Protein 5HXY (pdb70)

Radius of gyration: 38.68 Å; Cα contacts (8 Å, |Δi|>4): 2162; chains: 6; bounding box: 114×107×66 Å

Structure (mmCIF, N/CA/C/O backbone):
data_5HXY
#
_entry.id   5HXY
#
_cell.length_a   182.860
_cell.length_b   105.968
_cell.length_c   115.586
_cell.angle_alpha   90.00
_cell.angle_beta   110.01
_cell.angle_gamma   90.00
#
_symmetry.space_group_name_H-M   'C 1 2 1'
#
loop_
_entity.id
_entity.type
_entity.pdbx_description
1 polymer 'Tyrosine recombinase XerA'
2 non-polymer 'PHOSPHATE ION'
3 water water
#
loop_
_atom_site.group_PDB
_atom_site.id
_atom_site.type_symbol
_atom_site.label_atom_id
_atom_site.label_alt_id
_atom_site.label_comp_id
_atom_site.label_asym_id
_atom_site.label_entity_id
_atom_site.label_seq_id
_atom_site.pdbx_PDB_ins_code
_atom_site.Cartn_x
_atom_site.Cartn_y
_atom_site.Cartn_z
_atom_site.occupancy
_atom_site.B_iso_or_equiv
_atom_site.auth_seq_id
_atom_site.auth_comp_id
_atom_site.auth_asym_id
_atom_site.auth_atom_id
_atom_site.pdbx_PDB_model_num
ATOM 1 N N . GLU A 1 38 ? -35.105 -63.053 -36.356 1.00 58.47 4 GLU A N 1
ATOM 2 C CA . GLU A 1 38 ? -36.036 -62.196 -37.146 1.00 60.51 4 GLU A CA 1
ATOM 3 C C . GLU A 1 38 ? -35.405 -60.791 -37.347 1.00 61.19 4 GLU A C 1
ATOM 4 O O . GLU A 1 38 ? -34.643 -60.546 -38.323 1.00 51.86 4 GLU A O 1
ATOM 10 N N . THR A 1 39 ? -35.698 -59.897 -36.396 1.00 57.15 5 THR A N 1
ATOM 11 C CA . THR A 1 39 ? -35.014 -58.630 -36.269 1.00 53.18 5 THR A CA 1
ATOM 12 C C . THR A 1 39 ? -33.574 -58.949 -35.831 1.00 49.38 5 THR A C 1
ATOM 13 O O . THR A 1 39 ? -32.636 -58.243 -36.173 1.00 47.18 5 THR A O 1
ATOM 17 N N . ASN A 1 40 ? -33.405 -60.050 -35.110 1.00 45.89 6 ASN A N 1
ATOM 18 C CA . ASN A 1 40 ? -32.081 -60.572 -34.814 1.00 43.48 6 ASN A CA 1
ATOM 19 C C . ASN A 1 40 ? -31.334 -60.875 -36.067 1.00 41.12 6 ASN A C 1
ATOM 20 O O . ASN A 1 40 ? -30.150 -60.554 -36.189 1.00 42.19 6 ASN A O 1
ATOM 25 N N . GLU A 1 41 ? -32.009 -61.492 -37.020 1.00 40.14 7 GLU A N 1
ATOM 26 C CA . GLU A 1 41 ? -31.334 -61.784 -38.263 1.00 41.55 7 GLU A CA 1
ATOM 27 C C . GLU A 1 41 ? -30.947 -60.495 -38.990 1.00 35.65 7 GLU A C 1
ATOM 28 O O . GLU A 1 41 ? -29.856 -60.419 -39.544 1.00 34.48 7 GLU A O 1
ATOM 34 N N . TYR A 1 42 ? -31.790 -59.467 -38.962 1.00 32.15 8 TYR A N 1
ATOM 35 C CA . TYR A 1 42 ? -31.341 -58.181 -39.526 1.00 31.66 8 TYR A CA 1
ATOM 36 C C . TYR A 1 42 ? -30.118 -57.594 -38.780 1.00 30.17 8 TYR A C 1
ATOM 37 O O . TYR A 1 42 ? -29.119 -57.226 -39.419 1.00 27.84 8 TYR A O 1
ATOM 46 N N . LEU A 1 43 ? -30.180 -57.531 -37.441 1.00 28.86 9 LEU A N 1
ATOM 47 C CA . LEU A 1 43 ? -29.019 -57.072 -36.641 1.00 28.82 9 LEU A CA 1
ATOM 48 C C . LEU A 1 43 ? -27.765 -57.913 -36.886 1.00 29.98 9 LEU A C 1
ATOM 49 O O . LEU A 1 43 ? -26.634 -57.408 -36.857 1.00 31.13 9 LEU A O 1
ATOM 54 N N . SER A 1 44 ? -27.958 -59.197 -37.119 1.00 31.28 10 SER A N 1
ATOM 55 C CA . SER A 1 44 ? -26.830 -60.093 -37.236 1.00 32.79 10 SER A CA 1
ATOM 56 C C . SER A 1 44 ? -26.092 -59.842 -38.538 1.00 33.54 10 SER A C 1
ATOM 57 O O . SER A 1 44 ? -24.867 -59.886 -38.574 1.00 34.28 10 SER A O 1
ATOM 60 N N . ARG A 1 45 ? -26.821 -59.558 -39.605 1.00 33.71 11 ARG A N 1
ATOM 61 C CA . ARG A 1 45 ? -26.162 -59.224 -40.859 1.00 36.55 11 ARG A CA 1
ATOM 62 C C . ARG A 1 45 ? -25.560 -57.834 -40.740 1.00 35.34 11 ARG A C 1
ATOM 63 O O . ARG A 1 45 ? -24.489 -57.549 -41.304 1.00 36.97 11 ARG A O 1
ATOM 71 N N . PHE A 1 46 ? -26.243 -56.955 -40.004 1.00 32.85 12 PHE A N 1
ATOM 72 C CA . PHE A 1 46 ? -25.709 -55.616 -39.778 1.00 28.69 12 PHE A CA 1
ATOM 73 C C . PHE A 1 46 ? -24.315 -55.723 -39.141 1.00 28.30 12 PHE A C 1
ATOM 74 O O . PHE A 1 46 ? -23.358 -55.135 -39.644 1.00 25.84 12 PHE A O 1
ATOM 82 N N . VAL A 1 47 ? -24.195 -56.530 -38.089 1.00 29.87 13 VAL A N 1
ATOM 83 C CA . VAL A 1 47 ? -22.889 -56.739 -37.415 1.00 32.65 13 VAL A CA 1
ATOM 84 C C . VAL A 1 47 ? -21.812 -57.372 -38.330 1.00 35.73 13 VAL A C 1
ATOM 85 O O . VAL A 1 47 ? -20.642 -56.937 -38.396 1.00 31.55 13 VAL A O 1
ATOM 89 N N . GLU A 1 48 ? -22.230 -58.418 -39.030 1.00 38.76 14 GLU A N 1
ATOM 90 C CA . GLU A 1 48 ? -21.361 -59.082 -39.954 1.00 39.53 14 GLU A CA 1
ATOM 91 C C . GLU A 1 48 ? -20.822 -58.059 -40.957 1.00 36.75 14 GLU A C 1
ATOM 92 O O . GLU A 1 48 ? -19.638 -58.092 -41.278 1.00 34.90 14 GLU A O 1
ATOM 98 N N . TYR A 1 49 ? -21.678 -57.150 -41.433 1.00 33.93 15 TYR A N 1
ATOM 99 C CA . TYR A 1 49 ? -21.239 -56.118 -42.384 1.00 31.91 15 TYR A CA 1
ATOM 100 C C . TYR A 1 49 ? -20.274 -55.143 -41.754 1.00 32.35 15 TYR A C 1
ATOM 101 O O . TYR A 1 49 ? -19.256 -54.792 -42.350 1.00 32.66 15 TYR A O 1
ATOM 118 N N . THR A 1 51 ? -18.486 -55.799 -39.198 1.00 32.16 17 THR A N 1
ATOM 119 C CA . THR A 1 51 ? -17.239 -56.549 -38.926 1.00 35.73 17 THR A CA 1
ATOM 120 C C . THR A 1 51 ? -16.351 -56.510 -40.182 1.00 33.24 17 THR A C 1
ATOM 121 O O . THR A 1 51 ? -15.215 -56.066 -40.111 1.00 28.39 17 THR A O 1
ATOM 125 N N . GLY A 1 52 ? -16.919 -56.927 -41.323 1.00 36.43 18 GLY A N 1
ATOM 126 C CA .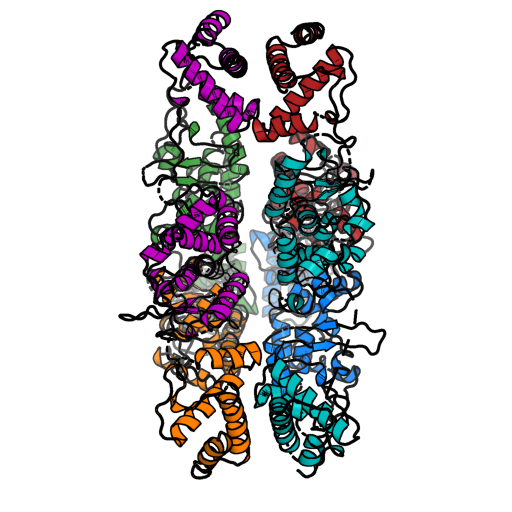 GLY A 1 52 ? -16.306 -56.799 -42.655 1.00 36.30 18 GLY A CA 1
ATOM 127 C C . GLY A 1 52 ? -15.690 -55.434 -42.965 1.00 38.93 18 GLY A C 1
ATOM 128 O O . GLY A 1 52 ? -14.602 -55.363 -43.522 1.00 34.87 18 GLY A O 1
ATOM 129 N N . GLU A 1 53 ? -16.365 -54.347 -42.584 1.00 39.98 19 GLU A N 1
ATOM 130 C CA . GLU A 1 53 ? -15.880 -52.976 -42.856 1.00 40.20 19 GLU A CA 1
ATOM 131 C C . GLU A 1 53 ? -14.766 -52.532 -41.854 1.00 38.27 19 GLU A C 1
ATOM 132 O O . GLU A 1 53 ? -14.205 -51.433 -41.952 1.00 30.95 19 GLU A O 1
ATOM 138 N N . ARG A 1 54 ? -14.454 -53.404 -40.897 1.00 42.40 20 ARG A N 1
ATOM 139 C CA . ARG A 1 54 ? -13.337 -53.205 -39.956 1.00 45.80 20 ARG A CA 1
ATOM 140 C C . ARG A 1 54 ? -13.594 -52.165 -38.849 1.00 44.50 20 ARG A C 1
ATOM 141 O O . ARG A 1 54 ? -12.680 -51.419 -38.498 1.00 45.50 20 ARG A O 1
ATOM 149 N N . LYS A 1 55 ? -14.811 -52.116 -38.292 1.00 40.00 21 LYS A N 1
ATOM 150 C CA . LYS A 1 55 ? -15.111 -51.161 -37.224 1.00 36.43 21 LYS A CA 1
ATOM 151 C C . LYS A 1 55 ? -14.715 -51.757 -35.895 1.00 36.90 21 LYS A C 1
ATOM 152 O O . LYS A 1 55 ? -14.535 -52.959 -35.789 1.00 34.41 21 LYS A O 1
ATOM 158 N N . SER A 1 56 ? -14.580 -50.918 -34.871 1.00 37.20 22 SER A N 1
ATOM 159 C CA . SER A 1 56 ? -14.312 -51.435 -33.536 1.00 35.75 22 SER A CA 1
ATOM 160 C C . SER A 1 56 ? -15.537 -52.142 -32.937 1.00 37.11 22 SER A C 1
ATOM 161 O O . SER A 1 56 ? -16.680 -51.883 -33.319 1.00 37.60 22 SER A O 1
ATOM 164 N N . ARG A 1 57 ? -15.278 -53.055 -32.014 1.00 39.26 23 ARG A N 1
ATOM 165 C CA . ARG A 1 57 ? -16.318 -53.636 -31.175 1.00 43.81 23 ARG A CA 1
ATOM 166 C C . ARG A 1 57 ? -17.163 -52.531 -30.577 1.00 42.95 23 ARG A C 1
ATOM 167 O O . ARG A 1 57 ? -18.396 -52.612 -30.579 1.00 44.63 23 ARG A O 1
ATOM 175 N N . TYR A 1 58 ? -16.489 -51.498 -30.062 1.00 42.22 24 TYR A N 1
ATOM 176 C CA . TYR A 1 58 ? -17.174 -50.353 -29.449 1.00 38.34 24 TYR A CA 1
ATOM 177 C C . TYR A 1 58 ? -18.178 -49.745 -30.401 1.00 34.87 24 TYR A C 1
ATOM 178 O O . TYR A 1 58 ? -19.319 -49.535 -30.017 1.00 34.56 24 TYR A O 1
ATOM 187 N N . THR A 1 59 ? -17.773 -49.491 -31.645 1.00 32.49 25 THR A N 1
ATOM 188 C CA . THR A 1 59 ? -18.659 -48.803 -32.583 1.00 30.26 25 THR A CA 1
ATOM 189 C C . THR A 1 59 ? -19.846 -49.679 -32.914 1.00 30.00 25 THR A C 1
ATOM 190 O O . THR A 1 59 ? -20.984 -49.259 -32.753 1.00 32.22 25 THR A O 1
ATOM 194 N N . ILE A 1 60 ? -19.580 -50.915 -33.302 1.00 28.20 26 ILE A N 1
ATOM 195 C CA . ILE A 1 60 ? -20.617 -51.890 -33.595 1.00 27.33 26 ILE A CA 1
ATOM 196 C C . ILE A 1 60 ? -21.673 -51.929 -32.493 1.00 26.93 26 ILE A C 1
ATOM 197 O O . ILE A 1 60 ? -22.904 -51.903 -32.778 1.00 24.31 26 ILE A O 1
ATOM 202 N N . LYS A 1 61 ? -21.206 -52.016 -31.248 1.00 27.08 27 LYS A N 1
ATOM 203 C CA . LYS A 1 61 ? -22.133 -52.169 -30.101 1.00 27.99 27 LYS A CA 1
ATOM 204 C C . LYS A 1 61 ? -23.083 -50.996 -30.047 1.00 25.51 27 LYS A C 1
ATOM 205 O O . LYS A 1 61 ? -24.286 -51.165 -29.873 1.00 25.43 27 LYS A O 1
ATOM 211 N N . GLU A 1 62 ? -22.542 -49.808 -30.278 1.00 24.93 28 GLU A N 1
ATOM 212 C CA . GLU A 1 62 ? -23.367 -48.598 -30.382 1.00 24.03 28 GLU A CA 1
ATOM 213 C C . GLU A 1 62 ? -24.335 -48.618 -31.595 1.00 22.68 28 GLU A C 1
ATOM 214 O O . GLU A 1 62 ? -25.520 -48.317 -31.459 1.00 21.12 28 GLU A O 1
ATOM 220 N N . TYR A 1 63 ? -23.802 -48.918 -32.773 1.00 21.35 29 TYR A N 1
ATOM 221 C CA . TYR A 1 63 ? -24.584 -48.828 -33.953 1.00 22.75 29 TYR A CA 1
ATOM 222 C C . TYR A 1 63 ? -25.715 -49.792 -33.801 1.00 22.20 29 TYR A C 1
ATOM 223 O O . TYR A 1 63 ? -26.868 -49.415 -33.974 1.00 23.26 29 TYR A O 1
ATOM 232 N N . ARG A 1 64 ? -25.371 -51.016 -33.410 1.00 22.76 30 ARG A N 1
ATOM 233 C CA . ARG A 1 64 ? -26.335 -52.042 -33.142 1.00 22.57 30 ARG A CA 1
ATOM 234 C C . ARG A 1 64 ? -27.377 -51.535 -32.180 1.00 22.53 30 ARG A C 1
ATOM 235 O O . ARG A 1 64 ? -28.578 -51.628 -32.439 1.00 24.06 30 ARG A O 1
ATOM 243 N N . PHE A 1 65 ? -26.960 -50.995 -31.049 1.00 21.44 31 PHE A N 1
ATOM 244 C CA . PHE A 1 65 ? -27.992 -50.623 -30.052 1.00 20.81 31 PHE A CA 1
ATOM 245 C C . PHE A 1 65 ? -28.999 -49.610 -30.634 1.00 19.72 31 PHE A C 1
ATOM 246 O O . PHE A 1 65 ? -30.204 -49.677 -30.383 1.00 18.45 31 PHE A O 1
ATOM 254 N N . LEU A 1 66 ? -28.470 -48.677 -31.409 1.00 19.49 32 LEU A N 1
ATOM 255 C CA . LEU A 1 66 ? -29.257 -47.602 -31.977 1.00 20.28 32 LEU A CA 1
ATOM 256 C C . LEU A 1 66 ? -30.256 -48.062 -33.042 1.00 19.92 32 LEU A C 1
ATOM 257 O O . LEU A 1 66 ? -31.364 -47.510 -33.167 1.00 17.95 32 LEU A O 1
ATOM 262 N N . VAL A 1 67 ? -29.824 -49.046 -33.831 1.00 20.83 33 VAL A N 1
ATOM 263 C CA . VAL A 1 67 ? -30.661 -49.603 -34.876 1.00 21.42 33 VAL A CA 1
ATOM 264 C C . VAL A 1 67 ? -31.739 -50.474 -34.277 1.00 20.76 33 VAL A C 1
ATOM 265 O O . VAL A 1 67 ? -32.886 -50.457 -34.732 1.00 22.41 33 VAL A O 1
ATOM 269 N N . ASP A 1 68 ? -31.387 -51.198 -33.232 1.00 20.81 34 ASP A N 1
ATOM 270 C CA . ASP A 1 68 ? -32.353 -51.981 -32.484 1.00 22.43 34 ASP A CA 1
ATOM 271 C C . ASP A 1 68 ? -33.512 -51.079 -32.010 1.00 22.82 34 ASP A C 1
ATOM 272 O O . ASP A 1 68 ? -34.700 -51.403 -32.266 1.00 23.03 34 ASP A O 1
ATOM 277 N N . GLN A 1 69 ? -33.193 -49.933 -31.391 1.00 22.19 35 GLN A N 1
ATOM 278 C CA . GLN A 1 69 ? -34.264 -49.002 -30.986 1.00 22.93 35 GLN A CA 1
ATOM 279 C C . GLN A 1 69 ? -35.052 -48.432 -32.172 1.00 22.98 35 GLN A C 1
ATOM 280 O O . GLN A 1 69 ? -36.269 -48.203 -32.069 1.00 24.70 35 GLN A O 1
ATOM 286 N N . PHE A 1 70 ? -34.397 -48.268 -33.311 1.00 22.20 36 PHE A N 1
ATOM 287 C CA . PHE A 1 70 ? -35.110 -47.920 -34.554 1.00 23.56 36 PHE A CA 1
ATOM 288 C C . PHE A 1 70 ? -36.184 -48.959 -34.956 1.00 24.35 36 PHE A C 1
ATOM 289 O O . PHE A 1 70 ? -37.367 -48.633 -35.062 1.00 24.34 36 PHE A O 1
ATOM 297 N N . LEU A 1 71 ? -35.769 -50.219 -35.124 1.00 25.39 37 LEU A N 1
ATOM 298 C CA . LEU A 1 71 ? -36.712 -51.326 -35.385 1.00 25.42 37 LEU A CA 1
ATOM 299 C C . LEU A 1 71 ? -37.772 -51.425 -34.306 1.00 26.67 37 LEU A C 1
ATOM 300 O O . LEU A 1 71 ? -38.959 -51.490 -34.596 1.00 26.83 37 LEU A O 1
ATOM 305 N N . SER A 1 72 ? -37.350 -51.406 -33.053 1.00 27.02 38 SER A N 1
ATOM 306 C CA . SER A 1 72 ? -38.301 -51.509 -31.976 1.00 28.41 38 SER A CA 1
ATOM 307 C C . SER A 1 72 ? -39.399 -50.445 -32.098 1.00 28.19 38 SER A C 1
ATOM 308 O O . SER A 1 72 ? -40.587 -50.700 -31.851 1.00 24.79 38 SER A O 1
ATOM 311 N N . PHE A 1 73 ? -38.993 -49.236 -32.490 1.00 28.27 39 PHE A N 1
ATOM 312 C CA . PHE A 1 73 ? -39.940 -48.144 -32.604 1.00 27.78 39 PHE A CA 1
ATOM 313 C C . PHE A 1 73 ? -40.785 -48.260 -33.871 1.00 30.50 39 PHE A C 1
ATOM 314 O O . PHE A 1 73 ? -41.951 -47.881 -33.863 1.00 29.82 39 PHE A O 1
ATOM 330 N N . ASN A 1 75 ? -41.366 -51.172 -35.660 1.00 32.43 41 ASN A N 1
ATOM 331 C CA . ASN A 1 75 ? -42.165 -52.358 -35.467 1.00 31.21 41 ASN A CA 1
ATOM 332 C C . ASN A 1 75 ? -42.723 -52.807 -36.792 1.00 31.27 41 ASN A C 1
ATOM 333 O O . ASN A 1 75 ? -43.914 -53.071 -36.937 1.00 27.06 41 ASN A O 1
ATOM 338 N N . LYS A 1 76 ? -41.850 -52.838 -37.785 1.00 31.66 42 LYS A N 1
ATOM 339 C CA . LYS A 1 76 ? -42.241 -53.281 -39.089 1.00 30.97 42 LYS A CA 1
ATOM 340 C C . LYS A 1 76 ? -41.015 -53.534 -39.926 1.00 31.78 42 LYS A C 1
ATOM 341 O O . LYS A 1 76 ? -39.925 -53.173 -39.548 1.00 31.41 42 LYS A O 1
ATOM 347 N N . LYS A 1 77 ? -41.180 -54.180 -41.068 1.00 35.64 43 LYS A N 1
ATOM 348 C CA . LYS A 1 77 ? -40.013 -54.613 -41.808 1.00 37.54 43 LYS A CA 1
ATOM 349 C C . LYS A 1 77 ? -39.395 -53.369 -42.444 1.00 36.09 43 LYS A C 1
ATOM 350 O O . LYS A 1 77 ? -40.110 -52.481 -42.879 1.00 37.43 43 LYS A O 1
ATOM 356 N N . PRO A 1 78 ? -38.063 -53.288 -42.452 1.00 33.33 44 PRO A N 1
ATOM 357 C CA . PRO A 1 78 ? -37.292 -52.211 -43.017 1.00 31.00 44 PRO A CA 1
ATOM 358 C C . PRO A 1 78 ? -37.744 -51.774 -44.415 1.00 32.67 44 PRO A C 1
ATOM 359 O O . PRO A 1 78 ? -37.855 -50.591 -44.698 1.00 31.44 44 PRO A O 1
ATOM 363 N N . ASP A 1 79 ? -37.981 -52.726 -45.301 1.00 37.31 45 ASP A N 1
ATOM 364 C CA . ASP A 1 79 ? -38.404 -52.399 -46.677 1.00 38.20 45 ASP A CA 1
ATOM 365 C C . ASP A 1 79 ? -39.787 -51.733 -46.662 1.00 35.70 45 ASP A C 1
ATOM 366 O O . ASP A 1 79 ? -40.126 -50.995 -47.568 1.00 36.04 45 ASP A O 1
ATOM 371 N N . GLU A 1 80 ? -40.559 -51.963 -45.612 1.00 33.84 46 GLU A N 1
ATOM 372 C CA . GLU A 1 80 ? -41.899 -51.384 -45.492 1.00 36.02 46 GLU A CA 1
ATOM 373 C C . GLU A 1 80 ? -41.964 -49.972 -44.885 1.00 32.54 46 GLU A C 1
ATOM 374 O O . GLU A 1 80 ? -43.049 -49.409 -44.755 1.00 34.33 46 GLU A O 1
ATOM 380 N N . ILE A 1 81 ? -40.822 -49.412 -44.515 1.00 29.14 47 ILE A N 1
ATOM 381 C CA . ILE A 1 81 ? -40.762 -48.122 -43.829 1.00 27.90 47 ILE A CA 1
ATOM 382 C C . ILE A 1 81 ? -40.949 -46.931 -44.769 1.00 27.30 47 ILE A C 1
ATOM 383 O O . ILE A 1 81 ? -40.215 -46.787 -45.742 1.00 27.46 47 ILE A O 1
ATOM 388 N N . THR A 1 82 ? -41.935 -46.080 -44.440 1.00 26.60 48 THR A N 1
ATOM 389 C CA . THR A 1 82 ? -42.389 -44.974 -45.282 1.00 24.79 48 THR A CA 1
ATOM 390 C C . THR A 1 82 ? -41.814 -43.640 -44.857 1.00 24.73 48 THR A C 1
ATOM 391 O O . THR A 1 82 ? -41.298 -43.500 -43.752 1.00 23.20 48 THR A O 1
ATOM 395 N N . PRO A 1 83 ? -41.936 -42.627 -45.713 1.00 24.80 49 PRO A N 1
ATOM 396 C CA . PRO A 1 83 ? -41.381 -41.344 -45.283 1.00 27.53 49 PRO A CA 1
ATOM 397 C C . PRO A 1 83 ? -41.961 -40.808 -43.969 1.00 28.23 49 PRO A C 1
ATOM 398 O O . PRO A 1 83 ? -41.224 -40.262 -43.147 1.00 31.86 49 PRO A O 1
ATOM 410 N N . ASP A 1 85 ? -43.161 -42.559 -41.564 1.00 25.37 51 ASP A N 1
ATOM 411 C CA . ASP A 1 85 ? -42.551 -43.354 -40.540 1.00 25.01 51 ASP A CA 1
ATOM 412 C C . ASP A 1 85 ? -41.255 -42.659 -40.108 1.00 24.08 51 ASP A C 1
ATOM 413 O O . ASP A 1 85 ? -41.006 -42.434 -38.913 1.00 23.87 51 ASP A O 1
ATOM 418 N N . ILE A 1 86 ? -40.446 -42.285 -41.085 1.00 22.61 52 ILE A N 1
ATOM 419 C CA . ILE A 1 86 ? -39.188 -41.676 -40.767 1.00 22.52 52 ILE A CA 1
ATOM 420 C C . ILE A 1 86 ? -39.407 -40.392 -39.938 1.00 23.12 52 ILE A C 1
ATOM 421 O O . ILE A 1 86 ? -38.672 -40.160 -38.968 1.00 22.12 52 ILE A O 1
ATOM 426 N N . GLU A 1 87 ? -40.425 -39.611 -40.286 1.00 21.75 53 GLU A N 1
ATOM 427 C CA . GLU A 1 87 ? -40.638 -38.362 -39.623 1.00 24.09 53 GLU A CA 1
ATOM 428 C C . GLU A 1 87 ? -41.143 -38.613 -38.210 1.00 26.10 53 GLU A C 1
ATOM 429 O O . GLU A 1 87 ? -40.909 -37.805 -37.287 1.00 27.83 53 GLU A O 1
ATOM 435 N N . ARG A 1 88 ? -41.789 -39.753 -38.014 1.00 25.08 54 ARG A N 1
ATOM 436 C CA . ARG A 1 88 ? -42.206 -40.120 -36.675 1.00 25.22 54 ARG A CA 1
ATOM 437 C C . ARG A 1 88 ? -40.997 -40.543 -35.828 1.00 24.58 54 ARG A C 1
ATOM 438 O O . ARG A 1 88 ? -40.896 -40.231 -34.653 1.00 26.47 54 ARG A O 1
ATOM 446 N N . TYR A 1 89 ? -40.055 -41.210 -36.447 1.00 23.65 55 TYR A N 1
ATOM 447 C CA . TYR A 1 89 ? -38.871 -41.653 -35.750 1.00 23.74 55 TYR A CA 1
ATOM 448 C C . TYR A 1 89 ? -37.933 -40.486 -35.361 1.00 24.93 55 TYR A C 1
ATOM 449 O O . TYR A 1 89 ? -37.318 -40.492 -34.300 1.00 24.84 55 TYR A O 1
ATOM 458 N N . LYS A 1 90 ? -37.819 -39.487 -36.226 1.00 26.72 56 LYS A N 1
ATOM 459 C CA . LYS A 1 90 ? -36.992 -38.331 -35.927 1.00 26.47 56 LYS A CA 1
ATOM 460 C C . LYS A 1 90 ? -37.569 -37.548 -34.771 1.00 26.27 56 LYS A C 1
ATOM 461 O O . LYS A 1 90 ? -36.842 -37.000 -33.975 1.00 24.85 56 LYS A O 1
ATOM 467 N N . ASN A 1 91 ? -38.894 -37.511 -34.696 1.00 27.82 57 ASN A N 1
ATOM 468 C CA . ASN A 1 91 ? -39.604 -36.790 -33.637 1.00 26.43 57 ASN A CA 1
ATOM 469 C C . ASN A 1 91 ? -39.488 -37.577 -32.373 1.00 24.77 57 ASN A C 1
ATOM 470 O O . ASN A 1 91 ? -39.428 -37.027 -31.293 1.00 27.05 57 ASN A O 1
ATOM 475 N N . PHE A 1 92 ? -39.462 -38.889 -32.524 1.00 24.48 58 PHE A N 1
ATOM 476 C CA . PHE A 1 92 ? -39.179 -39.774 -31.431 1.00 22.26 58 PHE A CA 1
ATOM 477 C C . PHE A 1 92 ? -37.784 -39.473 -30.818 1.00 21.81 58 PHE A C 1
ATOM 478 O O . PHE A 1 92 ? -37.616 -39.393 -29.599 1.00 19.55 58 PHE A O 1
ATOM 486 N N . LEU A 1 93 ? -36.787 -39.322 -31.669 1.00 21.86 59 LEU A N 1
ATOM 487 C CA . LEU A 1 93 ? -35.447 -39.093 -31.173 1.00 23.41 59 LEU A CA 1
ATOM 488 C C . LEU A 1 93 ? -35.388 -37.762 -30.481 1.00 24.87 59 LEU A C 1
ATOM 489 O O . LEU A 1 93 ? -35.023 -37.686 -29.307 1.00 25.26 59 LEU A O 1
ATOM 494 N N . ALA A 1 94 ? -35.782 -36.724 -31.211 1.00 25.78 60 ALA A N 1
ATOM 495 C CA . ALA A 1 94 ? -35.654 -35.332 -30.748 1.00 25.04 60 ALA A CA 1
ATOM 496 C C . ALA A 1 94 ? -36.565 -34.966 -29.604 1.00 24.53 60 ALA A C 1
ATOM 497 O O . ALA A 1 94 ? -36.156 -34.241 -28.726 1.00 23.47 60 ALA A O 1
ATOM 499 N N . VAL A 1 95 ? -37.801 -35.458 -29.609 1.00 25.94 61 VAL A N 1
ATOM 500 C CA . VAL A 1 95 ? -38.772 -35.055 -28.589 1.00 25.43 61 VAL A CA 1
ATOM 501 C C . VAL A 1 95 ? -38.844 -36.054 -27.473 1.00 27.64 61 VAL A C 1
ATOM 502 O O . VAL A 1 95 ? -38.497 -35.738 -26.355 1.00 31.67 61 VAL A O 1
ATOM 506 N N . LYS A 1 96 ? -39.268 -37.268 -27.766 1.00 28.29 62 LYS A N 1
ATOM 507 C CA . LYS A 1 96 ? -39.483 -38.259 -26.723 1.00 30.59 62 LYS A CA 1
ATOM 508 C C . LYS A 1 96 ? -38.188 -38.686 -26.019 1.00 29.74 62 LYS A C 1
ATOM 509 O O . LYS A 1 96 ? -38.161 -38.870 -24.816 1.00 29.45 62 LYS A O 1
ATOM 515 N N . LYS A 1 97 ? -37.117 -38.890 -26.762 1.00 29.21 63 LYS A N 1
ATOM 516 C CA . LYS A 1 97 ? -35.871 -39.355 -26.150 1.00 29.95 63 LYS A CA 1
ATOM 517 C C . LYS A 1 97 ? -34.931 -38.191 -25.784 1.00 26.99 63 LYS A C 1
ATOM 518 O O . LYS A 1 97 ? -33.915 -38.410 -25.182 1.00 23.94 63 LYS A O 1
ATOM 524 N N . ARG A 1 98 ? -35.296 -36.975 -26.197 1.00 27.24 64 ARG A N 1
ATOM 525 C CA . ARG A 1 98 ? -34.521 -35.699 -26.025 1.00 25.08 64 ARG A CA 1
ATOM 526 C C . ARG A 1 98 ? -33.044 -35.724 -26.413 1.00 22.98 64 ARG A C 1
ATOM 527 O O . ARG A 1 98 ? -32.223 -35.111 -25.808 1.00 24.37 64 ARG A O 1
ATOM 535 N N . TYR A 1 99 ? -32.739 -36.410 -27.489 1.00 23.15 65 TYR A N 1
ATOM 536 C CA . TYR A 1 99 ? -31.385 -36.519 -27.986 1.00 23.02 65 TYR A CA 1
ATOM 537 C C . TYR A 1 99 ? -30.858 -35.165 -28.396 1.00 23.14 65 TYR A C 1
ATOM 538 O O . TYR A 1 99 ? -31.585 -34.318 -28.928 1.00 22.92 65 TYR A O 1
ATOM 547 N N . SER A 1 100 ? -29.567 -34.974 -28.188 1.00 22.37 66 SER A N 1
ATOM 548 C CA . SER A 1 100 ? -28.897 -33.853 -28.773 1.00 23.09 66 SER A CA 1
ATOM 549 C C . SER A 1 100 ? -28.835 -34.067 -30.302 1.00 24.94 66 SER A C 1
ATOM 550 O O . SER A 1 100 ? -29.197 -35.133 -30.814 1.00 24.10 66 SER A O 1
ATOM 553 N N . LYS A 1 101 ? -28.360 -33.055 -31.014 1.00 25.60 67 LYS A N 1
ATOM 554 C CA . LYS A 1 101 ? -28.190 -33.151 -32.454 1.00 27.52 67 LYS A CA 1
ATOM 555 C C . LYS A 1 101 ? -27.141 -34.170 -32.799 1.00 25.43 67 LYS A C 1
ATOM 556 O O . LYS A 1 101 ? -27.302 -34.904 -33.741 1.00 28.56 67 LYS A O 1
ATOM 562 N N . THR A 1 102 ? -26.040 -34.160 -32.063 1.00 23.76 68 THR A N 1
ATOM 563 C CA . THR A 1 102 ? -24.953 -35.113 -32.205 1.00 20.67 68 THR A CA 1
ATOM 564 C C . THR A 1 102 ? -25.518 -36.538 -32.093 1.00 20.40 68 THR A C 1
ATOM 565 O O . THR A 1 102 ? -25.217 -37.407 -32.909 1.00 21.11 68 THR A O 1
ATOM 569 N N . SER A 1 103 ? -26.359 -36.774 -31.095 1.00 20.45 69 SER A N 1
ATOM 570 C CA . SER A 1 103 ? -26.960 -38.081 -30.914 1.00 19.44 69 SER A CA 1
ATOM 571 C C . SER A 1 103 ? -27.973 -38.355 -32.032 1.00 20.78 69 SER A C 1
ATOM 572 O O . SER A 1 103 ? -28.037 -39.456 -32.555 1.00 22.48 69 SER A O 1
ATOM 575 N N . GLN A 1 104 ? -28.780 -37.377 -32.395 1.00 21.51 70 GLN A N 1
ATOM 576 C CA . GLN A 1 104 ? -29.685 -37.565 -33.494 1.00 22.46 70 GLN A CA 1
ATOM 577 C C . GLN A 1 104 ? -28.932 -38.007 -34.767 1.00 23.88 70 GLN A C 1
ATOM 578 O O . GLN A 1 104 ? -29.345 -38.947 -35.473 1.00 24.48 70 GLN A O 1
ATOM 584 N N . TYR A 1 105 ? -27.829 -37.331 -35.051 1.00 24.89 71 TYR A N 1
ATOM 585 C CA . TYR A 1 105 ? -27.027 -37.629 -36.224 1.00 27.64 71 TYR A CA 1
ATOM 586 C C . TYR A 1 105 ? -26.389 -38.987 -36.148 1.00 26.31 71 TYR A C 1
ATOM 587 O O . TYR A 1 105 ? -26.300 -39.660 -37.150 1.00 26.91 71 TYR A O 1
ATOM 596 N N . LEU A 1 106 ? -25.957 -39.403 -34.966 1.00 25.80 72 LEU A N 1
ATOM 597 C CA . LEU A 1 106 ? -25.324 -40.701 -34.837 1.00 24.59 72 LEU A CA 1
ATOM 598 C C . LEU A 1 106 ? -26.326 -41.829 -35.137 1.00 24.91 72 LEU A C 1
ATOM 599 O O . LEU A 1 106 ? -25.982 -42.786 -35.829 1.00 26.01 72 LEU A O 1
ATOM 604 N N . ALA A 1 107 ? -27.542 -41.720 -34.593 1.00 22.58 73 ALA A N 1
ATOM 605 C CA . ALA A 1 107 ? -28.614 -42.668 -34.852 1.00 22.80 73 ALA A CA 1
ATOM 606 C C . ALA A 1 107 ? -28.921 -42.763 -36.324 1.00 23.62 73 ALA A C 1
ATOM 607 O O . ALA A 1 107 ? -29.017 -43.860 -36.869 1.00 24.21 73 ALA A O 1
ATOM 609 N N . ILE A 1 108 ? -29.043 -41.602 -36.955 1.00 24.63 74 ILE A N 1
ATOM 610 C CA . ILE A 1 108 ? -29.421 -41.499 -38.350 1.00 26.19 74 ILE A CA 1
ATOM 611 C C . ILE A 1 108 ? -28.371 -42.146 -39.223 1.00 25.64 74 ILE A C 1
ATOM 612 O O . ILE A 1 108 ? -28.689 -42.850 -40.188 1.00 24.81 74 ILE A O 1
ATOM 617 N N . LYS A 1 109 ? -27.121 -41.954 -38.837 1.00 27.47 75 LYS A N 1
ATOM 618 C CA . LYS A 1 109 ? -25.962 -42.550 -39.521 1.00 27.42 75 LYS A CA 1
ATOM 619 C C . LYS A 1 109 ? -25.926 -44.043 -39.328 1.00 25.52 75 LYS A C 1
ATOM 620 O O . LYS A 1 109 ? -25.556 -44.797 -40.237 1.00 27.19 75 LYS A O 1
ATOM 626 N N . ALA A 1 110 ? -26.295 -44.483 -38.143 1.00 23.05 76 ALA A N 1
ATOM 627 C CA . ALA A 1 110 ? -26.387 -45.906 -37.884 1.00 22.75 76 ALA A CA 1
ATOM 628 C C . ALA A 1 110 ? -27.464 -46.625 -38.750 1.00 22.96 76 ALA A C 1
ATOM 629 O O . ALA A 1 110 ? -27.240 -47.709 -39.279 1.00 21.01 76 ALA A O 1
ATOM 631 N N . VAL A 1 111 ? -28.629 -46.004 -38.874 1.00 23.89 77 VAL A N 1
ATOM 632 C CA . VAL A 1 111 ? -29.761 -46.559 -39.594 1.00 23.18 77 VAL A CA 1
ATOM 633 C C . VAL A 1 111 ? -29.453 -46.605 -41.093 1.00 24.50 77 VAL A C 1
ATOM 634 O O . VAL A 1 111 ? -29.793 -47.568 -41.808 1.00 21.90 77 VAL A O 1
ATOM 638 N N . LYS A 1 112 ? -28.794 -45.555 -41.572 1.00 26.05 78 LYS A N 1
ATOM 639 C CA . LYS A 1 112 ? -28.395 -45.495 -42.985 1.00 25.21 78 LYS A CA 1
ATOM 640 C C . LYS A 1 112 ? -27.436 -46.623 -43.290 1.00 23.89 78 LYS A C 1
ATOM 641 O O . LYS A 1 112 ? -27.630 -47.373 -44.242 1.00 23.92 78 LYS A O 1
ATOM 647 N N . LEU A 1 113 ? -26.395 -46.735 -42.478 1.00 22.01 79 LEU A N 1
ATOM 648 C CA . LEU A 1 113 ? -25.476 -47.817 -42.652 1.00 20.08 79 LEU A CA 1
ATOM 649 C C . LEU A 1 113 ? -26.218 -49.146 -42.596 1.00 21.26 79 LEU A C 1
ATOM 650 O O . LEU A 1 113 ? -25.812 -50.115 -43.215 1.00 21.84 79 LEU A O 1
ATOM 655 N N . PHE A 1 114 ? -27.309 -49.200 -41.857 1.00 21.98 80 PHE A N 1
ATOM 656 C CA . PHE A 1 114 ? -27.994 -50.445 -41.694 1.00 22.33 80 PHE A CA 1
ATOM 657 C C . PHE A 1 114 ? -28.720 -50.694 -43.020 1.00 22.45 80 PHE A C 1
ATOM 658 O O . PHE A 1 114 ? -28.709 -51.792 -43.549 1.00 23.21 80 PHE A O 1
ATOM 666 N N . TYR A 1 115 ? -29.286 -49.656 -43.587 1.00 21.72 81 TYR A N 1
ATOM 667 C CA . TYR A 1 115 ? -29.931 -49.817 -44.844 1.00 23.89 81 TYR A CA 1
ATOM 668 C C . TYR A 1 115 ? -28.919 -50.275 -45.898 1.00 26.25 81 TYR A C 1
ATOM 669 O O . TYR A 1 115 ? -29.175 -51.203 -46.676 1.00 28.04 81 TYR A O 1
ATOM 678 N N . LYS A 1 116 ? -27.752 -49.656 -45.901 1.00 27.98 82 LYS A N 1
ATOM 679 C CA . LYS A 1 116 ? -26.698 -50.033 -46.822 1.00 28.61 82 LYS A CA 1
ATOM 680 C C . LYS A 1 116 ? -26.313 -51.490 -46.607 1.00 31.18 82 LYS A C 1
ATOM 681 O O . LYS A 1 116 ? -26.170 -52.248 -47.552 1.00 33.52 82 LYS A O 1
ATOM 687 N N . ALA A 1 117 ? -26.173 -51.906 -45.363 1.00 31.41 83 ALA A N 1
ATOM 688 C CA . ALA A 1 117 ? -25.843 -53.289 -45.098 1.00 31.51 83 ALA A CA 1
ATOM 689 C C . ALA A 1 117 ? -26.884 -54.272 -45.683 1.00 30.30 83 ALA A C 1
ATOM 690 O O . ALA A 1 117 ? -26.554 -55.359 -46.098 1.00 29.18 83 ALA A O 1
ATOM 692 N N . LEU A 1 118 ? -28.144 -53.905 -45.711 1.00 30.12 84 LEU A N 1
ATOM 693 C CA . LEU A 1 118 ? -29.139 -54.873 -46.094 1.00 32.32 84 LEU A CA 1
ATOM 694 C C . LEU A 1 118 ? -29.360 -54.822 -47.583 1.00 31.57 84 LEU A C 1
ATOM 695 O O . LEU A 1 118 ? -30.278 -55.443 -48.083 1.00 30.97 84 LEU A O 1
ATOM 700 N N . ASP A 1 119 ? -28.528 -54.081 -48.296 1.00 32.58 85 ASP A N 1
ATOM 701 C CA . ASP A 1 119 ? -28.770 -53.838 -49.717 1.00 35.05 85 ASP A CA 1
ATOM 702 C C . ASP A 1 119 ? -30.183 -53.365 -49.907 1.00 38.18 85 ASP A C 1
ATOM 703 O O . ASP A 1 119 ? -30.839 -53.730 -50.878 1.00 41.99 85 ASP A O 1
ATOM 708 N N . LEU A 1 120 ? -30.683 -52.592 -48.951 1.00 38.37 86 LEU A N 1
ATOM 709 C CA . LEU A 1 120 ? -31.989 -52.006 -49.113 1.00 37.39 86 LEU A CA 1
ATOM 710 C C . LEU A 1 120 ? -31.802 -50.551 -49.468 1.00 37.61 86 LEU A C 1
ATOM 711 O O . LEU A 1 120 ? -30.733 -49.959 -49.311 1.00 35.64 86 LEU A O 1
ATOM 716 N N . ARG A 1 121 ? -32.872 -49.980 -49.968 1.00 40.18 87 ARG A N 1
ATOM 717 C CA . ARG A 1 121 ? -32.915 -48.577 -50.251 1.00 42.79 87 ARG A CA 1
ATOM 718 C C . ARG A 1 121 ? -32.964 -47.745 -48.982 1.00 38.87 87 ARG A C 1
ATOM 719 O O . ARG A 1 121 ? -33.878 -47.912 -48.183 1.00 40.77 87 ARG A O 1
ATOM 727 N N . VAL A 1 122 ? -32.058 -46.782 -48.858 1.00 34.09 88 VAL A N 1
ATOM 728 C CA . VAL A 1 122 ? -32.101 -45.840 -47.753 1.00 34.19 88 VAL A CA 1
ATOM 729 C C . VAL A 1 122 ? -33.274 -44.869 -47.857 1.00 34.47 88 VAL A C 1
ATOM 730 O O . VAL A 1 122 ? -33.346 -44.082 -48.799 1.00 33.37 88 VAL A O 1
ATOM 734 N N . PRO A 1 123 ? -34.184 -44.895 -46.874 1.00 37.08 89 PRO A N 1
ATOM 735 C CA . PRO A 1 123 ? -35.282 -43.931 -46.928 1.00 37.17 89 PRO A CA 1
ATOM 736 C C . PRO A 1 123 ? -34.706 -42.551 -47.182 1.00 38.23 89 PRO A C 1
ATOM 737 O O . PRO A 1 123 ? -33.809 -42.126 -46.472 1.00 39.84 89 PRO A O 1
ATOM 741 N N . ILE A 1 124 ? -35.173 -41.900 -48.238 1.00 40.43 90 ILE A N 1
ATOM 742 C CA . ILE A 1 124 ? -34.679 -40.576 -48.609 1.00 40.89 90 ILE A CA 1
ATOM 743 C C . ILE A 1 124 ? -34.869 -39.569 -47.492 1.00 37.47 90 ILE A C 1
ATOM 744 O O . ILE A 1 124 ? -34.157 -38.600 -47.425 1.00 37.47 90 ILE A O 1
ATOM 749 N N . ASN A 1 125 ? -35.800 -39.828 -46.590 1.00 36.25 91 ASN A N 1
ATOM 750 C CA . ASN A 1 125 ? -36.092 -38.885 -45.517 1.00 34.56 91 ASN A CA 1
ATOM 751 C C . ASN A 1 125 ? -35.076 -38.822 -44.396 1.00 34.09 91 ASN A C 1
ATOM 752 O O . ASN A 1 125 ? -35.159 -37.941 -43.536 1.00 33.68 91 ASN A O 1
ATOM 757 N N . LEU A 1 126 ? -34.166 -39.786 -44.365 1.00 32.40 92 LEU A N 1
ATOM 758 C CA . LEU A 1 126 ? -33.145 -39.806 -43.348 1.00 33.05 92 LEU A CA 1
ATOM 759 C C . LEU A 1 126 ? -32.089 -38.732 -43.576 1.00 39.46 92 LEU A C 1
ATOM 760 O O . LEU A 1 126 ? -31.636 -38.089 -42.631 1.00 41.43 92 LEU A O 1
ATOM 765 N N . THR A 1 127 ? -31.752 -38.502 -44.834 1.00 46.36 93 THR A N 1
ATOM 766 C CA . THR A 1 127 ? -30.617 -37.676 -45.198 1.00 54.71 93 THR A CA 1
ATOM 767 C C . THR A 1 127 ? -30.915 -36.159 -45.320 1.00 61.78 93 THR A C 1
ATOM 768 O O . THR A 1 127 ? -29.972 -35.341 -45.281 1.00 60.90 93 THR A O 1
ATOM 772 N N . PRO A 1 128 ? -32.213 -35.778 -45.321 1.00 63.89 94 PRO A N 1
ATOM 773 C CA . PRO A 1 128 ? -33.003 -34.972 -46.306 1.00 64.28 94 PRO A CA 1
ATOM 774 C C . PRO A 1 128 ? -32.448 -33.631 -46.872 1.00 62.10 94 PRO A C 1
ATOM 775 O O . PRO A 1 128 ? -31.338 -33.196 -46.492 1.00 53.26 94 PRO A O 1
ATOM 779 N N . PRO A 1 129 ? -33.226 -32.979 -47.784 1.00 61.38 95 PRO A N 1
ATOM 780 C CA . PRO A 1 129 ? -32.756 -31.746 -48.450 1.00 63.71 95 PRO A CA 1
ATOM 781 C C . PRO A 1 129 ? -32.372 -30.684 -47.432 1.00 70.65 95 PRO A C 1
ATOM 782 O O . PRO A 1 129 ? -33.150 -30.390 -46.517 1.00 72.49 95 PRO A O 1
ATOM 786 N N . LYS A 1 130 ? -31.194 -30.102 -47.625 1.00 72.47 96 LYS A N 1
ATOM 787 C CA . LYS A 1 130 ? -30.434 -29.461 -46.547 1.00 75.30 96 LYS A CA 1
ATOM 788 C C . LYS A 1 130 ? -30.633 -27.941 -46.414 1.00 76.88 96 LYS A C 1
ATOM 789 O O . LYS A 1 130 ? -30.996 -27.263 -47.392 1.00 71.35 96 LYS A O 1
ATOM 795 N N . ARG A 1 131 ? -30.397 -27.430 -45.195 1.00 73.97 97 ARG A N 1
ATOM 796 C CA . ARG A 1 131 ? -30.160 -25.994 -44.935 1.00 73.54 97 ARG A CA 1
ATOM 797 C C . ARG A 1 131 ? -29.427 -25.368 -46.153 1.00 75.05 97 ARG A C 1
ATOM 798 O O . ARG A 1 131 ? -28.490 -25.980 -46.677 1.00 79.94 97 ARG A O 1
ATOM 806 N N . PRO A 1 132 ? -29.818 -24.147 -46.590 1.00 75.51 98 PRO A N 1
ATOM 807 C CA . PRO A 1 132 ? -29.384 -23.637 -47.905 1.00 74.26 98 PRO A CA 1
ATOM 808 C C . PRO A 1 132 ? -27.878 -23.808 -48.225 1.00 75.27 98 PRO A C 1
ATOM 809 O O . PRO A 1 132 ? -27.023 -23.514 -47.379 1.00 68.14 98 PRO A O 1
ATOM 813 N N . SER A 1 133 ? -27.591 -24.271 -49.451 1.00 78.94 99 SER A N 1
ATOM 814 C CA . SER A 1 133 ? -26.225 -24.365 -50.011 1.00 74.60 99 SER A CA 1
ATOM 815 C C . SER A 1 133 ? -25.503 -22.994 -50.054 1.00 79.67 99 SER A C 1
ATOM 816 O O . SER A 1 133 ? -26.113 -21.950 -49.830 1.00 82.94 99 SER A O 1
ATOM 819 N N . HIS A 1 134 ? -24.204 -23.029 -50.349 1.00 81.65 100 HIS A N 1
ATOM 820 C CA . HIS A 1 134 ? -23.305 -21.860 -50.337 1.00 79.82 100 HIS A CA 1
ATOM 821 C C . HIS A 1 134 ? -23.967 -20.492 -50.330 1.00 79.25 100 HIS A C 1
ATOM 822 O O . HIS A 1 134 ? -24.713 -20.147 -51.245 1.00 82.47 100 HIS A O 1
ATOM 837 N N . PRO A 1 136 ? -21.413 -17.025 -49.015 1.00 66.04 102 PRO A N 1
ATOM 838 C CA . PRO A 1 136 ? -20.052 -17.052 -48.477 1.00 63.42 102 PRO A CA 1
ATOM 839 C C . PRO A 1 136 ? -20.003 -17.001 -46.960 1.00 60.18 102 PRO A C 1
ATOM 840 O O . PRO A 1 136 ? -20.936 -16.543 -46.294 1.00 55.66 102 PRO A O 1
ATOM 844 N N . VAL A 1 137 ? -18.885 -17.485 -46.451 1.00 55.41 103 VAL A N 1
ATOM 845 C CA . VAL A 1 137 ? -18.734 -17.836 -45.062 1.00 50.60 103 VAL A CA 1
ATOM 846 C C . VAL A 1 137 ? -17.666 -16.910 -44.472 1.00 47.19 103 VAL A C 1
ATOM 847 O O . VAL A 1 137 ? -16.725 -16.491 -45.167 1.00 47.55 103 VAL A O 1
ATOM 851 N N . TYR A 1 138 ? -17.829 -16.578 -43.194 1.00 41.28 104 TYR A N 1
ATOM 852 C CA . TYR A 1 138 ? -16.928 -15.662 -42.527 1.00 35.97 104 TYR A CA 1
ATOM 853 C C . TYR A 1 138 ? -16.605 -16.191 -41.140 1.00 35.83 104 TYR A C 1
ATOM 854 O O . TYR A 1 138 ? -17.048 -17.271 -40.778 1.00 34.95 104 TYR A O 1
ATOM 863 N N . LEU A 1 139 ? -15.815 -15.435 -40.383 1.00 34.72 105 LEU A N 1
ATOM 864 C CA . LEU A 1 139 ? -15.305 -15.870 -39.097 1.00 32.69 105 LEU A CA 1
ATOM 865 C C . LEU A 1 139 ? -16.246 -15.575 -37.950 1.00 33.05 105 LEU A C 1
ATOM 866 O O . LEU A 1 139 ? -17.002 -14.560 -37.947 1.00 30.92 105 LEU A O 1
ATOM 871 N N . SER A 1 140 ? -16.176 -16.463 -36.950 1.00 33.21 106 SER A N 1
ATOM 872 C CA . SER A 1 140 ? -16.804 -16.206 -35.659 1.00 32.44 106 SER A CA 1
ATOM 873 C C . SER A 1 140 ? -16.012 -15.122 -34.943 1.00 32.85 106 SER A C 1
ATOM 874 O O . SER A 1 140 ? -14.805 -14.970 -35.140 1.00 31.61 106 SER A O 1
ATOM 877 N N . GLU A 1 141 ? -16.703 -14.363 -34.117 1.00 36.75 107 GLU A N 1
ATOM 878 C CA . GLU A 1 141 ? -16.050 -13.366 -33.253 1.00 43.39 107 GLU A CA 1
ATOM 879 C C . GLU A 1 141 ? -14.841 -14.026 -32.519 1.00 46.43 107 GLU A C 1
ATOM 880 O O . GLU A 1 141 ? -13.735 -13.467 -32.497 1.00 45.43 107 GLU A O 1
ATOM 886 N N . ASP A 1 142 ? -15.032 -15.247 -32.015 1.00 47.93 108 ASP A N 1
ATOM 887 C CA . ASP A 1 142 ? -13.927 -16.034 -31.455 1.00 52.59 108 ASP A CA 1
ATOM 888 C C . ASP A 1 142 ? -12.779 -16.343 -32.467 1.00 52.18 108 ASP A C 1
ATOM 889 O O . ASP A 1 142 ? -11.599 -16.208 -32.114 1.00 55.68 108 ASP A O 1
ATOM 894 N N . GLU A 1 143 ? -13.110 -16.724 -33.708 1.00 51.41 109 GLU A N 1
ATOM 895 C CA . GLU A 1 143 ? -12.083 -16.970 -34.776 1.00 48.15 109 GLU A CA 1
ATOM 896 C C . GLU A 1 143 ? -11.237 -15.722 -35.096 1.00 44.68 109 GLU A C 1
ATOM 897 O O . GLU A 1 143 ? -10.020 -15.794 -35.291 1.00 39.10 109 GLU A O 1
ATOM 903 N N . ALA A 1 144 ? -11.900 -14.576 -35.138 1.00 44.39 110 ALA A N 1
ATOM 904 C CA . ALA A 1 144 ? -11.216 -13.298 -35.273 1.00 41.85 110 ALA A CA 1
ATOM 905 C C . ALA A 1 144 ? -10.154 -13.131 -34.164 1.00 40.65 110 ALA A C 1
ATOM 906 O O . ALA A 1 144 ? -8.966 -12.879 -34.446 1.00 37.78 110 ALA A O 1
ATOM 908 N N . LYS A 1 145 ? -10.574 -13.299 -32.907 1.00 39.33 111 LYS A N 1
ATOM 909 C CA . LYS A 1 145 ? -9.633 -13.190 -31.788 1.00 38.23 111 LYS A CA 1
ATOM 910 C C . LYS A 1 145 ? -8.452 -14.112 -32.013 1.00 37.04 111 LYS A C 1
ATOM 911 O O . LYS A 1 145 ? -7.318 -13.698 -31.917 1.00 37.72 111 LYS A O 1
ATOM 917 N N . ARG A 1 146 ? -8.724 -15.356 -32.353 1.00 37.47 112 ARG A N 1
ATOM 918 C CA . ARG A 1 146 ? -7.646 -16.286 -32.642 1.00 40.18 112 ARG A CA 1
ATOM 919 C C . ARG A 1 146 ? -6.779 -15.903 -33.822 1.00 40.62 112 ARG A C 1
ATOM 920 O O . ARG A 1 146 ? -5.603 -16.260 -33.876 1.00 41.97 112 ARG A O 1
ATOM 928 N N . LEU A 1 147 ? -7.370 -15.213 -34.785 1.00 44.46 113 LEU A N 1
ATOM 929 C CA . LEU A 1 147 ? -6.652 -14.824 -36.015 1.00 47.89 113 LEU A CA 1
ATOM 930 C C . LEU A 1 147 ? -5.637 -13.701 -35.711 1.00 45.73 113 LEU A C 1
ATOM 931 O O . LEU A 1 147 ? -4.440 -13.749 -36.060 1.00 40.69 113 LEU A O 1
ATOM 936 N N . ILE A 1 148 ? -6.157 -12.698 -35.034 1.00 44.09 114 ILE A N 1
ATOM 937 C CA . ILE A 1 148 ? -5.357 -11.628 -34.513 1.00 42.23 114 ILE A CA 1
ATOM 938 C C . ILE A 1 148 ? -4.277 -12.158 -33.598 1.00 41.77 114 ILE A C 1
ATOM 939 O O . ILE A 1 148 ? -3.101 -12.009 -33.892 1.00 37.84 114 ILE A O 1
ATOM 944 N N . GLU A 1 149 ? -4.673 -12.805 -32.509 1.00 48.18 115 GLU A N 1
ATOM 945 C CA . GLU A 1 149 ? -3.703 -13.251 -31.514 1.00 50.64 115 GLU A CA 1
ATOM 946 C C . GLU A 1 149 ? -2.587 -14.103 -32.113 1.00 47.05 115 GLU A C 1
ATOM 947 O O . GLU A 1 149 ? -1.416 -13.942 -31.781 1.00 47.33 115 GLU A O 1
ATOM 953 N N . ALA A 1 150 ? -2.918 -14.984 -33.028 1.00 44.34 116 ALA A N 1
ATOM 954 C CA . ALA A 1 150 ? -1.856 -15.747 -33.678 1.00 44.80 116 ALA A CA 1
ATOM 955 C C . ALA A 1 150 ? -0.727 -14.870 -34.194 1.00 42.32 116 ALA A C 1
ATOM 956 O O . ALA A 1 150 ? 0.346 -15.358 -34.457 1.00 45.61 116 ALA A O 1
ATOM 958 N N . ALA A 1 151 ? -0.971 -13.571 -34.336 1.00 46.53 117 ALA A N 1
ATOM 959 C CA . ALA A 1 151 ? -0.026 -12.638 -34.967 1.00 44.39 117 ALA A CA 1
ATOM 960 C C . ALA A 1 151 ? 0.702 -11.685 -34.003 1.00 45.78 117 ALA A C 1
ATOM 961 O O . ALA A 1 151 ? 1.520 -10.882 -34.456 1.00 41.70 117 ALA A O 1
ATOM 963 N N . SER A 1 152 ? 0.408 -11.774 -32.698 1.00 45.94 118 SER A N 1
ATOM 964 C CA . SER A 1 152 ? 1.049 -10.937 -31.677 1.00 45.56 118 SER A CA 1
ATOM 965 C C . SER A 1 152 ? 2.554 -11.149 -31.595 1.00 43.65 118 SER A C 1
ATOM 966 O O . SER A 1 152 ? 3.262 -10.271 -31.150 1.00 46.58 118 SER A O 1
ATOM 969 N N . SER A 1 153 ? 3.054 -12.295 -32.028 1.00 41.30 119 SER A N 1
ATOM 970 C CA . SER A 1 153 ? 4.506 -12.506 -32.090 1.00 43.00 119 SER A CA 1
ATOM 971 C C . SER A 1 153 ? 5.236 -11.527 -33.013 1.00 41.19 119 SER A C 1
ATOM 972 O O . SER A 1 153 ? 6.437 -11.371 -32.919 1.00 42.76 119 SER A O 1
ATOM 975 N N . ASP A 1 154 ? 4.501 -10.889 -33.910 1.00 40.86 120 ASP A N 1
ATOM 976 C CA . ASP A 1 154 ? 5.064 -10.230 -35.098 1.00 38.33 120 ASP A CA 1
ATOM 977 C C . ASP A 1 154 ? 4.421 -8.847 -35.221 1.00 38.63 120 ASP A C 1
ATOM 978 O O . ASP A 1 154 ? 3.274 -8.726 -35.624 1.00 35.34 120 ASP A O 1
ATOM 983 N N . THR A 1 155 ? 5.163 -7.813 -34.845 1.00 40.68 121 THR A N 1
ATOM 984 C CA . THR A 1 155 ? 4.585 -6.490 -34.653 1.00 40.15 121 THR A CA 1
ATOM 985 C C . THR A 1 155 ? 3.934 -6.022 -35.959 1.00 38.82 121 THR A C 1
ATOM 986 O O . THR A 1 155 ? 2.804 -5.539 -35.949 1.00 37.95 121 THR A O 1
ATOM 990 N N . ARG A 1 156 ? 4.635 -6.215 -37.077 1.00 38.06 122 ARG A N 1
ATOM 991 C CA . ARG A 1 156 ? 4.127 -5.875 -38.396 1.00 36.94 122 ARG A CA 1
ATOM 992 C C . ARG A 1 156 ? 2.907 -6.690 -38.771 1.00 35.80 122 ARG A C 1
ATOM 993 O O . ARG A 1 156 ? 1.925 -6.133 -39.204 1.00 37.73 122 ARG A O 1
ATOM 1009 N N . TYR A 1 158 ? 0.887 -8.128 -36.847 1.00 31.55 124 TYR A N 1
ATOM 1010 C CA . TYR A 1 158 ? -0.134 -7.820 -35.874 1.00 29.28 124 TYR A CA 1
ATOM 1011 C C . TYR A 1 158 ? -0.780 -6.497 -36.216 1.00 29.14 124 TYR A C 1
ATOM 1012 O O . TYR A 1 158 ? -1.980 -6.306 -36.100 1.00 27.86 124 TYR A O 1
ATOM 1021 N N . ALA A 1 159 ? 0.020 -5.559 -36.653 1.00 29.04 125 ALA A N 1
ATOM 1022 C CA . ALA A 1 159 ? -0.556 -4.296 -36.990 1.00 31.08 125 ALA A CA 1
ATOM 1023 C C . ALA A 1 159 ? -1.329 -4.468 -38.321 1.00 32.69 125 ALA A C 1
ATOM 1024 O O . ALA A 1 159 ? -2.438 -3.940 -38.476 1.00 34.66 125 ALA A O 1
ATOM 1026 N N . ILE A 1 160 ? -0.792 -5.255 -39.251 1.00 32.03 126 ILE A N 1
ATOM 1027 C CA . ILE A 1 160 ? -1.492 -5.485 -40.509 1.00 31.55 126 ILE A CA 1
ATOM 1028 C C . ILE A 1 160 ? -2.866 -6.070 -40.266 1.00 31.69 126 ILE A C 1
ATOM 1029 O O . ILE A 1 160 ? -3.853 -5.534 -40.728 1.00 34.36 126 ILE A O 1
ATOM 1034 N N . VAL A 1 161 ? -2.919 -7.158 -39.509 1.00 32.26 127 VAL A N 1
ATOM 1035 C CA . VAL A 1 161 ? -4.160 -7.876 -39.264 1.00 32.01 127 VAL A CA 1
ATOM 1036 C C . VAL A 1 161 ? -5.159 -7.024 -38.551 1.00 29.62 127 VAL A C 1
ATOM 1037 O O . VAL A 1 161 ? -6.345 -7.195 -38.704 1.00 26.48 127 VAL A O 1
ATOM 1041 N N . SER A 1 162 ? -4.665 -6.143 -37.708 1.00 29.89 128 SER A N 1
ATOM 1042 C CA . SER A 1 162 ? -5.544 -5.381 -36.894 1.00 31.11 128 SER A CA 1
ATOM 1043 C C . SER A 1 162 ? -6.243 -4.343 -37.761 1.00 29.56 128 SER A C 1
ATOM 1044 O O . SER A 1 162 ? -7.443 -4.141 -37.671 1.00 28.42 128 SER A O 1
ATOM 1047 N N . VAL A 1 163 ? -5.495 -3.731 -38.653 1.00 28.82 129 VAL A N 1
ATOM 1048 C CA . VAL A 1 163 ? -6.085 -2.746 -39.525 1.00 28.24 129 VAL A CA 1
ATOM 1049 C C . VAL A 1 163 ? -7.185 -3.375 -40.397 1.00 28.42 129 VAL A C 1
ATOM 1050 O O . VAL A 1 163 ? -8.279 -2.787 -40.541 1.00 29.89 129 VAL A O 1
ATOM 1054 N N . LEU A 1 164 ? -6.925 -4.538 -40.989 1.00 24.90 130 LEU A N 1
ATOM 1055 C CA . LEU A 1 164 ? -7.950 -5.106 -41.846 1.00 25.89 130 LEU A CA 1
ATOM 1056 C C . LEU A 1 164 ? -9.174 -5.504 -41.006 1.00 26.42 130 LEU A C 1
ATOM 1057 O O . LEU A 1 164 ? -10.329 -5.314 -41.429 1.00 29.62 130 LEU A O 1
ATOM 1062 N N . ALA A 1 165 ? -8.930 -6.042 -39.812 1.00 23.60 131 ALA A N 1
ATOM 1063 C CA . ALA A 1 165 ? -10.006 -6.580 -39.016 1.00 22.59 131 ALA A CA 1
ATOM 1064 C C . ALA A 1 165 ? -10.830 -5.488 -38.396 1.00 23.42 131 ALA A C 1
ATOM 1065 O O . ALA A 1 165 ? -12.040 -5.663 -38.193 1.00 21.11 131 ALA A O 1
ATOM 1067 N N . TYR A 1 166 ? -10.181 -4.364 -38.081 1.00 24.43 132 TYR A N 1
ATOM 1068 C CA . TYR A 1 166 ? -10.856 -3.289 -37.368 1.00 25.58 132 TYR A CA 1
ATOM 1069 C C . TYR A 1 166 ? -11.382 -2.166 -38.245 1.00 24.21 132 TYR A C 1
ATOM 1070 O O . TYR A 1 166 ? -12.295 -1.473 -37.823 1.00 23.85 132 TYR A O 1
ATOM 1079 N N . THR A 1 167 ? -10.823 -1.966 -39.447 1.00 24.86 133 THR A N 1
ATOM 1080 C CA . THR A 1 167 ? -11.192 -0.789 -40.316 1.00 23.86 133 THR A CA 1
ATOM 1081 C C . THR A 1 167 ? -11.969 -1.131 -41.565 1.00 24.51 133 THR A C 1
ATOM 1082 O O . THR A 1 167 ? -12.647 -0.278 -42.095 1.00 26.27 133 THR A O 1
ATOM 1086 N N . GLY A 1 168 ? -11.852 -2.356 -42.051 1.00 25.21 134 GLY A N 1
ATOM 1087 C CA . GLY A 1 168 ? -12.660 -2.802 -43.180 1.00 26.97 134 GLY A CA 1
ATOM 1088 C C . GLY A 1 168 ? -12.083 -2.463 -44.531 1.00 26.78 134 GLY A C 1
ATOM 1089 O O . GLY A 1 168 ? -12.717 -2.709 -45.563 1.00 23.54 134 GLY A O 1
ATOM 1090 N N . VAL A 1 169 ? -10.865 -1.916 -44.526 1.00 26.59 135 VAL A N 1
ATOM 1091 C CA . VAL A 1 169 ? -10.162 -1.560 -45.770 1.00 24.57 135 VAL A CA 1
ATOM 1092 C C . VAL A 1 169 ? -9.804 -2.754 -46.629 1.00 24.19 135 VAL A C 1
ATOM 1093 O O . VAL A 1 169 ? -9.731 -3.887 -46.158 1.00 26.02 135 VAL A O 1
ATOM 1097 N N . ARG A 1 170 ? -9.547 -2.471 -47.890 1.00 24.23 136 ARG A N 1
ATOM 1098 C CA . ARG A 1 170 ? -9.151 -3.478 -48.863 1.00 26.41 136 ARG A CA 1
ATOM 1099 C C . ARG A 1 170 ? -7.641 -3.614 -48.848 1.00 26.89 136 ARG A C 1
ATOM 1100 O O . ARG A 1 170 ? -6.906 -2.655 -48.650 1.00 23.89 136 ARG A O 1
ATOM 1108 N N . VAL A 1 171 ? -7.197 -4.831 -49.090 1.00 29.66 137 VAL A N 1
ATOM 1109 C CA . VAL A 1 171 ? -5.812 -5.087 -49.420 1.00 34.54 137 VAL A CA 1
ATOM 1110 C C . VAL A 1 171 ? -5.618 -4.168 -50.599 1.00 37.57 137 VAL A C 1
ATOM 1111 O O . VAL A 1 171 ? -6.512 -4.028 -51.438 1.00 46.52 137 VAL A O 1
ATOM 1115 N N . GLY A 1 172 ? -4.509 -3.476 -50.685 1.00 35.76 138 GLY A N 1
ATOM 1116 C CA . GLY A 1 172 ? -4.405 -2.576 -51.827 1.00 31.36 138 GLY A CA 1
ATOM 1117 C C . GLY A 1 172 ? -4.549 -1.223 -51.257 1.00 28.92 138 GLY A C 1
ATOM 1118 O O . GLY A 1 172 ? -3.647 -0.415 -51.365 1.00 31.48 138 GLY A O 1
ATOM 1119 N N . GLU A 1 173 ? -5.653 -0.983 -50.581 1.00 27.67 139 GLU A N 1
ATOM 1120 C CA . GLU A 1 173 ? -5.808 0.267 -49.884 1.00 26.62 139 GLU A CA 1
ATOM 1121 C C . GLU A 1 173 ? -4.787 0.265 -48.751 1.00 26.62 139 GLU A C 1
ATOM 1122 O O . GLU A 1 173 ? -4.074 1.229 -48.564 1.00 24.72 139 GLU A O 1
ATOM 1128 N N . LEU A 1 174 ? -4.683 -0.858 -48.048 1.00 26.58 140 LEU A N 1
ATOM 1129 C CA . LEU A 1 174 ? -3.658 -1.036 -47.005 1.00 27.57 140 LEU A CA 1
ATOM 1130 C C . LEU A 1 174 ? -2.225 -0.922 -47.546 1.00 28.22 140 LEU A C 1
ATOM 1131 O O . LEU A 1 174 ? -1.364 -0.343 -46.919 1.00 27.15 140 LEU A O 1
ATOM 1136 N N . CYS A 1 175 ? -1.988 -1.466 -48.726 1.00 31.55 141 CYS A N 1
ATOM 1137 C CA . CYS A 1 175 ? -0.663 -1.445 -49.338 1.00 31.37 141 CYS A CA 1
ATOM 1138 C C . CYS A 1 175 ? -0.226 -0.022 -49.662 1.00 33.64 141 CYS A C 1
ATOM 1139 O O . CYS A 1 175 ? 0.931 0.341 -49.438 1.00 36.95 141 CYS A O 1
ATOM 1142 N N . ASN A 1 176 ? -1.168 0.784 -50.134 1.00 34.37 142 ASN A N 1
ATOM 1143 C CA . ASN A 1 176 ? -0.908 2.162 -50.510 1.00 34.87 142 ASN A CA 1
ATOM 1144 C C . ASN A 1 176 ? -1.122 3.187 -49.420 1.00 34.28 142 ASN A C 1
ATOM 1145 O O . ASN A 1 176 ? -1.000 4.376 -49.688 1.00 33.63 142 ASN A O 1
ATOM 1150 N N . LEU A 1 177 ? -1.502 2.757 -48.214 1.00 33.29 143 LEU A N 1
ATOM 1151 C CA . LEU A 1 177 ? -1.446 3.650 -47.056 1.00 32.08 143 LEU A CA 1
ATOM 1152 C C . LEU A 1 177 ? -0.064 4.315 -46.925 1.00 32.25 143 LEU A C 1
ATOM 1153 O O . LEU A 1 177 ? 0.968 3.663 -47.074 1.00 29.93 143 LEU A O 1
ATOM 1158 N N . LYS A 1 178 ? -0.075 5.624 -46.688 1.00 32.62 144 LYS A N 1
ATOM 1159 C CA . LYS A 1 178 ? 1.125 6.387 -46.361 1.00 34.58 144 LYS A CA 1
ATOM 1160 C C . LYS A 1 178 ? 1.212 6.612 -44.860 1.00 36.22 144 LYS A C 1
ATOM 1161 O O . LYS A 1 178 ? 0.193 6.745 -44.189 1.00 37.26 144 LYS A O 1
ATOM 1167 N N . ILE A 1 179 ? 2.423 6.667 -44.320 1.00 37.68 145 ILE A N 1
ATOM 1168 C CA . ILE A 1 179 ? 2.580 6.902 -42.889 1.00 35.29 145 ILE A CA 1
ATOM 1169 C C . ILE A 1 179 ? 1.721 8.108 -42.463 1.00 35.31 145 ILE A C 1
ATOM 1170 O O . ILE A 1 179 ? 0.977 8.041 -41.473 1.00 36.44 145 ILE A O 1
ATOM 1175 N N . SER A 1 180 ? 1.774 9.185 -43.247 1.00 31.81 146 SER A N 1
ATOM 1176 C CA . SER A 1 180 ? 1.009 10.387 -42.944 1.00 30.48 146 SER A CA 1
ATOM 1177 C C . SER A 1 180 ? -0.516 10.238 -43.021 1.00 29.06 146 SER A C 1
ATOM 1178 O O . SER A 1 180 ? -1.225 11.151 -42.661 1.00 27.07 146 SER A O 1
ATOM 1181 N N . ASP A 1 181 ? -1.024 9.114 -43.516 1.00 28.58 147 ASP A N 1
ATOM 1182 C CA . ASP A 1 181 ? -2.465 8.876 -43.528 1.00 26.05 147 ASP A CA 1
ATOM 1183 C C . ASP A 1 181 ? -2.996 8.436 -42.197 1.00 25.21 147 ASP A C 1
ATOM 1184 O O . ASP A 1 181 ? -4.200 8.406 -42.029 1.00 24.28 147 ASP A O 1
ATOM 1189 N N . VAL A 1 182 ? -2.112 8.013 -41.296 1.00 25.03 148 VAL A N 1
ATOM 1190 C CA . VAL A 1 182 ? -2.503 7.522 -40.001 1.00 25.12 148 VAL A CA 1
ATOM 1191 C C . VAL A 1 182 ? -2.567 8.675 -39.032 1.00 26.36 148 VAL A C 1
ATOM 1192 O O . VAL A 1 182 ? -1.669 9.490 -38.963 1.00 28.17 148 VAL A O 1
ATOM 1196 N N . ASP A 1 183 ? -3.616 8.724 -38.242 1.00 27.84 149 ASP A N 1
ATOM 1197 C CA . ASP A 1 183 ? -3.655 9.668 -37.170 1.00 28.28 149 ASP A CA 1
ATOM 1198 C C . ASP A 1 183 ? -4.095 8.952 -35.923 1.00 29.27 149 ASP A C 1
ATOM 1199 O O . ASP A 1 183 ? -5.294 8.818 -35.671 1.00 27.90 149 ASP A O 1
ATOM 1204 N N . LEU A 1 184 ? -3.098 8.481 -35.166 1.00 32.76 150 LEU A N 1
ATOM 1205 C CA . LEU A 1 184 ? -3.306 7.656 -33.972 1.00 33.24 150 LEU A CA 1
ATOM 1206 C C . LEU A 1 184 ? -4.183 8.382 -32.963 1.00 34.66 150 LEU A C 1
ATOM 1207 O O . LEU A 1 184 ? -5.198 7.869 -32.515 1.00 38.81 150 LEU A O 1
ATOM 1212 N N . GLN A 1 185 ? -3.832 9.618 -32.673 1.00 34.85 151 GLN A N 1
ATOM 1213 C CA . GLN A 1 185 ? -4.471 10.353 -31.611 1.00 35.31 151 GLN A CA 1
ATOM 1214 C C . GLN A 1 185 ? -5.955 10.556 -31.880 1.00 31.94 151 GLN A C 1
ATOM 1215 O O . GLN A 1 185 ? -6.743 10.562 -30.966 1.00 30.08 151 GLN A O 1
ATOM 1221 N N . GLU A 1 186 ? -6.331 10.686 -33.137 1.00 31.08 152 GLU A N 1
ATOM 1222 C CA . GLU A 1 186 ? -7.732 10.818 -33.515 1.00 30.98 152 GLU A CA 1
ATOM 1223 C C . GLU A 1 186 ? -8.353 9.479 -33.950 1.00 27.74 152 GLU A C 1
ATOM 1224 O O . GLU A 1 186 ? -9.501 9.455 -34.417 1.00 23.27 152 GLU A O 1
ATOM 1230 N N . SER A 1 187 ? -7.594 8.379 -33.848 1.00 26.35 153 SER A N 1
ATOM 1231 C CA . SER A 1 187 ? -8.097 7.053 -34.214 1.00 26.07 153 SER A CA 1
ATOM 1232 C C . SER A 1 187 ? -8.685 7.011 -35.610 1.00 25.30 153 SER A C 1
ATOM 1233 O O . SER A 1 187 ? -9.753 6.461 -35.820 1.00 24.80 153 SER A O 1
ATOM 1236 N N . ILE A 1 188 ? -7.962 7.583 -36.566 1.00 26.67 154 ILE A N 1
ATOM 1237 C CA . ILE A 1 188 ? -8.439 7.714 -37.945 1.00 27.16 154 ILE A CA 1
ATOM 1238 C C . ILE A 1 188 ? -7.329 7.404 -38.932 1.00 25.87 154 ILE A C 1
ATOM 1239 O O . ILE A 1 188 ? -6.170 7.763 -38.728 1.00 22.34 154 ILE A O 1
ATOM 1244 N N . ILE A 1 189 ? -7.703 6.741 -40.013 1.00 26.65 155 ILE A N 1
ATOM 1245 C CA . ILE A 1 189 ? -6.819 6.588 -41.150 1.00 27.92 155 ILE A CA 1
ATOM 1246 C C . ILE A 1 189 ? -7.498 7.278 -42.304 1.00 28.95 155 ILE A C 1
ATOM 1247 O O . ILE A 1 189 ? -8.703 7.160 -42.475 1.00 32.56 155 ILE A O 1
ATOM 1252 N N . ASN A 1 190 ? -6.722 8.009 -43.080 1.00 30.02 156 ASN A N 1
ATOM 1253 C CA . ASN A 1 190 ? -7.213 8.654 -44.286 1.00 31.12 156 ASN A CA 1
ATOM 1254 C C . ASN A 1 190 ? -6.872 7.741 -45.458 1.00 31.22 156 ASN A C 1
ATOM 1255 O O . ASN A 1 190 ? -5.708 7.345 -45.649 1.00 30.24 156 ASN A O 1
ATOM 1260 N N . VAL A 1 191 ? -7.886 7.377 -46.221 1.00 30.34 157 VAL A N 1
ATOM 1261 C CA . VAL A 1 191 ? -7.718 6.414 -47.279 1.00 32.05 157 VAL A CA 1
ATOM 1262 C C . VAL A 1 191 ? -7.954 7.083 -48.594 1.00 33.91 157 VAL A C 1
ATOM 1263 O O . VAL A 1 191 ? -9.097 7.326 -48.932 1.00 34.89 157 VAL A O 1
ATOM 1267 N N . ARG A 1 192 ? -6.873 7.357 -49.324 1.00 41.26 158 ARG A N 1
ATOM 1268 C CA . ARG A 1 192 ? -6.918 8.068 -50.625 1.00 51.03 158 ARG A CA 1
ATOM 1269 C C . ARG A 1 192 ? -6.554 7.238 -51.856 1.00 51.57 158 ARG A C 1
ATOM 1270 O O . ARG A 1 192 ? -5.871 6.220 -51.770 1.00 49.49 158 ARG A O 1
ATOM 1278 N N . SER A 1 193 ? -7.000 7.701 -53.019 1.00 60.71 159 SER A N 1
ATOM 1279 C CA . SER A 1 193 ? -6.963 6.838 -54.184 1.00 64.83 159 SER A CA 1
ATOM 1280 C C . SER A 1 193 ? -5.950 6.783 -55.308 1.00 70.46 159 SER A C 1
ATOM 1281 O O . SER A 1 193 ? -5.454 7.811 -55.789 1.00 71.38 159 SER A O 1
ATOM 1284 N N . GLY A 1 194 ? -5.626 5.532 -55.649 1.00 78.20 160 GLY A N 1
ATOM 1285 C CA . GLY A 1 194 ? -5.077 5.125 -56.951 1.00 83.14 160 GLY A CA 1
ATOM 1286 C C . GLY A 1 194 ? -6.004 4.131 -57.685 1.00 84.70 160 GLY A C 1
ATOM 1287 O O . GLY A 1 194 ? -5.696 2.927 -57.695 1.00 80.73 160 GLY A O 1
ATOM 1288 N N . LYS A 1 195 ? -7.138 4.571 -58.280 1.00 80.70 161 LYS A N 1
ATOM 1289 C CA . LYS A 1 195 ? -7.667 5.967 -58.246 1.00 69.97 161 LYS A CA 1
ATOM 1290 C C . LYS A 1 195 ? -9.035 6.054 -58.920 1.00 59.98 161 LYS A C 1
ATOM 1291 O O . LYS A 1 195 ? -9.551 5.078 -59.471 1.00 51.60 161 LYS A O 1
ATOM 1297 N N . GLY A 1 196 ? -9.570 7.265 -58.917 1.00 55.97 162 GLY A N 1
ATOM 1298 C CA . GLY A 1 196 ? -10.949 7.548 -59.232 1.00 53.93 162 GLY A CA 1
ATOM 1299 C C . GLY A 1 196 ? -11.379 8.584 -58.224 1.00 54.11 162 GLY A C 1
ATOM 1300 O O . GLY A 1 196 ? -12.379 9.256 -58.432 1.00 54.87 162 GLY A O 1
ATOM 1301 N N . ASP A 1 197 ? -10.582 8.726 -57.152 1.00 58.75 163 ASP A N 1
ATOM 1302 C CA . ASP A 1 197 ? -10.894 9.548 -55.958 1.00 61.87 163 ASP A CA 1
ATOM 1303 C C . ASP A 1 197 ? -12.072 8.941 -55.167 1.00 62.40 163 ASP A C 1
ATOM 1304 O O . ASP A 1 197 ? -13.123 9.573 -55.007 1.00 59.29 163 ASP A O 1
ATOM 1309 N N . LYS A 1 198 ? -11.912 7.709 -54.693 1.00 64.78 164 LYS A N 1
ATOM 1310 C CA . LYS A 1 198 ? -12.919 7.033 -53.859 1.00 62.57 164 LYS A CA 1
ATOM 1311 C C . LYS A 1 198 ? -12.561 7.126 -52.359 1.00 57.20 164 LYS A C 1
ATOM 1312 O O . LYS A 1 198 ? -12.612 6.178 -51.566 1.00 49.33 164 LYS A O 1
ATOM 1318 N N . ASP A 1 199 ? -12.239 8.347 -52.009 1.00 49.59 165 ASP A N 1
ATOM 1319 C CA . ASP A 1 199 ? -11.537 8.709 -50.817 1.00 45.53 165 ASP A CA 1
ATOM 1320 C C . ASP A 1 199 ? -12.431 8.682 -49.598 1.00 40.49 165 ASP A C 1
ATOM 1321 O O . ASP A 1 199 ? -13.588 9.075 -49.687 1.00 44.59 165 ASP A O 1
ATOM 1326 N N . ARG A 1 200 ? -11.902 8.251 -48.460 1.00 32.59 166 ARG A N 1
ATOM 1327 C CA . ARG A 1 200 ? -12.673 8.290 -47.229 1.00 28.99 166 ARG A CA 1
ATOM 1328 C C . ARG A 1 200 ? -11.758 8.125 -46.052 1.00 26.94 166 ARG A C 1
ATOM 1329 O O . ARG A 1 200 ? -10.603 7.794 -46.198 1.00 27.22 166 ARG A O 1
ATOM 1337 N N . ILE A 1 201 ? -12.277 8.345 -44.869 1.00 27.83 167 ILE A N 1
ATOM 1338 C CA . ILE A 1 201 ? -11.550 7.933 -43.676 1.00 28.00 167 ILE A CA 1
ATOM 1339 C C . ILE A 1 201 ? -12.167 6.659 -43.155 1.00 27.04 167 ILE A C 1
ATOM 1340 O O . ILE A 1 201 ? -13.336 6.397 -43.401 1.00 23.21 167 ILE A O 1
ATOM 1345 N N . VAL A 1 202 ? -11.340 5.883 -42.458 1.00 29.49 168 VAL A N 1
ATOM 1346 C CA . VAL A 1 202 ? -11.787 4.741 -41.656 1.00 28.80 168 VAL A CA 1
ATOM 1347 C C . VAL A 1 202 ? -11.427 5.032 -40.194 1.00 27.34 168 VAL A C 1
ATOM 1348 O O . VAL A 1 202 ? -10.636 5.923 -39.921 1.00 28.40 168 VAL A O 1
ATOM 1352 N N . ILE A 1 203 ? -12.052 4.313 -39.275 1.00 26.96 169 ILE A N 1
ATOM 1353 C CA . ILE A 1 203 ? -11.940 4.557 -37.853 1.00 26.27 169 ILE A CA 1
ATOM 1354 C C . ILE A 1 203 ? -11.365 3.268 -37.299 1.00 27.03 169 ILE A C 1
ATOM 1355 O O . ILE A 1 203 ? -11.812 2.190 -37.694 1.00 26.86 169 ILE A O 1
ATOM 1368 N N . ALA A 1 205 ? -10.425 0.818 -33.869 1.00 33.29 171 ALA A N 1
ATOM 1369 C CA . ALA A 1 205 ? -10.738 0.562 -32.449 1.00 32.60 171 ALA A CA 1
ATOM 1370 C C . ALA A 1 205 ? -9.495 0.757 -31.614 1.00 32.23 171 ALA A C 1
ATOM 1371 O O . ALA A 1 205 ? -8.383 0.718 -32.123 1.00 34.07 171 ALA A O 1
ATOM 1373 N N . GLU A 1 206 ? -9.680 0.917 -30.321 1.00 33.26 172 GLU A N 1
ATOM 1374 C CA . GLU A 1 206 ? -8.567 1.115 -29.399 1.00 35.59 172 GLU A CA 1
ATOM 1375 C C . GLU A 1 206 ? -7.438 0.107 -29.634 1.00 33.50 172 GLU A C 1
ATOM 1376 O O . GLU A 1 206 ? -6.263 0.472 -29.680 1.00 32.62 172 GLU A O 1
ATOM 1382 N N . GLU A 1 207 ? -7.793 -1.160 -29.804 1.00 30.06 173 GLU A N 1
ATOM 1383 C CA . GLU A 1 207 ? -6.779 -2.205 -29.847 1.00 30.62 173 GLU A CA 1
ATOM 1384 C C . GLU A 1 207 ? -5.965 -2.138 -31.127 1.00 30.85 173 GLU A C 1
ATOM 1385 O O . GLU A 1 207 ? -4.757 -2.452 -31.146 1.00 31.35 173 GLU A O 1
ATOM 1391 N N . CYS A 1 208 ? -6.622 -1.666 -32.172 1.00 29.05 174 CYS A N 1
ATOM 1392 C CA . CYS A 1 208 ? -5.969 -1.376 -33.425 1.00 28.28 174 CYS A CA 1
ATOM 1393 C C . CYS A 1 208 ? -5.103 -0.118 -33.332 1.00 28.38 174 CYS A C 1
ATOM 1394 O O . CYS A 1 208 ? -4.039 -0.041 -33.939 1.00 30.21 174 CYS A O 1
ATOM 1397 N N . VAL A 1 209 ? -5.543 0.886 -32.600 1.00 26.32 175 VAL A N 1
ATOM 1398 C CA . VAL A 1 209 ? -4.670 2.014 -32.393 1.00 27.93 175 VAL A CA 1
ATOM 1399 C C . VAL A 1 209 ? -3.364 1.579 -31.702 1.00 30.56 175 VAL A C 1
ATOM 1400 O O . VAL A 1 209 ? -2.317 2.101 -32.030 1.00 33.35 175 VAL A O 1
ATOM 1404 N N . LYS A 1 210 ? -3.415 0.631 -30.767 1.00 33.03 176 LYS A N 1
ATOM 1405 C CA . LYS A 1 210 ? -2.197 0.189 -30.040 1.00 35.26 176 LYS A CA 1
ATOM 1406 C C . LYS A 1 210 ? -1.292 -0.644 -30.911 1.00 32.17 176 LYS A C 1
ATOM 1407 O O . LYS A 1 210 ? -0.067 -0.514 -30.854 1.00 29.36 176 LYS A O 1
ATOM 1413 N N . ALA A 1 211 ? -1.915 -1.525 -31.693 1.00 32.60 177 ALA A N 1
ATOM 1414 C CA . ALA A 1 211 ? -1.215 -2.381 -32.652 1.00 31.92 177 ALA A CA 1
ATOM 1415 C C . ALA A 1 211 ? -0.382 -1.586 -33.656 1.00 30.36 177 ALA A C 1
ATOM 1416 O O . ALA A 1 211 ? 0.814 -1.783 -33.793 1.00 35.32 177 ALA A O 1
ATOM 1418 N N . LEU A 1 212 ? -1.015 -0.680 -34.356 1.00 28.15 178 LEU A N 1
ATOM 1419 C CA . LEU A 1 212 ? -0.313 0.120 -35.330 1.00 28.18 178 LEU A CA 1
ATOM 1420 C C . LEU A 1 212 ? 0.773 0.903 -34.620 1.00 27.80 178 LEU A C 1
ATOM 1421 O O . LEU A 1 212 ? 1.893 1.001 -35.107 1.00 24.12 178 LEU A O 1
ATOM 1426 N N . GLY A 1 213 ? 0.410 1.432 -33.448 1.00 27.74 179 GLY A N 1
ATOM 1427 C CA . GLY A 1 213 ? 1.279 2.253 -32.637 1.00 27.23 179 GLY A CA 1
ATOM 1428 C C . GLY A 1 213 ? 2.628 1.656 -32.369 1.00 27.49 179 GLY A C 1
ATOM 1429 O O . GLY A 1 213 ? 3.627 2.352 -32.477 1.00 26.91 179 GLY A O 1
ATOM 1430 N N . SER A 1 214 ? 2.646 0.367 -32.032 1.00 27.30 180 SER A N 1
ATOM 1431 C CA . SER A 1 214 ? 3.884 -0.376 -31.856 1.00 26.09 180 SER A CA 1
ATOM 1432 C C . SER A 1 214 ? 4.584 -0.616 -33.152 1.00 26.16 180 SER A C 1
ATOM 1433 O O . SER A 1 214 ? 5.800 -0.796 -33.171 1.00 28.02 180 SER A O 1
ATOM 1436 N N . TYR A 1 215 ? 3.838 -0.699 -34.241 1.00 27.13 181 TYR A N 1
ATOM 1437 C CA . TYR A 1 215 ? 4.495 -0.894 -35.522 1.00 28.97 181 TYR A CA 1
ATOM 1438 C C . TYR A 1 215 ? 5.159 0.400 -36.004 1.00 27.71 181 TYR A C 1
ATOM 1439 O O . TYR A 1 215 ? 6.244 0.386 -36.557 1.00 27.29 181 TYR A O 1
ATOM 1448 N N . LEU A 1 216 ? 4.479 1.514 -35.827 1.00 27.63 182 LEU A N 1
ATOM 1449 C CA . LEU A 1 216 ? 5.005 2.783 -36.245 1.00 28.21 182 LEU A CA 1
ATOM 1450 C C . LEU A 1 216 ? 6.237 3.127 -35.472 1.00 31.83 182 LEU A C 1
ATOM 1451 O O . LEU A 1 216 ? 7.065 3.883 -35.939 1.00 33.76 182 LEU A O 1
ATOM 1456 N N . ASP A 1 217 ? 6.375 2.601 -34.272 1.00 34.27 183 ASP A N 1
ATOM 1457 C CA . ASP A 1 217 ? 7.585 2.879 -33.550 1.00 36.26 183 ASP A CA 1
ATOM 1458 C C . ASP A 1 217 ? 8.745 2.305 -34.336 1.00 36.24 183 ASP A C 1
ATOM 1459 O O . ASP A 1 217 ? 9.722 2.994 -34.584 1.00 37.76 183 ASP A O 1
ATOM 1464 N N . LEU A 1 218 ? 8.610 1.069 -34.795 1.00 35.95 184 LEU A N 1
ATOM 1465 C CA . LEU A 1 218 ? 9.672 0.456 -35.570 1.00 33.95 184 LEU A CA 1
ATOM 1466 C C . LEU A 1 218 ? 9.832 1.193 -36.892 1.00 34.88 184 LEU A C 1
ATOM 1467 O O . LEU A 1 218 ? 10.941 1.658 -37.230 1.00 35.73 184 LEU A O 1
ATOM 1472 N N . ARG A 1 219 ? 8.711 1.324 -37.610 1.00 32.23 185 ARG A N 1
ATOM 1473 C CA . ARG A 1 219 ? 8.684 1.844 -38.972 1.00 30.19 185 ARG A CA 1
ATOM 1474 C C . ARG A 1 219 ? 9.417 3.135 -39.074 1.00 29.52 185 ARG A C 1
ATOM 1475 O O . ARG A 1 219 ? 10.078 3.415 -40.079 1.00 29.01 185 ARG A O 1
ATOM 1483 N N . LEU A 1 220 ? 9.270 3.934 -38.027 1.00 29.43 186 LEU A N 1
ATOM 1484 C CA . LEU A 1 220 ? 9.825 5.262 -37.997 1.00 29.39 186 LEU A CA 1
ATOM 1485 C C . LEU A 1 220 ? 11.328 5.228 -37.939 1.00 30.24 186 LEU A C 1
ATOM 1486 O O . LEU A 1 220 ? 11.971 6.122 -38.450 1.00 32.07 186 LEU A O 1
ATOM 1491 N N . SER A 1 221 ? 11.906 4.197 -37.340 1.00 34.92 187 SER A N 1
ATOM 1492 C CA . SER A 1 221 ? 13.366 4.139 -37.272 1.00 39.65 187 SER A CA 1
ATOM 1493 C C . SER A 1 221 ? 13.989 3.548 -38.538 1.00 39.12 187 SER A C 1
ATOM 1494 O O . SER A 1 221 ? 15.196 3.557 -38.653 1.00 39.87 187 SER A O 1
ATOM 1505 N N . ASP A 1 223 ? 15.315 3.167 -42.345 1.00 56.81 189 ASP A N 1
ATOM 1506 C CA . ASP A 1 223 ? 15.915 4.046 -43.360 1.00 59.12 189 ASP A CA 1
ATOM 1507 C C . ASP A 1 223 ? 15.465 3.582 -44.716 1.00 52.87 189 ASP A C 1
ATOM 1508 O O . ASP A 1 223 ? 16.199 2.931 -45.443 1.00 62.85 189 ASP A O 1
ATOM 1513 N N . THR A 1 224 ? 14.232 3.932 -45.029 1.00 45.11 190 THR A N 1
ATOM 1514 C CA . THR A 1 224 ? 13.562 3.505 -46.225 1.00 40.67 190 THR A CA 1
ATOM 1515 C C . THR A 1 224 ? 13.631 4.637 -47.236 1.00 38.92 190 THR A C 1
ATOM 1516 O O . THR A 1 224 ? 13.781 5.789 -46.857 1.00 37.06 190 THR A O 1
ATOM 1520 N N . ASP A 1 225 ? 13.535 4.294 -48.517 1.00 40.57 191 ASP A N 1
ATOM 1521 C CA . ASP A 1 225 ? 13.442 5.283 -49.618 1.00 43.67 191 ASP A CA 1
ATOM 1522 C C . ASP A 1 225 ? 11.976 5.650 -49.938 1.00 41.85 191 ASP A C 1
ATOM 1523 O O . ASP A 1 225 ? 11.670 6.147 -51.015 1.00 39.76 191 ASP A O 1
ATOM 1528 N N . ASN A 1 226 ? 11.077 5.386 -48.997 1.00 40.97 192 ASN A N 1
ATOM 1529 C CA . ASN A 1 226 ? 9.664 5.623 -49.187 1.00 38.06 192 ASN A CA 1
ATOM 1530 C C . ASN A 1 226 ? 9.041 5.962 -47.839 1.00 39.37 192 ASN A C 1
ATOM 1531 O O . ASN A 1 226 ? 9.693 5.776 -46.800 1.00 36.47 192 ASN A O 1
ATOM 1536 N N . ASP A 1 227 ? 7.804 6.480 -47.874 1.00 39.49 193 ASP A N 1
ATOM 1537 C CA . ASP A 1 227 ? 6.983 6.774 -46.672 1.00 37.90 193 ASP A CA 1
ATOM 1538 C C . ASP A 1 227 ? 5.702 5.944 -46.622 1.00 41.03 193 ASP A C 1
ATOM 1539 O O . ASP A 1 227 ? 4.694 6.369 -46.053 1.00 46.00 193 ASP A O 1
ATOM 1544 N N . TYR A 1 228 ? 5.706 4.787 -47.263 1.00 39.12 194 TYR A N 1
ATOM 1545 C CA . TYR A 1 228 ? 4.604 3.866 -47.108 1.00 37.71 194 TYR A CA 1
ATOM 1546 C C . TYR A 1 228 ? 4.550 3.362 -45.701 1.00 36.00 194 TYR A C 1
ATOM 1547 O O . TYR A 1 228 ? 5.589 3.129 -45.096 1.00 33.98 194 TYR A O 1
ATOM 1556 N N . LEU A 1 229 ? 3.332 3.159 -45.204 1.00 35.28 195 LEU A N 1
ATOM 1557 C CA . LEU A 1 229 ? 3.133 2.768 -43.821 1.00 34.58 195 LEU A CA 1
ATOM 1558 C C . LEU A 1 229 ? 3.675 1.367 -43.564 1.00 35.84 195 LEU A C 1
ATOM 1559 O O . LEU A 1 229 ? 4.539 1.201 -42.697 1.00 40.16 195 LEU A O 1
ATOM 1564 N N . PHE A 1 230 ? 3.168 0.372 -44.291 1.00 34.51 196 PHE A N 1
ATOM 1565 C CA . PHE A 1 230 ? 3.623 -1.006 -44.127 1.00 35.83 196 PHE A CA 1
ATOM 1566 C C . PHE A 1 230 ? 4.642 -1.271 -45.235 1.00 36.97 196 PHE A C 1
ATOM 1567 O O . PHE A 1 230 ? 4.377 -0.938 -46.401 1.00 35.51 196 PHE A O 1
ATOM 1575 N N . VAL A 1 231 ? 5.795 -1.848 -44.867 1.00 35.91 197 VAL A N 1
ATOM 1576 C CA . VAL A 1 231 ? 6.863 -2.177 -45.828 1.00 35.54 197 VAL A CA 1
ATOM 1577 C C . VAL A 1 231 ? 7.402 -3.575 -45.656 1.00 36.60 197 VAL A C 1
ATOM 1578 O O . VAL A 1 231 ? 7.462 -4.075 -44.549 1.00 35.90 197 VAL A O 1
ATOM 1582 N N . SER A 1 232 ? 7.826 -4.167 -46.778 1.00 42.23 198 SER A N 1
ATOM 1583 C CA . SER A 1 232 ? 8.244 -5.565 -46.863 1.00 44.33 198 SER A CA 1
ATOM 1584 C C . SER A 1 232 ? 9.598 -5.704 -46.239 1.00 46.82 198 SER A C 1
ATOM 1585 O O . SER A 1 232 ? 10.156 -4.711 -45.763 1.00 51.75 198 SER A O 1
ATOM 1588 N N . ASN A 1 233 ? 10.138 -6.924 -46.250 1.00 46.32 199 ASN A N 1
ATOM 1589 C CA . ASN A 1 233 ? 11.482 -7.157 -45.738 1.00 46.56 199 ASN A CA 1
ATOM 1590 C C . ASN A 1 233 ? 12.518 -6.400 -46.562 1.00 50.01 199 ASN A C 1
ATOM 1591 O O . ASN A 1 233 ? 13.534 -5.954 -46.022 1.00 50.71 199 ASN A O 1
ATOM 1596 N N . ARG A 1 234 ? 12.244 -6.201 -47.851 1.00 49.89 200 ARG A N 1
ATOM 1597 C CA . ARG A 1 234 ? 13.071 -5.307 -48.655 1.00 49.99 200 ARG A CA 1
ATOM 1598 C C . ARG A 1 234 ? 12.724 -3.825 -48.449 1.00 50.18 200 ARG A C 1
ATOM 1599 O O . ARG A 1 234 ? 13.056 -2.984 -49.303 1.00 47.05 200 ARG A O 1
ATOM 1607 N N . ARG A 1 235 ? 12.089 -3.515 -47.307 1.00 48.73 201 ARG A N 1
ATOM 1608 C CA . ARG A 1 235 ? 11.662 -2.164 -46.957 1.00 47.52 201 ARG A CA 1
ATOM 1609 C C . ARG A 1 235 ? 10.971 -1.423 -48.139 1.00 43.39 201 ARG A C 1
ATOM 1610 O O . ARG A 1 235 ? 11.145 -0.226 -48.310 1.00 44.02 201 ARG A O 1
ATOM 1618 N N . VAL A 1 236 ? 10.205 -2.113 -48.969 1.00 42.06 202 VAL A N 1
ATOM 1619 C CA . VAL A 1 236 ? 9.403 -1.414 -49.990 1.00 42.00 202 VAL A CA 1
ATOM 1620 C C . VAL A 1 236 ? 7.954 -1.726 -49.721 1.00 38.36 202 VAL A C 1
ATOM 1621 O O . VAL A 1 236 ? 7.637 -2.687 -49.032 1.00 32.44 202 VAL A O 1
ATOM 1625 N N . ARG A 1 237 ? 7.088 -0.906 -50.296 1.00 38.93 203 ARG A N 1
ATOM 1626 C CA . ARG A 1 237 ? 5.659 -1.194 -50.359 1.00 42.21 203 ARG A CA 1
ATOM 1627 C C . ARG A 1 237 ? 5.384 -2.685 -50.627 1.00 39.31 203 ARG A C 1
ATOM 1628 O O . ARG A 1 237 ? 6.056 -3.311 -51.440 1.00 36.52 203 ARG A O 1
ATOM 1636 N N . PHE A 1 238 ? 4.402 -3.234 -49.924 1.00 38.41 204 PHE A N 1
ATOM 1637 C CA . PHE A 1 238 ? 3.963 -4.593 -50.162 1.00 35.85 204 PHE A CA 1
ATOM 1638 C C . PHE A 1 238 ? 3.265 -4.712 -51.493 1.00 38.27 204 PHE A C 1
ATOM 1639 O O . PHE A 1 238 ? 2.712 -3.744 -52.032 1.00 36.51 204 PHE A O 1
ATOM 1647 N N . ASP A 1 239 ? 3.270 -5.952 -51.969 1.00 41.45 205 ASP A N 1
ATOM 1648 C CA . ASP A 1 239 ? 2.491 -6.394 -53.099 1.00 41.37 205 ASP A CA 1
ATOM 1649 C C . ASP A 1 239 ? 1.202 -6.958 -52.553 1.00 39.64 205 ASP A C 1
ATOM 1650 O O . ASP A 1 239 ? 1.224 -7.748 -51.594 1.00 36.56 205 ASP A O 1
ATOM 1655 N N . THR A 1 240 ? 0.083 -6.568 -53.167 1.00 39.36 206 THR A N 1
ATOM 1656 C CA . THR A 1 240 ? -1.236 -7.059 -52.753 1.00 39.49 206 THR A CA 1
ATOM 1657 C C . THR A 1 240 ? -1.254 -8.582 -52.565 1.00 39.32 206 THR A C 1
ATOM 1658 O O . THR A 1 240 ? -1.994 -9.117 -51.744 1.00 42.37 206 THR A O 1
ATOM 1662 N N . SER A 1 241 ? -0.436 -9.283 -53.329 1.00 38.95 207 SER A N 1
ATOM 1663 C CA . SER A 1 241 ? -0.467 -10.730 -53.309 1.00 38.60 207 SER A CA 1
ATOM 1664 C C . SER A 1 241 ? 0.139 -11.286 -52.027 1.00 37.22 207 SER A C 1
ATOM 1665 O O . SER A 1 241 ? -0.458 -12.143 -51.367 1.00 35.06 207 SER A O 1
ATOM 1668 N N . THR A 1 242 ? 1.331 -10.785 -51.697 1.00 36.08 208 THR A N 1
ATOM 1669 C CA . THR A 1 242 ? 2.035 -11.111 -50.452 1.00 34.93 208 THR A CA 1
ATOM 1670 C C . THR A 1 242 ? 1.204 -10.940 -49.202 1.00 36.20 208 THR A C 1
ATOM 1671 O O . THR A 1 242 ? 1.364 -11.704 -48.263 1.00 41.53 208 THR A O 1
ATOM 1675 N N . ILE A 1 243 ? 0.313 -9.946 -49.182 1.00 36.86 209 ILE A N 1
ATOM 1676 C CA . ILE A 1 243 ? -0.513 -9.703 -48.008 1.00 38.05 209 ILE A CA 1
ATOM 1677 C C . ILE A 1 243 ? -1.496 -10.838 -47.836 1.00 40.68 209 ILE A C 1
ATOM 1678 O O . ILE A 1 243 ? -1.766 -11.275 -46.717 1.00 38.57 209 ILE A O 1
ATOM 1683 N N . GLU A 1 244 ? -2.038 -11.297 -48.960 1.00 43.14 210 GLU A N 1
ATOM 1684 C CA . GLU A 1 244 ? -3.064 -12.330 -48.950 1.00 43.16 210 GLU A CA 1
ATOM 1685 C C . GLU A 1 244 ? -2.474 -13.644 -48.506 1.00 41.76 210 GLU A C 1
ATOM 1686 O O . GLU A 1 244 ? -3.123 -14.402 -47.789 1.00 37.16 210 GLU A O 1
ATOM 1692 N N . ARG A 1 245 ? -1.253 -13.913 -48.966 1.00 40.36 211 ARG A N 1
ATOM 1693 C CA . ARG A 1 245 ? -0.485 -15.042 -48.489 1.00 43.74 211 ARG A CA 1
ATOM 1694 C C . ARG A 1 245 ? -0.400 -15.011 -46.976 1.00 41.41 211 ARG A C 1
ATOM 1695 O O . ARG A 1 245 ? -0.711 -15.979 -46.302 1.00 40.12 211 ARG A O 1
ATOM 1711 N N . ILE A 1 247 ? -2.175 -13.457 -44.736 1.00 41.12 213 ILE A N 1
ATOM 1712 C CA . ILE A 1 247 ? -3.501 -13.592 -44.115 1.00 39.88 213 ILE A CA 1
ATOM 1713 C C . ILE A 1 247 ? -3.901 -15.065 -44.153 1.00 37.96 213 ILE A C 1
ATOM 1714 O O . ILE A 1 247 ? -4.176 -15.651 -43.126 1.00 38.76 213 ILE A O 1
ATOM 1719 N N . ARG A 1 248 ? -3.909 -15.646 -45.341 1.00 42.14 214 ARG A N 1
ATOM 1720 C CA . ARG A 1 248 ? -3.961 -17.093 -45.519 1.00 46.52 214 ARG A CA 1
ATOM 1721 C C . ARG A 1 248 ? -3.098 -17.864 -44.477 1.00 45.40 214 ARG A C 1
ATOM 1722 O O . ARG A 1 248 ? -3.647 -18.634 -43.675 1.00 41.91 214 ARG A O 1
ATOM 1730 N N . ASP A 1 249 ? -1.777 -17.661 -44.456 1.00 42.99 215 ASP A N 1
ATOM 1731 C CA . ASP A 1 249 ? -0.921 -18.481 -43.565 1.00 44.61 215 ASP A CA 1
ATOM 1732 C C . ASP A 1 249 ? -1.315 -18.256 -42.113 1.00 44.74 215 ASP A C 1
ATOM 1733 O O . ASP A 1 249 ? -1.576 -19.197 -41.373 1.00 49.46 215 ASP A O 1
ATOM 1738 N N . LEU A 1 250 ? -1.410 -16.998 -41.715 1.00 44.65 216 LEU A N 1
ATOM 1739 C CA . LEU A 1 250 ? -1.852 -16.671 -40.359 1.00 43.77 216 LEU A CA 1
ATOM 1740 C C . LEU A 1 250 ? -3.122 -17.432 -39.913 1.00 41.88 216 LEU A C 1
ATOM 1741 O O . LEU A 1 250 ? -3.307 -17.720 -38.717 1.00 41.10 216 LEU A O 1
ATOM 1746 N N . GLY A 1 251 ? -4.009 -17.706 -40.864 1.00 39.98 217 GLY A N 1
ATOM 1747 C CA . GLY A 1 251 ? -5.248 -18.403 -40.584 1.00 39.82 217 GLY A CA 1
ATOM 1748 C C . GLY A 1 251 ? -5.007 -19.854 -40.266 1.00 38.52 217 GLY A C 1
ATOM 1749 O O . GLY A 1 251 ? -5.683 -20.439 -39.413 1.00 36.62 217 GLY A O 1
ATOM 1750 N N . LYS A 1 252 ? -4.043 -20.439 -40.960 1.00 40.43 218 LYS A N 1
ATOM 1751 C CA . LYS A 1 252 ? -3.605 -21.786 -40.631 1.00 44.83 218 LYS A CA 1
ATOM 1752 C C . LYS A 1 252 ? -2.946 -21.755 -39.265 1.00 44.87 218 LYS A C 1
ATOM 1753 O O . LYS A 1 252 ? -3.308 -22.519 -38.359 1.00 45.33 218 LYS A O 1
ATOM 1759 N N . LYS A 1 253 ? -2.002 -20.841 -39.104 1.00 42.95 219 LYS A N 1
ATOM 1760 C CA . LYS A 1 253 ? -1.234 -20.797 -37.872 1.00 46.96 219 LYS A CA 1
ATOM 1761 C C . LYS A 1 253 ? -2.167 -20.696 -36.670 1.00 45.30 219 LYS A C 1
ATOM 1762 O O . LYS A 1 253 ? -1.810 -21.099 -35.570 1.00 42.29 219 LYS A O 1
ATOM 1768 N N . ALA A 1 254 ? -3.378 -20.189 -36.896 1.00 45.72 220 ALA A N 1
ATOM 1769 C CA . ALA A 1 254 ? -4.368 -20.020 -35.834 1.00 44.21 220 ALA A CA 1
ATOM 1770 C C . ALA A 1 254 ? -5.263 -21.244 -35.647 1.00 41.60 220 ALA A C 1
ATOM 1771 O O . ALA A 1 254 ? -6.152 -21.229 -34.808 1.00 40.52 220 ALA A O 1
ATOM 1773 N N . GLY A 1 255 ? -5.040 -22.283 -36.443 1.00 41.66 221 GLY A N 1
ATOM 1774 C CA . GLY A 1 255 ? -5.931 -23.446 -36.484 1.00 45.72 221 GLY A CA 1
ATOM 1775 C C . GLY A 1 255 ? -7.380 -23.125 -36.864 1.00 48.96 221 GLY A C 1
ATOM 1776 O O . GLY A 1 255 ? -8.315 -23.435 -36.117 1.00 51.14 221 GLY A O 1
ATOM 1777 N N . ILE A 1 256 ? -7.565 -22.494 -38.022 1.00 49.04 222 ILE A N 1
ATOM 1778 C CA . ILE A 1 256 ? -8.885 -22.105 -38.487 1.00 45.52 222 ILE A CA 1
ATOM 1779 C C . ILE A 1 256 ? -9.171 -22.996 -39.662 1.00 45.02 222 ILE A C 1
ATOM 1780 O O . ILE A 1 256 ? -8.386 -23.053 -40.604 1.00 39.28 222 ILE A O 1
ATOM 1785 N N . GLN A 1 257 ? -10.288 -23.711 -39.605 1.00 46.72 223 GLN A N 1
ATOM 1786 C CA . GLN A 1 257 ? -10.580 -24.649 -40.651 1.00 47.89 223 GLN A CA 1
ATOM 1787 C C . GLN A 1 257 ? -10.860 -23.852 -41.906 1.00 48.85 223 GLN A C 1
ATOM 1788 O O . GLN A 1 257 ? -10.288 -24.147 -42.964 1.00 46.96 223 GLN A O 1
ATOM 1794 N N . LYS A 1 258 ? -11.699 -22.815 -41.750 1.00 47.23 224 LYS A N 1
ATOM 1795 C CA . LYS A 1 258 ? -12.173 -21.952 -42.844 1.00 45.31 224 LYS A CA 1
ATOM 1796 C C . LYS A 1 258 ? -10.993 -21.272 -43.479 1.00 44.75 224 LYS A C 1
ATOM 1797 O O . LYS A 1 258 ? -10.083 -20.871 -42.758 1.00 50.01 224 LYS A O 1
ATOM 1803 N N . LYS A 1 259 ? -10.975 -21.119 -44.798 1.00 43.64 225 LYS A N 1
ATOM 1804 C CA . LYS A 1 259 ? -9.842 -20.420 -45.411 1.00 45.74 225 LYS A CA 1
ATOM 1805 C C . LYS A 1 259 ? -9.997 -18.922 -45.177 1.00 44.86 225 LYS A C 1
ATOM 1806 O O . LYS A 1 259 ? -11.040 -18.323 -45.483 1.00 43.68 225 LYS A O 1
ATOM 1812 N N . VAL A 1 260 ? -8.972 -18.303 -44.615 1.00 41.80 226 VAL A N 1
ATOM 1813 C CA . VAL A 1 260 ? -9.098 -16.892 -44.277 1.00 41.87 226 VAL A CA 1
ATOM 1814 C C . VAL A 1 260 ? -8.406 -16.007 -45.336 1.00 39.37 226 VAL A C 1
ATOM 1815 O O . VAL A 1 260 ? -7.280 -16.245 -45.750 1.00 37.37 226 VAL A O 1
ATOM 1819 N N . THR A 1 261 ? -9.166 -15.020 -45.812 1.00 40.17 227 THR A N 1
ATOM 1820 C CA . THR A 1 261 ? -8.749 -14.080 -46.854 1.00 38.74 227 THR A CA 1
ATOM 1821 C C . THR A 1 261 ? -9.274 -12.709 -46.487 1.00 37.14 227 THR A C 1
ATOM 1822 O O . THR A 1 261 ? -10.141 -12.575 -45.633 1.00 38.84 227 THR A O 1
ATOM 1826 N N . PRO A 1 262 ? -8.757 -11.680 -47.133 1.00 35.75 228 PRO A N 1
ATOM 1827 C CA . PRO A 1 262 ? -9.174 -10.344 -46.773 1.00 36.20 228 PRO A CA 1
ATOM 1828 C C . PRO A 1 262 ? -10.668 -10.091 -46.920 1.00 33.99 228 PRO A C 1
ATOM 1829 O O . PRO A 1 262 ? -11.250 -9.405 -46.091 1.00 33.03 228 PRO A O 1
ATOM 1833 N N . HIS A 1 263 ? -11.264 -10.662 -47.956 1.00 33.61 229 HIS A N 1
ATOM 1834 C CA . HIS A 1 263 ? -12.691 -10.562 -48.201 1.00 31.75 229 HIS A CA 1
ATOM 1835 C C . HIS A 1 263 ? -13.465 -11.151 -47.046 1.00 34.59 229 HIS A C 1
ATOM 1836 O O . HIS A 1 263 ? -14.466 -10.572 -46.605 1.00 39.25 229 HIS A O 1
ATOM 1843 N N . VAL A 1 264 ? -13.020 -12.312 -46.572 1.00 33.76 230 VAL A N 1
ATOM 1844 C CA . VAL A 1 264 ? -13.645 -12.948 -45.427 1.00 33.90 230 VAL A CA 1
ATOM 1845 C C . VAL A 1 264 ? -13.557 -12.082 -44.170 1.00 34.01 230 VAL A C 1
ATOM 1846 O O . VAL A 1 264 ? -14.552 -11.965 -43.417 1.00 33.84 230 VAL A O 1
ATOM 1850 N N . LEU A 1 265 ? -12.384 -11.490 -43.942 1.00 32.14 231 LEU A N 1
ATOM 1851 C CA . LEU A 1 265 ? -12.177 -10.624 -42.774 1.00 32.29 231 LEU A CA 1
ATOM 1852 C C . LEU A 1 265 ? -13.104 -9.474 -42.858 1.00 30.92 231 LEU A C 1
ATOM 1853 O O . LEU A 1 265 ? -13.586 -8.989 -41.867 1.00 35.31 231 LEU A O 1
ATOM 1858 N N . ARG A 1 266 ? -13.359 -9.033 -44.058 1.00 30.60 232 ARG A N 1
ATOM 1859 C CA . ARG A 1 266 ? -14.138 -7.841 -44.222 1.00 34.54 232 ARG A CA 1
ATOM 1860 C C . ARG A 1 266 ? -15.600 -8.255 -44.030 1.00 34.04 232 ARG A C 1
ATOM 1861 O O . ARG A 1 266 ? -16.393 -7.551 -43.417 1.00 32.15 232 ARG A O 1
ATOM 1869 N N . HIS A 1 267 ? -15.961 -9.427 -44.526 1.00 34.08 233 HIS A N 1
ATOM 1870 C CA . HIS A 1 267 ? -17.299 -9.941 -44.263 1.00 32.18 233 HIS A CA 1
ATOM 1871 C C . HIS A 1 267 ? -17.512 -10.068 -42.754 1.00 27.91 233 HIS A C 1
ATOM 1872 O O . HIS A 1 267 ? -18.583 -9.829 -42.231 1.00 25.38 233 HIS A O 1
ATOM 1879 N N . THR A 1 268 ? -16.459 -10.473 -42.070 1.00 27.19 234 THR A N 1
ATOM 1880 C CA . THR A 1 268 ? -16.476 -10.655 -40.637 1.00 25.64 234 THR A CA 1
ATOM 1881 C C . THR A 1 268 ? -16.729 -9.323 -39.944 1.00 24.95 234 THR A C 1
ATOM 1882 O O . THR A 1 268 ? -17.527 -9.226 -39.049 1.00 24.26 234 THR A O 1
ATOM 1886 N N . PHE A 1 269 ? -16.023 -8.292 -40.369 1.00 25.54 235 PHE A N 1
ATOM 1887 C CA . PHE A 1 269 ? -16.051 -7.022 -39.675 1.00 26.18 235 PHE A CA 1
ATOM 1888 C C . PHE A 1 269 ? -17.392 -6.361 -39.883 1.00 26.43 235 PHE A C 1
ATOM 1889 O O . PHE A 1 269 ? -18.019 -5.892 -38.962 1.00 29.12 235 PHE A O 1
ATOM 1897 N N . ALA A 1 270 ? -17.849 -6.351 -41.111 1.00 28.72 236 ALA A N 1
ATOM 1898 C CA . ALA A 1 270 ? -19.034 -5.614 -41.470 1.00 27.66 236 ALA A CA 1
ATOM 1899 C C . ALA A 1 270 ? -20.208 -6.274 -40.822 1.00 26.37 236 ALA A C 1
ATOM 1900 O O . ALA A 1 270 ? -21.116 -5.613 -40.363 1.00 26.54 236 ALA A O 1
ATOM 1902 N N . THR A 1 271 ? -20.170 -7.588 -40.763 1.00 26.88 237 THR A N 1
ATOM 1903 C CA . THR A 1 271 ? -21.172 -8.357 -40.012 1.00 28.74 237 THR A CA 1
ATOM 1904 C C . THR A 1 271 ? -21.201 -8.070 -38.500 1.00 27.22 237 THR A C 1
ATOM 1905 O O . THR A 1 271 ? -22.270 -8.037 -37.893 1.00 26.30 237 THR A O 1
ATOM 1909 N N . SER A 1 272 ? -20.036 -7.872 -37.895 1.00 27.62 238 SER A N 1
ATOM 1910 C CA . SER A 1 272 ? -19.972 -7.599 -36.463 1.00 29.00 238 SER A CA 1
ATOM 1911 C C . SER A 1 272 ? -20.587 -6.252 -36.166 1.00 28.88 238 SER A C 1
ATOM 1912 O O . SER A 1 272 ? -21.310 -6.100 -35.176 1.00 29.89 238 SER A O 1
ATOM 1915 N N . VAL A 1 273 ? -20.293 -5.272 -37.019 1.00 27.49 239 VAL A N 1
ATOM 1916 C CA . VAL A 1 273 ? -20.838 -3.932 -36.860 1.00 27.06 239 VAL A CA 1
ATOM 1917 C C . VAL A 1 273 ? -22.351 -3.954 -36.948 1.00 26.73 239 VAL A C 1
ATOM 1918 O O . VAL A 1 273 ? -23.053 -3.205 -36.258 1.00 26.91 239 VAL A O 1
ATOM 1922 N N . LEU A 1 274 ? -22.856 -4.816 -37.808 1.00 27.52 240 LEU A N 1
ATOM 1923 C CA . LEU A 1 274 ? -24.297 -4.950 -37.973 1.00 28.62 240 LEU A CA 1
ATOM 1924 C C . LEU A 1 274 ? -24.887 -5.620 -36.727 1.00 28.96 240 LEU A C 1
ATOM 1925 O O . LEU A 1 274 ? -25.797 -5.088 -36.086 1.00 28.20 240 LEU A O 1
ATOM 1930 N N . ARG A 1 275 ? -24.336 -6.771 -36.370 1.00 28.59 241 ARG A N 1
ATOM 1931 C CA . ARG A 1 275 ? -24.749 -7.439 -35.139 1.00 29.92 241 ARG A CA 1
ATOM 1932 C C . ARG A 1 275 ? -24.696 -6.480 -33.977 1.00 29.62 241 ARG A C 1
ATOM 1933 O O . ARG A 1 275 ? -25.527 -6.563 -33.107 1.00 29.59 241 ARG A O 1
ATOM 1941 N N . ASN A 1 276 ? -23.748 -5.548 -33.989 1.00 30.55 242 ASN A N 1
ATOM 1942 C CA . ASN A 1 276 ? -23.680 -4.525 -32.967 1.00 31.49 242 ASN A CA 1
ATOM 1943 C C . ASN A 1 276 ? -24.526 -3.283 -33.169 1.00 30.62 242 ASN A C 1
ATOM 1944 O O . ASN A 1 276 ? -24.222 -2.260 -32.581 1.00 29.90 242 ASN A O 1
ATOM 1949 N N . GLY A 1 277 ? -25.571 -3.352 -33.989 1.00 31.02 243 GLY A N 1
ATOM 1950 C CA . GLY A 1 277 ? -26.507 -2.226 -34.140 1.00 30.03 243 GLY A CA 1
ATOM 1951 C C . GLY A 1 277 ? -26.129 -1.115 -35.120 1.00 32.04 243 GLY A C 1
ATOM 1952 O O . GLY A 1 277 ? -26.796 -0.083 -35.166 1.00 33.38 243 GLY A O 1
ATOM 1953 N N . GLY A 1 278 ? -25.077 -1.310 -35.917 1.00 31.34 244 GLY A N 1
ATOM 1954 C CA . GLY A 1 278 ? -24.686 -0.324 -36.914 1.00 29.45 244 GLY A CA 1
ATOM 1955 C C . GLY A 1 278 ? -25.552 -0.466 -38.158 1.00 28.39 244 GLY A C 1
ATOM 1956 O O . GLY A 1 278 ? -25.673 -1.559 -38.684 1.00 29.08 244 GLY A O 1
ATOM 1957 N N . ASP A 1 279 ? -26.146 0.644 -38.606 1.00 27.63 245 ASP A N 1
ATOM 1958 C CA . ASP A 1 279 ? -27.065 0.705 -39.752 1.00 26.23 245 ASP A CA 1
ATOM 1959 C C . ASP A 1 279 ? -26.287 0.397 -41.043 1.00 26.23 245 ASP A C 1
ATOM 1960 O O . ASP A 1 279 ? -25.125 0.799 -41.218 1.00 24.71 245 ASP A O 1
ATOM 1965 N N . ILE A 1 280 ? -26.955 -0.312 -41.949 1.00 26.27 246 ILE A N 1
ATOM 1966 C CA . ILE A 1 280 ? -26.362 -0.692 -43.253 1.00 25.47 246 ILE A CA 1
ATOM 1967 C C . ILE A 1 280 ? -25.701 0.457 -44.018 1.00 24.65 246 ILE A C 1
ATOM 1968 O O . ILE A 1 280 ? -24.602 0.288 -44.552 1.00 25.22 246 ILE A O 1
ATOM 1973 N N . ARG A 1 281 ? -26.378 1.605 -44.071 1.00 24.78 247 ARG A N 1
ATOM 1974 C CA . ARG A 1 281 ? -25.871 2.816 -44.754 1.00 24.68 247 ARG A CA 1
ATOM 1975 C C . ARG A 1 281 ? -24.600 3.340 -44.119 1.00 23.62 247 ARG A C 1
ATOM 1976 O O . ARG A 1 281 ? -23.785 3.946 -44.782 1.00 24.47 247 ARG A O 1
ATOM 1984 N N . PHE A 1 282 ? -24.456 3.136 -42.822 1.00 22.38 248 PHE A N 1
ATOM 1985 C CA . PHE A 1 282 ? -23.276 3.573 -42.128 1.00 21.95 248 PHE A CA 1
ATOM 1986 C C . PHE A 1 282 ? -22.193 2.601 -42.524 1.00 21.35 248 PHE A C 1
ATOM 1987 O O . PHE A 1 282 ? -21.120 3.001 -42.903 1.00 22.55 248 PHE A O 1
ATOM 1995 N N . ILE A 1 283 ? -22.480 1.317 -42.450 1.00 21.30 249 ILE A N 1
ATOM 1996 C CA . ILE A 1 283 ? -21.470 0.315 -42.778 1.00 22.25 249 ILE A CA 1
ATOM 1997 C C . ILE A 1 283 ? -20.969 0.603 -44.206 1.00 22.10 249 ILE A C 1
ATOM 1998 O O . ILE A 1 283 ? -19.779 0.503 -44.513 1.00 21.75 249 ILE A O 1
ATOM 2003 N N . GLN A 1 284 ? -21.889 1.008 -45.069 1.00 21.49 250 GLN A N 1
ATOM 2004 C CA . GLN A 1 284 ? -21.552 1.362 -46.430 1.00 21.90 250 GLN A CA 1
ATOM 2005 C C . GLN A 1 284 ? -20.540 2.526 -46.447 1.00 21.35 250 GLN A C 1
ATOM 2006 O O . GLN A 1 284 ? -19.558 2.535 -47.190 1.00 21.09 250 GLN A O 1
ATOM 2012 N N . GLN A 1 285 ? -20.760 3.502 -45.600 1.00 20.85 251 GLN A N 1
ATOM 2013 C CA . GLN A 1 285 ? -19.852 4.614 -45.574 1.00 22.29 251 GLN A CA 1
ATOM 2014 C C . GLN A 1 285 ? -18.452 4.157 -45.235 1.00 21.51 251 GLN A C 1
ATOM 2015 O O . GLN A 1 285 ? -17.511 4.490 -45.946 1.00 22.21 251 GLN A O 1
ATOM 2021 N N . ILE A 1 286 ? -18.353 3.378 -44.164 1.00 21.18 252 ILE A N 1
ATOM 2022 C CA . ILE A 1 286 ? -17.087 2.884 -43.637 1.00 21.02 252 ILE A CA 1
ATOM 2023 C C . ILE A 1 286 ? -16.302 2.067 -44.664 1.00 19.97 252 ILE A C 1
ATOM 2024 O O . ILE A 1 286 ? -15.109 2.331 -44.923 1.00 19.54 252 ILE A O 1
ATOM 2029 N N . LEU A 1 287 ? -16.963 1.091 -45.258 1.00 19.62 253 LEU A N 1
ATOM 2030 C CA . LEU A 1 287 ? -16.303 0.247 -46.286 1.00 19.62 253 LEU A CA 1
ATOM 2031 C C . LEU A 1 287 ? -16.014 0.988 -47.579 1.00 18.24 253 LEU A C 1
ATOM 2032 O O . LEU A 1 287 ? -15.227 0.523 -48.365 1.00 18.54 253 LEU A O 1
ATOM 2037 N N . GLY A 1 288 ? -16.647 2.136 -47.773 1.00 19.30 254 GLY A N 1
ATOM 2038 C CA . GLY A 1 288 ? -16.439 2.984 -48.957 1.00 20.77 254 GLY A CA 1
ATOM 2039 C C . GLY A 1 288 ? -17.199 2.482 -50.183 1.00 21.26 254 GLY A C 1
ATOM 2040 O O . GLY A 1 288 ? -16.675 2.524 -51.274 1.00 22.57 254 GLY A O 1
ATOM 2041 N N . HIS A 1 289 ? -18.427 1.989 -49.998 1.00 22.48 255 HIS A N 1
ATOM 2042 C CA . HIS A 1 289 ? -19.196 1.360 -51.075 1.00 22.14 255 HIS A CA 1
ATOM 2043 C C . HIS A 1 289 ? -20.183 2.364 -51.648 1.00 24.00 255 HIS A C 1
ATOM 2044 O O . HIS A 1 289 ? -20.894 3.064 -50.915 1.00 23.73 255 HIS A O 1
ATOM 2051 N N . ALA A 1 290 ? -20.201 2.433 -52.971 1.00 25.16 256 ALA A N 1
ATOM 2052 C CA . ALA A 1 290 ? -21.092 3.332 -53.709 1.00 25.13 256 ALA A CA 1
ATOM 2053 C C . ALA A 1 290 ? -22.512 2.874 -53.644 1.00 24.42 256 ALA A C 1
ATOM 2054 O O . ALA A 1 290 ? -23.388 3.700 -53.543 1.00 24.64 256 ALA A O 1
ATOM 2056 N N . SER A 1 291 ? -22.749 1.564 -53.689 1.00 26.16 257 SER A N 1
ATOM 2057 C CA . SER A 1 291 ? -24.099 1.064 -53.512 1.00 26.59 257 SER A CA 1
ATOM 2058 C C . SER A 1 291 ? -24.176 -0.016 -52.478 1.00 28.11 257 SER A C 1
ATOM 2059 O O . SER A 1 291 ? -23.298 -0.880 -52.362 1.00 26.40 257 SER A O 1
ATOM 2062 N N . VAL A 1 292 ? -25.284 0.056 -51.754 1.00 28.31 258 VAL A N 1
ATOM 2063 C CA . VAL A 1 292 ? -25.644 -0.917 -50.772 1.00 29.51 258 VAL A CA 1
ATOM 2064 C C . VAL A 1 292 ? -25.651 -2.335 -51.311 1.00 29.35 258 VAL A C 1
ATOM 2065 O O . VAL A 1 292 ? -25.498 -3.278 -50.531 1.00 34.51 258 VAL A O 1
ATOM 2069 N N . ALA A 1 293 ? -25.821 -2.524 -52.615 1.00 26.21 259 ALA A N 1
ATOM 2070 C CA . ALA A 1 293 ? -25.785 -3.903 -53.139 1.00 25.14 259 ALA A CA 1
ATOM 2071 C C . ALA A 1 293 ? -24.448 -4.581 -52.830 1.00 24.56 259 ALA A C 1
ATOM 2072 O O . ALA A 1 293 ? -24.364 -5.794 -52.747 1.00 25.95 259 ALA A O 1
ATOM 2074 N N . THR A 1 294 ? -23.409 -3.778 -52.714 1.00 25.43 260 THR A N 1
ATOM 2075 C CA . THR A 1 294 ? -22.070 -4.248 -52.432 1.00 27.92 260 THR A CA 1
ATOM 2076 C C . THR A 1 294 ? -21.940 -4.495 -50.917 1.00 27.89 260 THR A C 1
ATOM 2077 O O . THR A 1 294 ? -21.510 -5.560 -50.450 1.00 27.44 260 THR A O 1
ATOM 2081 N N . THR A 1 295 ? -22.386 -3.515 -50.157 1.00 27.47 261 THR A N 1
ATOM 2082 C CA . THR A 1 295 ? -22.416 -3.612 -48.728 1.00 28.38 261 THR A CA 1
ATOM 2083 C C . THR A 1 295 ? -23.264 -4.847 -48.310 1.00 28.69 261 THR A C 1
ATOM 2084 O O . THR A 1 295 ? -22.904 -5.562 -47.352 1.00 27.64 261 THR A O 1
ATOM 2088 N N . GLN A 1 296 ? -24.354 -5.133 -49.025 1.00 26.56 262 GLN A N 1
ATOM 2089 C CA . GLN A 1 296 ? -25.103 -6.365 -48.739 1.00 27.07 262 GLN A CA 1
ATOM 2090 C C . GLN A 1 296 ? -24.241 -7.619 -48.782 1.00 26.51 262 GLN A C 1
ATOM 2091 O O . GLN A 1 296 ? -24.399 -8.499 -47.968 1.00 24.35 262 GLN A O 1
ATOM 2097 N N . ILE A 1 297 ? -23.323 -7.706 -49.729 1.00 25.54 263 ILE A N 1
ATOM 2098 C CA . ILE A 1 297 ? -22.525 -8.913 -49.810 1.00 27.16 263 ILE A CA 1
ATOM 2099 C C . ILE A 1 297 ? -21.783 -9.208 -48.507 1.00 26.92 263 ILE A C 1
ATOM 2100 O O . ILE A 1 297 ? -21.723 -10.338 -48.107 1.00 27.52 263 ILE A O 1
ATOM 2105 N N . TYR A 1 298 ? -21.228 -8.184 -47.862 1.00 27.61 264 TYR A N 1
ATOM 2106 C CA . TYR A 1 298 ? -20.451 -8.336 -46.632 1.00 25.91 264 TYR A CA 1
ATOM 2107 C C . TYR A 1 298 ? -21.293 -8.320 -45.356 1.00 25.68 264 TYR A C 1
ATOM 2108 O O . TYR A 1 298 ? -20.761 -8.448 -44.256 1.00 24.84 264 TYR A O 1
ATOM 2117 N N . THR A 1 299 ? -22.606 -8.189 -45.478 1.00 25.11 265 THR A N 1
ATOM 2118 C CA . THR A 1 299 ? -23.445 -8.223 -44.288 1.00 24.28 265 THR A CA 1
ATOM 2119 C C . THR A 1 299 ? -24.415 -9.385 -44.272 1.00 24.99 265 THR A C 1
ATOM 2120 O O . THR A 1 299 ? -25.366 -9.393 -43.493 1.00 24.25 265 THR A O 1
ATOM 2124 N N . HIS A 1 300 ? -24.164 -10.370 -45.135 1.00 26.34 266 HIS A N 1
ATOM 2125 C CA . HIS A 1 300 ? -24.978 -11.569 -45.148 1.00 28.84 266 HIS A CA 1
ATOM 2126 C C . HIS A 1 300 ? -24.696 -12.327 -43.836 1.00 28.67 266 HIS A C 1
ATOM 2127 O O . HIS A 1 300 ? -23.560 -12.759 -43.599 1.00 29.14 266 HIS A O 1
ATOM 2134 N N . LEU A 1 301 ? -25.713 -12.470 -42.995 1.00 27.97 267 LEU A N 1
ATOM 2135 C CA . LEU A 1 301 ? -25.538 -13.067 -41.658 1.00 29.83 267 LEU A CA 1
ATOM 2136 C C . LEU A 1 301 ? -25.605 -14.581 -41.716 1.00 32.24 267 LEU A C 1
ATOM 2137 O O . LEU A 1 301 ? -26.243 -15.122 -42.619 1.00 33.09 267 LEU A O 1
ATOM 2142 N N . ASN A 1 302 ? -24.945 -15.252 -40.766 1.00 31.83 268 ASN A N 1
ATOM 2143 C CA . ASN A 1 302 ? -25.009 -16.719 -40.673 1.00 30.52 268 ASN A CA 1
ATOM 2144 C C . ASN A 1 302 ? -26.238 -17.156 -39.851 1.00 27.83 268 ASN A C 1
ATOM 2145 O O . ASN A 1 302 ? -26.968 -16.331 -39.338 1.00 26.26 268 ASN A O 1
ATOM 2150 N N . ASP A 1 303 ? -26.479 -18.446 -39.723 1.00 28.71 269 ASP A N 1
ATOM 2151 C CA . ASP A 1 303 ? -27.755 -18.856 -39.171 1.00 30.99 269 ASP A CA 1
ATOM 2152 C C . ASP A 1 303 ? -27.832 -18.407 -37.735 1.00 32.37 269 ASP A C 1
ATOM 2153 O O . ASP A 1 303 ? -28.793 -17.752 -37.323 1.00 33.84 269 ASP A O 1
ATOM 2158 N N . SER A 1 304 ? -26.806 -18.749 -36.971 1.00 31.52 270 SER A N 1
ATOM 2159 C CA . SER A 1 304 ? -26.737 -18.316 -35.578 1.00 30.31 270 SER A CA 1
ATOM 2160 C C . SER A 1 304 ? -27.001 -16.802 -35.444 1.00 27.74 270 SER A C 1
ATOM 2161 O O . SER A 1 304 ? -27.874 -16.349 -34.657 1.00 27.28 270 SER A O 1
ATOM 2164 N N . ALA A 1 305 ? -26.259 -16.016 -36.217 1.00 25.09 271 ALA A N 1
ATOM 2165 C CA . ALA A 1 305 ? -26.383 -14.575 -36.109 1.00 24.20 271 ALA A CA 1
ATOM 2166 C C . ALA A 1 305 ? -27.793 -14.178 -36.420 1.00 22.83 271 ALA A C 1
ATOM 2167 O O . ALA A 1 305 ? -28.401 -13.405 -35.708 1.00 21.92 271 ALA A O 1
ATOM 2169 N N . LEU A 1 306 ? -28.328 -14.737 -37.483 1.00 23.15 272 LEU A N 1
ATOM 2170 C CA . LEU A 1 306 ? -29.644 -14.317 -37.958 1.00 23.76 272 LEU A CA 1
ATOM 2171 C C . LEU A 1 306 ? -30.706 -14.596 -36.917 1.00 23.57 272 LEU A C 1
ATOM 2172 O O . LEU A 1 306 ? -31.619 -13.783 -36.724 1.00 23.47 272 LEU A O 1
ATOM 2177 N N . ARG A 1 307 ? -30.584 -15.736 -36.244 1.00 23.69 273 ARG A N 1
ATOM 2178 C CA . ARG A 1 307 ? -31.548 -16.098 -35.209 1.00 25.64 273 ARG A CA 1
ATOM 2179 C C . ARG A 1 307 ? -31.455 -15.113 -34.031 1.00 25.84 273 ARG A C 1
ATOM 2180 O O . ARG A 1 307 ? -32.473 -14.713 -33.475 1.00 22.75 273 ARG A O 1
ATOM 2188 N N . GLU A 1 308 ? -30.233 -14.735 -33.669 1.00 26.86 274 GLU A N 1
ATOM 2189 C CA . GLU A 1 308 ? -30.037 -13.744 -32.620 1.00 30.65 274 GLU A CA 1
ATOM 2190 C C . GLU A 1 308 ? -30.696 -12.410 -32.971 1.00 28.16 274 GLU A C 1
ATOM 2191 O O . GLU A 1 308 ? -31.430 -11.797 -32.173 1.00 26.60 274 GLU A O 1
ATOM 2205 N N . TYR A 1 310 ? -32.971 -11.903 -35.017 1.00 27.06 276 TYR A N 1
ATOM 2206 C CA . TYR A 1 310 ? -34.404 -12.067 -34.977 1.00 25.93 276 TYR A CA 1
ATOM 2207 C C . TYR A 1 310 ? -34.956 -11.935 -33.570 1.00 26.28 276 TYR A C 1
ATOM 2208 O O . TYR A 1 310 ? -35.905 -11.208 -33.357 1.00 25.64 276 TYR A O 1
ATOM 2217 N N . THR A 1 311 ? -34.389 -12.677 -32.626 1.00 29.40 277 THR A N 1
ATOM 2218 C CA . THR A 1 311 ? -34.836 -12.633 -31.230 1.00 30.54 277 THR A CA 1
ATOM 2219 C C . THR A 1 311 ? -34.828 -11.174 -30.784 1.00 30.49 277 THR A C 1
ATOM 2220 O O . THR A 1 311 ? -35.840 -10.634 -30.298 1.00 27.27 277 THR A O 1
ATOM 2224 N N . GLN A 1 312 ? -33.683 -10.545 -31.019 1.00 29.34 278 GLN A N 1
ATOM 2225 C CA . GLN A 1 312 ? -33.478 -9.180 -30.621 1.00 30.75 278 GLN A CA 1
ATOM 2226 C C . GLN A 1 312 ? -34.455 -8.208 -31.204 1.00 29.52 278 GLN A C 1
ATOM 2227 O O . GLN A 1 312 ? -34.766 -7.228 -30.562 1.00 30.17 278 GLN A O 1
ATOM 2233 N N . HIS A 1 313 ? -34.931 -8.442 -32.415 1.00 29.14 279 HIS A N 1
ATOM 2234 C CA . HIS A 1 313 ? -35.830 -7.486 -33.053 1.00 29.27 279 HIS A CA 1
ATOM 2235 C C . HIS A 1 313 ? -37.150 -8.111 -33.554 1.00 30.81 279 HIS A C 1
ATOM 2236 O O . HIS A 1 313 ? -37.797 -7.596 -34.485 1.00 31.90 279 HIS A O 1
ATOM 2243 N N . ARG A 1 314 ? -37.554 -9.189 -32.894 1.00 30.76 280 ARG A N 1
ATOM 2244 C CA . ARG A 1 314 ? -38.724 -9.980 -33.251 1.00 29.64 280 ARG A CA 1
ATOM 2245 C C . ARG A 1 314 ? -39.951 -9.145 -33.340 1.00 31.35 280 ARG A C 1
ATOM 2246 O O . ARG A 1 314 ? -40.045 -8.155 -32.629 1.00 31.96 280 ARG A O 1
ATOM 2254 N N . PRO A 1 315 ? -40.932 -9.575 -34.154 1.00 34.24 281 PRO A N 1
ATOM 2255 C CA . PRO A 1 315 ? -42.182 -8.852 -34.280 1.00 37.29 281 PRO A CA 1
ATOM 2256 C C . PRO A 1 315 ? -42.984 -9.005 -33.027 1.00 38.01 281 PRO A C 1
ATOM 2257 O O . PRO A 1 315 ? -43.108 -10.111 -32.541 1.00 36.59 281 PRO A O 1
ATOM 2261 N N . ARG A 1 316 ? -43.530 -7.900 -32.531 1.00 43.99 282 ARG A N 1
ATOM 2262 C CA . ARG A 1 316 ? -44.164 -7.863 -31.219 1.00 51.26 282 ARG A CA 1
ATOM 2263 C C . ARG A 1 316 ? -45.697 -7.881 -31.358 1.00 51.21 282 ARG A C 1
ATOM 2264 O O . ARG A 1 316 ? -46.339 -6.828 -31.468 1.00 49.43 282 ARG A O 1
ATOM 2272 N N . TYR A 1 317 ? -46.256 -9.094 -31.400 1.00 47.31 283 TYR A N 1
ATOM 2273 C CA . TYR A 1 317 ? -47.696 -9.314 -31.281 1.00 42.78 283 TYR A CA 1
ATOM 2274 C C . TYR A 1 317 ? -47.944 -10.819 -31.042 1.00 43.22 283 TYR A C 1
ATOM 2275 O O . TYR A 1 317 ? -48.958 -11.209 -30.443 1.00 38.82 283 TYR A O 1
ATOM 2284 N N . GLU B 1 38 ? 15.647 44.590 -18.113 1.00 56.42 4 GLU B N 1
ATOM 2285 C CA . GLU B 1 38 ? 14.217 44.451 -17.671 1.00 63.82 4 GLU B CA 1
ATOM 2286 C C . GLU B 1 38 ? 13.861 42.948 -17.498 1.00 69.38 4 GLU B C 1
ATOM 2287 O O . GLU B 1 38 ? 14.391 42.270 -16.601 1.00 76.63 4 GLU B O 1
ATOM 2293 N N . THR B 1 39 ? 12.933 42.458 -18.329 1.00 59.65 5 THR B N 1
ATOM 2294 C CA . THR B 1 39 ? 12.766 41.027 -18.662 1.00 52.44 5 THR B CA 1
ATOM 2295 C C . THR B 1 39 ? 14.080 40.277 -18.926 1.00 45.17 5 THR B C 1
ATOM 2296 O O . THR B 1 39 ? 14.367 39.297 -18.272 1.00 42.94 5 THR B O 1
ATOM 2300 N N . ASN B 1 40 ? 14.856 40.747 -19.896 1.00 46.72 6 ASN B N 1
ATOM 2301 C CA . ASN B 1 40 ? 16.187 40.224 -20.189 1.00 48.52 6 ASN B CA 1
ATOM 2302 C C . ASN B 1 40 ? 16.913 39.918 -18.901 1.00 43.55 6 ASN B C 1
ATOM 2303 O O . ASN B 1 40 ? 17.544 38.887 -18.782 1.00 39.23 6 ASN B O 1
ATOM 2308 N N . GLU B 1 41 ? 16.856 40.872 -17.967 1.00 42.34 7 GLU B N 1
ATOM 2309 C CA . GLU B 1 41 ? 17.546 40.770 -16.681 1.00 40.23 7 GLU B CA 1
ATOM 2310 C C . GLU B 1 41 ? 17.010 39.572 -15.898 1.00 35.60 7 GLU B C 1
ATOM 2311 O O . GLU B 1 41 ? 17.769 38.680 -15.490 1.00 36.79 7 GLU B O 1
ATOM 2317 N N . TYR B 1 42 ? 15.698 39.549 -15.708 1.00 30.93 8 TYR B N 1
ATOM 2318 C CA . TYR B 1 42 ? 15.052 38.415 -15.060 1.00 28.68 8 TYR B CA 1
ATOM 2319 C C . TYR B 1 42 ? 15.437 37.135 -15.696 1.00 26.58 8 TYR B C 1
ATOM 2320 O O . TYR B 1 42 ? 15.783 36.201 -14.992 1.00 25.17 8 TYR B O 1
ATOM 2329 N N . LEU B 1 43 ? 15.369 37.096 -17.019 1.00 26.28 9 LEU B N 1
ATOM 2330 C CA . LEU B 1 43 ? 15.707 35.881 -17.746 1.00 29.77 9 LEU B CA 1
ATOM 2331 C C . LEU B 1 43 ?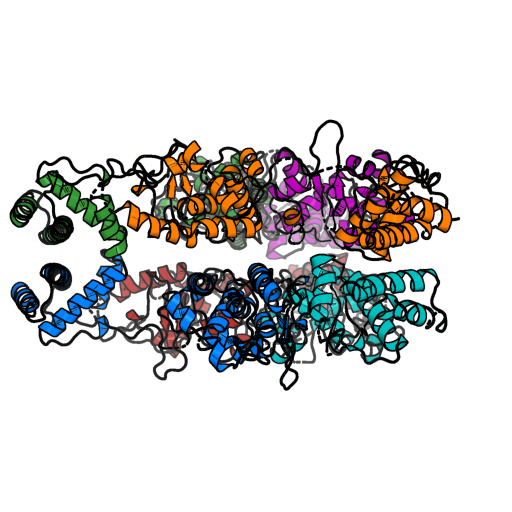 17.153 35.465 -17.506 1.00 29.48 9 LEU B C 1
ATOM 2332 O O . LEU B 1 43 ? 17.481 34.299 -17.343 1.00 29.31 9 LEU B O 1
ATOM 2337 N N . SER B 1 44 ? 17.998 36.465 -17.519 1.00 30.49 10 SER B N 1
ATOM 2338 C CA . SER B 1 44 ? 19.397 36.301 -17.357 1.00 33.75 10 SER B CA 1
ATOM 2339 C C . SER B 1 44 ? 19.642 35.561 -16.061 1.00 31.36 10 SER B C 1
ATOM 2340 O O . SER B 1 44 ? 20.284 34.502 -16.067 1.00 31.60 10 SER B O 1
ATOM 2343 N N . ARG B 1 45 ? 19.076 36.089 -14.979 1.00 29.25 11 ARG B N 1
ATOM 2344 C CA . ARG B 1 45 ? 19.152 35.455 -13.659 1.00 30.61 11 ARG B CA 1
ATOM 2345 C C . ARG B 1 45 ? 18.646 34.020 -13.684 1.00 28.60 11 ARG B C 1
ATOM 2346 O O . ARG B 1 45 ? 19.236 33.127 -13.121 1.00 31.76 11 ARG B O 1
ATOM 2354 N N . PHE B 1 46 ? 17.511 33.831 -14.336 1.00 26.71 12 PHE B N 1
ATOM 2355 C CA . PHE B 1 46 ? 16.879 32.539 -14.473 1.00 24.53 12 PHE B CA 1
ATOM 2356 C C . PHE B 1 46 ? 17.766 31.507 -15.157 1.00 23.75 12 PHE B C 1
ATOM 2357 O O . PHE B 1 46 ? 17.802 30.374 -14.730 1.00 22.44 12 PHE B O 1
ATOM 2365 N N . VAL B 1 47 ? 18.424 31.882 -16.245 1.00 23.57 13 VAL B N 1
ATOM 2366 C CA . VAL B 1 47 ? 19.346 30.988 -16.914 1.00 25.26 13 VAL B CA 1
ATOM 2367 C C . VAL B 1 47 ? 20.570 30.673 -16.021 1.00 24.53 13 VAL B C 1
ATOM 2368 O O . VAL B 1 47 ? 21.033 29.515 -15.964 1.00 20.84 13 VAL B O 1
ATOM 2372 N N . GLU B 1 48 ? 21.024 31.678 -15.279 1.00 24.60 14 GLU B N 1
ATOM 2373 C CA . GLU B 1 48 ? 22.152 31.480 -14.381 1.00 27.96 14 GLU B CA 1
ATOM 2374 C C . GLU B 1 48 ? 21.811 30.350 -13.439 1.00 24.37 14 GLU B C 1
ATOM 2375 O O . GLU B 1 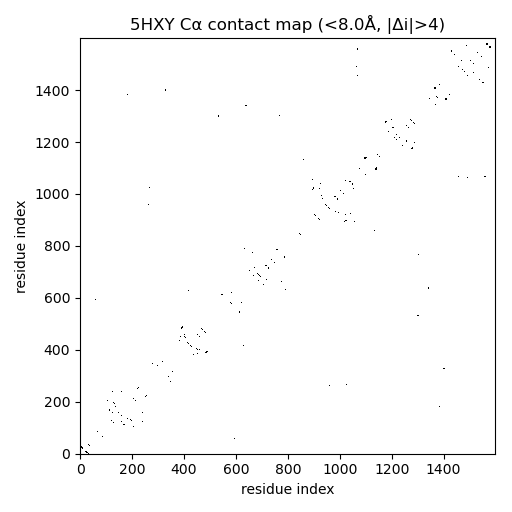48 ? 22.500 29.310 -13.387 1.00 22.18 14 GLU B O 1
ATOM 2381 N N . TYR B 1 49 ? 20.694 30.526 -12.765 1.00 22.30 15 TYR B N 1
ATOM 2382 C CA . TYR B 1 49 ? 20.248 29.526 -11.833 1.00 24.20 15 TYR B CA 1
ATOM 2383 C C . TYR B 1 49 ? 20.247 28.136 -12.442 1.00 27.20 15 TYR B C 1
ATOM 2384 O O . TYR B 1 49 ? 20.810 27.206 -11.842 1.00 26.40 15 TYR B O 1
ATOM 2401 N N . THR B 1 51 ? 21.657 26.972 -15.183 1.00 31.42 17 THR B N 1
ATOM 2402 C CA . THR B 1 51 ? 23.036 26.531 -15.503 1.00 31.23 17 THR B CA 1
ATOM 2403 C C . THR B 1 51 ? 23.794 25.923 -14.296 1.00 32.17 17 THR B C 1
ATOM 2404 O O . THR B 1 51 ? 24.438 24.863 -14.436 1.00 30.92 17 THR B O 1
ATOM 2408 N N . GLY B 1 52 ? 23.672 26.557 -13.127 1.00 29.99 18 GLY B N 1
ATOM 2409 C CA . GLY B 1 52 ? 24.172 25.963 -11.890 1.00 32.70 18 GLY B CA 1
ATOM 2410 C C . GLY B 1 52 ? 23.461 24.674 -11.499 1.00 36.74 18 GLY B C 1
ATOM 2411 O O . GLY B 1 52 ? 24.010 23.822 -10.792 1.00 36.79 18 GLY B O 1
ATOM 2412 N N . GLU B 1 53 ? 22.225 24.519 -11.959 1.00 40.54 19 GLU B N 1
ATOM 2413 C CA . GLU B 1 53 ? 21.463 23.284 -11.722 1.00 41.50 19 GLU B CA 1
ATOM 2414 C C . GLU B 1 53 ? 21.923 22.142 -12.614 1.00 38.04 19 GLU B C 1
ATOM 2415 O O . GLU B 1 53 ? 21.490 21.018 -12.457 1.00 33.01 19 GLU B O 1
ATOM 2421 N N . ARG B 1 54 ? 22.791 22.462 -13.564 1.00 43.23 20 ARG B N 1
ATOM 2422 C CA . ARG B 1 54 ? 23.361 21.500 -14.491 1.00 48.01 20 ARG B CA 1
ATOM 2423 C C . ARG B 1 54 ? 22.326 21.009 -15.479 1.00 43.85 20 ARG B C 1
ATOM 2424 O O . ARG B 1 54 ? 22.465 19.910 -15.994 1.00 40.95 20 ARG B O 1
ATOM 2432 N N . LYS B 1 55 ? 21.298 21.819 -15.747 1.00 43.75 21 LYS B N 1
ATOM 2433 C CA . LYS B 1 55 ? 20.294 21.484 -16.781 1.00 41.01 21 LYS B CA 1
ATOM 2434 C C . LYS B 1 55 ? 20.935 21.641 -18.124 1.00 38.20 21 LYS B C 1
ATOM 2435 O O . LYS B 1 55 ? 21.745 22.530 -18.316 1.00 34.25 21 LYS B O 1
ATOM 2441 N N . SER B 1 56 ? 20.543 20.792 -19.062 1.00 39.34 22 SER B N 1
ATOM 2442 C CA . SER B 1 56 ? 21.044 20.884 -20.415 1.00 41.35 22 SER B CA 1
ATOM 2443 C C . SER B 1 56 ? 20.663 22.231 -20.992 1.00 42.84 22 SER B C 1
ATOM 2444 O O . SER B 1 56 ? 19.714 22.863 -20.530 1.00 43.28 22 SER B O 1
ATOM 2447 N N . ARG B 1 57 ? 21.408 22.658 -22.008 1.00 46.39 23 ARG B N 1
ATOM 2448 C CA . ARG B 1 57 ? 21.122 23.894 -22.754 1.00 47.29 23 ARG B CA 1
ATOM 2449 C C . ARG B 1 57 ? 19.772 23.806 -23.453 1.00 42.28 23 ARG B C 1
ATOM 2450 O O . ARG B 1 57 ? 19.088 24.805 -23.602 1.00 39.26 23 ARG B O 1
ATOM 2458 N N . TYR B 1 58 ? 19.415 22.599 -23.889 1.00 40.93 24 TYR B N 1
ATOM 2459 C CA . TYR B 1 58 ? 18.173 22.360 -24.603 1.00 38.40 24 TYR B CA 1
ATOM 2460 C C . TYR B 1 58 ? 17.007 22.598 -23.665 1.00 35.78 24 TYR B C 1
ATOM 2461 O O . TYR B 1 58 ? 16.091 23.323 -23.985 1.00 32.52 24 TYR B O 1
ATOM 2470 N N . THR B 1 59 ? 17.047 21.973 -22.495 1.00 35.59 25 THR B N 1
ATOM 2471 C CA . THR B 1 59 ? 16.104 22.315 -21.447 1.00 33.98 25 THR B CA 1
ATOM 2472 C C . THR B 1 59 ? 16.076 23.841 -21.210 1.00 34.28 25 THR B C 1
ATOM 2473 O O . THR B 1 59 ? 15.016 24.490 -21.199 1.00 32.90 25 THR B O 1
ATOM 2477 N N . ILE B 1 60 ? 17.261 24.404 -21.037 1.00 31.51 26 ILE B N 1
ATOM 2478 C CA . ILE B 1 60 ? 17.371 25.805 -20.717 1.00 33.45 26 ILE B CA 1
ATOM 2479 C C . ILE B 1 60 ? 16.668 26.670 -21.769 1.00 30.31 26 ILE B C 1
ATOM 2480 O O . ILE B 1 60 ? 15.864 27.530 -21.415 1.00 25.22 26 ILE B O 1
ATOM 2485 N N . LYS B 1 61 ? 16.945 26.420 -23.048 1.00 30.14 27 LYS B N 1
ATOM 2486 C CA . LYS B 1 61 ? 16.304 27.181 -24.132 1.00 29.39 27 LYS B CA 1
ATOM 2487 C C . LYS B 1 61 ? 14.773 27.064 -24.044 1.00 27.50 27 LYS B C 1
ATOM 2488 O O . LYS B 1 61 ? 14.072 28.028 -24.281 1.00 28.86 27 LYS B O 1
ATOM 2494 N N . GLU B 1 62 ? 14.245 25.902 -23.685 1.00 25.42 28 GLU B N 1
ATOM 2495 C CA . GLU B 1 62 ? 12.789 25.745 -23.592 1.00 25.51 28 GLU B CA 1
ATOM 2496 C C . GLU B 1 62 ? 12.164 26.471 -22.387 1.00 24.58 28 GLU B C 1
ATOM 2497 O O . GLU B 1 62 ? 11.147 27.134 -22.528 1.00 24.16 28 GLU B O 1
ATOM 2503 N N . TYR B 1 63 ? 12.764 26.336 -21.211 1.00 23.95 29 TYR B N 1
ATOM 2504 C CA . TYR B 1 63 ? 12.173 26.906 -20.009 1.00 23.64 29 TYR B CA 1
ATOM 2505 C C . TYR B 1 63 ? 12.188 28.421 -20.171 1.00 23.75 29 TYR B C 1
ATOM 2506 O O . TYR B 1 63 ? 11.272 29.133 -19.749 1.00 20.91 29 TYR B O 1
ATOM 2515 N N . ARG B 1 64 ? 13.257 28.895 -20.791 1.00 25.44 30 ARG B N 1
ATOM 2516 C CA . ARG B 1 64 ? 13.461 30.323 -21.065 1.00 26.30 30 ARG B CA 1
ATOM 2517 C C . ARG B 1 64 ? 12.403 30.884 -22.024 1.00 24.40 30 ARG B C 1
ATOM 2518 O O . ARG B 1 64 ? 11.871 31.978 -21.833 1.00 23.65 30 ARG B O 1
ATOM 2526 N N . PHE B 1 65 ? 12.092 30.136 -23.059 1.00 22.36 31 PHE B N 1
ATOM 2527 C CA . PHE B 1 65 ? 11.029 30.566 -23.940 1.00 22.44 31 PHE B CA 1
ATOM 2528 C C . PHE B 1 65 ? 9.682 30.641 -23.220 1.00 21.52 31 PHE B C 1
ATOM 2529 O O . PHE B 1 65 ? 8.876 31.483 -23.564 1.00 21.54 31 PHE B O 1
ATOM 2537 N N . LEU B 1 66 ? 9.424 29.760 -22.259 1.00 20.28 32 LEU B N 1
ATOM 2538 C CA . LEU B 1 66 ? 8.080 29.698 -21.659 1.00 21.65 32 LEU B CA 1
ATOM 2539 C C . LEU B 1 66 ? 7.908 30.827 -20.657 1.00 20.62 32 LEU B C 1
ATOM 2540 O O . LEU B 1 66 ? 6.864 31.500 -20.595 1.00 20.69 32 LEU B O 1
ATOM 2545 N N . VAL B 1 67 ? 8.957 31.067 -19.904 1.00 20.65 33 VAL B N 1
ATOM 2546 C CA . VAL B 1 67 ? 8.948 32.148 -18.941 1.00 19.87 33 VAL B CA 1
ATOM 2547 C C . VAL B 1 67 ? 9.033 33.485 -19.670 1.00 20.76 33 VAL B C 1
ATOM 2548 O O . VAL B 1 67 ? 8.583 34.504 -19.167 1.00 19.05 33 VAL B O 1
ATOM 2552 N N . ASP B 1 68 ? 9.577 33.496 -20.880 1.00 23.29 34 ASP B N 1
ATOM 2553 C CA . ASP B 1 68 ? 9.541 34.741 -21.622 1.00 26.21 34 ASP B CA 1
ATOM 2554 C C . ASP B 1 68 ? 8.073 35.060 -21.954 1.00 26.83 34 ASP B C 1
ATOM 2555 O O . ASP B 1 68 ? 7.625 36.196 -21.848 1.00 25.85 34 ASP B O 1
ATOM 2560 N N . GLN B 1 69 ? 7.302 34.033 -22.273 1.00 27.37 35 GLN B N 1
ATOM 2561 C CA . GLN B 1 69 ? 5.916 34.265 -22.653 1.00 27.75 35 GLN B CA 1
ATOM 2562 C C . GLN B 1 69 ? 5.107 34.600 -21.417 1.00 25.19 35 GLN B C 1
ATOM 2563 O O . GLN B 1 69 ? 4.203 35.412 -21.448 1.00 23.03 35 GLN B O 1
ATOM 2569 N N . PHE B 1 70 ? 5.432 33.953 -20.326 1.00 25.87 36 PHE B N 1
ATOM 2570 C CA . PHE B 1 70 ? 4.823 34.307 -19.048 1.00 26.26 36 PHE B CA 1
ATOM 2571 C C . PHE B 1 70 ? 4.998 35.824 -18.855 1.00 25.84 36 PHE B C 1
ATOM 2572 O O . PHE B 1 70 ? 4.008 36.549 -18.771 1.00 24.85 36 PHE B O 1
ATOM 2580 N N . LEU B 1 71 ? 6.238 36.310 -18.858 1.00 24.08 37 LEU B N 1
ATOM 2581 C CA . LEU B 1 71 ? 6.472 37.710 -18.504 1.00 23.42 37 LEU B CA 1
ATOM 2582 C C . LEU B 1 71 ? 5.815 38.635 -19.514 1.00 23.64 37 LEU B C 1
ATOM 2583 O O . LEU B 1 71 ? 5.228 39.640 -19.140 1.00 21.14 37 LEU B O 1
ATOM 2588 N N . SER B 1 72 ? 5.902 38.309 -20.797 1.00 24.68 38 SER B N 1
ATOM 2589 C CA . SER B 1 72 ? 5.406 39.254 -21.765 1.00 26.95 38 SER B CA 1
ATOM 2590 C C . SER B 1 72 ? 3.858 39.336 -21.655 1.00 27.50 38 SER B C 1
ATOM 2591 O O . SER B 1 72 ? 3.259 40.427 -21.726 1.00 28.05 38 SER B O 1
ATOM 2594 N N . PHE B 1 73 ? 3.227 38.209 -21.362 1.00 26.34 39 PHE B N 1
ATOM 2595 C CA . PHE B 1 73 ? 1.797 38.203 -21.151 1.00 25.43 39 PHE B CA 1
ATOM 2596 C C . PHE B 1 73 ? 1.414 38.927 -19.881 1.00 26.32 39 PHE B C 1
ATOM 2597 O O . PHE B 1 73 ? 0.525 39.747 -19.867 1.00 23.57 39 PHE B O 1
ATOM 2613 N N . ASN B 1 75 ? 3.199 41.016 -18.084 1.00 33.80 41 ASN B N 1
ATOM 2614 C CA . ASN B 1 75 ? 3.586 42.384 -18.296 1.00 32.72 41 ASN B CA 1
ATOM 2615 C C . ASN B 1 75 ? 3.594 43.219 -17.033 1.00 32.00 41 ASN B C 1
ATOM 2616 O O . ASN B 1 75 ? 3.021 44.275 -16.968 1.00 32.73 41 ASN B O 1
ATOM 2621 N N . LYS B 1 76 ? 4.279 42.706 -16.032 1.00 32.26 42 LYS B N 1
ATOM 2622 C CA . LYS B 1 76 ? 4.492 43.369 -14.769 1.00 32.87 42 LYS B CA 1
ATOM 2623 C C . LYS B 1 76 ? 5.580 42.553 -14.082 1.00 31.63 42 LYS B C 1
ATOM 2624 O O . LYS B 1 76 ? 6.171 41.689 -14.707 1.00 28.79 42 LYS B O 1
ATOM 2630 N N . LYS B 1 77 ? 5.845 42.819 -12.816 1.00 34.06 43 LYS B N 1
ATOM 2631 C CA . LYS B 1 77 ? 7.018 42.263 -12.152 1.00 35.66 43 LYS B CA 1
ATOM 2632 C C . LYS B 1 77 ? 6.640 41.004 -11.388 1.00 34.35 43 LYS B C 1
ATOM 2633 O O . LYS B 1 77 ? 5.638 40.988 -10.672 1.00 35.43 43 LYS B O 1
ATOM 2639 N N . PRO B 1 78 ? 7.414 39.922 -11.566 1.00 31.05 44 PRO B N 1
ATOM 2640 C CA . PRO B 1 78 ? 7.156 38.682 -10.884 1.00 30.05 44 PRO B CA 1
ATOM 2641 C C . PRO B 1 78 ? 6.528 38.872 -9.514 1.00 28.03 44 PRO B C 1
ATOM 2642 O O . PRO B 1 78 ? 5.591 38.180 -9.161 1.00 27.42 44 PRO B O 1
ATOM 2646 N N . ASP B 1 79 ? 7.060 39.789 -8.739 1.00 28.64 45 ASP B N 1
ATOM 2647 C CA . ASP B 1 79 ? 6.648 39.881 -7.345 1.00 33.49 45 ASP B CA 1
ATOM 2648 C C . ASP B 1 79 ? 5.299 40.525 -7.171 1.00 32.95 45 ASP B C 1
ATOM 2649 O O . ASP B 1 79 ? 4.811 40.559 -6.063 1.00 38.89 45 ASP B O 1
ATOM 2654 N N . GLU B 1 80 ? 4.697 40.997 -8.259 1.00 33.60 46 GLU B N 1
ATOM 2655 C CA . GLU B 1 80 ? 3.406 41.685 -8.248 1.00 36.05 46 GLU B CA 1
ATOM 2656 C C . GLU B 1 80 ? 2.252 40.847 -8.789 1.00 36.88 46 GLU B C 1
ATOM 2657 O O . GLU B 1 80 ? 1.088 41.210 -8.642 1.00 36.63 46 GLU B O 1
ATOM 2663 N N . ILE B 1 81 ? 2.579 39.722 -9.407 1.00 35.94 47 ILE B N 1
ATOM 2664 C CA . ILE B 1 81 ? 1.591 38.820 -9.960 1.00 32.14 47 ILE B CA 1
ATOM 2665 C C . ILE B 1 81 ? 0.636 38.343 -8.876 1.00 29.58 47 ILE B C 1
ATOM 2666 O O . ILE B 1 81 ? 1.071 37.864 -7.863 1.00 29.40 47 ILE B O 1
ATOM 2671 N N . THR B 1 82 ? -0.666 38.440 -9.129 1.00 29.04 48 THR B N 1
ATOM 2672 C CA . THR B 1 82 ? -1.721 38.076 -8.162 1.00 27.06 48 THR B CA 1
ATOM 2673 C C . THR B 1 82 ? -2.360 36.740 -8.528 1.00 26.24 48 THR B C 1
ATOM 2674 O O . THR B 1 82 ? -2.152 36.207 -9.624 1.00 23.94 48 THR B O 1
ATOM 2678 N N . PRO B 1 83 ? -3.150 36.184 -7.608 1.00 25.55 49 PRO B N 1
ATOM 2679 C CA . PRO B 1 83 ? -3.894 35.000 -7.972 1.00 25.73 49 PRO B CA 1
ATOM 2680 C C . PRO B 1 83 ? -4.672 35.185 -9.276 1.00 26.14 49 PRO B C 1
ATOM 2681 O O . PRO B 1 83 ? -4.618 34.273 -10.138 1.00 26.10 49 PRO B O 1
ATOM 2693 N N . ASP B 1 85 ? -4.007 37.151 -11.798 1.00 27.33 51 ASP B N 1
ATOM 2694 C CA . ASP B 1 85 ? -3.086 37.146 -12.944 1.00 27.18 51 ASP B CA 1
ATOM 2695 C C . ASP B 1 85 ? -2.803 35.713 -13.377 1.00 25.14 51 ASP B C 1
ATOM 2696 O O . ASP B 1 85 ? -2.763 35.398 -14.566 1.00 24.51 51 ASP B O 1
ATOM 2701 N N . ILE B 1 86 ? -2.596 34.852 -12.394 1.00 22.34 52 ILE B N 1
ATOM 2702 C CA . ILE B 1 86 ? -2.250 33.477 -12.658 1.00 21.61 52 ILE B CA 1
ATOM 2703 C C . ILE B 1 86 ? -3.423 32.754 -13.350 1.00 19.96 52 ILE B C 1
ATOM 2704 O O . ILE B 1 86 ? -3.186 31.950 -14.252 1.00 19.75 52 ILE B O 1
ATOM 2709 N N . GLU B 1 87 ? -4.670 33.016 -12.939 1.00 18.47 53 GLU B N 1
ATOM 2710 C CA . GLU B 1 87 ? -5.816 32.435 -13.645 1.00 18.03 53 GLU B CA 1
ATOM 2711 C C . GLU B 1 87 ? -5.912 32.944 -15.064 1.00 17.65 53 GLU B C 1
ATOM 2712 O O . GLU B 1 87 ? -6.130 32.178 -16.015 1.00 19.25 53 GLU B O 1
ATOM 2718 N N . ARG B 1 88 ? -5.716 34.235 -15.221 1.00 18.80 54 ARG B N 1
ATOM 2719 C CA . ARG B 1 88 ? -5.624 34.834 -16.550 1.00 20.10 54 ARG B CA 1
ATOM 2720 C C . ARG B 1 88 ? -4.488 34.239 -17.366 1.00 18.50 54 ARG B C 1
ATOM 2721 O O . ARG B 1 88 ? -4.627 34.136 -18.551 1.00 18.84 54 ARG B O 1
ATOM 2729 N N . TYR B 1 89 ? -3.380 33.828 -16.744 1.00 18.47 55 TYR B N 1
ATOM 2730 C CA . TYR B 1 89 ? -2.283 33.153 -17.502 1.00 18.41 55 TYR B CA 1
ATOM 2731 C C . TYR B 1 89 ? -2.661 31.726 -17.936 1.00 18.90 55 TYR B C 1
ATOM 2732 O O . TYR B 1 89 ? -2.415 31.355 -19.089 1.00 17.36 55 TYR B O 1
ATOM 2741 N N . LYS B 1 90 ? -3.286 30.965 -17.032 1.00 18.47 56 LYS B N 1
ATOM 2742 C CA . LYS B 1 90 ? -3.648 29.578 -17.323 1.00 20.07 56 LYS B CA 1
ATOM 2743 C C . LYS B 1 90 ? -4.644 29.519 -18.451 1.00 20.37 56 LYS B C 1
ATOM 2744 O O . LYS B 1 90 ? -4.559 28.693 -19.334 1.00 19.16 56 LYS B O 1
ATOM 2750 N N . ASN B 1 91 ? -5.588 30.442 -18.425 1.00 22.88 57 ASN B N 1
ATOM 2751 C CA . ASN B 1 91 ? -6.529 30.600 -19.519 1.00 22.39 57 ASN B CA 1
ATOM 2752 C C . ASN B 1 91 ? -5.827 30.951 -20.825 1.00 22.46 57 ASN B C 1
ATOM 2753 O O . ASN B 1 91 ? -6.230 30.470 -21.912 1.00 22.46 57 ASN B O 1
ATOM 2758 N N . PHE B 1 92 ? -4.808 31.799 -20.752 1.00 21.20 58 PHE B N 1
ATOM 2759 C CA . PHE B 1 92 ? -4.068 32.117 -21.972 1.00 22.24 58 PHE B CA 1
ATOM 2760 C C . PHE B 1 92 ? -3.424 30.841 -22.562 1.00 21.66 58 PHE B C 1
ATOM 2761 O O . PHE B 1 92 ? -3.531 30.596 -23.757 1.00 22.21 58 PHE B O 1
ATOM 2769 N N . LEU B 1 93 ? -2.842 29.988 -21.733 1.00 20.75 59 LEU B N 1
ATOM 2770 C CA . LEU B 1 93 ? -2.218 28.774 -22.244 1.00 21.80 59 LEU B CA 1
ATOM 2771 C C . LEU B 1 93 ? -3.299 27.822 -22.791 1.00 23.09 59 LEU B C 1
ATOM 2772 O O . LEU B 1 93 ? -3.165 27.231 -23.880 1.00 21.32 59 LEU B O 1
ATOM 2777 N N . ALA B 1 94 ? -4.364 27.651 -22.012 1.00 22.75 60 ALA B N 1
ATOM 2778 C CA . ALA B 1 94 ? -5.319 26.609 -22.318 1.00 23.03 60 ALA B CA 1
ATOM 2779 C C . ALA B 1 94 ? -6.242 27.046 -23.433 1.00 22.39 60 ALA B C 1
ATOM 2780 O O . ALA B 1 94 ? -6.506 26.267 -24.310 1.00 23.34 60 ALA B O 1
ATOM 2782 N N . VAL B 1 95 ? -6.665 28.292 -23.461 1.00 21.68 61 VAL B N 1
ATOM 2783 C CA . VAL B 1 95 ? -7.578 28.706 -24.499 1.00 22.71 61 VAL B CA 1
ATOM 2784 C C . VAL B 1 95 ? -6.896 29.424 -25.641 1.00 24.78 61 VAL B C 1
ATOM 2785 O O . VAL B 1 95 ? -6.967 29.015 -26.783 1.00 28.20 61 VAL B O 1
ATOM 2789 N N . LYS B 1 96 ? -6.235 30.520 -25.356 1.00 29.79 62 LYS B N 1
ATOM 2790 C CA . LYS B 1 96 ? -5.610 31.295 -26.408 1.00 32.87 62 LYS B CA 1
ATOM 2791 C C . LYS B 1 96 ? -4.644 30.444 -27.217 1.00 30.75 62 LYS B C 1
ATOM 2792 O O . LYS B 1 96 ? -4.644 30.491 -28.431 1.00 30.16 62 LYS B O 1
ATOM 2798 N N . LYS B 1 97 ? -3.802 29.683 -26.537 1.00 29.95 63 LYS B N 1
ATOM 2799 C CA . LYS B 1 97 ? -2.776 28.918 -27.207 1.00 30.53 63 LYS B CA 1
ATOM 2800 C C . LYS B 1 97 ? -3.179 27.489 -27.503 1.00 29.16 63 LYS B C 1
ATOM 2801 O O . LYS B 1 97 ? -2.537 26.847 -28.317 1.00 29.16 63 LYS B O 1
ATOM 2807 N N . ARG B 1 98 ? -4.229 26.998 -26.843 1.00 30.17 64 ARG B N 1
ATOM 2808 C CA . ARG B 1 98 ? -4.696 25.602 -26.949 1.00 29.67 64 ARG B CA 1
ATOM 2809 C C . ARG B 1 98 ? -3.584 24.586 -26.716 1.00 27.25 64 ARG B C 1
ATOM 2810 O O . ARG B 1 98 ? -3.514 23.545 -27.395 1.00 28.18 64 ARG B O 1
ATOM 2818 N N . TYR B 1 99 ? -2.750 24.871 -25.728 1.00 25.97 65 TYR B N 1
ATOM 2819 C CA . TYR B 1 99 ? -1.735 23.937 -25.266 1.00 25.50 65 TYR B CA 1
ATOM 2820 C C . TYR B 1 99 ? -2.391 22.601 -24.824 1.00 25.63 65 TYR B C 1
ATOM 2821 O O . TYR B 1 99 ? -3.485 22.592 -24.219 1.00 23.45 65 TYR B O 1
ATOM 2830 N N . SER B 1 100 ? -1.708 21.485 -25.086 1.00 24.64 66 SER B N 1
ATOM 2831 C CA . SER B 1 100 ? -2.091 20.248 -24.470 1.00 25.86 66 SER B CA 1
ATOM 2832 C C . SER B 1 100 ? -1.838 20.407 -22.975 1.00 27.71 66 SER B C 1
ATOM 2833 O O . SER B 1 100 ? -1.138 21.322 -22.552 1.00 28.26 66 SER B O 1
ATOM 2836 N N . LYS B 1 101 ? -2.389 19.511 -22.176 1.00 26.69 67 LYS B N 1
ATOM 2837 C CA . LYS B 1 101 ? -2.088 19.505 -20.764 1.00 27.05 67 LYS B CA 1
ATOM 2838 C C . LYS B 1 101 ? -0.609 19.368 -20.467 1.00 27.51 67 LYS B C 1
ATOM 2839 O O . LYS B 1 101 ? -0.113 20.009 -19.549 1.00 28.79 67 LYS B O 1
ATOM 2845 N N . THR B 1 102 ? 0.082 18.535 -21.249 1.00 26.31 68 THR B N 1
ATOM 2846 C CA . THR B 1 102 ? 1.504 18.312 -21.090 1.00 23.43 68 THR B CA 1
ATOM 2847 C C . THR B 1 102 ? 2.236 19.664 -21.260 1.00 23.55 68 THR B C 1
ATOM 2848 O O . THR B 1 102 ? 3.126 19.999 -20.471 1.00 26.18 68 THR B O 1
ATOM 2852 N N . SER B 1 103 ? 1.844 20.438 -22.263 1.00 21.10 69 SER B N 1
ATOM 2853 C CA . SER B 1 103 ? 2.477 21.712 -22.538 1.00 21.63 69 SER B CA 1
ATOM 2854 C C . SER B 1 103 ? 2.157 22.710 -21.445 1.00 23.41 69 SER B C 1
ATOM 2855 O O . SER B 1 103 ? 2.965 23.591 -21.125 1.00 25.49 69 SER B O 1
ATOM 2858 N N . GLN B 1 104 ? 0.980 22.560 -20.851 1.00 24.02 70 GLN B N 1
ATOM 2859 C CA . GLN B 1 104 ? 0.574 23.401 -19.760 1.00 22.69 70 GLN B CA 1
ATOM 2860 C C . GLN B 1 104 ? 1.413 23.102 -18.559 1.00 24.24 70 GLN B C 1
ATOM 2861 O O . GLN B 1 104 ? 1.991 24.004 -17.984 1.00 24.45 70 GLN B O 1
ATOM 2867 N N . TYR B 1 105 ? 1.497 21.831 -18.183 1.00 26.80 71 TYR B N 1
ATOM 2868 C CA . TYR B 1 105 ? 2.243 21.455 -16.994 1.00 30.90 71 TYR B CA 1
ATOM 2869 C C . TYR B 1 105 ? 3.693 21.914 -17.091 1.00 28.71 71 TYR B C 1
ATOM 2870 O O . TYR B 1 105 ? 4.241 22.475 -16.150 1.00 29.56 71 TYR B O 1
ATOM 2879 N N . LEU B 1 106 ? 4.303 21.652 -18.234 1.00 26.68 72 LEU B N 1
ATOM 2880 C CA . LEU B 1 106 ? 5.688 22.028 -18.475 1.00 25.77 72 LEU B CA 1
ATOM 2881 C C . LEU B 1 106 ? 5.842 23.567 -18.261 1.00 26.08 72 LEU B C 1
ATOM 2882 O O . LEU B 1 106 ? 6.696 24.027 -17.484 1.00 25.76 72 LEU B O 1
ATOM 2887 N N . ALA B 1 107 ? 4.953 24.345 -18.868 1.00 23.78 73 ALA B N 1
ATOM 2888 C CA . ALA B 1 107 ? 5.026 25.786 -18.715 1.00 24.78 73 ALA B CA 1
ATOM 2889 C C . ALA B 1 107 ? 4.885 26.224 -17.276 1.00 25.08 73 ALA B C 1
ATOM 2890 O O . ALA B 1 107 ? 5.574 27.138 -16.819 1.00 22.84 73 ALA B O 1
ATOM 2892 N N . ILE B 1 108 ? 3.947 25.589 -16.585 1.00 24.82 74 ILE B N 1
ATOM 2893 C CA . ILE B 1 108 ? 3.724 25.867 -15.196 1.00 23.72 74 ILE B CA 1
ATOM 2894 C C . ILE B 1 108 ? 4.884 25.355 -14.397 1.00 23.40 74 ILE B C 1
ATOM 2895 O O . ILE B 1 108 ? 5.269 25.969 -13.425 1.00 24.95 74 ILE B O 1
ATOM 2900 N N . LYS B 1 109 ? 5.488 24.251 -14.813 1.00 23.73 75 LYS B N 1
ATOM 2901 C CA . LYS B 1 109 ? 6.687 23.775 -14.123 1.00 22.62 75 LYS B CA 1
ATOM 2902 C C . LYS B 1 109 ? 7.856 24.759 -14.269 1.00 21.34 75 LYS B C 1
ATOM 2903 O O . LYS B 1 109 ? 8.625 24.953 -13.336 1.00 22.04 75 LYS B O 1
ATOM 2909 N N . ALA B 1 110 ? 7.974 25.380 -15.438 1.00 19.19 76 ALA B N 1
ATOM 2910 C CA . ALA B 1 110 ? 9.030 26.369 -15.695 1.00 18.84 76 ALA B CA 1
ATOM 2911 C C . ALA B 1 110 ? 8.839 27.666 -14.901 1.00 19.28 76 ALA B C 1
ATOM 2912 O O . ALA B 1 110 ? 9.788 28.270 -14.429 1.00 17.64 76 ALA B O 1
ATOM 2914 N N . VAL B 1 111 ? 7.596 28.110 -14.773 1.00 20.17 77 VAL B N 1
ATOM 2915 C CA . VAL B 1 111 ? 7.329 29.386 -14.103 1.00 19.42 77 VAL B CA 1
ATOM 2916 C C . VAL B 1 111 ? 7.675 29.246 -12.617 1.00 21.03 77 VAL B C 1
ATOM 2917 O O . VAL B 1 111 ? 8.283 30.111 -12.010 1.00 19.55 77 VAL B O 1
ATOM 2921 N N . LYS B 1 112 ? 7.307 28.102 -12.065 1.00 23.93 78 LYS B N 1
ATOM 2922 C CA . LYS B 1 112 ? 7.594 27.786 -10.709 1.00 25.62 78 LYS B CA 1
ATOM 2923 C C . LYS B 1 112 ? 9.058 27.896 -10.426 1.00 28.30 78 LYS B C 1
ATOM 2924 O O . LYS B 1 112 ? 9.452 28.550 -9.428 1.00 27.79 78 LYS B O 1
ATOM 2930 N N . LEU B 1 113 ? 9.863 27.247 -11.288 1.00 27.26 79 LEU B N 1
ATOM 2931 C CA . LEU B 1 113 ? 11.314 27.247 -11.114 1.00 24.44 79 LEU B CA 1
ATOM 2932 C C . LEU B 1 113 ? 11.852 28.668 -11.227 1.00 22.10 79 LEU B C 1
ATOM 2933 O O . LEU B 1 113 ? 12.711 29.096 -10.481 1.00 22.53 79 LEU B O 1
ATOM 2938 N N . PHE B 1 114 ? 11.294 29.421 -12.144 1.00 21.25 80 PHE B N 1
ATOM 2939 C CA . PHE B 1 114 ? 11.623 30.827 -12.286 1.00 20.14 80 PHE B CA 1
ATOM 2940 C C . PHE B 1 114 ? 11.434 31.607 -10.970 1.00 19.51 80 PHE B C 1
ATOM 2941 O O . PHE B 1 114 ? 12.213 32.472 -10.629 1.00 17.69 80 PHE B O 1
ATOM 2949 N N . TYR B 1 115 ? 10.400 31.290 -10.223 1.00 20.33 81 TYR B N 1
ATOM 2950 C CA . TYR B 1 115 ? 10.221 31.918 -8.924 1.00 21.87 81 TYR B CA 1
ATOM 2951 C C . TYR B 1 115 ? 11.261 31.387 -7.972 1.00 22.83 81 TYR B C 1
ATOM 2952 O O . TYR B 1 115 ? 11.841 32.135 -7.165 1.00 24.00 81 TYR B O 1
ATOM 2961 N N . LYS B 1 116 ? 11.494 30.092 -8.024 1.00 22.48 82 LYS B N 1
ATOM 2962 C CA . LYS B 1 116 ? 12.503 29.570 -7.169 1.00 24.26 82 LYS B CA 1
ATOM 2963 C C . LYS B 1 116 ? 13.816 30.323 -7.421 1.00 24.36 82 LYS B C 1
ATOM 2964 O O . LYS B 1 116 ? 14.457 30.753 -6.468 1.00 24.30 82 LYS B O 1
ATOM 2970 N N . ALA B 1 117 ? 14.176 30.528 -8.693 1.00 23.95 83 ALA B N 1
ATOM 2971 C CA . ALA B 1 117 ? 15.458 31.170 -9.062 1.00 24.15 83 ALA B CA 1
ATOM 2972 C C . ALA B 1 117 ? 15.576 32.573 -8.559 1.00 22.72 83 ALA B C 1
ATOM 2973 O O . ALA B 1 117 ? 16.631 33.028 -8.240 1.00 25.31 83 ALA B O 1
ATOM 2975 N N . LEU B 1 118 ? 14.480 33.274 -8.518 1.00 22.00 84 LEU B N 1
ATOM 2976 C CA . LEU B 1 118 ? 14.495 34.626 -8.014 1.00 22.27 84 LEU B CA 1
ATOM 2977 C C . LEU B 1 118 ? 14.200 34.697 -6.528 1.00 20.24 84 LEU B C 1
ATOM 2978 O O . LEU B 1 118 ? 14.009 35.760 -6.038 1.00 19.41 84 LEU B O 1
ATOM 2983 N N . ASP B 1 119 ? 14.156 33.569 -5.827 1.00 21.16 85 ASP B N 1
ATOM 2984 C CA . ASP B 1 119 ? 13.846 33.532 -4.392 1.00 20.85 85 ASP B CA 1
ATOM 2985 C C . ASP B 1 119 ? 12.628 34.417 -4.077 1.00 22.50 85 ASP B C 1
ATOM 2986 O O . ASP B 1 119 ? 12.647 35.204 -3.147 1.00 21.41 85 ASP B O 1
ATOM 2991 N N . LEU B 1 120 ? 11.570 34.297 -4.877 1.00 24.99 86 LEU B N 1
ATOM 2992 C CA . LEU B 1 120 ? 10.258 34.868 -4.518 1.00 25.54 86 LEU B CA 1
ATOM 2993 C C . LEU B 1 120 ? 9.301 33.744 -4.268 1.00 25.23 86 LEU B C 1
ATOM 2994 O O . LEU B 1 120 ? 9.407 32.712 -4.898 1.00 23.71 86 LEU B O 1
ATOM 2999 N N . ARG B 1 121 ? 8.342 33.958 -3.377 1.00 30.09 87 ARG B N 1
ATOM 3000 C CA . ARG B 1 121 ? 7.374 32.902 -3.033 1.00 34.18 87 ARG B CA 1
ATOM 3001 C C . ARG B 1 121 ? 6.494 32.647 -4.235 1.00 31.45 87 ARG B C 1
ATOM 3002 O O . ARG B 1 121 ? 5.975 33.583 -4.843 1.00 31.05 87 ARG B O 1
ATOM 3010 N N . VAL B 1 122 ? 6.344 31.376 -4.582 1.00 30.48 88 VAL B N 1
ATOM 3011 C CA . VAL B 1 122 ? 5.526 30.988 -5.726 1.00 29.35 88 VAL B CA 1
ATOM 3012 C C . VAL B 1 122 ? 4.091 31.459 -5.516 1.00 29.12 88 VAL B C 1
ATOM 3013 O O . VAL B 1 122 ? 3.549 31.332 -4.410 1.00 25.96 88 VAL B O 1
ATOM 3017 N N . PRO B 1 123 ? 3.469 32.050 -6.560 1.00 32.12 89 PRO B N 1
ATOM 3018 C CA . PRO B 1 123 ? 2.015 32.288 -6.388 1.00 31.28 89 PRO B CA 1
ATOM 3019 C C . PRO B 1 123 ? 1.292 30.939 -6.162 1.00 30.90 89 PRO B C 1
ATOM 3020 O O . PRO B 1 123 ? 1.658 29.909 -6.788 1.00 28.53 89 PRO B O 1
ATOM 3024 N N . ILE B 1 124 ? 0.319 30.930 -5.249 1.00 32.07 90 ILE B N 1
ATOM 3025 C CA . ILE B 1 124 ? -0.322 29.663 -4.827 1.00 34.52 90 ILE B CA 1
ATOM 3026 C C . ILE B 1 124 ? -1.263 29.045 -5.884 1.00 34.69 90 ILE B C 1
ATOM 3027 O O . ILE B 1 124 ? -1.394 27.825 -5.950 1.00 35.35 90 ILE B O 1
ATOM 3032 N N . ASN B 1 125 ? -1.881 29.884 -6.710 1.00 34.82 91 ASN B N 1
ATOM 3033 C CA . ASN B 1 125 ? -2.768 29.442 -7.787 1.00 37.66 91 ASN B CA 1
ATOM 3034 C C . ASN B 1 125 ? -2.077 28.635 -8.862 1.00 38.44 91 ASN B C 1
ATOM 3035 O O . ASN B 1 125 ? -2.718 27.900 -9.586 1.00 41.03 91 ASN B O 1
ATOM 3040 N N . LEU B 1 126 ? -0.777 28.832 -9.003 1.00 39.43 92 LEU B N 1
ATOM 3041 C CA . LEU B 1 126 ? 0.047 28.044 -9.916 1.00 40.43 92 LEU B CA 1
ATOM 3042 C C . LEU B 1 126 ? 0.068 26.583 -9.521 1.00 46.76 92 LEU B C 1
ATOM 3043 O O . LEU B 1 126 ? 0.105 25.683 -10.381 1.00 45.40 92 LEU B O 1
ATOM 3048 N N . THR B 1 127 ? 0.070 26.364 -8.203 1.00 55.91 93 THR B N 1
ATOM 3049 C CA . THR B 1 127 ? 0.068 25.032 -7.625 1.00 61.69 93 THR B CA 1
ATOM 3050 C C . THR B 1 127 ? -1.375 24.643 -7.197 1.00 67.37 93 THR B C 1
ATOM 3051 O O . THR B 1 127 ? -1.730 24.704 -6.011 1.00 71.59 93 THR B O 1
ATOM 3055 N N . PRO B 1 128 ? -2.228 24.263 -8.172 1.00 75.01 94 PRO B N 1
ATOM 3056 C CA . PRO B 1 128 ? -3.580 23.873 -7.780 1.00 80.13 94 PRO B CA 1
ATOM 3057 C C . PRO B 1 128 ? -3.565 22.467 -7.147 1.00 81.49 94 PRO B C 1
ATOM 3058 O O . PRO B 1 128 ? -2.856 21.586 -7.660 1.00 84.20 94 PRO B O 1
ATOM 3062 N N . PRO B 1 129 ? -4.328 22.258 -6.042 1.00 78.18 95 PRO B N 1
ATOM 3063 C CA . PRO B 1 129 ? -4.264 21.007 -5.245 1.00 79.40 95 PRO B CA 1
ATOM 3064 C C . PRO B 1 129 ? -4.813 19.740 -5.938 1.00 76.41 95 PRO B C 1
ATOM 3065 O O . PRO B 1 129 ? -6.015 19.630 -6.193 1.00 66.35 95 PRO B O 1
ATOM 3069 N N . PRO B 1 132 ? -9.862 15.203 -7.095 1.00 69.72 98 PRO B N 1
ATOM 3070 C CA . PRO B 1 132 ? -10.288 14.460 -5.919 1.00 72.55 98 PRO B CA 1
ATOM 3071 C C . PRO B 1 132 ? -9.495 13.162 -5.659 1.00 75.92 98 PRO B C 1
ATOM 3072 O O . PRO B 1 132 ? -8.712 13.093 -4.689 1.00 77.81 98 PRO B O 1
ATOM 3076 N N . SER B 1 133 ? -9.709 12.159 -6.513 1.00 75.41 99 SER B N 1
ATOM 3077 C CA . SER B 1 133 ? -8.990 10.858 -6.506 1.00 73.97 99 SER B CA 1
ATOM 3078 C C . SER B 1 133 ? -8.657 10.162 -5.148 1.00 73.41 99 SER B C 1
ATOM 3079 O O . SER B 1 133 ? -7.553 9.661 -4.986 1.00 78.57 99 SER B O 1
ATOM 3082 N N . HIS B 1 134 ? -9.613 10.093 -4.213 1.00 72.07 100 HIS B N 1
ATOM 3083 C CA . HIS B 1 134 ? -9.423 9.387 -2.931 1.00 67.06 100 HIS B CA 1
ATOM 3084 C C . HIS B 1 134 ? -10.167 8.036 -2.872 1.00 67.60 100 HIS B C 1
ATOM 3085 O O . HIS B 1 134 ? -10.240 7.398 -1.813 1.00 65.79 100 HIS B O 1
ATOM 3100 N N . PRO B 1 136 ? -10.934 3.985 -4.390 1.00 53.02 102 PRO B N 1
ATOM 3101 C CA . PRO B 1 136 ? -10.147 2.831 -4.874 1.00 49.04 102 PRO B CA 1
ATOM 3102 C C . PRO B 1 136 ? -10.040 2.755 -6.390 1.00 42.80 102 PRO B C 1
ATOM 3103 O O . PRO B 1 136 ? -11.003 3.086 -7.080 1.00 44.35 102 PRO B O 1
ATOM 3107 N N . VAL B 1 137 ? -8.877 2.350 -6.896 1.00 36.15 103 VAL B N 1
ATOM 3108 C CA . VAL B 1 137 ? -8.644 2.376 -8.336 1.00 35.52 103 VAL B CA 1
ATOM 3109 C C . VAL B 1 137 ? -8.904 0.995 -8.935 1.00 33.12 103 VAL B C 1
ATOM 3110 O O . VAL B 1 137 ? -8.955 -0.026 -8.228 1.00 28.36 103 VAL B O 1
ATOM 3114 N N . TYR B 1 138 ? -9.113 0.983 -10.241 1.00 28.99 104 TYR B N 1
ATOM 3115 C CA . TYR B 1 138 ? -9.344 -0.268 -10.897 1.00 30.99 104 TYR B CA 1
ATOM 3116 C C . TYR B 1 138 ? -8.733 -0.201 -12.302 1.00 32.48 104 TYR B C 1
ATOM 3117 O O . TYR B 1 138 ? -8.000 0.740 -12.632 1.00 34.14 104 TYR B O 1
ATOM 3126 N N . LEU B 1 139 ? -8.995 -1.218 -13.103 1.00 31.10 105 LEU B N 1
ATOM 3127 C CA . LEU B 1 139 ? -8.284 -1.410 -14.331 1.00 32.75 105 LEU B CA 1
ATOM 3128 C C . LEU B 1 139 ? -9.074 -0.798 -15.466 1.00 34.29 105 LEU B C 1
ATOM 3129 O O . LEU B 1 139 ? -10.291 -0.966 -15.525 1.00 31.95 105 LEU B O 1
ATOM 3134 N N . SER B 1 140 ? -8.367 -0.111 -16.372 1.00 36.00 106 SER B N 1
ATOM 3135 C CA . SER B 1 140 ? -8.901 0.176 -17.705 1.00 37.28 106 SER B CA 1
ATOM 3136 C C . SER B 1 140 ? -9.252 -1.132 -18.431 1.00 39.29 106 SER B C 1
ATOM 3137 O O . SER B 1 140 ? -8.786 -2.209 -18.049 1.00 39.97 106 SER B O 1
ATOM 3140 N N . GLU B 1 141 ? -10.050 -1.032 -19.486 1.00 43.48 107 GLU B N 1
ATOM 3141 C CA . GLU B 1 141 ? -10.466 -2.217 -20.231 1.00 46.89 107 GLU B CA 1
ATOM 3142 C C . GLU B 1 141 ? -9.264 -2.884 -20.940 1.00 47.37 107 GLU B C 1
ATOM 3143 O O . GLU B 1 141 ? -9.240 -4.090 -21.143 1.00 49.40 107 GLU B O 1
ATOM 3149 N N . ASP B 1 142 ? -8.240 -2.109 -21.253 1.00 49.34 108 ASP B N 1
ATOM 3150 C CA . ASP B 1 142 ? -7.079 -2.640 -21.961 1.00 46.88 108 ASP B CA 1
ATOM 3151 C C . ASP B 1 142 ? -6.078 -3.172 -20.970 1.00 42.04 108 ASP B C 1
ATOM 3152 O O . ASP B 1 142 ? -5.398 -4.150 -21.236 1.00 43.82 108 ASP B O 1
ATOM 3157 N N . GLU B 1 143 ? -5.975 -2.530 -19.822 1.00 36.91 109 GLU B N 1
ATOM 3158 C CA . GLU B 1 143 ? -5.189 -3.099 -18.762 1.00 36.52 109 GLU B CA 1
ATOM 3159 C C . GLU B 1 143 ? -5.664 -4.520 -18.445 1.00 35.94 109 GLU B C 1
ATOM 3160 O O . GLU B 1 143 ? -4.843 -5.395 -18.139 1.00 40.87 109 GLU B O 1
ATOM 3166 N N . ALA B 1 144 ? -6.974 -4.741 -18.518 1.00 32.85 110 ALA B N 1
ATOM 3167 C CA . ALA B 1 144 ? -7.566 -6.046 -18.266 1.00 32.02 110 ALA B CA 1
ATOM 3168 C C . ALA B 1 144 ? -7.274 -7.004 -19.376 1.00 32.99 110 ALA B C 1
ATOM 3169 O O . ALA B 1 144 ? -7.178 -8.209 -19.122 1.00 33.28 110 ALA B O 1
ATOM 3171 N N . LYS B 1 145 ? -7.171 -6.501 -20.609 1.00 33.53 111 LYS B N 1
ATOM 3172 C CA . LYS B 1 145 ? -6.851 -7.374 -21.738 1.00 35.50 111 LYS B CA 1
ATOM 3173 C C . LYS B 1 145 ? -5.443 -7.842 -21.620 1.00 35.49 111 LYS B C 1
ATOM 3174 O O . LYS B 1 145 ? -5.151 -8.999 -21.896 1.00 36.44 111 LYS B O 1
ATOM 3180 N N . ARG B 1 146 ? -4.583 -6.924 -21.197 1.00 35.13 112 ARG B N 1
ATOM 3181 C CA . ARG B 1 146 ? -3.164 -7.188 -21.007 1.00 34.27 112 ARG B CA 1
ATOM 3182 C C . ARG B 1 146 ? -2.931 -8.145 -19.836 1.00 31.99 112 ARG B C 1
ATOM 3183 O O . ARG B 1 146 ? -2.115 -9.043 -19.929 1.00 32.19 112 ARG B O 1
ATOM 3191 N N . LEU B 1 147 ? -3.649 -7.953 -18.734 1.00 31.32 113 LEU B N 1
ATOM 3192 C CA . LEU B 1 147 ? -3.583 -8.888 -17.591 1.00 29.03 113 LEU B CA 1
ATOM 3193 C C . LEU B 1 147 ? -3.959 -10.332 -18.017 1.00 29.97 113 LEU B C 1
ATOM 3194 O O . LEU B 1 147 ? -3.342 -11.310 -17.572 1.00 27.60 113 LEU B O 1
ATOM 3199 N N . ILE B 1 148 ? -4.961 -10.430 -18.902 1.00 29.76 114 ILE B N 1
ATOM 3200 C CA . ILE B 1 148 ? -5.483 -11.687 -19.349 1.00 30.48 114 ILE B CA 1
ATOM 3201 C C . ILE B 1 148 ? -4.604 -12.308 -20.436 1.00 33.39 114 ILE B C 1
ATOM 3202 O O . ILE B 1 148 ? -4.372 -13.507 -20.429 1.00 35.56 114 ILE B O 1
ATOM 3207 N N . GLU B 1 149 ? -4.102 -11.517 -21.365 1.00 36.33 115 GLU B N 1
ATOM 3208 C CA . GLU B 1 149 ? -3.139 -12.040 -22.325 1.00 36.87 115 GLU B CA 1
ATOM 3209 C C . GLU B 1 149 ? -1.815 -12.446 -21.630 1.00 34.49 115 GLU B C 1
ATOM 3210 O O . GLU B 1 149 ? -1.137 -13.385 -22.046 1.00 37.78 115 GLU B O 1
ATOM 3216 N N . ALA B 1 150 ? -1.471 -11.782 -20.544 1.00 30.89 116 ALA B N 1
ATOM 3217 C CA . ALA B 1 150 ? -0.252 -12.120 -19.805 1.00 31.09 116 ALA B CA 1
ATOM 3218 C C . ALA B 1 150 ? -0.253 -13.512 -19.199 1.00 32.55 116 ALA B C 1
ATOM 3219 O O . ALA B 1 150 ? 0.774 -13.957 -18.691 1.00 29.95 116 ALA B O 1
ATOM 3221 N N . ALA B 1 151 ? -1.425 -14.145 -19.150 1.00 34.26 117 ALA B N 1
ATOM 3222 C CA . ALA B 1 151 ? -1.563 -15.499 -18.591 1.00 34.10 117 ALA B CA 1
ATOM 3223 C C . ALA B 1 151 ? -1.791 -16.553 -19.676 1.00 33.29 117 ALA B C 1
ATOM 3224 O O . ALA B 1 151 ? -1.690 -17.732 -19.402 1.00 30.90 117 ALA B O 1
ATOM 3226 N N . SER B 1 152 ? -2.132 -16.104 -20.888 1.00 35.13 118 SER B N 1
ATOM 3227 C CA . SER B 1 152 ? -2.358 -16.970 -22.056 1.00 37.83 118 SER B CA 1
ATOM 3228 C C . SER B 1 152 ? -1.342 -18.093 -22.216 1.00 32.20 118 SER B C 1
ATOM 3229 O O . SER B 1 152 ? -1.639 -19.070 -22.853 1.00 27.86 118 SER B O 1
ATOM 3232 N N . SER B 1 153 ? -0.133 -17.924 -21.691 1.00 30.91 119 SER B N 1
ATOM 3233 C CA . SER B 1 153 ? 0.840 -19.005 -21.736 1.00 31.03 119 SER B CA 1
ATOM 3234 C C . SER B 1 153 ? 0.696 -20.073 -20.623 1.00 30.10 119 SER B C 1
ATOM 3235 O O . SER B 1 153 ? 1.311 -21.119 -20.752 1.00 31.52 119 SER B O 1
ATOM 3238 N N . ASP B 1 154 ? -0.056 -19.815 -19.544 1.00 28.59 120 ASP B N 1
ATOM 3239 C CA . ASP B 1 154 ? -0.217 -20.796 -18.428 1.00 29.38 120 ASP B CA 1
ATOM 3240 C C . ASP B 1 154 ? -1.680 -21.165 -18.243 1.00 26.70 120 ASP B C 1
ATOM 3241 O O . ASP B 1 154 ? -2.465 -20.408 -17.682 1.00 26.96 120 ASP B O 1
ATOM 3246 N N . THR B 1 155 ? -2.044 -22.347 -18.708 1.00 25.12 121 THR B N 1
ATOM 3247 C CA . THR B 1 155 ? -3.453 -22.747 -18.767 1.00 23.24 121 THR B CA 1
ATOM 3248 C C . THR B 1 155 ? -4.197 -22.506 -17.481 1.00 20.15 121 THR B C 1
ATOM 3249 O O . THR B 1 155 ? -5.263 -21.985 -17.499 1.00 17.55 121 THR B O 1
ATOM 3253 N N . ARG B 1 156 ? -3.607 -22.897 -16.370 1.00 19.86 122 ARG B N 1
ATOM 3254 C CA . ARG B 1 156 ? -4.225 -22.684 -15.100 1.00 20.36 122 ARG B CA 1
ATOM 3255 C C . ARG B 1 156 ? -4.417 -21.218 -14.814 1.00 21.30 122 ARG B C 1
ATOM 3256 O O . ARG B 1 156 ? -5.473 -20.809 -14.392 1.00 23.41 122 ARG B O 1
ATOM 3272 N N . TYR B 1 158 ? -4.470 -18.605 -16.731 1.00 22.24 124 TYR B N 1
ATOM 3273 C CA . TYR B 1 158 ? -5.373 -18.074 -17.734 1.00 22.98 124 TYR B CA 1
ATOM 3274 C C . TYR B 1 158 ? -6.799 -18.346 -17.346 1.00 23.51 124 TYR B C 1
ATOM 3275 O O . TYR B 1 158 ? -7.621 -17.443 -17.434 1.00 27.65 124 TYR B O 1
ATOM 3284 N N . ALA B 1 159 ? -7.100 -19.580 -16.922 1.00 22.52 125 ALA B N 1
ATOM 3285 C CA . ALA B 1 159 ? -8.458 -19.945 -16.531 1.00 21.62 125 ALA B CA 1
ATOM 3286 C C . ALA B 1 159 ? -8.820 -19.250 -15.241 1.00 20.49 125 ALA B C 1
ATOM 3287 O O . ALA B 1 159 ? -9.960 -18.803 -15.078 1.00 19.84 125 ALA B O 1
ATOM 3289 N N . ILE B 1 160 ? -7.861 -19.191 -14.321 1.00 19.00 126 ILE B N 1
ATOM 3290 C CA . ILE B 1 160 ? -8.093 -18.510 -13.061 1.00 19.63 126 ILE B CA 1
ATOM 3291 C C . ILE B 1 160 ? -8.460 -17.043 -13.272 1.00 18.43 126 ILE B C 1
ATOM 3292 O O . ILE B 1 160 ? -9.416 -16.575 -12.740 1.00 17.72 126 ILE B O 1
ATOM 3297 N N . VAL B 1 161 ? -7.686 -16.312 -14.042 1.00 20.06 127 VAL B N 1
ATOM 3298 C CA . VAL B 1 161 ? -7.906 -14.880 -14.106 1.00 21.59 127 VAL B CA 1
ATOM 3299 C C . VAL B 1 161 ? -9.174 -14.632 -14.875 1.00 22.09 127 VAL B C 1
ATOM 3300 O O . VAL B 1 161 ? -9.822 -13.608 -14.684 1.00 23.71 127 VAL B O 1
ATOM 3304 N N . SER B 1 162 ? -9.521 -15.554 -15.765 1.00 21.70 128 SER B N 1
ATOM 3305 C CA . SER B 1 162 ? -10.677 -15.353 -16.616 1.00 21.14 128 SER B CA 1
ATOM 3306 C C . SER B 1 162 ? -11.971 -15.531 -15.846 1.00 21.37 128 SER B C 1
ATOM 3307 O O . SER B 1 162 ? -12.917 -14.763 -16.014 1.00 22.00 128 SER B O 1
ATOM 3310 N N . VAL B 1 163 ? -11.996 -16.535 -14.976 1.00 20.59 129 VAL B N 1
ATOM 3311 C CA . VAL B 1 163 ? -13.134 -16.766 -14.129 1.00 19.53 129 VAL B CA 1
ATOM 3312 C C . VAL B 1 163 ? -13.379 -15.555 -13.238 1.00 18.39 129 VAL B C 1
ATOM 3313 O O . VAL B 1 163 ? -14.468 -15.006 -13.236 1.00 20.59 129 VAL B O 1
ATOM 3317 N N . LEU B 1 164 ? -12.377 -15.143 -12.499 1.00 16.02 130 LEU B N 1
ATOM 3318 C CA . LEU B 1 164 ? -12.427 -13.887 -11.747 1.00 15.42 130 LEU B CA 1
ATOM 3319 C C . LEU B 1 164 ? -12.947 -12.682 -12.551 1.00 15.33 130 LEU B C 1
ATOM 3320 O O . LEU B 1 164 ? -13.858 -11.961 -12.132 1.00 14.18 130 LEU B O 1
ATOM 3325 N N . ALA B 1 165 ? -12.324 -12.454 -13.699 1.00 16.15 131 ALA B N 1
ATOM 3326 C CA . ALA B 1 165 ? -12.580 -11.265 -14.480 1.00 17.01 131 ALA B CA 1
ATOM 3327 C C . ALA B 1 165 ? -13.927 -11.295 -15.135 1.00 17.32 131 ALA B C 1
ATOM 3328 O O . ALA B 1 165 ? -14.484 -10.241 -15.409 1.00 18.01 131 ALA B O 1
ATOM 3330 N N . TYR B 1 166 ? -14.439 -12.487 -15.438 1.00 17.29 132 TYR B N 1
ATOM 3331 C CA . TYR B 1 166 ? -15.687 -12.568 -16.179 1.00 17.63 132 TYR B CA 1
ATOM 3332 C C . TYR B 1 166 ? -16.861 -12.860 -15.323 1.00 16.33 132 TYR B C 1
ATOM 3333 O O . TYR B 1 166 ? -17.966 -12.670 -15.766 1.00 16.34 132 TYR B O 1
ATOM 3342 N N . THR B 1 167 ? -16.640 -13.377 -14.124 1.00 16.71 133 THR B N 1
ATOM 3343 C CA . THR B 1 167 ? -17.745 -13.791 -13.249 1.00 16.94 133 THR B CA 1
ATOM 3344 C C . THR B 1 167 ? -17.940 -12.902 -12.020 1.00 16.42 133 THR B C 1
ATOM 3345 O O . THR B 1 167 ? -19.039 -12.843 -11.475 1.00 15.41 133 THR B O 1
ATOM 3349 N N . GLY B 1 168 ? -16.877 -12.245 -11.572 1.00 15.73 134 GLY B N 1
ATOM 3350 C CA . GLY B 1 168 ? -16.951 -11.431 -10.371 1.00 16.20 134 GLY B CA 1
ATOM 3351 C C . GLY B 1 168 ? -17.000 -12.178 -9.050 1.00 16.37 134 GLY B C 1
ATOM 3352 O O . GLY B 1 168 ? -17.281 -11.572 -8.021 1.00 17.04 134 GLY B O 1
ATOM 3353 N N . VAL B 1 169 ? -16.729 -13.482 -9.050 1.00 16.18 135 VAL B N 1
ATOM 3354 C CA . VAL B 1 169 ? -16.753 -14.253 -7.800 1.00 16.59 135 VAL B CA 1
ATOM 3355 C C . VAL B 1 169 ? -15.594 -13.901 -6.878 1.00 15.99 135 VAL B C 1
ATOM 3356 O O . VAL B 1 169 ? -14.551 -13.500 -7.326 1.00 16.31 135 VAL B O 1
ATOM 3360 N N . ARG B 1 170 ? -15.799 -14.111 -5.592 1.00 16.99 136 ARG B N 1
ATOM 3361 C CA . ARG B 1 170 ? -14.788 -13.899 -4.552 1.00 18.36 136 ARG B CA 1
ATOM 3362 C C . ARG B 1 170 ? -13.657 -14.954 -4.592 1.00 17.33 136 ARG B C 1
ATOM 3363 O O . ARG B 1 170 ? -13.793 -16.072 -5.081 1.00 14.27 136 ARG B O 1
ATOM 3371 N N . VAL B 1 171 ? -12.516 -14.566 -4.076 1.00 18.10 137 VAL B N 1
ATOM 3372 C CA . VAL B 1 171 ? -11.364 -15.436 -4.123 1.00 18.76 137 VAL B CA 1
ATOM 3373 C C . VAL B 1 171 ? -11.616 -16.718 -3.287 1.00 16.73 137 VAL B C 1
ATOM 3374 O O . VAL B 1 171 ? -11.307 -17.816 -3.696 1.00 15.93 137 VAL B O 1
ATOM 3378 N N . GLY B 1 172 ? -12.230 -16.581 -2.149 1.00 15.87 138 GLY B N 1
ATOM 3379 C CA . GLY B 1 172 ? -12.645 -17.767 -1.428 1.00 17.51 138 GLY B CA 1
ATOM 3380 C C . GLY B 1 172 ? -13.564 -18.706 -2.207 1.00 17.67 138 GLY B C 1
ATOM 3381 O O . GLY B 1 172 ? -13.418 -19.927 -2.147 1.00 18.63 138 GLY B O 1
ATOM 3382 N N . GLU B 1 173 ? -14.512 -18.138 -2.941 1.00 17.01 139 GLU B N 1
ATOM 3383 C CA . GLU B 1 173 ? -15.426 -18.933 -3.741 1.00 16.48 139 GLU B CA 1
ATOM 3384 C C . GLU B 1 173 ? -14.715 -19.697 -4.853 1.00 15.73 139 GLU B C 1
ATOM 3385 O O . GLU B 1 173 ? -15.042 -20.822 -5.158 1.00 15.99 139 GLU B O 1
ATOM 3391 N N . LEU B 1 174 ? -13.736 -19.074 -5.459 1.00 16.10 140 LEU B N 1
ATOM 3392 C CA . LEU B 1 174 ? -12.986 -19.697 -6.505 1.00 16.96 140 LEU B CA 1
ATOM 3393 C C . LEU B 1 174 ? -12.199 -20.848 -5.978 1.00 16.60 140 LEU B C 1
ATOM 3394 O O . LEU B 1 174 ? -12.156 -21.922 -6.594 1.00 14.79 140 LEU B O 1
ATOM 3399 N N . CYS B 1 175 ? -11.587 -20.639 -4.819 1.00 17.82 141 CYS B N 1
ATOM 3400 C CA . CYS B 1 175 ? -10.791 -21.723 -4.216 1.00 18.55 141 CYS B CA 1
ATOM 3401 C C . CYS B 1 175 ? -11.643 -22.954 -3.894 1.00 18.69 141 CYS B C 1
ATOM 3402 O O . CYS B 1 175 ? -11.140 -24.064 -4.005 1.00 18.58 141 CYS B O 1
ATOM 3405 N N . ASN B 1 176 ? -12.915 -22.749 -3.519 1.00 19.66 142 ASN B N 1
ATOM 3406 C CA . ASN B 1 176 ? -13.796 -23.852 -3.063 1.00 20.27 142 ASN B CA 1
ATOM 3407 C C . ASN B 1 176 ? -14.619 -24.531 -4.133 1.00 18.35 142 ASN B C 1
ATOM 3408 O O . ASN B 1 176 ? -15.224 -25.569 -3.874 1.00 16.54 142 ASN B O 1
ATOM 3413 N N . LEU B 1 177 ? -14.588 -23.977 -5.337 1.00 18.21 143 LEU B N 1
ATOM 3414 C CA . LEU B 1 177 ? -15.250 -24.622 -6.479 1.00 18.53 143 LEU B CA 1
ATOM 3415 C C . LEU B 1 177 ? -14.765 -26.055 -6.759 1.00 19.10 143 LEU B C 1
ATOM 3416 O O . LEU B 1 177 ? -13.552 -26.345 -6.804 1.00 17.08 143 LEU B O 1
ATOM 3421 N N . LYS B 1 178 ? -15.748 -26.930 -6.969 1.00 19.01 144 LYS B N 1
ATOM 3422 C CA . LYS B 1 178 ? -15.497 -28.306 -7.348 1.00 19.33 144 LYS B CA 1
ATOM 3423 C C . LYS B 1 178 ? -15.657 -28.423 -8.856 1.00 18.78 144 LYS B C 1
ATOM 3424 O O . LYS B 1 178 ? -16.250 -27.549 -9.485 1.00 18.65 144 LYS B O 1
ATOM 3430 N N . ILE B 1 179 ? -15.107 -29.480 -9.442 1.00 19.00 145 ILE B N 1
ATOM 3431 C CA . ILE B 1 179 ? -15.240 -29.700 -10.873 1.00 20.15 145 ILE B CA 1
ATOM 3432 C C . ILE B 1 179 ? -16.735 -29.615 -11.227 1.00 19.48 145 ILE B C 1
ATOM 3433 O O . ILE B 1 179 ? -17.128 -28.894 -12.139 1.00 21.88 145 ILE B O 1
ATOM 3438 N N . SER B 1 180 ? -17.557 -30.365 -10.518 1.00 17.72 146 SER B N 1
ATOM 3439 C CA . SER B 1 180 ? -18.964 -30.494 -10.835 1.00 17.55 146 SER B CA 1
ATOM 3440 C C . SER B 1 180 ? -19.833 -29.193 -10.724 1.00 17.45 146 SER B C 1
ATOM 3441 O O . SER B 1 180 ? -20.991 -29.219 -11.136 1.00 16.38 146 SER B O 1
ATOM 3444 N N . ASP B 1 181 ? -19.269 -28.126 -10.121 1.00 16.81 147 ASP B N 1
ATOM 3445 C CA . ASP B 1 181 ? -19.880 -26.816 -9.966 1.00 16.20 147 ASP B CA 1
ATOM 3446 C C . ASP B 1 181 ? -19.877 -26.062 -11.298 1.00 17.43 147 ASP B C 1
ATOM 3447 O O . ASP B 1 181 ? -20.561 -25.081 -11.460 1.00 17.13 147 ASP B O 1
ATOM 3452 N N . VAL B 1 182 ? -19.112 -26.538 -12.262 1.00 18.52 148 VAL B N 1
ATOM 3453 C CA . VAL B 1 182 ? -18.986 -25.889 -13.537 1.00 19.24 148 VAL B CA 1
ATOM 3454 C C . VAL B 1 182 ? -19.874 -26.612 -14.570 1.00 19.55 148 VAL B C 1
ATOM 3455 O O . VAL B 1 182 ? -19.685 -27.774 -14.805 1.00 21.32 148 VAL B O 1
ATOM 3459 N N . ASP B 1 183 ? -20.775 -25.914 -15.226 1.00 18.19 149 ASP B N 1
ATOM 3460 C CA . ASP B 1 183 ? -21.435 -26.452 -16.380 1.00 20.29 149 ASP B CA 1
ATOM 3461 C C . ASP B 1 183 ? -21.024 -25.634 -17.595 1.00 22.31 149 ASP B C 1
ATOM 3462 O O . ASP B 1 183 ? -21.527 -24.490 -17.771 1.00 23.95 149 ASP B O 1
ATOM 3467 N N . LEU B 1 184 ? -20.114 -26.180 -18.406 1.00 21.58 150 LEU B N 1
ATOM 3468 C CA . LEU B 1 184 ? -19.475 -25.416 -19.503 1.00 23.08 150 LEU B CA 1
ATOM 3469 C C . LEU B 1 184 ? -20.401 -25.188 -20.637 1.00 24.43 150 LEU B C 1
ATOM 3470 O O . LEU B 1 184 ? -20.474 -24.107 -21.170 1.00 26.38 150 LEU B O 1
ATOM 3475 N N . GLN B 1 185 ? -21.091 -26.246 -21.030 1.00 26.78 151 GLN B N 1
ATOM 3476 C CA . GLN B 1 185 ? -22.023 -26.179 -22.125 1.00 28.56 151 GLN B CA 1
ATOM 3477 C C . GLN B 1 185 ? -23.090 -25.117 -21.840 1.00 27.63 151 GLN B C 1
ATOM 3478 O O . GLN B 1 185 ? -23.525 -24.460 -22.755 1.00 32.29 151 GLN B O 1
ATOM 3484 N N . GLU B 1 186 ? -23.448 -24.887 -20.586 1.00 26.59 152 GLU B N 1
ATOM 3485 C CA . GLU B 1 186 ? -24.495 -23.919 -20.249 1.00 26.76 152 GLU B CA 1
ATOM 3486 C C . GLU B 1 186 ? -23.925 -22.573 -19.779 1.00 25.65 152 GLU B C 1
ATOM 3487 O O . GLU B 1 186 ? -24.668 -21.691 -19.329 1.00 23.78 152 GLU B O 1
ATOM 3493 N N . SER B 1 187 ? -22.610 -22.425 -19.870 1.00 24.83 153 SER B N 1
ATOM 3494 C CA . SER B 1 187 ? -21.905 -21.204 -19.434 1.00 26.55 153 SER B CA 1
ATOM 3495 C C . SER B 1 187 ? -22.162 -20.743 -17.984 1.00 25.39 153 SER B C 1
ATOM 3496 O O . SER B 1 187 ? -22.165 -19.553 -17.685 1.00 23.89 153 SER B O 1
ATOM 3499 N N . ILE B 1 188 ? -22.335 -21.692 -17.084 1.00 25.22 154 ILE B N 1
ATOM 3500 C CA . ILE B 1 188 ? -22.704 -21.379 -15.716 1.00 24.82 154 ILE B CA 1
ATOM 3501 C C . ILE B 1 188 ? -21.725 -21.963 -14.701 1.00 22.95 154 ILE B C 1
ATOM 3502 O O . ILE B 1 188 ? -21.175 -23.053 -14.938 1.00 22.68 154 ILE B O 1
ATOM 3507 N N . ILE B 1 189 ? -21.503 -21.253 -13.595 1.00 19.87 155 ILE B N 1
ATOM 3508 C CA . ILE B 1 189 ? -20.844 -21.858 -12.443 1.00 19.50 155 ILE B CA 1
ATOM 3509 C C . ILE B 1 189 ? -21.763 -21.776 -11.236 1.00 22.75 155 ILE B C 1
ATOM 3510 O O . ILE B 1 189 ? -22.374 -20.732 -10.975 1.00 23.33 155 ILE B O 1
ATOM 3515 N N . ASN B 1 190 ? -21.870 -22.884 -10.513 1.00 24.76 156 ASN B N 1
ATOM 3516 C CA . ASN B 1 190 ? -22.630 -22.928 -9.289 1.00 27.35 156 ASN B CA 1
ATOM 3517 C C . ASN B 1 190 ? -21.725 -22.614 -8.144 1.00 25.79 156 ASN B C 1
ATOM 3518 O O . ASN B 1 190 ? -20.720 -23.302 -7.959 1.00 22.43 156 ASN B O 1
ATOM 3523 N N . VAL B 1 191 ? -22.075 -21.596 -7.355 1.00 25.41 157 VAL B N 1
ATOM 3524 C CA . VAL B 1 191 ? -21.225 -21.230 -6.215 1.00 27.51 157 VAL B CA 1
ATOM 3525 C C . VAL B 1 191 ? -21.936 -21.399 -4.906 1.00 27.74 157 VAL B C 1
ATOM 3526 O O . VAL B 1 191 ? -22.842 -20.661 -4.577 1.00 28.69 157 VAL B O 1
ATOM 3530 N N . ARG B 1 192 ? -21.507 -22.388 -4.152 1.00 32.63 158 ARG B N 1
ATOM 3531 C CA . ARG B 1 192 ? -22.234 -22.808 -2.943 1.00 38.73 158 ARG B CA 1
ATOM 3532 C C . ARG B 1 192 ? -21.515 -22.237 -1.752 1.00 43.89 158 ARG B C 1
ATOM 3533 O O . ARG B 1 192 ? -20.522 -22.782 -1.349 1.00 44.25 158 ARG B O 1
ATOM 3541 N N . SER B 1 193 ? -21.981 -21.104 -1.223 1.00 56.24 159 SER B N 1
ATOM 3542 C CA . SER B 1 193 ? -21.375 -20.525 0.004 1.00 61.40 159 SER B CA 1
ATOM 3543 C C . SER B 1 193 ? -21.744 -21.359 1.253 1.00 61.27 159 SER B C 1
ATOM 3544 O O . SER B 1 193 ? -22.484 -20.908 2.133 1.00 70.72 159 SER B O 1
ATOM 3547 N N . ASP B 1 197 ? -26.423 -19.812 3.594 1.00 71.19 163 ASP B N 1
ATOM 3548 C CA . ASP B 1 197 ? -27.081 -20.262 2.373 1.00 66.53 163 ASP B CA 1
ATOM 3549 C C . ASP B 1 197 ? -27.338 -19.130 1.332 1.00 64.21 163 ASP B C 1
ATOM 3550 O O . ASP B 1 197 ? -28.472 -18.724 1.026 1.00 63.69 163 ASP B O 1
ATOM 3555 N N . LYS B 1 198 ? -26.253 -18.658 0.756 1.00 61.48 164 LYS B N 1
ATOM 3556 C CA . LYS B 1 198 ? -26.297 -17.578 -0.210 1.00 57.56 164 LYS B CA 1
ATOM 3557 C C . LYS B 1 198 ? -25.767 -18.185 -1.520 1.00 49.75 164 LYS B C 1
ATOM 3558 O O . LYS B 1 198 ? -24.951 -17.606 -2.272 1.00 45.29 164 LYS B O 1
ATOM 3564 N N . ASP B 1 199 ? -26.241 -19.395 -1.765 1.00 40.16 165 ASP B N 1
ATOM 3565 C CA . ASP B 1 199 ? -25.944 -20.080 -2.991 1.00 35.96 165 ASP B CA 1
ATOM 3566 C C . ASP B 1 199 ? -26.440 -19.281 -4.199 1.00 30.45 165 ASP B C 1
ATOM 3567 O O . ASP B 1 199 ? -27.474 -18.640 -4.145 1.00 27.90 165 ASP B O 1
ATOM 3572 N N . ARG B 1 200 ? -25.660 -19.284 -5.268 1.00 25.37 166 ARG B N 1
ATOM 3573 C CA . ARG B 1 200 ? -26.032 -18.596 -6.477 1.00 23.04 166 ARG B CA 1
ATOM 3574 C C . ARG B 1 200 ? -25.294 -19.167 -7.661 1.00 22.13 166 ARG B C 1
ATOM 3575 O O . ARG B 1 200 ? -24.351 -19.905 -7.530 1.00 22.95 166 ARG B O 1
ATOM 3583 N N . ILE B 1 201 ? -25.691 -18.790 -8.849 1.00 22.86 167 ILE B N 1
ATOM 3584 C CA . ILE B 1 201 ? -24.870 -19.144 -9.996 1.00 22.84 167 ILE B CA 1
ATOM 3585 C C . ILE B 1 201 ? -24.358 -17.851 -10.556 1.00 21.47 167 ILE B C 1
ATOM 3586 O O . ILE B 1 201 ? -24.932 -16.779 -10.331 1.00 20.72 167 ILE B O 1
ATOM 3591 N N . VAL B 1 202 ? -23.238 -17.969 -11.235 1.00 19.88 168 VAL B N 1
ATOM 3592 C CA . VAL B 1 202 ? -22.655 -16.890 -11.961 1.00 18.51 168 VAL B CA 1
ATOM 3593 C C . VAL B 1 202 ? -22.491 -17.322 -13.410 1.00 18.55 168 VAL B C 1
ATOM 3594 O O . VAL B 1 202 ? -22.552 -18.512 -13.739 1.00 16.52 168 VAL B O 1
ATOM 3598 N N . ILE B 1 203 ? -22.308 -16.334 -14.270 1.00 19.15 169 ILE B N 1
ATOM 3599 C CA . ILE B 1 203 ? -22.301 -16.587 -15.673 1.00 20.89 169 ILE B CA 1
ATOM 3600 C C . ILE B 1 203 ? -20.949 -16.266 -16.206 1.00 21.60 169 ILE B C 1
ATOM 3601 O O . ILE B 1 203 ? -20.217 -15.491 -15.594 1.00 24.23 169 ILE B O 1
ATOM 3614 N N . ALA B 1 205 ? -18.750 -15.475 -19.810 1.00 24.18 171 ALA B N 1
ATOM 3615 C CA . ALA B 1 205 ? -18.553 -15.216 -21.212 1.00 24.27 171 ALA B CA 1
ATOM 3616 C C . ALA B 1 205 ? -17.867 -16.354 -21.923 1.00 24.45 171 ALA B C 1
ATOM 3617 O O . ALA B 1 205 ? -17.122 -17.119 -21.353 1.00 22.27 171 ALA B O 1
ATOM 3619 N N . GLU B 1 206 ? -18.098 -16.408 -23.220 1.00 29.00 172 GLU B N 1
ATOM 3620 C CA . GLU B 1 206 ? -17.517 -17.410 -24.086 1.00 30.67 172 GLU B CA 1
ATOM 3621 C C . GLU B 1 206 ? -16.016 -17.597 -23.900 1.00 27.14 172 GLU B C 1
ATOM 3622 O O . GLU B 1 206 ? -15.510 -18.709 -23.919 1.00 27.13 172 GLU B O 1
ATOM 3628 N N . GLU B 1 207 ? -15.290 -16.504 -23.746 1.00 24.66 173 GLU B N 1
ATOM 3629 C CA . GLU B 1 207 ? -13.848 -16.582 -23.562 1.00 23.88 173 GLU B CA 1
ATOM 3630 C C . GLU B 1 207 ? -13.520 -17.314 -22.274 1.00 23.40 173 GLU B C 1
ATOM 3631 O O . GLU B 1 207 ? -12.476 -17.985 -22.138 1.00 21.46 173 GLU B O 1
ATOM 3637 N N . CYS B 1 208 ? -14.384 -17.111 -21.286 1.00 23.22 174 CYS B N 1
ATOM 3638 C CA . CYS B 1 208 ? -14.170 -17.737 -19.986 1.00 22.53 174 CYS B CA 1
ATOM 3639 C C . CYS B 1 208 ? -14.425 -19.211 -20.132 1.00 20.94 174 CYS B C 1
ATOM 3640 O O . CYS B 1 208 ? -13.622 -20.030 -19.655 1.00 21.54 174 CYS B O 1
ATOM 3643 N N . VAL B 1 209 ? -15.497 -19.522 -20.841 1.00 19.07 175 VAL B N 1
ATOM 3644 C CA . VAL B 1 209 ? -15.889 -20.886 -21.071 1.00 20.73 175 VAL B CA 1
ATOM 3645 C C . VAL B 1 209 ? -14.729 -21.624 -21.719 1.00 22.85 175 VAL B C 1
ATOM 3646 O O . VAL B 1 209 ? -14.393 -22.745 -21.313 1.00 21.89 175 VAL B O 1
ATOM 3650 N N . LYS B 1 210 ? -14.100 -20.975 -22.694 1.00 23.39 176 LYS B N 1
ATOM 3651 C CA . LYS B 1 210 ? -13.020 -21.601 -23.435 1.00 24.70 176 LYS B CA 1
ATOM 3652 C C . LYS B 1 210 ? -11.747 -21.738 -22.619 1.00 23.95 176 LYS B C 1
ATOM 3653 O O . LYS B 1 210 ? -11.046 -22.759 -22.711 1.00 25.77 176 LYS B O 1
ATOM 3659 N N . ALA B 1 211 ? -11.419 -20.731 -21.828 1.00 22.03 177 ALA B N 1
ATOM 3660 C CA . ALA B 1 211 ? -10.216 -20.836 -21.004 1.00 22.38 177 ALA B CA 1
ATOM 3661 C C . ALA B 1 211 ? -10.440 -21.920 -19.963 1.00 23.01 177 ALA B C 1
ATOM 3662 O O . ALA B 1 211 ? -9.610 -22.799 -19.773 1.00 23.34 177 ALA B O 1
ATOM 3664 N N . LEU B 1 212 ? -11.594 -21.878 -19.313 1.00 22.44 178 LEU B N 1
ATOM 3665 C CA . LEU B 1 212 ? -11.899 -22.873 -18.307 1.00 22.17 178 LEU B CA 1
ATOM 3666 C C . LEU B 1 212 ? -11.997 -24.289 -18.886 1.00 21.01 178 LEU B C 1
ATOM 3667 O O . LEU B 1 212 ? -11.492 -25.239 -18.303 1.00 22.20 178 LEU B O 1
ATOM 3672 N N . GLY B 1 213 ? -12.619 -24.424 -20.041 1.00 21.64 179 GLY B N 1
ATOM 3673 C CA . GLY B 1 213 ? -12.679 -25.709 -20.753 1.00 21.51 179 GLY B CA 1
ATOM 3674 C C . GLY B 1 213 ? -11.282 -26.239 -21.042 1.00 22.48 179 GLY B C 1
ATOM 3675 O O . GLY B 1 213 ? -11.013 -27.412 -20.818 1.00 25.03 179 GLY B O 1
ATOM 3676 N N . SER B 1 214 ? -10.370 -25.383 -21.505 1.00 22.16 180 SER B N 1
ATOM 3677 C CA . SER B 1 214 ? -9.007 -25.820 -21.769 1.00 20.57 180 SER B CA 1
ATOM 3678 C C . SER B 1 214 ? -8.304 -26.233 -20.499 1.00 20.19 180 SER B C 1
ATOM 3679 O O . SER B 1 214 ? -7.578 -27.233 -20.522 1.00 20.27 180 SER B O 1
ATOM 3682 N N . TYR B 1 215 ? -8.521 -25.534 -19.381 1.00 19.22 181 TYR B N 1
ATOM 3683 C CA . TYR B 1 215 ? -7.892 -25.982 -18.113 1.00 19.10 181 TYR B CA 1
ATOM 3684 C C . TYR B 1 215 ? -8.506 -27.269 -17.614 1.00 19.68 181 TYR B C 1
ATOM 3685 O O . TYR B 1 215 ? -7.808 -28.069 -16.998 1.00 18.31 181 TYR B O 1
ATOM 3694 N N . LEU B 1 216 ? -9.800 -27.481 -17.886 1.00 19.95 182 LEU B N 1
ATOM 3695 C CA . LEU B 1 216 ? -10.421 -28.741 -17.485 1.00 19.57 182 LEU B CA 1
ATOM 3696 C C . LEU B 1 216 ? -9.790 -29.945 -18.216 1.00 21.29 182 LEU B C 1
ATOM 3697 O O . LEU B 1 216 ? -9.780 -31.064 -17.700 1.00 21.57 182 LEU B O 1
ATOM 3702 N N . ASP B 1 217 ? -9.237 -29.750 -19.408 1.00 23.55 183 ASP B N 1
ATOM 3703 C CA . ASP B 1 217 ? -8.648 -30.894 -20.111 1.00 24.71 183 ASP B CA 1
ATOM 3704 C C . ASP B 1 217 ? -7.400 -31.368 -19.385 1.00 25.42 183 ASP B C 1
ATOM 3705 O O . ASP B 1 217 ? -7.098 -32.563 -19.360 1.00 25.17 183 ASP B O 1
ATOM 3710 N N . LEU B 1 218 ? -6.674 -30.414 -18.809 1.00 26.28 184 LEU B N 1
ATOM 3711 C CA . LEU B 1 218 ? -5.484 -30.707 -18.019 1.00 26.10 184 LEU B CA 1
ATOM 3712 C C . LEU B 1 218 ? -5.862 -31.309 -16.689 1.00 22.92 184 LEU B C 1
ATOM 3713 O O . LEU B 1 218 ? -5.305 -32.321 -16.268 1.00 21.94 184 LEU B O 1
ATOM 3718 N N . ARG B 1 219 ? -6.818 -30.680 -16.032 1.00 22.55 185 ARG B N 1
ATOM 3719 C CA . ARG B 1 219 ? -7.195 -31.014 -14.643 1.00 22.29 185 ARG B CA 1
ATOM 3720 C C . ARG B 1 219 ? -7.828 -32.380 -14.548 1.00 22.05 185 ARG B C 1
ATOM 3721 O O . ARG B 1 219 ? -7.509 -33.138 -13.657 1.00 22.19 185 ARG B O 1
ATOM 3729 N N . LEU B 1 220 ? -8.753 -32.665 -15.456 1.00 23.24 186 LEU B N 1
ATOM 3730 C CA . LEU B 1 220 ? -9.412 -33.947 -15.502 1.00 23.27 186 LEU B CA 1
ATOM 3731 C C . LEU B 1 220 ? -8.418 -35.087 -15.557 1.00 25.41 186 LEU B C 1
ATOM 3732 O O . LEU B 1 220 ? -8.617 -36.116 -14.932 1.00 30.67 186 LEU B O 1
ATOM 3737 N N . SER B 1 221 ? -7.329 -34.912 -16.276 1.00 26.79 187 SER B N 1
ATOM 3738 C CA . SER B 1 221 ? -6.394 -36.014 -16.486 1.00 27.99 187 SER B CA 1
ATOM 3739 C C . SER B 1 221 ? -5.521 -36.317 -15.265 1.00 28.31 187 SER B C 1
ATOM 3740 O O . SER B 1 221 ? -4.671 -37.167 -15.372 1.00 26.34 187 SER B O 1
ATOM 3751 N N . ASP B 1 223 ? -4.644 -37.192 -11.176 1.00 35.44 189 ASP B N 1
ATOM 3752 C CA . ASP B 1 223 ? -5.186 -38.163 -10.198 1.00 38.86 189 ASP B CA 1
ATOM 3753 C C . ASP B 1 223 ? -5.153 -37.616 -8.776 1.00 36.51 189 ASP B C 1
ATOM 3754 O O . ASP B 1 223 ? -4.430 -38.105 -7.900 1.00 38.49 189 ASP B O 1
ATOM 3759 N N . THR B 1 224 ? -5.952 -36.589 -8.563 1.00 31.42 190 THR B N 1
ATOM 3760 C CA . THR B 1 224 ? -6.011 -35.896 -7.299 1.00 29.08 190 THR B CA 1
ATOM 3761 C C . THR B 1 224 ? -6.835 -36.680 -6.256 1.00 28.06 190 THR B C 1
ATOM 3762 O O . THR B 1 224 ? -7.727 -37.439 -6.616 1.00 25.62 190 THR B O 1
ATOM 3766 N N . ASP B 1 225 ? -6.556 -36.456 -4.971 1.00 27.17 191 ASP B N 1
ATOM 3767 C CA . ASP B 1 225 ? -7.362 -37.039 -3.887 1.00 27.28 191 ASP B CA 1
ATOM 3768 C C . ASP B 1 225 ? -8.560 -36.167 -3.609 1.00 23.80 191 ASP B C 1
ATOM 3769 O O . ASP B 1 225 ? -9.092 -36.174 -2.505 1.00 23.18 191 ASP B O 1
ATOM 3774 N N . ASN B 1 226 ? -8.953 -35.377 -4.601 1.00 21.71 192 ASN B N 1
ATOM 3775 C CA . ASN B 1 226 ? -9.920 -34.312 -4.391 1.00 20.09 192 ASN B CA 1
ATOM 3776 C C . ASN B 1 226 ? -10.528 -33.934 -5.753 1.00 19.08 192 ASN B C 1
ATOM 3777 O O . ASN B 1 226 ? -9.993 -34.286 -6.788 1.00 16.94 192 ASN B O 1
ATOM 3782 N N . ASP B 1 227 ? -11.685 -33.278 -5.740 1.00 20.17 193 ASP B N 1
ATOM 3783 C CA . ASP B 1 227 ? -12.306 -32.758 -6.988 1.00 19.93 193 ASP B CA 1
ATOM 3784 C C . ASP B 1 227 ? -12.505 -31.231 -6.998 1.00 19.02 193 ASP B C 1
ATOM 3785 O O . ASP B 1 227 ? -13.444 -30.731 -7.603 1.00 19.45 193 ASP B O 1
ATOM 3790 N N . TYR B 1 228 ? -11.644 -30.506 -6.290 1.00 18.45 194 TYR B N 1
ATOM 3791 C CA . TYR B 1 228 ? -11.545 -29.055 -6.433 1.00 17.56 194 TYR B CA 1
ATOM 3792 C C . TYR B 1 228 ? -11.211 -28.702 -7.853 1.00 17.36 194 TYR B C 1
ATOM 3793 O O . TYR B 1 228 ? -10.377 -29.310 -8.468 1.00 18.61 194 TYR B O 1
ATOM 3802 N N . LEU B 1 229 ? -11.889 -27.698 -8.372 1.00 17.64 195 LEU B N 1
ATOM 3803 C CA . LEU B 1 229 ? -11.719 -27.327 -9.754 1.00 17.43 195 LEU B CA 1
ATOM 3804 C C . LEU B 1 229 ? -10.301 -26.879 -9.999 1.00 17.01 195 LEU B C 1
ATOM 3805 O O . LEU B 1 229 ? -9.638 -27.440 -10.869 1.00 18.25 195 LEU B O 1
ATOM 3810 N N . PHE B 1 230 ? -9.874 -25.861 -9.249 1.00 16.83 196 PHE B N 1
ATOM 3811 C CA . PHE B 1 230 ? -8.532 -25.315 -9.320 1.00 17.03 196 PHE B CA 1
ATOM 3812 C C . PHE B 1 230 ? -7.688 -25.953 -8.252 1.00 18.00 196 PHE B C 1
ATOM 3813 O O . PHE B 1 230 ? -8.022 -25.937 -7.083 1.00 19.07 196 PHE B O 1
ATOM 3821 N N . VAL B 1 231 ? -6.542 -26.453 -8.654 1.00 18.28 197 VAL B N 1
ATOM 3822 C CA . VAL B 1 231 ? -5.709 -27.182 -7.777 1.00 19.03 197 VAL B CA 1
ATOM 3823 C C . VAL B 1 231 ? -4.297 -26.599 -7.899 1.00 19.51 197 VAL B C 1
ATOM 3824 O O . VAL B 1 231 ? -3.869 -26.147 -8.980 1.00 17.85 197 VAL B O 1
ATOM 3828 N N . SER B 1 232 ? -3.580 -26.632 -6.785 1.00 19.34 198 SER B N 1
ATOM 3829 C CA . SER B 1 232 ? -2.248 -26.066 -6.704 1.00 20.79 198 SER B CA 1
ATOM 3830 C C . SER B 1 232 ? -1.204 -26.954 -7.356 1.00 22.69 198 SER B C 1
ATOM 3831 O O . SER B 1 232 ? -1.464 -28.107 -7.761 1.00 24.22 198 SER B O 1
ATOM 3834 N N . ASN B 1 233 ? 0.014 -26.435 -7.410 1.00 24.13 199 ASN B N 1
ATOM 3835 C CA . ASN B 1 233 ? 1.163 -27.260 -7.790 1.00 23.72 199 ASN B CA 1
ATOM 3836 C C . ASN B 1 233 ? 1.275 -28.526 -6.971 1.00 23.18 199 ASN B C 1
ATOM 3837 O O . ASN B 1 233 ? 1.823 -29.487 -7.459 1.00 24.16 199 ASN B O 1
ATOM 3842 N N . ARG B 1 234 ? 0.741 -28.538 -5.755 1.00 22.30 200 ARG B N 1
ATOM 3843 C CA . ARG B 1 234 ? 0.773 -29.737 -4.926 1.00 22.15 200 ARG B CA 1
ATOM 3844 C C . ARG B 1 234 ? -0.540 -30.507 -5.028 1.00 22.51 200 ARG B C 1
ATOM 3845 O O . ARG B 1 234 ? -0.760 -31.482 -4.334 1.00 21.41 200 ARG B O 1
ATOM 3853 N N . ARG B 1 235 ? -1.421 -30.024 -5.898 1.00 25.01 201 ARG B N 1
ATOM 3854 C CA . ARG B 1 235 ? -2.626 -30.744 -6.339 1.00 24.03 201 ARG B CA 1
ATOM 3855 C C . ARG B 1 235 ? -3.714 -30.755 -5.309 1.00 20.96 201 ARG B C 1
ATOM 3856 O O . ARG B 1 235 ? -4.524 -31.667 -5.254 1.00 19.81 201 ARG B O 1
ATOM 3864 N N . VAL B 1 236 ? -3.720 -29.726 -4.488 1.00 19.99 202 VAL B N 1
ATOM 3865 C CA . VAL B 1 236 ? -4.739 -29.551 -3.495 1.00 18.86 202 VAL B CA 1
ATOM 3866 C C . VAL B 1 236 ? -5.342 -28.172 -3.631 1.00 18.53 202 VAL B C 1
ATOM 3867 O O . VAL B 1 236 ? -4.857 -27.354 -4.394 1.00 18.71 202 VAL B O 1
ATOM 3871 N N . ARG B 1 237 ? -6.406 -27.932 -2.868 1.00 18.91 203 ARG B N 1
ATOM 3872 C CA . ARG B 1 237 ? -7.098 -26.667 -2.821 1.00 18.96 203 ARG B CA 1
ATOM 3873 C C . ARG B 1 237 ? -6.103 -25.521 -2.666 1.00 18.91 203 ARG B C 1
ATOM 3874 O O . ARG B 1 237 ? -5.158 -25.654 -1.914 1.00 19.21 203 ARG B O 1
ATOM 3882 N N . PHE B 1 238 ? -6.303 -24.415 -3.387 1.00 18.12 204 PHE B N 1
ATOM 3883 C CA . PHE B 1 238 ? -5.575 -23.180 -3.091 1.00 17.86 204 PHE B CA 1
ATOM 3884 C C . PHE B 1 238 ? -6.019 -22.462 -1.791 1.00 20.05 204 PHE B C 1
ATOM 3885 O O . PHE B 1 238 ? -7.229 -22.372 -1.480 1.00 18.37 204 PHE B O 1
ATOM 3893 N N . ASP B 1 239 ? -5.046 -21.925 -1.049 1.00 22.58 205 ASP B N 1
ATOM 3894 C CA . ASP B 1 239 ? -5.348 -20.902 -0.046 1.00 26.00 205 ASP B CA 1
ATOM 3895 C C . ASP B 1 239 ? -5.541 -19.558 -0.791 1.00 24.73 205 ASP B C 1
ATOM 3896 O O . ASP B 1 239 ? -4.922 -19.345 -1.830 1.00 24.11 205 ASP B O 1
ATOM 3901 N N . THR B 1 240 ? -6.383 -18.672 -0.264 1.00 23.04 206 THR B N 1
ATOM 3902 C CA . THR B 1 240 ? -6.741 -17.415 -0.942 1.00 22.36 206 THR B CA 1
ATOM 3903 C C . THR B 1 240 ? -5.549 -16.517 -1.126 1.00 21.45 206 THR B C 1
ATOM 3904 O O . THR B 1 240 ? -5.387 -15.931 -2.153 1.00 21.92 206 THR B O 1
ATOM 3908 N N . SER B 1 241 ? -4.674 -16.443 -0.147 1.00 22.62 207 SER B N 1
ATOM 3909 C CA . SER B 1 241 ? -3.382 -15.748 -0.329 1.00 23.40 207 SER B CA 1
ATOM 3910 C C . SER B 1 241 ? -2.581 -16.198 -1.584 1.00 22.08 207 SER B C 1
ATOM 3911 O O . SER B 1 241 ? -1.963 -15.374 -2.292 1.00 22.09 207 SER B O 1
ATOM 3914 N N . THR B 1 242 ? -2.564 -17.493 -1.856 1.00 20.21 208 THR B N 1
ATOM 3915 C CA . THR B 1 242 ? -1.830 -17.974 -3.031 1.00 19.29 208 THR B CA 1
ATOM 3916 C C . THR B 1 242 ? -2.423 -17.406 -4.318 1.00 20.11 208 THR B C 1
ATOM 3917 O O . THR B 1 242 ? -1.683 -16.953 -5.216 1.00 20.65 208 THR B O 1
ATOM 3921 N N . ILE B 1 243 ? -3.746 -17.385 -4.417 1.00 20.76 209 ILE B N 1
ATOM 3922 C CA . ILE B 1 243 ? -4.367 -16.830 -5.620 1.00 21.99 209 ILE B CA 1
ATOM 3923 C C . ILE B 1 243 ? -4.029 -15.348 -5.715 1.00 22.79 209 ILE B C 1
ATOM 3924 O O . ILE B 1 243 ? -3.727 -14.842 -6.780 1.00 22.47 209 ILE B O 1
ATOM 3929 N N . GLU B 1 244 ? -4.093 -14.653 -4.584 1.00 24.63 210 GLU B N 1
ATOM 3930 C CA . GLU B 1 244 ? -3.759 -13.249 -4.536 1.00 25.77 210 GLU B CA 1
ATOM 3931 C C . GLU B 1 244 ? -2.336 -13.030 -5.013 1.00 25.21 210 GLU B C 1
ATOM 3932 O O . GLU B 1 244 ? -2.093 -12.121 -5.785 1.00 22.90 210 GLU B O 1
ATOM 3938 N N . ARG B 1 245 ? -1.402 -13.859 -4.563 1.00 25.27 211 ARG B N 1
ATOM 3939 C CA . ARG B 1 245 ? -0.020 -13.687 -4.977 1.00 27.41 211 ARG B CA 1
ATOM 3940 C C . ARG B 1 245 ? 0.092 -13.894 -6.466 1.00 26.06 211 ARG B C 1
ATOM 3941 O O . ARG B 1 245 ? 0.649 -13.057 -7.179 1.00 25.15 211 ARG B O 1
ATOM 3957 N N . ILE B 1 247 ? -1.968 -13.317 -8.647 1.00 27.50 213 ILE B N 1
ATOM 3958 C CA . ILE B 1 247 ? -2.593 -12.239 -9.386 1.00 28.22 213 ILE B CA 1
ATOM 3959 C C . ILE B 1 247 ? -1.833 -10.937 -9.293 1.00 26.52 213 ILE B C 1
ATOM 3960 O O . ILE B 1 247 ? -1.847 -10.176 -10.226 1.00 25.31 213 ILE B O 1
ATOM 3965 N N . ARG B 1 248 ? -1.218 -10.674 -8.155 1.00 28.62 214 ARG B N 1
ATOM 3966 C CA . ARG B 1 248 ? -0.299 -9.555 -7.991 1.00 31.54 214 ARG B CA 1
ATOM 3967 C C . ARG B 1 248 ? 0.789 -9.692 -9.053 1.00 30.43 214 ARG B C 1
ATOM 3968 O O . ARG B 1 248 ? 0.989 -8.781 -9.865 1.00 27.39 214 ARG B O 1
ATOM 3976 N N . ASP B 1 249 ? 1.428 -10.867 -9.085 1.00 29.80 215 ASP B N 1
ATOM 3977 C CA . ASP B 1 249 ? 2.562 -11.130 -9.988 1.00 29.51 215 ASP B CA 1
ATOM 3978 C C . ASP B 1 249 ? 2.144 -11.190 -11.432 1.00 28.30 215 ASP B C 1
ATOM 3979 O O . ASP B 1 249 ? 2.933 -10.854 -12.295 1.00 31.75 215 ASP B O 1
ATOM 3984 N N . LEU B 1 250 ? 0.914 -11.580 -11.721 1.00 27.33 216 LEU B N 1
ATOM 3985 C CA . LEU B 1 250 ? 0.447 -11.460 -13.087 1.00 28.84 216 LEU B CA 1
ATOM 3986 C C . LEU B 1 250 ? 0.327 -9.995 -13.533 1.00 30.28 216 LEU B C 1
ATOM 3987 O O . LEU B 1 250 ? 0.441 -9.705 -14.718 1.00 29.81 216 LEU B O 1
ATOM 3992 N N . GLY B 1 251 ? 0.030 -9.084 -12.601 1.00 31.42 217 GLY B N 1
ATOM 3993 C CA . GLY B 1 251 ? -0.184 -7.677 -12.959 1.00 31.66 217 GLY B CA 1
ATOM 3994 C C . GLY B 1 251 ? 1.133 -7.089 -13.394 1.00 33.14 217 GLY B C 1
ATOM 3995 O O . GLY B 1 251 ? 1.239 -6.465 -14.457 1.00 34.70 217 GLY B O 1
ATOM 3996 N N . LYS B 1 252 ? 2.137 -7.323 -12.557 1.00 34.23 218 LYS B N 1
ATOM 3997 C CA . LYS B 1 252 ? 3.504 -6.935 -12.822 1.00 38.02 218 LYS B CA 1
ATOM 3998 C C . LYS B 1 252 ? 3.986 -7.500 -14.143 1.00 38.41 218 LYS B C 1
ATOM 3999 O O . LYS B 1 252 ? 4.521 -6.776 -14.956 1.00 35.07 218 LYS B O 1
ATOM 4005 N N . LYS B 1 253 ? 3.777 -8.787 -14.371 1.00 39.69 219 LYS B N 1
ATOM 4006 C CA . LYS B 1 253 ? 4.225 -9.371 -15.626 1.00 39.71 219 LYS B CA 1
ATOM 4007 C C . LYS B 1 253 ? 3.621 -8.616 -16.810 1.00 36.89 219 LYS B C 1
ATOM 4008 O O . LYS B 1 253 ? 4.310 -8.377 -17.791 1.00 37.82 219 LYS B O 1
ATOM 4014 N N . ALA B 1 254 ? 2.359 -8.198 -16.718 1.00 37.20 220 ALA B N 1
ATOM 4015 C CA . ALA B 1 254 ? 1.714 -7.447 -17.829 1.00 35.96 220 ALA B CA 1
ATOM 4016 C C . ALA B 1 254 ? 2.106 -5.956 -17.887 1.00 34.11 220 ALA B C 1
ATOM 4017 O O . ALA B 1 254 ? 1.546 -5.177 -18.669 1.00 28.99 220 ALA B O 1
ATOM 4019 N N . GLY B 1 255 ? 3.055 -5.562 -17.048 1.00 33.67 221 GLY B N 1
ATOM 4020 C CA . GLY B 1 255 ? 3.507 -4.197 -17.016 1.00 36.75 221 GLY B CA 1
ATOM 4021 C C . GLY B 1 255 ? 2.538 -3.197 -16.403 1.00 39.38 221 GLY B C 1
ATOM 4022 O O . GLY B 1 255 ? 2.735 -2.005 -16.559 1.00 41.43 221 GLY B O 1
ATOM 4023 N N . ILE B 1 256 ? 1.516 -3.667 -15.688 1.00 41.31 222 ILE B N 1
ATOM 4024 C CA . ILE B 1 256 ? 0.526 -2.785 -15.085 1.00 38.88 222 ILE B CA 1
ATOM 4025 C C . ILE B 1 256 ? 1.090 -2.243 -13.793 1.00 40.41 222 ILE B C 1
ATOM 4026 O O . ILE B 1 256 ? 1.692 -2.974 -13.004 1.00 38.67 222 ILE B O 1
ATOM 4031 N N . GLN B 1 257 ? 0.890 -0.957 -13.569 1.00 42.10 223 GLN B N 1
ATOM 4032 C CA . GLN B 1 257 ? 1.557 -0.329 -12.472 1.00 45.03 223 GLN B CA 1
ATOM 4033 C C . GLN B 1 257 ? 0.647 -0.249 -11.277 1.00 42.66 223 GLN B C 1
ATOM 4034 O O . GLN B 1 257 ? 1.116 -0.206 -10.122 1.00 38.70 223 GLN B O 1
ATOM 4040 N N . LYS B 1 258 ? -0.655 -0.240 -11.542 1.00 38.67 224 LYS B N 1
ATOM 4041 C CA . LYS B 1 258 ? -1.607 -0.374 -10.453 1.00 38.30 224 LYS B CA 1
ATOM 4042 C C . LYS B 1 258 ? -1.457 -1.783 -9.885 1.00 38.59 224 LYS B C 1
ATOM 4043 O O . LYS B 1 258 ? -1.320 -2.757 -10.640 1.00 38.94 224 LYS B O 1
ATOM 4049 N N . LYS B 1 259 ? -1.451 -1.851 -8.557 1.00 37.48 225 LYS B N 1
ATOM 4050 C CA . LYS B 1 259 ? -1.572 -3.073 -7.777 1.00 37.95 225 LYS B CA 1
ATOM 4051 C C . LYS B 1 259 ? -2.826 -3.798 -8.270 1.00 35.48 225 LYS B C 1
ATOM 4052 O O . LYS B 1 259 ? -3.910 -3.225 -8.283 1.00 36.12 225 LYS B O 1
ATOM 4058 N N . VAL B 1 260 ? -2.695 -5.039 -8.705 1.00 33.14 226 VAL B N 1
ATOM 4059 C CA . VAL B 1 260 ? -3.854 -5.772 -9.213 1.00 30.44 226 VAL B CA 1
ATOM 4060 C C . VAL B 1 260 ? -4.274 -6.761 -8.177 1.00 28.37 226 VAL B C 1
ATOM 4061 O O . VAL B 1 260 ? -3.526 -7.688 -7.912 1.00 29.61 226 VAL B O 1
ATOM 4065 N N . THR B 1 261 ? -5.446 -6.553 -7.582 1.00 26.67 227 THR B N 1
ATOM 4066 C CA . THR B 1 261 ? -6.004 -7.522 -6.640 1.00 27.14 227 THR B CA 1
ATOM 4067 C C . THR B 1 261 ? -7.340 -8.088 -7.115 1.00 27.93 227 THR B C 1
ATOM 4068 O O . THR B 1 261 ? -7.962 -7.570 -8.055 1.00 27.00 227 THR B O 1
ATOM 4072 N N . PRO B 1 262 ? -7.783 -9.175 -6.473 1.00 27.96 228 PRO B N 1
ATOM 4073 C CA . PRO B 1 262 ? -9.108 -9.715 -6.769 1.00 26.83 228 PRO B CA 1
ATOM 4074 C C . PRO B 1 262 ? -10.185 -8.650 -6.657 1.00 26.20 228 PRO B C 1
ATOM 4075 O O . PRO B 1 262 ? -11.105 -8.593 -7.455 1.00 26.90 228 PRO B O 1
ATOM 4079 N N . HIS B 1 263 ? -10.062 -7.822 -5.637 1.00 28.35 229 HIS B N 1
ATOM 4080 C CA . HIS B 1 263 ? -11.007 -6.714 -5.407 1.00 28.24 229 HIS B CA 1
ATOM 4081 C C . HIS B 1 263 ? -11.008 -5.748 -6.633 1.00 27.18 229 HIS B C 1
ATOM 4082 O O . HIS B 1 263 ? -12.065 -5.370 -7.156 1.00 25.20 229 HIS B O 1
ATOM 4089 N N . VAL B 1 264 ? -9.805 -5.414 -7.092 1.00 24.37 230 VAL B N 1
ATOM 4090 C CA . VAL B 1 264 ? -9.608 -4.540 -8.203 1.00 23.78 230 VAL B CA 1
ATOM 4091 C C . VAL B 1 264 ? -10.198 -5.114 -9.468 1.00 24.89 230 VAL B C 1
ATOM 4092 O O . VAL B 1 264 ? -10.603 -4.370 -10.357 1.00 26.40 230 VAL B O 1
ATOM 4096 N N . LEU B 1 265 ? -10.196 -6.436 -9.580 1.00 25.76 231 LEU B N 1
ATOM 4097 C CA . LEU B 1 265 ? -10.797 -7.124 -10.732 1.00 24.88 231 LEU B CA 1
ATOM 4098 C C . LEU B 1 265 ? -12.296 -7.249 -10.586 1.00 23.25 231 LEU B C 1
ATOM 4099 O O . LEU B 1 265 ? -13.038 -7.195 -11.578 1.00 23.14 231 LEU B O 1
ATOM 4104 N N . ARG B 1 266 ? -12.742 -7.464 -9.361 1.00 21.43 232 ARG B N 1
ATOM 4105 C CA . ARG B 1 266 ? -14.169 -7.446 -9.099 1.00 22.82 232 ARG B CA 1
ATOM 4106 C C . ARG B 1 266 ? -14.722 -6.019 -9.461 1.00 21.81 232 ARG B C 1
ATOM 4107 O O . ARG B 1 266 ? -15.698 -5.897 -10.162 1.00 18.81 232 ARG B O 1
ATOM 4115 N N . HIS B 1 267 ? -14.021 -4.958 -9.037 1.00 22.37 233 HIS B N 1
ATOM 4116 C CA . HIS B 1 267 ? -14.344 -3.560 -9.406 1.00 21.73 233 HIS B CA 1
ATOM 4117 C C . HIS B 1 267 ? -14.331 -3.385 -10.906 1.00 21.74 233 HIS B C 1
ATOM 4118 O O . HIS B 1 267 ? -15.271 -2.836 -11.522 1.00 20.65 233 HIS B O 1
ATOM 4125 N N . THR B 1 268 ? -13.251 -3.856 -11.511 1.00 21.48 234 THR B N 1
ATOM 4126 C CA . THR B 1 268 ? -13.148 -3.809 -12.977 1.00 22.11 234 THR B CA 1
ATOM 4127 C C . THR B 1 268 ? -14.331 -4.436 -13.696 1.00 21.51 234 THR B C 1
ATOM 4128 O O . THR B 1 268 ? -14.851 -3.875 -14.643 1.00 21.75 234 THR B O 1
ATOM 4132 N N . PHE B 1 269 ? -14.792 -5.579 -13.216 1.00 22.34 235 PHE B N 1
ATOM 4133 C CA . PHE B 1 269 ? -15.846 -6.311 -13.913 1.00 21.28 235 PHE B CA 1
ATOM 4134 C C . PHE B 1 269 ? -17.191 -5.631 -13.699 1.00 20.82 235 PHE B C 1
ATOM 4135 O O . PHE B 1 269 ? -17.988 -5.485 -14.634 1.00 23.40 235 PHE B O 1
ATOM 4143 N N . ALA B 1 270 ? -17.442 -5.191 -12.482 1.00 19.42 236 ALA B N 1
ATOM 4144 C CA . ALA B 1 270 ? -18.743 -4.598 -12.149 1.00 20.28 236 ALA B CA 1
ATOM 4145 C C . ALA B 1 270 ? -18.974 -3.307 -12.895 1.00 20.90 236 ALA B C 1
ATOM 4146 O O . ALA B 1 270 ? -20.057 -3.094 -13.440 1.00 19.69 236 ALA B O 1
ATOM 4148 N N . THR B 1 271 ? -17.945 -2.453 -12.928 1.00 21.32 237 THR B N 1
ATOM 4149 C CA . THR B 1 271 ? -18.057 -1.181 -13.630 1.00 21.60 237 THR B CA 1
ATOM 4150 C C . THR B 1 271 ? -18.191 -1.427 -15.111 1.00 20.87 237 THR B C 1
ATOM 4151 O O . THR B 1 271 ? -18.914 -0.732 -15.811 1.00 20.32 237 THR B O 1
ATOM 4155 N N . SER B 1 272 ? -17.505 -2.451 -15.577 1.00 21.19 238 SER B N 1
ATOM 4156 C CA . SER B 1 272 ? -17.538 -2.813 -16.981 1.00 20.68 238 SER B CA 1
ATOM 4157 C C . SER B 1 272 ? -18.954 -3.151 -17.387 1.00 20.19 238 SER B C 1
ATOM 4158 O O . SER B 1 272 ? -19.442 -2.679 -18.422 1.00 19.58 238 SER B O 1
ATOM 4161 N N . VAL B 1 273 ? -19.636 -3.930 -16.554 1.00 19.55 239 VAL B N 1
ATOM 4162 C CA . VAL B 1 273 ? -21.001 -4.324 -16.863 1.00 18.74 239 VAL B CA 1
ATOM 4163 C C . VAL B 1 273 ? -21.950 -3.157 -16.843 1.00 19.26 239 VAL B C 1
ATOM 4164 O O . VAL B 1 273 ? -22.772 -2.960 -17.771 1.00 21.39 239 VAL B O 1
ATOM 4168 N N . LEU B 1 274 ? -21.840 -2.369 -15.792 1.00 19.49 240 LEU B N 1
ATOM 4169 C CA . LEU B 1 274 ? -22.609 -1.141 -15.691 1.00 19.59 240 LEU B CA 1
ATOM 4170 C C . LEU B 1 274 ? -22.442 -0.336 -16.972 1.00 20.37 240 LEU B C 1
ATOM 4171 O O . LEU B 1 274 ? -23.407 -0.001 -17.632 1.00 20.76 240 LEU B O 1
ATOM 4176 N N . ARG B 1 275 ? -21.201 -0.092 -17.360 1.00 22.19 241 ARG B N 1
ATOM 4177 C CA . ARG B 1 275 ? -20.895 0.638 -18.602 1.00 23.41 241 ARG B CA 1
ATOM 4178 C C . ARG B 1 275 ? -21.545 0.069 -19.870 1.00 24.45 241 ARG B C 1
ATOM 4179 O O . ARG B 1 275 ? -21.744 0.779 -20.860 1.00 24.75 241 ARG B O 1
ATOM 4187 N N . ASN B 1 276 ? -21.833 -1.221 -19.831 1.00 24.70 242 ASN B N 1
ATOM 4188 C CA . ASN B 1 276 ? -22.507 -1.907 -20.880 1.00 24.46 242 ASN B CA 1
ATOM 4189 C C . ASN B 1 276 ? -23.998 -2.029 -20.577 1.00 21.34 242 ASN B C 1
ATOM 4190 O O . ASN B 1 276 ? -24.651 -2.959 -20.970 1.00 20.30 242 ASN B O 1
ATOM 4195 N N . GLY B 1 277 ? -24.533 -1.079 -19.856 1.00 20.47 243 GLY B N 1
ATOM 4196 C CA . GLY B 1 277 ? -25.962 -1.006 -19.665 1.00 21.18 243 GLY B CA 1
ATOM 4197 C C . GLY B 1 277 ? -26.548 -1.896 -18.575 1.00 21.51 243 GLY B C 1
ATOM 4198 O O . GLY B 1 277 ? -27.783 -1.995 -18.433 1.00 19.68 243 GLY B O 1
ATOM 4199 N N . GLY B 1 278 ? -25.684 -2.562 -17.815 1.00 21.39 244 GLY B N 1
ATOM 4200 C CA . GLY B 1 278 ? -26.186 -3.475 -16.787 1.00 21.76 244 GLY B CA 1
ATOM 4201 C C . GLY B 1 278 ? -26.777 -2.731 -15.611 1.00 21.25 244 GLY B C 1
ATOM 4202 O O . GLY B 1 278 ? -26.166 -1.812 -15.091 1.00 20.83 244 GLY B O 1
ATOM 4203 N N . ASP B 1 279 ? -27.967 -3.120 -15.176 1.00 21.93 245 ASP B N 1
ATOM 4204 C CA . ASP B 1 279 ? -28.617 -2.398 -14.064 1.00 21.49 245 ASP B CA 1
ATOM 4205 C C . ASP B 1 279 ? -27.994 -2.798 -12.725 1.00 22.25 245 ASP B C 1
ATOM 4206 O O . ASP B 1 279 ? -27.622 -3.965 -12.506 1.00 26.24 245 ASP B O 1
ATOM 4211 N N . ILE B 1 280 ? -27.858 -1.832 -11.834 1.00 21.13 246 ILE B N 1
ATOM 4212 C CA . ILE B 1 280 ? -27.193 -2.057 -10.549 1.00 20.63 246 ILE B CA 1
ATOM 4213 C C . ILE B 1 280 ? -27.761 -3.223 -9.751 1.00 19.23 246 ILE B C 1
ATOM 4214 O O . ILE B 1 280 ? -27.017 -3.983 -9.183 1.00 19.26 246 ILE B O 1
ATOM 4219 N N . ARG B 1 281 ? -29.069 -3.401 -9.750 1.00 19.41 247 ARG B N 1
ATOM 4220 C CA . ARG B 1 281 ? -29.707 -4.548 -9.100 1.00 20.84 247 ARG B CA 1
ATOM 4221 C C . ARG B 1 281 ? -29.309 -5.884 -9.739 1.00 20.84 247 ARG B C 1
ATOM 4222 O O . ARG B 1 281 ? -29.163 -6.900 -9.047 1.00 20.63 247 ARG B O 1
ATOM 4230 N N . PHE B 1 282 ? -29.118 -5.871 -11.054 1.00 19.28 248 PHE B N 1
ATOM 4231 C CA . PHE B 1 282 ? -28.654 -7.050 -11.751 1.00 19.39 248 PHE B CA 1
ATOM 4232 C C . PHE B 1 282 ? -27.240 -7.375 -11.295 1.00 18.85 248 PHE B C 1
ATOM 4233 O O . PHE B 1 282 ? -26.904 -8.497 -10.974 1.00 18.96 248 PHE B O 1
ATOM 4241 N N . ILE B 1 283 ? -26.413 -6.365 -11.268 1.00 18.79 249 ILE B N 1
ATOM 4242 C CA . ILE B 1 283 ? -25.032 -6.545 -10.890 1.00 17.96 249 ILE B CA 1
ATOM 4243 C C . ILE B 1 283 ? -24.936 -7.102 -9.473 1.00 17.22 249 ILE B C 1
ATOM 4244 O O . ILE B 1 283 ? -24.130 -7.973 -9.198 1.00 14.29 249 ILE B O 1
ATOM 4249 N N . GLN B 1 284 ? -25.804 -6.597 -8.609 1.00 18.09 250 GLN B N 1
ATOM 4250 C CA . GLN B 1 284 ? -25.889 -7.039 -7.234 1.00 20.20 250 GLN B CA 1
ATOM 4251 C C . GLN B 1 284 ? -26.183 -8.534 -7.143 1.00 21.29 250 GLN B C 1
ATOM 4252 O O . GLN B 1 284 ? -25.686 -9.226 -6.236 1.00 23.22 250 GLN B O 1
ATOM 4258 N N . GLN B 1 285 ? -26.997 -9.043 -8.054 1.00 19.75 251 GLN B N 1
ATOM 4259 C CA . GLN B 1 285 ? -27.346 -10.432 -7.995 1.00 19.73 251 GLN B CA 1
ATOM 4260 C C . GLN B 1 285 ? -26.206 -11.328 -8.453 1.00 18.17 251 GLN B C 1
ATOM 4261 O O . GLN B 1 285 ? -26.040 -12.458 -7.955 1.00 16.20 251 GLN B O 1
ATOM 4267 N N . ILE B 1 286 ? -25.461 -10.822 -9.426 1.00 16.63 252 ILE B N 1
ATOM 4268 C CA . ILE B 1 286 ? -24.377 -11.569 -10.002 1.00 16.22 252 ILE B CA 1
ATOM 4269 C C . ILE B 1 286 ? -23.326 -11.732 -8.919 1.00 16.50 252 ILE B C 1
ATOM 4270 O O . ILE B 1 286 ? -22.677 -12.781 -8.783 1.00 15.64 252 ILE B O 1
ATOM 4275 N N . LEU B 1 287 ? -23.188 -10.689 -8.113 1.00 16.84 253 LEU B N 1
ATOM 4276 C CA . LEU B 1 287 ? -22.066 -10.639 -7.176 1.00 16.52 253 LEU B CA 1
ATOM 4277 C C . LEU B 1 287 ? -22.368 -11.346 -5.894 1.00 15.77 253 LEU B C 1
ATOM 4278 O O . LEU B 1 287 ? -21.490 -11.611 -5.154 1.00 15.49 253 LEU B O 1
ATOM 4283 N N . GLY B 1 288 ? -23.628 -11.631 -5.639 1.00 18.11 254 GLY B N 1
ATOM 4284 C CA . GLY B 1 288 ? -24.060 -12.205 -4.380 1.00 18.80 254 GLY B CA 1
ATOM 4285 C C . GLY B 1 288 ? -24.138 -11.193 -3.260 1.00 20.22 254 GLY B C 1
ATOM 4286 O O . GLY B 1 288 ? -23.879 -11.526 -2.152 1.00 22.77 254 GLY B O 1
ATOM 4287 N N . HIS B 1 289 ? -24.528 -9.957 -3.520 1.00 21.06 255 HIS B N 1
ATOM 4288 C CA . HIS B 1 289 ? -24.569 -8.966 -2.453 1.00 20.59 255 HIS B CA 1
ATOM 4289 C C . HIS B 1 289 ? -25.929 -8.849 -1.786 1.00 20.85 255 HIS B C 1
ATOM 4290 O O . HIS B 1 289 ? -26.914 -8.554 -2.453 1.00 21.01 255 HIS B O 1
ATOM 4297 N N . ALA B 1 290 ? -25.989 -9.040 -0.465 1.00 21.57 256 ALA B N 1
ATOM 4298 C CA . ALA B 1 290 ? -27.253 -8.839 0.278 1.00 21.54 256 ALA B CA 1
ATOM 4299 C C . ALA B 1 290 ? -27.729 -7.366 0.172 1.00 23.36 256 ALA B C 1
ATOM 4300 O O . ALA B 1 290 ? -28.907 -7.077 0.001 1.00 21.40 256 ALA B O 1
ATOM 4302 N N . SER B 1 291 ? -26.788 -6.432 0.258 1.00 23.42 257 SER B N 1
ATOM 4303 C CA . SER B 1 291 ? -27.141 -5.043 0.215 1.00 24.03 257 SER B CA 1
ATOM 4304 C C . SER B 1 291 ? -26.485 -4.358 -0.972 1.00 24.53 257 SER B C 1
ATOM 4305 O O . SER B 1 291 ? -25.328 -4.653 -1.316 1.00 24.72 257 SER B O 1
ATOM 4308 N N . VAL B 1 292 ? -27.233 -3.435 -1.574 1.00 21.66 258 VAL B N 1
ATOM 4309 C CA . VAL B 1 292 ? -26.776 -2.754 -2.730 1.00 21.22 258 VAL B CA 1
ATOM 4310 C C . VAL B 1 292 ? -25.689 -1.762 -2.344 1.00 20.36 258 VAL B C 1
ATOM 4311 O O . VAL B 1 292 ? -24.887 -1.370 -3.183 1.00 21.31 258 VAL B O 1
ATOM 4315 N N . ALA B 1 293 ? -25.650 -1.364 -1.093 1.00 18.61 259 ALA B N 1
ATOM 4316 C CA . ALA B 1 293 ? -24.536 -0.533 -0.627 1.00 18.76 259 ALA B CA 1
ATOM 4317 C C . ALA B 1 293 ? -23.180 -1.243 -0.824 1.00 18.42 259 ALA B C 1
ATOM 4318 O O . ALA B 1 293 ? -22.153 -0.624 -1.021 1.00 17.57 259 ALA B O 1
ATOM 4320 N N . THR B 1 294 ? -23.174 -2.555 -0.821 1.00 19.70 260 THR B N 1
ATOM 4321 C CA . THR B 1 294 ? -21.932 -3.249 -1.120 1.00 20.50 260 THR B CA 1
ATOM 4322 C C . THR B 1 294 ? -21.588 -3.176 -2.611 1.00 20.06 260 THR B C 1
ATOM 4323 O O . THR B 1 294 ? -20.447 -2.914 -2.992 1.00 19.85 260 THR B O 1
ATOM 4327 N N . THR B 1 295 ? -22.600 -3.391 -3.439 1.00 19.44 261 THR B N 1
ATOM 4328 C CA . THR B 1 295 ? -22.442 -3.318 -4.879 1.00 19.28 261 THR B CA 1
ATOM 4329 C C . THR B 1 295 ? -21.936 -1.988 -5.334 1.00 19.35 261 THR B C 1
ATOM 4330 O O . THR B 1 295 ? -21.267 -1.927 -6.340 1.00 18.20 261 THR B O 1
ATOM 4334 N N . GLN B 1 296 ? -22.234 -0.930 -4.581 1.00 21.81 262 GLN B N 1
ATOM 4335 C CA . GLN B 1 296 ? -21.790 0.445 -4.909 1.00 22.51 262 GLN B CA 1
ATOM 4336 C C . GLN B 1 296 ? -20.296 0.591 -4.855 1.00 22.44 262 GLN B C 1
ATOM 4337 O O . GLN B 1 296 ? -19.726 1.300 -5.667 1.00 20.84 262 GLN B O 1
ATOM 4343 N N . ILE B 1 297 ? -19.656 -0.090 -3.904 1.00 22.27 263 ILE B N 1
ATOM 4344 C CA . ILE B 1 297 ? -18.198 0.019 -3.766 1.00 22.15 263 ILE B CA 1
ATOM 4345 C C . ILE B 1 297 ? -17.528 -0.380 -5.090 1.00 22.29 263 ILE B C 1
ATOM 4346 O O . ILE B 1 297 ? -16.536 0.215 -5.527 1.00 21.72 263 ILE B O 1
ATOM 4351 N N . TYR B 1 298 ? -18.128 -1.377 -5.736 1.00 22.12 264 TYR B N 1
ATOM 4352 C CA . TYR B 1 298 ? -17.560 -2.014 -6.891 1.00 21.33 264 TYR B CA 1
ATOM 4353 C C . TYR B 1 298 ? -17.933 -1.314 -8.192 1.00 22.57 264 TYR B C 1
ATOM 4354 O O . TYR B 1 298 ? -17.326 -1.607 -9.226 1.00 23.71 264 TYR B O 1
ATOM 4363 N N . THR B 1 299 ? -18.902 -0.391 -8.151 1.00 22.11 265 THR B N 1
ATOM 4364 C CA . THR B 1 299 ? -19.427 0.246 -9.376 1.00 20.48 265 THR B CA 1
ATOM 4365 C C . THR B 1 299 ? -19.185 1.744 -9.420 1.00 21.47 265 THR B C 1
ATOM 4366 O O . THR B 1 299 ? -19.748 2.448 -10.260 1.00 21.20 265 THR B O 1
ATOM 4370 N N . HIS B 1 300 ? -18.348 2.229 -8.509 1.00 22.23 266 HIS B N 1
ATOM 4371 C CA . HIS B 1 300 ? -17.823 3.584 -8.585 1.00 21.95 266 HIS B CA 1
ATOM 4372 C C . HIS B 1 300 ? -16.927 3.717 -9.784 1.00 21.38 266 HIS B C 1
ATOM 4373 O O . HIS B 1 300 ? -15.912 3.048 -9.852 1.00 19.52 266 HIS B O 1
ATOM 4380 N N . LEU B 1 301 ? -17.318 4.564 -10.741 1.00 23.29 267 LEU B N 1
ATOM 4381 C CA . LEU B 1 301 ? -16.554 4.772 -11.997 1.00 22.15 267 LEU B CA 1
ATOM 4382 C C . LEU B 1 301 ? -15.409 5.767 -11.857 1.00 22.48 267 LEU B C 1
ATOM 4383 O O . LEU B 1 301 ? -15.437 6.612 -10.989 1.00 22.06 267 LEU B O 1
ATOM 4388 N N . ASN B 1 302 ? -14.402 5.659 -12.720 1.00 24.35 268 ASN B N 1
ATOM 4389 C CA . ASN B 1 302 ? -13.316 6.641 -12.793 1.00 25.51 268 ASN B CA 1
ATOM 4390 C C . ASN B 1 302 ? -13.785 7.808 -13.626 1.00 25.05 268 ASN B C 1
ATOM 4391 O O . ASN B 1 302 ? -14.860 7.760 -14.197 1.00 26.28 268 ASN B O 1
ATOM 4396 N N . ASP B 1 303 ? -12.969 8.845 -13.714 1.00 24.27 269 ASP B N 1
ATOM 4397 C CA . ASP B 1 303 ? -13.445 10.094 -14.211 1.00 25.29 269 ASP B CA 1
ATOM 4398 C C . ASP B 1 303 ? -13.736 9.923 -15.690 1.00 24.58 269 ASP B C 1
ATOM 4399 O O . ASP B 1 303 ? -14.756 10.365 -16.215 1.00 21.94 269 ASP B O 1
ATOM 4404 N N . SER B 1 304 ? -12.855 9.223 -16.359 1.00 24.86 270 SER B N 1
ATOM 4405 C CA . SER B 1 304 ? -13.036 8.992 -17.762 1.00 26.31 270 SER B CA 1
ATOM 4406 C C . SER B 1 304 ? -14.409 8.352 -18.036 1.00 26.78 270 SER B C 1
ATOM 4407 O O . SER B 1 304 ? -15.133 8.746 -18.974 1.00 25.94 270 SER B O 1
ATOM 4410 N N . ALA B 1 305 ? -14.760 7.351 -17.223 1.00 25.19 271 ALA B N 1
ATOM 4411 C CA . ALA B 1 305 ? -15.968 6.591 -17.474 1.00 24.11 271 ALA B CA 1
ATOM 4412 C C . ALA B 1 305 ? -17.160 7.399 -17.118 1.00 22.77 271 ALA B C 1
ATOM 4413 O O . ALA B 1 305 ? -18.182 7.325 -17.797 1.00 23.40 271 ALA B O 1
ATOM 4415 N N . LEU B 1 306 ? -17.047 8.158 -16.043 1.00 21.70 272 LEU B N 1
ATOM 4416 C CA . LEU B 1 306 ? -18.142 9.046 -15.647 1.00 22.79 272 LEU B CA 1
ATOM 4417 C C . LEU B 1 306 ? -18.605 9.906 -16.778 1.00 22.63 272 LEU B C 1
ATOM 4418 O O . LEU B 1 306 ? -19.821 10.112 -16.966 1.00 18.91 272 LEU B O 1
ATOM 4423 N N . ARG B 1 307 ? -17.610 10.458 -17.484 1.00 25.01 273 ARG B N 1
ATOM 4424 C CA . ARG B 1 307 ? -17.865 11.418 -18.551 1.00 26.15 273 ARG B CA 1
ATOM 4425 C C . ARG B 1 307 ? -18.490 10.664 -19.727 1.00 26.55 273 ARG B C 1
ATOM 4426 O O . ARG B 1 307 ? -19.526 11.116 -20.259 1.00 24.64 273 ARG B O 1
ATOM 4434 N N . GLU B 1 308 ? -17.916 9.503 -20.071 1.00 26.07 274 GLU B N 1
ATOM 4435 C CA . GLU B 1 308 ? -18.493 8.646 -21.110 1.00 26.95 274 GLU B CA 1
ATOM 4436 C C . GLU B 1 308 ? -19.990 8.410 -20.834 1.00 26.01 274 GLU B C 1
ATOM 4437 O O . GLU B 1 308 ? -20.865 8.555 -21.717 1.00 26.43 274 GLU B O 1
ATOM 4451 N N . TYR B 1 310 ? -21.993 10.032 -18.705 1.00 23.05 276 TYR B N 1
ATOM 4452 C CA . TYR B 1 310 ? -22.799 11.228 -18.714 1.00 20.95 276 TYR B CA 1
ATOM 4453 C C . TYR B 1 310 ? -23.146 11.554 -20.161 1.00 21.41 276 TYR B C 1
ATOM 4454 O O . TYR B 1 310 ? -24.246 11.965 -20.464 1.00 19.80 276 TYR B O 1
ATOM 4463 N N . THR B 1 311 ? -22.168 11.398 -21.046 1.00 22.41 277 THR B N 1
ATOM 4464 C CA . THR B 1 311 ? -22.340 11.834 -22.387 1.00 23.98 277 THR B CA 1
ATOM 4465 C C . THR B 1 311 ? -23.532 11.136 -22.993 1.00 25.77 277 THR B C 1
ATOM 4466 O O . THR B 1 311 ? -24.375 11.771 -23.594 1.00 26.20 277 THR B O 1
ATOM 4470 N N . GLN B 1 312 ? -23.629 9.833 -22.792 1.00 27.15 278 GLN B N 1
ATOM 4471 C CA . GLN B 1 312 ? -24.688 9.085 -23.439 1.00 26.89 278 GLN B CA 1
ATOM 4472 C C . GLN B 1 312 ? -25.984 9.089 -22.706 1.00 24.30 278 GLN B C 1
ATOM 4473 O O . GLN B 1 312 ? -26.938 8.643 -23.261 1.00 26.51 278 GLN B O 1
ATOM 4479 N N . HIS B 1 313 ? -26.031 9.578 -21.479 1.00 22.16 279 HIS B N 1
ATOM 4480 C CA . HIS B 1 313 ? -27.300 9.767 -20.773 1.00 20.98 279 HIS B CA 1
ATOM 4481 C C . HIS B 1 313 ? -27.580 11.244 -20.371 1.00 20.47 279 HIS B C 1
ATOM 4482 O O . HIS B 1 313 ? -28.472 11.528 -19.612 1.00 19.35 279 HIS B O 1
ATOM 4489 N N . ARG B 1 314 ? -26.848 12.185 -20.922 1.00 21.93 280 ARG B N 1
ATOM 4490 C CA . ARG B 1 314 ? -27.012 13.586 -20.536 1.00 24.33 280 ARG B CA 1
ATOM 4491 C C . ARG B 1 314 ? -28.469 14.069 -20.432 1.00 26.00 280 ARG B C 1
ATOM 4492 O O . ARG B 1 314 ? -29.352 13.628 -21.191 1.00 28.99 280 ARG B O 1
ATOM 4500 N N . PRO B 1 315 ? -28.734 15.005 -19.521 1.00 25.68 281 PRO B N 1
ATOM 4501 C CA . PRO B 1 315 ? -30.060 15.598 -19.554 1.00 26.38 281 PRO B CA 1
ATOM 4502 C C . PRO B 1 315 ? -30.387 16.218 -20.914 1.00 29.60 281 PRO B C 1
ATOM 4503 O O . PRO B 1 315 ? -29.492 16.592 -21.692 1.00 28.38 281 PRO B O 1
ATOM 4507 N N . ARG B 1 316 ? -31.678 16.307 -21.189 1.00 34.01 282 ARG B N 1
ATOM 4508 C CA . ARG B 1 316 ? -32.135 16.655 -22.505 1.00 39.95 282 ARG B CA 1
ATOM 4509 C C . ARG B 1 316 ? -32.897 17.951 -22.515 1.00 39.61 282 ARG B C 1
ATOM 4510 O O . ARG B 1 316 ? -34.103 17.991 -22.501 1.00 44.96 282 ARG B O 1
ATOM 4518 N N . TYR B 1 317 ? -32.147 19.022 -22.516 1.00 38.90 283 TYR B N 1
ATOM 4519 C CA . TYR B 1 317 ? -32.700 20.338 -22.597 1.00 37.99 283 TYR B CA 1
ATOM 4520 C C . TYR B 1 317 ? -31.547 21.294 -22.874 1.00 40.66 283 TYR B C 1
ATOM 4521 O O . TYR B 1 317 ? -30.387 20.847 -22.927 1.00 40.92 283 TYR B O 1
ATOM 4530 N N . GLU C 1 38 ? -15.228 -60.857 -18.690 1.00 49.84 4 GLU C N 1
ATOM 4531 C CA . GLU C 1 38 ? -15.311 -60.405 -17.270 1.00 54.96 4 GLU C CA 1
ATOM 4532 C C . GLU C 1 38 ? -16.307 -59.259 -17.075 1.00 56.89 4 GLU C C 1
ATOM 4533 O O . GLU C 1 38 ? -17.067 -59.278 -16.096 1.00 59.52 4 GLU C O 1
ATOM 4539 N N . THR C 1 39 ? -16.287 -58.249 -17.965 1.00 52.10 5 THR C N 1
ATOM 4540 C CA . THR C 1 39 ? -17.331 -57.194 -17.949 1.00 45.13 5 THR C CA 1
ATOM 4541 C C . THR C 1 39 ? -18.685 -57.774 -18.375 1.00 37.46 5 THR C C 1
ATOM 4542 O O . THR C 1 39 ? -19.727 -57.322 -17.933 1.00 31.94 5 THR C O 1
ATOM 4546 N N . ASN C 1 40 ? -18.669 -58.833 -19.165 1.00 37.84 6 ASN C N 1
ATOM 4547 C CA . ASN C 1 40 ? -19.904 -59.602 -19.379 1.00 41.43 6 ASN C CA 1
ATOM 4548 C C . ASN C 1 40 ? -20.483 -60.167 -18.067 1.00 36.46 6 ASN C C 1
ATOM 4549 O O . ASN C 1 40 ? -21.688 -60.159 -17.907 1.00 34.70 6 ASN C O 1
ATOM 4554 N N . GLU C 1 41 ? -19.625 -60.642 -17.151 1.00 33.40 7 GLU C N 1
ATOM 4555 C CA . GLU C 1 41 ? -20.055 -61.087 -15.812 1.00 33.45 7 GLU C CA 1
ATOM 4556 C C . GLU C 1 41 ? -20.836 -59.977 -15.085 1.00 32.92 7 GLU C C 1
ATOM 4557 O O . GLU C 1 41 ? -21.901 -60.190 -14.488 1.00 33.79 7 GLU C O 1
ATOM 4563 N N . TYR C 1 42 ? -20.298 -58.776 -15.163 1.00 30.67 8 TYR C N 1
ATOM 4564 C CA . TYR C 1 42 ? -20.905 -57.626 -14.538 1.00 27.86 8 TYR C CA 1
ATOM 4565 C C . TYR C 1 42 ? -22.243 -57.311 -15.200 1.00 24.88 8 TYR C C 1
ATOM 4566 O O . TYR C 1 42 ? -23.214 -57.048 -14.555 1.00 23.59 8 TYR C O 1
ATOM 4575 N N . LEU C 1 43 ? -22.279 -57.362 -16.511 1.00 25.35 9 LEU C N 1
ATOM 4576 C CA . LEU C 1 43 ? -23.482 -57.044 -17.232 1.00 26.07 9 LEU C CA 1
ATOM 4577 C C . LEU C 1 43 ? -24.531 -58.106 -17.034 1.00 26.68 9 LEU C C 1
ATOM 4578 O O . LEU C 1 43 ? -25.715 -57.779 -16.900 1.00 26.14 9 LEU C O 1
ATOM 4583 N N . SER C 1 44 ? -24.068 -59.358 -16.957 1.00 26.76 10 SER C N 1
ATOM 4584 C CA . SER C 1 44 ? -24.907 -60.490 -16.666 1.00 28.45 10 SER C CA 1
ATOM 4585 C C . SER C 1 44 ? -25.570 -60.337 -15.310 1.00 26.50 10 SER C C 1
ATOM 4586 O O . SER C 1 44 ? -26.765 -60.550 -15.177 1.00 27.67 10 SER C O 1
ATOM 4589 N N . ARG C 1 45 ? -24.805 -59.979 -14.293 1.00 25.08 11 ARG C N 1
ATOM 4590 C CA . ARG C 1 45 ? -25.403 -59.737 -12.991 1.00 24.91 11 ARG C CA 1
ATOM 4591 C C . ARG C 1 45 ? -26.327 -58.557 -13.061 1.00 23.68 11 ARG C C 1
ATOM 4592 O O . ARG C 1 45 ? -27.436 -58.585 -12.523 1.00 23.12 11 ARG C O 1
ATOM 4600 N N . PHE C 1 46 ? -25.867 -57.515 -13.749 1.00 22.83 12 PHE C N 1
ATOM 4601 C CA . PHE C 1 46 ? -26.674 -56.337 -13.933 1.00 21.98 12 PHE C CA 1
ATOM 4602 C C . PHE C 1 46 ? -28.027 -56.691 -14.504 1.00 22.45 12 PHE C C 1
ATOM 4603 O O . PHE C 1 46 ? -29.020 -56.331 -13.894 1.00 22.96 12 PHE C O 1
ATOM 4611 N N . VAL C 1 47 ? -28.090 -57.425 -15.618 1.00 22.34 13 VAL C N 1
ATOM 4612 C CA . VAL C 1 47 ? -29.413 -57.749 -16.202 1.00 23.60 13 VAL C CA 1
ATOM 4613 C C . VAL C 1 47 ? -30.319 -58.669 -15.361 1.00 23.89 13 VAL C C 1
ATOM 4614 O O . VAL C 1 47 ? -31.514 -58.432 -15.330 1.00 24.89 13 VAL C O 1
ATOM 4618 N N . GLU C 1 48 ? -29.758 -59.680 -14.681 1.00 25.97 14 GLU C N 1
ATOM 4619 C CA . GLU C 1 48 ? -30.488 -60.509 -13.680 1.00 28.12 14 GLU C CA 1
ATOM 4620 C C . GLU C 1 48 ? -31.235 -59.613 -12.771 1.00 25.64 14 GLU C C 1
ATOM 4621 O O . GLU C 1 48 ? -32.438 -59.756 -12.602 1.00 27.64 14 GLU C O 1
ATOM 4627 N N . TYR C 1 49 ? -30.483 -58.726 -12.127 1.00 24.29 15 TYR C N 1
ATOM 4628 C CA . TYR C 1 49 ? -31.031 -57.783 -11.178 1.00 24.64 15 TYR C CA 1
ATOM 4629 C C . TYR C 1 49 ? -32.169 -57.034 -11.795 1.00 23.70 15 TYR C C 1
ATOM 4630 O O . TYR C 1 49 ? -33.226 -56.941 -11.214 1.00 22.89 15 TYR C O 1
ATOM 4647 N N . THR C 1 51 ? -33.965 -57.828 -14.547 1.00 26.73 17 THR C N 1
ATOM 4648 C CA . THR C 1 51 ? -35.045 -58.805 -14.758 1.00 27.20 17 THR C CA 1
ATOM 4649 C C . THR C 1 51 ? -35.904 -58.951 -13.467 1.00 28.58 17 THR C C 1
ATOM 4650 O O . THR C 1 51 ? -37.133 -58.889 -13.491 1.00 25.22 17 THR C O 1
ATOM 4654 N N . GLY C 1 52 ? -35.232 -59.098 -12.332 1.00 30.74 18 GLY C N 1
ATOM 4655 C CA . GLY C 1 52 ? -35.898 -59.130 -11.037 1.00 31.88 18 GLY C CA 1
ATOM 4656 C C . GLY C 1 52 ? -36.787 -57.949 -10.727 1.00 33.36 18 GLY C C 1
ATOM 4657 O O . GLY C 1 52 ? -37.870 -58.108 -10.169 1.00 34.03 18 GLY C O 1
ATOM 4658 N N . GLU C 1 53 ? -36.361 -56.753 -11.100 1.00 35.87 19 GLU C N 1
ATOM 4659 C CA . GLU C 1 53 ? -37.256 -55.574 -10.974 1.00 36.15 19 GLU C CA 1
ATOM 4660 C C . GLU C 1 53 ? -38.441 -55.535 -11.980 1.00 33.10 19 GLU C C 1
ATOM 4661 O O . GLU C 1 53 ? -39.279 -54.650 -11.901 1.00 30.66 19 GLU C O 1
ATOM 4667 N N . ARG C 1 54 ? -38.504 -56.470 -12.923 1.00 35.11 20 ARG C N 1
ATOM 4668 C CA . ARG C 1 54 ? -39.562 -56.517 -13.921 1.00 36.31 20 ARG C CA 1
ATOM 4669 C C . ARG C 1 54 ? -39.394 -55.397 -14.899 1.00 37.38 20 ARG C C 1
ATOM 4670 O O . ARG C 1 54 ? -40.390 -54.923 -15.442 1.00 42.17 20 ARG C O 1
ATOM 4678 N N . LYS C 1 55 ? -38.175 -54.934 -15.146 1.00 35.42 21 LYS C N 1
ATOM 4679 C CA . LYS C 1 55 ? -38.029 -53.860 -16.140 1.00 35.08 21 LYS C CA 1
ATOM 4680 C C . LYS C 1 55 ? -38.306 -54.464 -17.483 1.00 32.66 21 LYS C C 1
ATOM 4681 O O . LYS C 1 55 ? -38.142 -55.663 -17.636 1.00 35.25 21 LYS C O 1
ATOM 4687 N N . SER C 1 56 ? -38.733 -53.650 -18.439 1.00 31.21 22 SER C N 1
ATOM 4688 C CA . SER C 1 56 ? -38.997 -54.116 -19.806 1.00 33.55 22 SER C CA 1
ATOM 4689 C C . SER C 1 56 ? -37.700 -54.451 -20.539 1.00 35.86 22 SER C C 1
ATOM 4690 O O . SER C 1 56 ? -36.688 -53.798 -20.357 1.00 37.33 22 SER C O 1
ATOM 4693 N N . ARG C 1 57 ? -37.731 -55.453 -21.400 1.00 40.03 23 ARG C N 1
ATOM 4694 C CA . ARG C 1 57 ? -36.549 -55.784 -22.201 1.00 42.85 23 ARG C CA 1
ATOM 4695 C C . ARG C 1 57 ? -35.959 -54.563 -22.937 1.00 37.87 23 ARG C C 1
ATOM 4696 O O . ARG C 1 57 ? -34.769 -54.501 -23.210 1.00 33.13 23 ARG C O 1
ATOM 4704 N N . TYR C 1 58 ? -36.817 -53.600 -23.242 1.00 35.73 24 TYR C N 1
ATOM 4705 C CA . TYR C 1 58 ? -36.426 -52.402 -23.916 1.00 31.89 24 TYR C CA 1
ATOM 4706 C C . TYR C 1 58 ? -35.555 -51.559 -22.998 1.00 30.84 24 TYR C C 1
ATOM 4707 O O . TYR C 1 58 ? -34.517 -51.032 -23.440 1.00 25.80 24 TYR C O 1
ATOM 4716 N N . THR C 1 59 ? -35.999 -51.400 -21.744 1.00 28.00 25 THR C N 1
ATOM 4717 C CA . THR C 1 59 ? -35.248 -50.621 -20.780 1.00 26.71 25 THR C CA 1
ATOM 4718 C C . THR C 1 59 ? -33.930 -51.312 -20.504 1.00 26.20 25 THR C C 1
ATOM 4719 O O . THR C 1 59 ? -32.912 -50.662 -20.341 1.00 24.90 25 THR C O 1
ATOM 4723 N N . ILE C 1 60 ? -33.964 -52.634 -20.420 1.00 25.08 26 ILE C N 1
ATOM 4724 C CA . ILE C 1 60 ? -32.810 -53.409 -19.966 1.00 25.10 26 ILE C CA 1
ATOM 4725 C C . ILE C 1 60 ? -31.707 -53.293 -21.015 1.00 23.39 26 ILE C C 1
ATOM 4726 O O . ILE C 1 60 ? -30.583 -52.980 -20.699 1.00 22.23 26 ILE C O 1
ATOM 4731 N N . LYS C 1 61 ? -32.051 -53.533 -22.271 1.00 22.93 27 LYS C N 1
ATOM 4732 C CA . LYS C 1 61 ? -31.121 -53.325 -23.362 1.00 23.73 27 LYS C CA 1
ATOM 4733 C C . LYS C 1 61 ? -30.544 -51.917 -23.323 1.00 22.72 27 LYS C C 1
ATOM 4734 O O . LYS C 1 61 ? -29.348 -51.735 -23.575 1.00 19.53 27 LYS C O 1
ATOM 4740 N N . GLU C 1 62 ? -31.384 -50.913 -23.044 1.00 23.00 28 GLU C N 1
ATOM 4741 C CA . GLU C 1 62 ? -30.859 -49.550 -22.997 1.00 24.28 28 GLU C CA 1
ATOM 4742 C C . GLU C 1 62 ? -29.851 -49.373 -21.838 1.00 23.11 28 GLU C C 1
ATOM 4743 O O . GLU C 1 62 ? -28.744 -48.937 -22.057 1.00 23.64 28 GLU C O 1
ATOM 4749 N N . TYR C 1 63 ? -30.210 -49.794 -20.639 1.00 22.51 29 TYR C N 1
ATOM 4750 C CA . TYR C 1 63 ? -29.353 -49.597 -19.489 1.00 22.54 29 TYR C CA 1
ATOM 4751 C C . TYR C 1 63 ? -28.044 -50.418 -19.656 1.00 22.85 29 TYR C C 1
ATOM 4752 O O . TYR C 1 63 ? -26.966 -50.000 -19.259 1.00 19.96 29 TYR C O 1
ATOM 4761 N N . ARG C 1 64 ? -28.159 -51.583 -20.278 1.00 23.33 30 ARG C N 1
ATOM 4762 C CA . ARG C 1 64 ? -27.011 -52.445 -20.490 1.00 22.37 30 ARG C CA 1
ATOM 4763 C C . ARG C 1 64 ? -26.038 -51.770 -21.426 1.00 21.46 30 ARG C C 1
ATOM 4764 O O . ARG C 1 64 ? -24.796 -51.906 -21.283 1.00 17.96 30 ARG C O 1
ATOM 4772 N N . PHE C 1 65 ? -26.619 -51.036 -22.392 1.00 19.40 31 PHE C N 1
ATOM 4773 C CA . PHE C 1 65 ? -25.820 -50.386 -23.380 1.00 18.07 31 PHE C CA 1
ATOM 4774 C C . PHE C 1 65 ? -25.026 -49.282 -22.716 1.00 16.83 31 PHE C C 1
ATOM 4775 O O . PHE C 1 65 ? -23.855 -49.129 -22.976 1.00 15.46 31 PHE C O 1
ATOM 4783 N N . LEU C 1 66 ? -25.655 -48.545 -21.826 1.00 16.39 32 LEU C N 1
ATOM 4784 C CA . LEU C 1 66 ? -25.014 -47.386 -21.206 1.00 16.33 32 LEU C CA 1
ATOM 4785 C C . LEU C 1 66 ? -23.960 -47.825 -20.239 1.00 16.66 32 LEU C C 1
ATOM 4786 O O . LEU C 1 66 ? -22.780 -47.436 -20.329 1.00 16.54 32 LEU C O 1
ATOM 4791 N N . VAL C 1 67 ? -24.331 -48.723 -19.353 1.00 17.73 33 VAL C N 1
ATOM 4792 C CA . VAL C 1 67 ? -23.315 -49.323 -18.483 1.00 18.07 33 VAL C CA 1
ATOM 4793 C C . VAL C 1 67 ? -22.196 -50.026 -19.258 1.00 19.35 33 VAL C C 1
ATOM 4794 O O . VAL C 1 67 ? -21.034 -50.034 -18.819 1.00 20.47 33 VAL C O 1
ATOM 4798 N N . ASP C 1 68 ? -22.499 -50.564 -20.435 1.00 22.64 34 ASP C N 1
ATOM 4799 C CA . ASP C 1 68 ? -21.430 -51.231 -21.189 1.00 23.83 34 ASP C CA 1
ATOM 4800 C C . ASP C 1 68 ? -20.439 -50.174 -21.548 1.00 22.27 34 ASP C C 1
ATOM 4801 O O . ASP C 1 68 ? -19.265 -50.330 -21.373 1.00 22.80 34 ASP C O 1
ATOM 4806 N N . GLN C 1 69 ? -20.937 -49.056 -22.008 1.00 21.89 35 GLN C N 1
ATOM 4807 C CA . GLN C 1 69 ? -20.062 -47.939 -22.332 1.00 20.90 35 GLN C CA 1
ATOM 4808 C C . GLN C 1 69 ? -19.293 -47.357 -21.117 1.00 19.12 35 GLN C C 1
ATOM 4809 O O . GLN C 1 69 ? -18.122 -47.033 -21.195 1.00 17.39 35 GLN C O 1
ATOM 4815 N N . PHE C 1 70 ? -19.963 -47.250 -19.994 1.00 19.72 36 PHE C N 1
ATOM 4816 C CA . PHE C 1 70 ? -19.309 -46.846 -18.769 1.00 19.87 36 PHE C CA 1
ATOM 4817 C C . PHE C 1 70 ? -18.132 -47.777 -18.562 1.00 21.60 36 PHE C C 1
ATOM 4818 O O . PHE C 1 70 ? -17.000 -47.305 -18.451 1.00 20.38 36 PHE C O 1
ATOM 4826 N N . LEU C 1 71 ? -18.364 -49.089 -18.568 1.00 22.89 37 LEU C N 1
ATOM 4827 C CA . LEU C 1 71 ? -17.253 -49.999 -18.222 1.00 23.89 37 LEU C CA 1
ATOM 4828 C C . LEU C 1 71 ? -16.161 -49.906 -19.225 1.00 24.53 37 LEU C C 1
ATOM 4829 O O . LEU C 1 71 ? -15.013 -50.009 -18.851 1.00 26.53 37 LEU C O 1
ATOM 4834 N N . SER C 1 72 ? -16.501 -49.743 -20.501 1.00 25.26 38 SER C N 1
ATOM 4835 C CA . SER C 1 72 ? -15.467 -49.569 -21.512 1.00 25.80 38 SER C CA 1
ATOM 4836 C C . SER C 1 72 ? -14.609 -48.359 -21.263 1.00 23.96 38 SER C C 1
ATOM 4837 O O . SER C 1 72 ? -13.384 -48.441 -21.376 1.00 23.56 38 SER C O 1
ATOM 4840 N N . PHE C 1 73 ? -15.263 -47.226 -21.023 1.00 22.11 39 PHE C N 1
ATOM 4841 C CA . PHE C 1 73 ? -14.528 -46.015 -20.790 1.00 21.62 39 PHE C CA 1
ATOM 4842 C C . PHE C 1 73 ? -13.656 -46.122 -19.537 1.00 22.84 39 PHE C C 1
ATOM 4843 O O . PHE C 1 73 ? -12.549 -45.641 -19.491 1.00 24.09 39 PHE C O 1
ATOM 4859 N N . ASN C 1 75 ? -12.541 -48.958 -17.856 1.00 29.53 41 ASN C N 1
ATOM 4860 C CA . ASN C 1 75 ? -11.518 -49.946 -18.015 1.00 27.71 41 ASN C CA 1
ATOM 4861 C C . ASN C 1 75 ? -10.840 -50.291 -16.697 1.00 27.59 41 ASN C C 1
ATOM 4862 O O . ASN C 1 75 ? -9.682 -50.586 -16.685 1.00 29.50 41 ASN C O 1
ATOM 4867 N N . LYS C 1 76 ? -11.565 -50.203 -15.584 1.00 29.77 42 LYS C N 1
ATOM 4868 C CA . LYS C 1 76 ? -11.112 -50.624 -14.246 1.00 28.21 42 LYS C CA 1
ATOM 4869 C C . LYS C 1 76 ? -12.223 -51.480 -13.703 1.00 30.72 42 LYS C C 1
ATOM 4870 O O . LYS C 1 76 ? -13.262 -51.648 -14.354 1.00 31.44 42 LYS C O 1
ATOM 4876 N N . LYS C 1 77 ? -12.043 -52.026 -12.511 1.00 33.18 43 LYS C N 1
ATOM 4877 C CA . LYS C 1 77 ? -13.130 -52.766 -11.880 1.00 34.52 43 LYS C CA 1
ATOM 4878 C C . LYS C 1 77 ? -14.065 -51.724 -11.245 1.00 31.95 43 LYS C C 1
ATOM 4879 O O . LYS C 1 77 ? -13.598 -50.679 -10.781 1.00 33.08 43 LYS C O 1
ATOM 4885 N N . PRO C 1 78 ? -15.366 -51.991 -11.194 1.00 27.60 44 PRO C N 1
ATOM 4886 C CA . PRO C 1 78 ? -16.316 -51.037 -10.628 1.00 27.72 44 PRO C CA 1
ATOM 4887 C C . PRO C 1 78 ? -15.973 -50.496 -9.252 1.00 27.43 44 PRO C C 1
ATOM 4888 O O . PRO C 1 78 ? -16.109 -49.311 -9.030 1.00 28.61 44 PRO C O 1
ATOM 4892 N N . ASP C 1 79 ? -15.531 -51.354 -8.345 1.00 29.32 45 ASP C N 1
ATOM 4893 C CA . ASP C 1 79 ? -15.220 -50.968 -6.952 1.00 30.01 45 ASP C CA 1
ATOM 4894 C C . ASP C 1 79 ? -13.899 -50.205 -6.797 1.00 28.39 45 ASP C C 1
ATOM 4895 O O . ASP C 1 79 ? -13.517 -49.902 -5.681 1.00 27.01 45 ASP C O 1
ATOM 4900 N N . GLU C 1 80 ? -13.204 -49.917 -7.902 1.00 26.69 46 GLU C N 1
ATOM 4901 C CA . GLU C 1 80 ? -11.993 -49.116 -7.888 1.00 27.38 46 GLU C CA 1
ATOM 4902 C C . GLU C 1 80 ? -12.158 -47.724 -8.436 1.00 26.30 46 GLU C C 1
ATOM 4903 O O . GLU C 1 80 ? -11.191 -47.024 -8.594 1.00 24.95 46 GLU C O 1
ATOM 4909 N N . ILE C 1 81 ? -13.375 -47.322 -8.768 1.00 28.34 47 ILE C N 1
ATOM 4910 C CA . ILE C 1 81 ? -13.565 -46.112 -9.551 1.00 26.55 47 ILE C CA 1
ATOM 4911 C C . ILE C 1 81 ? -13.544 -45.006 -8.553 1.00 24.23 47 ILE C C 1
ATOM 4912 O O . ILE C 1 81 ? -14.291 -45.061 -7.602 1.00 24.13 47 ILE C O 1
ATOM 4917 N N . THR C 1 82 ? -12.698 -44.002 -8.790 1.00 24.10 48 THR C N 1
ATOM 4918 C CA . THR C 1 82 ? -12.473 -42.856 -7.853 1.00 23.73 48 THR C CA 1
ATOM 4919 C C . THR C 1 82 ? -13.336 -41.632 -8.155 1.00 23.32 48 THR C C 1
ATOM 4920 O O . THR C 1 82 ? -14.013 -41.596 -9.176 1.00 24.97 48 THR C O 1
ATOM 4924 N N . PRO C 1 83 ? -13.308 -40.601 -7.291 1.00 21.23 49 PRO C N 1
ATOM 4925 C CA . PRO C 1 83 ? -14.101 -39.446 -7.691 1.00 20.93 49 PRO C CA 1
ATOM 4926 C C . PRO C 1 83 ? -13.669 -38.822 -9.024 1.00 21.91 49 PRO C C 1
ATOM 4927 O O . PRO C 1 83 ? -14.563 -38.397 -9.773 1.00 25.58 49 PRO C O 1
ATOM 4939 N N . ASP C 1 85 ? -12.205 -40.463 -11.783 1.00 26.03 51 ASP C N 1
ATOM 4940 C CA . ASP C 1 85 ? -12.732 -41.328 -12.860 1.00 25.16 51 ASP C CA 1
ATOM 4941 C C . ASP C 1 85 ? -14.109 -40.845 -13.292 1.00 24.24 51 ASP C C 1
ATOM 4942 O O . ASP C 1 85 ? -14.366 -40.694 -14.487 1.00 23.64 51 ASP C O 1
ATOM 4947 N N . ILE C 1 86 ? -14.968 -40.589 -12.306 1.00 21.88 52 ILE C N 1
ATOM 4948 C CA . ILE C 1 86 ? -16.342 -40.197 -12.558 1.00 22.18 52 ILE C CA 1
ATOM 4949 C C . ILE C 1 86 ? -16.412 -38.806 -13.274 1.00 23.21 52 ILE C C 1
ATOM 4950 O O . ILE C 1 86 ? -17.190 -38.606 -14.228 1.00 23.79 52 ILE C O 1
ATOM 4955 N N . GLU C 1 87 ? -15.591 -37.852 -12.832 1.00 21.97 53 GLU C N 1
ATOM 4956 C CA . GLU C 1 87 ? -15.533 -36.561 -13.504 1.00 20.94 53 GLU C CA 1
ATOM 4957 C C . GLU C 1 87 ? -15.018 -36.734 -14.902 1.00 19.65 53 GLU C C 1
ATOM 4958 O O . GLU C 1 87 ? -15.404 -35.981 -15.796 1.00 18.63 53 GLU C O 1
ATOM 4964 N N . ARG C 1 88 ? -14.125 -37.698 -15.097 1.00 18.83 54 ARG C N 1
ATOM 4965 C CA . ARG C 1 88 ? -13.694 -38.025 -16.460 1.00 19.56 54 ARG C CA 1
ATOM 4966 C C . ARG C 1 88 ? -14.852 -38.612 -17.277 1.00 18.95 54 ARG C C 1
ATOM 4967 O O . ARG C 1 88 ? -15.049 -38.282 -18.436 1.00 19.16 54 ARG C O 1
ATOM 4975 N N . TYR C 1 89 ? -15.620 -39.481 -16.662 1.00 17.99 55 TYR C N 1
ATOM 4976 C CA . TYR C 1 89 ? -16.734 -40.080 -17.355 1.00 17.83 55 TYR C CA 1
ATOM 4977 C C . TYR C 1 89 ? -17.761 -38.991 -17.740 1.00 17.79 55 TYR C C 1
ATOM 4978 O O . TYR C 1 89 ? -18.231 -38.909 -18.873 1.00 17.52 55 TYR C O 1
ATOM 4987 N N . LYS C 1 90 ? -18.094 -38.142 -16.799 1.00 18.02 56 LYS C N 1
ATOM 4988 C CA . LYS C 1 90 ? -19.065 -37.096 -17.077 1.00 18.82 56 LYS C CA 1
ATOM 4989 C C . LYS C 1 90 ? -18.654 -36.228 -18.265 1.00 17.68 56 LYS C C 1
ATOM 4990 O O . LYS C 1 90 ? -19.461 -35.859 -19.091 1.00 18.35 56 LYS C O 1
ATOM 4996 N N . ASN C 1 91 ? -17.386 -35.904 -18.322 1.00 17.61 57 ASN C N 1
ATOM 4997 C CA . ASN C 1 91 ? -16.794 -35.184 -19.444 1.00 18.12 57 ASN C CA 1
ATOM 4998 C C . ASN C 1 91 ? -16.906 -35.991 -20.755 1.00 19.05 57 ASN C C 1
ATOM 4999 O O . ASN C 1 91 ? -17.210 -35.426 -21.825 1.00 19.64 57 ASN C O 1
ATOM 5004 N N . PHE C 1 92 ? -16.687 -37.300 -20.657 1.00 18.44 58 PHE C N 1
ATOM 5005 C CA . PHE C 1 92 ? -16.909 -38.199 -21.776 1.00 18.98 58 PHE C CA 1
ATOM 5006 C C . PHE C 1 92 ? -18.367 -38.035 -22.245 1.00 18.35 58 PHE C C 1
ATOM 5007 O O . PHE C 1 92 ? -18.623 -37.828 -23.413 1.00 16.96 58 PHE C O 1
ATOM 5015 N N . LEU C 1 93 ? -19.314 -38.041 -21.324 1.00 18.17 59 LEU C N 1
ATOM 5016 C CA . LEU C 1 93 ? -20.696 -37.956 -21.733 1.00 18.77 59 LEU C CA 1
ATOM 5017 C C . LEU C 1 93 ? -21.015 -36.604 -22.348 1.00 19.23 59 LEU C C 1
ATOM 5018 O O . LEU C 1 93 ? -21.604 -36.515 -23.429 1.00 17.65 59 LEU C O 1
ATOM 5023 N N . ALA C 1 94 ? -20.608 -35.552 -21.644 1.00 19.77 60 ALA C N 1
ATOM 5024 C CA . ALA C 1 94 ? -20.958 -34.202 -22.045 1.00 19.85 60 ALA C CA 1
ATOM 5025 C C . ALA C 1 94 ? -20.131 -33.645 -23.210 1.00 19.30 60 ALA C C 1
ATOM 5026 O O . ALA C 1 94 ? -20.650 -32.940 -24.018 1.00 18.75 60 ALA C O 1
ATOM 5028 N N . VAL C 1 95 ? -18.863 -33.978 -23.324 1.00 20.93 61 VAL C N 1
ATOM 5029 C CA . VAL C 1 95 ? -18.051 -33.363 -24.345 1.00 22.61 61 VAL C CA 1
ATOM 5030 C C . VAL C 1 95 ? -17.771 -34.297 -25.518 1.00 25.97 61 VAL C C 1
ATOM 5031 O O . VAL C 1 95 ? -17.914 -33.904 -26.676 1.00 31.14 61 VAL C O 1
ATOM 5035 N N . LYS C 1 96 ? -17.353 -35.520 -25.261 1.00 29.38 62 LYS C N 1
ATOM 5036 C CA . LYS C 1 96 ? -17.031 -36.400 -26.361 1.00 30.50 62 LYS C CA 1
ATOM 5037 C C . LYS C 1 96 ? -18.257 -36.934 -27.015 1.00 28.91 62 LYS C C 1
ATOM 5038 O O . LYS C 1 96 ? -18.363 -36.878 -28.224 1.00 33.90 62 LYS C O 1
ATOM 5044 N N . LYS C 1 97 ? -19.175 -37.482 -26.244 1.00 26.56 63 LYS C N 1
ATOM 5045 C CA . LYS C 1 97 ? -20.407 -37.997 -26.802 1.00 27.16 63 LYS C CA 1
ATOM 5046 C C . LYS C 1 97 ? -21.364 -36.843 -27.143 1.00 26.86 63 LYS C C 1
ATOM 5047 O O . LYS C 1 97 ? -22.214 -36.989 -28.018 1.00 25.97 63 LYS C O 1
ATOM 5053 N N . ARG C 1 98 ? -21.212 -35.705 -26.446 1.00 25.53 64 ARG C N 1
ATOM 5054 C CA . ARG C 1 98 ? -22.048 -34.527 -26.607 1.00 25.17 64 ARG C CA 1
ATOM 5055 C C . ARG C 1 98 ? -23.515 -34.869 -26.300 1.00 22.76 64 ARG C C 1
ATOM 5056 O O . ARG C 1 98 ? -24.449 -34.449 -26.983 1.00 21.87 64 ARG C O 1
ATOM 5064 N N . TYR C 1 99 ? -23.705 -35.643 -25.260 1.00 20.46 65 TYR C N 1
ATOM 5065 C CA . TYR C 1 99 ? -25.037 -36.040 -24.867 1.00 20.97 65 TYR C CA 1
ATOM 5066 C C . TYR C 1 99 ? -25.818 -34.802 -24.445 1.00 21.43 65 TYR C C 1
ATOM 5067 O O . TYR C 1 99 ? -25.252 -33.821 -24.011 1.00 22.37 65 TYR C O 1
ATOM 5076 N N . SER C 1 100 ? -27.130 -34.866 -24.552 1.00 21.34 66 SER C N 1
ATOM 5077 C CA . SER C 1 100 ? -27.960 -33.859 -23.940 1.00 21.11 66 SER C CA 1
ATOM 5078 C C . SER C 1 100 ? -28.032 -34.159 -22.469 1.00 21.98 66 SER C C 1
ATOM 5079 O O . SER C 1 100 ? -27.622 -35.233 -21.985 1.00 21.25 66 SER C O 1
ATOM 5082 N N . LYS C 1 101 ? -28.557 -33.197 -21.745 1.00 22.63 67 LYS C N 1
ATOM 5083 C CA . LYS C 1 101 ? -28.640 -33.353 -20.337 1.00 23.36 67 LYS C CA 1
ATOM 5084 C C . LYS C 1 101 ? -29.510 -34.561 -20.050 1.00 23.04 67 LYS C C 1
ATOM 5085 O O . LYS C 1 101 ? -29.168 -35.388 -19.214 1.00 22.46 67 LYS C O 1
ATOM 5091 N N . THR C 1 102 ? -30.614 -34.686 -20.774 1.00 22.22 68 THR C N 1
ATOM 5092 C CA . THR C 1 102 ? -31.498 -35.835 -20.597 1.00 20.70 68 THR C CA 1
ATOM 5093 C C . THR C 1 102 ? -30.744 -37.184 -20.763 1.00 20.83 68 THR C C 1
ATOM 5094 O O . THR C 1 102 ? -30.954 -38.143 -19.984 1.00 18.89 68 THR C O 1
ATOM 5098 N N . SER C 1 103 ? -29.871 -37.246 -21.769 1.00 20.56 69 SER C N 1
ATOM 5099 C CA . SER C 1 103 ? -29.075 -38.449 -22.039 1.00 21.14 69 SER C CA 1
ATOM 5100 C C . SER C 1 103 ? -28.002 -38.708 -20.927 1.00 22.54 69 SER C C 1
ATOM 5101 O O . SER C 1 103 ? -27.659 -39.857 -20.614 1.00 22.76 69 SER C O 1
ATOM 5104 N N . GLN C 1 104 ? -27.471 -37.632 -20.362 1.00 22.48 70 GLN C N 1
ATOM 5105 C CA . GLN C 1 104 ? -26.508 -37.739 -19.286 1.00 21.88 70 GLN C CA 1
ATOM 5106 C C . GLN C 1 104 ? -27.167 -38.306 -18.075 1.00 21.67 70 GLN C C 1
ATOM 5107 O O . GLN C 1 104 ? -26.629 -39.246 -17.488 1.00 20.53 70 GLN C O 1
ATOM 5113 N N . TYR C 1 105 ? -28.353 -37.789 -17.741 1.00 23.13 71 TYR C N 1
ATOM 5114 C CA . TYR C 1 105 ? -29.059 -38.196 -16.507 1.00 24.53 71 TYR C CA 1
ATOM 5115 C C . TYR C 1 105 ? -29.423 -39.635 -16.596 1.00 22.74 71 TYR C C 1
ATOM 5116 O O . TYR C 1 105 ? -29.225 -40.360 -15.648 1.00 22.62 71 TYR C O 1
ATOM 5125 N N . LEU C 1 106 ? -29.923 -40.047 -17.744 1.00 22.38 72 LEU C N 1
ATOM 5126 C CA . LEU C 1 106 ? -30.222 -41.449 -17.991 1.00 22.52 72 LEU C CA 1
ATOM 5127 C C . LEU C 1 106 ? -29.017 -42.365 -17.770 1.00 22.89 72 LEU C C 1
ATOM 5128 O O . LEU C 1 106 ? -29.117 -43.350 -17.027 1.00 26.08 72 LEU C O 1
ATOM 5133 N N . ALA C 1 107 ? -27.885 -42.052 -18.391 1.00 21.73 73 ALA C N 1
ATOM 5134 C CA . ALA C 1 107 ? -26.674 -42.851 -18.236 1.00 20.02 73 ALA C CA 1
ATOM 5135 C C . ALA C 1 107 ? -26.311 -42.928 -16.791 1.00 20.64 73 ALA C C 1
ATOM 5136 O O . ALA C 1 107 ? -26.016 -43.970 -16.253 1.00 21.46 73 ALA C O 1
ATOM 5138 N N . ILE C 1 108 ? -26.376 -41.806 -16.129 1.00 22.48 74 ILE C N 1
ATOM 5139 C CA . ILE C 1 108 ? -26.015 -41.741 -14.705 1.00 22.42 74 ILE C CA 1
ATOM 5140 C C . ILE C 1 108 ? -26.937 -42.595 -13.870 1.00 21.53 74 ILE C C 1
ATOM 5141 O O . ILE C 1 108 ? -26.499 -43.320 -12.996 1.00 23.29 74 ILE C O 1
ATOM 5146 N N . LYS C 1 109 ? -28.210 -42.535 -14.197 1.00 21.47 75 LYS C N 1
ATOM 5147 C CA . LYS C 1 109 ? -29.240 -43.332 -13.558 1.00 20.19 75 LYS C CA 1
ATOM 5148 C C . LYS C 1 109 ? -28.975 -44.838 -13.718 1.00 19.03 75 LYS C C 1
ATOM 5149 O O . LYS C 1 109 ? -29.141 -45.606 -12.767 1.00 17.42 75 LYS C O 1
ATOM 5155 N N . ALA C 1 110 ? -28.508 -45.235 -14.901 1.00 18.14 76 ALA C N 1
ATOM 5156 C CA . ALA C 1 110 ? -28.202 -46.634 -15.171 1.00 18.27 76 ALA C CA 1
ATOM 5157 C C . ALA C 1 110 ? -26.963 -47.097 -14.437 1.00 18.55 76 ALA C C 1
ATOM 5158 O O . ALA C 1 110 ? -26.919 -48.206 -13.907 1.00 17.94 76 ALA C O 1
ATOM 5160 N N . VAL C 1 111 ? -25.941 -46.247 -14.418 1.00 18.42 77 VAL C N 1
ATOM 5161 C CA . VAL C 1 111 ? -24.740 -46.565 -13.698 1.00 17.75 77 VAL C CA 1
ATOM 5162 C C . VAL C 1 111 ? -25.039 -46.687 -12.215 1.00 18.34 77 VAL C C 1
ATOM 5163 O O . VAL C 1 111 ? -24.498 -47.541 -11.560 1.00 17.47 77 VAL C O 1
ATOM 5167 N N . LYS C 1 112 ? -25.910 -45.853 -11.668 1.00 20.40 78 LYS C N 1
ATOM 5168 C CA . LYS C 1 112 ? -26.198 -45.993 -10.233 1.00 21.44 78 LYS C CA 1
ATOM 5169 C C . LYS C 1 112 ? -26.843 -47.350 -9.915 1.00 20.19 78 LYS C C 1
ATOM 5170 O O . LYS C 1 112 ? -26.392 -48.045 -9.013 1.00 21.16 78 LYS C O 1
ATOM 5176 N N . LEU C 1 113 ? -27.897 -47.686 -10.658 1.00 18.65 79 LEU C N 1
ATOM 5177 C CA . LEU C 1 113 ? -28.620 -48.957 -10.571 1.00 18.88 79 LEU C CA 1
ATOM 5178 C C . LEU C 1 113 ? -27.628 -50.130 -10.690 1.00 17.99 79 LEU C C 1
ATOM 5179 O O . LEU C 1 113 ? -27.664 -51.118 -9.959 1.00 16.14 79 LEU C O 1
ATOM 5184 N N . PHE C 1 114 ? -26.676 -49.947 -11.579 1.00 18.03 80 PHE C N 1
ATOM 5185 C CA . PHE C 1 114 ? -25.622 -50.883 -11.729 1.00 18.40 80 PHE C CA 1
ATOM 5186 C C . PHE C 1 114 ? -24.877 -51.095 -10.409 1.00 18.86 80 PHE C C 1
ATOM 5187 O O . PHE C 1 114 ? -24.613 -52.243 -10.019 1.00 18.59 80 PHE C O 1
ATOM 5195 N N . TYR C 1 115 ? -24.552 -50.026 -9.695 1.00 18.39 81 TYR C N 1
ATOM 5196 C CA . TYR C 1 115 ? -23.788 -50.210 -8.459 1.00 19.16 81 TYR C CA 1
ATOM 5197 C C . TYR C 1 115 ? -24.666 -50.871 -7.413 1.00 19.75 81 TYR C C 1
ATOM 5198 O O . TYR C 1 115 ? -24.203 -51.706 -6.610 1.00 18.05 81 TYR C O 1
ATOM 5207 N N . LYS C 1 116 ? -25.933 -50.480 -7.420 1.00 20.39 82 LYS C N 1
ATOM 5208 C CA . LYS C 1 116 ? -26.876 -51.107 -6.537 1.00 22.67 82 LYS C CA 1
ATOM 5209 C C . LYS C 1 116 ? -26.986 -52.623 -6.866 1.00 23.54 82 LYS C C 1
ATOM 5210 O O . LYS C 1 116 ? -27.039 -53.452 -5.956 1.00 21.78 82 LYS C O 1
ATOM 5216 N N . ALA C 1 117 ? -26.998 -52.964 -8.163 1.00 24.38 83 ALA C N 1
ATOM 5217 C CA . ALA C 1 117 ? -27.204 -54.355 -8.601 1.00 25.14 83 ALA C CA 1
ATOM 5218 C C . ALA C 1 117 ? -26.055 -55.185 -8.139 1.00 24.01 83 ALA C C 1
ATOM 5219 O O . ALA C 1 117 ? -26.195 -56.363 -7.930 1.00 24.43 83 ALA C O 1
ATOM 5221 N N . LEU C 1 118 ? -24.904 -54.553 -7.989 1.00 24.35 84 LEU C N 1
ATOM 5222 C CA . LEU C 1 118 ? -23.701 -55.240 -7.538 1.00 23.51 84 LEU C CA 1
ATOM 5223 C C . LEU C 1 118 ? -23.421 -55.055 -6.049 1.00 22.21 84 LEU C C 1
ATOM 5224 O O . LEU C 1 118 ? -22.367 -55.465 -5.590 1.00 23.64 84 LEU C O 1
ATOM 5229 N N . ASP C 1 119 ? -24.341 -54.440 -5.305 1.00 20.09 85 ASP C N 1
ATOM 5230 C CA . ASP C 1 119 ? -24.130 -54.174 -3.908 1.00 19.61 85 ASP C CA 1
ATOM 5231 C C . ASP C 1 119 ? -22.767 -53.468 -3.656 1.00 20.67 85 ASP C C 1
ATOM 5232 O O . ASP C 1 119 ? -22.105 -53.759 -2.697 1.00 20.66 85 ASP C O 1
ATOM 5237 N N . LEU C 1 120 ? -22.338 -52.556 -4.524 1.00 21.60 86 LEU C N 1
ATOM 5238 C CA . LEU C 1 120 ? -21.107 -51.769 -4.290 1.00 22.99 86 LEU C CA 1
ATOM 5239 C C . LEU C 1 120 ? -21.485 -50.322 -3.953 1.00 25.60 86 LEU C C 1
ATOM 5240 O O . LEU C 1 120 ? -22.522 -49.841 -4.455 1.00 25.18 86 LEU C O 1
ATOM 5245 N N . ARG C 1 121 ? -20.703 -49.668 -3.072 1.00 29.08 87 ARG C N 1
ATOM 5246 C CA . ARG C 1 121 ? -20.983 -48.272 -2.633 1.00 34.49 87 ARG C CA 1
ATOM 5247 C C . ARG C 1 121 ? -21.033 -47.455 -3.902 1.00 29.46 87 ARG C C 1
ATOM 5248 O O . ARG C 1 121 ? -20.110 -47.504 -4.702 1.00 26.46 87 ARG C O 1
ATOM 5256 N N . VAL C 1 122 ? -22.130 -46.765 -4.136 1.00 26.61 88 VAL C N 1
ATOM 5257 C CA . VAL C 1 122 ? -22.208 -46.006 -5.347 1.00 30.02 88 VAL C CA 1
ATOM 5258 C C . VAL C 1 122 ? -21.318 -44.757 -5.235 1.00 31.62 88 VAL C C 1
ATOM 5259 O O . VAL C 1 122 ? -21.570 -43.910 -4.396 1.00 35.21 88 VAL C O 1
ATOM 5263 N N . PRO C 1 123 ? -20.296 -44.609 -6.095 1.00 31.82 89 PRO C N 1
ATOM 5264 C CA . PRO C 1 123 ? -19.475 -43.357 -6.110 1.00 30.48 89 PRO C CA 1
ATOM 5265 C C . PRO C 1 123 ? -20.239 -42.027 -5.907 1.00 30.39 89 PRO C C 1
ATOM 5266 O O . PRO C 1 123 ? -21.160 -41.688 -6.662 1.00 28.31 89 PRO C O 1
ATOM 5270 N N . ILE C 1 124 ? -19.797 -41.281 -4.901 1.00 32.15 90 ILE C N 1
ATOM 5271 C CA . ILE C 1 124 ? -20.470 -40.075 -4.398 1.00 34.29 90 ILE C CA 1
ATOM 5272 C C . ILE C 1 124 ? -20.605 -38.927 -5.417 1.00 33.17 90 ILE C C 1
ATOM 5273 O O . ILE C 1 124 ? -21.558 -38.139 -5.324 1.00 29.41 90 ILE C O 1
ATOM 5278 N N . ASN C 1 125 ? -19.669 -38.860 -6.377 1.00 32.28 91 ASN C N 1
ATOM 5279 C CA . ASN C 1 125 ? -19.700 -37.894 -7.477 1.00 32.46 91 ASN C CA 1
ATOM 5280 C C . ASN C 1 125 ? -20.774 -38.141 -8.571 1.00 34.52 91 ASN C C 1
ATOM 5281 O O . ASN C 1 125 ? -20.856 -37.382 -9.555 1.00 35.43 91 ASN C O 1
ATOM 5286 N N . LEU C 1 126 ? -21.568 -39.198 -8.453 1.00 34.49 92 LEU C N 1
ATOM 5287 C CA . LEU C 1 126 ? -22.640 -39.425 -9.427 1.00 34.32 92 LEU C CA 1
ATOM 5288 C C . LEU C 1 126 ? -23.870 -38.694 -8.974 1.00 35.11 92 LEU C C 1
ATOM 5289 O O . LEU C 1 126 ? -24.706 -38.335 -9.762 1.00 34.65 92 LEU C O 1
ATOM 5294 N N . THR C 1 127 ? -23.977 -38.499 -7.675 1.00 42.79 93 THR C N 1
ATOM 5295 C CA . THR C 1 127 ? -25.019 -37.674 -7.066 1.00 50.07 93 THR C CA 1
ATOM 5296 C C . THR C 1 127 ? -24.418 -36.360 -6.549 1.00 53.83 93 THR C C 1
ATOM 5297 O O . THR C 1 127 ? -24.249 -36.203 -5.332 1.00 55.79 93 THR C O 1
ATOM 5301 N N . PRO C 1 128 ? -24.095 -35.409 -7.459 1.00 58.35 94 PRO C N 1
ATOM 5302 C CA . PRO C 1 128 ? -23.700 -34.073 -6.977 1.00 62.76 94 PRO C CA 1
ATOM 5303 C C . PRO C 1 128 ? -24.909 -33.301 -6.436 1.00 64.05 94 PRO C C 1
ATOM 5304 O O . PRO C 1 128 ? -26.057 -33.615 -6.788 1.00 62.07 94 PRO C O 1
ATOM 5308 N N . PRO C 1 129 ? -24.661 -32.267 -5.622 1.00 70.01 95 PRO C N 1
ATOM 5309 C CA . PRO C 1 129 ? -25.805 -31.533 -5.068 1.00 72.84 95 PRO C CA 1
ATOM 5310 C C . PRO C 1 129 ? -26.488 -30.678 -6.159 1.00 73.72 95 PRO C C 1
ATOM 5311 O O . PRO C 1 129 ? -25.898 -30.459 -7.220 1.00 75.13 95 PRO C O 1
ATOM 5315 N N . LYS C 1 130 ? -27.712 -30.215 -5.911 1.00 72.68 96 LYS C N 1
ATOM 5316 C CA . LYS C 1 130 ? -28.461 -29.452 -6.921 1.00 74.89 96 LYS C CA 1
ATOM 5317 C C . LYS C 1 130 ? -27.930 -28.017 -7.126 1.00 74.64 96 LYS C C 1
ATOM 5318 O O . LYS C 1 130 ? -26.992 -27.585 -6.446 1.00 66.26 96 LYS C O 1
ATOM 5324 N N . ARG C 1 131 ? -28.517 -27.308 -8.097 1.00 77.24 97 ARG C N 1
ATOM 5325 C CA . ARG C 1 131 ? -28.208 -25.897 -8.351 1.00 73.89 97 ARG C CA 1
ATOM 5326 C C . ARG C 1 131 ? -28.733 -24.993 -7.236 1.00 78.36 97 ARG C C 1
ATOM 5327 O O . ARG C 1 131 ? -29.740 -25.344 -6.594 1.00 81.99 97 ARG C O 1
ATOM 5335 N N . PRO C 1 132 ? -28.065 -23.826 -7.002 1.00 77.01 98 PRO C N 1
ATOM 5336 C CA . PRO C 1 132 ? -28.734 -22.830 -6.177 1.00 76.89 98 PRO C CA 1
ATOM 5337 C C . PRO C 1 132 ? -30.138 -22.497 -6.711 1.00 80.08 98 PRO C C 1
ATOM 5338 O O . PRO C 1 132 ? -30.263 -21.930 -7.809 1.00 81.07 98 PRO C O 1
ATOM 5342 N N . SER C 1 133 ? -31.158 -22.921 -5.947 1.00 79.26 99 SER C N 1
ATOM 5343 C CA . SER C 1 133 ? -32.571 -22.592 -6.183 1.00 82.44 99 SER C CA 1
ATOM 5344 C C . SER C 1 133 ? -33.378 -22.611 -4.865 1.00 83.85 99 SER C C 1
ATOM 5345 O O . SER C 1 133 ? -34.316 -23.396 -4.697 1.00 84.89 99 SER C O 1
ATOM 5348 N N . HIS C 1 134 ? -32.988 -21.743 -3.938 1.00 80.76 100 HIS C N 1
ATOM 5349 C CA . HIS C 1 134 ? -33.712 -21.533 -2.693 1.00 78.14 100 HIS C CA 1
ATOM 5350 C C . HIS C 1 134 ? -34.684 -20.365 -2.879 1.00 68.88 100 HIS C C 1
ATOM 5351 O O . HIS C 1 134 ? -35.526 -20.105 -2.015 1.00 65.44 100 HIS C O 1
ATOM 5366 N N . PRO C 1 136 ? -37.574 -17.726 -4.377 1.00 54.88 102 PRO C N 1
ATOM 5367 C CA . PRO C 1 136 ? -38.899 -17.694 -5.021 1.00 52.11 102 PRO C CA 1
ATOM 5368 C C . PRO C 1 136 ? -38.947 -17.901 -6.550 1.00 44.09 102 PRO C C 1
ATOM 5369 O O . PRO C 1 136 ? -38.190 -17.268 -7.295 1.00 40.73 102 PRO C O 1
ATOM 5373 N N . VAL C 1 137 ? -39.814 -18.810 -6.993 1.00 37.49 103 VAL C N 1
ATOM 5374 C CA . VAL C 1 137 ? -39.958 -19.061 -8.427 1.00 36.60 103 VAL C CA 1
ATOM 5375 C C . VAL C 1 137 ? -41.076 -18.201 -9.004 1.00 31.05 103 VAL C C 1
ATOM 5376 O O . VAL C 1 137 ? -42.015 -17.888 -8.290 1.00 29.28 103 VAL C O 1
ATOM 5380 N N . TYR C 1 138 ? -40.943 -17.836 -10.283 1.00 27.30 104 TYR C N 1
ATOM 5381 C CA . TYR C 1 138 ? -41.922 -17.022 -11.006 1.00 28.76 104 TYR C CA 1
ATOM 5382 C C . TYR C 1 138 ? -42.108 -17.520 -12.453 1.00 28.43 104 TYR C C 1
ATOM 5383 O O . TYR C 1 138 ? -41.375 -18.329 -12.917 1.00 31.06 104 TYR C O 1
ATOM 5392 N N . LEU C 1 139 ? -43.087 -17.007 -13.158 1.00 29.47 105 LEU C N 1
ATOM 5393 C CA . LEU C 1 139 ? -43.455 -17.538 -14.453 1.00 31.77 105 LEU C CA 1
ATOM 5394 C C . LEU C 1 139 ? -42.537 -17.096 -15.577 1.00 33.68 105 LEU C C 1
ATOM 5395 O O . LEU C 1 139 ? -42.140 -15.942 -15.628 1.00 34.21 105 LEU C O 1
ATOM 5400 N N . SER C 1 140 ? -42.276 -17.983 -16.533 1.00 35.64 106 SER C N 1
ATOM 5401 C CA . SER C 1 140 ? -41.593 -17.574 -17.763 1.00 37.16 106 SER C CA 1
ATOM 5402 C C . SER C 1 140 ? -42.487 -16.577 -18.451 1.00 38.20 106 SER C C 1
ATOM 5403 O O . SER C 1 140 ? -43.699 -16.600 -18.242 1.00 37.03 106 SER C O 1
ATOM 5406 N N . GLU C 1 141 ? -41.907 -15.697 -19.257 1.00 38.06 107 GLU C N 1
ATOM 5407 C CA . GLU C 1 141 ? -42.722 -14.864 -20.141 1.00 40.92 107 GLU C CA 1
ATOM 5408 C C . GLU C 1 141 ? -43.769 -15.670 -20.956 1.00 41.81 107 GLU C C 1
ATOM 5409 O O . GLU C 1 141 ? -44.825 -15.153 -21.265 1.00 40.43 107 GLU C O 1
ATOM 5415 N N . ASP C 1 142 ? -43.490 -16.930 -21.280 1.00 42.09 108 ASP C N 1
ATOM 5416 C CA . ASP C 1 142 ? -44.462 -17.748 -22.010 1.00 45.95 108 ASP C CA 1
ATOM 5417 C C . ASP C 1 142 ? -45.598 -18.192 -21.121 1.00 41.74 108 ASP C C 1
ATOM 5418 O O . ASP C 1 142 ? -46.772 -18.062 -21.503 1.00 38.32 108 ASP C O 1
ATOM 5423 N N . GLU C 1 143 ? -45.225 -18.774 -19.970 1.00 38.74 109 GLU C N 1
ATOM 5424 C CA . GLU C 1 143 ? -46.190 -19.288 -18.992 1.00 36.00 109 GLU C CA 1
ATOM 5425 C C . GLU C 1 143 ? -47.205 -18.200 -18.595 1.00 33.71 109 GLU C C 1
ATOM 5426 O O . GLU C 1 143 ? -48.307 -18.520 -18.164 1.00 34.59 109 GLU C O 1
ATOM 5432 N N . ALA C 1 144 ? -46.817 -16.930 -18.717 1.00 30.43 110 ALA C N 1
ATOM 5433 C CA . ALA C 1 144 ? -47.674 -15.819 -18.368 1.00 31.22 110 ALA C CA 1
ATOM 5434 C C . ALA C 1 144 ? -48.631 -15.580 -19.479 1.00 33.72 110 ALA C C 1
ATOM 5435 O O . ALA C 1 144 ? -49.805 -15.305 -19.264 1.00 34.75 110 ALA C O 1
ATOM 5437 N N . LYS C 1 145 ? -48.100 -15.659 -20.689 1.00 37.43 111 LYS C N 1
ATOM 5438 C CA . LYS C 1 145 ? -48.879 -15.435 -21.883 1.00 36.47 111 LYS C CA 1
ATOM 5439 C C . LYS C 1 145 ? -49.963 -16.475 -21.872 1.00 33.41 111 LYS C C 1
ATOM 5440 O O . LYS C 1 145 ? -51.099 -16.176 -22.225 1.00 35.92 111 LYS C O 1
ATOM 5446 N N . ARG C 1 146 ? -49.628 -17.685 -21.421 1.00 30.25 112 ARG C N 1
ATOM 5447 C CA . ARG C 1 146 ? -50.614 -18.755 -21.358 1.00 28.07 112 ARG C CA 1
ATOM 5448 C C . ARG C 1 146 ? -51.619 -18.612 -20.213 1.00 28.16 112 ARG C C 1
ATOM 5449 O O . ARG C 1 146 ? -52.785 -18.945 -20.365 1.00 29.44 112 ARG C O 1
ATOM 5457 N N . LEU C 1 147 ? -51.154 -18.165 -19.053 1.00 26.71 113 LEU C N 1
ATOM 5458 C CA . LEU C 1 147 ? -52.031 -17.908 -17.938 1.00 24.95 113 LEU C CA 1
ATOM 5459 C C . LEU C 1 147 ? -53.016 -16.781 -18.303 1.00 25.18 113 LEU C C 1
ATOM 5460 O O . LEU C 1 147 ? -54.206 -16.837 -17.979 1.00 21.49 113 LEU C O 1
ATOM 5465 N N . ILE C 1 148 ? -52.529 -15.762 -19.017 1.00 26.68 114 ILE C N 1
ATOM 5466 C CA . ILE C 1 148 ? -53.396 -14.659 -19.391 1.00 28.20 114 ILE C CA 1
ATOM 5467 C C . ILE C 1 148 ? -54.418 -15.101 -20.436 1.00 29.31 114 ILE C C 1
ATOM 5468 O O . ILE C 1 148 ? -55.613 -14.739 -20.372 1.00 28.85 114 ILE C O 1
ATOM 5473 N N . GLU C 1 149 ? -53.941 -15.844 -21.420 1.00 31.46 115 GLU C N 1
ATOM 5474 C CA . GLU C 1 149 ? -54.833 -16.363 -22.449 1.00 33.90 115 GLU C CA 1
ATOM 5475 C C . GLU C 1 149 ? -55.850 -17.350 -21.814 1.00 29.70 115 GLU C C 1
ATOM 5476 O O . GLU C 1 149 ? -57.066 -17.311 -22.097 1.00 27.92 115 GLU C O 1
ATOM 5482 N N . ALA C 1 150 ? -55.388 -18.181 -20.902 1.00 26.01 116 ALA C N 1
ATOM 5483 C CA . ALA C 1 150 ? -56.313 -19.097 -20.236 1.00 28.43 116 ALA C CA 1
ATOM 5484 C C . ALA C 1 150 ? -57.531 -18.427 -19.562 1.00 27.75 116 ALA C C 1
ATOM 5485 O O . ALA C 1 150 ? -58.438 -19.114 -19.136 1.00 28.34 116 ALA C O 1
ATOM 5487 N N . ALA C 1 151 ? -57.536 -17.108 -19.460 1.00 27.86 117 ALA C N 1
ATOM 5488 C CA . ALA C 1 151 ? -58.662 -16.368 -18.915 1.00 29.30 117 ALA C CA 1
ATOM 5489 C C . ALA C 1 151 ? -59.474 -15.578 -19.947 1.00 28.75 117 ALA C C 1
ATOM 5490 O O . ALA C 1 151 ? -60.469 -14.975 -19.577 1.00 29.20 117 ALA C O 1
ATOM 5492 N N . SER C 1 152 ? -59.045 -15.572 -21.209 1.00 30.91 118 SER C N 1
ATOM 5493 C CA . SER C 1 152 ? -59.767 -14.911 -22.344 1.00 32.02 118 SER C CA 1
ATOM 5494 C C . SER C 1 152 ? -61.281 -15.052 -22.391 1.00 30.63 118 SER C C 1
ATOM 5495 O O . SER C 1 152 ? -61.953 -14.157 -22.890 1.00 29.18 118 SER C O 1
ATOM 5498 N N . SER C 1 153 ? -61.813 -16.178 -21.938 1.00 29.28 119 SER C N 1
ATOM 5499 C CA . SER C 1 153 ? -63.250 -16.431 -22.106 1.00 30.20 119 SER C CA 1
ATOM 5500 C C . SER C 1 153 ? -64.120 -15.878 -20.986 1.00 28.42 119 SER C C 1
ATOM 5501 O O . SER C 1 153 ? -65.364 -15.971 -21.050 1.00 27.21 119 SER C O 1
ATOM 5504 N N . ASP C 1 154 ? -63.468 -15.350 -19.951 1.00 26.35 120 ASP C N 1
ATOM 5505 C CA . ASP C 1 154 ? -64.147 -14.728 -18.817 1.00 25.56 120 ASP C CA 1
ATOM 5506 C C . ASP C 1 154 ? -63.671 -13.280 -18.766 1.00 23.91 120 ASP C C 1
ATOM 5507 O O . ASP C 1 154 ? -62.499 -13.008 -18.527 1.00 22.68 120 ASP C O 1
ATOM 5512 N N . THR C 1 155 ? -64.585 -12.356 -19.019 1.00 23.36 121 THR C N 1
ATOM 5513 C CA . THR C 1 155 ? -64.274 -10.915 -19.052 1.00 21.28 121 THR C CA 1
ATOM 5514 C C . THR C 1 155 ? -63.699 -10.436 -17.738 1.00 20.70 121 THR C C 1
ATOM 5515 O O . THR C 1 155 ? -62.696 -9.756 -17.731 1.00 18.99 121 THR C O 1
ATOM 5519 N N . ARG C 1 156 ? -64.331 -10.798 -16.622 1.00 20.61 122 ARG C N 1
ATOM 5520 C CA . ARG C 1 156 ? -63.783 -10.436 -15.332 1.00 20.20 122 ARG C CA 1
ATOM 5521 C C . ARG C 1 156 ? -62.413 -11.000 -15.074 1.00 21.36 122 ARG C C 1
ATOM 5522 O O . ARG C 1 156 ? -61.526 -10.293 -14.613 1.00 23.95 122 ARG C O 1
ATOM 5538 N N . TYR C 1 158 ? -60.178 -12.162 -17.139 1.00 23.13 124 TYR C N 1
ATOM 5539 C CA . TYR C 1 158 ? -59.224 -11.624 -18.097 1.00 21.43 124 TYR C CA 1
ATOM 5540 C C . TYR C 1 158 ? -58.738 -10.253 -17.650 1.00 21.39 124 TYR C C 1
ATOM 5541 O O . TYR C 1 158 ? -57.547 -9.935 -17.764 1.00 20.13 124 TYR C O 1
ATOM 5550 N N . ALA C 1 159 ? -59.678 -9.437 -17.170 1.00 20.33 125 ALA C N 1
ATOM 5551 C CA . ALA C 1 159 ? -59.365 -8.109 -16.709 1.00 19.01 125 ALA C CA 1
ATOM 5552 C C . ALA C 1 159 ? -58.566 -8.152 -15.441 1.00 17.95 125 ALA C C 1
ATOM 5553 O O . ALA C 1 159 ? -57.630 -7.414 -15.319 1.00 17.35 125 ALA C O 1
ATOM 5555 N N . ILE C 1 160 ? -58.945 -9.000 -14.489 1.00 17.72 126 ILE C N 1
ATOM 5556 C CA . ILE C 1 160 ? -58.268 -9.030 -13.181 1.00 16.87 126 ILE C CA 1
ATOM 5557 C C . ILE C 1 160 ? -56.824 -9.415 -13.310 1.00 16.35 126 ILE C C 1
ATOM 5558 O O . ILE C 1 160 ? -55.941 -8.808 -12.726 1.00 16.19 126 ILE C O 1
ATOM 5563 N N . VAL C 1 161 ? -56.571 -10.418 -14.123 1.00 15.93 127 VAL C N 1
ATOM 5564 C CA . VAL C 1 161 ? -55.255 -10.955 -14.356 1.00 15.25 127 VAL C CA 1
ATOM 5565 C C . VAL C 1 161 ? -54.421 -10.045 -15.190 1.00 14.04 127 VAL C C 1
ATOM 5566 O O . VAL C 1 161 ? -53.267 -9.977 -15.039 1.00 14.22 127 VAL C O 1
ATOM 5570 N N . SER C 1 162 ? -55.033 -9.349 -16.095 1.00 13.76 128 SER C N 1
ATOM 5571 C CA . SER C 1 162 ? -54.274 -8.443 -16.909 1.00 14.04 128 SER C CA 1
ATOM 5572 C C . SER C 1 162 ? -53.783 -7.322 -16.046 1.00 13.82 128 SER C C 1
ATOM 5573 O O . SER C 1 162 ? -52.636 -6.939 -16.108 1.00 13.52 128 SER C O 1
ATOM 5576 N N . VAL C 1 163 ? -54.649 -6.823 -15.191 1.00 14.59 129 VAL C N 1
ATOM 5577 C CA . VAL C 1 163 ? -54.273 -5.733 -14.282 1.00 15.45 129 VAL C CA 1
ATOM 5578 C C . VAL C 1 163 ? -53.108 -6.106 -13.343 1.00 16.00 129 VAL C C 1
ATOM 5579 O O . VAL C 1 163 ? -52.177 -5.342 -13.200 1.00 15.55 129 VAL C O 1
ATOM 5583 N N . LEU C 1 164 ? -53.156 -7.283 -12.734 1.00 17.75 130 LEU C N 1
ATOM 5584 C CA . LEU C 1 164 ? -52.048 -7.727 -11.897 1.00 18.84 130 LEU C CA 1
ATOM 5585 C C . LEU C 1 164 ? -50.771 -7.902 -12.724 1.00 20.17 130 LEU C C 1
ATOM 5586 O O . LEU C 1 164 ? -49.683 -7.483 -12.322 1.00 20.33 130 LEU C O 1
ATOM 5591 N N . ALA C 1 165 ? -50.908 -8.495 -13.892 1.00 20.63 131 ALA C N 1
ATOM 5592 C CA . ALA C 1 165 ? -49.738 -8.823 -14.678 1.00 20.67 131 ALA C CA 1
ATOM 5593 C C . ALA C 1 165 ? -49.082 -7.624 -15.320 1.00 20.73 131 ALA C C 1
ATOM 5594 O O . ALA C 1 165 ? -47.871 -7.627 -15.537 1.00 21.33 131 ALA C O 1
ATOM 5596 N N . TYR C 1 166 ? -49.870 -6.615 -15.660 1.00 20.04 132 TYR C N 1
ATOM 5597 C CA . TYR C 1 166 ? -49.336 -5.425 -16.301 1.00 19.23 132 TYR C CA 1
ATOM 5598 C C . TYR C 1 166 ? -49.121 -4.216 -15.370 1.00 18.35 132 TYR C C 1
ATOM 5599 O O . TYR C 1 166 ? -48.364 -3.323 -15.735 1.00 20.44 132 TYR C O 1
ATOM 5608 N N . THR C 1 167 ? -49.758 -4.142 -14.203 1.00 17.19 133 THR C N 1
ATOM 5609 C CA . THR C 1 167 ? -49.514 -3.004 -13.320 1.00 16.33 133 THR C CA 1
ATOM 5610 C C . THR C 1 167 ? -48.598 -3.292 -12.133 1.00 17.34 133 THR C C 1
ATOM 5611 O O . THR C 1 167 ? -47.911 -2.393 -11.670 1.00 18.69 133 THR C O 1
ATOM 5615 N N . GLY C 1 168 ? -48.545 -4.532 -11.651 1.00 16.13 134 GLY C N 1
ATOM 5616 C CA . GLY C 1 168 ? -47.701 -4.819 -10.527 1.00 15.27 134 GLY C CA 1
ATOM 5617 C C . GLY C 1 168 ? -48.356 -4.482 -9.208 1.00 14.94 134 GLY C C 1
ATOM 5618 O O . GLY C 1 168 ? -47.737 -4.664 -8.193 1.00 13.15 134 GLY C O 1
ATOM 5619 N N . VAL C 1 169 ? -49.615 -4.023 -9.219 1.00 15.52 135 VAL C N 1
ATOM 5620 C CA . VAL C 1 169 ? -50.324 -3.732 -7.967 1.00 16.53 135 VAL C CA 1
ATOM 5621 C C . VAL C 1 169 ? -50.551 -4.959 -7.075 1.00 17.16 135 VAL C C 1
ATOM 5622 O O . VAL C 1 169 ? -50.585 -6.102 -7.538 1.00 17.97 135 VAL C O 1
ATOM 5626 N N . ARG C 1 170 ? -50.748 -4.678 -5.797 1.00 17.52 136 ARG C N 1
ATOM 5627 C CA . ARG C 1 170 ? -51.002 -5.673 -4.790 1.00 18.55 136 ARG C CA 1
ATOM 5628 C C . ARG C 1 170 ? -52.477 -6.121 -4.798 1.00 18.39 136 ARG C C 1
ATOM 5629 O O . ARG C 1 170 ? -53.394 -5.417 -5.230 1.00 17.62 136 ARG C O 1
ATOM 5637 N N . VAL C 1 171 ? -52.721 -7.269 -4.226 1.00 17.95 137 VAL C N 1
ATOM 5638 C CA . VAL C 1 171 ? -54.031 -7.844 -4.343 1.00 18.51 137 VAL C CA 1
ATOM 5639 C C . VAL C 1 171 ? -55.033 -6.991 -3.602 1.00 16.90 137 VAL C C 1
ATOM 5640 O O . VAL C 1 171 ? -56.110 -6.739 -4.116 1.00 15.89 137 VAL C O 1
ATOM 5644 N N . GLY C 1 172 ? -54.657 -6.513 -2.427 1.00 16.18 138 GLY C N 1
ATOM 5645 C CA . GLY C 1 172 ? -55.488 -5.554 -1.678 1.00 15.53 138 GLY C CA 1
ATOM 5646 C C . GLY C 1 172 ? -55.698 -4.199 -2.356 1.00 15.58 138 GLY C C 1
ATOM 5647 O O . GLY C 1 172 ? -56.740 -3.546 -2.184 1.00 17.22 138 GLY C O 1
ATOM 5648 N N . GLU C 1 173 ? -54.726 -3.749 -3.129 1.00 14.68 139 GLU C N 1
ATOM 5649 C CA . GLU C 1 173 ? -54.921 -2.542 -3.907 1.00 15.22 139 GLU C CA 1
ATOM 5650 C C . GLU C 1 173 ? -55.978 -2.779 -5.010 1.00 15.80 139 GLU C C 1
ATOM 5651 O O . GLU C 1 173 ? -56.824 -1.936 -5.275 1.00 15.66 139 GLU C O 1
ATOM 5657 N N . LEU C 1 174 ? -55.934 -3.966 -5.607 1.00 16.68 140 LEU C N 1
ATOM 5658 C CA . LEU C 1 174 ? -56.860 -4.324 -6.642 1.00 17.28 140 LEU C CA 1
ATOM 5659 C C . LEU C 1 174 ? -58.274 -4.490 -6.151 1.00 17.19 140 LEU C C 1
ATOM 5660 O O . LEU C 1 174 ? -59.208 -4.089 -6.808 1.00 18.45 140 LEU C O 1
ATOM 5665 N N . CYS C 1 175 ? -58.443 -5.074 -5.000 1.00 17.57 141 CYS C N 1
ATOM 5666 C CA . CYS C 1 175 ? -59.787 -5.156 -4.421 1.00 17.75 141 CYS C CA 1
ATOM 5667 C C . CYS C 1 175 ? -60.343 -3.786 -4.059 1.00 17.75 141 CYS C C 1
ATOM 5668 O O . CYS C 1 175 ? -61.525 -3.572 -4.120 1.00 16.33 141 CYS C O 1
ATOM 5671 N N . ASN C 1 176 ? -59.492 -2.849 -3.674 1.00 19.71 142 ASN C N 1
ATOM 5672 C CA . ASN C 1 176 ? -60.000 -1.528 -3.308 1.00 20.36 142 ASN C CA 1
ATOM 5673 C C . ASN C 1 176 ? -60.234 -0.532 -4.450 1.00 18.25 142 ASN C C 1
ATOM 5674 O O . ASN C 1 176 ? -60.908 0.488 -4.254 1.00 16.31 142 ASN C O 1
ATOM 5679 N N . LEU C 1 177 ? -59.731 -0.833 -5.643 1.00 16.81 143 LEU C N 1
ATOM 5680 C CA . LEU C 1 177 ? -59.926 0.099 -6.770 1.00 16.62 143 LEU C CA 1
ATOM 5681 C C . LEU C 1 177 ? -61.398 0.475 -6.997 1.00 16.07 143 LEU C C 1
ATOM 5682 O O . LEU C 1 177 ? -62.300 -0.378 -6.996 1.00 15.72 143 LEU C O 1
ATOM 5687 N N . LYS C 1 178 ? -61.635 1.755 -7.180 1.00 15.33 144 LYS C N 1
ATOM 5688 C CA . LYS C 1 178 ? -62.945 2.189 -7.627 1.00 16.26 144 LYS C CA 1
ATOM 5689 C C . LYS C 1 178 ? -62.940 2.347 -9.157 1.00 15.44 144 LYS C C 1
ATOM 5690 O O . LYS C 1 178 ? -61.872 2.509 -9.778 1.00 15.19 144 LYS C O 1
ATOM 5696 N N . ILE C 1 179 ? -64.113 2.301 -9.761 1.00 14.86 145 ILE C N 1
ATOM 5697 C CA . ILE C 1 179 ? -64.261 2.585 -11.188 1.00 15.63 145 ILE C CA 1
ATOM 5698 C C . ILE C 1 179 ? -63.601 3.909 -11.545 1.00 15.91 145 ILE C C 1
ATOM 5699 O O . ILE C 1 179 ? -62.764 3.957 -12.401 1.00 16.93 145 ILE C O 1
ATOM 5704 N N . SER C 1 180 ? -63.945 4.991 -10.883 1.00 16.96 146 SER C N 1
ATOM 5705 C CA . SER C 1 180 ? -63.292 6.280 -11.163 1.00 18.30 146 SER C CA 1
ATOM 5706 C C . SER C 1 180 ? -61.734 6.327 -11.046 1.00 20.35 146 SER C C 1
ATOM 5707 O O . SER C 1 180 ? -61.096 7.261 -11.557 1.00 20.88 146 SER C O 1
ATOM 5710 N N . ASP C 1 181 ? -61.121 5.337 -10.390 1.00 21.38 147 ASP C N 1
ATOM 5711 C CA . ASP C 1 181 ? -59.666 5.255 -10.343 1.00 19.86 147 ASP C CA 1
ATOM 5712 C C . ASP C 1 181 ? -59.078 4.889 -11.673 1.00 18.99 147 ASP C C 1
ATOM 5713 O O . ASP C 1 181 ? -57.912 5.077 -11.866 1.00 19.20 147 ASP C O 1
ATOM 5718 N N . VAL C 1 182 ? -59.876 4.342 -12.576 1.00 18.62 148 VAL C N 1
ATOM 5719 C CA . VAL C 1 182 ? -59.388 3.952 -13.880 1.00 19.02 148 VAL C CA 1
ATOM 5720 C C . VAL C 1 182 ? -59.527 5.113 -14.871 1.00 18.45 148 VAL C C 1
ATOM 5721 O O . VAL C 1 182 ? -60.472 5.835 -14.823 1.00 19.70 148 VAL C O 1
ATOM 5725 N N . ASP C 1 183 ? -58.537 5.316 -15.709 1.00 18.37 149 ASP C N 1
ATOM 5726 C CA . ASP C 1 183 ? -58.542 6.294 -16.769 1.00 18.93 149 ASP C CA 1
ATOM 5727 C C . ASP C 1 183 ? -57.973 5.521 -17.952 1.00 20.85 149 ASP C C 1
ATOM 5728 O O . ASP C 1 183 ? -56.733 5.422 -18.136 1.00 19.17 149 ASP C O 1
ATOM 5733 N N . LEU C 1 184 ? -58.891 4.924 -18.702 1.00 21.95 150 LEU C N 1
ATOM 5734 C CA . LEU C 1 184 ? -58.563 4.116 -19.852 1.00 23.55 150 LEU C CA 1
ATOM 5735 C C . LEU C 1 184 ? -57.808 4.882 -20.888 1.00 26.17 150 LEU C C 1
ATOM 5736 O O . LEU C 1 184 ? -56.787 4.419 -21.403 1.00 24.74 150 LEU C O 1
ATOM 5741 N N . GLN C 1 185 ? -58.299 6.075 -21.182 1.00 29.87 151 GLN C N 1
ATOM 5742 C CA . GLN C 1 185 ? -57.747 6.840 -22.294 1.00 32.45 151 GLN C CA 1
ATOM 5743 C C . GLN C 1 185 ? -56.360 7.378 -21.972 1.00 29.10 151 GLN C C 1
ATOM 5744 O O . GLN C 1 185 ? -55.677 7.775 -22.856 1.00 30.60 151 GLN C O 1
ATOM 5750 N N . GLU C 1 186 ? -55.932 7.383 -20.724 1.00 28.61 152 GLU C N 1
ATOM 5751 C CA . GLU C 1 186 ? -54.559 7.756 -20.395 1.00 29.09 152 GLU C CA 1
ATOM 5752 C C . GLU C 1 186 ? -53.688 6.564 -20.048 1.00 25.71 152 GLU C C 1
ATOM 5753 O O . GLU C 1 186 ? -52.530 6.722 -19.719 1.00 24.01 152 GLU C O 1
ATOM 5759 N N . SER C 1 187 ? -54.279 5.383 -20.047 1.00 24.67 153 SER C N 1
ATOM 5760 C CA . SER C 1 187 ? -53.639 4.142 -19.562 1.00 22.93 153 SER C CA 1
ATOM 5761 C C . SER C 1 187 ? -53.120 4.178 -18.109 1.00 22.18 153 SER C C 1
ATOM 5762 O O . SER C 1 187 ? -52.069 3.625 -17.811 1.00 20.77 153 SER C O 1
ATOM 5765 N N . ILE C 1 188 ? -53.873 4.801 -17.215 1.00 21.85 154 ILE C N 1
ATOM 5766 C CA . ILE C 1 188 ? -53.442 5.013 -15.864 1.00 21.80 154 ILE C CA 1
ATOM 5767 C C . ILE C 1 188 ? -54.463 4.463 -14.899 1.00 23.14 154 ILE C C 1
ATOM 5768 O O . ILE C 1 188 ? -55.632 4.469 -15.196 1.00 23.68 154 ILE C O 1
ATOM 5773 N N . ILE C 1 189 ? -54.007 4.033 -13.722 1.00 23.66 155 ILE C N 1
ATOM 5774 C CA . ILE C 1 189 ? -54.872 3.666 -12.614 1.00 22.36 155 ILE C CA 1
ATOM 5775 C C . ILE C 1 189 ? -54.430 4.387 -11.363 1.00 22.51 155 ILE C C 1
ATOM 5776 O O . ILE C 1 189 ? -53.226 4.484 -11.106 1.00 21.22 155 ILE C O 1
ATOM 5781 N N . ASN C 1 190 ? -55.388 4.885 -10.581 1.00 23.06 156 ASN C N 1
ATOM 5782 C CA . ASN C 1 190 ? -55.062 5.527 -9.313 1.00 24.28 156 ASN C CA 1
ATOM 5783 C C . ASN C 1 190 ? -55.098 4.534 -8.190 1.00 23.45 156 ASN C C 1
ATOM 5784 O O . ASN C 1 190 ? -56.124 3.880 -7.940 1.00 21.00 156 ASN C O 1
ATOM 5789 N N . VAL C 1 191 ? -54.001 4.450 -7.467 1.00 23.17 157 VAL C N 1
ATOM 5790 C CA . VAL C 1 191 ? -53.939 3.486 -6.402 1.00 24.72 157 VAL C CA 1
ATOM 5791 C C . VAL C 1 191 ? -53.847 4.270 -5.154 1.00 26.10 157 VAL C C 1
ATOM 5792 O O . VAL C 1 191 ? -52.801 4.869 -4.912 1.00 26.64 157 VAL C O 1
ATOM 5796 N N . ARG C 1 192 ? -54.904 4.287 -4.353 1.00 28.27 158 ARG C N 1
ATOM 5797 C CA . ARG C 1 192 ? -54.834 5.123 -3.168 1.00 34.93 158 ARG C CA 1
ATOM 5798 C C . ARG C 1 192 ? -54.978 4.444 -1.810 1.00 38.17 158 ARG C C 1
ATOM 5799 O O . ARG C 1 192 ? -55.862 3.646 -1.584 1.00 40.10 158 ARG C O 1
ATOM 5807 N N . SER C 1 193 ? -54.035 4.743 -0.924 1.00 47.50 159 SER C N 1
ATOM 5808 C CA . SER C 1 193 ? -53.978 4.163 0.422 1.00 52.94 159 SER C CA 1
ATOM 5809 C C . SER C 1 193 ? -52.877 4.872 1.217 1.00 56.46 159 SER C C 1
ATOM 5810 O O . SER C 1 193 ? -53.157 5.764 2.019 1.00 60.19 159 SER C O 1
ATOM 5813 N N . ASP C 1 197 ? -48.749 10.120 2.503 1.00 59.65 163 ASP C N 1
ATOM 5814 C CA . ASP C 1 197 ? -49.542 9.148 1.744 1.00 66.53 163 ASP C CA 1
ATOM 5815 C C . ASP C 1 197 ? -48.738 8.135 0.839 1.00 64.41 163 ASP C C 1
ATOM 5816 O O . ASP C 1 197 ? -47.682 8.456 0.268 1.00 56.18 163 ASP C O 1
ATOM 5821 N N . LYS C 1 198 ? -49.285 6.924 0.692 1.00 64.03 164 LYS C N 1
ATOM 5822 C CA . LYS C 1 198 ? -48.669 5.854 -0.127 1.00 63.10 164 LYS C CA 1
ATOM 5823 C C . LYS C 1 198 ? -49.399 5.728 -1.485 1.00 52.28 164 LYS C C 1
ATOM 5824 O O . LYS C 1 198 ? -49.271 4.738 -2.235 1.00 47.17 164 LYS C O 1
ATOM 5830 N N . ASP C 1 199 ? -50.150 6.775 -1.783 1.00 41.44 165 ASP C N 1
ATOM 5831 C CA . ASP C 1 199 ? -50.873 6.875 -3.009 1.00 37.27 165 ASP C CA 1
ATOM 5832 C C . ASP C 1 199 ? -49.951 6.946 -4.191 1.00 30.31 165 ASP C C 1
ATOM 5833 O O . ASP C 1 199 ? -49.027 7.699 -4.145 1.00 30.18 165 ASP C O 1
ATOM 5838 N N . ARG C 1 200 ? -50.216 6.198 -5.261 1.00 24.64 166 ARG C N 1
ATOM 5839 C CA . ARG C 1 200 ? -49.453 6.375 -6.485 1.00 21.49 166 ARG C CA 1
ATOM 5840 C C . ARG C 1 200 ? -50.324 6.080 -7.656 1.00 20.65 166 ARG C C 1
ATOM 5841 O O . ARG C 1 200 ? -51.408 5.563 -7.490 1.00 21.01 166 ARG C O 1
ATOM 5849 N N . ILE C 1 201 ? -49.828 6.385 -8.852 1.00 20.13 167 ILE C N 1
ATOM 5850 C CA . ILE C 1 201 ? -50.421 5.870 -10.075 1.00 19.80 167 ILE C CA 1
ATOM 5851 C C . ILE C 1 201 ? -49.636 4.689 -10.631 1.00 18.24 167 ILE C C 1
ATOM 5852 O O . ILE C 1 201 ? -48.476 4.482 -10.303 1.00 16.33 167 ILE C O 1
ATOM 5857 N N . VAL C 1 202 ? -50.319 3.904 -11.448 1.00 18.47 168 VAL C N 1
ATOM 5858 C CA . VAL C 1 202 ? -49.700 2.788 -12.145 1.00 19.23 168 VAL C CA 1
ATOM 5859 C C . VAL C 1 202 ? -50.111 2.806 -13.596 1.00 19.60 168 VAL C C 1
ATOM 5860 O O . VAL C 1 202 ? -51.164 3.356 -13.949 1.00 21.41 168 VAL C O 1
ATOM 5864 N N . ILE C 1 203 ? -49.291 2.203 -14.435 1.00 18.94 169 ILE C N 1
ATOM 5865 C CA . ILE C 1 203 ? -49.475 2.329 -15.870 1.00 19.37 169 ILE C CA 1
ATOM 5866 C C . ILE C 1 203 ? -49.990 1.033 -16.424 1.00 18.95 169 ILE C C 1
ATOM 5867 O O . ILE C 1 203 ? -49.770 -0.008 -15.848 1.00 19.49 169 ILE C O 1
ATOM 5880 N N . ALA C 1 205 ? -50.218 -1.307 -19.976 1.00 22.76 171 ALA C N 1
ATOM 5881 C CA . ALA C 1 205 ? -50.042 -1.701 -21.356 1.00 24.92 171 ALA C CA 1
ATOM 5882 C C . ALA C 1 205 ? -51.366 -1.681 -22.118 1.00 25.38 171 ALA C C 1
ATOM 5883 O O . ALA C 1 205 ? -52.408 -2.020 -21.560 1.00 24.64 171 ALA C O 1
ATOM 5885 N N . GLU C 1 206 ? -51.287 -1.330 -23.399 1.00 28.13 172 GLU C N 1
ATOM 5886 C CA . GLU C 1 206 ? -52.429 -1.283 -24.339 1.00 30.97 172 GLU C CA 1
ATOM 5887 C C . GLU C 1 206 ? -53.364 -2.477 -24.263 1.00 30.09 172 GLU C C 1
ATOM 5888 O O . GLU C 1 206 ? -54.580 -2.331 -24.411 1.00 31.01 172 GLU C O 1
ATOM 5894 N N . GLU C 1 207 ? -52.831 -3.658 -23.996 1.00 27.53 173 GLU C N 1
ATOM 5895 C CA . GLU C 1 207 ? -53.705 -4.818 -23.929 1.00 26.01 173 GLU C CA 1
ATOM 5896 C C . GLU C 1 207 ? -54.446 -4.922 -22.583 1.00 24.48 173 GLU C C 1
ATOM 5897 O O . GLU C 1 207 ? -55.522 -5.518 -22.482 1.00 22.64 173 GLU C O 1
ATOM 5903 N N . CYS C 1 208 ? -53.910 -4.263 -21.563 1.00 23.64 174 CYS C N 1
ATOM 5904 C CA . CYS C 1 208 ? -54.561 -4.231 -20.283 1.00 21.63 174 CYS C CA 1
ATOM 5905 C C . CYS C 1 208 ? -55.707 -3.244 -20.391 1.00 22.22 174 CYS C C 1
ATOM 5906 O O . CYS C 1 208 ? -56.835 -3.532 -19.968 1.00 23.25 174 CYS C O 1
ATOM 5909 N N . VAL C 1 209 ? -55.419 -2.085 -20.966 1.00 21.05 175 VAL C N 1
ATOM 5910 C CA . VAL C 1 209 ? -56.444 -1.113 -21.270 1.00 21.18 175 VAL C CA 1
ATOM 5911 C C . VAL C 1 209 ? -57.664 -1.775 -21.970 1.00 23.06 175 VAL C C 1
ATOM 5912 O O . VAL C 1 209 ? -58.840 -1.607 -21.592 1.00 21.17 175 VAL C O 1
ATOM 5916 N N . LYS C 1 210 ? -57.367 -2.570 -22.986 1.00 24.34 176 LYS C N 1
ATOM 5917 C CA . LYS C 1 210 ? -58.432 -3.177 -23.767 1.00 26.14 176 LYS C CA 1
ATOM 5918 C C . LYS C 1 210 ? -59.145 -4.213 -22.934 1.00 24.11 176 LYS C C 1
ATOM 5919 O O . LYS C 1 210 ? -60.359 -4.363 -22.998 1.00 24.84 176 LYS C O 1
ATOM 5925 N N . ALA C 1 211 ? -58.398 -4.923 -22.114 1.00 23.42 177 ALA C N 1
ATOM 5926 C CA . ALA C 1 211 ? -59.014 -5.997 -21.343 1.00 23.19 177 ALA C CA 1
ATOM 5927 C C . ALA C 1 211 ? -59.919 -5.413 -20.274 1.00 22.36 177 ALA C C 1
ATOM 5928 O O . ALA C 1 211 ? -61.061 -5.841 -20.123 1.00 23.66 177 ALA C O 1
ATOM 5930 N N . LEU C 1 212 ? -59.435 -4.395 -19.577 1.00 20.69 178 LEU C N 1
ATOM 5931 C CA . LEU C 1 212 ? -60.224 -3.777 -18.540 1.00 19.50 178 LEU C CA 1
ATOM 5932 C C . LEU C 1 212 ? -61.359 -2.994 -19.162 1.00 18.14 178 LEU C C 1
ATOM 5933 O O . LEU C 1 212 ? -62.460 -2.949 -18.643 1.00 17.43 178 LEU C O 1
ATOM 5938 N N . GLY C 1 213 ? -61.095 -2.384 -20.303 1.00 19.81 179 GLY C N 1
ATOM 5939 C CA . GLY C 1 213 ? -62.148 -1.705 -21.081 1.00 19.93 179 GLY C CA 1
ATOM 5940 C C . GLY C 1 213 ? -63.298 -2.672 -21.294 1.00 20.29 179 GLY C C 1
ATOM 5941 O O . GLY C 1 213 ? -64.474 -2.329 -21.076 1.00 20.99 179 GLY C O 1
ATOM 5942 N N . SER C 1 214 ? -62.980 -3.908 -21.665 1.00 18.80 180 SER C N 1
ATOM 5943 C CA . SER C 1 214 ? -64.063 -4.831 -21.894 1.00 18.66 180 SER C CA 1
ATOM 5944 C C . SER C 1 214 ? -64.799 -5.156 -20.653 1.00 17.41 180 SER C C 1
ATOM 5945 O O . SER C 1 214 ? -65.995 -5.289 -20.712 1.00 18.38 180 SER C O 1
ATOM 5948 N N . TYR C 1 215 ? -64.118 -5.289 -19.525 1.00 17.72 181 TYR C N 1
ATOM 5949 C CA . TYR C 1 215 ? -64.832 -5.635 -18.280 1.00 18.29 181 TYR C CA 1
ATOM 5950 C C . TYR C 1 215 ? -65.676 -4.452 -17.823 1.00 19.33 181 TYR C C 1
ATOM 5951 O O . TYR C 1 215 ? -66.757 -4.625 -17.314 1.00 20.21 181 TYR C O 1
ATOM 5960 N N . LEU C 1 216 ? -65.190 -3.252 -18.073 1.00 21.24 182 LEU C N 1
ATOM 5961 C CA . LEU C 1 216 ? -65.898 -2.057 -17.663 1.00 22.82 182 LEU C CA 1
ATOM 5962 C C . LEU C 1 216 ? -67.283 -2.033 -18.252 1.00 23.21 182 LEU C C 1
ATOM 5963 O O . LEU C 1 216 ? -68.270 -1.821 -17.537 1.00 22.06 182 LEU C O 1
ATOM 5968 N N . ASP C 1 217 ? -67.354 -2.304 -19.553 1.00 24.33 183 ASP C N 1
ATOM 5969 C CA . ASP C 1 217 ? -68.630 -2.298 -20.278 1.00 24.60 183 ASP C CA 1
ATOM 5970 C C . ASP C 1 217 ? -69.650 -3.162 -19.608 1.00 24.91 183 ASP C C 1
ATOM 5971 O O . ASP C 1 217 ? -70.800 -2.791 -19.527 1.00 30.13 183 ASP C O 1
ATOM 5976 N N . LEU C 1 218 ? -69.223 -4.296 -19.088 1.00 24.77 184 LEU C N 1
ATOM 5977 C CA . LEU C 1 218 ? -70.103 -5.193 -18.346 1.00 24.21 184 LEU C CA 1
ATOM 5978 C C . LEU C 1 218 ? -70.410 -4.661 -16.967 1.00 23.19 184 LEU C C 1
ATOM 5979 O O . LEU C 1 218 ? -71.539 -4.769 -16.464 1.00 20.45 184 LEU C O 1
ATOM 5984 N N . ARG C 1 219 ? -69.362 -4.115 -16.335 1.00 22.82 185 ARG C N 1
ATOM 5985 C CA . ARG C 1 219 ? -69.457 -3.566 -14.965 1.00 21.21 185 ARG C CA 1
ATOM 5986 C C . ARG C 1 219 ? -70.385 -2.361 -14.891 1.00 19.62 185 ARG C C 1
ATOM 5987 O O . ARG C 1 219 ? -71.105 -2.203 -13.920 1.00 17.49 185 ARG C O 1
ATOM 5995 N N . LEU C 1 220 ? -70.338 -1.518 -15.917 1.00 19.87 186 LEU C N 1
ATOM 5996 C CA . LEU C 1 220 ? -71.075 -0.273 -15.904 1.00 21.33 186 LEU C CA 1
ATOM 5997 C C . LEU C 1 220 ? -72.573 -0.521 -15.966 1.00 22.62 186 LEU C C 1
ATOM 5998 O O . LEU C 1 220 ? -73.343 0.279 -15.487 1.00 22.58 186 LEU C O 1
ATOM 6003 N N . SER C 1 221 ? -72.981 -1.651 -16.503 1.00 24.30 187 SER C N 1
ATOM 6004 C CA . SER C 1 221 ? -74.392 -1.938 -16.622 1.00 26.81 187 SER C CA 1
ATOM 6005 C C . SER C 1 221 ? -74.938 -2.623 -15.393 1.00 27.93 187 SER C C 1
ATOM 6006 O O . SER C 1 221 ? -76.096 -2.959 -15.395 1.00 29.64 187 SER C O 1
ATOM 6017 N N . ASP C 1 223 ? -76.225 -2.729 -11.403 1.00 36.01 189 ASP C N 1
ATOM 6018 C CA . ASP C 1 223 ? -76.756 -1.784 -10.410 1.00 37.33 189 ASP C CA 1
ATOM 6019 C C . ASP C 1 223 ? -76.416 -2.217 -8.980 1.00 35.32 189 ASP C C 1
ATOM 6020 O O . ASP C 1 223 ? -77.269 -2.533 -8.145 1.00 36.14 189 ASP C O 1
ATOM 6025 N N . THR C 1 224 ? -75.120 -2.215 -8.747 1.00 30.73 190 THR C N 1
ATOM 6026 C CA . THR C 1 224 ? -74.504 -2.469 -7.488 1.00 26.48 190 THR C CA 1
ATOM 6027 C C . THR C 1 224 ? -74.707 -1.303 -6.532 1.00 24.87 190 THR C C 1
ATOM 6028 O O . THR C 1 224 ? -74.866 -0.159 -6.948 1.00 24.28 190 THR C O 1
ATOM 6032 N N . ASP C 1 225 ? -74.674 -1.611 -5.243 1.00 23.81 191 ASP C N 1
ATOM 6033 C CA . ASP C 1 225 ? -74.642 -0.597 -4.190 1.00 23.26 191 ASP C CA 1
ATOM 6034 C C . ASP C 1 225 ? -73.239 -0.056 -3.947 1.00 20.00 191 ASP C C 1
ATOM 6035 O O . ASP C 1 225 ? -72.997 0.504 -2.931 1.00 19.29 191 ASP C O 1
ATOM 6040 N N . ASN C 1 226 ? -72.309 -0.261 -4.862 1.00 18.11 192 ASN C N 1
ATOM 6041 C CA . ASN C 1 226 ? -70.963 0.251 -4.686 1.00 17.16 192 ASN C CA 1
ATOM 6042 C C . ASN C 1 226 ? -70.394 0.627 -6.054 1.00 16.56 192 ASN C C 1
ATOM 6043 O O . ASN C 1 226 ? -71.025 0.331 -7.068 1.00 15.34 192 ASN C O 1
ATOM 6048 N N . ASP C 1 227 ? -69.226 1.269 -6.058 1.00 15.99 193 ASP C N 1
ATOM 6049 C CA . ASP C 1 227 ? -68.550 1.693 -7.278 1.00 16.58 193 ASP C CA 1
ATOM 6050 C C . ASP C 1 227 ? -67.166 1.000 -7.362 1.00 17.35 193 ASP C C 1
ATOM 6051 O O . ASP C 1 227 ? -66.264 1.455 -8.075 1.00 17.56 193 ASP C O 1
ATOM 6056 N N . TYR C 1 228 ? -67.021 -0.122 -6.659 1.00 17.21 194 TYR C N 1
ATOM 6057 C CA . TYR C 1 228 ? -65.800 -0.877 -6.714 1.00 16.88 194 TYR C CA 1
ATOM 6058 C C . TYR C 1 228 ? -65.557 -1.366 -8.136 1.00 18.28 194 TYR C C 1
ATOM 6059 O O . TYR C 1 228 ? -66.444 -1.870 -8.777 1.00 23.03 194 TYR C O 1
ATOM 6068 N N . LEU C 1 229 ? -64.358 -1.202 -8.658 1.00 17.91 195 LEU C N 1
ATOM 6069 C CA . LEU C 1 229 ? -64.116 -1.554 -10.043 1.00 17.06 195 LEU C CA 1
ATOM 6070 C C . LEU C 1 229 ? -64.385 -3.055 -10.324 1.00 16.62 195 LEU C C 1
ATOM 6071 O O . LEU C 1 229 ? -65.127 -3.380 -11.222 1.00 16.41 195 LEU C O 1
ATOM 6076 N N . PHE C 1 230 ? -63.743 -3.940 -9.566 1.00 14.83 196 PHE C N 1
ATOM 6077 C CA . PHE C 1 230 ? -63.971 -5.351 -9.663 1.00 14.50 196 PHE C CA 1
ATOM 6078 C C . PHE C 1 230 ? -64.938 -5.797 -8.589 1.00 14.39 196 PHE C C 1
ATOM 6079 O O . PHE C 1 230 ? -64.809 -5.436 -7.421 1.00 14.72 196 PHE C O 1
ATOM 6087 N N . VAL C 1 231 ? -65.842 -6.670 -8.970 1.00 14.11 197 VAL C N 1
ATOM 6088 C CA . VAL C 1 231 ? -66.953 -6.970 -8.144 1.00 15.49 197 VAL C CA 1
ATOM 6089 C C . VAL C 1 231 ? -67.187 -8.479 -8.218 1.00 16.48 197 VAL C C 1
ATOM 6090 O O . VAL C 1 231 ? -66.947 -9.112 -9.260 1.00 16.87 197 VAL C O 1
ATOM 6094 N N . SER C 1 232 ? -67.609 -9.061 -7.108 1.00 17.12 198 SER C N 1
ATOM 6095 C CA . SER C 1 232 ? -67.757 -10.493 -7.016 1.00 18.55 198 SER C CA 1
ATOM 6096 C C . SER C 1 232 ? -69.101 -10.921 -7.602 1.00 20.50 198 SER C C 1
ATOM 6097 O O . SER C 1 232 ? -69.904 -10.070 -8.016 1.00 22.38 198 SER C O 1
ATOM 6100 N N . ASN C 1 233 ? -69.360 -12.237 -7.611 1.00 21.60 199 ASN C N 1
ATOM 6101 C CA . ASN C 1 233 ? -70.634 -12.791 -8.064 1.00 20.88 199 ASN C CA 1
ATOM 6102 C C . ASN C 1 233 ? -71.819 -12.314 -7.302 1.00 21.03 199 ASN C C 1
ATOM 6103 O O . ASN C 1 233 ? -72.914 -12.284 -7.872 1.00 22.66 199 ASN C O 1
ATOM 6108 N N . ARG C 1 234 ? -71.602 -11.895 -6.052 1.00 19.03 200 ARG C N 1
ATOM 6109 C CA . ARG C 1 234 ? -72.620 -11.225 -5.259 1.00 17.62 200 ARG C CA 1
ATOM 6110 C C . ARG C 1 234 ? -72.634 -9.708 -5.419 1.00 19.72 200 ARG C C 1
ATOM 6111 O O . ARG C 1 234 ? -73.337 -8.972 -4.643 1.00 18.98 200 ARG C O 1
ATOM 6119 N N . ARG C 1 235 ? -71.837 -9.244 -6.377 1.00 21.00 201 ARG C N 1
ATOM 6120 C CA . ARG C 1 235 ? -71.764 -7.851 -6.731 1.00 23.64 201 ARG C CA 1
ATOM 6121 C C . ARG C 1 235 ? -71.223 -6.968 -5.614 1.00 23.14 201 ARG C C 1
ATOM 6122 O O . ARG C 1 235 ? -71.775 -5.903 -5.327 1.00 23.33 201 ARG C O 1
ATOM 6130 N N . VAL C 1 236 ? -70.121 -7.391 -5.024 1.00 22.10 202 VAL C N 1
ATOM 6131 C CA . VAL C 1 236 ? -69.634 -6.727 -3.843 1.00 23.87 202 VAL C CA 1
ATOM 6132 C C . VAL C 1 236 ? -68.080 -6.804 -3.815 1.00 23.48 202 VAL C C 1
ATOM 6133 O O . VAL C 1 236 ? -67.499 -7.663 -4.481 1.00 21.52 202 VAL C O 1
ATOM 6137 N N . ARG C 1 237 ? -67.403 -5.928 -3.061 1.00 22.51 203 ARG C N 1
ATOM 6138 C CA . ARG C 1 237 ? -65.922 -5.940 -3.038 1.00 21.46 203 ARG C CA 1
ATOM 6139 C C . ARG C 1 237 ? -65.320 -7.351 -2.831 1.00 18.84 203 ARG C C 1
ATOM 6140 O O . ARG C 1 237 ? -65.818 -8.077 -2.035 1.00 16.87 203 ARG C O 1
ATOM 6148 N N . PHE C 1 238 ? -64.263 -7.706 -3.565 1.00 17.24 204 PHE C N 1
ATOM 6149 C CA . PHE C 1 238 ? -63.575 -9.004 -3.415 1.00 16.20 204 PHE C CA 1
ATOM 6150 C C . PHE C 1 238 ? -62.703 -9.039 -2.146 1.00 17.98 204 PHE C C 1
ATOM 6151 O O . PHE C 1 238 ? -62.018 -8.021 -1.808 1.00 18.94 204 PHE C O 1
ATOM 6159 N N . ASP C 1 239 ? -62.711 -10.171 -1.432 1.00 17.84 205 ASP C N 1
ATOM 6160 C CA . ASP C 1 239 ? -61.664 -10.408 -0.431 1.00 18.31 205 ASP C CA 1
ATOM 6161 C C . ASP C 1 239 ? -60.367 -10.820 -1.144 1.00 18.08 205 ASP C C 1
ATOM 6162 O O . ASP C 1 239 ? -60.366 -11.386 -2.261 1.00 18.90 205 ASP C O 1
ATOM 6167 N N . THR C 1 240 ? -59.247 -10.513 -0.524 1.00 16.58 206 THR C N 1
ATOM 6168 C CA . THR C 1 240 ? -57.994 -10.843 -1.139 1.00 15.61 206 THR C CA 1
ATOM 6169 C C . THR C 1 240 ? -57.916 -12.365 -1.272 1.00 16.76 206 THR C C 1
ATOM 6170 O O . THR C 1 240 ? -57.431 -12.857 -2.243 1.00 16.33 206 THR C O 1
ATOM 6174 N N . SER C 1 241 ? -58.433 -13.121 -0.310 1.00 18.67 207 SER C N 1
ATOM 6175 C CA . SER C 1 241 ? -58.429 -14.575 -0.430 1.00 20.64 207 SER C CA 1
ATOM 6176 C C . SER C 1 241 ? -59.139 -15.045 -1.701 1.00 19.86 207 SER C C 1
ATOM 6177 O O . SER C 1 241 ? -58.713 -15.994 -2.353 1.00 21.30 207 SER C O 1
ATOM 6180 N N . THR C 1 242 ? -60.234 -14.395 -2.043 1.00 17.93 208 THR C N 1
ATOM 6181 C CA . THR C 1 242 ? -61.005 -14.841 -3.162 1.00 17.07 208 THR C CA 1
ATOM 6182 C C . THR C 1 242 ? -60.266 -14.673 -4.469 1.00 16.65 208 THR C C 1
ATOM 6183 O O . THR C 1 242 ? -60.333 -15.530 -5.314 1.00 16.91 208 THR C O 1
ATOM 6187 N N . ILE C 1 243 ? -59.587 -13.553 -4.625 1.00 17.05 209 ILE C N 1
ATOM 6188 C CA . ILE C 1 243 ? -58.780 -13.286 -5.795 1.00 17.85 209 ILE C CA 1
ATOM 6189 C C . ILE C 1 243 ? -57.642 -14.260 -5.828 1.00 19.43 209 ILE C C 1
ATOM 6190 O O . ILE C 1 243 ? -57.232 -14.694 -6.894 1.00 20.00 209 ILE C O 1
ATOM 6195 N N . GLU C 1 244 ? -57.106 -14.610 -4.659 1.00 22.14 210 GLU C N 1
ATOM 6196 C CA . GLU C 1 244 ? -56.046 -15.608 -4.606 1.00 22.30 210 GLU C CA 1
ATOM 6197 C C . GLU C 1 244 ? -56.526 -16.983 -5.123 1.00 23.54 210 GLU C C 1
ATOM 6198 O O . GLU C 1 244 ? -55.838 -17.574 -5.953 1.00 21.73 210 GLU C O 1
ATOM 6204 N N . ARG C 1 245 ? -57.713 -17.474 -4.744 1.00 25.75 211 ARG C N 1
ATOM 6205 C CA . ARG C 1 245 ? -58.171 -18.729 -5.395 1.00 28.63 211 ARG C CA 1
ATOM 6206 C C . ARG C 1 245 ? -58.362 -18.603 -6.913 1.00 26.02 211 ARG C C 1
ATOM 6207 O O . ARG C 1 245 ? -57.929 -19.461 -7.656 1.00 24.02 211 ARG C O 1
ATOM 6223 N N . ILE C 1 247 ? -56.689 -16.768 -8.957 1.00 25.71 213 ILE C N 1
ATOM 6224 C CA . ILE C 1 247 ? -55.372 -16.815 -9.584 1.00 26.20 213 ILE C CA 1
ATOM 6225 C C . ILE C 1 247 ? -54.803 -18.255 -9.506 1.00 25.47 213 ILE C C 1
ATOM 6226 O O . ILE C 1 247 ? -54.236 -18.759 -10.454 1.00 24.00 213 ILE C O 1
ATOM 6231 N N . ARG C 1 248 ? -54.946 -18.914 -8.369 1.00 27.65 214 ARG C N 1
ATOM 6232 C CA . ARG C 1 248 ? -54.414 -20.270 -8.220 1.00 30.69 214 ARG C CA 1
ATOM 6233 C C . ARG C 1 248 ? -55.102 -21.171 -9.246 1.00 29.07 214 ARG C C 1
ATOM 6234 O O . ARG C 1 248 ? -54.443 -21.865 -10.026 1.00 25.13 214 ARG C O 1
ATOM 6242 N N . ASP C 1 249 ? -56.436 -21.101 -9.264 1.00 27.44 215 ASP C N 1
ATOM 6243 C CA . ASP C 1 249 ? -57.228 -21.916 -10.153 1.00 26.73 215 ASP C CA 1
ATOM 6244 C C . ASP C 1 249 ? -56.974 -21.566 -11.611 1.00 26.05 215 ASP C C 1
ATOM 6245 O O . ASP C 1 249 ? -56.895 -22.452 -12.434 1.00 31.51 215 ASP C O 1
ATOM 6250 N N . LEU C 1 250 ? -56.803 -20.313 -11.966 1.00 24.85 216 LEU C N 1
ATOM 6251 C CA . LEU C 1 250 ? -56.464 -20.013 -13.355 1.00 25.02 216 LEU C CA 1
ATOM 6252 C C . LEU C 1 250 ? -55.116 -20.597 -13.721 1.00 28.90 216 LEU C C 1
ATOM 6253 O O . LEU C 1 250 ? -54.859 -20.940 -14.878 1.00 26.92 216 LEU C O 1
ATOM 6258 N N . GLY C 1 251 ? -54.218 -20.655 -12.733 1.00 33.22 217 GLY C N 1
ATOM 6259 C CA . GLY C 1 251 ? -52.939 -21.332 -12.910 1.00 33.44 217 GLY C CA 1
ATOM 6260 C C . GLY C 1 251 ? -53.161 -22.755 -13.385 1.00 32.71 217 GLY C C 1
ATOM 6261 O O . GLY C 1 251 ? -52.684 -23.145 -14.449 1.00 32.71 217 GLY C O 1
ATOM 6262 N N . LYS C 1 252 ? -53.907 -23.525 -12.614 1.00 34.44 218 LYS C N 1
ATOM 6263 C CA . LYS C 1 252 ? -54.146 -24.910 -13.001 1.00 39.78 218 LYS C CA 1
ATOM 6264 C C . LYS C 1 252 ? -54.767 -24.933 -14.388 1.00 37.42 218 LYS C C 1
ATOM 6265 O O . LYS C 1 252 ? -54.251 -25.547 -15.311 1.00 38.42 218 LYS C O 1
ATOM 6271 N N . LYS C 1 253 ? -55.837 -24.182 -14.548 1.00 37.92 219 LYS C N 1
ATOM 6272 C CA . LYS C 1 253 ? -56.547 -24.100 -15.821 1.00 36.14 219 LYS C CA 1
ATOM 6273 C C . LYS C 1 253 ? -55.615 -23.995 -17.025 1.00 34.99 219 LYS C C 1
ATOM 6274 O O . LYS C 1 253 ? -55.918 -24.555 -18.061 1.00 37.90 219 LYS C O 1
ATOM 6280 N N . ALA C 1 254 ? -54.479 -23.304 -16.901 1.00 36.11 220 ALA C N 1
ATOM 6281 C CA . ALA C 1 254 ? -53.563 -23.089 -18.058 1.00 35.82 220 ALA C CA 1
ATOM 6282 C C . ALA C 1 254 ? -52.420 -24.125 -18.188 1.00 34.04 220 ALA C C 1
ATOM 6283 O O . ALA C 1 254 ? -51.660 -24.104 -19.170 1.00 30.08 220 ALA C O 1
ATOM 6285 N N . GLY C 1 255 ? -52.326 -25.026 -17.216 1.00 33.60 221 GLY C N 1
ATOM 6286 C CA . GLY C 1 255 ? -51.421 -26.181 -17.301 1.00 35.23 221 GLY C CA 1
ATOM 6287 C C . GLY C 1 255 ? -50.048 -25.781 -16.836 1.00 36.88 221 GLY C C 1
ATOM 6288 O O . GLY C 1 255 ? -49.061 -26.052 -17.503 1.00 35.10 221 GLY C O 1
ATOM 6289 N N . ILE C 1 256 ? -49.997 -25.088 -15.699 1.00 40.60 222 ILE C N 1
ATOM 6290 C CA . ILE C 1 256 ? -48.745 -24.564 -15.185 1.00 40.39 222 ILE C CA 1
ATOM 6291 C C . ILE C 1 256 ? -48.508 -25.261 -13.880 1.00 37.58 222 ILE C C 1
ATOM 6292 O O . ILE C 1 256 ? -49.393 -25.303 -13.072 1.00 35.44 222 ILE C O 1
ATOM 6297 N N . GLN C 1 257 ? -47.324 -25.822 -13.677 1.00 41.51 223 GLN C N 1
ATOM 6298 C CA . GLN C 1 257 ? -47.092 -26.640 -12.477 1.00 45.26 223 GLN C CA 1
ATOM 6299 C C . GLN C 1 257 ? -46.823 -25.764 -11.314 1.00 44.14 223 GLN C C 1
ATOM 6300 O O . GLN C 1 257 ? -47.259 -26.045 -10.186 1.00 45.05 223 GLN C O 1
ATOM 6306 N N . LYS C 1 258 ? -46.077 -24.704 -11.580 1.00 41.01 224 LYS C N 1
ATOM 6307 C CA . LYS C 1 258 ? -45.823 -23.722 -10.543 1.00 39.09 224 LYS C CA 1
ATOM 6308 C C . LYS C 1 258 ? -47.136 -23.238 -9.936 1.00 37.18 224 LYS C C 1
ATOM 6309 O O . LYS C 1 258 ? -48.134 -22.998 -10.640 1.00 34.27 224 LYS C O 1
ATOM 6315 N N . LYS C 1 259 ? -47.120 -23.120 -8.622 1.00 35.26 225 LYS C N 1
ATOM 6316 C CA . LYS C 1 259 ? -48.187 -22.472 -7.898 1.00 35.65 225 LYS C CA 1
ATOM 6317 C C . LYS C 1 259 ? -48.185 -20.995 -8.337 1.00 35.92 225 LYS C C 1
ATOM 6318 O O . LYS C 1 259 ? -47.153 -20.306 -8.263 1.00 36.75 225 LYS C O 1
ATOM 6324 N N . VAL C 1 260 ? -49.323 -20.521 -8.837 1.00 32.58 226 VAL C N 1
ATOM 6325 C CA . VAL C 1 260 ? -49.458 -19.144 -9.317 1.00 28.41 226 VAL C CA 1
ATOM 6326 C C . VAL C 1 260 ? -50.167 -18.294 -8.271 1.00 26.73 226 VAL C C 1
ATOM 6327 O O . VAL C 1 260 ? -51.327 -18.552 -7.912 1.00 23.65 226 VAL C O 1
ATOM 6331 N N . THR C 1 261 ? -49.468 -17.253 -7.820 1.00 25.79 227 THR C N 1
ATOM 6332 C CA . THR C 1 261 ? -49.998 -16.320 -6.835 1.00 24.99 227 THR C CA 1
ATOM 6333 C C . THR C 1 261 ? -49.845 -14.865 -7.320 1.00 25.77 227 THR C C 1
ATOM 6334 O O . THR C 1 261 ? -49.169 -14.600 -8.311 1.00 26.69 227 THR C O 1
ATOM 6338 N N . PRO C 1 262 ? -50.503 -13.919 -6.643 1.00 24.35 228 PRO C N 1
ATOM 6339 C CA . PRO C 1 262 ? -50.298 -12.507 -6.874 1.00 24.31 228 PRO C CA 1
ATOM 6340 C C . PRO C 1 262 ? -48.833 -12.082 -6.723 1.00 23.71 228 PRO C C 1
ATOM 6341 O O . PRO C 1 262 ? -48.321 -11.303 -7.537 1.00 23.27 228 PRO C O 1
ATOM 6345 N N . HIS C 1 263 ? -48.174 -12.582 -5.688 1.00 21.70 229 HIS C N 1
ATOM 6346 C CA . HIS C 1 263 ? -46.747 -12.291 -5.500 1.00 22.63 229 HIS C CA 1
ATOM 6347 C C . HIS C 1 263 ? -45.903 -12.856 -6.681 1.00 21.49 229 HIS C C 1
ATOM 6348 O O . HIS C 1 263 ? -44.977 -12.227 -7.186 1.00 18.86 229 HIS C O 1
ATOM 6355 N N . VAL C 1 264 ? -46.245 -14.057 -7.122 1.00 21.28 230 VAL C N 1
ATOM 6356 C CA . VAL C 1 264 ? -45.596 -14.620 -8.274 1.00 21.22 230 VAL C CA 1
ATOM 6357 C C . VAL C 1 264 ? -45.819 -13.748 -9.499 1.00 21.96 230 VAL C C 1
ATOM 6358 O O . VAL C 1 264 ? -44.869 -13.472 -10.236 1.00 25.33 230 VAL C O 1
ATOM 6362 N N . LEU C 1 265 ? -47.044 -13.297 -9.725 1.00 20.76 231 LEU C N 1
ATOM 6363 C CA . LEU C 1 265 ? -47.311 -12.428 -10.866 1.00 20.89 231 LEU C CA 1
ATOM 6364 C C . LEU C 1 265 ? -46.558 -11.143 -10.799 1.00 19.74 231 LEU C C 1
ATOM 6365 O O . LEU C 1 265 ? -46.115 -10.635 -11.798 1.00 21.30 231 LEU C O 1
ATOM 6370 N N . ARG C 1 266 ? -46.440 -10.583 -9.621 1.00 19.85 232 ARG C N 1
ATOM 6371 C CA . ARG C 1 266 ? -45.742 -9.329 -9.478 1.00 20.91 232 ARG C CA 1
ATOM 6372 C C . ARG C 1 266 ? -44.258 -9.547 -9.781 1.00 19.79 232 ARG C C 1
ATOM 6373 O O . ARG C 1 266 ? -43.621 -8.740 -10.462 1.00 21.07 232 ARG C O 1
ATOM 6381 N N . HIS C 1 267 ? -43.715 -10.648 -9.289 1.00 19.30 233 HIS C N 1
ATOM 6382 C CA . HIS C 1 267 ? -42.320 -11.044 -9.581 1.00 19.85 233 HIS C CA 1
ATOM 6383 C C . HIS C 1 267 ? -42.119 -11.163 -11.076 1.00 18.66 233 HIS C C 1
ATOM 6384 O O . HIS C 1 267 ? -41.176 -10.663 -11.678 1.00 18.82 233 HIS C O 1
ATOM 6391 N N . THR C 1 268 ? -43.057 -11.827 -11.695 1.00 18.39 234 THR C N 1
ATOM 6392 C CA . THR C 1 268 ? -43.036 -11.955 -13.125 1.00 18.89 234 THR C CA 1
ATOM 6393 C C . THR C 1 268 ? -42.984 -10.606 -13.862 1.00 18.62 234 THR C C 1
ATOM 6394 O O . THR C 1 268 ? -42.159 -10.390 -14.795 1.00 18.09 234 THR C O 1
ATOM 6398 N N . PHE C 1 269 ? -43.850 -9.699 -13.416 1.00 18.37 235 PHE C N 1
ATOM 6399 C CA . PHE C 1 269 ? -43.960 -8.357 -13.985 1.00 17.78 235 PHE C CA 1
ATOM 6400 C C . PHE C 1 269 ? -42.697 -7.579 -13.787 1.00 16.44 235 PHE C C 1
ATOM 6401 O O . PHE C 1 269 ? -42.148 -7.070 -14.734 1.00 16.69 235 PHE C O 1
ATOM 6409 N N . ALA C 1 270 ? -42.222 -7.496 -12.548 1.00 16.02 236 ALA C N 1
ATOM 6410 C CA . ALA C 1 270 ? -41.043 -6.686 -12.248 1.00 15.81 236 ALA C CA 1
ATOM 6411 C C . ALA C 1 270 ? -39.795 -7.197 -12.942 1.00 15.63 236 ALA C C 1
ATOM 6412 O O . ALA C 1 270 ? -39.023 -6.385 -13.476 1.00 16.13 236 ALA C O 1
ATOM 6414 N N . THR C 1 271 ? -39.593 -8.506 -12.988 1.00 14.74 237 THR C N 1
ATOM 6415 C CA . THR C 1 271 ? -38.397 -8.996 -13.699 1.00 16.22 237 THR C CA 1
ATOM 6416 C C . THR C 1 271 ? -38.509 -8.776 -15.198 1.00 16.30 237 THR C C 1
ATOM 6417 O O . THR C 1 271 ? -37.504 -8.533 -15.884 1.00 15.35 237 THR C O 1
ATOM 6421 N N . SER C 1 272 ? -39.737 -8.855 -15.697 1.00 17.83 238 SER C N 1
ATOM 6422 C CA . SER C 1 272 ? -40.002 -8.577 -17.102 1.00 19.11 238 SER C CA 1
ATOM 6423 C C . SER C 1 272 ? -39.659 -7.127 -17.459 1.00 18.45 238 SER C C 1
ATOM 6424 O O . SER C 1 272 ? -39.079 -6.851 -18.510 1.00 16.24 238 SER C O 1
ATOM 6427 N N . VAL C 1 273 ? -39.953 -6.201 -16.555 1.00 18.34 239 VAL C N 1
ATOM 6428 C CA . VAL C 1 273 ? -39.550 -4.833 -16.803 1.00 18.37 239 VAL C CA 1
ATOM 6429 C C . VAL C 1 273 ? -38.019 -4.646 -16.717 1.00 17.74 239 VAL C C 1
ATOM 6430 O O . VAL C 1 273 ? -37.387 -3.979 -17.538 1.00 16.53 239 VAL C O 1
ATOM 6434 N N . LEU C 1 274 ? -37.408 -5.246 -15.719 1.00 18.22 240 LEU C N 1
ATOM 6435 C CA . LEU C 1 274 ? -35.967 -5.196 -15.644 1.00 18.79 240 LEU C CA 1
ATOM 6436 C C . LEU C 1 274 ? -35.306 -5.715 -16.923 1.00 20.03 240 LEU C C 1
ATOM 6437 O O . LEU C 1 274 ? -34.334 -5.128 -17.418 1.00 19.82 240 LEU C O 1
ATOM 6442 N N . ARG C 1 275 ? -35.821 -6.825 -17.441 1.00 21.86 241 ARG C N 1
ATOM 6443 C CA . ARG C 1 275 ? -35.267 -7.432 -18.665 1.00 24.18 241 ARG C CA 1
ATOM 6444 C C . ARG C 1 275 ? -35.526 -6.619 -19.919 1.00 23.66 241 ARG C C 1
ATOM 6445 O O . ARG C 1 275 ? -34.841 -6.813 -20.902 1.00 25.92 241 ARG C O 1
ATOM 6453 N N . ASN C 1 276 ? -36.507 -5.725 -19.887 1.00 23.76 242 ASN C N 1
ATOM 6454 C CA . ASN C 1 276 ? -36.715 -4.738 -20.958 1.00 22.46 242 ASN C CA 1
ATOM 6455 C C . ASN C 1 276 ? -36.095 -3.372 -20.632 1.00 20.24 242 ASN C C 1
ATOM 6456 O O . ASN C 1 276 ? -36.598 -2.366 -21.075 1.00 19.16 242 ASN C O 1
ATOM 6461 N N . GLY C 1 277 ? -35.008 -3.344 -19.876 1.00 19.13 243 GLY C N 1
ATOM 6462 C CA . GLY C 1 277 ? -34.232 -2.113 -19.687 1.00 19.27 243 GLY C CA 1
ATOM 6463 C C . GLY C 1 277 ? -34.753 -1.112 -18.628 1.00 19.37 243 GLY C C 1
ATOM 6464 O O . GLY C 1 277 ? -34.216 -0.001 -18.475 1.00 19.30 243 GLY C O 1
ATOM 6465 N N . GLY C 1 278 ? -35.786 -1.478 -17.890 1.00 17.62 244 GLY C N 1
ATOM 6466 C CA . GLY C 1 278 ? -36.226 -0.638 -16.784 1.00 17.87 244 GLY C CA 1
ATOM 6467 C C . GLY C 1 278 ? -35.273 -0.600 -15.593 1.00 17.43 244 GLY C C 1
ATOM 6468 O O . GLY C 1 278 ? -34.805 -1.641 -15.143 1.00 17.72 244 GLY C O 1
ATOM 6469 N N . ASP C 1 279 ? -34.970 0.600 -15.099 1.00 17.17 245 ASP C N 1
ATOM 6470 C CA . ASP C 1 279 ? -34.023 0.764 -13.988 1.00 16.42 245 ASP C CA 1
ATOM 6471 C C . ASP C 1 279 ? -34.718 0.347 -12.735 1.00 16.79 245 ASP C C 1
ATOM 6472 O O . ASP C 1 279 ? -35.933 0.552 -12.602 1.00 17.29 245 ASP C O 1
ATOM 6477 N N . ILE C 1 280 ? -33.977 -0.277 -11.827 1.00 17.61 246 ILE C N 1
ATOM 6478 C CA . ILE C 1 280 ? -34.568 -0.790 -10.570 1.00 17.84 246 ILE C CA 1
ATOM 6479 C C . ILE C 1 280 ? -35.401 0.275 -9.835 1.00 16.72 246 ILE C C 1
ATOM 6480 O O . ILE C 1 280 ? -36.478 -0.018 -9.307 1.00 15.38 246 ILE C O 1
ATOM 6485 N N . ARG C 1 281 ? -34.898 1.497 -9.812 1.00 15.96 247 ARG C N 1
ATOM 6486 C CA . ARG C 1 281 ? -35.520 2.565 -9.050 1.00 17.23 247 ARG C CA 1
ATOM 6487 C C . ARG C 1 281 ? -36.880 2.961 -9.689 1.00 17.04 247 ARG C C 1
ATOM 6488 O O . ARG C 1 281 ? -37.870 3.205 -8.995 1.00 16.09 247 ARG C O 1
ATOM 6496 N N . PHE C 1 282 ? -36.926 2.980 -11.012 1.00 16.39 248 PHE C N 1
ATOM 6497 C CA . PHE C 1 282 ? -38.179 3.205 -11.708 1.00 17.37 248 PHE C CA 1
ATOM 6498 C C . PHE C 1 282 ? -39.157 2.081 -11.360 1.00 18.39 248 PHE C C 1
ATOM 6499 O O . PHE C 1 282 ? -40.332 2.315 -11.079 1.00 19.31 248 PHE C O 1
ATOM 6507 N N . ILE C 1 283 ? -38.654 0.849 -11.375 1.00 18.33 249 ILE C N 1
ATOM 6508 C CA . ILE C 1 283 ? -39.469 -0.279 -10.960 1.00 17.22 249 ILE C CA 1
ATOM 6509 C C . ILE C 1 283 ? -39.948 -0.071 -9.554 1.00 16.58 249 ILE C C 1
ATOM 6510 O O . ILE C 1 283 ? -41.092 -0.370 -9.252 1.00 16.07 249 ILE C O 1
ATOM 6515 N N . GLN C 1 284 ? -39.057 0.446 -8.705 1.00 17.25 250 GLN C N 1
ATOM 6516 C CA . GLN C 1 284 ? -39.382 0.708 -7.305 1.00 15.98 250 GLN C CA 1
ATOM 6517 C C . GLN C 1 284 ? -40.597 1.628 -7.231 1.00 16.42 250 GLN C C 1
ATOM 6518 O O . GLN C 1 284 ? -41.497 1.397 -6.438 1.00 17.13 250 GLN C O 1
ATOM 6524 N N . GLN C 1 285 ? -40.661 2.620 -8.112 1.00 18.07 251 GLN C N 1
ATOM 6525 C CA . GLN C 1 285 ? -41.749 3.654 -8.085 1.00 18.25 251 GLN C CA 1
ATOM 6526 C C . GLN C 1 285 ? -43.074 3.095 -8.481 1.00 17.38 251 GLN C C 1
ATOM 6527 O O . GLN C 1 285 ? -44.073 3.311 -7.805 1.00 18.01 251 GLN C O 1
ATOM 6533 N N . ILE C 1 286 ? -43.054 2.369 -9.583 1.00 17.13 252 ILE C N 1
ATOM 6534 C CA . ILE C 1 286 ? -44.221 1.665 -10.084 1.00 17.42 252 ILE C CA 1
ATOM 6535 C C . ILE C 1 286 ? -44.828 0.742 -9.031 1.00 17.26 252 ILE C C 1
ATOM 6536 O O . ILE C 1 286 ? -46.036 0.645 -8.890 1.00 16.97 252 ILE C O 1
ATOM 6541 N N . LEU C 1 287 ? -44.009 0.051 -8.269 1.00 17.60 253 LEU C N 1
ATOM 6542 C CA . LEU C 1 287 ? -44.597 -0.902 -7.331 1.00 17.76 253 LEU C CA 1
ATOM 6543 C C . LEU C 1 287 ? -44.963 -0.247 -6.038 1.00 17.59 253 LEU C C 1
ATOM 6544 O O . LEU C 1 287 ? -45.641 -0.841 -5.225 1.00 17.22 253 LEU C O 1
ATOM 6549 N N . GLY C 1 288 ? -44.495 0.973 -5.824 1.00 18.23 254 GLY C N 1
ATOM 6550 C CA . GLY C 1 288 ? -44.798 1.670 -4.587 1.00 18.33 254 GLY C CA 1
ATOM 6551 C C . GLY C 1 288 ? -44.053 1.143 -3.400 1.00 18.71 254 GLY C C 1
ATOM 6552 O O . GLY C 1 288 ? -44.679 0.864 -2.391 1.00 19.07 254 GLY C O 1
ATOM 6553 N N . HIS C 1 289 ? -42.729 0.988 -3.529 1.00 20.30 255 HIS C N 1
ATOM 6554 C CA . HIS C 1 289 ? -41.868 0.516 -2.440 1.00 21.80 255 HIS C CA 1
ATOM 6555 C C . HIS C 1 289 ? -41.053 1.679 -1.858 1.00 23.10 255 HIS C C 1
ATOM 6556 O O . HIS C 1 289 ? -40.301 2.351 -2.590 1.00 24.93 255 HIS C O 1
ATOM 6563 N N . ALA C 1 290 ? -41.175 1.899 -0.555 1.00 22.93 256 ALA C N 1
ATOM 6564 C CA . ALA C 1 290 ? -40.348 2.886 0.185 1.00 23.64 256 ALA C CA 1
ATOM 6565 C C . ALA C 1 290 ? -38.853 2.625 0.090 1.00 25.43 256 ALA C C 1
ATOM 6566 O O . ALA C 1 290 ? -38.069 3.537 0.055 1.00 27.46 256 ALA C O 1
ATOM 6568 N N . SER C 1 291 ? -38.483 1.355 0.044 1.00 28.16 257 SER C N 1
ATOM 6569 C CA . SER C 1 291 ? -37.099 0.921 0.057 1.00 27.31 257 SER C CA 1
ATOM 6570 C C . SER C 1 291 ? -36.812 0.009 -1.153 1.00 27.16 257 SER C C 1
ATOM 6571 O O . SER C 1 291 ? -37.638 -0.859 -1.497 1.00 24.43 257 SER C O 1
ATOM 6574 N N . VAL C 1 292 ? -35.639 0.173 -1.780 1.00 23.83 258 VAL C N 1
ATOM 6575 C CA . VAL C 1 292 ? -35.291 -0.668 -2.908 1.00 22.21 258 VAL C CA 1
ATOM 6576 C C . VAL C 1 292 ? -35.007 -2.127 -2.506 1.00 21.84 258 VAL C C 1
ATOM 6577 O O . VAL C 1 292 ? -34.982 -3.030 -3.358 1.00 19.84 258 VAL C O 1
ATOM 6581 N N . ALA C 1 293 ? -34.757 -2.355 -1.226 1.00 21.02 259 ALA C N 1
ATOM 6582 C CA . ALA C 1 293 ? -34.583 -3.714 -0.723 1.00 21.18 259 ALA C CA 1
ATOM 6583 C C . ALA C 1 293 ? -35.872 -4.529 -0.901 1.00 21.82 259 ALA C C 1
ATOM 6584 O O . ALA C 1 293 ? -35.845 -5.750 -1.164 1.00 22.81 259 ALA C O 1
ATOM 6586 N N . THR C 1 294 ? -37.007 -3.876 -0.772 1.00 21.95 260 THR C N 1
ATOM 6587 C CA . THR C 1 294 ? -38.205 -4.629 -0.973 1.00 22.29 260 THR C CA 1
ATOM 6588 C C . THR C 1 294 ? -38.371 -4.928 -2.470 1.00 22.00 260 THR C C 1
ATOM 6589 O O . THR C 1 294 ? -38.791 -6.007 -2.832 1.00 24.12 260 THR C O 1
ATOM 6593 N N . THR C 1 295 ? -37.963 -4.017 -3.329 1.00 21.70 261 THR C N 1
ATOM 6594 C CA . THR C 1 295 ? -37.987 -4.241 -4.766 1.00 21.50 261 THR C CA 1
ATOM 6595 C C . THR C 1 295 ? -37.049 -5.356 -5.235 1.00 22.47 261 THR C C 1
ATOM 6596 O O . THR C 1 295 ? -37.324 -6.057 -6.213 1.00 23.49 261 THR C O 1
ATOM 6600 N N . GLN C 1 296 ? -35.943 -5.532 -4.548 1.00 23.59 262 GLN C N 1
ATOM 6601 C CA . GLN C 1 296 ? -34.999 -6.599 -4.907 1.00 23.59 262 GLN C CA 1
ATOM 6602 C C . GLN C 1 296 ? -35.736 -7.911 -4.908 1.00 22.30 262 GLN C C 1
ATOM 6603 O O . GLN C 1 296 ? -35.542 -8.717 -5.802 1.00 20.73 262 GLN C O 1
ATOM 6609 N N . ILE C 1 297 ? -36.598 -8.133 -3.916 1.00 21.51 263 ILE C N 1
ATOM 6610 C CA . ILE C 1 297 ? -37.291 -9.421 -3.815 1.00 21.17 263 ILE C CA 1
ATOM 6611 C C . ILE C 1 297 ? -37.985 -9.867 -5.119 1.00 20.17 263 ILE C C 1
ATOM 6612 O O . ILE C 1 297 ? -37.908 -11.042 -5.500 1.00 20.21 263 ILE C O 1
ATOM 6617 N N . TYR C 1 298 ? -38.617 -8.906 -5.789 1.00 18.56 264 TYR C N 1
ATOM 6618 C CA . TYR C 1 298 ? -39.406 -9.094 -6.998 1.00 17.60 264 TYR C CA 1
ATOM 6619 C C . TYR C 1 298 ? -38.596 -9.071 -8.289 1.00 17.16 264 TYR C C 1
ATOM 6620 O O . TYR C 1 298 ? -39.129 -9.273 -9.389 1.00 16.81 264 TYR C O 1
ATOM 6629 N N . THR C 1 299 ? -37.310 -8.784 -8.191 1.00 16.68 265 THR C N 1
ATOM 6630 C CA . THR C 1 299 ? -36.509 -8.611 -9.403 1.00 15.98 265 THR C CA 1
ATOM 6631 C C . THR C 1 299 ? -35.364 -9.603 -9.450 1.00 15.16 265 THR C C 1
ATOM 6632 O O . THR C 1 299 ? -34.477 -9.469 -10.263 1.00 14.22 265 THR C O 1
ATOM 6636 N N . HIS C 1 300 ? -35.417 -10.612 -8.585 1.00 15.80 266 HIS C N 1
ATOM 6637 C CA . HIS C 1 300 ? -34.491 -11.739 -8.605 1.00 17.13 266 HIS C CA 1
ATOM 6638 C C . HIS C 1 300 ? -34.727 -12.544 -9.880 1.00 18.00 266 HIS C C 1
ATOM 6639 O O . HIS C 1 300 ? -35.791 -13.119 -10.084 1.00 16.33 266 HIS C O 1
ATOM 6646 N N . LEU C 1 301 ? -33.716 -12.569 -10.743 1.00 19.00 267 LEU C N 1
ATOM 6647 C CA . LEU C 1 301 ? -33.783 -13.278 -11.997 1.00 19.29 267 LEU C CA 1
ATOM 6648 C C . LEU C 1 301 ? -33.498 -14.773 -11.878 1.00 20.08 267 LEU C C 1
ATOM 6649 O O . LEU C 1 301 ? -32.580 -15.192 -11.199 1.00 19.40 267 LEU C O 1
ATOM 6654 N N . ASN C 1 302 ? -34.305 -15.563 -12.572 1.00 21.49 268 ASN C N 1
ATOM 6655 C CA . ASN C 1 302 ? -34.078 -16.983 -12.676 1.00 22.81 268 ASN C CA 1
ATOM 6656 C C . ASN C 1 302 ? -32.821 -17.253 -13.507 1.00 21.56 268 ASN C C 1
ATOM 6657 O O . ASN C 1 302 ? -32.306 -16.351 -14.119 1.00 23.13 268 ASN C O 1
ATOM 6662 N N . ASP C 1 303 ? -32.354 -18.487 -13.563 1.00 21.22 269 ASP C N 1
ATOM 6663 C CA . ASP C 1 303 ? -31.063 -18.805 -14.178 1.00 22.24 269 ASP C CA 1
ATOM 6664 C C . ASP C 1 303 ? -30.995 -18.457 -15.642 1.00 22.70 269 ASP C C 1
ATOM 6665 O O . ASP C 1 303 ? -29.986 -18.014 -16.176 1.00 22.69 269 ASP C O 1
ATOM 6670 N N . SER C 1 304 ? -32.077 -18.714 -16.322 1.00 23.91 270 SER C N 1
ATOM 6671 C CA . SER C 1 304 ? -32.125 -18.478 -17.750 1.00 23.91 270 SER C CA 1
ATOM 6672 C C . SER C 1 304 ? -31.951 -16.945 -18.060 1.00 24.00 270 SER C C 1
ATOM 6673 O O . SER C 1 304 ? -31.173 -16.528 -18.931 1.00 22.92 270 SER C O 1
ATOM 6676 N N . ALA C 1 305 ? -32.696 -16.119 -17.334 1.00 23.02 271 ALA C N 1
ATOM 6677 C CA . ALA C 1 305 ? -32.738 -14.693 -17.606 1.00 23.66 271 ALA C CA 1
ATOM 6678 C C . ALA C 1 305 ? -31.495 -14.000 -17.133 1.00 22.52 271 ALA C C 1
ATOM 6679 O O . ALA C 1 305 ? -31.021 -13.106 -17.802 1.00 21.44 271 ALA C O 1
ATOM 6681 N N . LEU C 1 306 ? -30.948 -14.456 -16.010 1.00 22.69 272 LEU C N 1
ATOM 6682 C CA . LEU C 1 306 ? -29.599 -14.078 -15.611 1.00 22.97 272 LEU C CA 1
ATOM 6683 C C . LEU C 1 306 ? -28.672 -14.165 -16.783 1.00 23.08 272 LEU C C 1
ATOM 6684 O O . LEU C 1 306 ? -28.061 -13.153 -17.180 1.00 22.77 272 LEU C O 1
ATOM 6689 N N . ARG C 1 307 ? -28.579 -15.376 -17.341 1.00 23.02 273 ARG C N 1
ATOM 6690 C CA . ARG C 1 307 ? -27.627 -15.655 -18.400 1.00 23.29 273 ARG C CA 1
ATOM 6691 C C . ARG C 1 307 ? -27.874 -14.724 -19.569 1.00 22.69 273 ARG C C 1
ATOM 6692 O O . ARG C 1 307 ? -26.925 -14.169 -20.093 1.00 21.09 273 ARG C O 1
ATOM 6700 N N . GLU C 1 308 ? -29.133 -14.477 -19.913 1.00 24.77 274 GLU C N 1
ATOM 6701 C CA . GLU C 1 308 ? -29.442 -13.616 -21.064 1.00 27.14 274 GLU C CA 1
ATOM 6702 C C . GLU C 1 308 ? -28.994 -12.191 -20.826 1.00 25.14 274 GLU C C 1
ATOM 6703 O O . GLU C 1 308 ? -28.410 -11.532 -21.701 1.00 23.19 274 GLU C O 1
ATOM 6717 N N . TYR C 1 310 ? -26.666 -11.279 -18.762 1.00 19.21 276 TYR C N 1
ATOM 6718 C CA . TYR C 1 310 ? -25.228 -11.192 -18.745 1.00 18.46 276 TYR C CA 1
ATOM 6719 C C . TYR C 1 310 ? -24.772 -11.094 -20.166 1.00 18.76 276 TYR C C 1
ATOM 6720 O O . TYR C 1 310 ? -23.863 -10.361 -20.473 1.00 18.10 276 TYR C O 1
ATOM 6729 N N . THR C 1 311 ? -25.366 -11.868 -21.048 1.00 20.23 277 THR C N 1
ATOM 6730 C CA . THR C 1 311 ? -24.930 -11.811 -22.430 1.00 21.63 277 THR C CA 1
ATOM 6731 C C . THR C 1 311 ? -25.107 -10.386 -22.920 1.00 22.89 277 THR C C 1
ATOM 6732 O O . THR C 1 311 ? -24.208 -9.775 -23.455 1.00 21.81 277 THR C O 1
ATOM 6736 N N . GLN C 1 312 ? -26.270 -9.827 -22.649 1.00 25.41 278 GLN C N 1
ATOM 6737 C CA . GLN C 1 312 ? -26.557 -8.504 -23.124 1.00 25.84 278 GLN C CA 1
ATOM 6738 C C . GLN C 1 312 ? -25.683 -7.387 -22.573 1.00 24.95 278 GLN C C 1
ATOM 6739 O O . GLN C 1 312 ? -25.450 -6.408 -23.264 1.00 23.01 278 GLN C O 1
ATOM 6745 N N . HIS C 1 313 ? -25.214 -7.526 -21.331 1.00 25.24 279 HIS C N 1
ATOM 6746 C CA . HIS C 1 313 ? -24.401 -6.501 -20.666 1.00 23.69 279 HIS C CA 1
ATOM 6747 C C . HIS C 1 313 ? -23.008 -6.974 -20.219 1.00 24.22 279 HIS C C 1
ATOM 6748 O O . HIS C 1 313 ? -22.399 -6.404 -19.318 1.00 23.38 279 HIS C O 1
ATOM 6755 N N . ARG C 1 314 ? -22.488 -8.006 -20.865 1.00 25.38 280 ARG C N 1
ATOM 6756 C CA . ARG C 1 314 ? -21.222 -8.614 -20.433 1.00 26.80 280 ARG C CA 1
ATOM 6757 C C . ARG C 1 314 ? -20.063 -7.637 -20.334 1.00 29.01 280 ARG C C 1
ATOM 6758 O O . ARG C 1 314 ? -19.992 -6.683 -21.099 1.00 32.03 280 ARG C O 1
ATOM 6766 N N . PRO C 1 315 ? -19.096 -7.921 -19.465 1.00 30.08 281 PRO C N 1
ATOM 6767 C CA . PRO C 1 315 ? -17.898 -7.070 -19.497 1.00 31.72 281 PRO C CA 1
ATOM 6768 C C . PRO C 1 315 ? -17.267 -7.094 -20.885 1.00 31.66 281 PRO C C 1
ATOM 6769 O O . PRO C 1 315 ? -17.307 -8.095 -21.534 1.00 31.21 281 PRO C O 1
ATOM 6773 N N . ARG C 1 316 ? -16.700 -5.998 -21.333 1.00 34.69 282 ARG C N 1
ATOM 6774 C CA . ARG C 1 316 ? -16.171 -5.952 -22.679 1.00 39.06 282 ARG C CA 1
ATOM 6775 C C . ARG C 1 316 ? -14.648 -6.062 -22.709 1.00 37.37 282 ARG C C 1
ATOM 6776 O O . ARG C 1 316 ? -13.960 -5.102 -22.978 1.00 36.87 282 ARG C O 1
ATOM 6784 N N . TYR C 1 317 ? -14.109 -7.233 -22.436 1.00 35.32 283 TYR C N 1
ATOM 6785 C CA . TYR C 1 317 ? -12.679 -7.429 -22.595 1.00 35.01 283 TYR C CA 1
ATOM 6786 C C . TYR C 1 317 ? -12.431 -8.889 -22.880 1.00 35.70 283 TYR C C 1
ATOM 6787 O O . TYR C 1 317 ? -13.401 -9.637 -22.923 1.00 36.00 283 TYR C O 1
ATOM 6796 N N . ASN D 1 40 ? -80.376 33.513 -35.938 1.00 51.00 6 ASN D N 1
ATOM 6797 C CA . ASN D 1 40 ? -81.695 33.348 -35.227 1.00 55.81 6 ASN D CA 1
ATOM 6798 C C . ASN D 1 40 ? -82.731 32.743 -36.180 1.00 52.46 6 ASN D C 1
ATOM 6799 O O . ASN D 1 40 ? -83.289 31.665 -35.942 1.00 46.19 6 ASN D O 1
ATOM 6804 N N . GLU D 1 41 ? -82.946 33.464 -37.278 1.00 55.23 7 GLU D N 1
ATOM 6805 C CA . GLU D 1 41 ? -83.723 33.003 -38.431 1.00 51.55 7 GLU D CA 1
ATOM 6806 C C . GLU D 1 41 ? -82.923 31.910 -39.117 1.00 48.73 7 GLU D C 1
ATOM 6807 O O . GLU D 1 41 ? -83.435 30.833 -39.477 1.00 45.54 7 GLU D O 1
ATOM 6813 N N . TYR D 1 42 ? -81.650 32.232 -39.307 1.00 45.16 8 TYR D N 1
ATOM 6814 C CA . TYR D 1 42 ? -80.696 31.342 -39.912 1.00 41.65 8 TYR D CA 1
ATOM 6815 C C . TYR D 1 42 ? -80.734 29.982 -39.210 1.00 38.34 8 TYR D C 1
ATOM 6816 O O . TYR D 1 42 ? -80.772 28.935 -39.851 1.00 35.93 8 TYR D O 1
ATOM 6825 N N . LEU D 1 43 ? -80.759 30.032 -37.880 1.00 38.47 9 LEU D N 1
ATOM 6826 C CA . LEU D 1 43 ? -80.880 28.849 -37.012 1.00 37.99 9 LEU D CA 1
ATOM 6827 C C . LEU D 1 43 ? -82.188 28.090 -37.249 1.00 38.72 9 LEU D C 1
ATOM 6828 O O . LEU D 1 43 ? -82.186 26.853 -37.440 1.00 33.01 9 LEU D O 1
ATOM 6833 N N . SER D 1 44 ? -83.308 28.821 -37.231 1.00 41.03 10 SER D N 1
ATOM 6834 C CA . SER D 1 44 ? -84.611 28.162 -37.445 1.00 42.38 10 SER D CA 1
ATOM 6835 C C . SER D 1 44 ? -84.679 27.430 -38.783 1.00 42.67 10 SER D C 1
ATOM 6836 O O . SER D 1 44 ? -85.200 26.313 -38.841 1.00 40.77 10 SER D O 1
ATOM 6839 N N . ARG D 1 45 ? -84.142 28.054 -39.837 1.00 44.87 11 ARG D N 1
ATOM 6840 C CA . ARG D 1 45 ? -84.083 27.425 -41.165 1.00 51.31 11 ARG D CA 1
ATOM 6841 C C . ARG D 1 45 ? -83.295 26.094 -41.149 1.00 53.69 11 ARG D C 1
ATOM 6842 O O . ARG D 1 45 ? -83.673 25.116 -41.815 1.00 54.58 11 ARG D O 1
ATOM 6850 N N . PHE D 1 46 ? -82.193 26.074 -40.392 1.00 49.90 12 PHE D N 1
ATOM 6851 C CA . PHE D 1 46 ? -81.429 24.849 -40.138 1.00 46.49 12 PHE D CA 1
ATOM 6852 C C . PHE D 1 46 ? -82.328 23.762 -39.541 1.00 44.49 12 PHE D C 1
ATOM 6853 O O . PHE D 1 46 ? -82.411 22.650 -40.061 1.00 42.52 12 PHE D O 1
ATOM 6861 N N . VAL D 1 47 ? -82.989 24.088 -38.436 1.00 42.77 13 VAL D N 1
ATOM 6862 C CA . VAL D 1 47 ? -83.752 23.081 -37.707 1.00 43.65 13 VAL D CA 1
ATOM 6863 C C . VAL D 1 47 ? -84.899 22.704 -38.593 1.00 44.07 13 VAL D C 1
ATOM 6864 O O . VAL D 1 47 ? -85.323 21.555 -38.622 1.00 39.53 13 VAL D O 1
ATOM 6868 N N . GLU D 1 48 ? -85.377 23.680 -39.352 1.00 51.19 14 GLU D N 1
ATOM 6869 C CA . GLU D 1 48 ? -86.380 23.400 -40.370 1.00 56.75 14 GLU D CA 1
ATOM 6870 C C . GLU D 1 48 ? -85.858 22.337 -41.333 1.00 55.16 14 GLU D C 1
ATOM 6871 O O . GLU D 1 48 ? -86.516 21.309 -41.545 1.00 55.28 14 GLU D O 1
ATOM 6877 N N . TYR D 1 49 ? -84.667 22.567 -41.889 1.00 52.49 15 TYR D N 1
ATOM 6878 C CA . TYR D 1 49 ? -84.124 21.653 -42.885 1.00 49.65 15 TYR D CA 1
ATOM 6879 C C . TYR D 1 49 ? -83.865 20.285 -42.285 1.00 49.26 15 TYR D C 1
ATOM 6880 O O . TYR D 1 49 ? -84.083 19.283 -42.949 1.00 44.86 15 TYR D O 1
ATOM 6897 N N . THR D 1 51 ? -85.239 18.683 -39.494 1.00 56.10 17 THR D N 1
ATOM 6898 C CA . THR D 1 51 ? -86.514 17.964 -39.252 1.00 59.57 17 THR D CA 1
ATOM 6899 C C . THR D 1 51 ? -87.009 17.374 -40.568 1.00 61.35 17 THR D C 1
ATOM 6900 O O . THR D 1 51 ? -87.277 16.162 -40.677 1.00 50.99 17 THR D O 1
ATOM 6904 N N . GLY D 1 52 ? -87.098 18.261 -41.565 1.00 60.19 18 GLY D N 1
ATOM 6905 C CA . GLY D 1 52 ? -87.396 17.881 -42.924 1.00 59.80 18 GLY D CA 1
ATOM 6906 C C . GLY D 1 52 ? -86.697 16.597 -43.295 1.00 60.53 18 GLY D C 1
ATOM 6907 O O . GLY D 1 52 ? -87.298 15.723 -43.873 1.00 62.11 18 GLY D O 1
ATOM 6908 N N . GLU D 1 53 ? -85.427 16.461 -42.944 1.00 67.17 19 GLU D N 1
ATOM 6909 C CA . GLU D 1 53 ? -84.676 15.268 -43.330 1.00 68.60 19 GLU D CA 1
ATOM 6910 C C . GLU D 1 53 ? -84.700 14.170 -42.262 1.00 67.32 19 GLU D C 1
ATOM 6911 O O . GLU D 1 53 ? -83.946 13.196 -42.358 1.00 63.40 19 GLU D O 1
ATOM 6917 N N . ARG D 1 54 ? -85.558 14.319 -41.251 1.00 66.07 20 ARG D N 1
ATOM 6918 C CA . ARG D 1 54 ? -85.783 13.263 -40.257 1.00 66.31 20 ARG D CA 1
ATOM 6919 C C . ARG D 1 54 ? -84.555 12.946 -39.398 1.00 64.41 20 ARG D C 1
ATOM 6920 O O . ARG D 1 54 ? -84.071 11.819 -39.417 1.00 70.12 20 ARG D O 1
ATOM 6928 N N . LYS D 1 55 ? -84.058 13.928 -38.650 1.00 61.15 21 LYS D N 1
ATOM 6929 C CA . LYS D 1 55 ? -82.994 13.694 -37.663 1.00 57.95 21 LYS D CA 1
ATOM 6930 C C . LYS D 1 55 ? -83.646 13.654 -36.293 1.00 55.68 21 LYS D C 1
ATOM 6931 O O . LYS D 1 55 ? -84.596 14.398 -36.051 1.00 56.34 21 LYS D O 1
ATOM 6937 N N . SER D 1 56 ? -83.145 12.796 -35.404 1.00 53.39 22 SER D N 1
ATOM 6938 C CA . SER D 1 56 ? -83.663 12.691 -34.026 1.00 50.81 22 SER D CA 1
ATOM 6939 C C . SER D 1 56 ? -83.639 14.036 -33.318 1.00 48.69 22 SER D C 1
ATOM 6940 O O . SER D 1 56 ? -82.730 14.830 -33.541 1.00 51.12 22 SER D O 1
ATOM 6943 N N . ARG D 1 57 ? -84.607 14.270 -32.439 1.00 47.22 23 ARG D N 1
ATOM 6944 C CA . ARG D 1 57 ? -84.679 15.526 -31.684 1.00 51.64 23 ARG D CA 1
ATOM 6945 C C . ARG D 1 57 ? -83.370 15.782 -30.867 1.00 48.83 23 ARG D C 1
ATOM 6946 O O . ARG D 1 57 ? -83.059 16.913 -30.474 1.00 50.91 23 ARG D O 1
ATOM 6954 N N . TYR D 1 58 ? -82.606 14.730 -30.624 1.00 43.90 24 TYR D N 1
ATOM 6955 C CA . TYR D 1 58 ? -81.347 14.856 -29.914 1.00 43.98 24 TYR D CA 1
ATOM 6956 C C . TYR D 1 58 ? -80.307 15.422 -30.866 1.00 39.70 24 TYR D C 1
ATOM 6957 O O . TYR D 1 58 ? -79.731 16.481 -30.615 1.00 36.85 24 TYR D O 1
ATOM 6966 N N . THR D 1 59 ? -80.121 14.723 -31.979 1.00 38.21 25 THR D N 1
ATOM 6967 C CA . THR D 1 59 ? -79.180 15.125 -33.004 1.00 38.67 25 THR D CA 1
ATOM 6968 C C . THR D 1 59 ? -79.318 16.572 -33.351 1.00 40.03 25 THR D C 1
ATOM 6969 O O . THR D 1 59 ? -78.335 17.285 -33.411 1.00 46.20 25 THR D O 1
ATOM 6973 N N . ILE D 1 60 ? -80.550 16.995 -33.584 1.00 39.27 26 ILE D N 1
ATOM 6974 C CA . ILE D 1 60 ? -80.833 18.345 -34.018 1.00 36.57 26 ILE D CA 1
ATOM 6975 C C . ILE D 1 60 ? -80.447 19.332 -32.932 1.00 34.69 26 ILE D C 1
ATOM 6976 O O . ILE D 1 60 ? -79.734 20.287 -33.208 1.00 38.56 26 ILE D O 1
ATOM 6981 N N . LYS D 1 61 ? -80.869 19.098 -31.701 1.00 34.82 27 LYS D N 1
ATOM 6982 C CA . LYS D 1 61 ? -80.497 20.000 -30.607 1.00 35.67 27 LYS D CA 1
ATOM 6983 C C . LYS D 1 61 ? -78.983 20.239 -30.570 1.00 32.24 27 LYS D C 1
ATOM 6984 O O . LYS D 1 61 ? -78.519 21.363 -30.451 1.00 31.82 27 LYS D O 1
ATOM 6990 N N . GLU D 1 62 ? -78.218 19.172 -30.707 1.00 31.55 28 GLU D N 1
ATOM 6991 C CA . GLU D 1 62 ? -76.773 19.280 -30.625 1.00 31.20 28 GLU D CA 1
ATOM 6992 C C . GLU D 1 62 ? -76.243 19.989 -31.864 1.00 29.80 28 GLU D C 1
ATOM 6993 O O . GLU D 1 62 ? -75.514 20.953 -31.733 1.00 28.09 28 GLU D O 1
ATOM 6999 N N . TYR D 1 63 ? -76.647 19.554 -33.058 1.00 30.74 29 TYR D N 1
ATOM 7000 C CA . TYR D 1 63 ? -76.229 20.235 -34.287 1.00 31.94 29 TYR D CA 1
ATOM 7001 C C . TYR D 1 63 ? -76.486 21.692 -34.184 1.00 33.59 29 TYR D C 1
ATOM 7002 O O . TYR D 1 63 ? -75.621 22.518 -34.514 1.00 35.25 29 TYR D O 1
ATOM 7011 N N . ARG D 1 64 ? -77.668 22.026 -33.691 1.00 34.77 30 ARG D N 1
ATOM 7012 C CA . ARG D 1 64 ? -78.033 23.421 -33.586 1.00 37.13 30 ARG D CA 1
ATOM 7013 C C . ARG D 1 64 ? -77.124 24.177 -32.634 1.00 36.69 30 ARG D C 1
ATOM 7014 O O . ARG D 1 64 ? -76.728 25.335 -32.869 1.00 33.67 30 ARG D O 1
ATOM 7022 N N . PHE D 1 65 ? -76.838 23.535 -31.510 1.00 35.07 31 PHE D N 1
ATOM 7023 C CA . PHE D 1 65 ? -76.051 24.209 -30.505 1.00 32.02 31 PHE D CA 1
ATOM 7024 C C . PHE D 1 65 ? -74.708 24.484 -31.093 1.00 30.33 31 PHE D C 1
ATOM 7025 O O . PHE D 1 65 ? -74.160 25.563 -30.923 1.00 31.85 31 PHE D O 1
ATOM 7033 N N . LEU D 1 66 ? -74.191 23.494 -31.799 1.00 30.29 32 LEU D N 1
ATOM 7034 C CA . LEU D 1 66 ? -72.860 23.579 -32.377 1.00 31.44 32 LEU D CA 1
ATOM 7035 C C . LEU D 1 66 ? -72.717 24.761 -33.315 1.00 31.27 32 LEU D C 1
ATOM 7036 O O . LEU D 1 66 ? -71.732 25.539 -33.237 1.00 28.93 32 LEU D O 1
ATOM 7041 N N . VAL D 1 67 ? -73.729 24.902 -34.172 1.00 34.13 33 VAL D N 1
ATOM 7042 C CA . VAL D 1 67 ? -73.768 25.989 -35.144 1.00 34.81 33 VAL D CA 1
ATOM 7043 C C . VAL D 1 67 ? -73.970 27.342 -34.519 1.00 34.26 33 VAL D C 1
ATOM 7044 O O . VAL D 1 67 ? -73.285 28.299 -34.899 1.00 35.05 33 VAL D O 1
ATOM 7048 N N . ASP D 1 68 ? -74.876 27.436 -33.552 1.00 33.19 34 ASP D N 1
ATOM 7049 C CA . ASP D 1 68 ? -75.012 28.686 -32.816 1.00 33.90 34 ASP D CA 1
ATOM 7050 C C . ASP D 1 68 ? -73.640 29.224 -32.395 1.00 34.44 34 ASP D C 1
ATOM 7051 O O . ASP D 1 68 ? -73.291 30.368 -32.702 1.00 33.65 34 ASP D O 1
ATOM 7056 N N . GLN D 1 69 ? -72.868 28.395 -31.708 1.00 35.51 35 GLN D N 1
ATOM 7057 C CA . GLN D 1 69 ? -71.531 28.803 -31.217 1.00 37.46 35 GLN D CA 1
ATOM 7058 C C . GLN D 1 69 ? -70.575 29.181 -32.324 1.00 38.23 35 GLN D C 1
ATOM 7059 O O . GLN D 1 69 ? -69.621 29.952 -32.078 1.00 39.07 35 GLN D O 1
ATOM 7065 N N . PHE D 1 70 ? -70.813 28.594 -33.506 1.00 36.90 36 PHE D N 1
ATOM 7066 C CA . PHE D 1 70 ? -70.155 28.973 -34.771 1.00 36.33 36 PHE D CA 1
ATOM 7067 C C . PHE D 1 70 ? -70.429 30.434 -35.180 1.00 35.62 36 PHE D C 1
ATOM 7068 O O . PHE D 1 70 ? -69.503 31.217 -35.347 1.00 38.63 36 PHE D O 1
ATOM 7076 N N . LEU D 1 71 ? -71.706 30.800 -35.306 1.00 35.53 37 LEU D N 1
ATOM 7077 C CA . LEU D 1 71 ? -72.101 32.155 -35.684 1.00 32.62 37 LEU D CA 1
ATOM 7078 C C . LEU D 1 71 ? -71.575 33.135 -34.667 1.00 32.00 37 LEU D C 1
ATOM 7079 O O . LEU D 1 71 ? -70.832 34.049 -34.976 1.00 30.69 37 LEU D O 1
ATOM 7084 N N . SER D 1 72 ? -71.962 32.886 -33.438 1.00 32.73 38 SER D N 1
ATOM 7085 C CA . SER D 1 72 ? -71.403 33.510 -32.287 1.00 33.68 38 SER D CA 1
ATOM 7086 C C . SER D 1 72 ? -69.928 33.853 -32.494 1.00 37.63 38 SER D C 1
ATOM 7087 O O . SER D 1 72 ? -69.547 35.031 -32.391 1.00 43.66 38 SER D O 1
ATOM 7090 N N . PHE D 1 73 ? -69.103 32.851 -32.813 1.00 36.65 39 PHE D N 1
ATOM 7091 C CA . PHE D 1 73 ? -67.665 33.074 -33.021 1.00 37.08 39 PHE D CA 1
ATOM 7092 C C . PHE D 1 73 ? -67.347 33.786 -34.330 1.00 38.75 39 PHE D C 1
ATOM 7093 O O . PHE D 1 73 ? -66.405 34.577 -34.398 1.00 38.89 39 PHE D O 1
ATOM 7109 N N . ASN D 1 75 ? -69.387 35.906 -35.775 1.00 45.90 41 ASN D N 1
ATOM 7110 C CA . ASN D 1 75 ? -69.942 37.257 -35.642 1.00 44.56 41 ASN D CA 1
ATOM 7111 C C . ASN D 1 75 ? -70.073 38.034 -36.964 1.00 45.52 41 ASN D C 1
ATOM 7112 O O . ASN D 1 75 ? -69.697 39.207 -37.037 1.00 41.72 41 ASN D O 1
ATOM 7117 N N . LYS D 1 76 ? -70.575 37.357 -37.997 1.00 45.62 42 LYS D N 1
ATOM 7118 C CA . LYS D 1 76 ? -70.771 37.947 -39.319 1.00 49.42 42 LYS D CA 1
ATOM 7119 C C . LYS D 1 76 ? -71.693 37.012 -40.091 1.00 48.33 42 LYS D C 1
ATOM 7120 O O . LYS D 1 76 ? -72.133 36.035 -39.539 1.00 46.86 42 LYS D O 1
ATOM 7126 N N . LYS D 1 77 ? -71.964 37.271 -41.364 1.00 51.58 43 LYS D N 1
ATOM 7127 C CA . LYS D 1 77 ? -72.919 36.426 -42.090 1.00 53.84 43 LYS D CA 1
ATOM 7128 C C . LYS D 1 77 ? -72.256 35.285 -42.878 1.00 49.50 43 LYS D C 1
ATOM 7129 O O . LYS D 1 77 ? -71.150 35.450 -43.368 1.00 49.66 43 LYS D O 1
ATOM 7135 N N . PRO D 1 78 ? -72.959 34.139 -43.023 1.00 47.61 44 PRO D N 1
ATOM 7136 C CA . PRO D 1 78 ? -72.501 32.889 -43.636 1.00 47.06 44 PRO D CA 1
ATOM 7137 C C . PRO D 1 78 ? -71.876 32.978 -45.023 1.00 49.43 44 PRO D C 1
ATOM 7138 O O . PRO D 1 78 ? -70.768 32.461 -45.234 1.00 44.84 44 PRO D O 1
ATOM 7142 N N . ASP D 1 79 ? -72.586 33.600 -45.962 1.00 51.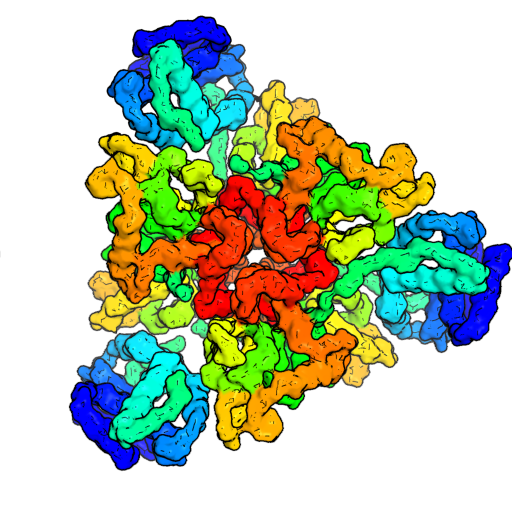26 45 ASP D N 1
ATOM 7143 C CA . ASP D 1 79 ? -72.040 33.801 -47.313 1.00 51.74 45 ASP D CA 1
ATOM 7144 C C . ASP D 1 79 ? -70.766 34.656 -47.284 1.00 46.01 45 ASP D C 1
ATOM 7145 O O . ASP D 1 79 ? -69.920 34.468 -48.127 1.00 44.93 45 ASP D O 1
ATOM 7150 N N . GLU D 1 80 ? -70.624 35.545 -46.293 1.00 46.32 46 GLU D N 1
ATOM 7151 C CA . GLU D 1 80 ? -69.469 36.454 -46.159 1.00 48.11 46 GLU D CA 1
ATOM 7152 C C . GLU D 1 80 ? -68.191 35.786 -45.563 1.00 49.84 46 GLU D C 1
ATOM 7153 O O . GLU D 1 80 ? -67.123 36.401 -45.463 1.00 50.12 46 GLU D O 1
ATOM 7159 N N . ILE D 1 81 ? -68.295 34.522 -45.181 1.00 51.54 47 ILE D N 1
ATOM 7160 C CA . ILE D 1 81 ? -67.250 33.874 -44.391 1.00 49.28 47 ILE D CA 1
ATOM 7161 C C . ILE D 1 81 ? -66.051 33.450 -45.220 1.00 42.05 47 ILE D C 1
ATOM 7162 O O . ILE D 1 81 ? -66.159 32.599 -46.103 1.00 36.00 47 ILE D O 1
ATOM 7167 N N . THR D 1 82 ? -64.908 34.058 -44.901 1.00 42.32 48 THR D N 1
ATOM 7168 C CA . THR D 1 82 ? -63.680 33.872 -45.666 1.00 42.42 48 THR D CA 1
ATOM 7169 C C . THR D 1 82 ? -63.092 32.546 -45.273 1.00 42.14 48 THR D C 1
ATOM 7170 O O . THR D 1 82 ? -63.183 32.177 -44.105 1.00 39.02 48 THR D O 1
ATOM 7174 N N . PRO D 1 83 ? -62.449 31.831 -46.224 1.00 46.29 49 PRO D N 1
ATOM 7175 C CA . PRO D 1 83 ? -61.659 30.647 -45.849 1.00 45.54 49 PRO D CA 1
ATOM 7176 C C . PRO D 1 83 ? -60.703 30.910 -44.670 1.00 40.77 49 PRO D C 1
ATOM 7177 O O . PRO D 1 83 ? -60.524 30.056 -43.827 1.00 38.92 49 PRO D O 1
ATOM 7189 N N . ASP D 1 85 ? -61.431 32.772 -42.248 1.00 34.45 51 ASP D N 1
ATOM 7190 C CA . ASP D 1 85 ? -62.262 32.758 -41.051 1.00 33.03 51 ASP D CA 1
ATOM 7191 C C . ASP D 1 85 ? -62.351 31.320 -40.568 1.00 32.51 51 ASP D C 1
ATOM 7192 O O . ASP D 1 85 ? -62.169 31.015 -39.401 1.00 37.65 51 ASP D O 1
ATOM 7197 N N . ILE D 1 86 ? -62.583 30.419 -41.485 1.00 32.71 52 ILE D N 1
ATOM 7198 C CA . ILE D 1 86 ? -62.697 29.024 -41.141 1.00 32.76 52 ILE D CA 1
ATOM 7199 C C . ILE D 1 86 ? -61.499 28.569 -40.298 1.00 33.10 52 ILE D C 1
ATOM 7200 O O . ILE D 1 86 ? -61.658 27.872 -39.287 1.00 32.28 52 ILE D O 1
ATOM 7205 N N . GLU D 1 87 ? -60.310 28.984 -40.713 1.00 30.79 53 GLU D N 1
ATOM 7206 C CA . GLU D 1 87 ? -59.098 28.597 -40.020 1.00 32.54 53 GLU D CA 1
ATOM 7207 C C . GLU D 1 87 ? -59.107 29.186 -38.608 1.00 33.32 53 GLU D C 1
ATOM 7208 O O . GLU D 1 87 ? -58.788 28.497 -37.637 1.00 29.81 53 GLU D O 1
ATOM 7214 N N . ARG D 1 88 ? -59.511 30.448 -38.491 1.00 36.15 54 ARG D N 1
ATOM 7215 C CA . ARG D 1 88 ? -59.639 31.062 -37.162 1.00 37.04 54 ARG D CA 1
ATOM 7216 C C . ARG D 1 88 ? -60.579 30.218 -36.306 1.00 34.90 54 ARG D C 1
ATOM 7217 O O . ARG D 1 88 ? -60.265 29.871 -35.162 1.00 33.70 54 ARG D O 1
ATOM 7225 N N . TYR D 1 89 ? -61.697 29.847 -36.912 1.00 32.67 55 TYR D N 1
ATOM 7226 C CA . TYR D 1 89 ? -62.709 29.016 -36.275 1.00 31.66 55 TYR D CA 1
ATOM 7227 C C . TYR D 1 89 ? -62.113 27.669 -35.795 1.00 34.46 55 TYR D C 1
ATOM 7228 O O . TYR D 1 89 ? -62.175 27.341 -34.587 1.00 34.50 55 TYR D O 1
ATOM 7237 N N . LYS D 1 90 ? -61.521 26.904 -36.717 1.00 34.17 56 LYS D N 1
ATOM 7238 C CA . LYS D 1 90 ? -60.984 25.567 -36.368 1.00 33.74 56 LYS D CA 1
ATOM 7239 C C . LYS D 1 90 ? -59.982 25.647 -35.209 1.00 32.11 56 LYS D C 1
ATOM 7240 O O . LYS D 1 90 ? -60.018 24.804 -34.292 1.00 29.33 56 LYS D O 1
ATOM 7246 N N . ASN D 1 91 ? -59.143 26.690 -35.244 1.00 29.04 57 ASN D N 1
ATOM 7247 C CA . ASN D 1 91 ? -58.217 26.980 -34.189 1.00 29.10 57 ASN D CA 1
ATOM 7248 C C . ASN D 1 91 ? -58.981 27.206 -32.913 1.00 29.74 57 ASN D C 1
ATOM 7249 O O . ASN D 1 91 ? -58.619 26.717 -31.858 1.00 30.20 57 ASN D O 1
ATOM 7254 N N . PHE D 1 92 ? -60.047 27.968 -33.018 1.00 31.38 58 PHE D N 1
ATOM 7255 C CA . PHE D 1 92 ? -60.965 28.130 -31.906 1.00 31.91 58 PHE D CA 1
ATOM 7256 C C . PHE D 1 92 ? -61.461 26.791 -31.348 1.00 29.68 58 PHE D C 1
ATOM 7257 O O . PHE D 1 92 ? -61.462 26.569 -30.141 1.00 27.30 58 PHE D O 1
ATOM 7265 N N . LEU D 1 93 ? -61.906 25.907 -32.222 1.00 28.40 59 LEU D N 1
ATOM 7266 C CA . LEU D 1 93 ? -62.372 24.632 -31.738 1.00 28.65 59 LEU D CA 1
ATOM 7267 C C . LEU D 1 93 ? -61.279 23.872 -31.019 1.00 30.77 59 LEU D C 1
ATOM 7268 O O . LEU D 1 93 ? -61.475 23.463 -29.866 1.00 30.34 59 LEU D O 1
ATOM 7273 N N . ALA D 1 94 ? -60.122 23.734 -31.669 1.00 31.20 60 ALA D N 1
ATOM 7274 C CA . ALA D 1 94 ? -59.030 22.907 -31.129 1.00 31.94 60 ALA D CA 1
ATOM 7275 C C . ALA D 1 94 ? -58.237 23.500 -29.967 1.00 31.46 60 ALA D C 1
ATOM 7276 O O . ALA D 1 94 ? -57.762 22.763 -29.150 1.00 31.35 60 ALA D O 1
ATOM 7278 N N . VAL D 1 95 ? -58.072 24.815 -29.898 1.00 31.87 61 VAL D N 1
ATOM 7279 C CA . VAL D 1 95 ? -57.191 25.418 -28.907 1.00 31.04 61 VAL D CA 1
ATOM 7280 C C . VAL D 1 95 ? -57.973 26.102 -27.798 1.00 32.37 61 VAL D C 1
ATOM 7281 O O . VAL D 1 95 ? -57.622 25.997 -26.617 1.00 31.13 61 VAL D O 1
ATOM 7285 N N . LYS D 1 96 ? -59.010 26.848 -28.165 1.00 33.36 62 LYS D N 1
ATOM 7286 C CA . LYS D 1 96 ? -59.713 27.587 -27.172 1.00 32.81 62 LYS D CA 1
ATOM 7287 C C . LYS D 1 96 ? -60.642 26.627 -26.474 1.00 32.59 62 LYS D C 1
ATOM 7288 O O . LYS D 1 96 ? -60.531 26.452 -25.253 1.00 33.28 62 LYS D O 1
ATOM 7294 N N . LYS D 1 97 ? -61.503 25.952 -27.231 1.00 30.10 63 LYS D N 1
ATOM 7295 C CA . LYS D 1 97 ? -62.433 24.989 -26.637 1.00 30.68 63 LYS D CA 1
ATOM 7296 C C . LYS D 1 97 ? -61.738 23.738 -26.176 1.00 30.46 63 LYS D C 1
ATOM 7297 O O . LYS D 1 97 ? -62.217 23.086 -25.278 1.00 30.62 63 LYS D O 1
ATOM 7303 N N . ARG D 1 98 ? -60.654 23.369 -26.850 1.00 31.66 64 ARG D N 1
ATOM 7304 C CA . ARG D 1 98 ? -59.905 22.112 -26.583 1.00 32.63 64 ARG D CA 1
ATOM 7305 C C . ARG D 1 98 ? -60.678 20.809 -26.872 1.00 30.05 64 ARG D C 1
ATOM 7306 O O . ARG D 1 98 ? -60.599 19.824 -26.147 1.00 27.26 64 ARG D O 1
ATOM 7314 N N . TYR D 1 99 ? -61.397 20.833 -27.985 1.00 29.60 65 TYR D N 1
ATOM 7315 C CA . TYR D 1 99 ? -62.152 19.697 -28.495 1.00 28.34 65 TYR D CA 1
ATOM 7316 C C . TYR D 1 99 ? -61.264 18.613 -28.985 1.00 27.42 65 TYR D C 1
ATOM 7317 O O . TYR D 1 99 ? -60.273 18.884 -29.639 1.00 29.39 65 TYR D O 1
ATOM 7326 N N . SER D 1 100 ? -61.650 17.380 -28.723 1.00 27.09 66 SER D N 1
ATOM 7327 C CA . SER D 1 100 ? -61.041 16.225 -29.376 1.00 27.90 66 SER D CA 1
ATOM 7328 C C . SER D 1 100 ? -61.285 16.212 -30.897 1.00 29.21 66 SER D C 1
ATOM 7329 O O . SER D 1 100 ? -62.148 16.927 -31.399 1.00 31.14 66 SER D O 1
ATOM 7332 N N . LYS D 1 101 ? -60.593 15.350 -31.633 1.00 28.73 67 LYS D N 1
ATOM 7333 C CA . LYS D 1 101 ? -60.847 15.268 -33.061 1.00 28.64 67 LYS D CA 1
ATOM 7334 C C . LYS D 1 101 ? -62.318 15.019 -33.308 1.00 27.42 67 LYS D C 1
ATOM 7335 O O . LYS D 1 101 ? -62.933 15.603 -34.200 1.00 25.82 67 LYS D O 1
ATOM 7341 N N . THR D 1 102 ? -62.877 14.132 -32.492 1.00 27.92 68 THR D N 1
ATOM 7342 C CA . THR D 1 102 ? -64.222 13.628 -32.701 1.00 27.21 68 THR D CA 1
ATOM 7343 C C . THR D 1 102 ? -65.206 14.786 -32.596 1.00 28.50 68 THR D C 1
ATOM 7344 O O . THR D 1 102 ? -65.976 15.019 -33.518 1.00 31.82 68 THR D O 1
ATOM 7348 N N . SER D 1 103 ? -65.145 15.530 -31.493 1.00 30.42 69 SER D N 1
ATOM 7349 C CA . SER D 1 103 ? -65.946 16.752 -31.296 1.00 29.52 69 SER D CA 1
ATOM 7350 C C . SER D 1 103 ? -65.683 17.725 -32.426 1.00 31.21 69 SER D C 1
ATOM 7351 O O . SER D 1 103 ? -66.629 18.268 -33.006 1.00 32.27 69 SER D O 1
ATOM 7354 N N . GLN D 1 104 ? -64.410 17.907 -32.785 1.00 30.73 70 GLN D N 1
ATOM 7355 C CA . GLN D 1 104 ? -64.065 18.812 -33.902 1.00 32.16 70 GLN D CA 1
ATOM 7356 C C . GLN D 1 104 ? -64.760 18.437 -35.205 1.00 31.99 70 GLN D C 1
ATOM 7357 O O . GLN D 1 104 ? -65.317 19.304 -35.881 1.00 29.20 70 GLN D O 1
ATOM 7363 N N . TYR D 1 105 ? -64.723 17.146 -35.530 1.00 32.85 71 TYR D N 1
ATOM 7364 C CA . TYR D 1 105 ? -65.359 16.633 -36.725 1.00 34.06 71 TYR D CA 1
ATOM 7365 C C . TYR D 1 105 ? -66.863 16.728 -36.612 1.00 32.32 71 TYR D C 1
ATOM 7366 O O . TYR D 1 105 ? -67.539 16.905 -37.614 1.00 34.06 71 TYR D O 1
ATOM 7375 N N . LEU D 1 106 ? -67.396 16.625 -35.402 1.00 31.19 72 LEU D N 1
ATOM 7376 C CA . LEU D 1 106 ? -68.839 16.743 -35.226 1.00 30.56 72 LEU D CA 1
ATOM 7377 C C . LEU D 1 106 ? -69.255 18.178 -35.454 1.00 29.91 72 LEU D C 1
ATOM 7378 O O . LEU D 1 106 ? -70.330 18.420 -35.969 1.00 31.42 72 LEU D O 1
ATOM 7383 N N . ALA D 1 107 ? -68.429 19.129 -35.043 1.00 29.40 73 ALA D N 1
ATOM 7384 C CA . ALA D 1 107 ? -68.762 20.514 -35.271 1.00 32.21 73 ALA D CA 1
ATOM 7385 C C . ALA D 1 107 ? -68.745 20.721 -36.761 1.00 34.34 73 ALA D C 1
ATOM 7386 O O . ALA D 1 107 ? -69.725 21.178 -37.333 1.00 36.26 73 ALA D O 1
ATOM 7388 N N . ILE D 1 108 ? -67.638 20.343 -37.393 1.00 36.97 74 ILE D N 1
ATOM 7389 C CA . ILE D 1 108 ? -67.411 20.660 -38.812 1.00 37.09 74 ILE D CA 1
ATOM 7390 C C . ILE D 1 108 ? -68.567 20.086 -39.599 1.00 38.81 74 ILE D C 1
ATOM 7391 O O . ILE D 1 108 ? -69.188 20.790 -40.379 1.00 37.47 74 ILE D O 1
ATOM 7396 N N . LYS D 1 109 ? -68.885 18.821 -39.323 1.00 42.61 75 LYS D N 1
ATOM 7397 C CA . LYS D 1 109 ? -69.988 18.126 -39.984 1.00 43.37 75 LYS D CA 1
ATOM 7398 C C . LYS D 1 109 ? -71.246 18.966 -39.884 1.00 43.92 75 LYS D C 1
ATOM 7399 O O . LYS D 1 109 ? -71.907 19.215 -40.878 1.00 46.56 75 LYS D O 1
ATOM 7405 N N . ALA D 1 110 ? -71.566 19.425 -38.679 1.00 42.08 76 ALA D N 1
ATOM 7406 C CA . ALA D 1 110 ? -72.778 20.217 -38.498 1.00 42.82 76 ALA D CA 1
ATOM 7407 C C . ALA D 1 110 ? -72.747 21.479 -39.357 1.00 40.80 76 ALA D C 1
ATOM 7408 O O . ALA D 1 110 ? -73.735 21.835 -39.960 1.00 38.74 76 ALA D O 1
ATOM 7410 N N . VAL D 1 111 ? -71.608 22.147 -39.413 1.00 41.44 77 VAL D N 1
ATOM 7411 C CA . VAL D 1 111 ? -71.527 23.405 -40.127 1.00 42.06 77 VAL D CA 1
ATOM 7412 C C . VAL D 1 111 ? -71.677 23.180 -41.640 1.00 44.79 77 VAL D C 1
ATOM 7413 O O . VAL D 1 111 ? -72.183 24.049 -42.347 1.00 45.13 77 VAL D O 1
ATOM 7417 N N . LYS D 1 112 ? -71.269 22.015 -42.128 1.00 44.41 78 LYS D N 1
ATOM 7418 C CA . LYS D 1 112 ? -71.403 21.725 -43.546 1.00 47.17 78 LYS D CA 1
ATOM 7419 C C . LYS D 1 112 ? -72.844 21.461 -43.892 1.00 47.09 78 LYS D C 1
ATOM 7420 O O . LYS D 1 112 ? -73.275 21.727 -45.011 1.00 54.27 78 LYS D O 1
ATOM 7426 N N . LEU D 1 113 ? -73.585 20.940 -42.933 1.00 42.70 79 LEU D N 1
ATOM 7427 C CA . LEU D 1 113 ? -75.008 20.786 -43.108 1.00 41.96 79 LEU D CA 1
ATOM 7428 C C . LEU D 1 113 ? -75.746 22.137 -43.020 1.00 42.65 79 LEU D C 1
ATOM 7429 O O . LEU D 1 113 ? -76.592 22.432 -43.833 1.00 44.44 79 LEU D O 1
ATOM 7434 N N . PHE D 1 114 ? -75.421 22.955 -42.031 1.00 45.23 80 PHE D N 1
ATOM 7435 C CA . PHE D 1 114 ? -75.925 24.330 -41.961 1.00 44.96 80 PHE D CA 1
ATOM 7436 C C . PHE D 1 114 ? -75.774 25.031 -43.290 1.00 42.95 80 PHE D C 1
ATOM 7437 O O . PHE D 1 114 ? -76.695 25.646 -43.750 1.00 40.64 80 PHE D O 1
ATOM 7445 N N . TYR D 1 115 ? -74.605 24.936 -43.899 1.00 42.08 81 TYR D N 1
ATOM 7446 C CA . TYR D 1 115 ? -74.427 25.488 -45.229 1.00 44.82 81 TYR D CA 1
ATOM 7447 C C . TYR D 1 115 ? -75.370 24.899 -46.269 1.00 46.07 81 TYR D C 1
ATOM 7448 O O . TYR D 1 115 ? -76.041 25.641 -46.988 1.00 46.84 81 TYR D O 1
ATOM 7457 N N . LYS D 1 116 ? -75.433 23.578 -46.358 1.00 44.74 82 LYS D N 1
ATOM 7458 C CA . LYS D 1 116 ? -76.366 22.964 -47.299 1.00 45.98 82 LYS D CA 1
ATOM 7459 C C . LYS D 1 116 ? -77.790 23.425 -46.954 1.00 44.19 82 LYS D C 1
ATOM 7460 O O . LYS D 1 116 ? -78.470 23.991 -47.785 1.00 39.38 82 LYS D O 1
ATOM 7466 N N . ALA D 1 117 ? -78.210 23.214 -45.711 1.00 46.46 83 ALA D N 1
ATOM 7467 C CA . ALA D 1 117 ? -79.523 23.669 -45.236 1.00 47.22 83 ALA D CA 1
ATOM 7468 C C . ALA D 1 117 ? -79.943 24.952 -45.923 1.00 48.54 83 ALA D C 1
ATOM 7469 O O . ALA D 1 117 ? -80.897 24.940 -46.682 1.00 50.85 83 ALA D O 1
ATOM 7471 N N . LEU D 1 118 ? -79.222 26.047 -45.703 1.00 47.28 84 LEU D N 1
ATOM 7472 C CA . LEU D 1 118 ? -79.572 27.287 -46.382 1.00 48.14 84 LEU D CA 1
ATOM 7473 C C . LEU D 1 118 ? -78.896 27.432 -47.742 1.00 49.99 84 LEU D C 1
ATOM 7474 O O . LEU D 1 118 ? -78.541 28.521 -48.151 1.00 53.20 84 LEU D O 1
ATOM 7479 N N . ASP D 1 119 ? -78.761 26.323 -48.462 1.00 54.77 85 ASP D N 1
ATOM 7480 C CA . ASP D 1 119 ? -78.404 26.344 -49.880 1.00 58.13 85 ASP D CA 1
ATOM 7481 C C . ASP D 1 119 ? -77.037 26.958 -50.239 1.00 61.94 85 ASP D C 1
ATOM 7482 O O . ASP D 1 119 ? -76.642 26.915 -51.403 1.00 64.76 85 ASP D O 1
ATOM 7487 N N . LEU D 1 120 ? -76.308 27.523 -49.276 1.00 60.37 86 LEU D N 1
ATOM 7488 C CA . LEU D 1 120 ? -75.045 28.175 -49.609 1.00 56.02 86 LEU D CA 1
ATOM 7489 C C . LEU D 1 120 ? -73.948 27.185 -49.880 1.00 56.21 86 LEU D C 1
ATOM 7490 O O . LEU D 1 120 ? -73.940 26.081 -49.334 1.00 55.60 86 LEU D O 1
ATOM 7495 N N . ARG D 1 121 ? -73.023 27.594 -50.741 1.00 60.25 87 ARG D N 1
ATOM 7496 C CA . ARG D 1 121 ? -71.833 26.803 -50.980 1.00 60.80 87 ARG D CA 1
ATOM 7497 C C . ARG D 1 121 ? -70.919 26.965 -49.791 1.00 56.02 87 ARG D C 1
ATOM 7498 O O . ARG D 1 121 ? -70.724 28.069 -49.258 1.00 44.22 87 ARG D O 1
ATOM 7506 N N . VAL D 1 122 ? -70.338 25.831 -49.436 1.00 54.14 88 VAL D N 1
ATOM 7507 C CA . VAL D 1 122 ? -69.735 25.638 -48.161 1.00 53.94 88 VAL D CA 1
ATOM 7508 C C . VAL D 1 122 ? -68.305 25.981 -48.405 1.00 58.16 88 VAL D C 1
ATOM 7509 O O . VAL D 1 122 ? -67.758 25.604 -49.450 1.00 61.22 88 VAL D O 1
ATOM 7513 N N . PRO D 1 123 ? -67.695 26.729 -47.472 1.00 58.31 89 PRO D N 1
ATOM 7514 C CA . PRO D 1 123 ? -66.324 27.077 -47.718 1.00 55.97 89 PRO D CA 1
ATOM 7515 C C . PRO D 1 123 ? -65.478 25.830 -47.919 1.00 52.53 89 PRO D C 1
ATOM 7516 O O . PRO D 1 123 ? -65.596 24.834 -47.213 1.00 46.08 89 PRO D O 1
ATOM 7520 N N . ILE D 1 124 ? -64.636 25.910 -48.925 1.00 51.73 90 ILE D N 1
ATOM 7521 C CA . ILE D 1 124 ? -63.797 24.810 -49.296 1.00 52.16 90 ILE D CA 1
ATOM 7522 C C . ILE D 1 124 ? -62.915 24.351 -48.098 1.00 47.34 90 ILE D C 1
ATOM 7523 O O . ILE D 1 124 ? -62.582 23.189 -48.014 1.00 47.90 90 ILE D O 1
ATOM 7528 N N . ASN D 1 125 ? -62.593 25.247 -47.163 1.00 47.06 91 ASN D N 1
ATOM 7529 C CA . ASN D 1 125 ? -61.701 24.928 -46.041 1.00 45.83 91 ASN D CA 1
ATOM 7530 C C . ASN D 1 125 ? -62.280 24.019 -45.000 1.00 47.69 91 ASN D C 1
ATOM 7531 O O . ASN D 1 125 ? -61.534 23.475 -44.206 1.00 42.14 91 ASN D O 1
ATOM 7536 N N . LEU D 1 126 ? -63.607 23.909 -44.952 1.00 52.65 92 LEU D N 1
ATOM 7537 C CA . LEU D 1 126 ? -64.263 22.914 -44.099 1.00 52.15 92 LEU D CA 1
ATOM 7538 C C . LEU D 1 126 ? -64.052 21.508 -44.661 1.00 56.26 92 LEU D C 1
ATOM 7539 O O . LEU D 1 126 ? -63.982 20.529 -43.907 1.00 53.00 92 LEU D O 1
ATOM 7544 N N . THR D 1 127 ? -63.950 21.423 -45.988 1.00 58.80 93 THR D N 1
ATOM 7545 C CA . THR D 1 127 ? -63.685 20.160 -46.676 1.00 64.44 93 THR D CA 1
ATOM 7546 C C . THR D 1 127 ? -62.175 20.070 -47.000 1.00 66.52 93 THR D C 1
ATOM 7547 O O . THR D 1 127 ? -61.759 20.235 -48.156 1.00 66.63 93 THR D O 1
ATOM 7551 N N . PRO D 1 128 ? -61.335 19.833 -45.967 1.00 67.62 94 PRO D N 1
ATOM 7552 C CA . PRO D 1 128 ? -59.905 19.851 -46.273 1.00 67.76 94 PRO D CA 1
ATOM 7553 C C . PRO D 1 128 ? -59.483 18.538 -46.957 1.00 71.55 94 PRO D C 1
ATOM 7554 O O . PRO D 1 128 ? -59.962 17.472 -46.554 1.00 63.74 94 PRO D O 1
ATOM 7558 N N . PRO D 1 129 ? -58.613 18.610 -47.992 1.00 80.01 95 PRO D N 1
ATOM 7559 C CA . PRO D 1 129 ? -58.048 17.384 -48.629 1.00 81.44 95 PRO D CA 1
ATOM 7560 C C . PRO D 1 129 ? -57.132 16.524 -47.727 1.00 70.70 95 PRO D C 1
ATOM 7561 O O . PRO D 1 129 ? -56.500 17.049 -46.814 1.00 62.60 95 PRO D O 1
ATOM 7565 N N . HIS D 1 134 ? -53.269 7.016 -49.886 1.00 79.63 100 HIS D N 1
ATOM 7566 C CA . HIS D 1 134 ? -52.159 6.924 -50.812 1.00 78.88 100 HIS D CA 1
ATOM 7567 C C . HIS D 1 134 ? -51.779 5.475 -51.167 1.00 78.68 100 HIS D C 1
ATOM 7568 O O . HIS D 1 134 ? -51.832 5.104 -52.337 1.00 75.10 100 HIS D O 1
ATOM 7583 N N . PRO D 1 136 ? -50.261 1.066 -49.879 1.00 73.84 102 PRO D N 1
ATOM 7584 C CA . PRO D 1 136 ? -50.725 -0.202 -49.300 1.00 70.17 102 PRO D CA 1
ATOM 7585 C C . PRO D 1 136 ? -50.842 -0.171 -47.792 1.00 64.28 102 PRO D C 1
ATOM 7586 O O . PRO D 1 136 ? -49.955 0.347 -47.091 1.00 63.88 102 PRO D O 1
ATOM 7590 N N . VAL D 1 137 ? -51.949 -0.735 -47.326 1.00 56.64 103 VAL D N 1
ATOM 7591 C CA . VAL D 1 137 ? -52.357 -0.694 -45.935 1.00 51.55 103 VAL D CA 1
ATOM 7592 C C . VAL D 1 137 ? -52.010 -2.042 -45.345 1.00 45.79 103 VAL D C 1
ATOM 7593 O O . VAL D 1 137 ? -52.054 -3.034 -46.049 1.00 42.97 103 VAL D O 1
ATOM 7597 N N . TYR D 1 138 ? -51.641 -2.059 -44.063 1.00 42.52 104 TYR D N 1
ATOM 7598 C CA . TYR D 1 138 ? -51.302 -3.290 -43.354 1.00 37.32 104 TYR D CA 1
ATOM 7599 C C . TYR D 1 138 ? -52.061 -3.332 -42.040 1.00 36.13 104 TYR D C 1
ATOM 7600 O O . TYR D 1 138 ? -52.977 -2.543 -41.852 1.00 37.03 104 TYR D O 1
ATOM 7609 N N . LEU D 1 139 ? -51.716 -4.251 -41.145 1.00 34.35 105 LEU D N 1
ATOM 7610 C CA . LEU D 1 139 ? -52.454 -4.420 -39.891 1.00 34.04 105 LEU D CA 1
ATOM 7611 C C . LEU D 1 139 ? -51.817 -3.690 -38.717 1.00 34.72 105 LEU D C 1
ATOM 7612 O O . LEU D 1 139 ? -50.601 -3.494 -38.671 1.00 32.24 105 LEU D O 1
ATOM 7617 N N . SER D 1 140 ? -52.655 -3.326 -37.751 1.00 35.76 106 SER D N 1
ATOM 7618 C CA . SER D 1 140 ? -52.172 -2.837 -36.471 1.00 38.48 106 SER D CA 1
ATOM 7619 C C . SER D 1 140 ? -51.715 -4.051 -35.649 1.00 39.17 106 SER D C 1
ATOM 7620 O O . SER D 1 140 ? -52.134 -5.178 -35.898 1.00 35.14 106 SER D O 1
ATOM 7623 N N . GLU D 1 141 ? -50.853 -3.825 -34.677 1.00 41.89 107 GLU D N 1
ATOM 7624 C CA . GLU D 1 141 ? -50.397 -4.934 -33.843 1.00 48.59 107 GLU D CA 1
ATOM 7625 C C . GLU D 1 141 ? -51.576 -5.599 -33.125 1.00 47.73 107 GLU D C 1
ATOM 7626 O O . GLU D 1 141 ? -51.562 -6.814 -32.902 1.00 47.51 107 GLU D O 1
ATOM 7632 N N . ASP D 1 142 ? -52.591 -4.798 -32.788 1.00 42.33 108 ASP D N 1
ATOM 7633 C CA . ASP D 1 142 ? -53.844 -5.321 -32.254 1.00 41.61 108 ASP D CA 1
ATOM 7634 C C . ASP D 1 142 ? -54.544 -6.245 -33.261 1.00 39.79 108 ASP D C 1
ATOM 7635 O O . ASP D 1 142 ? -54.860 -7.390 -32.946 1.00 38.35 108 ASP D O 1
ATOM 7640 N N . GLU D 1 143 ? -54.775 -5.724 -34.461 1.00 37.86 109 GLU D N 1
ATOM 7641 C CA . GLU D 1 143 ? -55.411 -6.468 -35.546 1.00 37.61 109 GLU D CA 1
ATOM 7642 C C . GLU D 1 143 ? -54.726 -7.835 -35.805 1.00 36.37 109 GLU D C 1
ATOM 7643 O O . GLU D 1 143 ? -55.397 -8.873 -35.950 1.00 34.80 109 GLU D O 1
ATOM 7649 N N . ALA D 1 144 ? -53.396 -7.844 -35.819 1.00 35.69 110 ALA D N 1
ATOM 7650 C CA . ALA D 1 144 ? -52.651 -9.068 -36.127 1.00 34.39 110 ALA D CA 1
ATOM 7651 C C . ALA D 1 144 ? -52.901 -10.090 -35.041 1.00 36.73 110 ALA D C 1
ATOM 7652 O O . ALA D 1 144 ? -53.305 -11.219 -35.314 1.00 37.36 110 ALA D O 1
ATOM 7654 N N . LYS D 1 145 ? -52.653 -9.668 -33.807 1.00 38.17 111 LYS D N 1
ATOM 7655 C CA . LYS D 1 145 ? -52.928 -10.453 -32.612 1.00 39.15 111 LYS D CA 1
ATOM 7656 C C . LYS D 1 145 ? -54.376 -10.972 -32.628 1.00 36.59 111 LYS D C 1
ATOM 7657 O O . LYS D 1 145 ? -54.624 -12.122 -32.296 1.00 39.98 111 LYS D O 1
ATOM 7663 N N . ARG D 1 146 ? -55.319 -10.139 -33.058 1.00 34.66 112 ARG D N 1
ATOM 7664 C CA . ARG D 1 146 ? -56.718 -10.559 -33.214 1.00 35.54 112 ARG D CA 1
ATOM 7665 C C . ARG D 1 146 ? -56.942 -11.496 -34.383 1.00 36.00 112 ARG D C 1
ATOM 7666 O O . ARG D 1 146 ? -57.862 -12.288 -34.336 1.00 38.97 112 ARG D O 1
ATOM 7674 N N . LEU D 1 147 ? -56.166 -11.376 -35.454 1.00 38.01 113 LEU D N 1
ATOM 7675 C CA . LEU D 1 147 ? -56.236 -12.371 -36.544 1.00 39.98 113 LEU D CA 1
ATOM 7676 C C . LEU D 1 147 ? -55.747 -13.741 -36.092 1.00 38.74 113 LEU D C 1
ATOM 7677 O O . LEU D 1 147 ? -56.395 -14.760 -36.298 1.00 43.25 113 LEU D O 1
ATOM 7682 N N . ILE D 1 148 ? -54.576 -13.731 -35.484 1.00 36.62 114 ILE D N 1
ATOM 7683 C CA . ILE D 1 148 ? -53.958 -14.910 -34.939 1.00 34.07 114 ILE D CA 1
ATOM 7684 C C . ILE D 1 148 ? -54.855 -15.585 -33.911 1.00 33.88 114 ILE D C 1
ATOM 7685 O O . ILE D 1 148 ? -55.111 -16.772 -34.025 1.00 31.87 114 ILE D O 1
ATOM 7690 N N . GLU D 1 149 ? -55.323 -14.846 -32.902 1.00 36.54 115 GLU D N 1
ATOM 7691 C CA . GLU D 1 149 ? -56.171 -15.457 -31.876 1.00 37.51 115 GLU D CA 1
ATOM 7692 C C . GLU D 1 149 ? -57.493 -15.917 -32.426 1.00 35.04 115 GLU D C 1
ATOM 7693 O O . GLU D 1 149 ? -58.036 -16.897 -31.951 1.00 34.21 115 GLU D O 1
ATOM 7699 N N . ALA D 1 150 ? -57.989 -15.248 -33.457 1.00 33.43 116 ALA D N 1
ATOM 7700 C CA . ALA D 1 150 ? -59.173 -15.731 -34.155 1.00 35.16 116 ALA D CA 1
ATOM 7701 C C . ALA D 1 150 ? -59.010 -17.142 -34.731 1.00 35.79 116 ALA D C 1
ATOM 7702 O O . ALA D 1 150 ? -60.002 -17.785 -35.012 1.00 35.45 116 ALA D O 1
ATOM 7704 N N . ALA D 1 151 ? -57.777 -17.615 -34.918 1.00 36.57 117 ALA D N 1
ATOM 7705 C CA . ALA D 1 151 ? -57.543 -18.981 -35.436 1.00 37.49 117 ALA D CA 1
ATOM 7706 C C . ALA D 1 151 ? -57.250 -20.016 -34.356 1.00 38.42 117 ALA D C 1
ATOM 7707 O O . ALA D 1 151 ? -57.038 -21.191 -34.669 1.00 37.88 117 ALA D O 1
ATOM 7709 N N . SER D 1 152 ? -57.272 -19.597 -33.093 1.00 39.15 118 SER D N 1
ATOM 7710 C CA . SER D 1 152 ? -56.773 -20.433 -31.996 1.00 37.96 118 SER D CA 1
ATOM 7711 C C . SER D 1 152 ? -57.511 -21.765 -31.891 1.00 34.65 118 SER D C 1
ATOM 7712 O O . SER D 1 152 ? -56.999 -22.733 -31.351 1.00 34.12 118 SER D O 1
ATOM 7715 N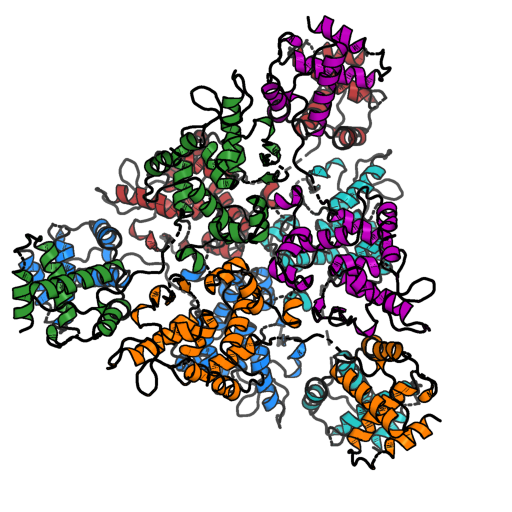 N . SER D 1 153 ? -58.693 -21.839 -32.462 1.00 35.17 119 SER D N 1
ATOM 7716 C CA . SER D 1 153 ? -59.500 -23.053 -32.339 1.00 34.85 119 SER D CA 1
ATOM 7717 C C . SER D 1 153 ? -59.200 -24.083 -33.446 1.00 35.04 119 SER D C 1
ATOM 7718 O O . SER D 1 153 ? -59.583 -25.241 -33.315 1.00 33.51 119 SER D O 1
ATOM 7721 N N . ASP D 1 154 ? -58.545 -23.662 -34.533 1.00 33.17 120 ASP D N 1
ATOM 7722 C CA . ASP D 1 154 ? -58.125 -24.575 -35.600 1.00 31.39 120 ASP D CA 1
ATOM 7723 C C . ASP D 1 154 ? -56.579 -24.744 -35.591 1.00 30.84 120 ASP D C 1
ATOM 7724 O O . ASP D 1 154 ? -55.824 -23.900 -36.134 1.00 26.64 120 ASP D O 1
ATOM 7729 N N . THR D 1 155 ? -56.109 -25.842 -34.987 1.00 30.06 121 THR D N 1
ATOM 7730 C CA . THR D 1 155 ? -54.667 -26.104 -34.899 1.00 28.81 121 THR D CA 1
ATOM 7731 C C . THR D 1 155 ? -53.949 -25.814 -36.222 1.00 28.16 121 THR D C 1
ATOM 7732 O O . THR D 1 155 ? -52.969 -25.068 -36.246 1.00 28.32 121 THR D O 1
ATOM 7736 N N . ARG D 1 156 ? -54.437 -26.387 -37.317 1.00 26.08 122 ARG D N 1
ATOM 7737 C CA . ARG D 1 156 ? -53.819 -26.127 -38.604 1.00 27.31 122 ARG D CA 1
ATOM 7738 C C . ARG D 1 156 ? -53.820 -24.649 -38.969 1.00 30.43 122 ARG D C 1
ATOM 7739 O O . ARG D 1 156 ? -52.782 -24.117 -39.369 1.00 29.62 122 ARG D O 1
ATOM 7755 N N . TYR D 1 158 ? -54.234 -22.013 -37.147 1.00 26.21 124 TYR D N 1
ATOM 7756 C CA . TYR D 1 158 ? -53.394 -21.328 -36.203 1.00 25.47 124 TYR D CA 1
ATOM 7757 C C . TYR D 1 158 ? -51.944 -21.399 -36.632 1.00 25.26 124 TYR D C 1
ATOM 7758 O O . TYR D 1 158 ? -51.223 -20.379 -36.606 1.00 23.89 124 TYR D O 1
ATOM 7767 N N . ALA D 1 159 ? -51.501 -22.596 -37.028 1.00 24.48 125 ALA D N 1
ATOM 7768 C CA . ALA D 1 159 ? -50.115 -22.741 -37.401 1.00 23.83 125 ALA D CA 1
ATOM 7769 C C . ALA D 1 159 ? -49.838 -22.010 -38.682 1.00 24.70 125 ALA D C 1
ATOM 7770 O O . ALA D 1 159 ? -48.794 -21.386 -38.802 1.00 26.16 125 ALA D O 1
ATOM 7772 N N . ILE D 1 160 ? -50.757 -22.072 -39.641 1.00 25.04 126 ILE D N 1
ATOM 7773 C CA . ILE D 1 160 ? -50.532 -21.419 -40.920 1.00 26.83 126 ILE D CA 1
ATOM 7774 C C . ILE D 1 160 ? -50.353 -19.927 -40.724 1.00 27.29 126 ILE D C 1
ATOM 7775 O O . ILE D 1 160 ? -49.419 -19.324 -41.258 1.00 28.68 126 ILE D O 1
ATOM 7780 N N . VAL D 1 161 ? -51.236 -19.341 -39.933 1.00 28.02 127 VAL D N 1
ATOM 7781 C CA . VAL D 1 161 ? -51.161 -17.910 -39.648 1.00 29.39 127 VAL D CA 1
ATOM 7782 C C . VAL D 1 161 ? -49.876 -17.566 -38.903 1.00 26.97 127 VAL D C 1
ATOM 7783 O O . VAL D 1 161 ? -49.184 -16.632 -39.254 1.00 27.85 127 VAL D O 1
ATOM 7787 N N . SER D 1 162 ? -49.581 -18.293 -37.851 1.00 25.77 128 SER D N 1
ATOM 7788 C CA . SER D 1 162 ? -48.348 -18.041 -37.133 1.00 27.19 128 SER D CA 1
ATOM 7789 C C . SER D 1 162 ? -47.111 -18.024 -38.032 1.00 27.27 128 SER D C 1
ATOM 7790 O O . SER D 1 162 ? -46.325 -17.058 -37.995 1.00 27.61 128 SER D O 1
ATOM 7793 N N . VAL D 1 163 ? -46.956 -19.046 -38.872 1.00 26.32 129 VAL D N 1
ATOM 7794 C CA . VAL D 1 163 ? -45.798 -19.094 -39.781 1.00 26.29 129 VAL D CA 1
ATOM 7795 C C . VAL D 1 163 ? -45.716 -17.818 -40.625 1.00 24.91 129 VAL D C 1
ATOM 7796 O O . VAL D 1 163 ? -44.688 -17.146 -40.640 1.00 24.63 129 VAL D O 1
ATOM 7800 N N . LEU D 1 164 ? -46.810 -17.464 -41.278 1.00 24.05 130 LEU D N 1
ATOM 7801 C CA . LEU D 1 164 ? -46.822 -16.294 -42.150 1.00 22.74 130 LEU D CA 1
ATOM 7802 C C . LEU D 1 164 ? -46.472 -15.048 -41.391 1.00 22.41 130 LEU D C 1
ATOM 7803 O O . LEU D 1 164 ? -45.563 -14.302 -41.779 1.00 22.57 130 LEU D O 1
ATOM 7808 N N . ALA D 1 165 ? -47.179 -14.849 -40.286 1.00 21.31 131 ALA D N 1
ATOM 7809 C CA . ALA D 1 165 ? -47.033 -13.649 -39.474 1.00 21.35 131 ALA D CA 1
ATOM 7810 C C . ALA D 1 165 ? -45.684 -13.508 -38.762 1.00 22.03 131 ALA D C 1
ATOM 7811 O O . ALA D 1 165 ? -45.219 -12.398 -38.546 1.00 21.79 131 ALA D O 1
ATOM 7813 N N . TYR D 1 166 ? -45.067 -14.617 -38.374 1.00 22.70 132 TYR D N 1
ATOM 7814 C CA . TYR D 1 166 ? -43.787 -14.527 -37.670 1.00 24.11 132 TYR D CA 1
ATOM 7815 C C . TYR D 1 166 ? -42.564 -14.745 -38.523 1.00 22.49 132 TYR D C 1
ATOM 7816 O O . TYR D 1 166 ? -41.491 -14.684 -38.002 1.00 25.22 132 TYR D O 1
ATOM 7825 N N . THR D 1 167 ? -42.688 -15.074 -39.797 1.00 22.32 133 THR D N 1
ATOM 7826 C CA . THR D 1 167 ? -41.488 -15.400 -40.590 1.00 22.28 133 THR D CA 1
ATOM 7827 C C . THR D 1 167 ? -41.452 -14.737 -41.956 1.00 23.53 133 THR D C 1
ATOM 7828 O O . THR D 1 167 ? -40.432 -14.827 -42.654 1.00 22.42 133 THR D O 1
ATOM 7832 N N . GLY D 1 168 ? -42.554 -14.101 -42.353 1.00 23.49 134 GLY D N 1
ATOM 7833 C CA . GLY D 1 168 ? -42.533 -13.266 -43.525 1.00 25.59 134 GLY D CA 1
ATOM 7834 C C . GLY D 1 168 ? -42.316 -14.048 -44.800 1.00 25.62 134 GLY D C 1
ATOM 7835 O O . GLY D 1 168 ? -41.841 -13.541 -45.812 1.00 27.95 134 GLY D O 1
ATOM 7836 N N . VAL D 1 169 ? -42.712 -15.290 -44.757 1.00 25.62 135 VAL D N 1
ATOM 7837 C CA . VAL D 1 169 ? -42.574 -16.160 -45.886 1.00 25.79 135 VAL D CA 1
ATOM 7838 C C . VAL D 1 169 ? -43.699 -15.915 -46.894 1.00 27.01 135 VAL D C 1
ATOM 7839 O O . VAL D 1 169 ? -44.799 -15.401 -46.570 1.00 28.69 135 VAL D O 1
ATOM 7843 N N . ARG D 1 170 ? -43.406 -16.288 -48.125 1.00 26.92 136 ARG D N 1
ATOM 7844 C CA . ARG D 1 170 ? -44.399 -16.299 -49.222 1.00 27.56 136 ARG D CA 1
ATOM 7845 C C . ARG D 1 170 ? -45.378 -17.461 -49.106 1.00 26.97 136 ARG D C 1
ATOM 7846 O O . ARG D 1 170 ? -45.061 -18.505 -48.546 1.00 24.06 136 ARG D O 1
ATOM 7854 N N . VAL D 1 171 ? -46.571 -17.277 -49.661 1.00 27.43 137 VAL D N 1
ATOM 7855 C CA . VAL D 1 171 ? -47.601 -18.300 -49.578 1.00 28.40 137 VAL D CA 1
ATOM 7856 C C . VAL D 1 171 ? -47.159 -19.483 -50.417 1.00 27.45 137 VAL D C 1
ATOM 7857 O O . VAL D 1 171 ? -47.431 -20.646 -50.104 1.00 25.67 137 VAL D O 1
ATOM 7861 N N . GLY D 1 172 ? -46.425 -19.184 -51.475 1.00 27.84 138 GLY D N 1
ATOM 7862 C CA . GLY D 1 172 ? -45.877 -20.243 -52.300 1.00 27.52 138 GLY D CA 1
ATOM 7863 C C . GLY D 1 172 ? -44.901 -21.082 -51.532 1.00 26.64 138 GLY D C 1
ATOM 7864 O O . GLY D 1 172 ? -44.903 -22.304 -51.645 1.00 29.25 138 GLY D O 1
ATOM 7865 N N . GLU D 1 173 ? -44.054 -20.421 -50.754 1.00 24.44 139 GLU D N 1
ATOM 7866 C CA . GLU D 1 173 ? -43.084 -21.116 -49.934 1.00 22.14 139 GLU D CA 1
ATOM 7867 C C . GLU D 1 173 ? -43.763 -21.950 -48.875 1.00 23.53 139 GLU D C 1
ATOM 7868 O O . GLU D 1 173 ? -43.386 -23.078 -48.633 1.00 25.63 139 GLU D O 1
ATOM 7874 N N . LEU D 1 174 ? -44.805 -21.422 -48.262 1.00 25.40 140 LEU D N 1
ATOM 7875 C CA . LEU D 1 174 ? -45.506 -22.159 -47.206 1.00 26.73 140 LEU D CA 1
ATOM 7876 C C . LEU D 1 174 ? -46.180 -23.452 -47.724 1.00 26.20 140 LEU D C 1
ATOM 7877 O O . LEU D 1 174 ? -46.343 -24.434 -46.978 1.00 26.76 140 LEU D O 1
ATOM 7882 N N . CYS D 1 175 ? -46.589 -23.417 -48.986 1.00 25.77 141 CYS D N 1
ATOM 7883 C CA . CYS D 1 175 ? -47.315 -24.508 -49.602 1.00 27.57 141 CYS D CA 1
ATOM 7884 C C . CYS D 1 175 ? -46.372 -25.615 -49.913 1.00 27.86 141 CYS D C 1
ATOM 7885 O O . CYS D 1 175 ? -46.757 -26.758 -49.850 1.00 28.74 141 CYS D O 1
ATOM 7888 N N . ASN D 1 176 ? -45.141 -25.266 -50.254 1.00 29.70 142 ASN D N 1
ATOM 7889 C CA . ASN D 1 176 ? -44.127 -26.255 -50.588 1.00 32.94 142 ASN D CA 1
ATOM 7890 C C . ASN D 1 176 ? -43.258 -26.702 -49.416 1.00 31.39 142 ASN D C 1
ATOM 7891 O O . ASN D 1 176 ? -42.294 -27.445 -49.585 1.00 31.82 142 ASN D O 1
ATOM 7896 N N . LEU D 1 177 ? -43.583 -26.235 -48.231 1.00 30.44 143 LEU D N 1
ATOM 7897 C CA . LEU D 1 177 ? -42.771 -26.554 -47.077 1.00 28.69 143 LEU D CA 1
ATOM 7898 C C . LEU D 1 177 ? -42.936 -28.058 -46.812 1.00 28.35 143 LEU D C 1
ATOM 7899 O O . LEU D 1 177 ? -44.020 -28.634 -47.032 1.00 24.43 143 LEU D O 1
ATOM 7904 N N . LYS D 1 178 ? -41.837 -28.673 -46.372 1.00 27.91 144 LYS D N 1
ATOM 7905 C CA . LYS D 1 178 ? -41.862 -30.052 -45.933 1.00 30.58 144 LYS D CA 1
ATOM 7906 C C . LYS D 1 178 ? -41.620 -30.183 -44.438 1.00 29.40 144 LYS D C 1
ATOM 7907 O O . LYS D 1 178 ? -41.082 -29.276 -43.795 1.00 33.11 144 LYS D O 1
ATOM 7913 N N . ILE D 1 179 ? -42.045 -31.313 -43.889 1.00 26.86 145 ILE D N 1
ATOM 7914 C CA . ILE D 1 179 ? -41.896 -31.585 -42.478 1.00 24.19 145 ILE D CA 1
ATOM 7915 C C . ILE D 1 179 ? -40.444 -31.561 -42.023 1.00 24.08 145 ILE D C 1
ATOM 7916 O O . ILE D 1 179 ? -40.134 -31.140 -40.903 1.00 26.84 145 ILE D O 1
ATOM 7921 N N . SER D 1 180 ? -39.536 -31.979 -42.886 1.00 23.71 146 SER D N 1
ATOM 7922 C CA . SER D 1 180 ? -38.128 -31.911 -42.549 1.00 22.90 146 SER D CA 1
ATOM 7923 C C . SER D 1 180 ? -37.565 -30.525 -42.739 1.00 22.58 146 SER D C 1
ATOM 7924 O O . SER D 1 180 ? -36.418 -30.305 -42.472 1.00 23.37 146 SER D O 1
ATOM 7927 N N . ASP D 1 181 ? -38.336 -29.581 -43.246 1.00 23.49 147 ASP D N 1
ATOM 7928 C CA . ASP D 1 181 ? -37.825 -28.222 -43.372 1.00 22.38 147 ASP D CA 1
ATOM 7929 C C . ASP D 1 181 ? -37.931 -27.496 -42.048 1.00 21.74 147 ASP D C 1
ATOM 7930 O O . ASP D 1 181 ? -37.492 -26.370 -41.928 1.00 21.57 147 ASP D O 1
ATOM 7935 N N . VAL D 1 182 ? -38.544 -28.114 -41.059 1.00 21.52 148 VAL D N 1
ATOM 7936 C CA . VAL D 1 182 ? -38.798 -27.395 -39.840 1.00 22.42 148 VAL D CA 1
ATOM 7937 C C . VAL D 1 182 ? -37.834 -27.898 -38.813 1.00 22.99 148 VAL D C 1
ATOM 7938 O O . VAL D 1 182 ? -37.583 -29.066 -38.752 1.00 24.59 148 VAL D O 1
ATOM 7942 N N . ASP D 1 183 ? -37.276 -27.008 -38.015 1.00 24.12 149 ASP D N 1
ATOM 7943 C CA . ASP D 1 183 ? -36.434 -27.421 -36.925 1.00 22.80 149 ASP D CA 1
ATOM 7944 C C . ASP D 1 183 ? -36.919 -26.665 -35.676 1.00 24.31 149 ASP D C 1
ATOM 7945 O O . ASP D 1 183 ? -36.461 -25.582 -35.366 1.00 24.39 149 ASP D O 1
ATOM 7950 N N . LEU D 1 184 ? -37.898 -27.236 -34.988 1.00 26.73 150 LEU D N 1
ATOM 7951 C CA . LEU D 1 184 ? -38.533 -26.569 -33.866 1.00 27.92 150 LEU D CA 1
ATOM 7952 C C . LEU D 1 184 ? -37.539 -26.210 -32.794 1.00 27.38 150 LEU D C 1
ATOM 7953 O O . LEU D 1 184 ? -37.566 -25.129 -32.246 1.00 28.33 150 LEU D O 1
ATOM 7958 N N . GLN D 1 185 ? -36.652 -27.124 -32.477 1.00 29.02 151 GLN D N 1
ATOM 7959 C CA . GLN D 1 185 ? -35.697 -26.868 -31.412 1.00 30.77 151 GLN D CA 1
ATOM 7960 C C . GLN D 1 185 ? -34.723 -25.711 -31.743 1.00 28.31 151 GLN D C 1
ATOM 7961 O O . GLN D 1 185 ? -34.243 -25.037 -30.855 1.00 26.09 151 GLN D O 1
ATOM 7967 N N . GLU D 1 186 ? -34.472 -25.455 -33.019 1.00 27.67 152 GLU D N 1
ATOM 7968 C CA . GLU D 1 186 ? -33.566 -24.396 -33.438 1.00 28.16 152 GLU D CA 1
ATOM 7969 C C . GLU D 1 186 ? -34.320 -23.173 -33.932 1.00 26.32 152 GLU D C 1
ATOM 7970 O O . GLU D 1 186 ? -33.720 -22.201 -34.369 1.00 24.71 152 GLU D O 1
ATOM 7976 N N . SER D 1 187 ? -35.639 -23.240 -33.842 1.00 25.99 153 SER D N 1
ATOM 7977 C CA . SER D 1 187 ? -36.539 -22.152 -34.237 1.00 26.36 153 SER D CA 1
ATOM 7978 C C . SER D 1 187 ? -36.356 -21.722 -35.663 1.00 24.05 153 SER D C 1
ATOM 7979 O O . SER D 1 187 ? -36.626 -20.571 -36.013 1.00 22.71 153 SER D O 1
ATOM 7982 N N . ILE D 1 188 ? -35.900 -22.648 -36.488 1.00 23.57 154 ILE D N 1
ATOM 7983 C CA . ILE D 1 188 ? -35.666 -22.347 -37.894 1.00 23.98 154 ILE D CA 1
ATOM 7984 C C . ILE D 1 188 ? -36.523 -23.175 -38.855 1.00 21.39 154 ILE D C 1
ATOM 7985 O O . ILE D 1 188 ? -36.804 -24.349 -38.587 1.00 18.46 154 ILE D O 1
ATOM 7990 N N . ILE D 1 189 ? -36.938 -22.537 -39.954 1.00 20.34 155 ILE D N 1
ATOM 7991 C CA . ILE D 1 189 ? -37.513 -23.251 -41.084 1.00 20.85 155 ILE D CA 1
ATOM 7992 C C . ILE D 1 189 ? -36.618 -23.076 -42.272 1.00 21.88 155 ILE D C 1
ATOM 7993 O O . ILE D 1 189 ? -36.326 -21.964 -42.613 1.00 23.40 155 ILE D O 1
ATOM 7998 N N . ASN D 1 190 ? -36.197 -24.159 -42.916 1.00 23.98 156 ASN D N 1
ATOM 7999 C CA . ASN D 1 190 ? -35.434 -24.059 -44.174 1.00 27.17 156 ASN D CA 1
ATOM 8000 C C . ASN D 1 190 ? -36.359 -23.820 -45.344 1.00 26.32 156 ASN D C 1
ATOM 8001 O O . ASN D 1 190 ? -37.332 -24.541 -45.492 1.00 27.84 156 ASN D O 1
ATOM 8006 N N . VAL D 1 191 ? -36.082 -22.799 -46.159 1.00 27.30 157 VAL D N 1
ATOM 8007 C CA . VAL D 1 191 ? -36.955 -22.441 -47.304 1.00 27.80 157 VAL D CA 1
ATOM 8008 C C . VAL D 1 191 ? -36.257 -22.637 -48.600 1.00 28.20 157 VAL D C 1
ATOM 8009 O O . VAL D 1 191 ? -35.334 -21.911 -48.879 1.00 26.63 157 VAL D O 1
ATOM 8013 N N . ARG D 1 192 ? -36.747 -23.579 -49.400 1.00 36.05 158 ARG D N 1
ATOM 8014 C CA . ARG D 1 192 ? -36.119 -23.994 -50.678 1.00 43.35 158 ARG D CA 1
ATOM 8015 C C . ARG D 1 192 ? -37.058 -23.824 -51.829 1.00 44.81 158 ARG D C 1
ATOM 8016 O O . ARG D 1 192 ? -38.241 -24.067 -51.704 1.00 41.70 158 ARG D O 1
ATOM 8024 N N . SER D 1 193 ? -36.508 -23.436 -52.967 1.00 56.14 159 SER D N 1
ATOM 8025 C CA . SER D 1 193 ? -37.302 -23.170 -54.177 1.00 59.70 159 SER D CA 1
ATOM 8026 C C . SER D 1 193 ? -36.813 -24.150 -55.238 1.00 61.29 159 SER D C 1
ATOM 8027 O O . SER D 1 193 ? -35.601 -24.423 -55.315 1.00 61.46 159 SER D O 1
ATOM 8030 N N . GLY D 1 194 ? -37.754 -24.715 -56.006 1.00 63.58 160 GLY D N 1
ATOM 8031 C CA . GLY D 1 194 ? -37.432 -25.653 -57.091 1.00 65.57 160 GLY D CA 1
ATOM 8032 C C . GLY D 1 194 ? -36.324 -25.092 -57.970 1.00 71.07 160 GLY D C 1
ATOM 8033 O O . GLY D 1 194 ? -35.296 -25.751 -58.191 1.00 65.97 160 GLY D O 1
ATOM 8034 N N . LYS D 1 195 ? -36.534 -23.854 -58.431 1.00 73.26 161 LYS D N 1
ATOM 8035 C CA . LYS D 1 195 ? -35.572 -23.113 -59.258 1.00 77.85 161 LYS D CA 1
ATOM 8036 C C . LYS D 1 195 ? -34.805 -22.165 -58.339 1.00 73.89 161 LYS D C 1
ATOM 8037 O O . LYS D 1 195 ? -35.362 -21.176 -57.863 1.00 67.42 161 LYS D O 1
ATOM 8043 N N . GLY D 1 196 ? -33.526 -22.482 -58.124 1.00 73.88 162 GLY D N 1
ATOM 8044 C CA . GLY D 1 196 ? -32.777 -22.067 -56.930 1.00 77.97 162 GLY D CA 1
ATOM 8045 C C . GLY D 1 196 ? -32.251 -20.645 -56.900 1.00 76.63 162 GLY D C 1
ATOM 8046 O O . GLY D 1 196 ? -31.072 -20.391 -57.217 1.00 74.40 162 GLY D O 1
ATOM 8047 N N . ASP D 1 197 ? -33.133 -19.729 -56.497 1.00 70.79 163 ASP D N 1
ATOM 8048 C CA . ASP D 1 197 ? -32.807 -18.308 -56.362 1.00 69.28 163 ASP D CA 1
ATOM 8049 C C . ASP D 1 197 ? -33.127 -17.883 -54.938 1.00 68.61 163 ASP D C 1
ATOM 8050 O O . ASP D 1 197 ? -34.280 -17.861 -54.496 1.00 65.69 163 ASP D O 1
ATOM 8055 N N . LYS D 1 198 ? -32.071 -17.506 -54.234 1.00 68.99 164 LYS D N 1
ATOM 8056 C CA . LYS D 1 198 ? -31.966 -17.801 -52.825 1.00 66.38 164 LYS D CA 1
ATOM 8057 C C . LYS D 1 198 ? -32.971 -18.650 -51.990 1.00 56.72 164 LYS D C 1
ATOM 8058 O O . LYS D 1 198 ? -34.089 -18.208 -51.653 1.00 49.09 164 LYS D O 1
ATOM 8064 N N . ASP D 1 199 ? -32.553 -19.877 -51.725 1.00 44.65 165 ASP D N 1
ATOM 8065 C CA . ASP D 1 199 ? -33.021 -20.602 -50.592 1.00 41.98 165 ASP D CA 1
ATOM 8066 C C . ASP D 1 199 ? -32.451 -19.955 -49.306 1.00 36.54 165 ASP D C 1
ATOM 8067 O O . ASP D 1 199 ? -31.289 -19.556 -49.264 1.00 30.16 165 ASP D O 1
ATOM 8072 N N . ARG D 1 200 ? -33.269 -19.878 -48.262 1.00 31.54 166 ARG D N 1
ATOM 8073 C CA . ARG D 1 200 ? -32.862 -19.188 -47.065 1.00 29.65 166 ARG D CA 1
ATOM 8074 C C . ARG D 1 200 ? -33.431 -19.878 -45.902 1.00 28.81 166 ARG D C 1
ATOM 8075 O O . ARG D 1 200 ? -34.237 -20.781 -46.053 1.00 32.23 166 ARG D O 1
ATOM 8083 N N . ILE D 1 201 ? -32.987 -19.492 -44.723 1.00 28.05 167 ILE D N 1
ATOM 8084 C CA . ILE D 1 201 ? -33.661 -19.929 -43.534 1.00 27.08 167 ILE D CA 1
ATOM 8085 C C . ILE D 1 201 ? -34.473 -18.766 -43.091 1.00 25.76 167 ILE D C 1
ATOM 8086 O O . ILE D 1 201 ? -34.161 -17.615 -43.437 1.00 22.23 167 ILE D O 1
ATOM 8091 N N . VAL D 1 202 ? -35.519 -19.074 -42.338 1.00 24.36 168 VAL D N 1
ATOM 8092 C CA . VAL D 1 202 ? -36.307 -18.044 -41.687 1.00 24.86 168 VAL D CA 1
ATOM 8093 C C . VAL D 1 202 ? -36.352 -18.425 -40.212 1.00 25.30 168 VAL D C 1
ATOM 8094 O O . VAL D 1 202 ? -36.106 -19.587 -39.870 1.00 24.25 168 VAL D O 1
ATOM 8098 N N . ILE D 1 203 ? -36.642 -17.448 -39.355 1.00 25.01 169 ILE D N 1
ATOM 8099 C CA . ILE D 1 203 ? -36.606 -17.657 -37.918 1.00 25.26 169 ILE D CA 1
ATOM 8100 C C . ILE D 1 203 ? -38.008 -17.557 -37.393 1.00 25.81 169 ILE D C 1
ATOM 8101 O O . ILE D 1 203 ? -38.821 -16.826 -37.950 1.00 29.79 169 ILE D O 1
ATOM 8114 N N . ALA D 1 205 ? -40.520 -17.068 -33.897 1.00 26.72 171 ALA D N 1
ATOM 8115 C CA . ALA D 1 205 ? -40.639 -16.679 -32.528 1.00 26.35 171 ALA D CA 1
ATOM 8116 C C . ALA D 1 205 ? -41.170 -17.867 -31.736 1.00 26.91 171 ALA D C 1
ATOM 8117 O O . ALA D 1 205 ? -41.693 -18.816 -32.311 1.00 25.60 171 ALA D O 1
ATOM 8119 N N . GLU D 1 206 ? -41.064 -17.797 -30.410 1.00 30.56 172 GLU D N 1
ATOM 8120 C CA . GLU D 1 206 ? -41.532 -18.881 -29.546 1.00 32.83 172 GLU D CA 1
ATOM 8121 C C . GLU D 1 206 ? -42.978 -19.211 -29.867 1.00 27.59 172 GLU D C 1
ATOM 8122 O O . GLU D 1 206 ? -43.327 -20.355 -30.082 1.00 27.40 172 GLU D O 1
ATOM 8128 N N . GLU D 1 207 ? -43.835 -18.220 -29.932 1.00 26.65 173 GLU D N 1
ATOM 8129 C CA . GLU D 1 207 ? -45.252 -18.560 -30.097 1.00 26.99 173 GLU D CA 1
ATOM 8130 C C . GLU D 1 207 ? -45.536 -19.265 -31.457 1.00 27.10 173 GLU D C 1
ATOM 8131 O O . GLU D 1 207 ? -46.343 -20.188 -31.527 1.00 26.27 173 GLU D O 1
ATOM 8137 N N . CYS D 1 208 ? -44.801 -18.903 -32.499 1.00 26.73 174 CYS D N 1
ATOM 8138 C CA . CYS D 1 208 ? -44.828 -19.695 -33.730 1.00 26.65 174 CYS D CA 1
ATOM 8139 C C . CYS D 1 208 ? -44.316 -21.142 -33.521 1.00 23.88 174 CYS D C 1
ATOM 8140 O O . CYS D 1 208 ? -44.956 -22.109 -33.947 1.00 21.62 174 CYS D O 1
ATOM 8143 N N . VAL D 1 209 ? -43.184 -21.272 -32.843 1.00 23.07 175 VAL D N 1
ATOM 8144 C CA . VAL D 1 209 ? -42.627 -22.592 -32.528 1.00 23.76 175 VAL D CA 1
ATOM 8145 C C . VAL D 1 209 ? -43.679 -23.473 -31.848 1.00 27.12 175 VAL D C 1
ATOM 8146 O O . VAL D 1 209 ? -43.858 -24.644 -32.186 1.00 28.28 175 VAL D O 1
ATOM 8150 N N . LYS D 1 210 ? -44.414 -22.907 -30.909 1.00 30.71 176 LYS D N 1
ATOM 8151 C CA . LYS D 1 210 ? -45.361 -23.716 -30.162 1.00 33.48 176 LYS D CA 1
ATOM 8152 C C . LYS D 1 210 ? -46.527 -24.107 -31.057 1.00 32.17 176 LYS D C 1
ATOM 8153 O O . LYS D 1 210 ? -46.846 -25.302 -31.199 1.00 30.40 176 LYS D O 1
ATOM 8159 N N . ALA D 1 211 ? -47.135 -23.092 -31.675 1.00 31.49 177 ALA D N 1
ATOM 8160 C CA . ALA D 1 211 ? -48.233 -23.273 -32.629 1.00 28.91 177 ALA D CA 1
ATOM 8161 C C . ALA D 1 211 ? -47.904 -24.376 -33.614 1.00 29.97 177 ALA D C 1
ATOM 8162 O O . ALA D 1 211 ? -48.673 -25.315 -33.804 1.00 30.25 177 ALA D O 1
ATOM 8164 N N . LEU D 1 212 ? -46.753 -24.254 -34.252 1.00 27.25 178 LEU D N 1
ATOM 8165 C CA . LEU D 1 212 ? -46.413 -25.203 -35.267 1.00 27.05 178 LEU D CA 1
ATOM 8166 C C . LEU D 1 212 ? -46.145 -26.567 -34.638 1.00 26.57 178 LEU D C 1
ATOM 8167 O O . LEU D 1 212 ? -46.411 -27.603 -35.259 1.00 25.21 178 LEU D O 1
ATOM 8172 N N . GLY D 1 213 ? -45.657 -26.569 -33.406 1.00 25.69 179 GLY D N 1
ATOM 8173 C CA . GLY D 1 213 ? -45.416 -27.832 -32.701 1.00 27.64 179 GLY D CA 1
ATOM 8174 C C . GLY D 1 213 ? -46.685 -28.633 -32.436 1.00 29.47 179 GLY D C 1
ATOM 8175 O O . GLY D 1 213 ? -46.714 -29.849 -32.620 1.00 31.95 179 GLY D O 1
ATOM 8176 N N . SER D 1 214 ? -47.736 -27.941 -31.998 1.00 30.56 180 SER D N 1
ATOM 8177 C CA . SER D 1 214 ? -49.017 -28.563 -31.762 1.00 30.86 180 SER D CA 1
ATOM 8178 C C . SER D 1 214 ? -49.601 -29.096 -33.053 1.00 31.25 180 SER D C 1
ATOM 8179 O O . SER D 1 214 ? -50.227 -30.169 -33.056 1.00 31.73 180 SER D O 1
ATOM 8182 N N . TYR D 1 215 ? -49.403 -28.372 -34.148 1.00 29.72 181 TYR D N 1
ATOM 8183 C CA . TYR D 1 215 ? -49.863 -28.891 -35.441 1.00 28.50 181 TYR D CA 1
ATOM 8184 C C . TYR D 1 215 ? -49.018 -30.076 -35.887 1.00 27.74 181 TYR D C 1
ATOM 8185 O O . TYR D 1 215 ? -49.556 -31.084 -36.304 1.00 27.72 181 TYR D O 1
ATOM 8194 N N . LEU D 1 216 ? -47.705 -30.022 -35.726 1.00 27.07 182 LEU D N 1
ATOM 8195 C CA . LEU D 1 216 ? -46.920 -31.206 -36.085 1.00 26.00 182 LEU D CA 1
ATOM 8196 C C . LEU D 1 216 ? -47.291 -32.486 -35.299 1.00 25.99 182 LEU D C 1
ATOM 8197 O O . LEU D 1 216 ? -47.247 -33.562 -35.853 1.00 26.08 182 LEU D O 1
ATOM 8202 N N . ASP D 1 217 ? -47.667 -32.389 -34.032 1.00 27.00 183 ASP D N 1
ATOM 8203 C CA . ASP D 1 217 ? -48.060 -33.585 -33.285 1.00 26.69 183 ASP D CA 1
ATOM 8204 C C . ASP D 1 217 ? -49.204 -34.211 -33.963 1.00 28.57 183 ASP D C 1
ATOM 8205 O O . ASP D 1 217 ? -49.329 -35.435 -33.950 1.00 29.60 183 ASP D O 1
ATOM 8210 N N . LEU D 1 218 ? -50.086 -33.371 -34.523 1.00 31.97 184 LEU D N 1
ATOM 8211 C CA . LEU D 1 218 ? -51.241 -33.869 -35.289 1.00 31.67 184 LEU D CA 1
ATOM 8212 C C . LEU D 1 218 ? -50.834 -34.393 -36.658 1.00 28.30 184 LEU D C 1
ATOM 8213 O O . LEU D 1 218 ? -51.145 -35.518 -36.993 1.00 27.68 184 LEU D O 1
ATOM 8218 N N . ARG D 1 219 ? -50.132 -33.569 -37.426 1.00 26.70 185 ARG D N 1
ATOM 8219 C CA . ARG D 1 219 ? -49.680 -33.913 -38.778 1.00 26.00 185 ARG D CA 1
ATOM 8220 C C . ARG D 1 219 ? -48.893 -35.224 -38.825 1.00 26.75 185 ARG D C 1
ATOM 8221 O O . ARG D 1 219 ? -49.065 -36.018 -39.748 1.00 26.44 185 ARG D O 1
ATOM 8229 N N . LEU D 1 220 ? -48.030 -35.447 -37.843 1.00 25.46 186 LEU D N 1
ATOM 8230 C CA . LEU D 1 220 ? -47.216 -36.660 -37.817 1.00 25.68 186 LEU D CA 1
ATOM 8231 C C . LEU D 1 220 ? -48.032 -37.924 -37.658 1.00 26.81 186 LEU D C 1
ATOM 8232 O O . LEU D 1 220 ? -47.519 -38.991 -37.921 1.00 30.95 186 LEU D O 1
ATOM 8237 N N . SER D 1 221 ? -49.268 -37.831 -37.209 1.00 28.19 187 SER D N 1
ATOM 8238 C CA . SER D 1 221 ? -50.072 -39.032 -37.030 1.00 33.01 187 SER D CA 1
ATOM 8239 C C . SER D 1 221 ? -50.858 -39.328 -38.295 1.00 35.40 187 SER D C 1
ATOM 8240 O O . SER D 1 221 ? -51.430 -40.403 -38.427 1.00 38.79 187 SER D O 1
ATOM 8251 N N . ASP D 1 223 ? -51.668 -40.258 -42.165 1.00 47.91 189 ASP D N 1
ATOM 8252 C CA . ASP D 1 223 ? -51.030 -41.078 -43.190 1.00 49.32 189 ASP D CA 1
ATOM 8253 C C . ASP D 1 223 ? -51.280 -40.432 -44.525 1.00 45.80 189 ASP D C 1
ATOM 8254 O O . ASP D 1 223 ? -52.424 -40.270 -44.971 1.00 51.16 189 ASP D O 1
ATOM 8259 N N . THR D 1 224 ? -50.177 -40.014 -45.127 1.00 41.05 190 THR D N 1
ATOM 8260 C CA . THR D 1 224 ? -50.194 -39.215 -46.312 1.00 36.78 190 THR D CA 1
ATOM 8261 C C . THR D 1 224 ? -49.218 -39.830 -47.282 1.00 35.36 190 THR D C 1
ATOM 8262 O O . THR D 1 224 ? -48.200 -40.377 -46.885 1.00 31.40 190 THR D O 1
ATOM 8266 N N . ASP D 1 225 ? -49.594 -39.751 -48.552 1.00 36.75 191 ASP D N 1
ATOM 8267 C CA . ASP D 1 225 ? -48.758 -40.059 -49.701 1.00 37.92 191 ASP D CA 1
ATOM 8268 C C . ASP D 1 225 ? -47.659 -39.003 -49.829 1.00 35.77 191 ASP D C 1
ATOM 8269 O O . ASP D 1 225 ? -46.853 -39.057 -50.757 1.00 38.40 191 ASP D O 1
ATOM 8274 N N . ASN D 1 226 ? -47.647 -38.014 -48.940 1.00 32.73 192 ASN D N 1
ATOM 8275 C CA . ASN D 1 226 ? -46.674 -36.933 -49.018 1.00 30.39 192 ASN D CA 1
ATOM 8276 C C . ASN D 1 226 ? -46.134 -36.531 -47.643 1.00 29.94 192 ASN D C 1
ATOM 8277 O O . ASN D 1 226 ? -46.687 -36.906 -46.604 1.00 27.71 192 ASN D O 1
ATOM 8282 N N . ASP D 1 227 ? -45.044 -35.762 -47.659 1.00 30.71 193 ASP D N 1
ATOM 8283 C CA . ASP D 1 227 ? -44.390 -35.273 -46.433 1.00 29.64 193 ASP D CA 1
ATOM 8284 C C . ASP D 1 227 ? -44.443 -33.748 -46.383 1.00 29.25 193 ASP D C 1
ATOM 8285 O O . ASP D 1 227 ? -43.565 -33.079 -45.805 1.00 26.57 193 ASP D O 1
ATOM 8290 N N . TYR D 1 228 ? -45.472 -33.191 -47.025 1.00 29.08 194 TYR D N 1
ATOM 8291 C CA . TYR D 1 228 ? -45.693 -31.761 -46.945 1.00 28.54 194 TYR D CA 1
ATOM 8292 C C . TYR D 1 228 ? -46.073 -31.424 -45.518 1.00 27.08 194 TYR D C 1
ATOM 8293 O O . TYR D 1 228 ? -46.895 -32.101 -44.922 1.00 25.65 194 TYR D O 1
ATOM 8302 N N . LEU D 1 229 ? -45.434 -30.399 -44.970 1.00 26.19 195 LEU D N 1
ATOM 8303 C CA . LEU D 1 229 ? -45.795 -29.892 -43.661 1.00 25.70 195 LEU D CA 1
ATOM 8304 C C . LEU D 1 229 ? -47.295 -29.609 -43.528 1.00 25.52 195 LEU D C 1
ATOM 8305 O O . LEU D 1 229 ? -47.971 -30.230 -42.727 1.00 27.77 195 LEU D O 1
ATOM 8310 N N . PHE D 1 230 ? -47.824 -28.690 -44.311 1.00 25.22 196 PHE D N 1
ATOM 8311 C CA . PHE D 1 230 ? -49.261 -28.411 -44.296 1.00 25.92 196 PHE D CA 1
ATOM 8312 C C . PHE D 1 230 ? -50.007 -29.169 -45.384 1.00 25.60 196 PHE D C 1
ATOM 8313 O O . PHE D 1 230 ? -49.604 -29.129 -46.544 1.00 29.68 196 PHE D O 1
ATOM 8321 N N . VAL D 1 231 ? -51.112 -29.816 -45.028 1.00 25.37 197 VAL D N 1
ATOM 8322 C CA . VAL D 1 231 ? -51.931 -30.492 -46.021 1.00 26.79 197 VAL D CA 1
ATOM 8323 C C . VAL D 1 231 ? -53.410 -30.105 -45.934 1.00 30.71 197 VAL D C 1
ATOM 8324 O O . VAL D 1 231 ? -53.893 -29.752 -44.852 1.00 34.59 197 VAL D O 1
ATOM 8328 N N . SER D 1 232 ? -54.109 -30.166 -47.073 1.00 31.41 198 SER D N 1
ATOM 8329 C CA . SER D 1 232 ? -55.566 -29.965 -47.145 1.00 31.32 198 SER D CA 1
ATOM 8330 C C . SER D 1 232 ? -56.340 -30.949 -46.261 1.00 35.50 198 SER D C 1
ATOM 8331 O O . SER D 1 232 ? -55.756 -31.852 -45.669 1.00 31.77 198 SER D O 1
ATOM 8334 N N . ASN D 1 233 ? -57.668 -30.776 -46.189 1.00 41.04 199 ASN D N 1
ATOM 8335 C CA . ASN D 1 233 ? -58.534 -31.742 -45.516 1.00 41.89 199 ASN D CA 1
ATOM 8336 C C . ASN D 1 233 ? -58.581 -33.051 -46.291 1.00 43.20 199 ASN D C 1
ATOM 8337 O O . ASN D 1 233 ? -59.064 -34.064 -45.778 1.00 41.24 199 ASN D O 1
ATOM 8342 N N . ARG D 1 234 ? -58.106 -33.020 -47.536 1.00 42.07 200 ARG D N 1
ATOM 8343 C CA . ARG D 1 234 ? -57.944 -34.230 -48.323 1.00 43.81 200 ARG D CA 1
ATOM 8344 C C . ARG D 1 234 ? -56.515 -34.722 -48.268 1.00 46.25 200 ARG D C 1
ATOM 8345 O O . ARG D 1 234 ? -56.089 -35.542 -49.093 1.00 44.79 200 ARG D O 1
ATOM 8353 N N . ARG D 1 235 ? -55.783 -34.217 -47.280 1.00 43.99 201 ARG D N 1
ATOM 8354 C CA . ARG D 1 235 ? -54.482 -34.749 -46.903 1.00 42.92 201 ARG D CA 1
ATOM 8355 C C . ARG D 1 235 ? -53.441 -34.543 -47.981 1.00 41.19 201 ARG D C 1
ATOM 8356 O O . ARG D 1 235 ? -52.517 -35.324 -48.104 1.00 39.78 201 ARG D O 1
ATOM 8364 N N . VAL D 1 236 ? -53.560 -33.444 -48.713 1.00 41.34 202 VAL D N 1
ATOM 8365 C CA . VAL D 1 236 ? -52.696 -33.201 -49.861 1.00 43.05 202 VAL D CA 1
ATOM 8366 C C . VAL D 1 236 ? -52.084 -31.784 -49.797 1.00 41.56 202 VAL D C 1
ATOM 8367 O O . VAL D 1 236 ? -52.539 -30.942 -49.006 1.00 36.82 202 VAL D O 1
ATOM 8371 N N . ARG D 1 237 ? -51.078 -31.520 -50.637 1.00 39.10 203 ARG D N 1
ATOM 8372 C CA . ARG D 1 237 ? -50.458 -30.192 -50.678 1.00 41.64 203 ARG D CA 1
ATOM 8373 C C . ARG D 1 237 ? -51.527 -29.122 -50.802 1.00 40.44 203 ARG D C 1
ATOM 8374 O O . ARG D 1 237 ? -52.546 -29.376 -51.430 1.00 46.82 203 ARG D O 1
ATOM 8382 N N . PHE D 1 238 ? -51.331 -27.952 -50.185 1.00 37.76 204 PHE D N 1
ATOM 8383 C CA . PHE D 1 238 ? -52.296 -26.857 -50.344 1.00 33.77 204 PHE D CA 1
ATOM 8384 C C . PHE D 1 238 ? -51.997 -26.158 -51.644 1.00 36.91 204 PHE D C 1
ATOM 8385 O O . PHE D 1 238 ? -50.871 -26.194 -52.147 1.00 31.94 204 PHE D O 1
ATOM 8393 N N . ASP D 1 239 ? -53.020 -25.477 -52.145 1.00 40.43 205 ASP D N 1
ATOM 8394 C CA . ASP D 1 239 ? -52.891 -24.623 -53.291 1.00 42.14 205 ASP D CA 1
ATOM 8395 C C . ASP D 1 239 ? -52.737 -23.200 -52.832 1.00 39.35 205 ASP D C 1
ATOM 8396 O O . ASP D 1 239 ? -53.327 -22.799 -51.820 1.00 37.62 205 ASP D O 1
ATOM 8401 N N . THR D 1 240 ? -51.991 -22.429 -53.616 1.00 37.91 206 THR D N 1
ATOM 8402 C CA . THR D 1 240 ? -51.718 -21.038 -53.291 1.00 41.12 206 THR D CA 1
ATOM 8403 C C . THR D 1 240 ? -53.025 -20.234 -53.101 1.00 43.92 206 THR D C 1
ATOM 8404 O O . THR D 1 240 ? -53.202 -19.552 -52.089 1.00 48.26 206 THR D O 1
ATOM 8408 N N . SER D 1 241 ? -53.968 -20.367 -54.030 1.00 44.49 207 SER D N 1
ATOM 8409 C CA . SER D 1 241 ? -55.272 -19.703 -53.911 1.00 40.35 207 SER D CA 1
ATOM 8410 C C . SER D 1 241 ? -56.063 -20.182 -52.685 1.00 37.41 207 SER D C 1
ATOM 8411 O O . SER D 1 241 ? -56.853 -19.409 -52.091 1.00 34.02 207 SER D O 1
ATOM 8414 N N . THR D 1 242 ? -55.889 -21.454 -52.316 1.00 36.42 208 THR D N 1
ATOM 8415 C CA . THR D 1 242 ? -56.596 -21.975 -51.126 1.00 36.55 208 THR D CA 1
ATOM 8416 C C . THR D 1 242 ? -56.104 -21.209 -49.857 1.00 35.05 208 THR D C 1
ATOM 8417 O O . THR D 1 242 ? -56.897 -20.679 -49.068 1.00 35.07 208 THR D O 1
ATOM 8421 N N . ILE D 1 243 ? -54.800 -21.091 -49.688 1.00 33.03 209 ILE D N 1
ATOM 8422 C CA . ILE D 1 243 ? -54.289 -20.388 -48.502 1.00 36.74 209 ILE D CA 1
ATOM 8423 C C . ILE D 1 243 ? -54.791 -18.952 -48.419 1.00 36.28 209 ILE D C 1
ATOM 8424 O O . ILE D 1 243 ? -55.132 -18.487 -47.341 1.00 36.25 209 ILE D O 1
ATOM 8429 N N . GLU D 1 244 ? -54.820 -18.283 -49.569 1.00 37.16 210 GLU D N 1
ATOM 8430 C CA . GLU D 1 244 ? -55.343 -16.932 -49.715 1.00 36.51 210 GLU D CA 1
ATOM 8431 C C . GLU D 1 244 ? -56.780 -16.830 -49.229 1.00 34.70 210 GLU D C 1
ATOM 8432 O O . GLU D 1 244 ? -57.122 -15.972 -48.406 1.00 33.92 210 GLU D O 1
ATOM 8438 N N . ARG D 1 245 ? -57.623 -17.717 -49.728 1.00 34.80 211 ARG D N 1
ATOM 8439 C CA . ARG D 1 245 ? -59.001 -17.779 -49.274 1.00 35.85 211 ARG D CA 1
ATOM 8440 C C . ARG D 1 245 ? -59.119 -17.907 -47.744 1.00 35.42 211 ARG D C 1
ATOM 8441 O O . ARG D 1 245 ? -59.917 -17.196 -47.111 1.00 33.91 211 ARG D O 1
ATOM 8457 N N . ILE D 1 247 ? -56.989 -17.209 -45.300 1.00 35.20 213 ILE D N 1
ATOM 8458 C CA . ILE D 1 247 ? -56.506 -15.978 -44.710 1.00 38.05 213 ILE D CA 1
ATOM 8459 C C . ILE D 1 247 ? -57.614 -14.891 -44.797 1.00 38.50 213 ILE D C 1
ATOM 8460 O O . ILE D 1 247 ? -58.139 -14.415 -43.772 1.00 33.97 213 ILE D O 1
ATOM 8465 N N . ARG D 1 248 ? -57.978 -14.553 -46.031 1.00 39.79 214 ARG D N 1
ATOM 8466 C CA . ARG D 1 248 ? -59.142 -13.729 -46.312 1.00 41.57 214 ARG D CA 1
ATOM 8467 C C . ARG D 1 248 ? -60.306 -13.953 -45.322 1.00 37.30 214 ARG D C 1
ATOM 8468 O O . ARG D 1 248 ? -60.769 -13.008 -44.701 1.00 37.81 214 ARG D O 1
ATOM 8476 N N . ASP D 1 249 ? -60.747 -15.195 -45.149 1.00 37.32 215 ASP D N 1
ATOM 8477 C CA . ASP D 1 249 ? -61.923 -15.487 -44.315 1.00 38.11 215 ASP D CA 1
ATOM 8478 C C . ASP D 1 249 ? -61.636 -15.246 -42.852 1.00 40.77 215 ASP D C 1
ATOM 8479 O O . ASP D 1 249 ? -62.541 -14.909 -42.086 1.00 41.40 215 ASP D O 1
ATOM 8484 N N . LEU D 1 250 ? -60.374 -15.422 -42.471 1.00 39.94 216 LEU D N 1
ATOM 8485 C CA . LEU D 1 250 ? -59.973 -15.285 -41.088 1.00 40.21 216 LEU D CA 1
ATOM 8486 C C . LEU D 1 250 ? -59.985 -13.804 -40.690 1.00 39.10 216 LEU D C 1
ATOM 8487 O O . LEU D 1 250 ? -60.304 -13.468 -39.554 1.00 38.33 216 LEU D O 1
ATOM 8492 N N . GLY D 1 251 ? -59.674 -12.927 -41.641 1.00 39.83 217 GLY D N 1
ATOM 8493 C CA . GLY D 1 251 ? -59.956 -11.503 -41.502 1.00 41.17 217 GLY D CA 1
ATOM 8494 C C . GLY D 1 251 ? -61.367 -11.242 -41.023 1.00 43.26 217 GLY D C 1
ATOM 8495 O O . GLY D 1 251 ? -61.574 -10.635 -39.960 1.00 44.06 217 GLY D O 1
ATOM 8496 N N . LYS D 1 252 ? -62.336 -11.736 -41.795 1.00 44.86 218 LYS D N 1
ATOM 8497 C CA . LYS D 1 252 ? -63.765 -11.530 -41.493 1.00 46.51 218 LYS D CA 1
ATOM 8498 C C . LYS D 1 252 ? -64.112 -12.137 -40.146 1.00 42.32 218 LYS D C 1
ATOM 8499 O O . LYS D 1 252 ? -64.984 -11.664 -39.445 1.00 43.78 218 LYS D O 1
ATOM 8505 N N . LYS D 1 253 ? -63.437 -13.208 -39.796 1.00 40.62 219 LYS D N 1
ATOM 8506 C CA . LYS D 1 253 ? -63.752 -13.922 -38.585 1.00 43.20 219 LYS D CA 1
ATOM 8507 C C . LYS D 1 253 ? -63.415 -13.089 -37.332 1.00 44.88 219 LYS D C 1
ATOM 8508 O O . LYS D 1 253 ? -64.211 -13.020 -36.387 1.00 46.13 219 LYS D O 1
ATOM 8514 N N . ALA D 1 254 ? -62.233 -12.475 -37.340 1.00 44.18 220 ALA D N 1
ATOM 8515 C CA . ALA D 1 254 ? -61.797 -11.562 -36.278 1.00 45.33 220 ALA D CA 1
ATOM 8516 C C . ALA D 1 254 ? -62.487 -10.208 -36.344 1.00 45.65 220 ALA D C 1
ATOM 8517 O O . ALA D 1 254 ? -62.251 -9.381 -35.481 1.00 44.74 220 ALA D O 1
ATOM 8519 N N . GLY D 1 255 ? -63.299 -9.983 -37.384 1.00 45.16 221 GLY D N 1
ATOM 8520 C CA . GLY D 1 255 ? -63.976 -8.718 -37.618 1.00 41.50 221 GLY D CA 1
ATOM 8521 C C . GLY D 1 255 ? -62.957 -7.614 -37.797 1.00 41.17 221 GLY D C 1
ATOM 8522 O O . GLY D 1 255 ? -62.862 -6.698 -36.974 1.00 35.82 221 GLY D O 1
ATOM 8523 N N . ILE D 1 256 ? -62.157 -7.722 -38.847 1.00 39.34 222 ILE D N 1
ATOM 8524 C CA . ILE D 1 256 ? -61.177 -6.692 -39.151 1.00 38.47 222 ILE D CA 1
ATOM 8525 C C . ILE D 1 256 ? -61.778 -6.094 -40.374 1.00 39.83 222 ILE D C 1
ATOM 8526 O O . ILE D 1 256 ? -62.171 -6.830 -41.234 1.00 36.27 222 ILE D O 1
ATOM 8531 N N . GLN D 1 257 ? -61.895 -4.771 -40.449 1.00 49.56 223 GLN D N 1
ATOM 8532 C CA . GLN D 1 257 ? -62.578 -4.172 -41.588 1.00 53.33 223 GLN D CA 1
ATOM 8533 C C . GLN D 1 257 ? -61.756 -4.379 -42.837 1.00 54.06 223 GLN D C 1
ATOM 8534 O O . GLN D 1 257 ? -62.311 -4.646 -43.892 1.00 57.29 223 GLN D O 1
ATOM 8540 N N . LYS D 1 258 ? -60.434 -4.301 -42.729 1.00 60.18 224 LYS D N 1
ATOM 8541 C CA . LYS D 1 258 ? -59.614 -4.293 -43.946 1.00 63.67 224 LYS D CA 1
ATOM 8542 C C . LYS D 1 258 ? -59.337 -5.674 -44.521 1.00 59.14 224 LYS D C 1
ATOM 8543 O O . LYS D 1 258 ? -59.295 -6.679 -43.809 1.00 54.76 224 LYS D O 1
ATOM 8549 N N . LYS D 1 259 ? -59.162 -5.690 -45.836 1.00 53.36 225 LYS D N 1
ATOM 8550 C CA . LYS D 1 259 ? -58.987 -6.905 -46.579 1.00 48.94 225 LYS D CA 1
ATOM 8551 C C . LYS D 1 259 ? -57.654 -7.475 -46.176 1.00 43.06 225 LYS D C 1
ATOM 8552 O O . LYS D 1 259 ? -56.650 -6.808 -46.322 1.00 40.72 225 LYS D O 1
ATOM 8558 N N . VAL D 1 260 ? -57.636 -8.706 -45.675 1.00 41.14 226 VAL D N 1
ATOM 8559 C CA . VAL D 1 260 ? -56.358 -9.361 -45.327 1.00 39.81 226 VAL D CA 1
ATOM 8560 C C . VAL D 1 260 ? -55.831 -10.378 -46.379 1.00 38.84 226 VAL D C 1
ATOM 8561 O O . VAL D 1 260 ? -56.351 -11.477 -46.562 1.00 35.68 226 VAL D O 1
ATOM 8565 N N . THR D 1 261 ? -54.795 -9.932 -47.079 1.00 40.01 227 THR D N 1
ATOM 8566 C CA . THR D 1 261 ? -54.043 -10.720 -48.036 1.00 40.54 227 THR D CA 1
ATOM 8567 C C . THR D 1 261 ? -52.757 -11.212 -47.385 1.00 40.13 227 THR D C 1
ATOM 8568 O O . THR D 1 261 ? -52.273 -10.607 -46.443 1.00 40.60 227 THR D O 1
ATOM 8572 N N . PRO D 1 262 ? -52.175 -12.296 -47.903 1.00 40.17 228 PRO D N 1
ATOM 8573 C CA . PRO D 1 262 ? -50.857 -12.688 -47.403 1.00 40.21 228 PRO D CA 1
ATOM 8574 C C . PRO D 1 262 ? -49.822 -11.564 -47.537 1.00 36.91 228 PRO D C 1
ATOM 8575 O O . PRO D 1 262 ? -48.957 -11.403 -46.674 1.00 33.27 228 PRO D O 1
ATOM 8579 N N . HIS D 1 263 ? -49.916 -10.807 -48.626 1.00 35.57 229 HIS D N 1
ATOM 8580 C CA . HIS D 1 263 ? -49.065 -9.645 -48.824 1.00 32.47 229 HIS D CA 1
ATOM 8581 C C . HIS D 1 263 ? -49.137 -8.738 -47.628 1.00 32.61 229 HIS D C 1
ATOM 8582 O O . HIS D 1 263 ? -48.119 -8.274 -47.128 1.00 33.45 229 HIS D O 1
ATOM 8589 N N . VAL D 1 264 ? -50.371 -8.473 -47.208 1.00 34.25 230 VAL D N 1
ATOM 8590 C CA . VAL D 1 264 ? -50.675 -7.585 -46.100 1.00 31.77 230 VAL D CA 1
ATOM 8591 C C . VAL D 1 264 ? -49.967 -8.045 -44.820 1.00 31.79 230 VAL D C 1
ATOM 8592 O O . VAL D 1 264 ? -49.320 -7.245 -44.151 1.00 31.86 230 VAL D O 1
ATOM 8596 N N . LEU D 1 265 ? -50.115 -9.325 -44.495 1.00 30.64 231 LEU D N 1
ATOM 8597 C CA . LEU D 1 265 ? -49.378 -9.976 -43.418 1.00 29.84 231 LEU D CA 1
ATOM 8598 C C . LEU D 1 265 ? -47.857 -9.774 -43.453 1.00 29.56 231 LEU D C 1
ATOM 8599 O O . LEU D 1 265 ? -47.212 -9.528 -42.438 1.00 25.98 231 LEU D O 1
ATOM 8604 N N . ARG D 1 266 ? -47.283 -9.881 -44.634 1.00 31.24 232 ARG D N 1
ATOM 8605 C CA . ARG D 1 266 ? -45.851 -9.764 -44.763 1.00 31.63 232 ARG D CA 1
ATOM 8606 C C . ARG D 1 266 ? -45.470 -8.292 -44.524 1.00 33.48 232 ARG D C 1
ATOM 8607 O O . ARG D 1 266 ? -44.447 -7.983 -43.876 1.00 32.85 232 ARG D O 1
ATOM 8615 N N . HIS D 1 267 ? -46.309 -7.369 -44.999 1.00 33.34 233 HIS D N 1
ATOM 8616 C CA . HIS D 1 267 ? -46.084 -5.935 -44.723 1.00 32.17 233 HIS D CA 1
ATOM 8617 C C . HIS D 1 267 ? -46.090 -5.620 -43.222 1.00 27.99 233 HIS D C 1
ATOM 8618 O O . HIS D 1 267 ? -45.337 -4.785 -42.767 1.00 26.90 233 HIS D O 1
ATOM 8625 N N . THR D 1 268 ? -46.934 -6.304 -42.463 1.00 27.45 234 THR D N 1
ATOM 8626 C CA . THR D 1 268 ? -47.045 -6.070 -41.015 1.00 25.71 234 THR D CA 1
ATOM 8627 C C . THR D 1 268 ? -45.908 -6.722 -40.310 1.00 23.54 234 THR D C 1
ATOM 8628 O O . THR D 1 268 ? -45.361 -6.164 -39.404 1.00 24.57 234 THR D O 1
ATOM 8632 N N . PHE D 1 269 ? -45.536 -7.913 -40.727 1.00 24.01 235 PHE D N 1
ATOM 8633 C CA . PHE D 1 269 ? -44.348 -8.525 -40.192 1.00 25.55 235 PHE D CA 1
ATOM 8634 C C . PHE D 1 269 ? -43.133 -7.595 -40.281 1.00 25.98 235 PHE D C 1
ATOM 8635 O O . PHE D 1 269 ? -42.592 -7.199 -39.260 1.00 27.43 235 PHE D O 1
ATOM 8643 N N . ALA D 1 270 ? -42.728 -7.261 -41.503 1.00 25.53 236 ALA D N 1
ATOM 8644 C CA . ALA D 1 270 ? -41.482 -6.561 -41.756 1.00 27.16 236 ALA D CA 1
ATOM 8645 C C . ALA D 1 270 ? -41.450 -5.218 -41.055 1.00 28.14 236 ALA D C 1
ATOM 8646 O O . ALA D 1 270 ? -40.414 -4.753 -40.574 1.00 28.25 236 ALA D O 1
ATOM 8648 N N . THR D 1 271 ? -42.607 -4.600 -41.002 1.00 27.83 237 THR D N 1
ATOM 8649 C CA . THR D 1 271 ? -42.759 -3.362 -40.311 1.00 27.47 237 THR D CA 1
ATOM 8650 C C . THR D 1 271 ? -42.627 -3.451 -38.767 1.00 25.50 237 THR D C 1
ATOM 8651 O O . THR D 1 271 ? -42.029 -2.566 -38.102 1.00 21.54 237 THR D O 1
ATOM 8655 N N . SER D 1 272 ? -43.175 -4.506 -38.202 1.00 23.19 238 SER D N 1
ATOM 8656 C CA . SER D 1 272 ? -43.011 -4.724 -36.768 1.00 25.33 238 SER D CA 1
ATOM 8657 C C . SER D 1 272 ? -41.539 -4.913 -36.422 1.00 26.02 238 SER D C 1
ATOM 8658 O O . SER D 1 272 ? -41.107 -4.570 -35.309 1.00 25.26 238 SER D O 1
ATOM 8661 N N . VAL D 1 273 ? -40.770 -5.447 -37.375 1.00 24.75 239 VAL D N 1
ATOM 8662 C CA . VAL D 1 273 ? -39.402 -5.737 -37.101 1.00 26.30 239 VAL D CA 1
ATOM 8663 C C . VAL D 1 273 ? -38.557 -4.476 -37.162 1.00 27.70 239 VAL D C 1
ATOM 8664 O O . VAL D 1 273 ? -37.586 -4.257 -36.365 1.00 25.20 239 VAL D O 1
ATOM 8668 N N . LEU D 1 274 ? -38.922 -3.659 -38.135 1.00 27.93 240 LEU D N 1
ATOM 8669 C CA . LEU D 1 274 ? -38.291 -2.374 -38.288 1.00 28.71 240 LEU D CA 1
ATOM 8670 C C . LEU D 1 274 ? -38.584 -1.667 -36.984 1.00 29.76 240 LEU D C 1
ATOM 8671 O O . LEU D 1 274 ? -37.670 -1.222 -36.300 1.00 30.12 240 LEU D O 1
ATOM 8676 N N . ARG D 1 275 ? -39.854 -1.662 -36.602 1.00 30.83 241 ARG D N 1
ATOM 8677 C CA . ARG D 1 275 ? -40.275 -0.915 -35.422 1.00 32.83 241 ARG D CA 1
ATOM 8678 C C . ARG D 1 275 ? -39.497 -1.382 -34.222 1.00 30.69 241 ARG D C 1
ATOM 8679 O O . ARG D 1 275 ? -39.142 -0.580 -33.374 1.00 28.35 241 ARG D O 1
ATOM 8687 N N . ASN D 1 276 ? -39.184 -2.665 -34.181 1.00 29.32 242 ASN D N 1
ATOM 8688 C CA . ASN D 1 276 ? -38.475 -3.201 -33.048 1.00 29.85 242 ASN D CA 1
ATOM 8689 C C . ASN D 1 276 ? -36.962 -3.156 -33.211 1.00 26.02 242 ASN D C 1
ATOM 8690 O O . ASN D 1 276 ? -36.255 -3.870 -32.528 1.00 22.11 242 ASN D O 1
ATOM 8695 N N . GLY D 1 277 ? -36.462 -2.320 -34.120 1.00 26.46 243 GLY D N 1
ATOM 8696 C CA . GLY D 1 277 ? -35.014 -2.077 -34.237 1.00 25.66 243 GLY D CA 1
ATOM 8697 C C . GLY D 1 277 ? -34.264 -2.929 -35.255 1.00 26.09 243 GLY D C 1
ATOM 8698 O O . GLY D 1 277 ? -33.045 -2.934 -35.292 1.00 24.62 243 GLY D O 1
ATOM 8699 N N . GLY D 1 278 ? -34.973 -3.665 -36.095 1.00 27.81 244 GLY D N 1
ATOM 8700 C CA . GLY D 1 278 ? -34.287 -4.522 -37.064 1.00 27.95 244 GLY D CA 1
ATOM 8701 C C . GLY D 1 278 ? -33.831 -3.689 -38.246 1.00 27.14 244 GLY D C 1
ATOM 8702 O O . GLY D 1 278 ? -34.570 -2.834 -38.718 1.00 26.59 244 GLY D O 1
ATOM 8703 N N . ASP D 1 279 ? -32.610 -3.919 -38.719 1.00 25.41 245 ASP D N 1
ATOM 8704 C CA . ASP D 1 279 ? -32.078 -3.094 -39.787 1.00 24.82 245 ASP D CA 1
ATOM 8705 C C . ASP D 1 279 ? -32.718 -3.524 -41.126 1.00 24.10 245 ASP D C 1
ATOM 8706 O O . ASP D 1 279 ? -33.061 -4.702 -41.335 1.00 25.74 245 ASP D O 1
ATOM 8711 N N . ILE D 1 280 ? -32.899 -2.573 -42.024 1.00 23.31 246 ILE D N 1
ATOM 8712 C CA . ILE D 1 280 ? -33.551 -2.862 -43.311 1.00 22.76 246 ILE D CA 1
ATOM 8713 C C . ILE D 1 280 ? -32.792 -3.921 -44.140 1.00 23.99 246 ILE D C 1
ATOM 8714 O O . ILE D 1 280 ? -33.416 -4.692 -44.877 1.00 24.99 246 ILE D O 1
ATOM 8719 N N . ARG D 1 281 ? -31.463 -3.960 -44.036 1.00 23.59 247 ARG D N 1
ATOM 8720 C CA . ARG D 1 281 ? -30.695 -4.967 -44.749 1.00 24.49 247 ARG D CA 1
ATOM 8721 C C . ARG D 1 281 ? -30.988 -6.334 -44.155 1.00 24.06 247 ARG D C 1
ATOM 8722 O O . ARG D 1 281 ? -30.970 -7.303 -44.882 1.00 24.22 247 ARG D O 1
ATOM 8730 N N . PHE D 1 282 ? -31.231 -6.410 -42.844 1.00 23.54 248 PHE D N 1
ATOM 8731 C CA . PHE D 1 282 ? -31.447 -7.694 -42.140 1.00 23.32 248 PHE D CA 1
ATOM 8732 C C . PHE D 1 282 ? -32.851 -8.183 -42.477 1.00 24.92 248 PHE D C 1
ATOM 8733 O O . PHE D 1 282 ? -33.113 -9.377 -42.632 1.00 24.94 248 PHE D O 1
ATOM 8741 N N . ILE D 1 283 ? -33.755 -7.226 -42.565 1.00 24.52 249 ILE D N 1
ATOM 8742 C CA . ILE D 1 283 ? -35.088 -7.518 -42.961 1.00 25.41 249 ILE D CA 1
ATOM 8743 C C . ILE D 1 283 ? -35.031 -8.085 -44.355 1.00 27.52 249 ILE D C 1
ATOM 8744 O O . ILE D 1 283 ? -35.747 -9.024 -44.686 1.00 31.34 249 ILE D O 1
ATOM 8749 N N . GLN D 1 284 ? -34.152 -7.522 -45.170 1.00 27.54 250 GLN D N 1
ATOM 8750 C CA . GLN D 1 284 ? -34.040 -7.939 -46.533 1.00 27.31 250 GLN D CA 1
ATOM 8751 C C . GLN D 1 284 ? -33.616 -9.402 -46.579 1.00 28.51 250 GLN D C 1
ATOM 8752 O O . GLN D 1 284 ? -34.165 -10.185 -47.373 1.00 28.30 250 GLN D O 1
ATOM 8758 N N . GLN D 1 285 ? -32.661 -9.791 -45.734 1.00 26.15 251 GLN D N 1
ATOM 8759 C CA . GLN D 1 285 ? -32.254 -11.179 -45.743 1.00 25.91 251 GLN D CA 1
ATOM 8760 C C . GLN D 1 285 ? -33.425 -12.065 -45.366 1.00 24.63 251 GLN D C 1
ATOM 8761 O O . GLN D 1 285 ? -33.695 -13.049 -46.046 1.00 23.65 251 GLN D O 1
ATOM 8767 N N . ILE D 1 286 ? -34.128 -11.696 -44.298 1.00 22.66 252 ILE D N 1
ATOM 8768 C CA . ILE D 1 286 ? -35.210 -12.528 -43.784 1.00 22.10 252 ILE D CA 1
ATOM 8769 C C . ILE D 1 286 ? -36.258 -12.794 -44.844 1.00 22.82 252 ILE D C 1
ATOM 8770 O O . ILE D 1 286 ? -36.665 -13.921 -45.041 1.00 21.36 252 ILE D O 1
ATOM 8775 N N . LEU D 1 287 ? -36.674 -11.751 -45.537 1.00 23.84 253 LEU D N 1
ATOM 8776 C CA . LEU D 1 287 ? -37.687 -11.887 -46.559 1.00 24.08 253 LEU D CA 1
ATOM 8777 C C . LEU D 1 287 ? -37.212 -12.590 -47.826 1.00 24.89 253 LEU D C 1
ATOM 8778 O O . LEU D 1 287 ? -38.018 -13.177 -48.548 1.00 24.78 253 LEU D O 1
ATOM 8783 N N . GLY D 1 288 ? -35.916 -12.513 -48.092 1.00 26.71 254 GLY D N 1
ATOM 8784 C CA . GLY D 1 288 ? -35.309 -13.117 -49.294 1.00 28.19 254 GLY D CA 1
ATOM 8785 C C . GLY D 1 288 ? -35.439 -12.239 -50.517 1.00 28.64 254 GLY D C 1
ATOM 8786 O O . GLY D 1 288 ? -35.712 -12.714 -51.607 1.00 28.93 254 GLY D O 1
ATOM 8787 N N . HIS D 1 289 ? -35.267 -10.944 -50.336 1.00 29.78 255 HIS D N 1
ATOM 8788 C CA . HIS D 1 289 ? -35.303 -10.022 -51.449 1.00 30.29 255 HIS D CA 1
ATOM 8789 C C . HIS D 1 289 ? -33.876 -9.768 -51.945 1.00 31.05 255 HIS D C 1
ATOM 8790 O O . HIS D 1 289 ? -33.008 -9.336 -51.168 1.00 31.03 255 HIS D O 1
ATOM 8797 N N . ALA D 1 290 ? -33.655 -9.971 -53.244 1.00 31.08 256 ALA D N 1
ATOM 8798 C CA . ALA D 1 290 ? -32.389 -9.584 -53.914 1.00 30.86 256 ALA D CA 1
ATOM 8799 C C . ALA D 1 290 ? -32.063 -8.053 -53.861 1.00 32.75 256 ALA D C 1
ATOM 8800 O O . ALA D 1 290 ? -30.896 -7.647 -53.756 1.00 32.37 256 ALA D O 1
ATOM 8802 N N . SER D 1 291 ? -33.094 -7.216 -53.926 1.00 34.00 257 SER D N 1
ATOM 8803 C CA . SER D 1 291 ? -32.936 -5.742 -53.871 1.00 34.51 257 SER D CA 1
ATOM 8804 C C . SER D 1 291 ? -33.683 -5.086 -52.662 1.00 29.60 257 SER D C 1
ATOM 8805 O O . SER D 1 291 ? -34.720 -5.551 -52.251 1.00 26.94 257 SER D O 1
ATOM 8808 N N . VAL D 1 292 ? -33.130 -4.036 -52.066 1.00 28.90 258 VAL D N 1
ATOM 8809 C CA . VAL D 1 292 ? -33.821 -3.397 -50.942 1.00 30.27 258 VAL D CA 1
ATOM 8810 C C . VAL D 1 292 ? -35.054 -2.690 -51.442 1.00 30.07 258 VAL D C 1
ATOM 8811 O O . VAL D 1 292 ? -35.977 -2.483 -50.675 1.00 29.78 258 VAL D O 1
ATOM 8815 N N . ALA D 1 293 ? -35.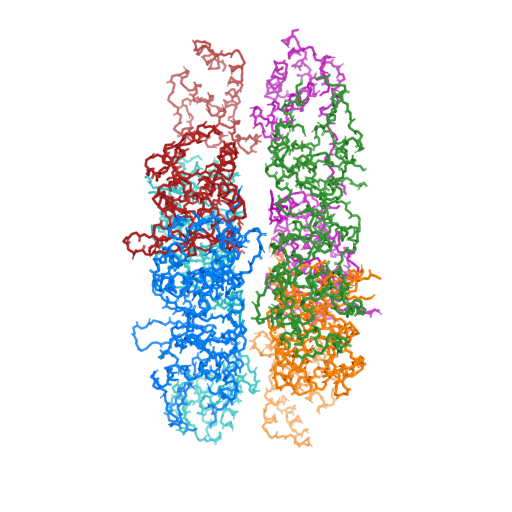065 -2.329 -52.726 1.00 29.81 259 ALA D N 1
ATOM 8816 C CA . ALA D 1 293 ? -36.222 -1.673 -53.321 1.00 28.31 259 ALA D CA 1
ATOM 8817 C C . ALA D 1 293 ? -37.498 -2.406 -52.972 1.00 27.91 259 ALA D C 1
ATOM 8818 O O . ALA D 1 293 ? -38.510 -1.810 -52.608 1.00 30.78 259 ALA D O 1
ATOM 8820 N N . THR D 1 294 ? -37.437 -3.716 -53.037 1.00 28.60 260 THR D N 1
ATOM 8821 C CA . THR D 1 294 ? -38.615 -4.511 -52.874 1.00 30.45 260 THR D CA 1
ATOM 8822 C C . THR D 1 294 ? -38.865 -4.639 -51.387 1.00 30.63 260 THR D C 1
ATOM 8823 O O . THR D 1 294 ? -40.024 -4.680 -50.929 1.00 33.42 260 THR D O 1
ATOM 8827 N N . THR D 1 295 ? -37.794 -4.703 -50.607 1.00 27.93 261 THR D N 1
ATOM 8828 C CA . THR D 1 295 ? -37.984 -4.666 -49.165 1.00 26.12 261 THR D CA 1
ATOM 8829 C C . THR D 1 295 ? -38.621 -3.338 -48.726 1.00 26.26 261 THR D C 1
ATOM 8830 O O . THR D 1 295 ? -39.433 -3.336 -47.813 1.00 28.89 261 THR D O 1
ATOM 8834 N N . GLN D 1 296 ? -38.295 -2.233 -49.393 1.00 25.84 262 GLN D N 1
ATOM 8835 C CA . GLN D 1 296 ? -38.908 -0.939 -49.080 1.00 28.58 262 GLN D CA 1
ATOM 8836 C C . GLN D 1 296 ? -40.452 -1.009 -49.071 1.00 29.40 262 GLN D C 1
ATOM 8837 O O . GLN D 1 296 ? -41.160 -0.502 -48.155 1.00 23.88 262 GLN D O 1
ATOM 8843 N N . ILE D 1 297 ? -40.953 -1.676 -50.106 1.00 31.59 263 ILE D N 1
ATOM 8844 C CA . ILE D 1 297 ? -42.368 -1.895 -50.280 1.00 31.40 263 ILE D CA 1
ATOM 8845 C C . ILE D 1 297 ? -43.033 -2.429 -49.012 1.00 30.08 263 ILE D C 1
ATOM 8846 O O . ILE D 1 297 ? -44.105 -1.938 -48.623 1.00 27.05 263 ILE D O 1
ATOM 8851 N N . TYR D 1 298 ? -42.374 -3.382 -48.349 1.00 29.03 264 TYR D N 1
ATOM 8852 C CA . TYR D 1 298 ? -42.959 -4.052 -47.171 1.00 29.93 264 TYR D CA 1
ATOM 8853 C C . TYR D 1 298 ? -42.653 -3.376 -45.830 1.00 29.09 264 TYR D C 1
ATOM 8854 O O . TYR D 1 298 ? -43.030 -3.876 -44.767 1.00 30.25 264 TYR D O 1
ATOM 8863 N N . THR D 1 299 ? -41.991 -2.234 -45.887 1.00 26.82 265 THR D N 1
ATOM 8864 C CA . THR D 1 299 ? -41.501 -1.593 -44.702 1.00 26.21 265 THR D CA 1
ATOM 8865 C C . THR D 1 299 ? -41.927 -0.124 -44.639 1.00 27.51 265 THR D C 1
ATOM 8866 O O . THR D 1 299 ? -41.350 0.689 -43.893 1.00 26.28 265 THR D O 1
ATOM 8870 N N . HIS D 1 300 ? -42.937 0.200 -45.444 1.00 26.86 266 HIS D N 1
ATOM 8871 C CA . HIS D 1 300 ? -43.531 1.502 -45.464 1.00 25.70 266 HIS D CA 1
ATOM 8872 C C . HIS D 1 300 ? -44.435 1.615 -44.257 1.00 25.58 266 HIS D C 1
ATOM 8873 O O . HIS D 1 300 ? -45.468 0.975 -44.200 1.00 24.39 266 HIS D O 1
ATOM 8880 N N . LEU D 1 301 ? -44.036 2.447 -43.301 1.00 26.38 267 LEU D N 1
ATOM 8881 C CA . LEU D 1 301 ? -44.722 2.593 -42.040 1.00 27.40 267 LEU D CA 1
ATOM 8882 C C . LEU D 1 301 ? -46.020 3.362 -42.233 1.00 28.20 267 LEU D C 1
ATOM 8883 O O . LEU D 1 301 ? -46.103 4.216 -43.097 1.00 26.12 267 LEU D O 1
ATOM 8888 N N . ASN D 1 302 ? -47.009 3.077 -41.390 1.00 30.30 268 ASN D N 1
ATOM 8889 C CA . ASN D 1 302 ? -48.231 3.895 -41.272 1.00 30.53 268 ASN D CA 1
ATOM 8890 C C . ASN D 1 302 ? -47.940 5.089 -40.337 1.00 30.06 268 ASN D C 1
ATOM 8891 O O . ASN D 1 302 ? -46.893 5.103 -39.679 1.00 28.52 268 ASN D O 1
ATOM 8896 N N . ASP D 1 303 ? -48.880 6.043 -40.247 1.00 30.92 269 ASP D N 1
ATOM 8897 C CA . ASP D 1 303 ? -48.624 7.381 -39.640 1.00 30.83 269 ASP D CA 1
ATOM 8898 C C . ASP D 1 303 ? -48.278 7.211 -38.191 1.00 29.80 269 ASP D C 1
ATOM 8899 O O . ASP D 1 303 ? -47.277 7.726 -37.719 1.00 32.01 269 ASP D O 1
ATOM 8904 N N . SER D 1 304 ? -49.102 6.458 -37.484 1.00 28.38 270 SER D N 1
ATOM 8905 C CA . SER D 1 304 ? -48.862 6.212 -36.072 1.00 27.22 270 SER D CA 1
ATOM 8906 C C . SER D 1 304 ? -47.430 5.720 -35.818 1.00 27.93 270 SER D C 1
ATOM 8907 O O . SER D 1 304 ? -46.719 6.282 -34.980 1.00 29.05 270 SER D O 1
ATOM 8910 N N . ALA D 1 305 ? -47.025 4.679 -36.544 1.00 27.10 271 ALA D N 1
ATOM 8911 C CA . ALA D 1 305 ? -45.718 4.082 -36.395 1.00 28.17 271 ALA D CA 1
ATOM 8912 C C . ALA D 1 305 ? -44.668 5.094 -36.783 1.00 29.67 271 ALA D C 1
ATOM 8913 O O . ALA D 1 305 ? -43.662 5.246 -36.091 1.00 32.81 271 ALA D O 1
ATOM 8915 N N . LEU D 1 306 ? -44.901 5.812 -37.871 1.00 29.68 272 LEU D N 1
ATOM 8916 C CA . LEU D 1 306 ? -43.914 6.804 -38.313 1.00 30.72 272 LEU D CA 1
ATOM 8917 C C . LEU D 1 306 ? -43.654 7.845 -37.219 1.00 28.46 272 LEU D C 1
ATOM 8918 O O . LEU D 1 306 ? -42.511 8.240 -37.000 1.00 28.62 272 LEU D O 1
ATOM 8923 N N . ARG D 1 307 ? -44.708 8.267 -36.519 1.00 26.88 273 ARG D N 1
ATOM 8924 C CA . ARG D 1 307 ? -44.553 9.258 -35.460 1.00 26.72 273 ARG D CA 1
ATOM 8925 C C . ARG D 1 307 ? -43.804 8.664 -34.283 1.00 27.01 273 ARG D C 1
ATOM 8926 O O . ARG D 1 307 ? -42.932 9.322 -33.686 1.00 24.08 273 ARG D O 1
ATOM 8934 N N . GLU D 1 308 ? -44.143 7.408 -33.975 1.00 27.28 274 GLU D N 1
ATOM 8935 C CA . GLU D 1 308 ? -43.497 6.670 -32.909 1.00 27.96 274 GLU D CA 1
ATOM 8936 C C . GLU D 1 308 ? -42.015 6.566 -33.195 1.00 26.62 274 GLU D C 1
ATOM 8937 O O . GLU D 1 308 ? -41.180 6.793 -32.313 1.00 26.76 274 GLU D O 1
ATOM 8951 N N . TYR D 1 310 ? -40.180 8.490 -35.205 1.00 26.36 276 TYR D N 1
ATOM 8952 C CA . TYR D 1 310 ? -39.520 9.806 -35.239 1.00 25.73 276 TYR D CA 1
ATOM 8953 C C . TYR D 1 310 ? -39.276 10.235 -33.817 1.00 27.39 276 TYR D C 1
ATOM 8954 O O . TYR D 1 310 ? -38.163 10.603 -33.441 1.00 27.39 276 TYR D O 1
ATOM 8963 N N . THR D 1 311 ? -40.331 10.183 -33.013 1.00 28.59 277 THR D N 1
ATOM 8964 C CA . THR D 1 311 ? -40.185 10.362 -31.585 1.00 30.48 277 THR D CA 1
ATOM 8965 C C . THR D 1 311 ? -38.979 9.617 -31.028 1.00 29.03 277 THR D C 1
ATOM 8966 O O . THR D 1 311 ? -38.327 10.138 -30.186 1.00 30.09 277 THR D O 1
ATOM 8970 N N . GLN D 1 312 ? -38.672 8.410 -31.488 1.00 31.88 278 GLN D N 1
ATOM 8971 C CA . GLN D 1 312 ? -37.561 7.645 -30.879 1.00 31.83 278 GLN D CA 1
ATOM 8972 C C . GLN D 1 312 ? -36.223 8.006 -31.460 1.00 30.34 278 GLN D C 1
ATOM 8973 O O . GLN D 1 312 ? -35.218 8.015 -30.767 1.00 29.97 278 GLN D O 1
ATOM 8979 N N . HIS D 1 313 ? -36.175 8.287 -32.742 1.00 29.97 279 HIS D N 1
ATOM 8980 C CA . HIS D 1 313 ? -34.900 8.605 -33.331 1.00 31.93 279 HIS D CA 1
ATOM 8981 C C . HIS D 1 313 ? -34.766 10.086 -33.774 1.00 32.77 279 HIS D C 1
ATOM 8982 O O . HIS D 1 313 ? -34.007 10.404 -34.686 1.00 33.43 279 HIS D O 1
ATOM 8989 N N . ARG D 1 314 ? -35.466 10.981 -33.070 1.00 33.50 280 ARG D N 1
ATOM 8990 C CA . ARG D 1 314 ? -35.560 12.429 -33.409 1.00 31.38 280 ARG D CA 1
ATOM 8991 C C . ARG D 1 314 ? -34.235 13.153 -33.529 1.00 29.67 280 ARG D C 1
ATOM 8992 O O . ARG D 1 314 ? -33.345 12.928 -32.722 1.00 27.78 280 ARG D O 1
ATOM 9000 N N . PRO D 1 315 ? -34.142 14.095 -34.481 1.00 32.60 281 PRO D N 1
ATOM 9001 C CA . PRO D 1 315 ? -32.947 14.920 -34.535 1.00 37.51 281 PRO D CA 1
ATOM 9002 C C . PRO D 1 315 ? -32.845 15.630 -33.221 1.00 40.43 281 PRO D C 1
ATOM 9003 O O . PRO D 1 315 ? -33.866 16.048 -32.680 1.00 40.92 281 PRO D O 1
ATOM 9007 N N . ARG D 1 316 ? -31.639 15.728 -32.685 1.00 48.85 282 ARG D N 1
ATOM 9008 C CA . ARG D 1 316 ? -31.453 16.383 -31.402 1.00 54.89 282 ARG D CA 1
ATOM 9009 C C . ARG D 1 316 ? -30.406 17.475 -31.587 1.00 50.53 282 ARG D C 1
ATOM 9010 O O . ARG D 1 316 ? -29.238 17.192 -31.867 1.00 53.84 282 ARG D O 1
ATOM 9018 N N . TYR D 1 317 ? -30.865 18.720 -31.531 1.00 46.26 283 TYR D N 1
ATOM 9019 C CA . TYR D 1 317 ? -29.972 19.865 -31.377 1.00 47.38 283 TYR D CA 1
ATOM 9020 C C . TYR D 1 317 ? -30.584 20.980 -30.536 1.00 49.19 283 TYR D C 1
ATOM 9021 O O . TYR D 1 317 ? -29.887 21.573 -29.728 1.00 47.51 283 TYR D O 1
ATOM 9030 N N . GLU E 1 38 ? -90.344 16.844 -15.704 1.00 60.48 4 GLU E N 1
ATOM 9031 C CA . GLU E 1 38 ? -90.094 17.413 -17.069 1.00 56.62 4 GLU E CA 1
ATOM 9032 C C . GLU E 1 38 ? -88.769 18.186 -17.116 1.00 58.42 4 GLU E C 1
ATOM 9033 O O . GLU E 1 38 ? -88.576 19.173 -16.384 1.00 63.23 4 GLU E O 1
ATOM 9039 N N . THR E 1 39 ? -87.884 17.735 -18.009 1.00 53.91 5 THR E N 1
ATOM 9040 C CA . THR E 1 39 ? -86.561 18.322 -18.223 1.00 50.50 5 THR E CA 1
ATOM 9041 C C . THR E 1 39 ? -86.648 19.799 -18.555 1.00 47.90 5 THR E C 1
ATOM 9042 O O . THR E 1 39 ? -85.924 20.617 -18.003 1.00 54.54 5 THR E O 1
ATOM 9046 N N . ASN E 1 40 ? -87.528 20.116 -19.485 1.00 44.51 6 ASN E N 1
ATOM 9047 C CA . ASN E 1 40 ? -87.860 21.479 -19.842 1.00 46.07 6 ASN E CA 1
ATOM 9048 C C . ASN E 1 40 ? -88.122 22.366 -18.585 1.00 43.62 6 ASN E C 1
ATOM 9049 O O . ASN E 1 40 ? -87.554 23.461 -18.481 1.00 41.66 6 ASN E O 1
ATOM 9054 N N . GLU E 1 41 ? -88.910 21.879 -17.614 1.00 42.46 7 GLU E N 1
ATOM 9055 C CA . GLU E 1 41 ? -89.087 22.591 -16.331 1.00 41.04 7 GLU E CA 1
ATOM 9056 C C . GLU E 1 41 ? -87.771 22.763 -15.578 1.00 39.38 7 GLU E C 1
ATOM 9057 O O . GLU E 1 41 ? -87.497 23.867 -15.078 1.00 40.32 7 GLU E O 1
ATOM 9063 N N . TYR E 1 42 ? -86.987 21.681 -15.462 1.00 34.63 8 TYR E N 1
ATOM 9064 C CA . TYR E 1 42 ? -85.694 21.731 -14.740 1.00 33.64 8 TYR E CA 1
ATOM 9065 C C . TYR E 1 42 ? -84.741 22.748 -15.337 1.00 30.13 8 TYR E C 1
ATOM 9066 O O . TYR E 1 42 ? -84.017 23.472 -14.622 1.00 28.27 8 TYR E O 1
ATOM 9075 N N . LEU E 1 43 ? -84.767 22.773 -16.657 1.00 27.98 9 LEU E N 1
ATOM 9076 C CA . LEU E 1 43 ? -83.915 23.634 -17.436 1.00 29.72 9 LEU E CA 1
ATOM 9077 C C . LEU E 1 43 ? -84.281 25.102 -17.331 1.00 30.90 9 LEU E C 1
ATOM 9078 O O . LEU E 1 43 ? -83.396 25.953 -17.422 1.00 31.78 9 LEU E O 1
ATOM 9083 N N . SER E 1 44 ? -85.563 25.403 -17.131 1.00 29.93 10 SER E N 1
ATOM 9084 C CA . SER E 1 44 ? -85.948 26.746 -16.761 1.00 30.55 10 SER E CA 1
ATOM 9085 C C . SER E 1 44 ? -85.387 27.102 -15.422 1.00 31.02 10 SER E C 1
ATOM 9086 O O . SER E 1 44 ? -84.664 28.087 -15.300 1.00 33.82 10 SER E O 1
ATOM 9089 N N . ARG E 1 45 ? -85.710 26.315 -14.409 1.00 31.30 11 ARG E N 1
ATOM 9090 C CA . ARG E 1 45 ? -85.130 26.549 -13.083 1.00 33.59 11 ARG E CA 1
ATOM 9091 C C . ARG E 1 45 ? -83.628 26.838 -13.234 1.00 31.36 11 ARG E C 1
ATOM 9092 O O . ARG E 1 45 ? -83.146 27.807 -12.684 1.00 32.99 11 ARG E O 1
ATOM 9100 N N . PHE E 1 46 ? -82.941 26.031 -14.046 1.00 29.43 12 PHE E N 1
ATOM 9101 C CA . PHE E 1 46 ? -81.488 26.119 -14.282 1.00 28.65 12 PHE E CA 1
ATOM 9102 C C . PHE E 1 46 ? -81.094 27.420 -14.928 1.00 27.60 12 PHE E C 1
ATOM 9103 O O . PHE E 1 46 ? -80.177 28.092 -14.483 1.00 28.96 12 PHE E O 1
ATOM 9111 N N . VAL E 1 47 ? -81.786 27.778 -15.994 1.00 29.86 13 VAL E N 1
ATOM 9112 C CA . VAL E 1 47 ? -81.475 29.007 -16.735 1.00 28.69 13 VAL E CA 1
ATOM 9113 C C . VAL E 1 47 ? -81.764 30.209 -15.859 1.00 27.36 13 VAL E C 1
ATOM 9114 O O . VAL E 1 47 ? -81.010 31.160 -15.841 1.00 27.58 13 VAL E O 1
ATOM 9118 N N . GLU E 1 48 ? -82.846 30.112 -15.106 1.00 27.80 14 GLU E N 1
ATOM 9119 C CA . GLU E 1 48 ? -83.312 31.168 -14.215 1.00 30.69 14 GLU E CA 1
ATOM 9120 C C . GLU E 1 48 ? -82.166 31.446 -13.253 1.00 32.08 14 GLU E C 1
ATOM 9121 O O . GLU E 1 48 ? -81.712 32.590 -13.160 1.00 33.21 14 GLU E O 1
ATOM 9127 N N . TYR E 1 49 ? -81.626 30.391 -12.629 1.00 31.60 15 TYR E N 1
ATOM 9128 C CA . TYR E 1 49 ? -80.548 30.503 -11.612 1.00 30.45 15 TYR E CA 1
ATOM 9129 C C . TYR E 1 49 ? -79.295 31.156 -12.180 1.00 31.31 15 TYR E C 1
ATOM 9130 O O . TYR E 1 49 ? -78.682 32.061 -11.592 1.00 27.05 15 TYR E O 1
ATOM 9147 N N . THR E 1 51 ? -79.011 33.048 -14.846 1.00 32.81 17 THR E N 1
ATOM 9148 C CA . THR E 1 51 ? -79.356 34.451 -15.064 1.00 32.67 17 THR E CA 1
ATOM 9149 C C . THR E 1 51 ? -79.191 35.262 -13.793 1.00 29.75 17 THR E C 1
ATOM 9150 O O . THR E 1 51 ? -78.550 36.288 -13.811 1.00 26.99 17 THR E O 1
ATOM 9154 N N . GLY E 1 52 ? -79.746 34.764 -12.695 1.00 31.61 18 GLY E N 1
ATOM 9155 C CA . GLY E 1 52 ? -79.423 35.255 -11.356 1.00 34.18 18 GLY E CA 1
ATOM 9156 C C . GLY E 1 52 ? -77.933 35.534 -11.194 1.00 38.39 18 GLY E C 1
ATOM 9157 O O . GLY E 1 52 ? -77.531 36.675 -10.992 1.00 40.96 18 GLY E O 1
ATOM 9158 N N . GLU E 1 53 ? -77.108 34.500 -11.336 1.00 42.05 19 GLU E N 1
ATOM 9159 C CA . GLU E 1 53 ? -75.632 34.633 -11.241 1.00 42.44 19 GLU E CA 1
ATOM 9160 C C . GLU E 1 53 ? -74.991 35.623 -12.233 1.00 44.60 19 GLU E C 1
ATOM 9161 O O . GLU E 1 53 ? -73.830 36.010 -12.094 1.00 41.27 19 GLU E O 1
ATOM 9167 N N . ARG E 1 54 ? -75.739 35.973 -13.268 1.00 47.49 20 ARG E N 1
ATOM 9168 C CA . ARG E 1 54 ? -75.327 36.973 -14.235 1.00 48.46 20 ARG E CA 1
ATOM 9169 C C . ARG E 1 54 ? -74.253 36.431 -15.155 1.00 45.16 20 ARG E C 1
ATOM 9170 O O . ARG E 1 54 ? -73.442 37.181 -15.687 1.00 46.71 20 ARG E O 1
ATOM 9178 N N . LYS E 1 55 ? -74.276 35.126 -15.385 1.00 44.86 21 LYS E N 1
ATOM 9179 C CA . LYS E 1 55 ? -73.433 34.549 -16.435 1.00 46.36 21 LYS E CA 1
ATOM 9180 C C . LYS E 1 55 ? -73.941 34.985 -17.810 1.00 45.17 21 LYS E C 1
ATOM 9181 O O . LYS E 1 55 ? -75.114 35.291 -17.966 1.00 48.24 21 LYS E O 1
ATOM 9187 N N . SER E 1 56 ? -73.055 35.016 -18.800 1.00 45.50 22 SER E N 1
ATOM 9188 C CA . SER E 1 56 ? -73.422 35.443 -20.146 1.00 44.18 22 SER E CA 1
ATOM 9189 C C . SER E 1 56 ? -74.367 34.442 -20.796 1.00 44.97 22 SER E C 1
ATOM 9190 O O . SER E 1 56 ? -74.350 33.239 -20.471 1.00 44.64 22 SER E O 1
ATOM 9193 N N . ARG E 1 57 ? -75.183 34.944 -21.722 1.00 44.79 23 ARG E N 1
ATOM 9194 C CA . ARG E 1 57 ? -76.107 34.094 -22.471 1.00 47.60 23 ARG E CA 1
ATOM 9195 C C . ARG E 1 57 ? -75.325 33.043 -23.286 1.00 47.40 23 ARG E C 1
ATOM 9196 O O . ARG E 1 57 ? -75.842 31.981 -23.601 1.00 43.24 23 ARG E O 1
ATOM 9204 N N . TYR E 1 58 ? -74.064 33.333 -23.599 1.00 46.31 24 TYR E N 1
ATOM 9205 C CA . TYR E 1 58 ? -73.220 32.366 -24.246 1.00 41.04 24 TYR E CA 1
ATOM 9206 C C . TYR E 1 58 ? -73.029 31.166 -23.339 1.00 38.08 24 TYR E C 1
ATOM 9207 O O . TYR E 1 58 ? -73.328 30.063 -23.747 1.00 35.08 24 TYR E O 1
ATOM 9216 N N . THR E 1 59 ? -72.561 31.375 -22.109 1.00 37.00 25 THR E N 1
ATOM 9217 C CA . THR E 1 59 ? -72.274 30.217 -21.228 1.00 38.84 25 THR E CA 1
ATOM 9218 C C . THR E 1 59 ? -73.570 29.510 -20.735 1.00 37.38 25 THR E C 1
ATOM 9219 O O . THR E 1 59 ? -73.605 28.292 -20.572 1.00 31.89 25 THR E O 1
ATOM 9223 N N . ILE E 1 60 ? -74.615 30.298 -20.491 1.00 36.72 26 ILE E N 1
ATOM 9224 C CA . ILE E 1 60 ? -75.935 29.760 -20.180 1.00 34.57 26 ILE E CA 1
ATOM 9225 C C . ILE E 1 60 ? -76.392 28.816 -21.278 1.00 32.49 26 ILE E C 1
ATOM 9226 O O . ILE E 1 60 ? -76.860 27.746 -21.001 1.00 29.41 26 ILE E O 1
ATOM 9231 N N . LYS E 1 61 ? -76.228 29.204 -22.532 1.00 36.10 27 LYS E N 1
ATOM 9232 C CA . LYS E 1 61 ? -76.653 28.353 -23.667 1.00 38.02 27 LYS E CA 1
ATOM 9233 C C . LYS E 1 61 ? -75.845 27.039 -23.703 1.00 35.13 27 LYS E C 1
ATOM 9234 O O . LYS E 1 61 ? -76.382 25.953 -23.985 1.00 33.08 27 LYS E O 1
ATOM 9240 N N . GLU E 1 62 ? -74.545 27.146 -23.413 1.00 32.08 28 GLU E N 1
ATOM 9241 C CA . GLU E 1 62 ? -73.685 25.976 -23.429 1.00 31.72 28 GLU E CA 1
ATOM 9242 C C . GLU E 1 62 ? -74.044 25.088 -22.237 1.00 27.20 28 GLU E C 1
ATOM 9243 O O . GLU E 1 62 ? -74.193 23.903 -22.383 1.00 26.72 28 GLU E O 1
ATOM 9249 N N . TYR E 1 63 ? -74.224 25.662 -21.074 1.00 24.18 29 TYR E N 1
ATOM 9250 C CA . TYR E 1 63 ? -74.472 24.852 -19.928 1.00 24.20 29 TYR E CA 1
ATOM 9251 C C . TYR E 1 63 ? -75.829 24.138 -20.068 1.00 26.27 29 TYR E C 1
ATOM 9252 O O . TYR E 1 63 ? -75.982 22.946 -19.696 1.00 28.02 29 TYR E O 1
ATOM 9261 N N . ARG E 1 64 ? -76.820 24.841 -20.602 1.00 25.83 30 ARG E N 1
ATOM 9262 C CA . ARG E 1 64 ? -78.123 24.231 -20.851 1.00 27.75 30 ARG E CA 1
ATOM 9263 C C . ARG E 1 64 ? -78.001 23.056 -21.796 1.00 27.74 30 ARG E C 1
ATOM 9264 O O . ARG E 1 64 ? -78.600 21.978 -21.585 1.00 28.68 30 ARG E O 1
ATOM 9272 N N . PHE E 1 65 ? -77.221 23.248 -22.848 1.00 25.34 31 PHE E N 1
ATOM 9273 C CA . PHE E 1 65 ? -77.030 22.167 -23.764 1.00 24.14 31 PHE E CA 1
ATOM 9274 C C . PHE E 1 65 ? -76.441 20.941 -23.059 1.00 23.35 31 PHE E C 1
ATOM 9275 O O . PHE E 1 65 ? -76.957 19.846 -23.176 1.00 21.74 31 PHE E O 1
ATOM 9283 N N . LEU E 1 66 ? -75.343 21.134 -22.332 1.00 22.56 32 LEU E N 1
ATOM 9284 C CA . LEU E 1 66 ? -74.667 20.005 -21.695 1.00 23.01 32 LEU E CA 1
ATOM 9285 C C . LEU E 1 66 ? -75.592 19.327 -20.704 1.00 22.18 32 LEU E C 1
ATOM 9286 O O . LEU E 1 66 ? -75.585 18.107 -20.590 1.00 20.14 32 LEU E O 1
ATOM 9291 N N . VAL E 1 67 ? -76.396 20.119 -19.993 1.00 22.02 33 VAL E N 1
ATOM 9292 C CA . VAL E 1 67 ? -77.253 19.533 -18.981 1.00 20.45 33 VAL E CA 1
ATOM 9293 C C . VAL E 1 67 ? -78.482 18.907 -19.636 1.00 21.54 33 VAL E C 1
ATOM 9294 O O . VAL E 1 67 ? -79.048 17.909 -19.106 1.00 18.58 33 VAL E O 1
ATOM 9298 N N . ASP E 1 68 ? -78.875 19.456 -20.794 1.00 22.60 34 ASP E N 1
ATOM 9299 C CA . ASP E 1 68 ? -79.917 18.809 -21.547 1.00 23.17 34 ASP E CA 1
ATOM 9300 C C . ASP E 1 68 ? -79.456 17.421 -21.903 1.00 23.66 34 ASP E C 1
ATOM 9301 O O . ASP E 1 68 ? -80.174 16.465 -21.687 1.00 24.88 34 ASP E O 1
ATOM 9306 N N . GLN E 1 69 ? -78.240 17.287 -22.404 1.00 24.73 35 GLN E N 1
ATOM 9307 C CA . GLN E 1 69 ? -77.714 15.946 -22.687 1.00 24.59 35 GLN E CA 1
ATOM 9308 C C . GLN E 1 69 ? -77.591 15.055 -21.453 1.00 23.97 35 GLN E C 1
ATOM 9309 O O . GLN E 1 69 ? -77.850 13.850 -21.526 1.00 25.31 35 GLN E O 1
ATOM 9315 N N . PHE E 1 70 ? -77.241 15.616 -20.313 1.00 23.64 36 PHE E N 1
ATOM 9316 C CA . PHE E 1 70 ? -77.172 14.805 -19.094 1.00 23.40 36 PHE E CA 1
ATOM 9317 C C . PHE E 1 70 ? -78.544 14.184 -18.801 1.00 24.13 36 PHE E C 1
ATOM 9318 O O . PHE E 1 70 ? -78.674 12.972 -18.580 1.00 22.01 36 PHE E O 1
ATOM 9326 N N . LEU E 1 71 ? -79.574 15.022 -18.870 1.00 25.78 37 LEU E N 1
ATOM 9327 C CA . LEU E 1 71 ? -80.944 14.582 -18.610 1.00 24.73 37 LEU E CA 1
ATOM 9328 C C . LEU E 1 71 ? -81.381 13.576 -19.644 1.00 26.56 37 LEU E C 1
ATOM 9329 O O . LEU E 1 71 ? -81.921 12.536 -19.264 1.00 25.29 37 LEU E O 1
ATOM 9334 N N . SER E 1 72 ? -81.179 13.888 -20.933 1.00 26.33 38 SER E N 1
ATOM 9335 C CA . SER E 1 72 ? -81.564 12.971 -21.992 1.00 28.71 38 SER E CA 1
ATOM 9336 C C . SER E 1 72 ? -81.008 11.570 -21.772 1.00 28.12 38 SER E C 1
ATOM 9337 O O . SER E 1 72 ? -81.680 10.589 -22.029 1.00 28.84 38 SER E O 1
ATOM 9340 N N . PHE E 1 73 ? -79.747 11.490 -21.365 1.00 26.69 39 PHE E N 1
ATOM 9341 C CA . PHE E 1 73 ? -79.078 10.213 -21.212 1.00 24.42 39 PHE E CA 1
ATOM 9342 C C . PHE E 1 73 ? -79.601 9.558 -19.975 1.00 25.07 39 PHE E C 1
ATOM 9343 O O . PHE E 1 73 ? -79.962 8.423 -20.016 1.00 26.13 39 PHE E O 1
ATOM 9359 N N . ASN E 1 75 ? -82.245 10.116 -18.144 1.00 35.22 41 ASN E N 1
ATOM 9360 C CA . ASN E 1 75 ? -83.673 9.892 -18.329 1.00 35.26 41 ASN E CA 1
ATOM 9361 C C . ASN E 1 75 ? -84.358 9.420 -17.060 1.00 34.05 41 ASN E C 1
ATOM 9362 O O . ASN E 1 75 ? -85.012 8.407 -17.059 1.00 35.93 41 ASN E O 1
ATOM 9367 N N . LYS E 1 76 ? -84.176 10.185 -15.982 1.00 34.67 42 LYS E N 1
ATOM 9368 C CA . LYS E 1 76 ? -84.825 9.971 -14.684 1.00 32.24 42 LYS E CA 1
ATOM 9369 C C . LYS E 1 76 ? -84.807 11.320 -14.034 1.00 32.60 42 LYS E C 1
ATOM 9370 O O . LYS E 1 76 ? -84.244 12.260 -14.583 1.00 33.23 42 LYS E O 1
ATOM 9376 N N . LYS E 1 77 ? -85.371 11.385 -12.841 1.00 32.62 43 LYS E N 1
ATOM 9377 C CA . LYS E 1 77 ? -85.366 12.573 -12.024 1.00 34.21 43 LYS E CA 1
ATOM 9378 C C . LYS E 1 77 ? -83.964 12.798 -11.452 1.00 32.59 43 LYS E C 1
ATOM 9379 O O . LYS E 1 77 ? -83.350 11.859 -10.949 1.00 31.47 43 LYS E O 1
ATOM 9385 N N . PRO E 1 78 ? -83.477 14.042 -11.482 1.00 29.58 44 PRO E N 1
ATOM 9386 C CA . PRO E 1 78 ? -82.174 14.345 -10.943 1.00 28.69 44 PRO E CA 1
ATOM 9387 C C . PRO E 1 78 ? -81.954 13.794 -9.542 1.00 28.19 44 PRO E C 1
ATOM 9388 O O . PRO E 1 78 ? -80.909 13.261 -9.262 1.00 27.07 44 PRO E O 1
ATOM 9392 N N . ASP E 1 79 ? -82.942 13.894 -8.672 1.00 30.42 45 ASP E N 1
ATOM 9393 C CA . ASP E 1 79 ? -82.768 13.436 -7.296 1.00 30.64 45 ASP E CA 1
ATOM 9394 C C . ASP E 1 79 ? -82.773 11.926 -7.199 1.00 30.73 45 ASP E C 1
ATOM 9395 O O . ASP E 1 79 ? -82.645 11.428 -6.111 1.00 28.32 45 ASP E O 1
ATOM 9400 N N . GLU E 1 80 ? -82.952 11.207 -8.312 1.00 32.88 46 GLU E N 1
ATOM 9401 C CA . GLU E 1 80 ? -82.945 9.720 -8.311 1.00 36.24 46 GLU E CA 1
ATOM 9402 C C . GLU E 1 80 ? -81.643 9.104 -8.847 1.00 35.08 46 GLU E C 1
ATOM 9403 O O . GLU E 1 80 ? -81.445 7.882 -8.796 1.00 34.97 46 GLU E O 1
ATOM 9409 N N . ILE E 1 81 ? -80.761 9.969 -9.331 1.00 32.61 47 ILE E N 1
ATOM 9410 C CA . ILE E 1 81 ? -79.539 9.582 -9.997 1.00 31.89 47 ILE E CA 1
ATOM 9411 C C . ILE E 1 81 ? -78.607 8.928 -8.986 1.00 30.01 47 ILE E C 1
ATOM 9412 O O . ILE E 1 81 ? -78.405 9.477 -7.926 1.00 31.61 47 ILE E O 1
ATOM 9417 N N . THR E 1 82 ? -78.037 7.772 -9.319 1.00 27.42 48 THR E N 1
ATOM 9418 C CA . THR E 1 82 ? -77.193 7.015 -8.386 1.00 25.87 48 THR E CA 1
ATOM 9419 C C . THR E 1 82 ? -75.683 7.141 -8.666 1.00 26.45 48 THR E C 1
ATOM 9420 O O . THR E 1 82 ? -75.254 7.604 -9.707 1.00 25.07 48 THR E O 1
ATOM 9424 N N . PRO E 1 83 ? -74.851 6.689 -7.731 1.00 26.13 49 PRO E N 1
ATOM 9425 C CA . PRO E 1 83 ? -73.454 6.764 -8.070 1.00 25.43 49 PRO E CA 1
ATOM 9426 C C . PRO E 1 83 ? -73.117 6.009 -9.362 1.00 25.58 49 PRO E C 1
ATOM 9427 O O . PRO E 1 83 ? -72.289 6.473 -10.123 1.00 28.59 49 PRO E O 1
ATOM 9439 N N . ASP E 1 85 ? -75.241 5.494 -11.960 1.00 22.09 51 ASP E N 1
ATOM 9440 C CA . ASP E 1 85 ? -75.682 6.354 -13.043 1.00 22.47 51 ASP E CA 1
ATOM 9441 C C . ASP E 1 85 ? -74.591 7.370 -13.405 1.00 21.04 51 ASP E C 1
ATOM 9442 O O . ASP E 1 85 ? -74.304 7.615 -14.571 1.00 21.00 51 ASP E O 1
ATOM 9447 N N . ILE E 1 86 ? -73.979 7.975 -12.414 1.00 19.95 52 ILE E N 1
ATOM 9448 C CA . ILE E 1 86 ? -72.890 8.893 -12.716 1.00 21.85 52 ILE E CA 1
ATOM 9449 C C . ILE E 1 86 ? -71.739 8.211 -13.486 1.00 20.52 52 ILE E C 1
ATOM 9450 O O . ILE E 1 86 ? -71.162 8.802 -14.418 1.00 20.01 52 ILE E O 1
ATOM 9455 N N . GLU E 1 87 ? -71.426 6.972 -13.138 1.00 20.24 53 GLU E N 1
ATOM 9456 C CA . GLU E 1 87 ? -70.323 6.269 -13.824 1.00 21.09 53 GLU E CA 1
ATOM 9457 C C . GLU E 1 87 ? -70.683 5.898 -15.253 1.00 21.04 53 GLU E C 1
ATOM 9458 O O . GLU E 1 87 ? -69.862 6.086 -16.189 1.00 20.05 53 GLU E O 1
ATOM 9464 N N . ARG E 1 88 ? -71.927 5.460 -15.453 1.00 19.56 54 ARG E N 1
ATOM 9465 C CA . ARG E 1 88 ? -72.410 5.321 -16.822 1.00 20.03 54 ARG E CA 1
ATOM 9466 C C . ARG E 1 88 ? -72.341 6.627 -17.584 1.00 21.29 54 ARG E C 1
ATOM 9467 O O . ARG E 1 88 ? -71.940 6.616 -18.727 1.00 21.75 54 ARG E O 1
ATOM 9475 N N . TYR E 1 89 ? -72.719 7.754 -16.961 1.00 22.66 55 TYR E N 1
ATOM 9476 C CA . TYR E 1 89 ? -72.685 9.075 -17.643 1.00 21.82 55 TYR E CA 1
ATOM 9477 C C . TYR E 1 89 ? -71.265 9.491 -18.032 1.00 22.40 55 TYR E C 1
ATOM 9478 O O . TYR E 1 89 ? -71.055 10.100 -19.095 1.00 21.71 55 TYR E O 1
ATOM 9487 N N . LYS E 1 90 ? -70.284 9.198 -17.184 1.00 21.76 56 LYS E N 1
ATOM 9488 C CA . LYS E 1 90 ? -68.902 9.636 -17.516 1.00 21.91 56 LYS E CA 1
ATOM 9489 C C . LYS E 1 90 ? -68.343 8.840 -18.646 1.00 20.02 56 LYS E C 1
ATOM 9490 O O . LYS E 1 90 ? -67.541 9.296 -19.412 1.00 20.02 56 LYS E O 1
ATOM 9496 N N . ASN E 1 91 ? -68.777 7.617 -18.743 1.00 22.79 57 ASN E N 1
ATOM 9497 C CA . ASN E 1 91 ? -68.321 6.744 -19.810 1.00 23.92 57 ASN E CA 1
ATOM 9498 C C . ASN E 1 91 ? -68.979 7.169 -21.099 1.00 22.19 57 ASN E C 1
ATOM 9499 O O . ASN E 1 91 ? -68.339 7.283 -22.143 1.00 22.72 57 ASN E O 1
ATOM 9504 N N . PHE E 1 92 ? -70.248 7.481 -21.005 1.00 20.87 58 PHE E N 1
ATOM 9505 C CA . PHE E 1 92 ? -70.918 8.117 -22.112 1.00 22.60 58 PHE E CA 1
ATOM 9506 C C . PHE E 1 92 ? -70.161 9.310 -22.685 1.00 20.82 58 PHE E C 1
ATOM 9507 O O . PHE E 1 92 ? -69.997 9.391 -23.887 1.00 21.55 58 PHE E O 1
ATOM 9515 N N . LEU E 1 93 ? -69.723 10.229 -21.842 1.00 20.16 59 LEU E N 1
ATOM 9516 C CA . LEU E 1 93 ? -68.872 11.335 -22.297 1.00 20.94 59 LEU E CA 1
ATOM 9517 C C . LEU E 1 93 ? -67.483 10.902 -22.776 1.00 22.50 59 LEU E C 1
ATOM 9518 O O . LEU E 1 93 ? -67.030 11.312 -23.847 1.00 21.06 59 LEU E O 1
ATOM 9523 N N . ALA E 1 94 ? -66.801 10.052 -22.002 1.00 24.77 60 ALA E N 1
ATOM 9524 C CA . ALA E 1 94 ? -65.405 9.670 -22.376 1.00 25.40 60 ALA E CA 1
ATOM 9525 C C . ALA E 1 94 ? -65.285 8.669 -23.528 1.00 23.84 60 ALA E C 1
ATOM 9526 O O . ALA E 1 94 ? -64.303 8.653 -24.221 1.00 22.71 60 ALA E O 1
ATOM 9528 N N . VAL E 1 95 ? -66.293 7.849 -23.740 1.00 23.76 61 VAL E N 1
ATOM 9529 C CA . VAL E 1 95 ? -66.168 6.787 -24.712 1.00 24.86 61 VAL E CA 1
ATOM 9530 C C . VAL E 1 95 ? -67.120 6.968 -25.844 1.00 24.88 61 VAL E C 1
ATOM 9531 O O . VAL E 1 95 ? -66.734 6.887 -26.992 1.00 24.11 61 VAL E O 1
ATOM 9535 N N . LYS E 1 96 ? -68.377 7.189 -25.512 1.00 27.50 62 LYS E N 1
ATOM 9536 C CA . LYS E 1 96 ? -69.374 7.340 -26.525 1.00 30.63 62 LYS E CA 1
ATOM 9537 C C . LYS E 1 96 ? -69.184 8.647 -27.310 1.00 31.80 62 LYS E C 1
ATOM 9538 O O . LYS E 1 96 ? -69.097 8.615 -28.548 1.00 30.86 62 LYS E O 1
ATOM 9544 N N . LYS E 1 97 ? -69.104 9.776 -26.608 1.00 31.00 63 LYS E N 1
ATOM 9545 C CA . LYS E 1 97 ? -68.894 11.075 -27.264 1.00 33.16 63 LYS E CA 1
ATOM 9546 C C . LYS E 1 97 ? -67.422 11.323 -27.622 1.00 32.46 63 LYS E C 1
ATOM 9547 O O . LYS E 1 97 ? -67.127 12.116 -28.485 1.00 31.14 63 LYS E O 1
ATOM 9553 N N . ARG E 1 98 ? -66.503 10.667 -26.919 1.00 35.44 64 ARG E N 1
ATOM 9554 C CA . ARG E 1 98 ? -65.057 10.848 -27.127 1.00 33.87 64 ARG E CA 1
ATOM 9555 C C . ARG E 1 98 ? -64.679 12.307 -26.838 1.00 32.97 64 ARG E C 1
ATOM 9556 O O . ARG E 1 98 ? -63.883 12.933 -27.555 1.00 30.84 64 ARG E O 1
ATOM 9564 N N . TYR E 1 99 ? -65.261 12.843 -25.769 1.00 29.72 65 TYR E N 1
ATOM 9565 C CA . TYR E 1 99 ? -64.924 14.188 -25.320 1.00 29.42 65 TYR E CA 1
ATOM 9566 C C . TYR E 1 99 ? -63.489 14.225 -24.817 1.00 27.95 65 TYR E C 1
ATOM 9567 O O . TYR E 1 99 ? -62.977 13.245 -24.292 1.00 25.34 65 TYR E O 1
ATOM 9576 N N . SER E 1 100 ? -62.868 15.393 -24.956 1.00 28.70 66 SER E N 1
ATOM 9577 C CA . SER E 1 100 ? -61.567 15.665 -24.380 1.00 26.20 66 SER E CA 1
ATOM 9578 C C . SER E 1 100 ? -61.763 15.822 -22.898 1.00 26.05 66 SER E C 1
ATOM 9579 O O . SER E 1 100 ? -62.880 16.018 -22.444 1.00 25.18 66 SER E O 1
ATOM 9582 N N . LYS E 1 101 ? -60.693 15.739 -22.122 1.00 27.33 67 LYS E N 1
ATOM 9583 C CA . LYS E 1 101 ? -60.853 15.908 -20.680 1.00 26.95 67 LYS E CA 1
ATOM 9584 C C . LYS E 1 101 ? -61.491 17.265 -20.414 1.00 24.83 67 LYS E C 1
ATOM 9585 O O . LYS E 1 101 ? -62.371 17.398 -19.551 1.00 22.06 67 LYS E O 1
ATOM 9591 N N . THR E 1 102 ? -61.056 18.254 -21.199 1.00 24.42 68 THR E N 1
ATOM 9592 C CA . THR E 1 102 ? -61.502 19.612 -21.020 1.00 24.46 68 THR E CA 1
ATOM 9593 C C . THR E 1 102 ? -63.009 19.696 -21.215 1.00 24.52 68 THR E C 1
ATOM 9594 O O . THR E 1 102 ? -63.711 20.224 -20.350 1.00 23.59 68 THR E O 1
ATOM 9598 N N . SER E 1 103 ? -63.493 19.132 -22.320 1.00 23.65 69 SER E N 1
ATOM 9599 C CA . SER E 1 103 ? -64.932 18.959 -22.564 1.00 23.07 69 SER E CA 1
ATOM 9600 C C . SER E 1 103 ? -65.699 18.243 -21.425 1.00 24.72 69 SER E C 1
ATOM 9601 O O . SER E 1 103 ? -66.837 18.635 -21.066 1.00 24.03 69 SER E O 1
ATOM 9604 N N . GLN E 1 104 ? -65.073 17.222 -20.848 1.00 25.22 70 GLN E N 1
ATOM 9605 C CA . GLN E 1 104 ? -65.678 16.450 -19.755 1.00 25.22 70 GLN E CA 1
ATOM 9606 C C . GLN E 1 104 ? -65.772 17.274 -18.493 1.00 25.03 70 GLN E C 1
ATOM 9607 O O . GLN E 1 104 ? -66.806 17.261 -17.840 1.00 23.77 70 GLN E O 1
ATOM 9613 N N . TYR E 1 105 ? -64.718 18.020 -18.163 1.00 26.84 71 TYR E N 1
ATOM 9614 C CA . TYR E 1 105 ? -64.763 18.889 -16.948 1.00 27.85 71 TYR E CA 1
ATOM 9615 C C . TYR E 1 105 ? -65.860 19.906 -17.030 1.00 25.26 71 TYR E C 1
ATOM 9616 O O . TYR E 1 105 ? -66.527 20.171 -16.031 1.00 25.62 71 TYR E O 1
ATOM 9625 N N . LEU E 1 106 ? -66.018 20.470 -18.219 1.00 23.58 72 LEU E N 1
ATOM 9626 C CA . LEU E 1 106 ? -67.062 21.438 -18.499 1.00 22.71 72 LEU E CA 1
ATOM 9627 C C . LEU E 1 106 ? -68.457 20.864 -18.279 1.00 21.41 72 LEU E C 1
ATOM 9628 O O . LEU E 1 106 ? -69.278 21.496 -17.613 1.00 20.84 72 LEU E O 1
ATOM 9633 N N . ALA E 1 107 ? -68.706 19.690 -18.856 1.00 19.76 73 ALA E N 1
ATOM 9634 C CA . ALA E 1 107 ? -69.958 18.984 -18.666 1.00 19.48 73 ALA E CA 1
ATOM 9635 C C . ALA E 1 107 ? -70.208 18.733 -17.197 1.00 20.50 73 ALA E C 1
ATOM 9636 O O . ALA E 1 107 ? -71.260 19.063 -16.672 1.00 19.89 73 ALA E O 1
ATOM 9638 N N . ILE E 1 108 ? -69.229 18.164 -16.533 1.00 20.97 74 ILE E N 1
ATOM 9639 C CA . ILE E 1 108 ? -69.325 17.951 -15.118 1.00 22.09 74 ILE E CA 1
ATOM 9640 C C . ILE E 1 108 ? -69.570 19.249 -14.356 1.00 21.71 74 ILE E C 1
ATOM 9641 O O . ILE E 1 108 ? -70.434 19.304 -13.506 1.00 21.74 74 ILE E O 1
ATOM 9646 N N . LYS E 1 109 ? -68.811 20.289 -14.665 1.00 22.38 75 LYS E N 1
ATOM 9647 C CA . LYS E 1 109 ? -68.981 21.578 -14.020 1.00 23.04 75 LYS E CA 1
ATOM 9648 C C . LYS E 1 109 ? -70.419 22.050 -14.189 1.00 23.53 75 LYS E C 1
ATOM 9649 O O . LYS E 1 109 ? -71.025 22.534 -13.246 1.00 24.30 75 LYS E O 1
ATOM 9655 N N . ALA E 1 110 ? -70.981 21.869 -15.378 1.00 23.86 76 ALA E N 1
ATOM 9656 C CA . ALA E 1 110 ? -72.359 22.304 -15.648 1.00 24.05 76 ALA E CA 1
ATOM 9657 C C . ALA E 1 110 ? -73.411 21.493 -14.889 1.00 23.19 76 ALA E C 1
ATOM 9658 O O . ALA E 1 110 ? -74.344 22.035 -14.276 1.00 20.44 76 ALA E O 1
ATOM 9660 N N . VAL E 1 111 ? -73.259 20.189 -14.885 1.00 23.69 77 VAL E N 1
ATOM 9661 C CA . VAL E 1 111 ? -74.221 19.391 -14.123 1.00 25.01 77 VAL E CA 1
ATOM 9662 C C . VAL E 1 111 ? -74.098 19.615 -12.600 1.00 26.33 77 VAL E C 1
ATOM 9663 O O . VAL E 1 111 ? -75.103 19.539 -11.882 1.00 24.66 77 VAL E O 1
ATOM 9667 N N . LYS E 1 112 ? -72.908 19.949 -12.096 1.00 27.57 78 LYS E N 1
ATOM 9668 C CA . LYS E 1 112 ? -72.822 20.281 -10.664 1.00 27.84 78 LYS E CA 1
ATOM 9669 C C . LYS E 1 112 ? -73.607 21.559 -10.377 1.00 26.73 78 LYS E C 1
ATOM 9670 O O . LYS E 1 112 ? -74.404 21.600 -9.446 1.00 27.77 78 LYS E O 1
ATOM 9676 N N . LEU E 1 113 ? -73.404 22.597 -11.181 1.00 24.85 79 LEU E N 1
ATOM 9677 C CA . LEU E 1 113 ? -74.148 23.846 -10.998 1.00 24.93 79 LEU E CA 1
ATOM 9678 C C . LEU E 1 113 ? -75.695 23.614 -11.005 1.00 24.01 79 LEU E C 1
ATOM 9679 O O . LEU E 1 113 ? -76.448 24.177 -10.208 1.00 22.43 79 LEU E O 1
ATOM 9684 N N . PHE E 1 114 ? -76.116 22.718 -11.886 1.00 22.87 80 PHE E N 1
ATOM 9685 C CA . PHE E 1 114 ? -77.489 22.418 -12.110 1.00 21.89 80 PHE E CA 1
ATOM 9686 C C . PHE E 1 114 ? -78.048 21.748 -10.883 1.00 22.25 80 PHE E C 1
ATOM 9687 O O . PHE E 1 114 ? -79.177 22.016 -10.481 1.00 21.64 80 PHE E O 1
ATOM 9695 N N . TYR E 1 115 ? -77.254 20.915 -10.240 1.00 22.76 81 TYR E N 1
ATOM 9696 C CA . TYR E 1 115 ? -77.684 20.400 -8.938 1.00 23.46 81 TYR E CA 1
ATOM 9697 C C . TYR E 1 115 ? -77.794 21.488 -7.881 1.00 24.32 81 TYR E C 1
ATOM 9698 O O . TYR E 1 115 ? -78.679 21.433 -7.020 1.00 23.99 81 TYR E O 1
ATOM 9707 N N . LYS E 1 116 ? -76.892 22.455 -7.919 1.00 25.42 82 LYS E N 1
ATOM 9708 C CA . LYS E 1 116 ? -76.969 23.596 -7.003 1.00 27.37 82 LYS E CA 1
ATOM 9709 C C . LYS E 1 116 ? -78.224 24.455 -7.340 1.00 27.60 82 LYS E C 1
ATOM 9710 O O . LYS E 1 116 ? -79.036 24.780 -6.464 1.00 27.22 82 LYS E O 1
ATOM 9716 N N . ALA E 1 117 ? -78.397 24.796 -8.610 1.00 24.58 83 ALA E N 1
ATOM 9717 C CA . ALA E 1 117 ? -79.618 25.468 -9.047 1.00 23.31 83 ALA E CA 1
ATOM 9718 C C . ALA E 1 117 ? -80.892 24.828 -8.461 1.00 22.85 83 ALA E C 1
ATOM 9719 O O . ALA E 1 117 ? -81.820 25.508 -8.061 1.00 21.15 83 ALA E O 1
ATOM 9721 N N . LEU E 1 118 ? -80.942 23.512 -8.394 1.00 22.76 84 LEU E N 1
ATOM 9722 C CA . LEU E 1 118 ? -82.143 22.862 -7.863 1.00 22.89 84 LEU E CA 1
ATOM 9723 C C . LEU E 1 118 ? -82.066 22.597 -6.382 1.00 22.93 84 LEU E C 1
ATOM 9724 O O . LEU E 1 118 ? -82.920 21.907 -5.852 1.00 25.08 84 LEU E O 1
ATOM 9729 N N . ASP E 1 119 ? -81.072 23.140 -5.693 1.00 22.75 85 ASP E N 1
ATOM 9730 C CA . ASP E 1 119 ? -80.926 22.873 -4.265 1.00 23.40 85 ASP E CA 1
ATOM 9731 C C . ASP E 1 119 ? -80.946 21.374 -4.010 1.00 24.79 85 ASP E C 1
ATOM 9732 O O . ASP E 1 119 ? -81.672 20.896 -3.169 1.00 21.08 85 ASP E O 1
ATOM 9737 N N . LEU E 1 120 ? -80.159 20.633 -4.786 1.00 28.75 86 LEU E N 1
ATOM 9738 C CA . LEU E 1 120 ? -80.087 19.172 -4.643 1.00 29.96 86 LEU E CA 1
ATOM 9739 C C . LEU E 1 120 ? -78.677 18.719 -4.358 1.00 28.58 86 LEU E C 1
ATOM 9740 O O . LEU E 1 120 ? -77.718 19.179 -4.981 1.00 24.56 86 LEU E O 1
ATOM 9745 N N . ARG E 1 121 ? -78.584 17.770 -3.438 1.00 32.53 87 ARG E N 1
ATOM 9746 C CA . ARG E 1 121 ? -77.299 17.224 -3.018 1.00 37.25 87 ARG E CA 1
ATOM 9747 C C . ARG E 1 121 ? -76.574 16.781 -4.273 1.00 34.02 87 ARG E C 1
ATOM 9748 O O . ARG E 1 121 ? -77.106 15.993 -5.055 1.00 30.23 87 ARG E O 1
ATOM 9756 N N . VAL E 1 122 ? -75.383 17.306 -4.505 1.00 33.55 88 VAL E N 1
ATOM 9757 C CA . VAL E 1 122 ? -74.670 16.883 -5.697 1.00 36.30 88 VAL E CA 1
ATOM 9758 C C . VAL E 1 122 ? -74.277 15.418 -5.531 1.00 32.73 88 VAL E C 1
ATOM 9759 O O . VAL E 1 122 ? -73.743 15.053 -4.473 1.00 30.68 88 VAL E O 1
ATOM 9763 N N . PRO E 1 123 ? -74.592 14.571 -6.541 1.00 32.83 89 PRO E N 1
ATOM 9764 C CA . PRO E 1 123 ? -74.070 13.203 -6.561 1.00 31.77 89 PRO E CA 1
ATOM 9765 C C . PRO E 1 123 ? -72.547 13.134 -6.303 1.00 32.20 89 PRO E C 1
ATOM 9766 O O . PRO E 1 123 ? -71.725 13.801 -6.968 1.00 27.70 89 PRO E O 1
ATOM 9770 N N . ILE E 1 124 ? -72.207 12.286 -5.343 1.00 33.93 90 ILE E N 1
ATOM 9771 C CA . ILE E 1 124 ? -70.846 12.127 -4.810 1.00 35.71 90 ILE E CA 1
ATOM 9772 C C . ILE E 1 124 ? -69.812 11.761 -5.884 1.00 32.44 90 ILE E C 1
ATOM 9773 O O . ILE E 1 124 ? -68.665 12.142 -5.781 1.00 31.15 90 ILE E O 1
ATOM 9778 N N . ASN E 1 125 ? -70.220 11.020 -6.908 1.00 32.52 91 ASN E N 1
ATOM 9779 C CA . ASN E 1 125 ? -69.270 10.544 -7.914 1.00 34.50 91 ASN E CA 1
ATOM 9780 C C . ASN E 1 125 ? -68.900 11.622 -8.930 1.00 33.11 91 ASN E C 1
ATOM 9781 O O . ASN E 1 125 ? -68.019 11.413 -9.757 1.00 31.46 91 ASN E O 1
ATOM 9786 N N . LEU E 1 126 ? -69.563 12.773 -8.879 1.00 35.95 92 LEU E N 1
ATOM 9787 C CA . LEU E 1 126 ? -69.163 13.909 -9.726 1.00 35.55 92 LEU E CA 1
ATOM 9788 C C . LEU E 1 126 ? -67.883 14.567 -9.211 1.00 37.17 92 LEU E C 1
ATOM 9789 O O . LEU E 1 126 ? -67.136 15.154 -9.972 1.00 34.96 92 LEU E O 1
ATOM 9794 N N . THR E 1 127 ? -67.624 14.483 -7.910 1.00 47.53 93 THR E N 1
ATOM 9795 C CA . THR E 1 127 ? -66.362 15.015 -7.352 1.00 50.74 93 THR E CA 1
ATOM 9796 C C . THR E 1 127 ? -65.447 13.864 -6.921 1.00 50.68 93 THR E C 1
ATOM 9797 O O . THR E 1 127 ? -65.208 13.663 -5.728 1.00 51.98 93 THR E O 1
ATOM 9801 N N . PRO E 1 128 ? -64.904 13.114 -7.893 1.00 52.75 94 PRO E N 1
ATOM 9802 C CA . PRO E 1 128 ? -64.078 11.946 -7.554 1.00 56.83 94 PRO E CA 1
ATOM 9803 C C . PRO E 1 128 ? -62.862 12.356 -6.700 1.00 56.79 94 PRO E C 1
ATOM 9804 O O . PRO E 1 128 ? -62.452 13.529 -6.743 1.00 56.52 94 PRO E O 1
ATOM 9808 N N . PRO E 1 129 ? -62.285 11.417 -5.928 1.00 58.29 95 PRO E N 1
ATOM 9809 C CA . PRO E 1 129 ? -61.004 11.741 -5.260 1.00 59.03 95 PRO E CA 1
ATOM 9810 C C . PRO E 1 129 ? -59.894 12.168 -6.236 1.00 59.28 95 PRO E C 1
ATOM 9811 O O . PRO E 1 129 ? -59.730 11.557 -7.298 1.00 48.57 95 PRO E O 1
ATOM 9815 N N . LYS E 1 130 ? -59.173 13.232 -5.872 1.00 60.23 96 LYS E N 1
ATOM 9816 C CA . LYS E 1 130 ? -58.027 13.724 -6.644 1.00 62.78 96 LYS E CA 1
ATOM 9817 C C . LYS E 1 130 ? -57.053 12.569 -6.993 1.00 59.92 96 LYS E C 1
ATOM 9818 O O . LYS E 1 130 ? -56.911 11.597 -6.235 1.00 58.24 96 LYS E O 1
ATOM 9824 N N . ARG E 1 131 ? -56.409 12.662 -8.155 1.00 58.77 97 ARG E N 1
ATOM 9825 C CA . ARG E 1 131 ? -55.287 11.786 -8.470 1.00 53.42 97 ARG E CA 1
ATOM 9826 C C . ARG E 1 131 ? -54.153 12.160 -7.510 1.00 55.49 97 ARG E C 1
ATOM 9827 O O . ARG E 1 131 ? -53.921 13.358 -7.287 1.00 52.16 97 ARG E O 1
ATOM 9835 N N . PRO E 1 132 ? -53.449 11.149 -6.945 1.00 56.17 98 PRO E N 1
ATOM 9836 C CA . PRO E 1 132 ? -52.274 11.434 -6.107 1.00 58.24 98 PRO E CA 1
ATOM 9837 C C . PRO E 1 132 ? -51.191 12.309 -6.769 1.00 65.00 98 PRO E C 1
ATOM 9838 O O . PRO E 1 132 ? -50.645 11.929 -7.843 1.00 62.22 98 PRO E O 1
ATOM 9842 N N . SER E 1 133 ? -50.893 13.448 -6.110 1.00 70.95 99 SER E N 1
ATOM 9843 C CA . SER E 1 133 ? -49.789 14.370 -6.484 1.00 73.57 99 SER E CA 1
ATOM 9844 C C . SER E 1 133 ? -49.145 15.141 -5.287 1.00 76.82 99 SER E C 1
ATOM 9845 O O . SER E 1 133 ? -48.754 16.317 -5.437 1.00 67.61 99 SER E O 1
ATOM 9848 N N . HIS E 1 134 ? -49.019 14.491 -4.121 1.00 77.97 100 HIS E N 1
ATOM 9849 C CA . HIS E 1 134 ? -48.424 15.145 -2.942 1.00 78.04 100 HIS E CA 1
ATOM 9850 C C . HIS E 1 134 ? -46.895 15.231 -3.017 1.00 71.76 100 HIS E C 1
ATOM 9851 O O . HIS E 1 134 ? -46.258 16.048 -2.339 1.00 72.01 100 HIS E O 1
ATOM 9866 N N . PRO E 1 136 ? -43.163 16.057 -4.326 1.00 52.12 102 PRO E N 1
ATOM 9867 C CA . PRO E 1 136 ? -42.501 17.233 -4.901 1.00 46.14 102 PRO E CA 1
ATOM 9868 C C . PRO E 1 136 ? -42.656 17.382 -6.410 1.00 37.20 102 PRO E C 1
ATOM 9869 O O . PRO E 1 136 ? -42.423 16.444 -7.117 1.00 35.70 102 PRO E O 1
ATOM 9873 N N . VAL E 1 137 ? -43.031 18.554 -6.889 1.00 32.57 103 VAL E N 1
ATOM 9874 C CA . VAL E 1 137 ? -43.079 18.789 -8.327 1.00 32.73 103 VAL E CA 1
ATOM 9875 C C . VAL E 1 137 ? -41.734 19.264 -8.811 1.00 30.15 103 VAL E C 1
ATOM 9876 O O . VAL E 1 137 ? -40.992 19.819 -8.035 1.00 32.93 103 VAL E O 1
ATOM 9880 N N . TYR E 1 138 ? -41.461 19.081 -10.102 1.00 29.46 104 TYR E N 1
ATOM 9881 C CA . TYR E 1 138 ? -40.267 19.605 -10.757 1.00 29.43 104 TYR E CA 1
ATOM 9882 C C . TYR E 1 138 ? -40.619 20.154 -12.143 1.00 29.60 104 TYR E C 1
ATOM 9883 O O . TYR E 1 138 ? -41.766 20.173 -12.524 1.00 29.49 104 TYR E O 1
ATOM 9892 N N . LEU E 1 139 ? -39.639 20.641 -12.883 1.00 31.86 105 LEU E N 1
ATOM 9893 C CA . LEU E 1 139 ? -39.903 21.332 -14.143 1.00 32.88 105 LEU E CA 1
ATOM 9894 C C . LEU E 1 139 ? -39.998 20.333 -15.265 1.00 35.71 105 LEU E C 1
ATOM 9895 O O . LEU E 1 139 ? -39.300 19.304 -15.257 1.00 36.51 105 LEU E O 1
ATOM 9900 N N . SER E 1 140 ? -40.831 20.658 -16.250 1.00 36.69 106 SER E N 1
ATOM 9901 C CA . SER E 1 140 ? -40.857 19.907 -17.495 1.00 38.16 106 SER E CA 1
ATOM 9902 C C . SER E 1 140 ? -39.631 20.265 -18.306 1.00 39.71 106 SER E C 1
ATOM 9903 O O . SER E 1 140 ? -39.019 21.310 -18.107 1.00 41.44 106 SER E O 1
ATOM 9906 N N . GLU E 1 141 ? -39.287 19.412 -19.248 1.00 39.51 107 GLU E N 1
ATOM 9907 C CA . GLU E 1 141 ? -38.234 19.750 -20.175 1.00 41.81 107 GLU E CA 1
ATOM 9908 C C . GLU E 1 141 ? -38.421 21.137 -20.742 1.00 38.72 107 GLU E C 1
ATOM 9909 O O . GLU E 1 141 ? -37.458 21.877 -20.881 1.00 38.58 107 GLU E O 1
ATOM 9915 N N . ASP E 1 142 ? -39.648 21.499 -21.080 1.00 36.92 108 ASP E N 1
ATOM 9916 C CA . ASP E 1 142 ? -39.823 22.786 -21.726 1.00 37.39 108 ASP E CA 1
ATOM 9917 C C . ASP E 1 142 ? -39.705 23.916 -20.721 1.00 33.15 108 ASP E C 1
ATOM 9918 O O . ASP E 1 142 ? -39.250 25.001 -21.065 1.00 32.32 108 ASP E O 1
ATOM 9923 N N . GLU E 1 143 ? -40.108 23.659 -19.487 1.00 31.55 109 GLU E N 1
ATOM 9924 C CA . GLU E 1 143 ? -39.953 24.652 -18.440 1.00 30.89 109 GLU E CA 1
ATOM 9925 C C . GLU E 1 143 ? -38.499 24.940 -18.169 1.00 30.96 109 GLU E C 1
ATOM 9926 O O . GLU E 1 143 ? -38.107 26.098 -18.099 1.00 30.38 109 GLU E O 1
ATOM 9932 N N . ALA E 1 144 ? -37.708 23.874 -18.060 1.00 31.09 110 ALA E N 1
ATOM 9933 C CA . ALA E 1 144 ? -36.272 23.979 -17.954 1.00 29.30 110 ALA E CA 1
ATOM 9934 C C . ALA E 1 144 ? -35.720 24.753 -19.129 1.00 29.97 110 ALA E C 1
ATOM 9935 O O . ALA E 1 144 ? -34.841 25.592 -18.957 1.00 29.22 110 ALA E O 1
ATOM 9937 N N . LYS E 1 145 ? -36.216 24.482 -20.329 1.00 30.98 111 LYS E N 1
ATOM 9938 C CA . LYS E 1 145 ? -35.658 25.168 -21.502 1.00 34.89 111 LYS E CA 1
ATOM 9939 C C . LYS E 1 145 ? -35.866 26.660 -21.371 1.00 33.42 111 LYS E C 1
ATOM 9940 O O . LYS E 1 145 ? -34.955 27.446 -21.602 1.00 32.08 111 LYS E O 1
ATOM 9946 N N . ARG E 1 146 ? -37.089 27.012 -20.984 1.00 32.04 112 ARG E N 1
ATOM 9947 C CA . ARG E 1 146 ? -37.485 28.369 -20.667 1.00 29.74 112 ARG E CA 1
ATOM 9948 C C . ARG E 1 146 ? -36.728 29.000 -19.481 1.00 29.70 112 ARG E C 1
ATOM 9949 O O . ARG E 1 146 ? -36.417 30.170 -19.505 1.00 31.62 112 ARG E O 1
ATOM 9957 N N . LEU E 1 147 ? -36.456 28.255 -18.431 1.00 31.62 113 LEU E N 1
ATOM 9958 C CA . LEU E 1 147 ? -35.673 28.803 -17.296 1.00 33.92 113 LEU E CA 1
ATOM 9959 C C . LEU E 1 147 ? -34.327 29.297 -17.819 1.00 32.43 113 LEU E C 1
ATOM 9960 O O . LEU E 1 147 ? -33.863 30.386 -17.512 1.00 37.15 113 LEU E O 1
ATOM 9965 N N . ILE E 1 148 ? -33.724 28.476 -18.649 1.00 30.25 114 ILE E N 1
ATOM 9966 C CA . ILE E 1 148 ? -32.393 28.704 -19.091 1.00 31.08 114 ILE E CA 1
ATOM 9967 C C . ILE E 1 148 ? -32.358 29.821 -20.152 1.00 33.33 114 ILE E C 1
ATOM 9968 O O . ILE E 1 148 ? -31.569 30.766 -20.051 1.00 31.44 114 ILE E O 1
ATOM 9973 N N . GLU E 1 149 ? -33.217 29.712 -21.157 1.00 35.01 115 GLU E N 1
ATOM 9974 C CA . GLU E 1 149 ? -33.386 30.783 -22.140 1.00 38.40 115 GLU E CA 1
ATOM 9975 C C . GLU E 1 149 ? -33.699 32.149 -21.502 1.00 33.15 115 GLU E C 1
ATOM 9976 O O . GLU E 1 149 ? -33.181 33.187 -21.931 1.00 32.30 115 GLU E O 1
ATOM 9982 N N . ALA E 1 150 ? -34.491 32.161 -20.448 1.00 29.28 116 ALA E N 1
ATOM 9983 C CA . ALA E 1 150 ? -34.769 33.422 -19.766 1.00 28.10 116 ALA E CA 1
ATOM 9984 C C . ALA E 1 150 ? -33.572 34.017 -19.064 1.00 27.04 116 ALA E C 1
ATOM 9985 O O . ALA E 1 150 ? -33.644 35.156 -18.671 1.00 29.06 116 ALA E O 1
ATOM 9987 N N . ALA E 1 151 ? -32.489 33.274 -18.878 1.00 25.74 117 ALA E N 1
ATOM 9988 C CA . ALA E 1 151 ? -31.306 33.843 -18.243 1.00 26.59 117 ALA E CA 1
ATOM 9989 C C . ALA E 1 151 ? -30.192 34.264 -19.187 1.00 27.58 117 ALA E C 1
ATOM 9990 O O . ALA E 1 151 ? -29.148 34.752 -18.750 1.00 25.33 117 ALA E O 1
ATOM 9992 N N . SER E 1 152 ? -30.408 34.066 -20.478 1.00 31.83 118 SER E N 1
ATOM 9993 C CA . SER E 1 152 ? -29.323 34.178 -21.464 1.00 34.95 118 SER E CA 1
ATOM 9994 C C . SER E 1 152 ? -28.988 35.617 -21.745 1.00 33.59 118 SER E C 1
ATOM 9995 O O . SER E 1 152 ? -28.000 35.902 -22.395 1.00 34.08 118 SER E O 1
ATOM 9998 N N . SER E 1 153 ? -29.809 36.524 -21.229 1.00 35.47 119 SER E N 1
ATOM 9999 C CA . SER E 1 153 ? -29.546 37.942 -21.393 1.00 36.20 119 SER E CA 1
ATOM 10000 C C . SER E 1 153 ? -28.586 38.469 -20.295 1.00 36.66 119 SER E C 1
ATOM 10001 O O . SER E 1 153 ? -28.386 39.680 -20.168 1.00 42.37 119 SER E O 1
ATOM 10004 N N . ASP E 1 154 ? -28.058 37.567 -19.471 1.00 35.04 120 ASP E N 1
ATOM 10005 C CA . ASP E 1 154 ? -27.093 37.900 -18.426 1.00 30.78 120 ASP E CA 1
ATOM 10006 C C . ASP E 1 154 ? -26.090 36.751 -18.313 1.00 28.48 120 ASP E C 1
ATOM 10007 O O . ASP E 1 154 ? -26.457 35.615 -17.983 1.00 24.76 120 ASP E O 1
ATOM 10012 N N . THR E 1 155 ? -24.829 37.064 -18.603 1.00 26.37 121 THR E N 1
ATOM 10013 C CA . THR E 1 155 ? -23.794 36.056 -18.689 1.00 24.43 121 THR E CA 1
ATOM 10014 C C . THR E 1 155 ? -23.635 35.259 -17.393 1.00 22.32 121 THR E C 1
ATOM 10015 O O . THR E 1 155 ? -23.620 34.036 -17.434 1.00 20.44 121 THR E O 1
ATOM 10019 N N . ARG E 1 156 ? -23.562 35.946 -16.262 1.00 19.83 122 ARG E N 1
ATOM 10020 C CA . ARG E 1 156 ? -23.502 35.248 -15.011 1.00 20.16 122 ARG E CA 1
ATOM 10021 C C . ARG E 1 156 ? -24.691 34.304 -14.781 1.00 21.60 122 ARG E C 1
ATOM 10022 O O . ARG E 1 156 ? -24.505 33.106 -14.560 1.00 22.43 122 ARG E O 1
ATOM 10038 N N . TYR E 1 158 ? -26.760 33.034 -16.671 1.00 21.06 124 TYR E N 1
ATOM 10039 C CA . TYR E 1 158 ? -26.799 31.975 -17.657 1.00 21.29 124 TYR E CA 1
ATOM 10040 C C . TYR E 1 158 ? -25.806 30.865 -17.294 1.00 20.03 124 TYR E C 1
ATOM 10041 O O . TYR E 1 158 ? -26.071 29.660 -17.481 1.00 19.45 124 TYR E O 1
ATOM 10050 N N . ALA E 1 159 ? -24.663 31.293 -16.762 1.00 18.07 125 ALA E N 1
ATOM 10051 C CA . ALA E 1 159 ? -23.649 30.391 -16.329 1.00 17.45 125 ALA E CA 1
ATOM 10052 C C . ALA E 1 159 ? -24.101 29.668 -15.080 1.00 17.67 125 ALA E C 1
ATOM 10053 O O . ALA E 1 159 ? -23.890 28.486 -14.950 1.00 16.73 125 ALA E O 1
ATOM 10055 N N . ILE E 1 160 ? -24.747 30.392 -14.168 1.00 18.54 126 ILE E N 1
ATOM 10056 C CA . ILE E 1 160 ? -25.217 29.807 -12.926 1.00 18.81 126 ILE E CA 1
ATOM 10057 C C . ILE E 1 160 ? -26.288 28.726 -13.120 1.00 19.36 126 ILE E C 1
ATOM 10058 O O . ILE E 1 160 ? -26.113 27.615 -12.717 1.00 19.89 126 ILE E O 1
ATOM 10063 N N . VAL E 1 161 ? -27.395 29.066 -13.735 1.00 20.55 127 VAL E N 1
ATOM 10064 C CA . VAL E 1 161 ? -28.474 28.119 -13.976 1.00 20.84 127 VAL E CA 1
ATOM 10065 C C . VAL E 1 161 ? -27.980 26.954 -14.811 1.00 21.02 127 VAL E C 1
ATOM 10066 O O . VAL E 1 161 ? -28.371 25.810 -14.582 1.00 21.47 127 VAL E O 1
ATOM 10070 N N . SER E 1 162 ? -27.123 27.218 -15.787 1.00 20.12 128 SER E N 1
ATOM 10071 C CA . SER E 1 162 ? -26.651 26.100 -16.595 1.00 19.08 128 SER E CA 1
ATOM 10072 C C . SER E 1 162 ? -25.893 25.109 -15.728 1.00 17.99 128 SER E C 1
ATOM 10073 O O . SER E 1 162 ? -26.122 23.920 -15.820 1.00 19.87 128 SER E O 1
ATOM 10076 N N . VAL E 1 163 ? -25.051 25.590 -14.829 1.00 16.32 129 VAL E N 1
ATOM 10077 C CA . VAL E 1 163 ? -24.243 24.692 -14.053 1.00 15.46 129 VAL E CA 1
ATOM 10078 C C . VAL E 1 163 ? -25.128 23.836 -13.162 1.00 15.25 129 VAL E C 1
ATOM 10079 O O . VAL E 1 163 ? -24.931 22.648 -13.071 1.00 14.11 129 VAL E O 1
ATOM 10083 N N . LEU E 1 164 ? -26.111 24.426 -12.518 1.00 16.27 130 LEU E N 1
ATOM 10084 C CA . LEU E 1 164 ? -26.999 23.656 -11.665 1.00 17.54 130 LEU E CA 1
ATOM 10085 C C . LEU E 1 164 ? -27.879 22.670 -12.465 1.00 18.66 130 LEU E C 1
ATOM 10086 O O . LEU E 1 164 ? -28.220 21.599 -11.996 1.00 19.54 130 LEU E O 1
ATOM 10091 N N . ALA E 1 165 ? -28.288 23.038 -13.666 1.00 19.33 131 ALA E N 1
ATOM 10092 C CA . ALA E 1 165 ? -29.258 22.213 -14.370 1.00 18.51 131 ALA E CA 1
ATOM 10093 C C . ALA E 1 165 ? -28.594 21.108 -15.089 1.00 18.10 131 ALA E C 1
ATOM 10094 O O . ALA E 1 165 ? -29.266 20.137 -15.365 1.00 18.10 131 ALA E O 1
ATOM 10096 N N . TYR E 1 166 ? -27.308 21.256 -15.413 1.00 17.82 132 TYR E N 1
ATOM 10097 C CA . TYR E 1 166 ? -26.572 20.247 -16.160 1.00 18.27 132 TYR E CA 1
ATOM 10098 C C . TYR E 1 166 ? -25.597 19.409 -15.331 1.00 18.03 132 TYR E C 1
ATOM 10099 O O . TYR E 1 166 ? -24.976 18.459 -15.870 1.00 17.42 132 TYR E O 1
ATOM 10108 N N . THR E 1 167 ? -25.406 19.781 -14.060 1.00 17.01 133 THR E N 1
ATOM 10109 C CA . THR E 1 167 ? -24.432 19.081 -13.179 1.00 16.37 133 THR E CA 1
ATOM 10110 C C . THR E 1 167 ? -25.072 18.457 -11.947 1.00 16.49 133 THR E C 1
ATOM 10111 O O . THR E 1 167 ? -24.578 17.459 -11.444 1.00 17.95 133 THR E O 1
ATOM 10115 N N . GLY E 1 168 ? -26.137 19.050 -11.453 1.00 15.92 134 GLY E N 1
ATOM 10116 C CA . GLY E 1 168 ? -26.819 18.530 -10.302 1.00 17.50 134 GLY E CA 1
ATOM 10117 C C . GLY E 1 168 ? -26.170 18.951 -9.004 1.00 18.56 134 GLY E C 1
ATOM 10118 O O . GLY E 1 168 ? -26.505 18.448 -7.929 1.00 19.85 134 GLY E O 1
ATOM 10119 N N . VAL E 1 169 ? -25.246 19.889 -9.093 1.00 18.44 135 VAL E N 1
ATOM 10120 C CA . VAL E 1 169 ? -24.456 20.263 -7.955 1.00 18.14 135 VAL E CA 1
ATOM 10121 C C . VAL E 1 169 ? -25.311 20.982 -6.896 1.00 18.97 135 VAL E C 1
ATOM 10122 O O . VAL E 1 169 ? -26.337 21.607 -7.218 1.00 18.67 135 VAL E O 1
ATOM 10126 N N . ARG E 1 170 ? -24.918 20.882 -5.625 1.00 18.74 136 ARG E N 1
ATOM 10127 C CA . ARG E 1 170 ? -25.624 21.626 -4.573 1.00 18.84 136 ARG E CA 1
ATOM 10128 C C . ARG E 1 170 ? -25.272 23.120 -4.585 1.00 18.32 136 ARG E C 1
ATOM 10129 O O . ARG E 1 170 ? -24.214 23.539 -5.047 1.00 17.21 136 ARG E O 1
ATOM 10137 N N . VAL E 1 171 ? -26.146 23.918 -4.002 1.00 17.95 137 VAL E N 1
ATOM 10138 C CA . VAL E 1 171 ? -26.010 25.335 -4.098 1.00 18.16 137 VAL E CA 1
ATOM 10139 C C . VAL E 1 171 ? -24.829 25.801 -3.273 1.00 16.52 137 VAL E C 1
ATOM 10140 O O . VAL E 1 171 ? -24.107 26.677 -3.692 1.00 16.10 137 VAL E O 1
ATOM 10144 N N . GLY E 1 172 ? -24.591 25.168 -2.148 1.00 15.53 138 GLY E N 1
ATOM 10145 C CA . GLY E 1 172 ? -23.409 25.455 -1.373 1.00 15.50 138 GLY E CA 1
ATOM 10146 C C . GLY E 1 172 ? -22.137 25.082 -2.093 1.00 16.10 138 GLY E C 1
ATOM 10147 O O . GLY E 1 172 ? -21.093 25.780 -1.996 1.00 16.27 138 GLY E O 1
ATOM 10148 N N . GLU E 1 173 ? -22.197 23.989 -2.839 1.00 16.13 139 GLU E N 1
ATOM 10149 C CA . GLU E 1 173 ? -21.042 23.594 -3.640 1.00 16.45 139 GLU E CA 1
ATOM 10150 C C . GLU E 1 173 ? -20.828 24.557 -4.764 1.00 16.17 139 GLU E C 1
ATOM 10151 O O . GLU E 1 173 ? -19.746 24.688 -5.212 1.00 16.50 139 GLU E O 1
ATOM 10157 N N . LEU E 1 174 ? -21.870 25.207 -5.252 1.00 16.97 140 LEU E N 1
ATOM 10158 C CA . LEU E 1 174 ? -21.717 26.144 -6.347 1.00 17.88 140 LEU E CA 1
ATOM 10159 C C . LEU E 1 174 ? -21.039 27.417 -5.875 1.00 18.36 140 LEU E C 1
ATOM 10160 O O . LEU E 1 174 ? -20.146 27.949 -6.521 1.00 18.68 140 LEU E O 1
ATOM 10165 N N . CYS E 1 175 ? -21.491 27.898 -4.739 1.00 19.48 141 CYS E N 1
ATOM 10166 C CA . CYS E 1 175 ? -20.902 29.046 -4.096 1.00 19.96 141 CYS E CA 1
ATOM 10167 C C . CYS E 1 175 ? -19.414 28.900 -3.779 1.00 20.13 141 CYS E C 1
ATOM 10168 O O . CYS E 1 175 ? -18.665 29.869 -3.893 1.00 20.05 141 CYS E O 1
ATOM 10171 N N . ASN E 1 176 ? -18.971 27.686 -3.461 1.00 20.77 142 ASN E N 1
ATOM 10172 C CA . ASN E 1 176 ? -17.571 27.472 -3.060 1.00 19.90 142 ASN E CA 1
ATOM 10173 C C . ASN E 1 176 ? -16.600 27.143 -4.183 1.00 18.95 142 ASN E C 1
ATOM 10174 O O . ASN E 1 176 ? -15.367 27.226 -4.035 1.00 17.47 142 ASN E O 1
ATOM 10179 N N . LEU E 1 177 ? -17.166 26.837 -5.343 1.00 19.26 143 LEU E N 1
ATOM 10180 C CA . LEU E 1 177 ? -16.364 26.588 -6.524 1.00 19.05 143 LEU E CA 1
ATOM 10181 C C . LEU E 1 177 ? -15.358 27.708 -6.794 1.00 19.29 143 LEU E C 1
ATOM 10182 O O . LEU E 1 177 ? -15.699 28.906 -6.764 1.00 17.31 143 LEU E O 1
ATOM 10187 N N . LYS E 1 178 ? -14.127 27.282 -7.071 1.00 18.94 144 LYS E N 1
ATOM 10188 C CA . LYS E 1 178 ? -13.049 28.165 -7.454 1.00 19.10 144 LYS E CA 1
ATOM 10189 C C . LYS E 1 178 ? -12.943 28.135 -8.957 1.00 17.57 144 LYS E C 1
ATOM 10190 O O . LYS E 1 178 ? -13.450 27.258 -9.592 1.00 15.17 144 LYS E O 1
ATOM 10196 N N . ILE E 1 179 ? -12.189 29.055 -9.522 1.00 18.37 145 ILE E N 1
ATOM 10197 C CA . ILE E 1 179 ? -11.965 29.049 -10.971 1.00 18.44 145 ILE E CA 1
ATOM 10198 C C . ILE E 1 179 ? -11.214 27.797 -11.394 1.00 17.59 145 ILE E C 1
ATOM 10199 O O . ILE E 1 179 ? -11.538 27.155 -12.400 1.00 17.42 145 ILE E O 1
ATOM 10204 N N . SER E 1 180 ? -10.200 27.460 -10.627 1.00 17.15 146 SER E N 1
ATOM 10205 C CA . SER E 1 180 ? -9.352 26.336 -10.994 1.00 18.00 146 SER E CA 1
ATOM 10206 C C . SER E 1 180 ? -10.051 24.982 -10.863 1.00 17.89 146 SER E C 1
ATOM 10207 O O . SER E 1 180 ? -9.518 24.004 -11.333 1.00 17.99 146 SER E O 1
ATOM 10210 N N . ASP E 1 181 ? -11.211 24.933 -10.218 1.00 17.49 147 ASP E N 1
ATOM 10211 C CA . ASP E 1 181 ? -11.999 23.727 -10.179 1.00 17.55 147 ASP E CA 1
ATOM 10212 C C . ASP E 1 181 ? -12.612 23.437 -11.547 1.00 18.71 147 ASP E C 1
ATOM 10213 O O . ASP E 1 181 ? -13.070 22.314 -11.793 1.00 17.54 147 ASP E O 1
ATOM 10218 N N . VAL E 1 182 ? -12.656 24.426 -12.432 1.00 18.01 148 VAL E N 1
ATOM 10219 C CA . VAL E 1 182 ? -13.290 24.203 -13.682 1.00 18.91 148 VAL E CA 1
ATOM 10220 C C . VAL E 1 182 ? -12.277 23.799 -14.725 1.00 20.22 148 VAL E C 1
ATOM 10221 O O . VAL E 1 182 ? -11.323 24.481 -14.948 1.00 23.35 148 VAL E O 1
ATOM 10225 N N . ASP E 1 183 ? -12.547 22.725 -15.431 1.00 21.15 149 ASP E N 1
ATOM 10226 C CA . ASP E 1 183 ? -11.756 22.375 -16.567 1.00 22.26 149 ASP E CA 1
ATOM 10227 C C . ASP E 1 183 ? -12.636 22.351 -17.789 1.00 22.78 149 ASP E C 1
ATOM 10228 O O . ASP E 1 183 ? -13.277 21.331 -18.067 1.00 23.98 149 ASP E O 1
ATOM 10233 N N . LEU E 1 184 ? -12.634 23.456 -18.534 1.00 24.09 150 LEU E N 1
ATOM 10234 C CA . LEU E 1 184 ? -13.548 23.630 -19.674 1.00 24.87 150 LEU E CA 1
ATOM 10235 C C . LEU E 1 184 ? -13.344 22.657 -20.784 1.00 24.74 150 LEU E C 1
ATOM 10236 O O . LEU E 1 184 ? -14.302 22.223 -21.364 1.00 27.17 150 LEU E O 1
ATOM 10241 N N . GLN E 1 185 ? -12.096 22.338 -21.079 1.00 26.61 151 GLN E N 1
ATOM 10242 C CA . GLN E 1 185 ? -11.765 21.432 -22.166 1.00 28.33 151 GLN E CA 1
ATOM 10243 C C . GLN E 1 185 ? -12.091 19.985 -21.834 1.00 27.41 151 GLN E C 1
ATOM 10244 O O . GLN E 1 185 ? -12.339 19.225 -22.734 1.00 30.18 151 GLN E O 1
ATOM 10250 N N . GLU E 1 186 ? -12.117 19.585 -20.570 1.00 25.40 152 GLU E N 1
ATOM 10251 C CA . GLU E 1 186 ? -12.401 18.183 -20.252 1.00 25.82 152 GLU E CA 1
ATOM 10252 C C . GLU E 1 186 ? -13.828 18.065 -19.809 1.00 24.43 152 GLU E C 1
ATOM 10253 O O . GLU E 1 186 ? -14.275 16.997 -19.402 1.00 22.46 152 GLU E O 1
ATOM 10259 N N . SER E 1 187 ? -14.520 19.194 -19.812 1.00 25.01 153 SER E N 1
ATOM 10260 C CA . SER E 1 187 ? -15.918 19.268 -19.438 1.00 25.23 153 SER E CA 1
ATOM 10261 C C . SER E 1 187 ? -16.177 18.802 -18.023 1.00 26.13 153 SER E C 1
ATOM 10262 O O . SER E 1 187 ? -17.167 18.100 -17.754 1.00 26.22 153 SER E O 1
ATOM 10265 N N . ILE E 1 188 ? -15.325 19.233 -17.105 1.00 25.01 154 ILE E N 1
ATOM 10266 C CA . ILE E 1 188 ? -15.356 18.702 -15.763 1.00 24.30 154 ILE E CA 1
ATOM 10267 C C . ILE E 1 188 ? -15.329 19.839 -14.766 1.00 22.52 154 ILE E C 1
ATOM 10268 O O . ILE E 1 188 ? -14.659 20.845 -14.995 1.00 19.86 154 ILE E O 1
ATOM 10273 N N . ILE E 1 189 ? -16.009 19.636 -13.641 1.00 20.71 155 ILE E N 1
ATOM 10274 C CA . ILE E 1 189 ? -15.828 20.489 -12.475 1.00 20.64 155 ILE E CA 1
ATOM 10275 C C . ILE E 1 189 ? -15.501 19.630 -11.257 1.00 22.21 155 ILE E C 1
ATOM 10276 O O . ILE E 1 189 ? -16.185 18.622 -11.015 1.00 21.39 155 ILE E O 1
ATOM 10281 N N . ASN E 1 190 ? -14.488 19.975 -10.467 1.00 23.69 156 ASN E N 1
ATOM 10282 C CA . ASN E 1 190 ? -14.417 19.256 -9.215 1.00 28.68 156 ASN E CA 1
ATOM 10283 C C . ASN E 1 190 ? -15.006 20.007 -8.066 1.00 28.36 156 ASN E C 1
ATOM 10284 O O . ASN E 1 190 ? -14.890 21.218 -7.981 1.00 26.68 156 ASN E O 1
ATOM 10289 N N . VAL E 1 191 ? -15.686 19.263 -7.214 1.00 27.04 157 VAL E N 1
ATOM 10290 C CA . VAL E 1 191 ? -16.363 19.862 -6.126 1.00 29.85 157 VAL E CA 1
ATOM 10291 C C . VAL E 1 191 ? -15.652 19.354 -4.906 1.00 28.94 157 VAL E C 1
ATOM 10292 O O . VAL E 1 191 ? -15.655 18.182 -4.641 1.00 28.96 157 VAL E O 1
ATOM 10296 N N . ARG E 1 192 ? -15.004 20.245 -4.189 1.00 32.43 158 ARG E N 1
ATOM 10297 C CA . ARG E 1 192 ? -14.206 19.865 -3.015 1.00 37.73 158 ARG E CA 1
ATOM 10298 C C . ARG E 1 192 ? -14.947 20.243 -1.738 1.00 42.30 158 ARG E C 1
ATOM 10299 O O . ARG E 1 192 ? -15.623 21.255 -1.699 1.00 44.12 158 ARG E O 1
ATOM 10307 N N . SER E 1 193 ? -14.868 19.397 -0.717 1.00 51.66 159 SER E N 1
ATOM 10308 C CA . SER E 1 193 ? -15.502 19.679 0.573 1.00 57.30 159 SER E CA 1
ATOM 10309 C C . SER E 1 193 ? -14.429 19.657 1.658 1.00 66.94 159 SER E C 1
ATOM 10310 O O . SER E 1 193 ? -13.403 18.980 1.494 1.00 68.25 159 SER E O 1
ATOM 10313 N N . GLY E 1 194 ? -14.655 20.395 2.750 1.00 71.92 160 GLY E N 1
ATOM 10314 C CA . GLY E 1 194 ? -13.659 20.518 3.827 1.00 72.63 160 GLY E CA 1
ATOM 10315 C C . GLY E 1 194 ? -13.613 19.339 4.802 1.00 81.48 160 GLY E C 1
ATOM 10316 O O . GLY E 1 194 ? -12.701 18.496 4.731 1.00 72.66 160 GLY E O 1
ATOM 10317 N N . LYS E 1 195 ? -14.610 19.284 5.701 1.00 91.75 161 LYS E N 1
ATOM 10318 C CA . LYS E 1 195 ? -14.614 18.383 6.899 1.00 95.13 161 LYS E CA 1
ATOM 10319 C C . LYS E 1 195 ? -14.465 16.882 6.613 1.00 90.92 161 LYS E C 1
ATOM 10320 O O . LYS E 1 195 ? -13.807 16.173 7.376 1.00 88.23 161 LYS E O 1
ATOM 10326 N N . GLY E 1 196 ? -15.111 16.400 5.556 1.00 86.80 162 GLY E N 1
ATOM 10327 C CA . GLY E 1 196 ? -14.964 15.012 5.125 1.00 86.10 162 GLY E CA 1
ATOM 10328 C C . GLY E 1 196 ? -14.523 15.005 3.682 1.00 86.29 162 GLY E C 1
ATOM 10329 O O . GLY E 1 196 ? -14.244 16.065 3.104 1.00 97.54 162 GLY E O 1
ATOM 10330 N N . ASP E 1 197 ? -14.449 13.815 3.097 1.00 78.83 163 ASP E N 1
ATOM 10331 C CA . ASP E 1 197 ? -14.221 13.693 1.660 1.00 71.48 163 ASP E CA 1
ATOM 10332 C C . ASP E 1 197 ? -15.302 12.883 0.959 1.00 67.28 163 ASP E C 1
ATOM 10333 O O . ASP E 1 197 ? -15.174 11.686 0.677 1.00 59.55 163 ASP E O 1
ATOM 10338 N N . LYS E 1 198 ? -16.398 13.566 0.698 1.00 64.69 164 LYS E N 1
ATOM 10339 C CA . LYS E 1 198 ? -17.167 13.245 -0.478 1.00 62.71 164 LYS E CA 1
ATOM 10340 C C . LYS E 1 198 ? -16.752 14.308 -1.542 1.00 49.02 164 LYS E C 1
ATOM 10341 O O . LYS E 1 198 ? -17.562 15.063 -2.075 1.00 44.95 164 LYS E O 1
ATOM 10347 N N . ASP E 1 199 ? -15.449 14.373 -1.788 1.00 37.98 165 ASP E N 1
ATOM 10348 C CA . ASP E 1 199 ? -14.912 14.993 -2.978 1.00 33.07 165 ASP E CA 1
ATOM 10349 C C . ASP E 1 199 ? -15.259 14.236 -4.245 1.00 29.56 165 ASP E C 1
ATOM 10350 O O . ASP E 1 199 ? -14.974 13.052 -4.324 1.00 29.95 165 ASP E O 1
ATOM 10355 N N . ARG E 1 200 ? -15.846 14.907 -5.240 1.00 25.43 166 ARG E N 1
ATOM 10356 C CA . ARG E 1 200 ? -16.158 14.245 -6.508 1.00 23.46 166 ARG E CA 1
ATOM 10357 C C . ARG E 1 200 ? -15.995 15.178 -7.685 1.00 22.97 166 ARG E C 1
ATOM 10358 O O . ARG E 1 200 ? -15.914 16.406 -7.534 1.00 24.11 166 ARG E O 1
ATOM 10366 N N . ILE E 1 201 ? -15.934 14.611 -8.877 1.00 22.76 167 ILE E N 1
ATOM 10367 C CA . ILE E 1 201 ? -16.028 15.445 -10.071 1.00 22.84 167 ILE E CA 1
ATOM 10368 C C . ILE E 1 201 ? -17.464 15.376 -10.511 1.00 21.21 167 ILE E C 1
ATOM 10369 O O . ILE E 1 201 ? -18.165 14.454 -10.131 1.00 19.24 167 ILE E O 1
ATOM 10374 N N . VAL E 1 202 ? -17.880 16.351 -11.312 1.00 19.66 168 VAL E N 1
ATOM 10375 C CA . VAL E 1 202 ? -19.132 16.268 -12.049 1.00 18.62 168 VAL E CA 1
ATOM 10376 C C . VAL E 1 202 ? -18.862 16.593 -13.507 1.00 18.39 168 VAL E C 1
ATOM 10377 O O . VAL E 1 202 ? -17.832 17.166 -13.839 1.00 20.56 168 VAL E O 1
ATOM 10381 N N . ILE E 1 203 ? -19.790 16.267 -14.377 1.00 18.27 169 ILE E N 1
ATOM 10382 C CA . ILE E 1 203 ? -19.583 16.452 -15.795 1.00 18.81 169 ILE E CA 1
ATOM 10383 C C . ILE E 1 203 ? -20.553 17.514 -16.273 1.00 18.79 169 ILE E C 1
ATOM 10384 O O . ILE E 1 203 ? -21.587 17.699 -15.693 1.00 19.44 169 ILE E O 1
ATOM 10397 N N . ALA E 1 205 ? -22.642 19.050 -19.757 1.00 21.41 171 ALA E N 1
ATOM 10398 C CA . ALA E 1 205 ? -23.002 19.129 -21.175 1.00 22.28 171 ALA E CA 1
ATOM 10399 C C . ALA E 1 205 ? -22.284 20.270 -21.905 1.00 23.36 171 ALA E C 1
ATOM 10400 O O . ALA E 1 205 ? -21.972 21.298 -21.316 1.00 24.46 171 ALA E O 1
ATOM 10402 N N . GLU E 1 206 ? -22.032 20.083 -23.190 1.00 25.09 172 GLU E N 1
ATOM 10403 C CA . GLU E 1 206 ? -21.560 21.129 -24.109 1.00 26.58 172 GLU E CA 1
ATOM 10404 C C . GLU E 1 206 ? -22.188 22.504 -23.877 1.00 24.81 172 GLU E C 1
ATOM 10405 O O . GLU E 1 206 ? -21.516 23.521 -23.840 1.00 24.95 172 GLU E O 1
ATOM 10411 N N . GLU E 1 207 ? -23.488 22.562 -23.714 1.00 23.38 173 GLU E N 1
ATOM 10412 C CA . GLU E 1 207 ? -24.105 23.865 -23.597 1.00 23.22 173 GLU E CA 1
ATOM 10413 C C . GLU E 1 207 ? -23.781 24.521 -22.274 1.00 22.23 173 GLU E C 1
ATOM 10414 O O . GLU E 1 207 ? -23.752 25.791 -22.192 1.00 22.87 173 GLU E O 1
ATOM 10420 N N . CYS E 1 208 ? -23.463 23.688 -21.272 1.00 19.80 174 CYS E N 1
ATOM 10421 C CA . CYS E 1 208 ? -22.962 24.198 -19.988 1.00 18.33 174 CYS E CA 1
ATOM 10422 C C . CYS E 1 208 ? -21.526 24.710 -20.145 1.00 17.23 174 CYS E C 1
ATOM 10423 O O . CYS E 1 208 ? -21.193 25.802 -19.718 1.00 17.97 174 CYS E O 1
ATOM 10426 N N . VAL E 1 209 ? -20.693 23.921 -20.772 1.00 16.01 175 VAL E N 1
ATOM 10427 C CA . VAL E 1 209 ? -19.339 24.319 -21.004 1.00 16.83 175 VAL E CA 1
ATOM 10428 C C . VAL E 1 209 ? -19.256 25.711 -21.697 1.00 18.31 175 VAL E C 1
ATOM 10429 O O . VAL E 1 209 ? -18.473 26.572 -21.299 1.00 17.10 175 VAL E O 1
ATOM 10433 N N . LYS E 1 210 ? -20.078 25.925 -22.713 1.00 19.22 176 LYS E N 1
ATOM 10434 C CA . LYS E 1 210 ? -20.009 27.141 -23.469 1.00 22.71 176 LYS E CA 1
ATOM 10435 C C . LYS E 1 210 ? -20.474 28.331 -22.631 1.00 22.56 176 LYS E C 1
ATOM 10436 O O . LYS E 1 210 ? -19.869 29.404 -22.632 1.00 21.79 176 LYS E O 1
ATOM 10442 N N . ALA E 1 211 ? -21.554 28.131 -21.907 1.00 23.99 177 ALA E N 1
ATOM 10443 C CA . ALA E 1 211 ? -22.026 29.126 -20.963 1.00 24.93 177 ALA E CA 1
ATOM 10444 C C . ALA E 1 211 ? -21.014 29.442 -19.914 1.00 23.74 177 ALA E C 1
ATOM 10445 O O . ALA E 1 211 ? -20.739 30.603 -19.654 1.00 26.02 177 ALA E O 1
ATOM 10447 N N . LEU E 1 212 ? -20.486 28.430 -19.248 1.00 22.37 178 LEU E N 1
ATOM 10448 C CA . LEU E 1 212 ? -19.602 28.750 -18.156 1.00 21.57 178 LEU E CA 1
ATOM 10449 C C . LEU E 1 212 ? -18.359 29.452 -18.726 1.00 19.79 178 LEU E C 1
ATOM 10450 O O . LEU E 1 212 ? -17.848 30.400 -18.143 1.00 18.79 178 LEU E O 1
ATOM 10455 N N . GLY E 1 213 ? -17.940 29.016 -19.908 1.00 19.49 179 GLY E N 1
ATOM 10456 C CA . GLY E 1 213 ? -16.842 29.637 -20.640 1.00 19.51 179 GLY E CA 1
ATOM 10457 C C . GLY E 1 213 ? -17.021 31.138 -20.808 1.00 19.54 179 GLY E C 1
ATOM 10458 O O . GLY E 1 213 ? -16.114 31.893 -20.554 1.00 20.32 179 GLY E O 1
ATOM 10459 N N . SER E 1 214 ? -18.200 31.557 -21.251 1.00 20.21 180 SER E N 1
ATOM 10460 C CA . SER E 1 214 ? -18.513 32.962 -21.456 1.00 19.61 180 SER E CA 1
ATOM 10461 C C . SER E 1 214 ? -18.493 33.740 -20.174 1.00 20.26 180 SER E C 1
ATOM 10462 O O . SER E 1 214 ? -18.072 34.901 -20.156 1.00 21.42 180 SER E O 1
ATOM 10465 N N . TYR E 1 215 ? -18.976 33.149 -19.099 1.00 20.13 181 TYR E N 1
ATOM 10466 C CA . TYR E 1 215 ? -18.834 33.837 -17.819 1.00 20.94 181 TYR E CA 1
ATOM 10467 C C . TYR E 1 215 ? -17.372 33.949 -17.414 1.00 21.91 181 TYR E C 1
ATOM 10468 O O . TYR E 1 215 ? -16.958 34.984 -16.961 1.00 21.05 181 TYR E O 1
ATOM 10477 N N . LEU E 1 216 ? -16.592 32.895 -17.614 1.00 24.64 182 LEU E N 1
ATOM 10478 C CA . LEU E 1 216 ? -15.173 32.996 -17.379 1.00 25.91 182 LEU E CA 1
ATOM 10479 C C . LEU E 1 216 ? -14.568 34.176 -18.123 1.00 24.74 182 LEU E C 1
ATOM 10480 O O . LEU E 1 216 ? -13.732 34.854 -17.604 1.00 26.50 182 LEU E O 1
ATOM 10485 N N . ASP E 1 217 ? -14.969 34.442 -19.342 1.00 26.84 183 ASP E N 1
ATOM 10486 C CA . ASP E 1 217 ? -14.247 35.471 -20.115 1.00 28.62 183 ASP E CA 1
ATOM 10487 C C . ASP E 1 217 ? -14.418 36.786 -19.387 1.00 28.59 183 ASP E C 1
ATOM 10488 O O . ASP E 1 217 ? -13.505 37.602 -19.306 1.00 30.00 183 ASP E O 1
ATOM 10493 N N . LEU E 1 218 ? -15.586 36.932 -18.785 1.00 27.33 184 LEU E N 1
ATOM 10494 C CA . LEU E 1 218 ? -15.929 38.100 -18.017 1.00 26.37 184 LEU E CA 1
ATOM 10495 C C . LEU E 1 218 ? -15.180 38.114 -16.689 1.00 23.68 184 LEU E C 1
ATOM 10496 O O . LEU E 1 218 ? -14.459 39.050 -16.407 1.00 22.09 184 LEU E O 1
ATOM 10501 N N . ARG E 1 219 ? -15.391 37.058 -15.904 1.00 22.26 185 ARG E N 1
ATOM 10502 C CA . ARG E 1 219 ? -14.837 36.880 -14.568 1.00 21.52 185 ARG E CA 1
ATOM 10503 C C . ARG E 1 219 ? -13.306 36.994 -14.529 1.00 21.75 185 ARG E C 1
ATOM 10504 O O . ARG E 1 219 ? -12.754 37.584 -13.594 1.00 21.31 185 ARG E O 1
ATOM 10512 N N . LEU E 1 220 ? -12.629 36.430 -15.514 1.00 21.89 186 LEU E N 1
ATOM 10513 C CA . LEU E 1 220 ? -11.184 36.468 -15.519 1.00 24.37 186 LEU E CA 1
ATOM 10514 C C . LEU E 1 220 ? -10.662 37.896 -15.599 1.00 27.48 186 LEU E C 1
ATOM 10515 O O . LEU E 1 220 ? -9.482 38.128 -15.343 1.00 32.37 186 LEU E O 1
ATOM 10520 N N . SER E 1 221 ? -11.504 38.851 -15.983 1.00 29.35 187 SER E N 1
ATOM 10521 C CA . SER E 1 221 ? -11.051 40.241 -16.150 1.00 29.07 187 SER E CA 1
ATOM 10522 C C . SER E 1 221 ? -11.325 41.086 -14.913 1.00 30.21 187 SER E C 1
ATOM 10523 O O . SER E 1 221 ? -11.075 42.279 -14.938 1.00 35.19 187 SER E O 1
ATOM 10534 N N . ASP E 1 223 ? -10.551 42.113 -10.979 1.00 34.48 189 ASP E N 1
ATOM 10535 C CA . ASP E 1 223 ? -9.401 42.082 -10.092 1.00 36.20 189 ASP E CA 1
ATOM 10536 C C . ASP E 1 223 ? -9.916 41.898 -8.658 1.00 33.79 189 ASP E C 1
ATOM 10537 O O . ASP E 1 223 ? -9.830 42.777 -7.801 1.00 36.18 189 ASP E O 1
ATOM 10542 N N . THR E 1 224 ? -10.443 40.711 -8.422 1.00 28.61 190 THR E N 1
ATOM 10543 C CA . THR E 1 224 ? -11.030 40.350 -7.172 1.00 26.05 190 THR E CA 1
ATOM 10544 C C . THR E 1 224 ? -10.030 39.920 -6.110 1.00 24.95 190 THR E C 1
ATOM 10545 O O . THR E 1 224 ? -9.019 39.360 -6.402 1.00 22.92 190 THR E O 1
ATOM 10549 N N . ASP E 1 225 ? -10.375 40.138 -4.849 1.00 26.70 191 ASP E N 1
ATOM 10550 C CA . ASP E 1 225 ? -9.536 39.743 -3.721 1.00 26.35 191 ASP E CA 1
ATOM 10551 C C . ASP E 1 225 ? -9.639 38.229 -3.443 1.00 23.48 191 ASP E C 1
ATOM 10552 O O . ASP E 1 225 ? -9.221 37.750 -2.399 1.00 22.24 191 ASP E O 1
ATOM 10557 N N . ASN E 1 226 ? -10.234 37.502 -4.378 1.00 22.42 192 ASN E N 1
ATOM 10558 C CA . ASN E 1 226 ? -10.485 36.075 -4.250 1.00 20.19 192 ASN E CA 1
ATOM 10559 C C . ASN E 1 226 ? -10.508 35.408 -5.622 1.00 18.46 192 ASN E C 1
ATOM 10560 O O . ASN E 1 226 ? -10.432 36.078 -6.615 1.00 18.52 192 ASN E O 1
ATOM 10565 N N . ASP E 1 227 ? -10.558 34.080 -5.652 1.00 18.13 193 ASP E N 1
ATOM 10566 C CA . ASP E 1 227 ? -10.651 33.305 -6.901 1.00 17.35 193 ASP E CA 1
ATOM 10567 C C . ASP E 1 227 ? -11.897 32.385 -6.980 1.00 16.39 193 ASP E C 1
ATOM 10568 O O . ASP E 1 227 ? -11.900 31.371 -7.678 1.00 18.59 193 ASP E O 1
ATOM 10573 N N . TYR E 1 228 ? -12.941 32.744 -6.269 1.00 14.93 194 TYR E N 1
ATOM 10574 C CA . TYR E 1 228 ? -14.215 32.087 -6.398 1.00 14.27 194 TYR E CA 1
ATOM 10575 C C . TYR E 1 228 ? -14.674 32.213 -7.816 1.00 14.46 194 TYR E C 1
ATOM 10576 O O . TYR E 1 228 ? -14.395 33.186 -8.495 1.00 13.38 194 TYR E O 1
ATOM 10585 N N . LEU E 1 229 ? -15.304 31.147 -8.299 1.00 16.18 195 LEU E N 1
ATOM 10586 C CA . LEU E 1 229 ? -15.740 31.066 -9.676 1.00 15.34 195 LEU E CA 1
ATOM 10587 C C . LEU E 1 229 ? -16.843 32.102 -9.872 1.00 16.64 195 LEU E C 1
ATOM 10588 O O . LEU E 1 229 ? -16.702 32.990 -10.685 1.00 16.95 195 LEU E O 1
ATOM 10593 N N . PHE E 1 230 ? -17.932 31.972 -9.119 1.00 16.22 196 PHE E N 1
ATOM 10594 C CA . PHE E 1 230 ? -19.024 32.898 -9.224 1.00 16.66 196 PHE E CA 1
ATOM 10595 C C . PHE E 1 230 ? -18.902 34.002 -8.169 1.00 17.17 196 PHE E C 1
ATOM 10596 O O . PHE E 1 230 ? -18.794 33.722 -6.964 1.00 17.02 196 PHE E O 1
ATOM 10604 N N . VAL E 1 231 ? -18.944 35.257 -8.605 1.00 16.71 197 VAL E N 1
ATOM 10605 C CA . VAL E 1 231 ? -18.920 36.338 -7.656 1.00 16.63 197 VAL E CA 1
ATOM 10606 C C . VAL E 1 231 ? -20.160 37.239 -7.725 1.00 16.43 197 VAL E C 1
ATOM 10607 O O . VAL E 1 231 ? -20.815 37.393 -8.757 1.00 15.12 197 VAL E O 1
ATOM 10611 N N . SER E 1 232 ? -20.465 37.829 -6.586 1.00 16.75 198 SER E N 1
ATOM 10612 C CA . SER E 1 232 ? -21.572 38.751 -6.455 1.00 17.77 198 SER E CA 1
ATOM 10613 C C . SER E 1 232 ? -21.285 40.152 -7.038 1.00 18.86 198 SER E C 1
ATOM 10614 O O . SER E 1 232 ? -20.251 40.442 -7.663 1.00 19.84 198 SER E O 1
ATOM 10617 N N . ASN E 1 233 ? -22.227 41.044 -6.862 1.00 20.76 199 ASN E N 1
ATOM 10618 C CA . ASN E 1 233 ? -22.081 42.391 -7.432 1.00 20.25 199 ASN E CA 1
ATOM 10619 C C . ASN E 1 233 ? -21.002 43.145 -6.679 1.00 20.93 199 ASN E C 1
ATOM 10620 O O . ASN E 1 233 ? -20.264 43.934 -7.250 1.00 22.10 199 ASN E O 1
ATOM 10625 N N . ARG E 1 234 ? -20.865 42.823 -5.407 1.00 20.56 200 ARG E N 1
ATOM 10626 C CA . ARG E 1 234 ? -19.731 43.268 -4.647 1.00 21.34 200 ARG E CA 1
ATOM 10627 C C . ARG E 1 234 ? -18.477 42.428 -4.870 1.00 22.30 200 ARG E C 1
ATOM 10628 O O . ARG E 1 234 ? -17.464 42.660 -4.234 1.00 22.37 200 ARG E O 1
ATOM 10636 N N . ARG E 1 235 ? -18.584 41.402 -5.698 1.00 26.72 201 ARG E N 1
ATOM 10637 C CA . ARG E 1 235 ? -17.432 40.660 -6.230 1.00 29.48 201 ARG E CA 1
ATOM 10638 C C . ARG E 1 235 ? -16.781 39.735 -5.220 1.00 27.61 201 ARG E C 1
ATOM 10639 O O . ARG E 1 235 ? -15.567 39.506 -5.238 1.00 31.75 201 ARG E O 1
ATOM 10647 N N . VAL E 1 236 ? -17.616 39.183 -4.355 1.00 24.41 202 VAL E N 1
ATOM 10648 C CA . VAL E 1 236 ? -17.193 38.237 -3.353 1.00 22.50 202 VAL E CA 1
ATOM 10649 C C . VAL E 1 236 ? -18.093 36.963 -3.439 1.00 23.07 202 VAL E C 1
ATOM 10650 O O . VAL E 1 236 ? -19.123 36.954 -4.127 1.00 22.88 202 VAL E O 1
ATOM 10654 N N . ARG E 1 237 ? -17.705 35.896 -2.746 1.00 20.94 203 ARG E N 1
ATOM 10655 C CA . ARG E 1 237 ? -18.467 34.652 -2.732 1.00 19.78 203 ARG E CA 1
ATOM 10656 C C . ARG E 1 237 ? -19.952 34.905 -2.500 1.00 17.85 203 ARG E C 1
ATOM 10657 O O . ARG E 1 237 ? -20.302 35.737 -1.716 1.00 15.90 203 ARG E O 1
ATOM 10665 N N . PHE E 1 238 ? -20.801 34.166 -3.204 1.00 16.98 204 PHE E N 1
ATOM 10666 C CA . PHE E 1 238 ? -22.256 34.237 -3.018 1.00 16.93 204 PHE E CA 1
ATOM 10667 C C . PHE E 1 238 ? -22.696 33.535 -1.734 1.00 18.20 204 PHE E C 1
ATOM 10668 O O . PHE E 1 238 ? -22.155 32.501 -1.326 1.00 17.74 204 PHE E O 1
ATOM 10676 N N . ASP E 1 239 ? -23.736 34.078 -1.125 1.00 19.85 205 ASP E N 1
ATOM 10677 C CA . ASP E 1 239 ? -24.418 33.363 -0.072 1.00 21.40 205 ASP E CA 1
ATOM 10678 C C . ASP E 1 239 ? -25.442 32.471 -0.739 1.00 20.01 205 ASP E C 1
ATOM 10679 O O . ASP E 1 239 ? -25.904 32.749 -1.844 1.00 20.62 205 ASP E O 1
ATOM 10684 N N . THR E 1 240 ? -25.765 31.374 -0.105 1.00 18.39 206 THR E N 1
ATOM 10685 C CA . THR E 1 240 ? -26.666 30.425 -0.714 1.00 17.31 206 THR E CA 1
ATOM 10686 C C . THR E 1 240 ? -28.026 31.037 -0.928 1.00 16.93 206 THR E C 1
ATOM 10687 O O . THR E 1 240 ? -28.654 30.801 -1.938 1.00 17.03 206 THR E O 1
ATOM 10691 N N . SER E 1 241 ? -28.474 31.869 -0.003 1.00 18.59 207 SER E N 1
ATOM 10692 C CA . SER E 1 241 ? -29.796 32.531 -0.137 1.00 18.82 207 SER E CA 1
ATOM 10693 C C . SER E 1 241 ? -29.874 33.477 -1.313 1.00 18.99 207 SER E C 1
ATOM 10694 O O . SER E 1 241 ? -30.951 33.701 -1.869 1.00 19.81 207 SER E O 1
ATOM 10697 N N . THR E 1 242 ? -28.742 34.053 -1.689 1.00 18.62 208 THR E N 1
ATOM 10698 C CA . THR E 1 242 ? -28.710 34.944 -2.837 1.00 18.95 208 THR E CA 1
ATOM 10699 C C . THR E 1 242 ? -28.884 34.119 -4.122 1.00 20.71 208 THR E C 1
ATOM 10700 O O . THR E 1 242 ? -29.538 34.537 -5.092 1.00 22.84 208 THR E O 1
ATOM 10704 N N . ILE E 1 243 ? -28.325 32.924 -4.140 1.00 21.96 209 ILE E N 1
ATOM 10705 C CA . ILE E 1 243 ? -28.463 32.114 -5.333 1.00 24.48 209 ILE E CA 1
ATOM 10706 C C . ILE E 1 243 ? -29.897 31.650 -5.409 1.00 25.44 209 ILE E C 1
ATOM 10707 O O . ILE E 1 243 ? -30.457 31.614 -6.498 1.00 23.96 209 ILE E O 1
ATOM 10712 N N . GLU E 1 244 ? -30.494 31.334 -4.253 1.00 26.60 210 GLU E N 1
ATOM 10713 C CA . GLU E 1 244 ? -31.900 30.915 -4.218 1.00 26.42 210 GLU E CA 1
ATOM 10714 C C . GLU E 1 244 ? -32.805 32.018 -4.727 1.00 24.69 210 GLU E C 1
ATOM 10715 O O . GLU E 1 244 ? -33.669 31.760 -5.555 1.00 25.37 210 GLU E O 1
ATOM 10721 N N . ARG E 1 245 ? -32.585 33.246 -4.282 1.00 24.47 211 ARG E N 1
ATOM 10722 C CA . ARG E 1 245 ? -33.394 34.382 -4.745 1.00 24.37 211 ARG E CA 1
ATOM 10723 C C . ARG E 1 245 ? -33.255 34.570 -6.234 1.00 21.01 211 ARG E C 1
ATOM 10724 O O . ARG E 1 245 ? -34.232 34.833 -6.918 1.00 17.86 211 ARG E O 1
ATOM 10740 N N . ILE E 1 247 ? -32.498 32.299 -8.422 1.00 17.84 213 ILE E N 1
ATOM 10741 C CA . ILE E 1 247 ? -33.185 31.229 -9.083 1.00 19.33 213 ILE E CA 1
ATOM 10742 C C . ILE E 1 247 ? -34.699 31.461 -9.028 1.00 20.03 213 ILE E C 1
ATOM 10743 O O . ILE E 1 247 ? -35.401 31.258 -10.024 1.00 18.48 213 ILE E O 1
ATOM 10748 N N . ARG E 1 248 ? -35.203 31.881 -7.881 1.00 20.74 214 ARG E N 1
ATOM 10749 C CA . ARG E 1 248 ? -36.633 32.069 -7.769 1.00 24.33 214 ARG E CA 1
ATOM 10750 C C . ARG E 1 248 ? -37.083 33.193 -8.729 1.00 23.16 214 ARG E C 1
ATOM 10751 O O . ARG E 1 248 ? -38.013 32.990 -9.503 1.00 24.29 214 ARG E O 1
ATOM 10759 N N . ASP E 1 249 ? -36.383 34.319 -8.777 1.00 22.02 215 ASP E N 1
ATOM 10760 C CA . ASP E 1 249 ? -36.849 35.414 -9.621 1.00 22.49 215 ASP E CA 1
ATOM 10761 C C . ASP E 1 249 ? -36.671 35.062 -11.116 1.00 22.98 215 ASP E C 1
ATOM 10762 O O . ASP E 1 249 ? -37.419 35.526 -11.954 1.00 23.89 215 ASP E O 1
ATOM 10767 N N . LEU E 1 250 ? -35.693 34.241 -11.454 1.00 23.78 216 LEU E N 1
ATOM 10768 C CA . LEU E 1 250 ? -35.601 33.740 -12.816 1.00 24.45 216 LEU E CA 1
ATOM 10769 C C . LEU E 1 250 ? -36.827 32.916 -13.154 1.00 26.93 216 LEU E C 1
ATOM 10770 O O . LEU E 1 250 ? -37.262 32.910 -14.288 1.00 28.58 216 LEU E O 1
ATOM 10775 N N . GLY E 1 251 ? -37.380 32.205 -12.178 1.00 29.05 217 GLY E N 1
ATOM 10776 C CA . GLY E 1 251 ? -38.521 31.339 -12.450 1.00 31.10 217 GLY E CA 1
ATOM 10777 C C . GLY E 1 251 ? -39.705 32.187 -12.858 1.00 32.92 217 GLY E C 1
ATOM 10778 O O . GLY E 1 251 ? -40.352 31.941 -13.879 1.00 29.71 217 GLY E O 1
ATOM 10779 N N . LYS E 1 252 ? -39.961 33.207 -12.047 1.00 35.55 218 LYS E N 1
ATOM 10780 C CA . LYS E 1 252 ? -40.951 34.203 -12.376 1.00 37.63 218 LYS E CA 1
ATOM 10781 C C . LYS E 1 252 ? -40.646 34.927 -13.704 1.00 37.18 218 LYS E C 1
ATOM 10782 O O . LYS E 1 252 ? -41.539 35.080 -14.516 1.00 35.88 218 LYS E O 1
ATOM 10788 N N . LYS E 1 253 ? -39.403 35.319 -13.970 1.00 36.47 219 LYS E N 1
ATOM 10789 C CA . LYS E 1 253 ? -39.118 35.993 -15.254 1.00 36.34 219 LYS E CA 1
ATOM 10790 C C . LYS E 1 253 ? -39.550 35.106 -16.424 1.00 32.50 219 LYS E C 1
ATOM 10791 O O . LYS E 1 253 ? -39.983 35.591 -17.415 1.00 28.14 219 LYS E O 1
ATOM 10797 N N . ALA E 1 254 ? -39.451 33.796 -16.267 1.00 33.19 220 ALA E N 1
ATOM 10798 C CA . ALA E 1 254 ? -39.773 32.859 -17.324 1.00 33.03 220 ALA E CA 1
ATOM 10799 C C . ALA E 1 254 ? -41.243 32.445 -17.325 1.00 31.19 220 ALA E C 1
ATOM 10800 O O . ALA E 1 254 ? -41.640 31.560 -18.077 1.00 28.43 220 ALA E O 1
ATOM 10802 N N . GLY E 1 255 ? -42.064 33.065 -16.493 1.00 30.54 221 GLY E N 1
ATOM 10803 C CA . GLY E 1 255 ? -43.486 32.723 -16.497 1.00 31.12 221 GLY E CA 1
ATOM 10804 C C . GLY E 1 255 ? -43.801 31.308 -16.024 1.00 31.60 221 GLY E C 1
ATOM 10805 O O . GLY E 1 255 ? -44.813 30.747 -16.385 1.00 32.14 221 GLY E O 1
ATOM 10806 N N . ILE E 1 256 ? -42.940 30.721 -15.203 1.00 31.41 222 ILE E N 1
ATOM 10807 C CA . ILE E 1 256 ? -43.207 29.396 -14.664 1.00 30.83 222 ILE E CA 1
ATOM 10808 C C . ILE E 1 256 ? -44.002 29.612 -13.399 1.00 31.97 222 ILE E C 1
ATOM 10809 O O . ILE E 1 256 ? -43.674 30.487 -12.610 1.00 29.64 222 ILE E O 1
ATOM 10814 N N . GLN E 1 257 ? -45.054 28.827 -13.200 1.00 35.39 223 GLN E N 1
ATOM 10815 C CA . GLN E 1 257 ? -45.939 29.080 -12.079 1.00 39.03 223 GLN E CA 1
ATOM 10816 C C . GLN E 1 257 ? -45.417 28.431 -10.843 1.00 38.06 223 GLN E C 1
ATOM 10817 O O . GLN E 1 257 ? -45.459 29.013 -9.758 1.00 40.94 223 GLN E O 1
ATOM 10823 N N . LYS E 1 258 ? -44.904 27.223 -10.976 1.00 37.47 224 LYS E N 1
ATOM 10824 C CA . LYS E 1 258 ? -44.296 26.591 -9.801 1.00 37.04 224 LYS E CA 1
ATOM 10825 C C . LYS E 1 258 ? -43.030 27.291 -9.368 1.00 36.94 224 LYS E C 1
ATOM 10826 O O . LYS E 1 258 ? -42.285 27.798 -10.219 1.00 35.78 224 LYS E O 1
ATOM 10832 N N . LYS E 1 259 ? -42.828 27.318 -8.040 1.00 38.51 225 LYS E N 1
ATOM 10833 C CA . LYS E 1 259 ? -41.611 27.862 -7.381 1.00 39.24 225 LYS E CA 1
ATOM 10834 C C . LYS E 1 259 ? -40.399 27.059 -7.816 1.00 35.42 225 LYS E C 1
ATOM 10835 O O . LYS E 1 259 ? -40.394 25.836 -7.716 1.00 34.11 225 LYS E O 1
ATOM 10841 N N . VAL E 1 260 ? -39.386 27.761 -8.300 1.00 33.02 226 VAL E N 1
ATOM 10842 C CA . VAL E 1 260 ? -38.178 27.147 -8.832 1.00 29.59 226 VAL E CA 1
ATOM 10843 C C . VAL E 1 260 ? -37.073 27.287 -7.808 1.00 27.73 226 VAL E C 1
ATOM 10844 O O . VAL E 1 260 ? -36.722 28.386 -7.425 1.00 27.00 226 VAL E O 1
ATOM 10848 N N . THR E 1 261 ? -36.540 26.160 -7.372 1.00 26.42 227 THR E N 1
ATOM 10849 C CA . THR E 1 261 ? -35.421 26.131 -6.445 1.00 26.65 227 THR E CA 1
ATOM 10850 C C . THR E 1 261 ? -34.289 25.263 -6.966 1.00 26.93 227 THR E C 1
ATOM 10851 O O . THR E 1 261 ? -34.472 24.526 -7.938 1.00 29.23 227 THR E O 1
ATOM 10855 N N . PRO E 1 262 ? -33.105 25.375 -6.356 1.00 24.91 228 PRO E N 1
ATOM 10856 C CA . PRO E 1 262 ? -32.030 24.460 -6.645 1.00 25.13 228 PRO E CA 1
ATOM 10857 C C . PRO E 1 262 ? -32.471 23.004 -6.508 1.00 24.04 228 PRO E C 1
ATOM 10858 O O . PRO E 1 262 ? -32.271 22.191 -7.413 1.00 21.66 228 PRO E O 1
ATOM 10862 N N . HIS E 1 263 ? -33.112 22.703 -5.391 1.00 25.03 229 HIS E N 1
ATOM 10863 C CA . HIS E 1 263 ? -33.681 21.361 -5.160 1.00 24.34 229 HIS E CA 1
ATOM 10864 C C . HIS E 1 263 ? -34.469 20.892 -6.386 1.00 23.42 229 HIS E C 1
ATOM 10865 O O . HIS E 1 263 ? -34.227 19.771 -6.906 1.00 22.87 229 HIS E O 1
ATOM 10872 N N . VAL E 1 264 ? -35.376 21.772 -6.843 1.00 21.85 230 VAL E N 1
ATOM 10873 C CA . VAL E 1 264 ? -36.282 21.511 -7.955 1.00 21.39 230 VAL E CA 1
ATOM 10874 C C . VAL E 1 264 ? -35.547 21.317 -9.259 1.00 22.23 230 VAL E C 1
ATOM 10875 O O . VAL E 1 264 ? -35.994 20.552 -10.129 1.00 21.44 230 VAL E O 1
ATOM 10879 N N . LEU E 1 265 ? -34.425 22.016 -9.398 1.00 23.16 231 LEU E N 1
ATOM 10880 C CA . LEU E 1 265 ? -33.577 21.875 -10.565 1.00 23.21 231 LEU E CA 1
ATOM 10881 C C . LEU E 1 265 ? -32.859 20.563 -10.539 1.00 22.04 231 LEU E C 1
ATOM 10882 O O . LEU E 1 265 ? -32.794 19.879 -11.542 1.00 22.77 231 LEU E O 1
ATOM 10887 N N . ARG E 1 266 ? -32.285 20.237 -9.390 1.00 21.89 232 ARG E N 1
ATOM 10888 C CA . ARG E 1 266 ? -31.559 18.996 -9.213 1.00 22.68 232 ARG E CA 1
ATOM 10889 C C . ARG E 1 266 ? -32.478 17.831 -9.480 1.00 22.74 232 ARG E C 1
ATOM 10890 O O . ARG E 1 266 ? -32.066 16.827 -10.062 1.00 21.40 232 ARG E O 1
ATOM 10898 N N . HIS E 1 267 ? -33.733 17.976 -9.055 1.00 23.56 233 HIS E N 1
ATOM 10899 C CA . HIS E 1 267 ? -34.754 16.956 -9.307 1.00 22.38 233 HIS E CA 1
ATOM 10900 C C . HIS E 1 267 ? -35.010 16.851 -10.793 1.00 19.50 233 HIS E C 1
ATOM 10901 O O . HIS E 1 267 ? -35.102 15.760 -11.337 1.00 20.92 233 HIS E O 1
ATOM 10908 N N . THR E 1 268 ? -35.085 17.987 -11.463 1.00 17.88 234 THR E N 1
ATOM 10909 C CA . THR E 1 268 ? -35.317 18.010 -12.896 1.00 16.00 234 THR E CA 1
ATOM 10910 C C . THR E 1 268 ? -34.185 17.301 -13.616 1.00 16.74 234 THR E C 1
ATOM 10911 O O . THR E 1 268 ? -34.420 16.454 -14.486 1.00 15.42 234 THR E O 1
ATOM 10915 N N . PHE E 1 269 ? -32.946 17.619 -13.218 1.00 17.32 235 PHE E N 1
ATOM 10916 C CA . PHE E 1 269 ? -31.736 17.029 -13.815 1.00 17.09 235 PHE E CA 1
ATOM 10917 C C . PHE E 1 269 ? -31.650 15.547 -13.618 1.00 17.88 235 PHE E C 1
ATOM 10918 O O . PHE E 1 269 ? -31.410 14.801 -14.573 1.00 18.68 235 PHE E O 1
ATOM 10926 N N . ALA E 1 270 ? -31.860 15.119 -12.381 1.00 17.98 236 ALA E N 1
ATOM 10927 C CA . ALA E 1 270 ? -31.766 13.703 -12.057 1.00 18.55 236 ALA E CA 1
ATOM 10928 C C . ALA E 1 270 ? -32.784 12.908 -12.836 1.00 18.07 236 ALA E C 1
ATOM 10929 O O . ALA E 1 270 ? -32.422 11.945 -13.516 1.00 16.75 236 ALA E O 1
ATOM 10931 N N . THR E 1 271 ? -34.043 13.327 -12.776 1.00 17.95 237 THR E N 1
ATOM 10932 C CA . THR E 1 271 ? -35.082 12.562 -13.481 1.00 19.47 237 THR E CA 1
ATOM 10933 C C . THR E 1 271 ? -34.783 12.501 -14.984 1.00 20.18 237 THR E C 1
ATOM 10934 O O . THR E 1 271 ? -35.026 11.500 -15.657 1.00 19.10 237 THR E O 1
ATOM 10938 N N . SER E 1 272 ? -34.186 13.566 -15.484 1.00 21.30 238 SER E N 1
ATOM 10939 C CA . SER E 1 272 ? -33.923 13.683 -16.887 1.00 21.84 238 SER E CA 1
ATOM 10940 C C . SER E 1 272 ? -32.875 12.679 -17.306 1.00 21.67 238 SER E C 1
ATOM 10941 O O . SER E 1 272 ? -33.004 12.015 -18.332 1.00 19.73 238 SER E O 1
ATOM 10944 N N . VAL E 1 273 ? -31.840 12.540 -16.480 1.00 21.98 239 VAL E N 1
ATOM 10945 C CA . VAL E 1 273 ? -30.798 11.579 -16.777 1.00 20.14 239 VAL E CA 1
ATOM 10946 C C . VAL E 1 273 ? -31.340 10.177 -16.682 1.00 19.50 239 VAL E C 1
ATOM 10947 O O . VAL E 1 273 ? -30.981 9.332 -17.455 1.00 18.44 239 VAL E O 1
ATOM 10951 N N . LEU E 1 274 ? -32.221 9.943 -15.731 1.00 21.18 240 LEU E N 1
ATOM 10952 C CA . LEU E 1 274 ? -32.845 8.623 -15.588 1.00 21.63 240 LEU E CA 1
ATOM 10953 C C . LEU E 1 274 ? -33.651 8.296 -16.840 1.00 23.26 240 LEU E C 1
ATOM 10954 O O . LEU E 1 274 ? -33.480 7.240 -17.416 1.00 25.20 240 LEU E O 1
ATOM 10959 N N . ARG E 1 275 ? -34.464 9.237 -17.298 1.00 25.28 241 ARG E N 1
ATOM 10960 C CA . ARG E 1 275 ? -35.242 9.067 -18.526 1.00 26.18 241 ARG E CA 1
ATOM 10961 C C . ARG E 1 275 ? -34.361 8.792 -19.738 1.00 25.61 241 ARG E C 1
ATOM 10962 O O . ARG E 1 275 ? -34.714 8.050 -20.660 1.00 23.35 241 ARG E O 1
ATOM 10970 N N . ASN E 1 276 ? -33.191 9.401 -19.755 1.00 25.31 242 ASN E N 1
ATOM 10971 C CA . ASN E 1 276 ? -32.277 9.148 -20.852 1.00 23.82 242 ASN E CA 1
ATOM 10972 C C . ASN E 1 276 ? -31.415 7.875 -20.578 1.00 21.91 242 ASN E C 1
ATOM 10973 O O . ASN E 1 276 ? -30.389 7.664 -21.198 1.00 22.48 242 ASN E O 1
ATOM 10978 N N . GLY E 1 277 ? -31.857 7.001 -19.668 1.00 21.16 243 GLY E N 1
ATOM 10979 C CA . GLY E 1 277 ? -31.209 5.687 -19.446 1.00 19.84 243 GLY E CA 1
ATOM 10980 C C . GLY E 1 277 ? -30.096 5.599 -18.385 1.00 19.20 243 GLY E C 1
ATOM 10981 O O . GLY E 1 277 ? -29.399 4.568 -18.255 1.00 16.79 243 GLY E O 1
ATOM 10982 N N . GLY E 1 278 ? -29.912 6.660 -17.610 1.00 17.60 244 GLY E N 1
ATOM 10983 C CA . GLY E 1 278 ? -28.853 6.658 -16.610 1.00 16.61 244 GLY E CA 1
ATOM 10984 C C . GLY E 1 278 ? -29.309 5.664 -15.596 1.00 16.51 244 GLY E C 1
ATOM 10985 O O . GLY E 1 278 ? -30.473 5.629 -15.264 1.00 15.89 244 GLY E O 1
ATOM 10986 N N . ASP E 1 279 ? -28.400 4.806 -15.168 1.00 17.51 245 ASP E N 1
ATOM 10987 C CA . ASP E 1 279 ? -28.654 3.907 -14.057 1.00 17.68 245 ASP E CA 1
ATOM 10988 C C . ASP E 1 279 ? -28.739 4.726 -12.788 1.00 16.32 245 ASP E C 1
ATOM 10989 O O . ASP E 1 279 ? -28.096 5.737 -12.688 1.00 16.13 245 ASP E O 1
ATOM 10994 N N . ILE E 1 280 ? -29.519 4.259 -11.822 1.00 16.62 246 ILE E N 1
ATOM 10995 C CA . ILE E 1 280 ? -29.790 4.988 -10.562 1.00 16.29 246 ILE E CA 1
ATOM 10996 C C . ILE E 1 280 ? -28.510 5.149 -9.766 1.00 16.95 246 ILE E C 1
ATOM 10997 O O . ILE E 1 280 ? -28.279 6.190 -9.162 1.00 15.82 246 ILE E O 1
ATOM 11002 N N . ARG E 1 281 ? -27.661 4.131 -9.807 1.00 18.37 247 ARG E N 1
ATOM 11003 C CA . ARG E 1 281 ? -26.392 4.182 -9.073 1.00 20.10 247 ARG E CA 1
ATOM 11004 C C . ARG E 1 281 ? -25.371 5.166 -9.695 1.00 19.13 247 ARG E C 1
ATOM 11005 O O . ARG E 1 281 ? -24.584 5.788 -8.970 1.00 18.54 247 ARG E O 1
ATOM 11013 N N . PHE E 1 282 ? -25.375 5.280 -11.021 1.00 17.18 248 PHE E N 1
ATOM 11014 C CA . PHE E 1 282 ? -24.579 6.298 -11.700 1.00 17.23 248 PHE E CA 1
ATOM 11015 C C . PHE E 1 282 ? -25.037 7.704 -11.277 1.00 17.39 248 PHE E C 1
ATOM 11016 O O . PHE E 1 282 ? -24.257 8.603 -10.981 1.00 17.12 248 PHE E O 1
ATOM 11024 N N . ILE E 1 283 ? -26.334 7.880 -11.224 1.00 17.78 249 ILE E N 1
ATOM 11025 C CA . ILE E 1 283 ? -26.883 9.155 -10.826 1.00 17.09 249 ILE E CA 1
ATOM 11026 C C . ILE E 1 283 ? -26.472 9.437 -9.384 1.00 16.89 249 ILE E C 1
ATOM 11027 O O . ILE E 1 283 ? -26.118 10.556 -9.034 1.00 15.95 249 ILE E O 1
ATOM 11032 N N . GLN E 1 284 ? -26.484 8.394 -8.563 1.00 17.50 250 GLN E N 1
ATOM 11033 C CA . GLN E 1 284 ? -26.040 8.499 -7.187 1.00 17.52 250 GLN E CA 1
ATOM 11034 C C . GLN E 1 284 ? -24.597 9.021 -7.099 1.00 18.16 250 GLN E C 1
ATOM 11035 O O . GLN E 1 284 ? -24.294 9.852 -6.243 1.00 19.04 250 GLN E O 1
ATOM 11041 N N . GLN E 1 285 ? -23.725 8.550 -7.988 1.00 17.93 251 GLN E N 1
ATOM 11042 C CA . GLN E 1 285 ? -22.339 8.978 -7.999 1.00 18.72 251 GLN E CA 1
ATOM 11043 C C . GLN E 1 285 ? -22.194 10.410 -8.450 1.00 18.36 251 GLN E C 1
ATOM 11044 O O . GLN E 1 285 ? -21.450 11.163 -7.852 1.00 19.01 251 GLN E O 1
ATOM 11050 N N . ILE E 1 286 ? -22.880 10.762 -9.525 1.00 17.95 252 ILE E N 1
ATOM 11051 C CA . ILE E 1 286 ? -22.865 12.125 -10.070 1.00 17.71 252 ILE E CA 1
ATOM 11052 C C . ILE E 1 286 ? -23.260 13.140 -9.012 1.00 17.87 252 ILE E C 1
ATOM 11053 O O . ILE E 1 286 ? -22.596 14.167 -8.809 1.00 18.79 252 ILE E O 1
ATOM 11058 N N . LEU E 1 287 ? -24.340 12.850 -8.328 1.00 18.12 253 LEU E N 1
ATOM 11059 C CA . LEU E 1 287 ? -24.822 13.756 -7.300 1.00 19.16 253 LEU E CA 1
ATOM 11060 C C . LEU E 1 287 ? -24.057 13.692 -5.979 1.00 19.66 253 LEU E C 1
ATOM 11061 O O . LEU E 1 287 ? -24.263 14.516 -5.118 1.00 21.08 253 LEU E O 1
ATOM 11066 N N . GLY E 1 288 ? -23.218 12.705 -5.785 1.00 20.82 254 GLY E N 1
ATOM 11067 C CA . GLY E 1 288 ? -22.531 12.588 -4.515 1.00 22.50 254 GLY E CA 1
ATOM 11068 C C . GLY E 1 288 ? -23.375 12.182 -3.334 1.00 23.61 254 GLY E C 1
ATOM 11069 O O . GLY E 1 288 ? -23.224 12.742 -2.264 1.00 25.37 254 GLY E O 1
ATOM 11070 N N . HIS E 1 289 ? -24.238 11.187 -3.489 1.00 25.25 255 HIS E N 1
ATOM 11071 C CA . HIS E 1 289 ? -25.013 10.698 -2.331 1.00 25.09 255 HIS E CA 1
ATOM 11072 C C . HIS E 1 289 ? -24.420 9.407 -1.755 1.00 23.54 255 HIS E C 1
ATOM 11073 O O . HIS E 1 289 ? -24.171 8.464 -2.491 1.00 22.84 255 HIS E O 1
ATOM 11080 N N . ALA E 1 290 ? -24.219 9.378 -0.442 1.00 22.84 256 ALA E N 1
ATOM 11081 C CA . ALA E 1 290 ? -23.793 8.154 0.275 1.00 23.04 256 ALA E CA 1
ATOM 11082 C C . ALA E 1 290 ? -24.804 7.029 0.126 1.00 22.61 256 ALA E C 1
ATOM 11083 O O . ALA E 1 290 ? -24.465 5.875 -0.066 1.00 23.15 256 ALA E O 1
ATOM 11085 N N . SER E 1 291 ? -26.066 7.388 0.210 1.00 23.45 257 SER E N 1
ATOM 11086 C CA . SER E 1 291 ? -27.123 6.414 0.269 1.00 23.51 257 SER E CA 1
ATOM 11087 C C . SER E 1 291 ? -28.106 6.633 -0.892 1.00 23.68 257 SER E C 1
ATOM 11088 O O . SER E 1 291 ? -28.470 7.775 -1.222 1.00 26.45 257 SER E O 1
ATOM 11091 N N . VAL E 1 292 ? -28.561 5.544 -1.496 1.00 22.17 258 VAL E N 1
ATOM 11092 C CA . VAL E 1 292 ? -29.387 5.647 -2.687 1.00 21.26 258 VAL E CA 1
ATOM 11093 C C . VAL E 1 292 ? -30.779 6.182 -2.274 1.00 20.09 258 VAL E C 1
ATOM 11094 O O . VAL E 1 292 ? -31.532 6.713 -3.093 1.00 19.19 258 VAL E O 1
ATOM 11098 N N . ALA E 1 293 ? -31.105 6.071 -0.997 1.00 19.21 259 ALA E N 1
ATOM 11099 C CA . ALA E 1 293 ? -32.373 6.597 -0.517 1.00 19.75 259 ALA E CA 1
ATOM 11100 C C . ALA E 1 293 ? -32.473 8.105 -0.763 1.00 20.52 259 ALA E C 1
ATOM 11101 O O . ALA E 1 293 ? -33.564 8.685 -0.874 1.00 21.04 259 ALA E O 1
ATOM 11103 N N . THR E 1 294 ? -31.332 8.751 -0.845 1.00 21.31 260 THR E N 1
ATOM 11104 C CA . THR E 1 294 ? -31.345 10.181 -1.074 1.00 22.37 260 THR E CA 1
ATOM 11105 C C . THR E 1 294 ? -31.578 10.505 -2.545 1.00 22.83 260 THR E C 1
ATOM 11106 O O . THR E 1 294 ? -32.289 11.442 -2.879 1.00 23.57 260 THR E O 1
ATOM 11110 N N . THR E 1 295 ? -30.975 9.715 -3.417 1.00 21.75 261 THR E N 1
ATOM 11111 C CA . THR E 1 295 ? -31.101 9.962 -4.823 1.00 21.62 261 THR E CA 1
ATOM 11112 C C . THR E 1 295 ? -32.487 9.570 -5.322 1.00 21.04 261 THR E C 1
ATOM 11113 O O . THR E 1 295 ? -32.925 10.037 -6.338 1.00 20.78 261 THR E O 1
ATOM 11117 N N . GLN E 1 296 ? -33.177 8.739 -4.557 1.00 21.41 262 GLN E N 1
ATOM 11118 C CA . GLN E 1 296 ? -34.527 8.367 -4.851 1.00 20.53 262 GLN E CA 1
ATOM 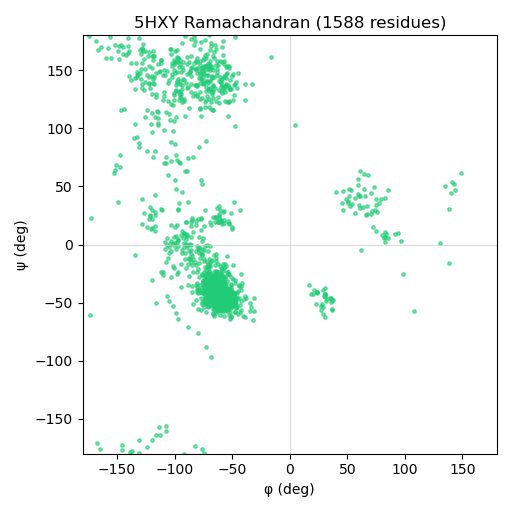11119 C C . GLN E 1 296 ? -35.415 9.581 -4.783 1.00 20.60 262 GLN E C 1
ATOM 11120 O O . GLN E 1 296 ? -36.406 9.697 -5.541 1.00 18.98 262 GLN E O 1
ATOM 11126 N N . ILE E 1 297 ? -35.091 10.492 -3.872 1.00 20.68 263 ILE E N 1
ATOM 11127 C CA . ILE E 1 297 ? -35.905 11.705 -3.726 1.00 21.61 263 ILE E CA 1
ATOM 11128 C C . ILE E 1 297 ? -35.909 12.447 -5.029 1.00 19.06 263 ILE E C 1
ATOM 11129 O O . ILE E 1 297 ? -36.938 12.936 -5.437 1.00 16.90 263 ILE E O 1
ATOM 11134 N N . TYR E 1 298 ? -34.751 12.455 -5.686 1.00 19.06 264 TYR E N 1
ATOM 11135 C CA . TYR E 1 298 ? -34.504 13.281 -6.851 1.00 19.12 264 TYR E CA 1
ATOM 11136 C C . TYR E 1 298 ? -34.884 12.617 -8.160 1.00 18.87 264 TYR E C 1
ATOM 11137 O O . TYR E 1 298 ? -34.747 13.197 -9.264 1.00 17.35 264 TYR E O 1
ATOM 11146 N N . THR E 1 299 ? -35.367 11.397 -8.055 1.00 19.19 265 THR E N 1
ATOM 11147 C CA . THR E 1 299 ? -35.605 10.592 -9.257 1.00 20.03 265 THR E CA 1
ATOM 11148 C C . THR E 1 299 ? -37.053 10.112 -9.319 1.00 19.48 265 THR E C 1
ATOM 11149 O O . THR E 1 299 ? -37.393 9.222 -10.077 1.00 18.57 265 THR E O 1
ATOM 11153 N N . HIS E 1 300 ? -37.896 10.729 -8.509 1.00 20.37 266 HIS E N 1
ATOM 11154 C CA . HIS E 1 300 ? -39.305 10.461 -8.543 1.00 21.15 266 HIS E CA 1
ATOM 11155 C C . HIS E 1 300 ? -39.881 11.091 -9.788 1.00 20.80 266 HIS E C 1
ATOM 11156 O O . HIS E 1 300 ? -39.705 12.273 -10.003 1.00 19.31 266 HIS E O 1
ATOM 11163 N N . LEU E 1 301 ? -40.528 10.292 -10.632 1.00 21.97 267 LEU E N 1
ATOM 11164 C CA . LEU E 1 301 ? -41.046 10.782 -11.923 1.00 22.11 267 LEU E CA 1
ATOM 11165 C C . LEU E 1 301 ? -42.480 11.254 -11.860 1.00 21.29 267 LEU E C 1
ATOM 11166 O O . LEU E 1 301 ? -43.305 10.672 -11.210 1.00 20.03 267 LEU E O 1
ATOM 11171 N N . ASN E 1 302 ? -42.749 12.313 -12.595 1.00 23.31 268 ASN E N 1
ATOM 11172 C CA . ASN E 1 302 ? -44.080 12.844 -12.754 1.00 24.32 268 ASN E CA 1
ATOM 11173 C C . ASN E 1 302 ? -44.849 11.825 -13.572 1.00 22.89 268 ASN E C 1
ATOM 11174 O O . ASN E 1 302 ? -44.255 10.915 -14.138 1.00 23.03 268 ASN E O 1
ATOM 11179 N N . ASP E 1 303 ? -46.159 11.967 -13.636 1.00 22.53 269 ASP E N 1
ATOM 11180 C CA . ASP E 1 303 ? -47.002 10.948 -14.280 1.00 22.96 269 ASP E CA 1
ATOM 11181 C C . ASP E 1 303 ? -46.717 10.799 -15.753 1.00 22.92 269 ASP E C 1
ATOM 11182 O O . ASP E 1 303 ? -46.616 9.700 -16.280 1.00 24.08 269 ASP E O 1
ATOM 11187 N N . SER E 1 304 ? -46.579 11.906 -16.450 1.00 22.63 270 SER E N 1
ATOM 11188 C CA . SER E 1 304 ? -46.275 11.831 -17.878 1.00 22.33 270 SER E CA 1
ATOM 11189 C C . SER E 1 304 ? -45.006 10.940 -18.163 1.00 21.10 270 SER E C 1
ATOM 11190 O O . SER E 1 304 ? -45.007 10.028 -18.961 1.00 18.55 270 SER E O 1
ATOM 11193 N N . ALA E 1 305 ? -43.920 11.236 -17.478 1.00 21.19 271 ALA E N 1
ATOM 11194 C CA . ALA E 1 305 ? -42.681 10.530 -17.696 1.00 21.25 271 ALA E CA 1
ATOM 11195 C C . ALA E 1 305 ? -42.770 9.120 -17.213 1.00 20.44 271 ALA E C 1
ATOM 11196 O O . ALA E 1 305 ? -42.155 8.231 -17.781 1.00 19.48 271 ALA E O 1
ATOM 11198 N N . LEU E 1 306 ? -43.523 8.911 -16.154 1.00 20.69 272 LEU E N 1
ATOM 11199 C CA . LEU E 1 306 ? -43.669 7.561 -15.659 1.00 21.04 272 LEU E CA 1
ATOM 11200 C C . LEU E 1 306 ? -44.258 6.748 -16.788 1.00 22.65 272 LEU E C 1
ATOM 11201 O O . LEU E 1 306 ? -43.750 5.673 -17.096 1.00 25.01 272 LEU E O 1
ATOM 11206 N N . ARG E 1 307 ? -45.296 7.295 -17.433 1.00 24.17 273 ARG E N 1
ATOM 11207 C CA . ARG E 1 307 ? -45.985 6.624 -18.527 1.00 23.64 273 ARG E CA 1
ATOM 11208 C C . ARG E 1 307 ? -45.091 6.385 -19.739 1.00 23.12 273 ARG E C 1
ATOM 11209 O O . ARG E 1 307 ? -45.167 5.328 -20.336 1.00 21.19 273 ARG E O 1
ATOM 11217 N N . GLU E 1 308 ? -44.246 7.354 -20.092 1.00 24.80 274 GLU E N 1
ATOM 11218 C CA . GLU E 1 308 ? -43.273 7.172 -21.174 1.00 24.44 274 GLU E CA 1
ATOM 11219 C C . GLU E 1 308 ? -42.328 6.056 -20.813 1.00 23.07 274 GLU E C 1
ATOM 11220 O O . GLU E 1 308 ? -42.090 5.131 -21.596 1.00 19.09 274 GLU E O 1
ATOM 11234 N N . TYR E 1 310 ? -42.728 3.591 -18.762 1.00 22.11 276 TYR E N 1
ATOM 11235 C CA . TYR E 1 310 ? -43.369 2.281 -18.829 1.00 21.39 276 TYR E CA 1
ATOM 11236 C C . TYR E 1 310 ? -43.525 1.799 -20.254 1.00 21.34 276 TYR E C 1
ATOM 11237 O O . TYR E 1 310 ? -43.366 0.653 -20.543 1.00 22.80 276 TYR E O 1
ATOM 11246 N N . THR E 1 311 ? -43.860 2.677 -21.159 1.00 22.24 277 THR E N 1
ATOM 11247 C CA . THR E 1 311 ? -43.958 2.300 -22.543 1.00 23.27 277 THR E CA 1
ATOM 11248 C C . THR E 1 311 ? -42.604 1.776 -23.024 1.00 24.96 277 THR E C 1
ATOM 11249 O O . THR E 1 311 ? -42.560 0.763 -23.661 1.00 26.93 277 THR E O 1
ATOM 11253 N N . GLN E 1 312 ? -41.503 2.444 -22.698 1.00 27.55 278 GLN E N 1
ATOM 11254 C CA . GLN E 1 312 ? -40.179 2.015 -23.180 1.00 29.77 278 GLN E CA 1
ATOM 11255 C C . GLN E 1 312 ? -39.667 0.697 -22.608 1.00 28.89 278 GLN E C 1
ATOM 11256 O O . GLN E 1 312 ? -38.825 0.052 -23.223 1.00 27.82 278 GLN E O 1
ATOM 11262 N N . HIS E 1 313 ? -40.088 0.361 -21.396 1.00 27.90 279 HIS E N 1
ATOM 11263 C CA . HIS E 1 313 ? -39.584 -0.842 -20.726 1.00 26.25 279 HIS E CA 1
ATOM 11264 C C . HIS E 1 313 ? -40.693 -1.716 -20.232 1.00 24.48 279 HIS E C 1
ATOM 11265 O O . HIS E 1 313 ? -40.574 -2.306 -19.159 1.00 24.48 279 HIS E O 1
ATOM 11272 N N . ARG E 1 314 ? -41.747 -1.824 -21.039 1.00 23.61 280 ARG E N 1
ATOM 11273 C CA . ARG E 1 314 ? -42.992 -2.475 -20.623 1.00 23.91 280 ARG E CA 1
ATOM 11274 C C . ARG E 1 314 ? -42.850 -3.968 -20.605 1.00 26.64 280 ARG E C 1
ATOM 11275 O O . ARG E 1 314 ? -42.160 -4.523 -21.458 1.00 28.97 280 ARG E O 1
ATOM 11283 N N . PRO E 1 315 ? -43.551 -4.640 -19.695 1.00 26.09 281 PRO E N 1
ATOM 11284 C CA . PRO E 1 315 ? -43.487 -6.081 -19.748 1.00 29.54 281 PRO E CA 1
ATOM 11285 C C . PRO E 1 315 ? -43.812 -6.549 -21.155 1.00 30.96 281 PRO E C 1
ATOM 11286 O O . PRO E 1 315 ? -44.655 -5.961 -21.802 1.00 27.66 281 PRO E O 1
ATOM 11290 N N . ARG E 1 316 ? -43.105 -7.585 -21.598 1.00 35.98 282 ARG E N 1
ATOM 11291 C CA . ARG E 1 316 ? -43.177 -8.087 -22.975 1.00 39.36 282 ARG E CA 1
ATOM 11292 C C . ARG E 1 316 ? -43.921 -9.408 -23.005 1.00 38.89 282 ARG E C 1
ATOM 11293 O O . ARG E 1 316 ? -43.316 -10.462 -23.190 1.00 39.83 282 ARG E O 1
ATOM 11301 N N . TYR E 1 317 ? -45.230 -9.332 -22.757 1.00 35.57 283 TYR E N 1
ATOM 11302 C CA . TYR E 1 317 ? -46.105 -10.496 -22.885 1.00 34.20 283 TYR E CA 1
ATOM 11303 C C . TYR E 1 317 ? -47.531 -10.053 -23.178 1.00 32.95 283 TYR E C 1
ATOM 11304 O O . TYR E 1 317 ? -47.769 -8.858 -23.240 1.00 31.62 283 TYR E O 1
ATOM 11313 N N . ASN F 1 40 ? 20.994 28.099 -36.584 1.00 59.13 6 ASN F N 1
ATOM 11314 C CA . ASN F 1 40 ? 22.419 28.388 -36.341 1.00 59.44 6 ASN F CA 1
ATOM 11315 C C . ASN F 1 40 ? 22.761 29.666 -37.098 1.00 62.29 6 ASN F C 1
ATOM 11316 O O . ASN F 1 40 ? 22.290 30.760 -36.707 1.00 56.13 6 ASN F O 1
ATOM 11321 N N . GLU F 1 41 ? 23.523 29.567 -38.187 1.00 59.10 7 GLU F N 1
ATOM 11322 C CA . GLU F 1 41 ? 23.585 30.712 -39.083 1.00 58.09 7 GLU F CA 1
ATOM 11323 C C . GLU F 1 41 ? 22.220 30.791 -39.799 1.00 52.34 7 GLU F C 1
ATOM 11324 O O . GLU F 1 41 ? 21.711 31.886 -40.132 1.00 48.42 7 GLU F O 1
ATOM 11330 N N . TYR F 1 42 ? 21.621 29.614 -39.977 1.00 46.79 8 TYR F N 1
ATOM 11331 C CA . TYR F 1 42 ? 20.227 29.485 -40.434 1.00 44.18 8 TYR F CA 1
ATOM 11332 C C . TYR F 1 42 ? 19.240 30.334 -39.629 1.00 38.38 8 TYR F C 1
ATOM 11333 O O . TYR F 1 42 ? 18.326 30.937 -40.181 1.00 33.87 8 TYR F O 1
ATOM 11342 N N . LEU F 1 43 ? 19.430 30.360 -38.316 1.00 37.39 9 LEU F N 1
ATOM 11343 C CA . LEU F 1 43 ? 18.443 30.969 -37.439 1.00 37.86 9 LEU F CA 1
ATOM 11344 C C . LEU F 1 43 ? 18.460 32.449 -37.654 1.00 36.94 9 LEU F C 1
ATOM 11345 O O . LEU F 1 43 ? 17.418 33.084 -37.764 1.00 35.23 9 LEU F O 1
ATOM 11350 N N . SER F 1 44 ? 19.665 33.003 -37.720 1.00 39.50 10 SER F N 1
ATOM 11351 C CA . SER F 1 44 ? 19.805 34.427 -37.928 1.00 38.76 10 SER F CA 1
ATOM 11352 C C . SER F 1 44 ? 19.199 34.952 -39.231 1.00 36.57 10 SER F C 1
ATOM 11353 O O . SER F 1 44 ? 18.555 35.989 -39.211 1.00 35.34 10 SER F O 1
ATOM 11356 N N . ARG F 1 45 ? 19.413 34.258 -40.347 1.00 38.74 11 ARG F N 1
ATOM 11357 C CA . ARG F 1 45 ? 18.705 34.594 -41.600 1.00 42.56 11 ARG F CA 1
ATOM 11358 C C . ARG F 1 45 ? 17.203 34.438 -41.423 1.00 39.60 11 ARG F C 1
ATOM 11359 O O . ARG F 1 45 ? 16.419 35.286 -41.858 1.00 34.15 11 ARG F O 1
ATOM 11367 N N . PHE F 1 46 ? 16.807 33.342 -40.772 1.00 41.98 12 PHE F N 1
ATOM 11368 C CA . PHE F 1 46 ? 15.388 33.085 -40.521 1.00 41.96 12 PHE F CA 1
ATOM 11369 C C . PHE F 1 46 ? 14.790 34.280 -39.814 1.00 43.78 12 PHE F C 1
ATOM 11370 O O . PHE F 1 46 ? 13.735 34.788 -40.208 1.00 46.36 12 PHE F O 1
ATOM 11378 N N . VAL F 1 47 ? 15.487 34.748 -38.787 1.00 41.14 13 VAL F N 1
ATOM 11379 C CA . VAL F 1 47 ? 15.015 35.894 -38.056 1.00 41.69 13 VAL F CA 1
ATOM 11380 C C . VAL F 1 47 ? 15.042 37.099 -38.970 1.00 41.90 13 VAL F C 1
ATOM 11381 O O . VAL F 1 47 ? 14.114 37.910 -38.995 1.00 38.97 13 VAL F O 1
ATOM 11385 N N . GLU F 1 48 ? 16.142 37.214 -39.706 1.00 45.98 14 GLU F N 1
ATOM 11386 C CA . GLU F 1 48 ? 16.350 38.340 -40.603 1.00 46.06 14 GLU F CA 1
ATOM 11387 C C . GLU F 1 48 ? 15.200 38.392 -41.607 1.00 42.82 14 GLU F C 1
ATOM 11388 O O . GLU F 1 48 ? 14.695 39.474 -41.934 1.00 37.21 14 GLU F O 1
ATOM 11394 N N . TYR F 1 49 ? 14.755 37.218 -42.053 1.00 41.51 15 TYR F N 1
ATOM 11395 C CA . TYR F 1 49 ? 13.614 37.160 -42.956 1.00 41.85 15 TYR F CA 1
ATOM 11396 C C . TYR F 1 49 ? 12.351 37.648 -42.279 1.00 40.55 15 TYR F C 1
ATOM 11397 O O . TYR F 1 49 ? 11.674 38.531 -42.802 1.00 43.16 15 TYR F O 1
ATOM 11414 N N . THR F 1 51 ? 11.826 39.534 -39.587 1.00 45.00 17 THR F N 1
ATOM 11415 C CA . THR F 1 51 ? 11.902 40.992 -39.323 1.00 48.78 17 THR F CA 1
ATOM 11416 C C . THR F 1 51 ? 11.388 41.692 -40.586 1.00 52.35 17 THR F C 1
ATOM 11417 O O . THR F 1 51 ? 10.405 42.439 -40.552 1.00 44.90 17 THR F O 1
ATOM 11421 N N . GLY F 1 52 ? 12.045 41.361 -41.703 1.00 52.60 18 GLY F N 1
ATOM 11422 C CA . GLY F 1 52 ? 11.704 41.845 -43.019 1.00 55.38 18 GLY F CA 1
ATOM 11423 C C . GLY F 1 52 ? 10.239 41.748 -43.385 1.00 57.75 18 GLY F C 1
ATOM 11424 O O . GLY F 1 52 ? 9.652 42.724 -43.843 1.00 58.92 18 GLY F O 1
ATOM 11425 N N . GLU F 1 53 ? 9.599 40.604 -43.197 1.00 57.52 19 GLU F N 1
ATOM 11426 C CA . GLU F 1 53 ? 8.169 40.596 -43.501 1.00 57.27 19 GLU F CA 1
ATOM 11427 C C . GLU F 1 53 ? 7.330 41.174 -42.366 1.00 53.64 19 GLU F C 1
ATOM 11428 O O . GLU F 1 53 ? 6.141 40.925 -42.310 1.00 48.82 19 GLU F O 1
ATOM 11434 N N . ARG F 1 54 ? 7.950 41.965 -41.488 1.00 55.18 20 ARG F N 1
ATOM 11435 C CA . ARG F 1 54 ? 7.240 42.724 -40.447 1.00 56.13 20 ARG F CA 1
ATOM 11436 C C . ARG F 1 54 ? 6.504 41.882 -39.381 1.00 55.49 20 ARG F C 1
ATOM 11437 O O . ARG F 1 54 ? 5.480 42.306 -38.848 1.00 52.66 20 ARG F O 1
ATOM 11445 N N . LYS F 1 55 ? 7.030 40.701 -39.047 1.00 54.78 21 LYS F N 1
ATOM 11446 C CA . LYS F 1 55 ? 6.431 39.887 -37.991 1.00 49.52 21 LYS F CA 1
ATOM 11447 C C . LYS F 1 55 ? 6.493 40.591 -36.650 1.00 47.91 21 LYS F C 1
ATOM 11448 O O . LYS F 1 55 ? 7.388 41.394 -36.397 1.00 42.90 21 LYS F O 1
ATOM 11454 N N . SER F 1 56 ? 5.519 40.276 -35.802 1.00 47.72 22 SER F N 1
ATOM 11455 C CA . SER F 1 56 ? 5.545 40.662 -34.395 1.00 48.56 22 SER F CA 1
ATOM 11456 C C . SER F 1 56 ? 6.846 40.236 -33.736 1.00 48.71 22 SER F C 1
ATOM 11457 O O . SER F 1 56 ? 7.465 39.267 -34.133 1.00 51.96 22 SER F O 1
ATOM 11460 N N . ARG F 1 57 ? 7.245 40.975 -32.721 1.00 49.60 23 ARG F N 1
ATOM 11461 C CA . ARG F 1 57 ? 8.391 40.619 -31.901 1.00 54.72 23 ARG F CA 1
ATOM 11462 C C . ARG F 1 57 ? 8.151 39.255 -31.226 1.00 48.63 23 ARG F C 1
ATOM 11463 O O . ARG F 1 57 ? 8.926 38.309 -31.370 1.00 49.64 23 ARG F O 1
ATOM 11471 N N . TYR F 1 58 ? 7.053 39.186 -30.502 1.00 43.72 24 TYR F N 1
ATOM 11472 C CA . TYR F 1 58 ? 6.608 37.984 -29.821 1.00 43.94 24 TYR F CA 1
ATOM 11473 C C . TYR F 1 58 ? 6.542 36.771 -30.769 1.00 40.70 24 TYR F C 1
ATOM 11474 O O . TYR F 1 58 ? 7.033 35.697 -30.452 1.00 36.37 24 TYR F O 1
ATOM 11483 N N . THR F 1 59 ? 5.927 36.950 -31.930 1.00 41.20 25 THR F N 1
ATOM 11484 C CA . THR F 1 59 ? 5.902 35.913 -32.965 1.00 38.71 25 THR F CA 1
ATOM 11485 C C . THR F 1 59 ? 7.302 35.473 -33.398 1.00 36.85 25 THR F C 1
ATOM 11486 O O . THR F 1 59 ? 7.630 34.277 -33.447 1.00 36.58 25 THR F O 1
ATOM 11490 N N . ILE F 1 60 ? 8.145 36.432 -33.699 1.00 34.53 26 ILE F N 1
ATOM 11491 C CA . ILE F 1 60 ? 9.482 36.075 -34.121 1.00 35.93 26 ILE F CA 1
ATOM 11492 C C . ILE F 1 60 ? 10.133 35.150 -33.092 1.00 32.89 26 ILE F C 1
ATOM 11493 O O . ILE F 1 60 ? 10.757 34.146 -33.478 1.00 31.98 26 ILE F O 1
ATOM 11498 N N . LYS F 1 61 ? 9.972 35.470 -31.805 1.00 32.46 27 LYS F N 1
ATOM 11499 C CA . LYS F 1 61 ? 10.574 34.661 -30.713 1.00 32.27 27 LYS F CA 1
ATOM 11500 C C . LYS F 1 61 ? 10.083 33.210 -30.732 1.00 30.06 27 LYS F C 1
ATOM 11501 O O . LYS F 1 61 ? 10.882 32.282 -30.826 1.00 28.36 27 LYS F O 1
ATOM 11507 N N . GLU F 1 62 ? 8.768 33.032 -30.710 1.00 30.12 28 GLU F N 1
ATOM 11508 C CA . GLU F 1 62 ? 8.147 31.691 -30.757 1.00 30.99 28 GLU F CA 1
ATOM 11509 C C . GLU F 1 62 ? 8.632 30.849 -31.950 1.00 29.43 28 GLU F C 1
ATOM 11510 O O . GLU F 1 62 ? 9.158 29.752 -31.788 1.00 27.95 28 GLU F O 1
ATOM 11516 N N . TYR F 1 63 ? 8.466 31.399 -33.141 1.00 28.79 29 TYR F N 1
ATOM 11517 C CA . TYR F 1 63 ? 8.912 30.739 -34.343 1.00 31.68 29 TYR F CA 1
ATOM 11518 C C . TYR F 1 63 ? 10.394 30.360 -34.216 1.00 32.60 29 TYR F C 1
ATOM 11519 O O . TYR F 1 63 ? 10.800 29.196 -34.443 1.00 34.04 29 TYR F O 1
ATOM 11528 N N . ARG F 1 64 ? 11.207 31.332 -33.836 1.00 31.71 30 ARG F N 1
ATOM 11529 C CA . ARG F 1 64 ? 12.618 31.034 -33.574 1.00 33.20 30 ARG F CA 1
ATOM 11530 C C . ARG F 1 64 ? 12.728 29.793 -32.684 1.00 28.14 30 ARG F C 1
ATOM 11531 O O . ARG F 1 64 ? 13.399 28.809 -33.016 1.00 26.13 30 ARG F O 1
ATOM 11539 N N . PHE F 1 65 ? 12.022 29.820 -31.570 1.00 25.24 31 PHE F N 1
ATOM 11540 C CA . PHE F 1 65 ? 12.130 28.728 -30.660 1.00 25.04 31 PHE F CA 1
ATOM 11541 C C . PHE F 1 65 ? 11.763 27.407 -31.346 1.00 25.13 31 PHE F C 1
ATOM 11542 O O . PHE F 1 65 ? 12.529 26.432 -31.345 1.00 22.53 31 PHE F O 1
ATOM 11550 N N . LEU F 1 66 ? 10.596 27.392 -31.967 1.00 25.79 32 LEU F N 1
ATOM 11551 C CA . LEU F 1 66 ? 10.110 26.173 -32.633 1.00 27.47 32 LEU F CA 1
ATOM 11552 C C . LEU F 1 66 ? 11.090 25.540 -33.646 1.00 27.47 32 LEU F C 1
ATOM 11553 O O . LEU F 1 66 ? 11.322 24.314 -33.643 1.00 24.73 32 LEU F O 1
ATOM 11558 N N . VAL F 1 67 ? 11.660 26.383 -34.508 1.00 29.96 33 VAL F N 1
ATOM 11559 C CA . VAL F 1 67 ? 12.666 25.906 -35.467 1.00 32.34 33 VAL F CA 1
ATOM 11560 C C . VAL F 1 67 ? 13.914 25.392 -34.729 1.00 32.49 33 VAL F C 1
ATOM 11561 O O . VAL F 1 67 ? 14.397 24.304 -35.038 1.00 33.92 33 VAL F O 1
ATOM 11565 N N . ASP F 1 68 ? 14.403 26.140 -33.730 1.00 30.28 34 ASP F N 1
ATOM 11566 C CA . ASP F 1 68 ? 15.587 25.725 -33.014 1.00 29.44 34 ASP F CA 1
ATOM 11567 C C . ASP F 1 68 ? 15.471 24.280 -32.547 1.00 28.57 34 ASP F C 1
ATOM 11568 O O . ASP F 1 68 ? 16.411 23.509 -32.673 1.00 27.21 34 ASP F O 1
ATOM 11573 N N . GLN F 1 69 ? 14.311 23.903 -32.035 1.00 31.32 35 GLN F N 1
ATOM 11574 C CA . GLN F 1 69 ? 14.086 22.502 -31.603 1.00 33.01 35 GLN F CA 1
ATOM 11575 C C . GLN F 1 69 ? 13.935 21.539 -32.774 1.00 31.29 35 GLN F C 1
ATOM 11576 O O . GLN F 1 69 ? 14.428 20.378 -32.718 1.00 29.54 35 GLN F O 1
ATOM 11582 N N . PHE F 1 70 ? 13.259 22.024 -33.824 1.00 28.36 36 PHE F N 1
ATOM 11583 C CA . PHE F 1 70 ? 13.225 21.311 -35.117 1.00 27.43 36 PHE F CA 1
ATOM 11584 C C . PHE F 1 70 ? 14.634 20.980 -35.597 1.00 28.95 36 PHE F C 1
ATOM 11585 O O . PHE F 1 70 ? 14.968 19.812 -35.726 1.00 31.80 36 PHE F O 1
ATOM 11593 N N . LEU F 1 71 ? 15.464 22.002 -35.820 1.00 30.02 37 LEU F N 1
ATOM 11594 C CA . LEU F 1 71 ? 16.872 21.812 -36.240 1.00 31.37 37 LEU F CA 1
ATOM 11595 C C . LEU F 1 71 ? 17.655 20.956 -35.293 1.00 29.13 37 LEU F C 1
ATOM 11596 O O . LEU F 1 71 ? 18.436 20.133 -35.715 1.00 30.69 37 LEU F O 1
ATOM 11601 N N . SER F 1 72 ? 17.447 21.158 -34.006 1.00 30.03 38 SER F N 1
ATOM 11602 C CA . SER F 1 72 ? 18.123 20.356 -32.995 1.00 30.92 38 SER F CA 1
ATOM 11603 C C . SER F 1 72 ? 17.717 18.883 -33.050 1.00 31.82 38 SER F C 1
ATOM 11604 O O . SER F 1 72 ? 18.524 17.990 -32.774 1.00 31.59 38 SER F O 1
ATOM 11607 N N . PHE F 1 73 ? 16.457 18.617 -33.378 1.00 32.98 39 PHE F N 1
ATOM 11608 C CA . PHE F 1 73 ? 15.982 17.229 -33.363 1.00 33.04 39 PHE F CA 1
ATOM 11609 C C . PHE F 1 73 ? 16.497 16.563 -34.610 1.00 36.52 39 PHE F C 1
ATOM 11610 O O . PHE F 1 73 ? 16.839 15.364 -34.620 1.00 36.48 39 PHE F O 1
ATOM 11626 N N . ASN F 1 75 ? 19.099 17.596 -36.283 1.00 39.20 41 ASN F N 1
ATOM 11627 C CA . ASN F 1 75 ? 20.549 17.476 -36.179 1.00 41.92 41 ASN F CA 1
ATOM 11628 C C . ASN F 1 75 ? 21.228 17.138 -37.507 1.00 41.64 41 ASN F C 1
ATOM 11629 O O . ASN F 1 75 ? 22.013 16.180 -37.601 1.00 40.13 41 ASN F O 1
ATOM 11634 N N . LYS F 1 76 ? 20.875 17.910 -38.533 1.00 40.20 42 LYS F N 1
ATOM 11635 C CA . LYS F 1 76 ? 21.483 17.818 -39.863 1.00 38.11 42 LYS F CA 1
ATOM 11636 C C . LYS F 1 76 ? 21.048 19.028 -40.666 1.00 36.05 42 LYS F C 1
ATOM 11637 O O . LYS F 1 76 ? 20.258 19.826 -40.211 1.00 33.80 42 LYS F O 1
ATOM 11643 N N . LYS F 1 77 ? 21.555 19.202 -41.860 1.00 37.65 43 LYS F N 1
ATOM 11644 C CA . LYS F 1 77 ? 21.252 20.446 -42.541 1.00 42.14 43 LYS F CA 1
ATOM 11645 C C . LYS F 1 77 ? 19.840 20.391 -43.079 1.00 38.87 43 LYS F C 1
ATOM 11646 O O . LYS F 1 77 ? 19.336 19.333 -43.413 1.00 36.62 43 LYS F O 1
ATOM 11652 N N . PRO F 1 78 ? 19.202 21.543 -43.195 1.00 38.48 44 PRO F N 1
ATOM 11653 C CA . PRO F 1 78 ? 17.803 21.566 -43.623 1.00 40.52 44 PRO F CA 1
ATOM 11654 C C . PRO F 1 78 ? 17.539 21.056 -45.059 1.00 41.54 44 PRO F C 1
ATOM 11655 O O . PRO F 1 78 ? 16.438 20.638 -45.353 1.00 42.99 44 PRO F O 1
ATOM 11659 N N . ASP F 1 79 ? 18.532 21.074 -45.935 1.00 45.09 45 ASP F N 1
ATOM 11660 C CA . ASP F 1 79 ? 18.337 20.574 -47.297 1.00 47.18 45 ASP F CA 1
ATOM 11661 C C . ASP F 1 79 ? 18.700 19.097 -47.407 1.00 45.90 45 ASP F C 1
ATOM 11662 O O . ASP F 1 79 ? 18.563 18.517 -48.453 1.00 48.73 45 ASP F O 1
ATOM 11667 N N . GLU F 1 80 ? 19.172 18.499 -46.326 1.00 49.46 46 GLU F N 1
ATOM 11668 C CA . GLU F 1 80 ? 19.463 17.073 -46.307 1.00 50.08 46 GLU F CA 1
ATOM 11669 C C . GLU F 1 80 ? 18.291 16.294 -45.708 1.00 47.50 46 GLU F C 1
ATOM 11670 O O . GLU F 1 80 ? 18.303 15.062 -45.677 1.00 49.08 46 GLU F O 1
ATOM 11676 N N . ILE F 1 81 ? 17.256 17.013 -45.287 1.00 45.98 47 ILE F N 1
ATOM 11677 C CA . ILE F 1 81 ? 16.118 16.415 -44.571 1.00 44.62 47 ILE F CA 1
ATOM 11678 C C . ILE F 1 81 ? 15.211 15.587 -45.486 1.00 39.03 47 ILE F C 1
ATOM 11679 O O . ILE F 1 81 ? 14.723 16.085 -46.490 1.00 34.55 47 ILE F O 1
ATOM 11684 N N . THR F 1 82 ? 15.008 14.325 -45.122 1.00 35.21 48 THR F N 1
ATOM 11685 C CA . THR F 1 82 ? 14.218 13.421 -45.914 1.00 35.02 48 THR F CA 1
ATOM 11686 C C . THR F 1 82 ? 12.787 13.403 -45.444 1.00 36.69 48 THR F C 1
ATOM 11687 O O . THR F 1 82 ? 12.519 13.640 -44.282 1.00 39.18 48 THR F O 1
ATOM 11691 N N . PRO F 1 83 ? 11.841 13.092 -46.343 1.00 36.72 49 PRO F N 1
ATOM 11692 C CA . PRO F 1 83 ? 10.482 12.827 -45.890 1.00 36.21 49 PRO F CA 1
ATOM 11693 C C . PRO F 1 83 ? 10.364 11.947 -44.632 1.00 36.34 49 PRO F C 1
ATOM 11694 O O . PRO F 1 83 ? 9.434 12.147 -43.865 1.00 41.05 49 PRO F O 1
ATOM 11706 N N . ASP F 1 85 ? 12.600 11.866 -42.293 1.00 31.50 51 ASP F N 1
ATOM 11707 C CA . ASP F 1 85 ? 13.054 12.764 -41.255 1.00 29.99 51 ASP F CA 1
ATOM 11708 C C . ASP F 1 85 ? 11.804 13.466 -40.787 1.00 29.74 51 ASP F C 1
ATOM 11709 O O . ASP F 1 85 ? 11.420 13.407 -39.630 1.00 28.54 51 ASP F O 1
ATOM 11714 N N . ILE F 1 86 ? 11.124 14.081 -41.739 1.00 30.71 52 ILE F N 1
ATOM 11715 C CA . ILE F 1 86 ? 9.918 14.819 -41.450 1.00 29.75 52 ILE F CA 1
ATOM 11716 C C . ILE F 1 86 ? 8.924 13.993 -40.656 1.00 30.69 52 ILE F C 1
ATOM 11717 O O . ILE F 1 86 ? 8.320 14.504 -39.683 1.00 29.43 52 ILE F O 1
ATOM 11722 N N . GLU F 1 87 ? 8.744 12.732 -41.052 1.00 27.65 53 GLU F N 1
ATOM 11723 C CA . GLU F 1 87 ? 7.812 11.904 -40.327 1.00 28.65 53 GLU F CA 1
ATOM 11724 C C . GLU F 1 87 ? 8.320 11.656 -38.934 1.00 29.17 53 GLU F C 1
ATOM 11725 O O . GLU F 1 87 ? 7.520 11.586 -38.019 1.00 31.66 53 GLU F O 1
ATOM 11731 N N . ARG F 1 88 ? 9.628 11.493 -38.761 1.00 26.44 54 ARG F N 1
ATOM 11732 C CA . ARG F 1 88 ? 10.164 11.360 -37.406 1.00 26.65 54 ARG F CA 1
ATOM 11733 C C . ARG F 1 88 ? 9.871 12.607 -36.594 1.00 25.81 54 ARG F C 1
ATOM 11734 O O . ARG F 1 88 ? 9.416 12.540 -35.471 1.00 28.73 54 ARG F O 1
ATOM 11742 N N . TYR F 1 89 ? 10.079 13.758 -37.186 1.00 26.10 55 TYR F N 1
ATOM 11743 C CA . TYR F 1 89 ? 9.800 15.012 -36.503 1.00 27.23 55 TYR F CA 1
ATOM 11744 C C . TYR F 1 89 ? 8.324 15.202 -36.068 1.00 28.81 55 TYR F C 1
ATOM 11745 O O . TYR F 1 89 ? 8.062 15.676 -34.973 1.00 26.54 55 TYR F O 1
ATOM 11754 N N . LYS F 1 90 ? 7.369 14.857 -36.938 1.00 32.98 56 LYS F N 1
ATOM 11755 C CA . LYS F 1 90 ? 5.913 14.936 -36.595 1.00 31.97 56 LYS F CA 1
ATOM 11756 C C . LYS F 1 90 ? 5.605 14.017 -35.418 1.00 28.97 56 LYS F C 1
ATOM 11757 O O . LYS F 1 90 ? 4.799 14.354 -34.558 1.00 25.22 56 LYS F O 1
ATOM 11763 N N . ASN F 1 91 ? 6.262 12.859 -35.390 1.00 26.32 57 ASN F N 1
ATOM 11764 C CA . ASN F 1 91 ? 6.133 11.978 -34.263 1.00 26.68 57 ASN F CA 1
ATOM 11765 C C . ASN F 1 91 ? 6.733 12.604 -33.035 1.00 25.89 57 ASN F C 1
ATOM 11766 O O . ASN F 1 91 ? 6.204 12.477 -31.970 1.00 28.00 57 ASN F O 1
ATOM 11771 N N . PHE F 1 92 ? 7.843 13.280 -33.184 1.00 24.93 58 PHE F N 1
ATOM 11772 C CA . PHE F 1 92 ? 8.451 13.951 -32.059 1.00 25.46 58 PHE F CA 1
ATOM 11773 C C . PHE F 1 92 ? 7.472 14.914 -31.371 1.00 25.30 58 PHE F C 1
ATOM 11774 O O . PHE F 1 92 ? 7.254 14.889 -30.136 1.00 22.61 58 PHE F O 1
ATOM 11782 N N . LEU F 1 93 ? 6.872 15.758 -32.197 1.00 26.01 59 LEU F N 1
ATOM 11783 C CA . LEU F 1 93 ? 5.919 16.727 -31.730 1.00 24.75 59 LEU F CA 1
ATOM 11784 C C . LEU F 1 93 ? 4.723 16.061 -31.097 1.00 25.32 59 LEU F C 1
ATOM 11785 O O . LEU F 1 93 ? 4.350 16.431 -29.980 1.00 26.94 59 LEU F O 1
ATOM 11790 N N . ALA F 1 94 ? 4.145 15.052 -31.746 1.00 24.91 60 ALA F N 1
ATOM 11791 C CA . ALA F 1 94 ? 2.865 14.455 -31.210 1.00 26.64 60 ALA F CA 1
ATOM 11792 C C . ALA F 1 94 ? 3.002 13.425 -30.052 1.00 26.27 60 ALA F C 1
ATOM 11793 O O . ALA F 1 94 ? 2.136 13.342 -29.187 1.00 23.46 60 ALA F O 1
ATOM 11795 N N . VAL F 1 95 ? 4.068 12.642 -30.043 1.00 27.64 61 VAL F N 1
ATOM 11796 C CA . VAL F 1 95 ? 4.238 11.638 -29.007 1.00 30.95 61 VAL F CA 1
ATOM 11797 C C . VAL F 1 95 ? 5.216 12.096 -27.934 1.00 32.17 61 VAL F C 1
ATOM 11798 O O . VAL F 1 95 ? 4.884 12.057 -26.735 1.00 30.64 61 VAL F O 1
ATOM 11802 N N . LYS F 1 96 ? 6.408 12.513 -28.365 1.00 32.58 62 LYS F N 1
ATOM 11803 C CA . LYS F 1 96 ? 7.443 12.927 -27.437 1.00 36.08 62 LYS F CA 1
ATOM 11804 C C . LYS F 1 96 ? 7.036 14.190 -26.683 1.00 34.68 62 LYS F C 1
ATOM 11805 O O . LYS F 1 96 ? 6.881 14.166 -25.479 1.00 32.67 62 LYS F O 1
ATOM 11811 N N . LYS F 1 97 ? 6.823 15.282 -27.400 1.00 35.55 63 LYS F N 1
ATOM 11812 C CA . LYS F 1 97 ? 6.390 16.524 -26.764 1.00 33.44 63 LYS F CA 1
ATOM 11813 C C . LYS F 1 97 ? 4.929 16.483 -26.337 1.00 32.96 63 LYS F C 1
ATOM 11814 O O . LYS F 1 97 ? 4.532 17.247 -25.472 1.00 27.39 63 LYS F O 1
ATOM 11820 N N . ARG F 1 98 ? 4.124 15.622 -26.972 1.00 33.06 64 ARG F N 1
ATOM 11821 C CA . ARG F 1 98 ? 2.667 15.567 -26.716 1.00 31.80 64 ARG F CA 1
ATOM 11822 C C . ARG F 1 98 ? 1.945 16.889 -27.019 1.00 26.79 64 ARG F C 1
ATOM 11823 O O . ARG F 1 98 ? 0.956 17.246 -26.396 1.00 24.72 64 ARG F O 1
ATOM 11831 N N . TYR F 1 99 ? 2.438 17.585 -28.026 1.00 25.03 65 TYR F N 1
ATOM 11832 C CA . TYR F 1 99 ? 1.823 18.838 -28.487 1.00 24.94 65 TYR F CA 1
ATOM 11833 C C . TYR F 1 99 ? 0.380 18.637 -28.839 1.00 22.39 65 TYR F C 1
ATOM 11834 O O . TYR F 1 99 ? 0.044 17.679 -29.488 1.00 23.18 65 TYR F O 1
ATOM 11843 N N . SER F 1 100 ? -0.458 19.566 -28.432 1.00 21.18 66 SER F N 1
ATOM 11844 C CA . SER F 1 100 ? -1.798 19.669 -28.970 1.00 21.46 66 SER F CA 1
ATOM 11845 C C . SER F 1 100 ? -1.751 19.829 -30.514 1.00 22.14 66 SER F C 1
ATOM 11846 O O . SER F 1 100 ? -0.774 20.304 -31.048 1.00 22.05 66 SER F O 1
ATOM 11849 N N . LYS F 1 101 ? -2.823 19.493 -31.210 1.00 24.70 67 LYS F N 1
ATOM 11850 C CA . LYS F 1 101 ? -2.916 19.751 -32.665 1.00 27.36 67 LYS F CA 1
ATOM 11851 C C . LYS F 1 101 ? -2.560 21.163 -33.053 1.00 26.30 67 LYS F C 1
ATOM 11852 O O . LYS F 1 101 ? -1.845 21.388 -34.038 1.00 26.30 67 LYS F O 1
ATOM 11858 N N . THR F 1 102 ? -3.095 22.121 -32.308 1.00 23.98 68 THR F N 1
ATOM 11859 C CA . THR F 1 102 ? -2.775 23.488 -32.573 1.00 23.55 68 THR F CA 1
ATOM 11860 C C . THR F 1 102 ? -1.258 23.753 -32.447 1.00 26.33 68 THR F C 1
ATOM 11861 O O . THR F 1 102 ? -0.671 24.467 -33.246 1.00 28.15 68 THR F O 1
ATOM 11865 N N . SER F 1 103 ? -0.620 23.154 -31.454 1.00 26.94 69 SER F N 1
ATOM 11866 C CA . SER F 1 103 ? 0.788 23.355 -31.291 1.00 26.91 69 SER F CA 1
ATOM 11867 C C . SER F 1 103 ? 1.567 22.668 -32.413 1.00 28.05 69 SER F C 1
ATOM 11868 O O . SER F 1 103 ? 2.555 23.200 -32.913 1.00 33.18 69 SER F O 1
ATOM 11871 N N . GLN F 1 104 ? 1.105 21.523 -32.860 1.00 26.82 70 GLN F N 1
ATOM 11872 C CA . GLN F 1 104 ? 1.717 20.895 -34.016 1.00 26.92 70 GLN F CA 1
ATOM 11873 C C . GLN F 1 104 ? 1.624 21.740 -35.253 1.00 27.79 70 GLN F C 1
ATOM 11874 O O . GLN F 1 104 ? 2.617 21.905 -35.961 1.00 27.83 70 GLN F O 1
ATOM 11880 N N . TYR F 1 105 ? 0.431 22.237 -35.546 1.00 29.69 71 TYR F N 1
ATOM 11881 C CA . TYR F 1 105 ? 0.259 23.031 -36.745 1.00 32.62 71 TYR F CA 1
ATOM 11882 C C . TYR F 1 105 ? 1.074 24.312 -36.706 1.00 30.66 71 TYR F C 1
ATOM 11883 O O . TYR F 1 105 ? 1.530 24.770 -37.739 1.00 27.85 71 TYR F O 1
ATOM 11892 N N . LEU F 1 106 ? 1.221 24.894 -35.522 1.00 30.62 72 LEU F N 1
ATOM 11893 C CA . LEU F 1 106 ? 2.023 26.087 -35.361 1.00 31.60 72 LEU F CA 1
ATOM 11894 C C . LEU F 1 106 ? 3.489 25.809 -35.656 1.00 32.72 72 LEU F C 1
ATOM 11895 O O . LEU F 1 106 ? 4.153 26.607 -36.299 1.00 30.56 72 LEU F O 1
ATOM 11900 N N . ALA F 1 107 ? 4.005 24.689 -35.169 1.00 33.12 73 ALA F N 1
ATOM 11901 C CA . ALA F 1 107 ? 5.402 24.375 -35.409 1.00 32.83 73 ALA F CA 1
ATOM 11902 C C . ALA F 1 107 ? 5.627 24.209 -36.893 1.00 32.60 73 ALA F C 1
ATOM 11903 O O . ALA F 1 107 ? 6.513 24.816 -37.466 1.00 34.80 73 ALA F O 1
ATOM 11905 N N . ILE F 1 108 ? 4.776 23.409 -37.512 1.00 34.93 74 ILE F N 1
ATOM 11906 C CA . ILE F 1 108 ? 4.865 23.097 -38.931 1.00 34.54 74 ILE F CA 1
ATOM 11907 C C . ILE F 1 108 ? 4.877 24.369 -39.741 1.00 33.74 74 ILE F C 1
ATOM 11908 O O . ILE F 1 108 ? 5.731 24.561 -40.588 1.00 34.65 74 ILE F O 1
ATOM 11913 N N . LYS F 1 109 ? 3.922 25.235 -39.458 1.00 33.10 75 LYS F N 1
ATOM 11914 C CA . LYS F 1 109 ? 3.877 26.562 -40.044 1.00 32.19 75 LYS F CA 1
ATOM 11915 C C . LYS F 1 109 ? 5.201 27.290 -39.931 1.00 32.45 75 LYS F C 1
ATOM 11916 O O . LYS F 1 109 ? 5.663 27.897 -40.886 1.00 34.02 75 LYS F O 1
ATOM 11922 N N . ALA F 1 110 ? 5.804 27.247 -38.754 1.00 33.55 76 ALA F N 1
ATOM 11923 C CA . ALA F 1 110 ? 7.046 27.954 -38.523 1.00 34.46 76 ALA F CA 1
ATOM 11924 C C . ALA F 1 110 ? 8.170 27.305 -39.284 1.00 36.74 76 ALA F C 1
ATOM 11925 O O . ALA F 1 110 ? 9.047 28.003 -39.745 1.00 38.79 76 ALA F O 1
ATOM 11927 N N . VAL F 1 111 ? 8.163 25.980 -39.415 1.00 39.11 77 VAL F N 1
ATOM 11928 C CA . VAL F 1 111 ? 9.197 25.315 -40.201 1.00 41.07 77 VAL F CA 1
ATOM 11929 C C . VAL F 1 111 ? 9.042 25.692 -41.680 1.00 45.87 77 VAL F C 1
ATOM 11930 O O . VAL F 1 111 ? 10.024 26.006 -42.358 1.00 48.65 77 VAL F O 1
ATOM 11934 N N . LYS F 1 112 ? 7.802 25.665 -42.167 1.00 49.02 78 LYS F N 1
ATOM 11935 C CA . LYS F 1 112 ? 7.479 26.012 -43.553 1.00 48.91 78 LYS F CA 1
ATOM 11936 C C . LYS F 1 112 ? 7.947 27.418 -43.906 1.00 48.83 78 LYS F C 1
ATOM 11937 O O . LYS F 1 112 ? 8.492 27.667 -44.988 1.00 50.15 78 LYS F O 1
ATOM 11943 N N . LEU F 1 113 ? 7.750 28.337 -42.981 1.00 45.68 79 LEU F N 1
ATOM 11944 C CA . LEU F 1 113 ? 8.263 29.668 -43.169 1.00 45.60 79 LEU F CA 1
ATOM 11945 C C . LEU F 1 113 ? 9.779 29.646 -43.214 1.00 44.13 79 LEU F C 1
ATOM 11946 O O . LEU F 1 113 ? 10.382 30.434 -43.923 1.00 44.74 79 LEU F O 1
ATOM 11951 N N . PHE F 1 114 ? 10.388 28.747 -42.450 1.00 44.22 80 PHE F N 1
ATOM 11952 C CA . PHE F 1 114 ? 11.851 28.665 -42.355 1.00 44.57 80 PHE F CA 1
ATOM 11953 C C . PHE F 1 114 ? 12.429 28.275 -43.686 1.00 46.51 80 PHE F C 1
ATOM 11954 O O . PHE F 1 114 ? 13.367 28.899 -44.146 1.00 57.08 80 PHE F O 1
ATOM 11962 N N . TYR F 1 115 ? 11.854 27.281 -44.338 1.00 44.37 81 TYR F N 1
ATOM 11963 C CA . TYR F 1 115 ? 12.355 26.905 -45.642 1.00 40.14 81 TYR F CA 1
ATOM 11964 C C . TYR F 1 115 ? 12.150 28.033 -46.655 1.00 42.94 81 TYR F C 1
ATOM 11965 O O . TYR F 1 115 ? 12.999 28.256 -47.535 1.00 40.43 81 TYR F O 1
ATOM 11974 N N . LYS F 1 116 ? 11.043 28.761 -46.539 1.00 45.36 82 LYS F N 1
ATOM 11975 C CA . LYS F 1 116 ? 10.796 29.869 -47.472 1.00 49.29 82 LYS F CA 1
ATOM 11976 C C . LYS F 1 116 ? 11.833 30.952 -47.233 1.00 53.52 82 LYS F C 1
ATOM 11977 O O . LYS F 1 116 ? 12.259 31.633 -48.158 1.00 54.83 82 LYS F O 1
ATOM 11983 N N . ALA F 1 117 ? 12.243 31.084 -45.975 1.00 58.26 83 ALA F N 1
ATOM 11984 C CA . ALA F 1 117 ? 13.260 32.041 -45.578 1.00 56.95 83 ALA F CA 1
ATOM 11985 C C . ALA F 1 117 ? 14.613 31.668 -46.137 1.00 53.26 83 ALA F C 1
ATOM 11986 O O . ALA F 1 117 ? 15.446 32.537 -46.322 1.00 56.92 83 ALA F O 1
ATOM 11988 N N . LEU F 1 118 ? 14.858 30.391 -46.387 1.00 50.85 84 LEU F N 1
ATOM 11989 C CA . LEU F 1 118 ? 16.162 29.996 -46.900 1.00 52.83 84 LEU F CA 1
ATOM 11990 C C . LEU F 1 118 ? 16.150 29.785 -48.417 1.00 51.21 84 LEU F C 1
ATOM 11991 O O . LEU F 1 118 ? 17.092 29.218 -48.961 1.00 51.92 84 LEU F O 1
ATOM 11996 N N . ASP F 1 119 ? 15.103 30.280 -49.086 1.00 49.85 85 ASP F N 1
ATOM 11997 C CA . ASP F 1 119 ? 14.867 30.029 -50.512 1.00 49.31 85 ASP F CA 1
ATOM 11998 C C . ASP F 1 119 ? 14.907 28.527 -50.844 1.00 48.32 85 ASP F C 1
ATOM 11999 O O . ASP F 1 119 ? 15.334 28.143 -51.925 1.00 49.27 85 ASP F O 1
ATOM 12004 N N . LEU F 1 120 ? 14.468 27.683 -49.905 1.00 49.30 86 LEU F N 1
ATOM 12005 C CA . LEU F 1 120 ? 14.594 26.221 -50.016 1.00 44.97 86 LEU F CA 1
ATOM 12006 C C . LEU F 1 120 ? 13.264 25.574 -50.244 1.00 41.85 86 LEU F C 1
ATOM 12007 O O . LEU F 1 120 ? 12.223 26.051 -49.798 1.00 40.90 86 LEU F O 1
ATOM 12012 N N . ARG F 1 121 ? 13.314 24.456 -50.929 1.00 42.22 87 ARG F N 1
ATOM 12013 C CA . ARG F 1 121 ? 12.119 23.719 -51.194 1.00 50.27 87 ARG F CA 1
ATOM 12014 C C . ARG F 1 121 ? 11.655 23.107 -49.883 1.00 50.04 87 ARG F C 1
ATOM 12015 O O . ARG F 1 121 ? 12.457 22.565 -49.094 1.00 44.52 87 ARG F O 1
ATOM 12023 N N . VAL F 1 122 ? 10.343 23.162 -49.685 1.00 51.24 88 VAL F N 1
ATOM 12024 C CA . VAL F 1 122 ? 9.727 22.576 -48.516 1.00 50.71 88 VAL F CA 1
ATOM 12025 C C . VAL F 1 122 ? 9.609 21.057 -48.686 1.00 50.63 88 VAL F C 1
ATOM 12026 O O . VAL F 1 122 ? 9.159 20.568 -49.720 1.00 56.90 88 VAL F O 1
ATOM 12030 N N . PRO F 1 123 ? 10.033 20.297 -47.669 1.00 49.67 89 PRO F N 1
ATOM 12031 C CA . PRO F 1 123 ? 9.720 18.878 -47.705 1.00 44.72 89 PRO F CA 1
ATOM 12032 C C . PRO F 1 123 ? 8.223 18.678 -47.924 1.00 43.91 89 PRO F C 1
ATOM 12033 O O . PRO F 1 123 ? 7.358 19.337 -47.315 1.00 37.19 89 PRO F O 1
ATOM 12037 N N . ILE F 1 124 ? 7.938 17.750 -48.804 1.00 46.18 90 ILE F N 1
ATOM 12038 C CA . ILE F 1 124 ? 6.601 17.547 -49.270 1.00 49.09 90 ILE F CA 1
ATOM 12039 C C . ILE F 1 124 ? 5.712 17.208 -48.049 1.00 48.97 90 ILE F C 1
ATOM 12040 O O . ILE F 1 124 ? 4.757 17.926 -47.743 1.00 50.74 90 ILE F O 1
ATOM 12045 N N . ASN F 1 125 ? 6.076 16.193 -47.284 1.00 50.18 91 ASN F N 1
ATOM 12046 C CA . ASN F 1 125 ? 5.102 15.604 -46.366 1.00 49.90 91 ASN F CA 1
ATOM 12047 C C . ASN F 1 125 ? 5.006 16.331 -45.059 1.00 46.67 91 ASN F C 1
ATOM 12048 O O . ASN F 1 125 ? 4.361 15.850 -44.142 1.00 48.20 91 ASN F O 1
ATOM 12053 N N . LEU F 1 126 ? 5.627 17.502 -44.989 1.00 51.38 92 LEU F N 1
ATOM 12054 C CA . LEU F 1 126 ? 5.434 18.439 -43.871 1.00 49.73 92 LEU F CA 1
ATOM 12055 C C . LEU F 1 126 ? 3.948 18.813 -43.799 1.00 54.53 92 LEU F C 1
ATOM 12056 O O . LEU F 1 126 ? 3.332 18.750 -42.726 1.00 58.71 92 LEU F O 1
ATOM 12061 N N . THR F 1 127 ? 3.371 19.129 -44.962 1.00 56.44 93 THR F N 1
ATOM 12062 C CA . THR F 1 127 ? 1.914 19.243 -45.114 1.00 56.83 93 THR F CA 1
ATOM 12063 C C . THR F 1 127 ? 1.345 17.827 -45.328 1.00 52.78 93 THR F C 1
ATOM 12064 O O . THR F 1 127 ? 0.322 17.439 -44.758 1.00 48.17 93 THR F O 1
ATOM 12076 N N . PRO F 1 136 ? -19.723 17.171 -49.995 1.00 88.80 102 PRO F N 1
ATOM 12077 C CA . PRO F 1 136 ? -20.730 18.074 -49.407 1.00 85.24 102 PRO F CA 1
ATOM 12078 C C . PRO F 1 136 ? -20.793 17.946 -47.884 1.00 77.58 102 PRO F C 1
ATOM 12079 O O . PRO F 1 136 ? -20.835 16.826 -47.370 1.00 69.01 102 PRO F O 1
ATOM 12083 N N . VAL F 1 137 ? -20.781 19.087 -47.188 1.00 73.00 103 VAL F N 1
ATOM 12084 C CA . VAL F 1 137 ? -20.730 19.123 -45.718 1.00 66.62 103 VAL F CA 1
ATOM 12085 C C . VAL F 1 137 ? -21.884 19.963 -45.162 1.00 57.67 103 VAL F C 1
ATOM 12086 O O . VAL F 1 137 ? -22.555 20.694 -45.887 1.00 55.05 103 VAL F O 1
ATOM 12090 N N . TYR F 1 138 ? -22.096 19.830 -43.862 1.00 49.14 104 TYR F N 1
ATOM 12091 C CA . TYR F 1 138 ? -23.291 20.261 -43.209 1.00 43.73 104 TYR F CA 1
ATOM 12092 C C . TYR F 1 138 ? -22.925 20.753 -41.834 1.00 41.00 104 TYR F C 1
ATOM 12093 O O . TYR F 1 138 ? -21.755 20.769 -41.476 1.00 39.87 104 TYR F O 1
ATOM 12102 N N . LEU F 1 139 ? -23.942 21.136 -41.068 1.00 40.53 105 LEU F N 1
ATOM 12103 C CA . LEU F 1 139 ? -23.787 21.716 -39.732 1.00 39.04 105 LEU F CA 1
ATOM 12104 C C . LEU F 1 139 ? -23.670 20.762 -38.561 1.00 37.12 105 LEU F C 1
ATOM 12105 O O . LEU F 1 139 ? -24.325 19.729 -38.513 1.00 35.81 105 LEU F O 1
ATOM 12110 N N . SER F 1 140 ? -22.864 21.164 -37.582 1.00 37.74 106 SER F N 1
ATOM 12111 C CA . SER F 1 140 ? -22.705 20.419 -36.355 1.00 39.99 106 SER F CA 1
ATOM 12112 C C . SER F 1 140 ? -23.965 20.608 -35.539 1.00 43.44 106 SER F C 1
ATOM 12113 O O . SER F 1 140 ? -24.637 21.633 -35.654 1.00 42.08 106 SER F O 1
ATOM 12116 N N . GLU F 1 141 ? -24.269 19.642 -34.687 1.00 45.12 107 GLU F N 1
ATOM 12117 C CA . GLU F 1 141 ? -25.433 19.748 -33.821 1.00 49.36 107 GLU F CA 1
ATOM 12118 C C . GLU F 1 141 ? -25.391 21.057 -32.976 1.00 54.39 107 GLU F C 1
ATOM 12119 O O . GLU F 1 141 ? -26.420 21.533 -32.492 1.00 53.78 107 GLU F O 1
ATOM 12125 N N . ASP F 1 142 ? -24.210 21.662 -32.849 1.00 57.14 108 ASP F N 1
ATOM 12126 C CA . ASP F 1 142 ? -24.087 22.967 -32.216 1.00 57.91 108 ASP F CA 1
ATOM 12127 C C . ASP F 1 142 ? -24.373 24.122 -33.214 1.00 59.69 108 ASP F C 1
ATOM 12128 O O . ASP F 1 142 ? -25.187 25.003 -32.924 1.00 60.37 108 ASP F O 1
ATOM 12133 N N . GLU F 1 143 ? -23.720 24.121 -34.378 1.00 55.44 109 GLU F N 1
ATOM 12134 C CA . GLU F 1 143 ? -23.982 25.147 -35.409 1.00 53.99 109 GLU F CA 1
ATOM 12135 C C . GLU F 1 143 ? -25.473 25.243 -35.798 1.00 53.44 109 GLU F C 1
ATOM 12136 O O . GLU F 1 143 ? -25.959 26.313 -36.143 1.00 53.45 109 GLU F O 1
ATOM 12142 N N . ALA F 1 144 ? -26.194 24.126 -35.743 1.00 54.13 110 ALA F N 1
ATOM 12143 C CA . ALA F 1 144 ? -27.616 24.104 -36.053 1.00 50.61 110 ALA F CA 1
ATOM 12144 C C . ALA F 1 144 ? -28.404 24.734 -34.933 1.00 50.52 110 ALA F C 1
ATOM 12145 O O . ALA F 1 144 ? -29.356 25.476 -35.182 1.00 52.44 110 ALA F O 1
ATOM 12147 N N . LYS F 1 145 ? -28.023 24.432 -33.694 1.00 50.38 111 LYS F N 1
ATOM 12148 C CA . LYS F 1 145 ? -28.625 25.093 -32.530 1.00 48.82 111 LYS F CA 1
ATOM 12149 C C . LYS F 1 145 ? -28.359 26.620 -32.587 1.00 47.26 111 LYS F C 1
ATOM 12150 O O . LYS F 1 145 ? -29.259 27.435 -32.412 1.00 45.72 111 LYS F O 1
ATOM 12156 N N . ARG F 1 146 ? -27.127 27.009 -32.874 1.00 44.46 112 ARG F N 1
ATOM 12157 C CA . ARG F 1 146 ? -26.842 28.421 -33.121 1.00 45.56 112 ARG F CA 1
ATOM 12158 C C . ARG F 1 146 ? -27.619 29.044 -34.303 1.00 40.27 112 ARG F C 1
ATOM 12159 O O . ARG F 1 146 ? -27.997 30.230 -34.251 1.00 32.88 112 ARG F O 1
ATOM 12167 N N . LEU F 1 147 ? -27.834 28.282 -35.365 1.00 38.26 113 LEU F N 1
ATOM 12168 C CA . LEU F 1 147 ? -28.662 28.788 -36.459 1.00 41.68 113 LEU F CA 1
ATOM 12169 C C . LEU F 1 147 ? -30.083 29.048 -35.953 1.00 42.65 113 LEU F C 1
ATOM 12170 O O . LEU F 1 147 ? -30.662 30.116 -36.155 1.00 40.03 113 LEU F O 1
ATOM 12175 N N . ILE F 1 148 ? -30.625 28.071 -35.247 1.00 43.33 114 ILE F N 1
ATOM 12176 C CA . ILE F 1 148 ? -31.964 28.193 -34.692 1.00 40.81 114 ILE F CA 1
ATOM 12177 C C . ILE F 1 148 ? -32.124 29.338 -33.686 1.00 42.47 114 ILE F C 1
ATOM 12178 O O . ILE F 1 148 ? -33.070 30.101 -33.810 1.00 40.40 114 ILE F O 1
ATOM 12183 N N . GLU F 1 149 ? -31.248 29.428 -32.681 1.00 46.96 115 GLU F N 1
ATOM 12184 C CA . GLU F 1 149 ? -31.245 30.571 -31.743 1.00 52.57 115 GLU F CA 1
ATOM 12185 C C . GLU F 1 149 ? -31.200 31.933 -32.467 1.00 47.01 115 GLU F C 1
ATOM 12186 O O . GLU F 1 149 ? -31.855 32.860 -32.057 1.00 44.32 115 GLU F O 1
ATOM 12192 N N . ALA F 1 150 ? -30.418 32.048 -33.533 1.00 45.20 116 ALA F N 1
ATOM 12193 C CA . ALA F 1 150 ? -30.286 33.307 -34.271 1.00 46.04 116 ALA F CA 1
ATOM 12194 C C . ALA F 1 150 ? -31.632 33.840 -34.755 1.00 47.68 116 ALA F C 1
ATOM 12195 O O . ALA F 1 150 ? -31.841 35.050 -34.802 1.00 49.40 116 ALA F O 1
ATOM 12197 N N . ALA F 1 151 ? -32.529 32.923 -35.111 1.00 47.32 117 ALA F N 1
ATOM 12198 C CA . ALA F 1 151 ? -33.882 33.249 -35.546 1.00 46.68 117 ALA F CA 1
ATOM 12199 C C . ALA F 1 151 ? -34.853 33.406 -34.376 1.00 47.28 117 ALA F C 1
ATOM 12200 O O . ALA F 1 151 ? -36.005 33.808 -34.560 1.00 50.93 117 ALA F O 1
ATOM 12202 N N . SER F 1 152 ? -34.398 33.078 -33.177 1.00 47.13 118 SER F N 1
ATOM 12203 C CA . SER F 1 152 ? -35.188 33.283 -31.969 1.00 47.55 118 SER F CA 1
ATOM 12204 C C . SER F 1 152 ? -35.878 34.658 -31.934 1.00 47.04 118 SER F C 1
ATOM 12205 O O . SER F 1 152 ? -36.972 34.779 -31.431 1.00 47.61 118 SER F O 1
ATOM 12208 N N . SER F 1 153 ? -35.225 35.694 -32.451 1.00 49.58 119 SER F N 1
ATOM 12209 C CA . SER F 1 153 ? -35.795 37.067 -32.479 1.00 48.89 119 SER F CA 1
ATOM 12210 C C . SER F 1 153 ? -37.086 37.203 -33.298 1.00 48.43 119 SER F C 1
ATOM 12211 O O . SER F 1 153 ? -38.035 37.812 -32.832 1.00 48.53 119 SER F O 1
ATOM 12214 N N . ASP F 1 154 ? -37.096 36.650 -34.520 1.00 47.25 120 ASP F N 1
ATOM 12215 C CA . ASP F 1 154 ? -38.210 36.797 -35.484 1.00 42.60 120 ASP F CA 1
ATOM 12216 C C . ASP F 1 154 ? -39.097 35.524 -35.577 1.00 44.54 120 ASP F C 1
ATOM 12217 O O . ASP F 1 154 ? -38.677 34.523 -36.190 1.00 50.04 120 ASP F O 1
ATOM 12222 N N . THR F 1 155 ? -40.321 35.586 -35.019 1.00 40.58 121 THR F N 1
ATOM 12223 C CA . THR F 1 155 ? -41.188 34.396 -34.818 1.00 38.55 121 THR F CA 1
ATOM 12224 C C . THR F 1 155 ? -41.448 33.614 -36.096 1.00 39.00 121 THR F C 1
ATOM 12225 O O . THR F 1 155 ? -41.574 32.393 -36.048 1.00 39.29 121 THR F O 1
ATOM 12229 N N . ARG F 1 156 ? -41.544 34.304 -37.228 1.00 35.59 122 ARG F N 1
ATOM 12230 C CA . ARG F 1 156 ? -41.726 33.610 -38.464 1.00 36.50 122 ARG F CA 1
ATOM 12231 C C . ARG F 1 156 ? -40.478 32.838 -38.847 1.00 38.00 122 ARG F C 1
ATOM 12232 O O . ARG F 1 156 ? -40.555 31.689 -39.276 1.00 38.18 122 ARG F O 1
ATOM 12248 N N . TYR F 1 158 ? -37.929 31.869 -37.003 1.00 33.05 124 TYR F N 1
ATOM 12249 C CA . TYR F 1 158 ? -37.824 30.776 -36.073 1.00 32.91 124 TYR F CA 1
ATOM 12250 C C . TYR F 1 158 ? -38.592 29.578 -36.613 1.00 32.18 124 TYR F C 1
ATOM 12251 O O . TYR F 1 158 ? -38.061 28.456 -36.663 1.00 32.31 124 TYR F O 1
ATOM 12260 N N . ALA F 1 159 ? -39.823 29.828 -37.051 1.00 29.33 125 ALA F N 1
ATOM 12261 C CA . ALA F 1 159 ? -40.705 28.744 -37.481 1.00 30.62 125 ALA F CA 1
ATOM 12262 C C . ALA F 1 159 ? -40.235 28.124 -38.767 1.00 31.88 125 ALA F C 1
ATOM 12263 O O . ALA F 1 159 ? -40.207 26.915 -38.889 1.00 33.22 125 ALA F O 1
ATOM 12265 N N . ILE F 1 160 ? -39.873 28.946 -39.735 1.00 30.95 126 ILE F N 1
ATOM 12266 C CA . ILE F 1 160 ? -39.450 28.421 -41.010 1.00 31.99 126 ILE F CA 1
ATOM 12267 C C . ILE F 1 160 ? -38.265 27.481 -40.816 1.00 34.04 126 ILE F C 1
ATOM 12268 O O . ILE F 1 160 ? -38.191 26.383 -41.393 1.00 37.63 126 ILE F O 1
ATOM 12273 N N . VAL F 1 161 ? -37.351 27.921 -39.977 1.00 34.35 127 VAL F N 1
ATOM 12274 C CA . VAL F 1 161 ? -36.123 27.202 -39.754 1.00 36.08 127 VAL F CA 1
ATOM 12275 C C . VAL F 1 161 ? -36.459 25.929 -38.996 1.00 32.54 127 VAL F C 1
ATOM 12276 O O . VAL F 1 161 ? -36.085 24.822 -39.381 1.00 30.87 127 VAL F O 1
ATOM 12280 N N . SER F 1 162 ? -37.201 26.099 -37.923 1.00 31.04 128 SER F N 1
ATOM 12281 C CA . SER F 1 162 ? -37.554 24.973 -37.100 1.00 30.27 128 SER F CA 1
ATOM 12282 C C . SER F 1 162 ? -38.105 23.830 -37.958 1.00 29.13 128 SER F C 1
ATOM 12283 O O . SER F 1 162 ? -37.751 22.678 -37.771 1.00 30.60 128 SER F O 1
ATOM 12286 N N . VAL F 1 163 ? -38.914 24.184 -38.937 1.00 26.52 129 VAL F N 1
ATOM 12287 C CA . VAL F 1 163 ? -39.636 23.234 -39.709 1.00 26.76 129 VAL F CA 1
ATOM 12288 C C . VAL F 1 163 ? -38.683 22.530 -40.657 1.00 25.68 129 VAL F C 1
ATOM 12289 O O . VAL F 1 163 ? -38.706 21.307 -40.778 1.00 22.04 129 VAL F O 1
ATOM 12293 N N . LEU F 1 164 ? -37.872 23.305 -41.366 1.00 27.03 130 LEU F N 1
ATOM 12294 C CA . LEU F 1 164 ? -36.856 22.705 -42.238 1.00 27.99 130 LEU F CA 1
ATOM 12295 C C . LEU F 1 164 ? -35.914 21.773 -41.406 1.00 28.70 130 LEU F C 1
ATOM 12296 O O . LEU F 1 164 ? -35.659 20.627 -41.760 1.00 28.92 130 LEU F O 1
ATOM 12301 N N . ALA F 1 165 ? -35.479 22.252 -40.252 1.00 27.84 131 ALA F N 1
ATOM 12302 C CA . ALA F 1 165 ? -34.545 21.521 -39.441 1.00 27.71 131 ALA F CA 1
ATOM 12303 C C . ALA F 1 165 ? -35.137 20.275 -38.816 1.00 28.14 131 ALA F C 1
ATOM 12304 O O . ALA F 1 165 ? -34.453 19.268 -38.686 1.00 24.50 131 ALA F O 1
ATOM 12306 N N . TYR F 1 166 ? -36.384 20.368 -38.363 1.00 27.61 132 TYR F N 1
ATOM 12307 C CA . TYR F 1 166 ? -37.018 19.242 -37.690 1.00 28.22 132 TYR F CA 1
ATOM 12308 C C . TYR F 1 166 ? -37.782 18.256 -38.577 1.00 26.06 132 TYR F C 1
ATOM 12309 O O . TYR F 1 166 ? -38.009 17.111 -38.150 1.00 24.83 132 TYR F O 1
ATOM 12318 N N . THR F 1 167 ? -38.178 18.670 -39.774 1.00 23.87 133 THR F N 1
ATOM 12319 C CA . THR F 1 167 ? -38.967 17.779 -40.641 1.00 22.93 133 THR F CA 1
ATOM 12320 C C . THR F 1 167 ? -38.284 17.291 -41.873 1.00 23.49 133 THR F C 1
ATOM 12321 O O . THR F 1 167 ? -38.721 16.300 -42.430 1.00 24.57 133 THR F O 1
ATOM 12325 N N . GLY F 1 168 ? -37.278 18.004 -42.360 1.00 23.57 134 GLY F N 1
ATOM 12326 C CA . GLY F 1 168 ? -36.594 17.549 -43.563 1.00 25.92 134 GLY F CA 1
ATOM 12327 C C . GLY F 1 168 ? -37.279 17.845 -44.898 1.00 27.28 134 GLY F C 1
ATOM 12328 O O . GLY F 1 168 ? -36.844 17.365 -45.959 1.00 27.18 134 GLY F O 1
ATOM 12329 N N . VAL F 1 169 ? -38.346 18.625 -44.872 1.00 25.91 135 VAL F N 1
ATOM 12330 C CA . VAL F 1 169 ? -39.036 18.925 -46.110 1.00 28.11 135 VAL F CA 1
ATOM 12331 C C . VAL F 1 169 ? -38.162 19.775 -47.061 1.00 29.83 135 VAL F C 1
ATOM 12332 O O . VAL F 1 169 ? -37.184 20.418 -46.648 1.00 28.17 135 VAL F O 1
ATOM 12336 N N . ARG F 1 170 ? -38.568 19.768 -48.325 1.00 30.85 136 ARG F N 1
ATOM 12337 C CA . ARG F 1 170 ? -37.936 20.552 -49.353 1.00 34.93 136 ARG F CA 1
ATOM 12338 C C . ARG F 1 170 ? -38.547 21.935 -49.394 1.00 36.52 136 ARG F C 1
ATOM 12339 O O . ARG F 1 170 ? -39.742 22.100 -49.141 1.00 37.27 136 ARG F O 1
ATOM 12347 N N . VAL F 1 171 ? -37.727 22.923 -49.738 1.00 37.78 137 VAL F N 1
ATOM 12348 C CA . VAL F 1 171 ? -38.178 24.326 -49.774 1.00 35.47 137 VAL F CA 1
ATOM 12349 C C . VAL F 1 171 ? -39.412 24.553 -50.600 1.00 32.14 137 VAL F C 1
ATOM 12350 O O . VAL F 1 171 ? -40.287 25.309 -50.188 1.00 28.86 137 VAL F O 1
ATOM 12354 N N . GLY F 1 172 ? -39.472 23.925 -51.772 1.00 32.06 138 GLY F N 1
ATOM 12355 C CA . GLY F 1 172 ? -40.676 23.993 -52.594 1.00 31.65 138 GLY F CA 1
ATOM 12356 C C . GLY F 1 172 ? -41.839 23.542 -51.728 1.00 32.56 138 GLY F C 1
ATOM 12357 O O . GLY F 1 172 ? -42.866 24.231 -51.620 1.00 33.82 138 GLY F O 1
ATOM 12358 N N . GLU F 1 173 ? -41.682 22.396 -51.071 1.00 31.14 139 GLU F N 1
ATOM 12359 C CA . GLU F 1 173 ? -42.771 21.902 -50.232 1.00 31.51 139 GLU F CA 1
ATOM 12360 C C . GLU F 1 173 ? -43.190 22.878 -49.150 1.00 31.85 139 GLU F C 1
ATOM 12361 O O . GLU F 1 173 ? -44.377 23.049 -48.912 1.00 35.90 139 GLU F O 1
ATOM 12367 N N . LEU F 1 174 ? -42.217 23.513 -48.508 1.00 31.78 140 LEU F N 1
ATOM 12368 C CA . LEU F 1 174 ? -42.479 24.455 -47.437 1.00 31.42 140 LEU F CA 1
ATOM 12369 C C . LEU F 1 174 ? -43.286 25.657 -47.888 1.00 34.10 140 LEU F C 1
ATOM 12370 O O . LEU F 1 174 ? -44.146 26.127 -47.171 1.00 34.24 140 LEU F O 1
ATOM 12375 N N . CYS F 1 175 ? -42.952 26.182 -49.058 1.00 37.57 141 CYS F N 1
ATOM 12376 C CA . CYS F 1 175 ? -43.598 27.368 -49.596 1.00 39.13 141 CYS F CA 1
ATOM 12377 C C . CYS F 1 175 ? -45.048 27.065 -49.990 1.00 38.49 141 CYS F C 1
ATOM 12378 O O . CYS F 1 175 ? -45.845 27.999 -50.126 1.00 44.82 141 CYS F O 1
ATOM 12381 N N . ASN F 1 176 ? -45.379 25.787 -50.159 1.00 31.97 142 ASN F N 1
ATOM 12382 C CA . ASN F 1 176 ? -46.717 25.380 -50.554 1.00 33.96 142 ASN F CA 1
ATOM 12383 C C . ASN F 1 176 ? -47.594 24.795 -49.436 1.00 33.79 142 ASN F C 1
ATOM 12384 O O . ASN F 1 176 ? -48.726 24.381 -49.677 1.00 30.09 142 ASN F O 1
ATOM 12389 N N . LEU F 1 177 ? -47.080 24.724 -48.221 1.00 33.95 143 LEU F N 1
ATOM 12390 C CA . LEU F 1 177 ? -47.912 24.335 -47.097 1.00 34.06 143 LEU F CA 1
ATOM 12391 C C . LEU F 1 177 ? -49.125 25.244 -46.919 1.00 33.02 143 LEU F C 1
ATOM 12392 O O . LEU F 1 177 ? -49.027 26.462 -46.966 1.00 32.26 143 LEU F O 1
ATOM 12397 N N . LYS F 1 178 ? -50.270 24.627 -46.681 1.00 33.58 144 LYS F N 1
ATOM 12398 C CA . LYS F 1 178 ? -51.437 25.360 -46.249 1.00 35.55 144 LYS F CA 1
ATOM 12399 C C . LYS F 1 178 ? -51.537 25.228 -44.754 1.00 35.68 144 LYS F C 1
ATOM 12400 O O . LYS F 1 178 ? -51.009 24.283 -44.171 1.00 38.16 144 LYS F O 1
ATOM 12406 N N . ILE F 1 179 ? -52.229 26.180 -44.141 1.00 33.21 145 ILE F N 1
ATOM 12407 C CA . ILE F 1 179 ? -52.494 26.147 -42.719 1.00 32.01 145 ILE F CA 1
ATOM 12408 C C . ILE F 1 179 ? -53.197 24.858 -42.302 1.00 31.67 145 ILE F C 1
ATOM 12409 O O . ILE F 1 179 ? -52.874 24.273 -41.284 1.00 32.68 145 ILE F O 1
ATOM 12414 N N . SER F 1 180 ? -54.177 24.435 -43.084 1.00 31.89 146 SER F N 1
ATOM 12415 C CA . SER F 1 180 ? -54.841 23.164 -42.862 1.00 31.53 146 SER F CA 1
ATOM 12416 C C . SER F 1 180 ? -53.910 21.962 -43.027 1.00 32.30 146 SER F C 1
ATOM 12417 O O . SER F 1 180 ? -54.308 20.851 -42.740 1.00 34.19 146 SER F O 1
ATOM 12420 N N . ASP F 1 181 ? -52.688 22.155 -43.506 1.00 32.56 147 ASP F N 1
ATOM 12421 C CA . ASP F 1 181 ? -51.753 21.037 -43.572 1.00 32.31 147 ASP F CA 1
ATOM 12422 C C . ASP F 1 181 ? -51.058 20.754 -42.269 1.00 27.97 147 ASP F C 1
ATOM 12423 O O . ASP F 1 181 ? -50.476 19.691 -42.109 1.00 24.90 147 ASP F O 1
ATOM 12428 N N . VAL F 1 182 ? -51.090 21.725 -41.373 1.00 26.41 148 VAL F N 1
ATOM 12429 C CA . VAL F 1 182 ? -50.541 21.553 -40.062 1.00 26.94 148 VAL F CA 1
ATOM 12430 C C . VAL F 1 182 ? -51.585 20.928 -39.157 1.00 26.49 148 VAL F C 1
ATOM 12431 O O . VAL F 1 182 ? -52.742 21.291 -39.201 1.00 29.97 148 VAL F O 1
ATOM 12435 N N . ASP F 1 183 ? -51.140 19.980 -38.349 1.00 26.82 149 ASP F N 1
ATOM 12436 C CA . ASP F 1 183 ? -51.883 19.451 -37.234 1.00 27.09 149 ASP F CA 1
ATOM 12437 C C . ASP F 1 183 ? -50.984 19.426 -35.967 1.00 29.10 149 ASP F C 1
ATOM 12438 O O . ASP F 1 183 ? -50.407 18.424 -35.598 1.00 28.79 149 ASP F O 1
ATOM 12443 N N . LEU F 1 184 ? -50.915 20.555 -35.286 1.00 33.53 150 LEU F N 1
ATOM 12444 C CA . LEU F 1 184 ? -50.099 20.708 -34.079 1.00 34.02 150 LEU F CA 1
ATOM 12445 C C . LEU F 1 184 ? -50.334 19.616 -33.040 1.00 34.64 150 LEU F C 1
ATOM 12446 O O . LEU F 1 184 ? -49.424 18.956 -32.574 1.00 36.61 150 LEU F O 1
ATOM 12451 N N . GLN F 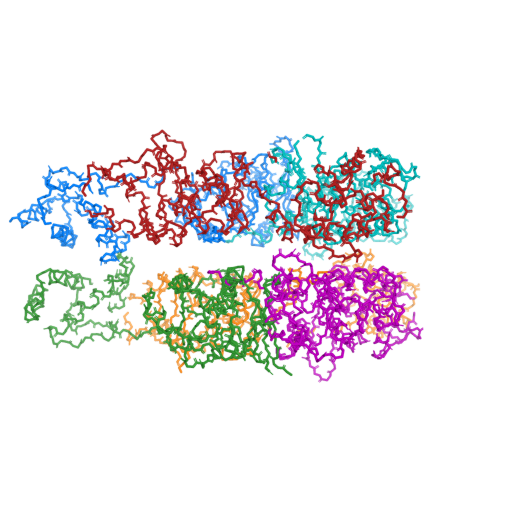1 185 ? -51.572 19.401 -32.679 1.00 38.41 151 GLN F N 1
ATOM 12452 C CA . GLN F 1 185 ? -51.857 18.384 -31.678 1.00 36.69 151 GLN F CA 1
ATOM 12453 C C . GLN F 1 185 ? -51.381 16.987 -32.058 1.00 32.15 151 GLN F C 1
ATOM 12454 O O . GLN F 1 185 ? -51.189 16.181 -31.179 1.00 30.63 151 GLN F O 1
ATOM 12460 N N . GLU F 1 186 ? -51.174 16.711 -33.342 1.00 31.44 152 GLU F N 1
ATOM 12461 C CA . GLU F 1 186 ? -50.735 15.399 -33.798 1.00 31.81 152 GLU F CA 1
ATOM 12462 C C . GLU F 1 186 ? -49.307 15.413 -34.279 1.00 33.07 152 GLU F C 1
ATOM 12463 O O . GLU F 1 186 ? -48.810 14.399 -34.768 1.00 33.99 152 GLU F O 1
ATOM 12469 N N . SER F 1 187 ? -48.639 16.551 -34.188 1.00 31.78 153 SER F N 1
ATOM 12470 C CA . SER F 1 187 ? -47.219 16.625 -34.541 1.00 32.65 153 SER F CA 1
ATOM 12471 C C . SER F 1 187 ? -46.917 16.257 -35.992 1.00 29.99 153 SER F C 1
ATOM 12472 O O . SER F 1 187 ? -45.831 15.796 -36.288 1.00 34.24 153 SER F O 1
ATOM 12475 N N . ILE F 1 188 ? -47.853 16.535 -36.882 1.00 28.47 154 ILE F N 1
ATOM 12476 C CA . ILE F 1 188 ? -47.815 16.066 -38.257 1.00 30.57 154 ILE F CA 1
ATOM 12477 C C . ILE F 1 188 ? -48.111 17.225 -39.210 1.00 30.66 154 ILE F C 1
ATOM 12478 O O . ILE F 1 188 ? -48.904 18.101 -38.886 1.00 25.99 154 ILE F O 1
ATOM 12483 N N . ILE F 1 189 ? -47.464 17.204 -40.381 1.00 30.01 155 ILE F N 1
ATOM 12484 C CA . ILE F 1 189 ? -47.759 18.127 -41.461 1.00 30.48 155 ILE F CA 1
ATOM 12485 C C . ILE F 1 189 ? -47.975 17.305 -42.700 1.00 32.04 155 ILE F C 1
ATOM 12486 O O . ILE F 1 189 ? -47.175 16.413 -42.991 1.00 31.24 155 ILE F O 1
ATOM 12491 N N . ASN F 1 190 ? -49.026 17.627 -43.445 1.00 33.86 156 ASN F N 1
ATOM 12492 C CA . ASN F 1 190 ? -49.313 16.944 -44.696 1.00 36.29 156 ASN F CA 1
ATOM 12493 C C . ASN F 1 190 ? -48.589 17.611 -45.812 1.00 36.36 156 ASN F C 1
ATOM 12494 O O . ASN F 1 190 ? -48.851 18.762 -46.111 1.00 39.81 156 ASN F O 1
ATOM 12499 N N . VAL F 1 191 ? -47.698 16.878 -46.448 1.00 36.27 157 VAL F N 1
ATOM 12500 C CA . VAL F 1 191 ? -46.967 17.390 -47.574 1.00 38.98 157 VAL F CA 1
ATOM 12501 C C . VAL F 1 191 ? -47.476 16.733 -48.852 1.00 42.58 157 VAL F C 1
ATOM 12502 O O . VAL F 1 191 ? -47.278 15.530 -49.082 1.00 40.95 157 VAL F O 1
ATOM 12506 N N . ARG F 1 192 ? -48.086 17.548 -49.705 1.00 47.46 158 ARG F N 1
ATOM 12507 C CA . ARG F 1 192 ? -48.696 17.056 -50.928 1.00 50.84 158 ARG F CA 1
ATOM 12508 C C . ARG F 1 192 ? -48.344 17.903 -52.138 1.00 51.66 158 ARG F C 1
ATOM 12509 O O . ARG F 1 192 ? -48.384 19.121 -52.048 1.00 45.32 158 ARG F O 1
ATOM 12517 N N . SER F 1 193 ? -47.973 17.229 -53.244 1.00 62.83 159 SER F N 1
ATOM 12518 C CA . SER F 1 193 ? -47.855 17.823 -54.607 1.00 64.61 159 SER F CA 1
ATOM 12519 C C . SER F 1 193 ? -49.163 17.602 -55.387 1.00 69.77 159 SER F C 1
ATOM 12520 O O . SER F 1 193 ? -49.579 18.470 -56.160 1.00 71.78 159 SER F O 1
ATOM 12523 N N . GLY F 1 194 ? -49.791 16.438 -55.177 1.00 72.20 160 GLY F N 1
ATOM 12524 C CA . GLY F 1 194 ? -50.963 15.989 -55.941 1.00 69.92 160 GLY F CA 1
ATOM 12525 C C . GLY F 1 194 ? -50.766 14.564 -56.440 1.00 67.12 160 GLY F C 1
ATOM 12526 O O . GLY F 1 194 ? -50.785 13.611 -55.648 1.00 59.99 160 GLY F O 1
ATOM 12527 N N . LYS F 1 198 ? -46.647 12.273 -55.271 1.00 58.62 164 LYS F N 1
ATOM 12528 C CA . LYS F 1 198 ? -46.830 11.309 -54.192 1.00 60.02 164 LYS F CA 1
ATOM 12529 C C . LYS F 1 198 ? -46.587 11.932 -52.804 1.00 59.92 164 LYS F C 1
ATOM 12530 O O . LYS F 1 198 ? -45.459 12.252 -52.399 1.00 61.36 164 LYS F O 1
ATOM 12536 N N . ASP F 1 199 ? -47.674 12.065 -52.066 1.00 51.13 165 ASP F N 1
ATOM 12537 C CA . ASP F 1 199 ? -47.694 12.871 -50.862 1.00 49.45 165 ASP F CA 1
ATOM 12538 C C . ASP F 1 199 ? -47.288 12.018 -49.648 1.00 42.47 165 ASP F C 1
ATOM 12539 O O . ASP F 1 199 ? -47.315 10.798 -49.710 1.00 40.48 165 ASP F O 1
ATOM 12544 N N . ARG F 1 200 ? -46.897 12.681 -48.569 1.00 35.70 166 ARG F N 1
ATOM 12545 C CA . ARG F 1 200 ? -46.462 12.021 -47.353 1.00 32.69 166 ARG F CA 1
ATOM 12546 C C . ARG F 1 200 ? -46.671 12.936 -46.159 1.00 33.33 166 ARG F C 1
ATOM 12547 O O . ARG F 1 200 ? -46.826 14.166 -46.295 1.00 32.59 166 ARG F O 1
ATOM 12555 N N . ILE F 1 201 ? -46.700 12.347 -44.975 1.00 33.35 167 ILE F N 1
ATOM 12556 C CA . ILE F 1 201 ? -46.677 13.168 -43.783 1.00 34.01 167 ILE F CA 1
ATOM 12557 C C . ILE F 1 201 ? -45.245 13.310 -43.360 1.00 31.92 167 ILE F C 1
ATOM 12558 O O . ILE F 1 201 ? -44.402 12.510 -43.740 1.00 29.51 167 ILE F O 1
ATOM 12563 N N . VAL F 1 202 ? -44.974 14.361 -42.609 1.00 32.31 168 VAL F N 1
ATOM 12564 C CA . VAL F 1 202 ? -43.724 14.470 -41.884 1.00 31.65 168 VAL F CA 1
ATOM 12565 C C . VAL F 1 202 ? -44.088 14.776 -40.431 1.00 29.78 168 VAL F C 1
ATOM 12566 O O . VAL F 1 202 ? -45.172 15.309 -40.146 1.00 29.19 168 VAL F O 1
ATOM 12570 N N . ILE F 1 203 ? -43.176 14.431 -39.538 1.00 27.81 169 ILE F N 1
ATOM 12571 C CA . ILE F 1 203 ? -43.390 14.528 -38.117 1.00 27.24 169 ILE F CA 1
ATOM 12572 C C . ILE F 1 203 ? -42.570 15.675 -37.547 1.00 27.69 169 ILE F C 1
ATOM 12573 O O . ILE F 1 203 ? -41.448 15.914 -37.997 1.00 26.72 169 ILE F O 1
ATOM 12586 N N . ALA F 1 205 ? -40.848 17.423 -34.063 1.00 27.94 171 ALA F N 1
ATOM 12587 C CA . ALA F 1 205 ? -40.456 17.439 -32.646 1.00 29.89 171 ALA F CA 1
ATOM 12588 C C . ALA F 1 205 ? -41.157 18.558 -31.894 1.00 28.81 171 ALA F C 1
ATOM 12589 O O . ALA F 1 205 ? -41.580 19.535 -32.487 1.00 29.40 171 ALA F O 1
ATOM 12591 N N . GLU F 1 206 ? -41.232 18.416 -30.581 1.00 31.43 172 GLU F N 1
ATOM 12592 C CA . GLU F 1 206 ? -41.981 19.331 -29.694 1.00 34.79 172 GLU F CA 1
ATOM 12593 C C . GLU F 1 206 ? -41.535 20.805 -29.875 1.00 33.15 172 GLU F C 1
ATOM 12594 O O . GLU F 1 206 ? -42.361 21.692 -30.032 1.00 31.89 172 GLU F O 1
ATOM 12600 N N . GLU F 1 207 ? -40.232 21.058 -29.878 1.00 31.67 173 GLU F N 1
ATOM 12601 C CA . GLU F 1 207 ? -39.709 22.386 -30.192 1.00 30.74 173 GLU F CA 1
ATOM 12602 C C . GLU F 1 207 ? -40.298 22.927 -31.512 1.00 30.49 173 GLU F C 1
ATOM 12603 O O . GLU F 1 207 ? -40.599 24.101 -31.611 1.00 29.05 173 GLU F O 1
ATOM 12609 N N . CYS F 1 208 ? -40.476 22.076 -32.525 1.00 30.55 174 CYS F N 1
ATOM 12610 C CA . CYS F 1 208 ? -41.033 22.537 -33.804 1.00 29.53 174 CYS F CA 1
ATOM 12611 C C . CYS F 1 208 ? -42.509 22.889 -33.645 1.00 29.82 174 CYS F C 1
ATOM 12612 O O . CYS F 1 208 ? -42.944 23.956 -34.053 1.00 33.27 174 CYS F O 1
ATOM 12615 N N . VAL F 1 209 ? -43.283 22.000 -33.050 1.00 27.57 175 VAL F N 1
ATOM 12616 C CA . VAL F 1 209 ? -44.669 22.305 -32.773 1.00 27.57 175 VAL F CA 1
ATOM 12617 C C . VAL F 1 209 ? -44.828 23.687 -32.110 1.00 32.49 175 VAL F C 1
ATOM 12618 O O . VAL F 1 209 ? -45.701 24.491 -32.505 1.00 33.41 175 VAL F O 1
ATOM 12622 N N . LYS F 1 210 ? -43.994 23.938 -31.095 1.00 34.19 176 LYS F N 1
ATOM 12623 C CA . LYS F 1 210 ? -44.081 25.148 -30.291 1.00 35.53 176 LYS F CA 1
ATOM 12624 C C . LYS F 1 210 ? -43.795 26.360 -31.182 1.00 35.40 176 LYS F C 1
ATOM 12625 O O . LYS F 1 210 ? -44.574 27.317 -31.224 1.00 34.56 176 LYS F O 1
ATOM 12631 N N . ALA F 1 211 ? -42.683 26.300 -31.903 1.00 34.28 177 ALA F N 1
ATOM 12632 C CA . ALA F 1 211 ? -42.311 27.371 -32.816 1.00 35.80 177 ALA F CA 1
ATOM 12633 C C . ALA F 1 211 ? -43.477 27.702 -33.735 1.00 35.11 177 ALA F C 1
ATOM 12634 O O . ALA F 1 211 ? -44.003 28.805 -33.714 1.00 39.40 177 ALA F O 1
ATOM 12636 N N . LEU F 1 212 ? -43.895 26.729 -34.524 1.00 34.77 178 LEU F N 1
ATOM 12637 C CA . LEU F 1 212 ? -44.921 26.948 -35.521 1.00 33.35 178 LEU F CA 1
ATOM 12638 C C . LEU F 1 212 ? -46.198 27.446 -34.879 1.00 33.33 178 LEU F C 1
ATOM 12639 O O . LEU F 1 212 ? -46.913 28.269 -35.441 1.00 33.32 178 LEU F O 1
ATOM 12644 N N . GLY F 1 213 ? -46.461 26.978 -33.671 1.00 35.63 179 GLY F N 1
ATOM 12645 C CA . GLY F 1 213 ? -47.656 27.381 -32.955 1.00 35.43 179 GLY F CA 1
ATOM 12646 C C . GLY F 1 213 ? -47.676 28.878 -32.725 1.00 35.88 179 GLY F C 1
ATOM 12647 O O . GLY F 1 213 ? -48.635 29.555 -33.102 1.00 31.27 179 GLY F O 1
ATOM 12648 N N . SER F 1 214 ? -46.591 29.367 -32.113 1.00 36.13 180 SER F N 1
ATOM 12649 C CA . SER F 1 214 ? -46.354 30.780 -31.916 1.00 35.42 180 SER F CA 1
ATOM 12650 C C . SER F 1 214 ? -46.612 31.494 -33.235 1.00 37.57 180 SER F C 1
ATOM 12651 O O . SER F 1 214 ? -47.391 32.442 -33.292 1.00 39.89 180 SER F O 1
ATOM 12654 N N . TYR F 1 215 ? -46.011 31.027 -34.318 1.00 35.97 181 TYR F N 1
ATOM 12655 C CA . TYR F 1 215 ? -46.236 31.723 -35.576 1.00 35.91 181 TYR F CA 1
ATOM 12656 C C . TYR F 1 215 ? -47.686 31.637 -36.024 1.00 36.55 181 TYR F C 1
ATOM 12657 O O . TYR F 1 215 ? -48.210 32.571 -36.616 1.00 35.83 181 TYR F O 1
ATOM 12666 N N . LEU F 1 216 ? -48.339 30.512 -35.756 1.00 38.26 182 LEU F N 1
ATOM 12667 C CA . LEU F 1 216 ? -49.731 30.365 -36.180 1.00 37.57 182 LEU F CA 1
ATOM 12668 C C . LEU F 1 216 ? -50.608 31.383 -35.432 1.00 35.68 182 LEU F C 1
ATOM 12669 O O . LEU F 1 216 ? -51.295 32.165 -36.039 1.00 33.36 182 LEU F O 1
ATOM 12674 N N . ASP F 1 217 ? -50.562 31.398 -34.114 1.00 37.77 183 ASP F N 1
ATOM 12675 C CA . ASP F 1 217 ? -51.301 32.408 -33.373 1.00 41.06 183 ASP F CA 1
ATOM 12676 C C . ASP F 1 217 ? -51.327 33.735 -34.157 1.00 41.96 183 ASP F C 1
ATOM 12677 O O . ASP F 1 217 ? -52.394 34.328 -34.393 1.00 37.27 183 ASP F O 1
ATOM 12682 N N . LEU F 1 218 ? -50.147 34.169 -34.584 1.00 42.60 184 LEU F N 1
ATOM 12683 C CA . LEU F 1 218 ? -50.002 35.401 -35.365 1.00 44.63 184 LEU F CA 1
ATOM 12684 C C . LEU F 1 218 ? -50.479 35.294 -36.826 1.00 44.65 184 LEU F C 1
ATOM 12685 O O . LEU F 1 218 ? -51.058 36.244 -37.350 1.00 50.13 184 LEU F O 1
ATOM 12690 N N . ARG F 1 219 ? -50.260 34.149 -37.478 1.00 38.97 185 ARG F N 1
ATOM 12691 C CA . ARG F 1 219 ? -50.570 34.022 -38.892 1.00 34.34 185 ARG F CA 1
ATOM 12692 C C . ARG F 1 219 ? -52.051 34.028 -39.117 1.00 35.13 185 ARG F C 1
ATOM 12693 O O . ARG F 1 219 ? -52.489 34.332 -40.218 1.00 34.29 185 ARG F O 1
ATOM 12701 N N . LEU F 1 220 ? -52.818 33.682 -38.085 1.00 36.63 186 LEU F N 1
ATOM 12702 C CA . LEU F 1 220 ? -54.280 33.495 -38.191 1.00 36.52 186 LEU F CA 1
ATOM 12703 C C . LEU F 1 220 ? -55.054 34.786 -38.052 1.00 40.50 186 LEU F C 1
ATOM 12704 O O . LEU F 1 220 ? -56.232 34.855 -38.418 1.00 40.05 186 LEU F O 1
ATOM 12709 N N . SER F 1 221 ? -54.412 35.814 -37.519 1.00 44.22 187 SER F N 1
ATOM 12710 C CA . SER F 1 221 ? -55.061 37.109 -37.450 1.00 48.06 187 SER F CA 1
ATOM 12711 C C . SER F 1 221 ? -54.827 37.984 -38.678 1.00 48.85 187 SER F C 1
ATOM 12712 O O . SER F 1 221 ? -55.282 39.115 -38.683 1.00 51.40 187 SER F O 1
ATOM 12723 N N . ASP F 1 223 ? -55.570 37.861 -42.150 1.00 51.25 189 ASP F N 1
ATOM 12724 C CA . ASP F 1 223 ? -56.578 38.276 -43.137 1.00 56.68 189 ASP F CA 1
ATOM 12725 C C . ASP F 1 223 ? -55.960 38.567 -44.508 1.00 52.25 189 ASP F C 1
ATOM 12726 O O . ASP F 1 223 ? -56.018 39.656 -45.058 1.00 47.74 189 ASP F O 1
ATOM 12731 N N . THR F 1 224 ? -55.371 37.520 -45.031 1.00 47.04 190 THR F N 1
ATOM 12732 C CA . THR F 1 224 ? -54.790 37.506 -46.315 1.00 44.63 190 THR F CA 1
ATOM 12733 C C . THR F 1 224 ? -55.837 37.020 -47.323 1.00 42.61 190 THR F C 1
ATOM 12734 O O . THR F 1 224 ? -56.972 36.726 -46.964 1.00 38.32 190 THR F O 1
ATOM 12738 N N . ASP F 1 225 ? -55.426 36.956 -48.582 1.00 44.22 191 ASP F N 1
ATOM 12739 C CA . ASP F 1 225 ? -56.211 36.401 -49.692 1.00 45.77 191 ASP F CA 1
ATOM 12740 C C . ASP F 1 225 ? -55.874 34.921 -49.953 1.00 43.13 191 ASP F C 1
ATOM 12741 O O . ASP F 1 225 ? -56.276 34.346 -50.958 1.00 42.45 191 ASP F O 1
ATOM 12746 N N . ASN F 1 226 ? -55.081 34.317 -49.080 1.00 41.72 192 ASN F N 1
ATOM 12747 C CA . ASN F 1 226 ? -54.583 32.956 -49.294 1.00 36.60 192 ASN F CA 1
ATOM 12748 C C . ASN F 1 226 ? -54.554 32.238 -47.960 1.00 35.75 192 ASN F C 1
ATOM 12749 O O . ASN F 1 226 ? -54.641 32.883 -46.900 1.00 29.83 192 ASN F O 1
ATOM 12754 N N . ASP F 1 227 ? -54.457 30.907 -48.022 1.00 35.16 193 ASP F N 1
ATOM 12755 C CA . ASP F 1 227 ? -54.336 30.079 -46.815 1.00 32.00 193 ASP F CA 1
ATOM 12756 C C . ASP F 1 227 ? -52.961 29.420 -46.708 1.00 33.74 193 ASP F C 1
ATOM 12757 O O . ASP F 1 227 ? -52.851 28.314 -46.127 1.00 30.30 193 ASP F O 1
ATOM 12762 N N . TYR F 1 228 ? -51.919 30.092 -47.252 1.00 33.99 194 TYR F N 1
ATOM 12763 C CA . TYR F 1 228 ? -50.539 29.586 -47.138 1.00 32.57 194 TYR F CA 1
ATOM 12764 C C . TYR F 1 228 ? -50.083 29.695 -45.699 1.00 32.60 194 TYR F C 1
ATOM 12765 O O . TYR F 1 228 ? -50.328 30.705 -45.031 1.00 30.76 194 TYR F O 1
ATOM 12774 N N . LEU F 1 229 ? -49.480 28.614 -45.209 1.00 31.04 195 LEU F N 1
ATOM 12775 C CA . LEU F 1 229 ? -48.932 28.606 -43.873 1.00 30.35 195 LEU F CA 1
ATOM 12776 C C . LEU F 1 229 ? -47.994 29.754 -43.670 1.00 28.27 195 LEU F C 1
ATOM 12777 O O . LEU F 1 229 ? -48.172 30.514 -42.759 1.00 26.94 195 LEU F O 1
ATOM 12782 N N . PHE F 1 230 ? -46.995 29.848 -44.532 1.00 31.29 196 PHE F N 1
ATOM 12783 C CA . PHE F 1 230 ? -45.908 30.810 -44.385 1.00 34.48 196 PHE F CA 1
ATOM 12784 C C . PHE F 1 230 ? -46.070 31.875 -45.450 1.00 36.18 196 PHE F C 1
ATOM 12785 O O . PHE F 1 230 ? -46.154 31.583 -46.657 1.00 38.88 196 PHE F O 1
ATOM 12793 N N . VAL F 1 231 ? -46.053 33.118 -45.011 1.00 36.10 197 VAL F N 1
ATOM 12794 C CA . VAL F 1 231 ? -46.418 34.196 -45.873 1.00 35.76 197 VAL F CA 1
ATOM 12795 C C . VAL F 1 231 ? -45.415 35.307 -45.744 1.00 36.15 197 VAL F C 1
ATOM 12796 O O . VAL F 1 231 ? -44.889 35.561 -44.660 1.00 36.10 197 VAL F O 1
ATOM 12800 N N . SER F 1 232 ? -45.141 35.955 -46.870 1.00 39.43 198 SER F N 1
ATOM 12801 C CA . SER F 1 232 ? -44.117 37.009 -46.967 1.00 40.21 198 SER F CA 1
ATOM 12802 C C . SER F 1 232 ? -44.497 38.308 -46.243 1.00 40.84 198 SER F C 1
ATOM 12803 O O . SER F 1 232 ? -45.576 38.422 -45.634 1.00 34.51 198 SER F O 1
ATOM 12806 N N . ASN F 1 233 ? -43.590 39.281 -46.310 1.00 43.17 199 ASN F N 1
ATOM 12807 C CA . ASN F 1 233 ? -43.864 40.622 -45.785 1.00 46.11 199 ASN F CA 1
ATOM 12808 C C . ASN F 1 233 ? -44.973 41.307 -46.551 1.00 47.14 199 ASN F C 1
ATOM 12809 O O . ASN F 1 233 ? -45.620 42.187 -46.004 1.00 49.40 199 ASN F O 1
ATOM 12814 N N . ARG F 1 234 ? -45.201 40.895 -47.803 1.00 48.27 200 ARG F N 1
ATOM 12815 C CA . ARG F 1 234 ? -46.382 41.319 -48.554 1.00 47.82 200 ARG F CA 1
ATOM 12816 C C . ARG F 1 234 ? -47.493 40.281 -48.455 1.00 48.54 200 ARG F C 1
ATOM 12817 O O . ARG F 1 234 ? -48.229 40.068 -49.415 1.00 52.73 200 ARG F O 1
ATOM 12825 N N . ARG F 1 235 ? -47.616 39.632 -47.296 1.00 46.38 201 ARG F N 1
ATOM 12826 C CA . ARG F 1 235 ? -48.739 38.732 -47.001 1.00 44.59 201 ARG F CA 1
ATOM 12827 C C . ARG F 1 235 ? -49.100 37.728 -48.095 1.00 42.44 201 ARG F C 1
ATOM 12828 O O . ARG F 1 235 ? -50.258 37.349 -48.206 1.00 41.56 201 ARG F O 1
ATOM 12836 N N . VAL F 1 236 ? -48.157 37.284 -48.906 1.00 40.10 202 VAL F N 1
ATOM 12837 C CA . VAL F 1 236 ? -48.528 36.339 -49.937 1.00 43.31 202 VAL F CA 1
ATOM 12838 C C . VAL F 1 236 ? -47.550 35.170 -49.907 1.00 43.74 202 VAL F C 1
ATOM 12839 O O . VAL F 1 236 ? -46.652 35.137 -49.061 1.00 43.65 202 VAL F O 1
ATOM 12843 N N . ARG F 1 237 ? -47.745 34.207 -50.804 1.00 44.35 203 ARG F N 1
ATOM 12844 C CA . ARG F 1 237 ? -46.856 33.043 -50.916 1.00 47.44 203 ARG F CA 1
ATOM 12845 C C . ARG F 1 237 ? -45.377 33.412 -51.052 1.00 46.51 203 ARG F C 1
ATOM 12846 O O . ARG F 1 237 ? -45.030 34.492 -51.535 1.00 52.47 203 ARG F O 1
ATOM 12854 N N . PHE F 1 238 ? -44.522 32.488 -50.620 1.00 46.67 204 PHE F N 1
ATOM 12855 C CA . PHE F 1 238 ? -43.068 32.595 -50.745 1.00 42.87 204 PHE F CA 1
ATOM 12856 C C . PHE F 1 238 ? -42.508 31.885 -51.966 1.00 43.68 204 PHE F C 1
ATOM 12857 O O . PHE F 1 238 ? -42.905 30.762 -52.299 1.00 43.82 204 PHE F O 1
ATOM 12865 N N . ASP F 1 239 ? -41.527 32.538 -52.583 1.00 47.02 205 ASP F N 1
ATOM 12866 C CA . ASP F 1 239 ? -40.627 31.896 -53.534 1.00 46.47 205 ASP F CA 1
ATOM 12867 C C . ASP F 1 239 ? -39.558 31.155 -52.790 1.00 43.83 205 ASP F C 1
ATOM 12868 O O . ASP F 1 239 ? -39.177 31.552 -51.673 1.00 37.66 205 ASP F O 1
ATOM 12873 N N . THR F 1 240 ? -39.068 30.097 -53.441 1.00 43.97 206 THR F N 1
ATOM 12874 C CA . THR F 1 240 ? -37.942 29.310 -52.969 1.00 41.89 206 THR F CA 1
ATOM 12875 C C . THR F 1 240 ? -36.723 30.192 -52.830 1.00 42.72 206 THR F C 1
ATOM 12876 O O . THR F 1 240 ? -36.032 30.133 -51.821 1.00 48.73 206 THR F O 1
ATOM 12880 N N . SER F 1 241 ? -36.465 31.020 -53.835 1.00 42.19 207 SER F N 1
ATOM 12881 C CA . SER F 1 241 ? -35.324 31.939 -53.800 1.00 44.77 207 SER F CA 1
ATOM 12882 C C . SER F 1 241 ? -35.260 32.708 -52.473 1.00 43.56 207 SER F C 1
ATOM 12883 O O . SER F 1 241 ? -34.210 32.774 -51.799 1.00 45.78 207 SER F O 1
ATOM 12886 N N . THR F 1 242 ? -36.398 33.274 -52.107 1.00 39.69 208 THR F N 1
ATOM 12887 C CA . THR F 1 242 ? -36.482 34.160 -50.961 1.00 41.23 208 THR F CA 1
ATOM 12888 C C . THR F 1 242 ? -36.134 33.461 -49.659 1.00 41.73 208 THR F C 1
ATOM 12889 O O . THR F 1 242 ? -35.453 34.023 -48.797 1.00 42.11 208 THR F O 1
ATOM 12893 N N . ILE F 1 243 ? -36.604 32.227 -49.515 1.00 43.42 209 ILE F N 1
ATOM 12894 C CA . ILE F 1 243 ? -36.266 31.390 -48.351 1.00 41.81 209 ILE F CA 1
ATOM 12895 C C . ILE F 1 243 ? -34.756 31.080 -48.346 1.00 42.81 209 ILE F C 1
ATOM 12896 O O . ILE F 1 243 ? -34.077 31.212 -47.327 1.00 43.10 209 ILE F O 1
ATOM 12901 N N . GLU F 1 244 ? -34.234 30.692 -49.503 1.00 41.57 210 GLU F N 1
ATOM 12902 C CA . GLU F 1 244 ? -32.812 30.450 -49.641 1.00 40.77 210 GLU F CA 1
ATOM 12903 C C . GLU F 1 244 ? -32.081 31.697 -49.116 1.00 42.35 210 GLU F C 1
ATOM 12904 O O . GLU F 1 244 ? -31.184 31.577 -48.284 1.00 40.48 210 GLU F O 1
ATOM 12910 N N . ARG F 1 245 ? -32.512 32.891 -49.539 1.00 43.55 211 ARG F N 1
ATOM 12911 C CA . ARG F 1 245 ? -31.888 34.134 -49.050 1.00 47.68 211 ARG F CA 1
ATOM 12912 C C . ARG F 1 245 ? -31.918 34.282 -47.522 1.00 46.01 211 ARG F C 1
ATOM 12913 O O . ARG F 1 245 ? -30.916 34.609 -46.906 1.00 42.53 211 ARG F O 1
ATOM 12929 N N . ILE F 1 247 ? -32.258 32.043 -45.213 1.00 41.56 213 ILE F N 1
ATOM 12930 C CA . ILE F 1 247 ? -31.504 31.005 -44.550 1.00 42.16 213 ILE F CA 1
ATOM 12931 C C . ILE F 1 247 ? -30.039 31.422 -44.569 1.00 41.32 213 ILE F C 1
ATOM 12932 O O . ILE F 1 247 ? -29.427 31.599 -43.518 1.00 34.92 213 ILE F O 1
ATOM 12937 N N . ARG F 1 248 ? -29.506 31.602 -45.773 1.00 43.71 214 ARG F N 1
ATOM 12938 C CA . ARG F 1 248 ? -28.190 32.201 -45.971 1.00 49.10 214 ARG F CA 1
ATOM 12939 C C . ARG F 1 248 ? -27.812 33.303 -44.948 1.00 50.39 214 ARG F C 1
ATOM 12940 O O . ARG F 1 248 ? -26.794 33.167 -44.258 1.00 60.72 214 ARG F O 1
ATOM 12948 N N . ASP F 1 249 ? -28.633 34.355 -44.844 1.00 44.85 215 ASP F N 1
ATOM 12949 C CA . ASP F 1 249 ? -28.355 35.513 -43.967 1.00 47.85 215 ASP F CA 1
ATOM 12950 C C . ASP F 1 249 ? -28.431 35.187 -42.476 1.00 50.66 215 ASP F C 1
ATOM 12951 O O . ASP F 1 249 ? -27.772 35.830 -41.635 1.00 50.91 215 ASP F O 1
ATOM 12956 N N . LEU F 1 250 ? -29.284 34.219 -42.149 1.00 51.20 216 LEU F N 1
ATOM 12957 C CA . LEU F 1 250 ? -29.382 33.713 -40.794 1.00 47.81 216 LEU F CA 1
ATOM 12958 C C . LEU F 1 250 ? -28.083 32.974 -40.446 1.00 47.26 216 LEU F C 1
ATOM 12959 O O . LEU F 1 250 ? -27.626 33.000 -39.302 1.00 45.91 216 LEU F O 1
ATOM 12964 N N . GLY F 1 251 ? -27.483 32.337 -41.453 1.00 50.15 217 GLY F N 1
ATOM 12965 C CA . GLY F 1 251 ? -26.204 31.664 -41.301 1.00 51.01 217 GLY F CA 1
ATOM 12966 C C . GLY F 1 251 ? -25.175 32.681 -40.880 1.00 51.98 217 GLY F C 1
ATOM 12967 O O . GLY F 1 251 ? -24.609 32.595 -39.766 1.00 44.17 217 GLY F O 1
ATOM 12968 N N . LYS F 1 252 ? -24.988 33.671 -41.761 1.00 50.79 218 LYS F N 1
ATOM 12969 C CA . LYS F 1 252 ? -24.183 34.857 -41.456 1.00 50.95 218 LYS F CA 1
ATOM 12970 C C . LYS F 1 252 ? -24.501 35.318 -40.047 1.00 49.53 218 LYS F C 1
ATOM 12971 O O . LYS F 1 252 ? -23.610 35.382 -39.192 1.00 49.66 218 LYS F O 1
ATOM 12977 N N . LYS F 1 253 ? -25.786 35.579 -39.796 1.00 46.70 219 LYS F N 1
ATOM 12978 C CA . LYS F 1 253 ? -26.194 36.185 -38.557 1.00 46.13 219 LYS F CA 1
ATOM 12979 C C . LYS F 1 253 ? -25.743 35.396 -37.356 1.00 48.57 219 LYS F C 1
ATOM 12980 O O . LYS F 1 253 ? -25.561 35.986 -36.295 1.00 58.30 219 LYS F O 1
ATOM 12986 N N . ALA F 1 254 ? -25.580 34.078 -37.491 1.00 48.70 220 ALA F N 1
ATOM 12987 C CA . ALA F 1 254 ? -25.213 33.237 -36.339 1.00 46.43 220 ALA F CA 1
ATOM 12988 C C . ALA F 1 254 ? -23.718 32.900 -36.297 1.00 44.76 220 ALA F C 1
ATOM 12989 O O . ALA F 1 254 ? -23.261 32.173 -35.423 1.00 41.64 220 ALA F O 1
ATOM 12991 N N . GLY F 1 255 ? -22.964 33.422 -37.254 1.00 46.75 221 GLY F N 1
ATOM 12992 C CA . GLY F 1 255 ? -21.525 33.211 -37.297 1.00 54.36 221 GLY F CA 1
ATOM 12993 C C . GLY F 1 255 ? -21.121 32.096 -38.246 1.00 61.09 221 GLY F C 1
ATOM 12994 O O . GLY F 1 255 ? -20.014 32.079 -38.788 1.00 70.54 221 GLY F O 1
ATOM 12995 N N . ILE F 1 256 ? -22.030 31.167 -38.471 1.00 61.56 222 ILE F N 1
ATOM 12996 C CA . ILE F 1 256 ? -21.754 30.015 -39.301 1.00 58.94 222 ILE F CA 1
ATOM 12997 C C . ILE F 1 256 ? -21.097 30.436 -40.602 1.00 58.56 222 ILE F C 1
ATOM 12998 O O . ILE F 1 256 ? -21.750 30.910 -41.531 1.00 56.78 222 ILE F O 1
ATOM 13003 N N . GLN F 1 257 ? -19.784 30.234 -40.614 1.00 59.55 223 GLN F N 1
ATOM 13004 C CA . GLN F 1 257 ? -18.892 30.574 -41.709 1.00 63.56 223 GLN F CA 1
ATOM 13005 C C . GLN F 1 257 ? -18.981 29.601 -42.933 1.00 64.50 223 GLN F C 1
ATOM 13006 O O . GLN F 1 257 ? -18.249 29.740 -43.934 1.00 65.39 223 GLN F O 1
ATOM 13012 N N . LYS F 1 258 ? -19.921 28.655 -42.892 1.00 64.87 224 LYS F N 1
ATOM 13013 C CA . LYS F 1 258 ? -20.132 27.725 -44.023 1.00 58.62 224 LYS F CA 1
ATOM 13014 C C . LYS F 1 258 ? -21.401 28.126 -44.722 1.00 54.80 224 LYS F C 1
ATOM 13015 O O . LYS F 1 258 ? -22.318 28.652 -44.109 1.00 55.91 224 LYS F O 1
ATOM 13021 N N . LYS F 1 259 ? -21.444 27.876 -46.017 1.00 56.38 225 LYS F N 1
ATOM 13022 C CA . LYS F 1 259 ? -22.520 28.378 -46.849 1.00 58.24 225 LYS F CA 1
ATOM 13023 C C . LYS F 1 259 ? -23.800 27.594 -46.548 1.00 55.84 225 LYS F C 1
ATOM 13024 O O . LYS F 1 259 ? -24.073 26.576 -47.179 1.00 59.12 225 LYS F O 1
ATOM 13030 N N . VAL F 1 260 ? -24.569 28.076 -45.570 1.00 53.79 226 VAL F N 1
ATOM 13031 C CA . VAL F 1 260 ? -25.841 27.451 -45.177 1.00 52.52 226 VAL F CA 1
ATOM 13032 C C . VAL F 1 260 ? -26.954 27.598 -46.220 1.00 53.57 226 VAL F C 1
ATOM 13033 O O . VAL F 1 260 ? -27.300 28.703 -46.605 1.00 60.86 226 VAL F O 1
ATOM 13037 N N . THR F 1 261 ? -27.531 26.470 -46.626 1.00 50.83 227 THR F N 1
ATOM 13038 C CA . THR F 1 261 ? -28.589 26.404 -47.618 1.00 48.89 227 THR F CA 1
ATOM 13039 C C . THR F 1 261 ? -29.567 25.361 -47.138 1.00 47.73 227 THR F C 1
ATOM 13040 O O . THR F 1 261 ? -29.323 24.741 -46.112 1.00 53.50 227 THR F O 1
ATOM 13044 N N . PRO F 1 262 ? -30.669 25.146 -47.880 1.00 47.08 228 PRO F N 1
ATOM 13045 C CA . PRO F 1 262 ? -31.663 24.145 -47.470 1.00 45.36 228 PRO F CA 1
ATOM 13046 C C . PRO F 1 262 ? -31.118 22.726 -47.536 1.00 40.12 228 PRO F C 1
ATOM 13047 O O . PRO F 1 262 ? -31.133 22.018 -46.534 1.00 40.75 228 PRO F O 1
ATOM 13051 N N . HIS F 1 263 ? -30.621 22.329 -48.700 1.00 36.97 229 HIS F N 1
ATOM 13052 C CA . HIS F 1 263 ? -29.946 21.051 -48.829 1.00 35.81 229 HIS F CA 1
ATOM 13053 C C . HIS F 1 263 ? -29.036 20.844 -47.615 1.00 35.03 229 HIS F C 1
ATOM 13054 O O . HIS F 1 263 ? -29.111 19.800 -46.988 1.00 33.10 229 HIS F O 1
ATOM 13061 N N . VAL F 1 264 ? -28.215 21.843 -47.263 1.00 32.03 230 VAL F N 1
ATOM 13062 C CA . VAL F 1 264 ? -27.311 21.708 -46.112 1.00 31.97 230 VAL F CA 1
ATOM 13063 C C . VAL F 1 264 ? -28.128 21.352 -44.893 1.00 31.26 230 VAL F C 1
ATOM 13064 O O . VAL F 1 264 ? -27.729 20.544 -44.047 1.00 30.09 230 VAL F O 1
ATOM 13068 N N . LEU F 1 265 ? -29.282 21.980 -44.817 1.00 30.99 231 LEU F N 1
ATOM 13069 C CA . LEU F 1 265 ? -30.110 21.889 -43.646 1.00 31.91 231 LEU F CA 1
ATOM 13070 C C . LEU F 1 265 ? -30.744 20.521 -43.520 1.00 31.84 231 LEU F C 1
ATOM 13071 O O . LEU F 1 265 ? -30.857 19.996 -42.402 1.00 30.32 231 LEU F O 1
ATOM 13076 N N . ARG F 1 266 ? -31.153 19.950 -44.655 1.00 32.40 232 ARG F N 1
ATOM 13077 C CA . ARG F 1 266 ? -31.677 18.577 -44.680 1.00 34.44 232 ARG F CA 1
ATOM 13078 C C . ARG F 1 266 ? -30.616 17.534 -44.367 1.00 31.47 232 ARG F C 1
ATOM 13079 O O . ARG F 1 266 ? -30.860 16.541 -43.710 1.00 31.41 232 ARG F O 1
ATOM 13087 N N . HIS F 1 267 ? -29.433 17.769 -44.882 1.00 30.12 233 HIS F N 1
ATOM 13088 C CA . HIS F 1 267 ? -28.333 16.909 -44.622 1.00 30.98 233 HIS F CA 1
ATOM 13089 C C . HIS F 1 267 ? -28.111 16.838 -43.132 1.00 28.87 233 HIS F C 1
ATOM 13090 O O . HIS F 1 267 ? -27.804 15.773 -42.644 1.00 25.61 233 HIS F O 1
ATOM 13097 N N . THR F 1 268 ? -28.240 17.968 -42.427 1.00 29.20 234 THR F N 1
ATOM 13098 C CA . THR F 1 268 ? -27.917 17.998 -41.002 1.00 30.82 234 THR F CA 1
ATOM 13099 C C . THR F 1 268 ? -28.988 17.284 -40.241 1.00 29.13 234 THR F C 1
ATOM 13100 O O . THR F 1 268 ? -28.690 16.555 -39.321 1.00 30.90 234 THR F O 1
ATOM 13104 N N . PHE F 1 269 ? -30.236 17.472 -40.633 1.00 30.37 235 PHE F N 1
ATOM 13105 C CA . PHE F 1 269 ? -31.360 16.700 -40.053 1.00 31.18 235 PHE F CA 1
ATOM 13106 C C . PHE F 1 269 ? -31.284 15.167 -40.310 1.00 28.22 235 PHE F C 1
ATOM 13107 O O . PHE F 1 269 ? -31.478 14.352 -39.419 1.00 31.21 235 PHE F O 1
ATOM 13115 N N . ALA F 1 270 ? -31.047 14.784 -41.537 1.00 24.88 236 ALA F N 1
ATOM 13116 C CA . ALA F 1 270 ? -31.023 13.373 -41.880 1.00 25.83 236 ALA F CA 1
ATOM 13117 C C . ALA F 1 270 ? -29.945 12.638 -41.074 1.00 24.30 236 ALA F C 1
ATOM 13118 O O . ALA F 1 270 ? -30.125 11.548 -40.545 1.00 22.28 236 ALA F O 1
ATOM 13120 N N . THR F 1 271 ? -28.821 13.295 -40.990 1.00 25.51 237 THR F N 1
ATOM 13121 C CA . THR F 1 271 ? -27.628 12.770 -40.381 1.00 27.77 237 THR F CA 1
ATOM 13122 C C . THR F 1 271 ? -27.877 12.665 -38.885 1.00 29.28 237 THR F C 1
ATOM 13123 O O . THR F 1 271 ? -27.454 11.721 -38.226 1.00 29.68 237 THR F O 1
ATOM 13127 N N . SER F 1 272 ? -28.654 13.598 -38.361 1.00 30.15 238 SER F N 1
ATOM 13128 C CA . SER F 1 272 ? -28.892 13.628 -36.946 1.00 32.84 238 SER F CA 1
ATOM 13129 C C . SER F 1 272 ? -29.793 12.456 -36.599 1.00 30.80 238 SER F C 1
ATOM 13130 O O . SER F 1 272 ? -29.580 11.761 -35.603 1.00 30.78 238 SER F O 1
ATOM 13133 N N . VAL F 1 273 ? -30.791 12.222 -37.433 1.00 28.74 239 VAL F N 1
ATOM 13134 C CA . VAL F 1 273 ? -31.731 11.136 -37.165 1.00 29.36 239 VAL F CA 1
ATOM 13135 C C . VAL F 1 273 ? -31.023 9.790 -37.202 1.00 29.58 239 VAL F C 1
ATOM 13136 O O . VAL F 1 273 ? -31.234 8.939 -36.328 1.00 29.42 239 VAL F O 1
ATOM 13140 N N . LEU F 1 274 ? -30.185 9.616 -38.218 1.00 30.23 240 LEU F N 1
ATOM 13141 C CA . LEU F 1 274 ? -29.324 8.445 -38.327 1.00 32.47 240 LEU F CA 1
ATOM 13142 C C . LEU F 1 274 ? -28.409 8.296 -37.114 1.00 32.33 240 LEU F C 1
ATOM 13143 O O . LEU F 1 274 ? -28.174 7.186 -36.665 1.00 36.16 240 LEU F O 1
ATOM 13148 N N . ARG F 1 275 ? -27.866 9.398 -36.608 1.00 31.42 241 ARG F N 1
ATOM 13149 C CA . ARG F 1 275 ? -27.033 9.322 -35.407 1.00 32.60 241 ARG F CA 1
ATOM 13150 C C . ARG F 1 275 ? -27.848 8.829 -34.225 1.00 31.06 241 ARG F C 1
ATOM 13151 O O . ARG F 1 275 ? -27.336 8.084 -33.403 1.00 31.85 241 ARG F O 1
ATOM 13159 N N . ASN F 1 276 ? -29.109 9.251 -34.149 1.00 29.37 242 ASN F N 1
ATOM 13160 C CA . ASN F 1 276 ? -30.003 8.863 -33.069 1.00 27.83 242 ASN F CA 1
ATOM 13161 C C . ASN F 1 276 ? -30.714 7.533 -33.322 1.00 27.29 242 ASN F C 1
ATOM 13162 O O . ASN F 1 276 ? -31.685 7.203 -32.683 1.00 23.72 242 ASN F O 1
ATOM 13167 N N . GLY F 1 277 ? -30.226 6.755 -34.268 1.00 29.72 243 GLY F N 1
ATOM 13168 C CA . GLY F 1 277 ? -30.730 5.385 -34.448 1.00 31.77 243 GLY F CA 1
ATOM 13169 C C . GLY F 1 277 ? -31.800 5.190 -35.510 1.00 30.73 243 GLY F C 1
ATOM 13170 O O . GLY F 1 277 ? -32.315 4.085 -35.673 1.00 32.73 243 GLY F O 1
ATOM 13171 N N . GLY F 1 278 ? -32.154 6.247 -36.223 1.00 26.97 244 GLY F N 1
ATOM 13172 C CA . GLY F 1 278 ? -33.081 6.093 -37.310 1.00 26.43 244 GLY F CA 1
ATOM 13173 C C . GLY F 1 278 ? -32.487 5.158 -38.352 1.00 24.65 244 GLY F C 1
ATOM 13174 O O . GLY F 1 278 ? -31.404 5.419 -38.856 1.00 28.50 244 GLY F O 1
ATOM 13175 N N . ASP F 1 279 ? -33.164 4.059 -38.660 1.00 23.25 245 ASP F N 1
ATOM 13176 C CA . ASP F 1 279 ? -32.743 3.186 -39.768 1.00 23.16 245 ASP F CA 1
ATOM 13177 C C . ASP F 1 279 ? -32.827 3.974 -41.071 1.00 23.52 245 ASP F C 1
ATOM 13178 O O . ASP F 1 279 ? -33.663 4.854 -41.233 1.00 22.61 245 ASP F O 1
ATOM 13183 N N . ILE F 1 280 ? -31.954 3.648 -42.001 1.00 26.15 246 ILE F N 1
ATOM 13184 C CA . ILE F 1 280 ? -31.891 4.358 -43.288 1.00 27.78 246 ILE F CA 1
ATOM 13185 C C . ILE F 1 280 ? -33.208 4.358 -44.071 1.00 27.30 246 ILE F C 1
ATOM 13186 O O . ILE F 1 280 ? -33.592 5.390 -44.621 1.00 27.64 246 ILE F O 1
ATOM 13191 N N . ARG F 1 281 ? -33.888 3.216 -44.120 1.00 26.69 247 ARG F N 1
ATOM 13192 C CA . ARG F 1 281 ? -35.132 3.105 -44.894 1.00 27.70 247 ARG F CA 1
ATOM 13193 C C . ARG F 1 281 ? -36.207 4.007 -44.277 1.00 26.18 247 ARG F C 1
ATOM 13194 O O . ARG F 1 281 ? -37.066 4.539 -44.974 1.00 24.68 247 ARG F O 1
ATOM 13202 N N . PHE F 1 282 ? -36.142 4.181 -42.967 1.00 25.98 248 PHE F N 1
ATOM 13203 C CA . PHE F 1 282 ? -37.083 5.065 -42.264 1.00 25.23 248 PHE F CA 1
ATOM 13204 C C . PHE F 1 282 ? -36.821 6.511 -42.675 1.00 23.28 248 PHE F C 1
ATOM 13205 O O . PHE F 1 282 ? -37.759 7.273 -43.010 1.00 20.96 248 PHE F O 1
ATOM 13213 N N . ILE F 1 283 ? -35.536 6.862 -42.659 1.00 21.06 249 ILE F N 1
ATOM 13214 C CA . ILE F 1 283 ? -35.095 8.181 -43.061 1.00 21.14 249 ILE F CA 1
ATOM 13215 C C . ILE F 1 283 ? -35.561 8.375 -44.508 1.00 22.67 249 ILE F C 1
ATOM 13216 O O . ILE F 1 283 ? -35.947 9.464 -44.917 1.00 23.46 249 ILE F O 1
ATOM 13221 N N . GLN F 1 284 ? -35.546 7.305 -45.287 1.00 22.60 250 GLN F N 1
ATOM 13222 C CA . GLN F 1 284 ? -36.028 7.395 -46.640 1.00 24.99 250 GLN F CA 1
ATOM 13223 C C . GLN F 1 284 ? -37.535 7.742 -46.715 1.00 24.73 250 GLN F C 1
ATOM 13224 O O . GLN F 1 284 ? -37.975 8.464 -47.642 1.00 26.94 250 GLN F O 1
ATOM 13230 N N . GLN F 1 285 ? -38.318 7.272 -45.754 1.00 22.64 251 GLN F N 1
ATOM 13231 C CA . GLN F 1 285 ? -39.739 7.480 -45.838 1.00 22.33 251 GLN F CA 1
ATOM 13232 C C . GLN F 1 285 ? -40.015 8.940 -45.487 1.00 23.46 251 GLN F C 1
ATOM 13233 O O . GLN F 1 285 ? -40.800 9.604 -46.161 1.00 23.78 251 GLN F O 1
ATOM 13239 N N . ILE F 1 286 ? -39.327 9.443 -44.469 1.00 22.96 252 ILE F N 1
ATOM 13240 C CA . ILE F 1 286 ? -39.572 10.775 -43.950 1.00 22.64 252 ILE F CA 1
ATOM 13241 C C . ILE F 1 286 ? -39.308 11.819 -44.998 1.00 24.32 252 ILE F C 1
ATOM 13242 O O . ILE F 1 286 ? -40.124 12.721 -45.191 1.00 22.71 252 ILE F O 1
ATOM 13247 N N . LEU F 1 287 ? -38.160 11.708 -45.666 1.00 26.46 253 LEU F N 1
ATOM 13248 C CA . LEU F 1 287 ? -37.800 12.691 -46.694 1.00 28.51 253 LEU F CA 1
ATOM 13249 C C . LEU F 1 287 ? -38.577 12.444 -48.019 1.00 29.06 253 LEU F C 1
ATOM 13250 O O . LEU F 1 287 ? -38.494 13.247 -48.949 1.00 25.63 253 LEU F O 1
ATOM 13255 N N . GLY F 1 288 ? -39.305 11.325 -48.087 1.00 31.02 254 GLY F N 1
ATOM 13256 C CA . GLY F 1 288 ? -40.003 10.877 -49.310 1.00 33.49 254 GLY F CA 1
ATOM 13257 C C . GLY F 1 288 ? -39.148 10.636 -50.540 1.00 32.19 254 GLY F C 1
ATOM 13258 O O . GLY F 1 288 ? -39.454 11.185 -51.571 1.00 29.21 254 GLY F O 1
ATOM 13259 N N . HIS F 1 289 ? -38.061 9.856 -50.426 1.00 33.06 255 HIS F N 1
ATOM 13260 C CA . HIS F 1 289 ? -37.224 9.517 -51.592 1.00 31.16 255 HIS F CA 1
ATOM 13261 C C . HIS F 1 289 ? -37.677 8.235 -52.237 1.00 31.29 255 HIS F C 1
ATOM 13262 O O . HIS F 1 289 ? -38.031 7.289 -51.550 1.00 31.09 255 HIS F O 1
ATOM 13269 N N . ALA F 1 290 ? -37.629 8.192 -53.564 1.00 31.10 256 ALA F N 1
ATOM 13270 C CA . ALA F 1 290 ? -38.093 7.025 -54.277 1.00 31.48 256 ALA F CA 1
ATOM 13271 C C . ALA F 1 290 ? -37.072 5.904 -54.113 1.00 28.95 256 ALA F C 1
ATOM 13272 O O . ALA F 1 290 ? -37.438 4.770 -54.010 1.00 29.73 256 ALA F O 1
ATOM 13274 N N . SER F 1 291 ? -35.802 6.241 -53.990 1.00 31.14 257 SER F N 1
ATOM 13275 C CA . SER F 1 291 ? -34.783 5.231 -53.680 1.00 32.42 257 SER F CA 1
ATOM 13276 C C . SER F 1 291 ? -33.790 5.724 -52.653 1.00 30.99 257 SER F C 1
ATOM 13277 O O . SER F 1 291 ? -33.583 6.943 -52.542 1.00 31.75 257 SER F O 1
ATOM 13280 N N . VAL F 1 292 ? -33.161 4.762 -51.955 1.00 30.36 258 VAL F N 1
ATOM 13281 C CA . VAL F 1 292 ? -32.117 5.033 -50.947 1.00 30.95 258 VAL F CA 1
ATOM 13282 C C . VAL F 1 292 ? -30.975 5.796 -51.520 1.00 27.62 258 VAL F C 1
ATOM 13283 O O . VAL F 1 292 ? -30.329 6.535 -50.803 1.00 25.43 258 VAL F O 1
ATOM 13287 N N . ALA F 1 293 ? -30.685 5.555 -52.792 1.00 27.92 259 ALA F N 1
ATOM 13288 C CA . ALA F 1 293 ? -29.491 6.135 -53.415 1.00 27.76 259 ALA F CA 1
ATOM 13289 C C . ALA F 1 293 ? -29.510 7.586 -53.105 1.00 26.41 259 ALA F C 1
ATOM 13290 O O . ALA F 1 293 ? -28.505 8.139 -52.704 1.00 26.73 259 ALA F O 1
ATOM 13292 N N . THR F 1 294 ? -30.675 8.201 -53.192 1.00 28.22 260 THR F N 1
ATOM 13293 C CA . THR F 1 294 ? -30.736 9.609 -52.854 1.00 29.67 260 THR F CA 1
ATOM 13294 C C . THR F 1 294 ? -30.620 9.835 -51.328 1.00 28.75 260 THR F C 1
ATOM 13295 O O . THR F 1 294 ? -29.944 10.770 -50.883 1.00 31.79 260 THR F O 1
ATOM 13299 N N . THR F 1 295 ? -31.235 8.986 -50.517 1.00 26.72 261 THR F N 1
ATOM 13300 C CA . THR F 1 295 ? -31.110 9.129 -49.064 1.00 25.79 261 THR F CA 1
ATOM 13301 C C . THR F 1 295 ? -29.624 9.040 -48.613 1.00 26.10 261 THR F C 1
ATOM 13302 O O . THR F 1 295 ? -29.225 9.673 -47.639 1.00 26.00 261 THR F O 1
ATOM 13306 N N . GLN F 1 296 ? -28.797 8.289 -49.334 1.00 25.56 262 GLN F N 1
ATOM 13307 C CA . GLN F 1 296 ? -27.374 8.238 -49.005 1.00 26.71 262 GLN F CA 1
ATOM 13308 C C . GLN F 1 296 ? -26.744 9.641 -48.983 1.00 25.27 262 GLN F C 1
ATOM 13309 O O . GLN F 1 296 ? -26.008 10.008 -48.059 1.00 24.42 262 GLN F O 1
ATOM 13315 N N . ILE F 1 297 ? -27.041 10.426 -50.002 1.00 23.96 263 ILE F N 1
ATOM 13316 C CA . ILE F 1 297 ? -26.406 11.712 -50.139 1.00 25.33 263 ILE F CA 1
ATOM 13317 C C . ILE F 1 297 ? -26.538 12.514 -48.858 1.00 25.31 263 ILE F C 1
ATOM 13318 O O . ILE F 1 297 ? -25.610 13.199 -48.460 1.00 25.75 263 ILE F O 1
ATOM 13323 N N . TYR F 1 298 ? -27.695 12.400 -48.213 1.00 26.63 264 TYR F N 1
ATOM 13324 C CA . TYR F 1 298 ? -28.025 13.207 -47.037 1.00 26.82 264 TYR F CA 1
ATOM 13325 C C . TYR F 1 298 ? -27.608 12.603 -45.690 1.00 25.74 264 TYR F C 1
ATOM 13326 O O . TYR F 1 298 ? -27.812 13.187 -44.625 1.00 23.50 264 TYR F O 1
ATOM 13335 N N . THR F 1 299 ? -27.039 11.412 -45.757 1.00 26.95 265 THR F N 1
ATOM 13336 C CA . THR F 1 299 ? -26.705 10.644 -44.563 1.00 28.04 265 THR F CA 1
ATOM 13337 C C . THR F 1 299 ? -25.209 10.342 -44.558 1.00 27.56 265 THR F C 1
ATOM 13338 O O . THR F 1 299 ? -24.763 9.409 -43.934 1.00 31.30 265 THR F O 1
ATOM 13342 N N . HIS F 1 300 ? -24.450 11.144 -45.290 1.00 29.51 266 HIS F N 1
ATOM 13343 C CA . HIS F 1 300 ? -22.999 11.091 -45.293 1.00 28.42 266 HIS F CA 1
ATOM 13344 C C . HIS F 1 300 ? -22.531 11.790 -44.036 1.00 29.61 266 HIS F C 1
ATOM 13345 O O . HIS F 1 300 ? -22.791 12.990 -43.853 1.00 27.22 266 HIS F O 1
ATOM 13352 N N . LEU F 1 301 ? -21.868 11.041 -43.165 1.00 30.97 267 LEU F N 1
ATOM 13353 C CA . LEU F 1 301 ? -21.430 11.577 -41.875 1.00 32.94 267 LEU F CA 1
ATOM 13354 C C . LEU F 1 301 ? -20.073 12.185 -42.004 1.00 33.25 267 LEU F C 1
ATOM 13355 O O . LEU F 1 301 ? -19.298 11.797 -42.870 1.00 34.31 267 LEU F O 1
ATOM 13360 N N . ASN F 1 302 ? -19.798 13.124 -41.106 1.00 34.96 268 ASN F N 1
ATOM 13361 C CA . ASN F 1 302 ? -18.549 13.825 -41.060 1.00 34.18 268 ASN F CA 1
ATOM 13362 C C . ASN F 1 302 ? -17.644 13.063 -40.156 1.00 32.84 268 ASN F C 1
ATOM 13363 O O . ASN F 1 302 ? -18.032 12.036 -39.637 1.00 35.73 268 ASN F O 1
ATOM 13368 N N . ASP F 1 303 ? -16.425 13.556 -39.998 1.00 32.83 269 ASP F N 1
ATOM 13369 C CA . ASP F 1 303 ? -15.363 12.795 -39.391 1.00 30.78 269 ASP F CA 1
ATOM 13370 C C . ASP F 1 303 ? -15.765 12.431 -38.001 1.00 31.74 269 ASP F C 1
ATOM 13371 O O . ASP F 1 303 ? -15.482 11.331 -37.534 1.00 33.96 269 ASP F O 1
ATOM 13376 N N . SER F 1 304 ? -16.411 13.371 -37.324 1.00 31.91 270 SER F N 1
ATOM 13377 C CA . SER F 1 304 ? -16.642 13.263 -35.888 1.00 31.79 270 SER F CA 1
ATOM 13378 C C . SER F 1 304 ? -17.712 12.240 -35.629 1.00 32.05 270 SER F C 1
ATOM 13379 O O . SER F 1 304 ? -17.550 11.354 -34.769 1.00 33.73 270 SER F O 1
ATOM 13382 N N . ALA F 1 305 ? -18.810 12.380 -36.361 1.00 30.65 271 ALA F N 1
ATOM 13383 C CA . ALA F 1 305 ? -19.928 11.435 -36.265 1.00 33.81 271 ALA F CA 1
ATOM 13384 C C . ALA F 1 305 ? -19.522 10.004 -36.615 1.00 34.23 271 ALA F C 1
ATOM 13385 O O . ALA F 1 305 ? -19.971 9.052 -35.970 1.00 35.99 271 ALA F O 1
ATOM 13387 N N . LEU F 1 306 ? -18.693 9.858 -37.647 1.00 32.47 272 LEU F N 1
ATOM 13388 C CA . LEU F 1 306 ? -18.259 8.555 -38.079 1.00 30.72 272 LEU F CA 1
ATOM 13389 C C . LEU F 1 306 ? -17.598 7.918 -36.905 1.00 29.59 272 LEU F C 1
ATOM 13390 O O . LEU F 1 306 ? -17.918 6.804 -36.575 1.00 28.09 272 LEU F O 1
ATOM 13395 N N . ARG F 1 307 ? -16.676 8.637 -36.266 1.00 31.22 273 ARG F N 1
ATOM 13396 C CA . ARG F 1 307 ? -15.993 8.111 -35.079 1.00 31.74 273 ARG F CA 1
ATOM 13397 C C . ARG F 1 307 ? -16.972 7.694 -33.956 1.00 32.13 273 ARG F C 1
ATOM 13398 O O . ARG F 1 307 ? -16.824 6.612 -33.424 1.00 32.71 273 ARG F O 1
ATOM 13406 N N . GLU F 1 308 ? -17.954 8.526 -33.594 1.00 33.39 274 GLU F N 1
ATOM 13407 C CA . GLU F 1 308 ? -18.915 8.156 -32.531 1.00 36.82 274 GLU F CA 1
ATOM 13408 C C . GLU F 1 308 ? -19.689 6.919 -32.916 1.00 38.39 274 GLU F C 1
ATOM 13409 O O . GLU F 1 308 ? -19.833 5.961 -32.151 1.00 40.51 274 GLU F O 1
ATOM 13423 N N . TYR F 1 310 ? -18.832 4.657 -34.903 1.00 28.58 276 TYR F N 1
ATOM 13424 C CA . TYR F 1 310 ? -17.939 3.489 -34.835 1.00 26.81 276 TYR F CA 1
ATOM 13425 C C . TYR F 1 310 ? -17.743 3.018 -33.393 1.00 27.51 276 TYR F C 1
ATOM 13426 O O . TYR F 1 310 ? -17.704 1.834 -33.143 1.00 27.86 276 TYR F O 1
ATOM 13435 N N . THR F 1 311 ? -17.599 3.948 -32.460 1.00 28.31 277 THR F N 1
ATOM 13436 C CA . THR F 1 311 ? -17.448 3.611 -31.067 1.00 30.08 277 THR F CA 1
ATOM 13437 C C . THR F 1 311 ? -18.714 2.964 -30.576 1.00 29.80 277 THR F C 1
ATOM 13438 O O . THR F 1 311 ? -18.652 1.923 -29.932 1.00 29.15 277 THR F O 1
ATOM 13442 N N . GLN F 1 312 ? -19.868 3.545 -30.900 1.00 30.55 278 GLN F N 1
ATOM 13443 C CA . GLN F 1 312 ? -21.126 2.927 -30.476 1.00 29.56 278 GLN F CA 1
ATOM 13444 C C . GLN F 1 312 ? -21.239 1.511 -30.971 1.00 29.40 278 GLN F C 1
ATOM 13445 O O . GLN F 1 312 ? -21.620 0.671 -30.203 1.00 32.07 278 GLN F O 1
ATOM 13451 N N . HIS F 1 313 ? -20.875 1.241 -32.227 1.00 28.12 279 HIS F N 1
ATOM 13452 C CA . HIS F 1 313 ? -21.190 -0.053 -32.849 1.00 28.31 279 HIS F CA 1
ATOM 13453 C C . HIS F 1 313 ? -19.980 -0.814 -33.316 1.00 29.32 279 HIS F C 1
ATOM 13454 O O . HIS F 1 313 ? -20.054 -1.573 -34.317 1.00 26.67 279 HIS F O 1
ATOM 13461 N N . ARG F 1 314 ? -18.887 -0.631 -32.571 1.00 29.69 280 ARG F N 1
ATOM 13462 C CA . ARG F 1 314 ? -17.593 -1.219 -32.901 1.00 28.29 280 ARG F CA 1
ATOM 13463 C C . ARG F 1 314 ? -17.686 -2.722 -33.067 1.00 29.41 280 ARG F C 1
ATOM 13464 O O . ARG F 1 314 ? -18.503 -3.352 -32.425 1.00 31.53 280 ARG F O 1
ATOM 13472 N N . PRO F 1 315 ? -16.868 -3.313 -33.944 1.00 30.83 281 PRO F N 1
ATOM 13473 C CA . PRO F 1 315 ? -16.882 -4.765 -33.930 1.00 32.37 281 PRO F CA 1
ATOM 13474 C C . PRO F 1 315 ? -16.449 -5.202 -32.574 1.00 34.44 281 PRO F C 1
ATOM 13475 O O . PRO F 1 315 ? -15.615 -4.537 -31.966 1.00 34.16 281 PRO F O 1
ATOM 13479 N N . ARG F 1 316 ? -17.032 -6.284 -32.093 1.00 40.44 282 ARG F N 1
ATOM 13480 C CA . ARG F 1 316 ? -16.673 -6.855 -30.784 1.00 43.43 282 ARG F CA 1
ATOM 13481 C C . ARG F 1 316 ? -15.718 -8.062 -30.911 1.00 41.65 282 ARG F C 1
ATOM 13482 O O . ARG F 1 316 ? -16.138 -9.214 -30.967 1.00 40.49 282 ARG F O 1
ATOM 13490 N N . TYR F 1 317 ? -14.426 -7.787 -30.975 1.00 40.67 283 TYR F N 1
ATOM 13491 C CA . TYR F 1 317 ? -13.436 -8.840 -30.838 1.00 38.93 283 TYR F CA 1
ATOM 13492 C C . TYR F 1 317 ? -12.068 -8.251 -30.579 1.00 39.16 283 TYR F C 1
ATOM 13493 O O . TYR F 1 317 ? -11.084 -8.964 -30.758 1.00 40.80 283 TYR F O 1
#

Nearest PDB structures (foldseek):
  5hxy-assembly3_C  TM=1.003E+00  e=1.122E-38  Thermoplasma acidophilum DSM 1728
  5hxy-assembly2_B  TM=9.933E-01  e=3.476E-36  Thermoplasma acidophilum DSM 1728
  5hxy-assembly5_E  TM=1.000E+00  e=5.960E-36  Thermoplasma acidophilum DSM 1728
  5hxy-assembly4_D  TM=9.798E-01  e=2.242E-34  Thermoplasma acidophilum DSM 1728
  5hxy-assembly6_F  TM=9.613E-01  e=1.025E-33  Thermoplasma acidophilum DSM 1728

B-factor: mean 33.48, std 13.77, range [4.22, 113.06]

Sequence (1600 aa):
ETNEYLSRFVEYTGERKSRYTIKEYRFLVDQFLSFNKKPDEITPDIERYKNFLAVKKRYSKTSQYLAIKAVKLFYKALDLRVPINLTPPKRPSHPVYLSEDEAKRLIEAASSDTRYAIVSVLAYTGVRVGELCNLKISDVDLQESIINVRSGKGDKDRIVIAEECVKALGSYLDLRLSDTDNDYLFVSNRRVRFDTSTIERIRDLGKKAGIQKKVTPHVLRHTFATSVLRNGGDIRFIQQILGHASVATTQIYTHLNDSALREYTQHRPRYETNEYLSRFVEYTGERKSRYTIKEYRFLVDQFLSFNKKPDEITPDIERYKNFLAVKKRYSKTSQYLAIKAVKLFYKALDLRVPINLTPPPSHPVYLSEDEAKRLIEAASSDTRYAIVSVLAYTGVRVGELCNLKISDVDLQESIINVRSDKDRIVIAEECVKALGSYLDLRLSDTDNDYLFVSNRRVRFDTSTIERIRDLGKKAGIQKKVTPHVLRHTFATSVLRNGGDIRFIQQILGHASVATTQIYTHLNDSALREYTQHRPRYETNEYLSRFVEYTGERKSRYTIKEYRFLVDQFLSFNKKPDEITPDIERYKNFLAVKKRYSKTSQYLAIKAVKLFYKALDLRVPINLTPPKRPSHPVYLSEDEAKRLIEAASSDTRYAIVSVLAYTGVRVGELCNLKISDVDLQESIINVRSDKDRIVIAEECVKALGSYLDLRLSDTDNDYLFVSNRRVRFDTSTIERIRDLGKKAGIQKKVTPHVLRHTFATSVLRNGGDIRFIQQILGHASVATTQIYTHLNDSALREYTQHRPRYNEYLSRFVEYTGERKSRYTIKEYRFLVDQFLSFNKKPDEITPDIERYKNFLAVKKRYSKTSQYLAIKAVKLFYKALDLRVPINLTPPHPVYLSEDEAKRLIEAASSDTRYAIVSVLAYTGVRVGELCNLKISDVDLQESIINVRSGKGDKDRIVIAEECVKALGSYLDLRLSDTDNDYLFVSNRRVRFDTSTIERIRDLGKKAGIQKKVTPHVLRHTFATSVLRNGGDIRFIQQILGHASVATTQIYTHLNDSALREYTQHRPRYETNEYLSRFVEYTGERKSRYTIKEYRFLVDQFLSFNKKPDEITPDIERYKNFLAVKKRYSKTSQYLAIKAVKLFYKALDLRVPINLTPPKRPSHPVYLSEDEAKRLIEAASSDTRYAIVSVLAYTGVRVGELCNLKISDVDLQESIINVRSGKGDKDRIVIAEECVKALGSYLDLRLSDTDNDYLFVSNRRVRFDTSTIERIRDLGKKAGIQKKVTPHVLRHTFATSVLRNGGDIRFIQQILGHASVATTQIYTHLNDSALREYTQHRPRYNEYLSRFVEYTGERKSRYTIKEYRFLVDQFLSFNKKPDEITPDIERYKNFLAVKKRYSKTSQYLAIKAVKLFYKALDLRVPINLTPVYLSEDEAKRLIEAASSDTRYAIVSVLAYTGVRVGELCNLKISDVDLQESIINVRSGKDRIVIAEECVKALGSYLDLRLSDTDNDYLFVSNRRVRFDTSTIERIRDLGKKAGIQKKVTPHVLRHTFATSVLRNGGDIRFIQQILGHASVATTQIYTHLNDSALREYTQHRPRY

Solvent-accessible surface area: 74389 Å² total

Organism: Thermoplasma acidophilum (strain ATCC 25905 / DSM 1728 / JCM 9062 / NBRC 15155 / AMRC-C165) (NCBI:txid273075)

Foldseek 3Di:
DVVVLLVLLLVVVVVVDDPVLSVVLSVLVVVVCVLDDDPLPCDLVVVVVLCCVCPVVVDDVVRSVSSLVSNQSSCVSVVHDDHQNSVDDDDDDDDDADDPVLLVLLLVLCVVPLLSLLSLCLLAQLEALVQLLQFFLVQDDLVQQKGWGADPHPTLTDITGDPVSSVSLVVVVVVLVPDAPGRRSRADPVRHRDDSVVSQVSQVSSVSSVHPDRGGSLNSSLVRLQVCVLVPNDLVVSCRRNSHPDSVVSVVSNDDDPVSVVCCVVVPDDD/DLCVLLVLLLVLVVVVDDVVLSVVLSVLVSVLPVLDDDPQPCALVVVVVLCCVCPVVVDDVVRSVSSLVSVQSSCVSVVHDDHCNSPDDDPPDAADDPVLLVLLLVLCVVPLLSLLSLCLLAQLEDLVQLLQFFPVQDDLVVQWGWGVPVLTDITGDPSNSVSLVVVCVVLVPDAPGGRSRADPVGHGDDSVVSQVSQVSSVSSVHPPRDGSLSSSLVNLLVVVLVVDDLVNSCRSNSHPDSVVSVVSNDDDPVSVVCCVVVPDDD/DVVVLLVLLLVLVVVVDDPVLSVVLSVLVVVLCVLDDDPLPCALVVVVVLCCQCPVVVHDPVRSLSSLVSVQSSCVSVVHDRHPNSDDPDDPDPDDADDPVLLVLLLVLCVVPLLNLLSLCLQAQLEDLVQLLQFFPVQDDLVQQWGWRPDVLTDITGDPVSSVSLVSVQVVVVPDAPGRGSRADPVRHRDDSVVVQVCQVSSVSSPHPDRGGSLSSSLNNLLVVVLVPDDLVNSCRSNSHPDSVVSVVSNDDDPVSVVCCVVVPDDD/DVLLVLLLVLVVVVDPPVLSVVLSVLVVVVCVLDDDQLPCDLVVVVVLCCVCPVVVDDVVVSLSSLVSVCSSCVSVPHDHPCNSVDDADDADDPVLLVLLLVLCVVPLLSLLSLCLQAQLEALVQLLQFFPVQDDLVQQKGWTADPPPQDTAITGDNVSSVSLVVLVVVLVPDAPDRRSDDDVVRHGDDSVRSQVSQVSSVSSPPPDGDGSLNSSLNNLQVCVLVPHDLVNSCRSNRPPDSVVSCVSRDDDPVSVVCCVVVPDDD/DLVVLLCLLLVVVVVVDDPVLNVVLSVLVVVLCVVDDDPLVCACVVVVVLCCCCPVVVDDVVRSVSSLVSVQSSCVSVVHDPHPNSDDDDDDDPDDADDPVLLVLLLVLCPVDLLNLLSLCLLAQLEDLVQLLQFFPVQDDLVVQKGWGADPPDDLTDITGDPVNSVSLVSLCVVLVPDAPGGRSRADPVGHGDDSVVSQVSQVSSVSSVNPDGGGSLSSSLNNLLVVVLVPDDLVNSCSSHSHPDSVVSVVSNDDDPVSVVCCVVVPDDD/DVLLVLLLVVVVVVDDPVLNVVLSVLVVVVCVLDDDPQVCACVLVVVLCCCCPVVVDDPVRLVSSLVSVVSSCVSVVHDDHDVSDPAADDPVLLVLLLVLCVVPLLNQLSLCLQAQVEDLVQLLAFFPVQDDLVQQWGWGDPVPTAITGDPSNSVSLVVVCVVLVPDAPGRRSRADPVRHTDDSVVVQCSQVSCVSSVPPDRDGSLSSSLNNLLVVVLVPDDQVNSCRRHVDPDSVVSVVSNDDDPVSVVCCVVVPDDD

InterPro domains:
  IPR002104 Integrase, catalytic domain [PF00589] (104-269)
  IPR002104 Integrase, catalytic domain [PS51898] (100-277)
  IPR004107 Integrase, SAM-like, N-terminal [PF13495] (9-83)
  IPR010998 Integrase/recombinase, N-terminal [G3DSA:1.10.150.130] (2-90)
  IPR011010 DNA breaking-rejoining enzyme, catalytic core [SSF56349] (6-276)
  IPR013762 Integrase-like, catalytic domain superfamily [G3DSA:1.10.443.10] (96-280)
  IPR033686 Tyrosine recombinase XerA [MF_02055] (5-280)
  IPR044068 Core-binding (CB) domain [PS51900] (3-85)
  IPR050090 Bacterial tyrosine recombinase XerC/XerD complex [PTHR30349] (12-271)

Secondary structure (DSSP, 8-state):
-HHHHHHHHHH--TT---HHHHHHHHHHHHHHHH----GGG----HHHHHHIIIIIS---HHHHHHHHHHHHHHHHHTTPPPPGGGS-S-S--------HHHHHHHHHTTTT----HHHHHHHHH-PPTTTTTT-BGGGEETTTTEEEE--SSS---EEE--HHHHHHHHHHHHHHH---SS-BSSB-TTSSB--HHHHH--HHHHHHTT-SSPP-HHHHHHHHHHHHHHTT--HHHHHHHHT-SSHHHHHHHT---HHHHH--TTT----/-HHHHHHHHHH--TT---HHHHHHHHHHHHHHHH----GGG----HHHHHHIIIIIS---HHHHHHHHHHHHHHHHHTT-PPPGGGS----------HHHHHHHHHTTTTS---HHHHHHHHH---HHHHHH-BGGGEETTTTEEEE-----EEE--HHHHHHHHHHHHHHH---SS-BSSB-TTSSBPPHHHHH--HHHHHHTT--S---HHHHHHHHHHHHHHTT--HHHHHHHHT-SSHHHHHHHH---HHHHH--GGG----/-HHHHHHHHHH--TT---HHHHHHHHHHHHHHHH----GGG----HHHHHHIIIIIS---HHHHHHHHHHHHHHHHHTT----GGGS----S-------HHHHHHHHHTTTT----HHHHHHHHH---HHHHHH-BGGGEEGGGTEEEE-----EEE--HHHHHHHHHHHHHHH---SS-BSS--TTSSPPPHHHHH--HHHHHHHT--SPP-HHHHHHHHHHHHHHTT--HHHHHHHHT-SSHHHHHHHT---HHHHH--TTT----/-HHHHHHHH--TT---HHHHHHHHHHHHHHHH----GGG----HHHHHHIIIIII---HHHHHHHHHHHHHHHHHTTPPPPGGGS--------HHHHHHHHHTTTT----HHHHHHHHH---HHHHHS-BGGGEEGGGTEEEE--SS-S--EEE--HHHHHHHHHHHHHHT---SS-BSSB-TTSSBPPHHHHH--HHHHHHTT-SS---HHHHHHHHHHHHHHTT--HHHHHHHHT-SSHHHHHHTT---HHHHH--TTT----/-HHHHHHHHHH--TT---HHHHHHHHHHHHHHHH----GGG----HHHHHHIIIIIS---HHHHHHHHHHHHHHHHHTT-PPPGGGSPPPPP-------HHHHHHHHHTTTTS---HHHHHHHHH---HHHHHH-BGGGEETTTTEEEE--SSS---EEE--HHHHHHHHHHHHHHT---SS-BSSB-TTSSBPPHHHHH--HHHHHHTT--SPP-HHHHHHHHHHHHHHTT--HHHHHHHHT-SSHHHHHHTTPPPHHHHH---TT----/-HHHHHHHH--TT---HHHHHHHHHHHHHHHH----TTS----HHHHHHIIIIIS---HHHHHHHHHHHHHHHHHTT-PPPGGG------HHHHHHHHHHGGGS---HHHHHHHHH---HHHHHT-BGGGEEGGGTEEEE-----EEE--HHHHHHHHHHHHHHT---SS-BSS--TTSSPPPHHHHH--HHHHHHHT--S---HHHHHHHHHHHHHHTT--HHHHHHHHT-SSHHHHHHTT---HHHHH---TT----